Protein 7OS2 (pdb70)

Solvent-accessible surface area: 83498 Å² total; per-residue (Å²): 126,29,127,44,105,103,26,88,7,126,104,29,47,25,107,102,4,11,21,38,47,28,27,177,176,9,100,42,36,150,28,36,102,135,103,130,83,196,25,10,21,3,0,39,4,54,19,60,172,77,100,113,106,40,97,176,50,158,55,23,32,16,113,137,9,49,161,64,0,27,30,2,0,119,87,95,156,47,3,59,37,6,8,18,77,0,22,138,13,0,7,93,62,62,48,26,1,0,1,1,0,8,21,51,4,21,15,45,25,1,0,2,0,1,0,0,47,9,0,18,112,33,56,86,161,137,74,59,24,49,59,114,72,1,10,0,0,0,1,0,1,27,45,24,14,1,102,64,14,29,35,32,7,27,169,56,0,61,106,26,48,10,74,19,25,32,2,42,24,78,36,42,85,0,33,92,43,4,72,61,12,4,0,2,0,2,4,1,3,13,21,0,5,0,6,7,41,5,2,24,58,38,11,50,105,50,8,50,2,20,0,3,12,10,0,8,2,0,6,28,57,38,0,0,4,2,1,1,12,2,1,23,21,5,15,65,34,63,56,55,147,96,88,22,11,1,1,0,0,2,6,9,6,38,27,61,69,2,2,0,69,2,0,107,7,52,83,95,118,0,35,45,79,15,38,35,19,24,31,74,6,34,28,60,17,10,0,1,0,6,78,43,188,115,69,131,84,72,90,83,26,9,44,83,11,4,19,64,12,1,36,107,7,2,51,158,20,14,0,1,3,2,4,64,8,26,89,19,0,2,95,8,0,81,34,12,21,74,46,2,83,117,91,121,58,31,21,131,83,2,14,84,16,56,109,54,110,34,26,113,141,0,103,67,65,59,82,48,141,58,51,0,88,73,0,0,47,100,1,6,0,1,10,3,26,30,24,55,132,93,5,55,48,30,0,27,85,17,1,64,83,99,10,0,31,6,0,4,0,3,31,43,3,1,10,20,45,107,14,30,0,21,0,0,0,1,12,19,1,50,36,21,20,11,58,73,10,124,118,29,41,18,22,10,8,31,0,15,14,6,8,11,40,1,7,37,91,169,156,13,119,92,0,37,1,5,1,0,3,37,55,77,50,5,74,2,0,5,0,3,19,6,43,42,1,18,2,1,1,6,1,10,58,68,0,5,27,2,0,6,0,1,5,27,19,21,37,2,55,41,9,130,42,0,17,60,1,3,19,24,1,0,0,27,12,6,4,58,138,31,6,99,58,8,47,5,69,125,100,64,41,168,62,25,100,111,1,73,62,25,20,13,7,1,0,15,5,0,0,47,46,0,40,142,6,65,2,2,126,9,59,100,151,93,2,61,16,98,73,38,67,10,0,52,2,1,0,36,31,26,9,37,7,71,0,1,29,28,0,44,121,41,8,99,62,71,10,29,28,15,37,1,4,72,0,0,3,52,7,22,33,6,155,56,3,69,20,52,130,128,10,54,144,20,0,74,108,2,36,90,109,1,2,3,2,25,94,30,74,25,91,81,51,14,0,0,3,4,0,0,0,0,0,29,0,0,39,15,129,9,126,19,64,19,0,18,5,0,5,18,21,0,14,40,7,0,33,39,0,0,50,0,0,2,32,3,0,6,61,97,10,46,3,47,0,2,42,25,0,4,18,4,5,2,10,11,90,24,42,6,3,36,30,6,8,10,0,27,10,3,151,127,16,55,72,93,4,4,59,60,10,19,157,82,92,50,27,28,115,113,3,48,126,39,60,86,101,71,0,0,99,31,4,173,22,104,159,42,0,148,50,0,50,98,23,0,66,8,3,2,53,6,76,21,51,1,42,0,6,0,24,24,94,55,4,0,56,6,31,0,17,0,33,19,71,22,118,37,32,113,182,28,0,26,43,27,1,14,2,26,1,4,3,6,31,3,30,14,81,69,15,39,24,62,44,46,14,54,0,74,33,137,33,14,153,58,118,19,103,18,64,10,57,2,38,4,116,162,62,63,7,22,0,6,0,2,25,2,4,0,14,76,4,1,54,12,87,40,63,37,29,4,0,7,67,59,14,56,27,6,87,132,66,60,112,33,47,133,57,102,144,99,155,76,36,52,3,62,27,3,221,55,92,45,7,45,62,0,4,90,106,112,56,86,104,1,40,62,0,8,15,21,1,18,97,28,0,23,78,33,79,67,23,0,0,0,0,0,15,37,32,0,26,16,39,29,1,0,5,1,1,0,0,48,8,18,101,103,37,96,142,7,45,0,0,2,0,2,23,55,67,40,22,0,88,61,20,61,117,54,0,91,70,10,0,43,81,98,33,102,40,98,6,8,32,2,73,52,95,52,51,52,4,61,134,35,0,35,119,3,20,0,0,0,0,3,2,52,41,0,0,52,1,0,23,87,22,72,120,42,128,55,0,27,73,0,45,2,0,0,0,12,22,2,5,12,2,12,12,137,80,1,7,18,1,0,1,0,0,4,9,0,54,72,0,17,54,126,35,167,93,104,4,14,1,0,0,0,0,9,2,0,9,11,4,124,14,1,5,121,2,0,35,10,48,89,114,1,23,17,12,1,48,31,123,18,20,60,8,75,59,68,16,74,23,63,34,29,72,46,56,55,6,54,9,0,24,71,24,0,13,70,32,0,6,61,6,0,43,158,27,0,61,161,77,20,0,0,0,0,0,15,47,27,116,18,0,86,57,1,0,60,46,2,18,49,22,3,50,38,60,173,86,146,45,49,0,19,90,51,93,73,160,106,9,78,74,68,17,152,134,7,94,37,80,36,0,55,118,2,2,36,34,0,0,0,0,1,17,75,37,8,50,81,122,14,61,130,18,0,27,107,8,4,82,86,31,10,2,4,0,2,0,0,1,53,61,15,0,20,29,6,80,11,48,0,3,0,0,0,0,1,0,0,14,58,56,40,1,76,76,34,36,62,45,49,8,54,23,21,18,0,27,22,0,7,13,18,0,19,29,84,148,118,4,115,37,0,51,0,0,0,0,0,34,22,44,42,79,101,30,2,76,72,13,15,102,74,8,9,19,2,9,1,49,0,9,62,58,0,25,38,9,0,4,3,5,1,13,11,106,28,2,90,34,22,92,44,0,34,72,26,1,44,74,2,0,1,65,42,12,0,37,53,0,0,0,17,7,60,7,38,6,93,51,138,164,60,11,38,64,21,5,52,113,1,0,75,62,3,1,61,11,0,72,90,3,118,0,1,36,38,87,131,136,90,65,9,35,18,66,74,13,0,88,21,2,17,151,15,52,9,41,9,23,0,0,13,0,0,21,99,0,6,33,30,139,6,72,14,31,9,0,1,40,0,2,0,11,0,30,37,0,57,110,5,51,15,59,76,136,12,59,59,90,0,85,101,4,9,115,123,2,58,31,108,32,62,137,31,128,44,41,45,2,8,20,0,0,4,0,0,4,3,0,21,1,34,86,45,162,48,56,63,39,3,84,37,4,6,63,72,0,3,47,36,1,16,83,0,2,28,0,1,0,40,0,0,19,53,62,21,64,4,49,0,0,9,14,0,0,41,2,0,5,0,3,0,8,1,0,17,38,158,20,20,32,0,59,10,3,27,86,21,76,73,119,30,23,134,75,0,50,115,111,53,16,85,30,2,26,78,14,35,143,40,108,94,129,71,35,65,67,18,8,101,41,88,105,92,69,25,61,45,10,41,126,2,6,65,9,4,2,37,6,71,16,59,66,71,19,69,91,125,99,49,8,124,54,56,18,111,1,43,0,43,0,59,1,64,8,112,74,96,58,100,26,48,12,54,16,104,85,16,40,96,162,24,92,3,8,2,3,0,0,0,0,17,60,156,70,49,32,13,58,15,43,92,87,28,69,3,119,59,140,23,117,10,97,2,75,20,103,5,49,88,83,28,83,49,62,6,20,1,12,0,0,1,4,0,0,7,19,4,7,2,20,22,160,19,77,4,94,7,92,196,222,58,92,65,52,122,75,186,52,118,89,38,77,145,53,90,98,117,43,22,56,70,6,85,98,43,4,89,110,8,47,108,57,23,84,144,22,164,49,72,47,0,0,24,7,106,22,0,53,93,7,80,207,179,208,101,86,22,46,101,55,5,40,44,12,28,76,2,50,104,45,14,110,98,21,114,49,48,113,42,149,74,130,134,93,40,71,22,2,15,0,0,45,18,2,0,66,16,0,0,39,0,1,2,44,128,9,6,0,1,1,2,0,14,0,31,41,26,118,151,63,92,85,25,14,12,0,74,0,0,0,0,1,2,1,88,10,45,105,58,25,7,59,28,3,47,33,22,7,124,63,115,8,8,148,111,15,54,21,0,0,1,0,1,1,17,22,97,98,33,121,86,2,19,8,15,3,0,22,25,0,0,80,20,12,40,105,39,131,75,9,52,28,100,64,0,0,0,0,8,0,4,14,21,134,53,5,0,26,0,15,0,7,33,6,17,107,54,0,70,96,23,0,91,100,10,128,70,162,32,109,131,8,181,50,34,88,90,67,10,24,65,81,16,54,7,86,39,16,103,144,26,55,0,10,3,0,12,4,41,108,59,6,2,0,10,40,52,18,34,148,81,16,77,83,115,39,152,15,117,9,72,11,11,24,6,85,47,2,23,22,2,54,0,4,27,64,42,0,37,87,25,95,46,41,157,142,11,54,47,54,10,14,56,80,50,32,26,53,40

Sequence (2046 aa):
LAPRQVLDLEDLVFTQGSHFMANKRCQLPDGSFRRQRKGYEEVHVPALKPKPFGSEEQLLPVEKLPKYAQAGFEGFKTLNRIQSKLYRAALETDENLLLCAPTGAGKTNVALMCMLREIGKHINMDGTINVDDFKIIYIAPMRSLVQEMVGSFGKRLATYGITVAELTGDHQLCKEEISATQIIVCTPEKWDIITRKGGERTYTQLVRLIILDEIHLLHDDRGPVLEALVARAIRNIEMTQEDVRLIGLSATLPNYEDVATFLRVDPAKGLFYFDNSFRPVPLEQTYVGITEKKAIKRFQIMNEIVYEKIMEHAGKNQVLVFVHSRKETGKTARAIRDMCLEKDTLGLFLREGSASTEVLRTEAEQCKNLELKDLLPYGFAIHHAGMTRVDRTLVEDLFADKHIQVLVSTATLAWGVNLPAHTVIIKGTQVYSPEKGRWTELGALDILQMLGRAGRPQYDTKGEGILITSHGELQYYLSLLNQQLPIESQMVSKLPDMLNAEIVLGNVQNAKDAVNWLGYAYLYIRMLRSPTLYGISHDDLKGDPLLDQRRLDLVHTAALMLDKNNLVKYDKKTGNFQVTELGRIASHYYITNDTVQTYNQLLKPTLSEIELFRVFSLSSEFKNITVREEEKLELQKLLERVPIPVKESIEEPSAKINVLLQAFISQLKLEGFALMADMVYVTQSAGRLMRAIFEIVLNRGWAQLTDKTLNLCKMIDKRMWQSMCPLRQFRKLPEEVVKKIEKKNFPFERLYDLNHNEIGELIRMPKMGKTIHKYVHLFPKLELSVHLQPITRSTLKVELTITPDFQWDEKVHGSSEAFWILVEDVDSEVILHHEYFLLKAKYAQDEHLITFFVPVFEPLPPQYFIRVVSDRWLSCETQLPVSFRHLILPEKYPPPTELLDLQPLPVSALRNSAFESLYQDKFPFFNPIQTQVFNTVYNSDDNVFVGAPTGSGKTICAEFAILRMLLQSSEGRCVYITPMEALAEQVYMDWYEKFQDRLNKKVVLLTGETSTDLKLLGKGNIIISTPEKWDILSRRWKQRKNVQNINLFVVDEVHLIGGENGPVLEVICSRMRYISSQIERPIRIVALSSSLSNAKDVAHWLGCSATSTFNFHPNVRPVPLELHIQGFNISHTQTRLLSMAKPVYHAITKHSPKKPVIVFVPSRKQTRLTAIDILTTCAADIQRQRFLHCTEKDLIPYLEKLSDSTLKETLLNGVGYLHEGLSPMERRLVEQLFSSGAIQVVVASRSLCWGMNVAAHLVIIMDTQYYNGKIHAYVDYPIYDVLQMVGHANRPLQDDEGRCVIMCQGSKKDFFKKFLYEPLPVESHLDHCMHDHFNAEIVTKTIENKQDAVDYLTWTFLYRRMTQNPNYYNLQGISHRHLSDHLSELVEQTLSDLEQSKCISIEDEMDVAPLNLGMIAAYYYINYTTIELFSMSLNAKTKVRGLIEIISNAAEYENIPIRHHEDNLLRQLAQKVPHKLNNPKFNDPHVKTNLLLQAHLSRMQLSAELQSDTEEILSKAIRLIQACVDVLSSNGWLSPALAAMELAQMVTQAMWSKDSYLKQLPHFTSEHIKRCTDKGVESVFDIMEMEDEERNALLQLTDSQIADVARFCNRYPNIELSYEVVDKDSIRSGGPVVVLVQLEREEEVTGPVIAPLFPQKREEGWWVVIGDAKSNSLISIKRLTLQQKAKVKLDFVAPATGAHNYTLYFMSDAYMGCDQEYKFSVDVKERKIFRRRRGDSESEEDEQDSEEVRLKLEETREVQNLRKRPNGVSAVALLVGEKVKTEWRVRAISAANLHLRTNHIYVSSDDIKETGYTYILPKNVLKKFICISDLRAQIAGYLYGVSPPDNPQVKEIRCIVMVPQWGTHQTVHLPGQLPQHEYLKEMEPLGWIHTQPNESPQLSPQDVTTHAKIMADNPSWDGEKTIIITCSFTPGSCTLTAYKLTPSGYEWGRQNTDKGNNPKGYLPSHYERVQMLLSDRFLGFFMVPAQSSWNYNFMGVRHDPNMKYELQLANPKEFYHEVHRPSHFLNFALLQEGEVYSADREDLYA

Radius of gyration: 43.02 Å; Cα contacts (8 Å, |Δi|>4): 3752; chains: 3; bounding box: 87×126×130 Å

Nearest PDB structures (foldseek):
  7os2-assembly1_C  TM=1.019E+00  e=2.080E-07  Homo sapiens
  9fmd-assembly1_x  TM=9.236E-01  e=1.643E-06  Homo sapiens
  8h6e-assembly1_5D  TM=9.782E-01  e=0.000E+00  Homo sapiens
  4f93-assembly1_B  TM=9.718E-01  e=0.000E+00  Homo sapiens
  7a5p-assembly1_q  TM=9.731E-01  e=0.000E+00  Homo sapiens

GO terms:
  GO:0005515 protein binding (F, IPI)
  GO:0005682 U5 snRNP (C, IDA)
  GO:0004386 helicase activity (F, IDA)
  GO:0000354 cis assembly of pre-catalytic spliceosome (P, IC)
  GO:0005634 nucleus (C, IDA)
  GO:0003724 RNA helicase activity (F, IDA)
  GO:0071005 U2-type precatalytic spliceosome (C, IDA)
  GO:0071006 U2-type catalytic step 1 spliceosome (C, IDA)
  GO:0071013 catalytic step 2 spliceosome (C, IDA)
  GO:0000398 mRNA splicing, via spliceosome (P, IDA)
  GO:0005634 nucleus (C, EXP)
  GO:0016887 ATP hydrolysis activity (F, EXP)
  GO:0000398 mRNA splicing, via spliceosome (P, IC)
  GO:0003724 RNA helicase activity (F, TAS)
  GO:0005654 nucleoplasm (C, TAS)
  GO:0000398 mRNA splicing, via spliceosome (P, TAS)
  GO:0042802 identical protein binding (F, IPI)
  GO:0005654 nucleoplasm (C, IDA)
  GO:0046540 U4/U6 x U5 tri-snRNP complex (C, IDA)
  GO:0005681 spliceosomal complex (C, IDA)

Secondary structure (DSSP, 8-state):
--------HHHHS-TTGGG----SS----SS-EEEEETTEEEEE-PPPPPPPP-TT--PPBGGGS-HHHHTT-TT-SB--HHHHHHHHHHHT----EEEE--TTS-HHHHHHHHHHHHHHTT-TTTT---GGG-EEEEE-S-HHHHHHHHHHHHHHTGGGT--EEE--S-HHHHHHHHHH-SEEEE-HHHHHHHHHHTTTTTTTTTEEEEEETTGGGGGSTTHHHHHHHHHHHHHHHHHH----EEEEEE-S-SSHHHHHHHTT--TTTTEEE--GGG-SS----EEEEE---SHHHHHHHHHHHHHHHHHHTTTTS-EEEE-SSHHHHHHHHHHHHHHHHHTTTTHHHHHT-TTTTSHHHHHHTT--SSTHHHHGGGTEEEE-SSS-HHHHHHHHHHHHTT--SEEEE-THHHHHS---BSEEEE---EEEETTTTEEEEPPHHHHHHHHTTBS-TTT-S---EEEEEEGGGHHHHHHHHTT-------TTTTHHHHHHHHHHHTS--BHHHHHHHHTTSHHHHHHHH-GGGGT--HHHHHH-TT-HHHHHHHHHHHHHHHHHTTSEEE-TTT-BEEE-HHHHHHHHHT--HHHHHHHHHH--TT--HHHHHHHHHT-GGGTT----STTSHHHHHHHHH-SS---S-TTSHHHHHHHHHHHHHHT-----HHHHHHHHHHHHHHHHHHHHHHHHHHHHTBHHHHHHHHHHHHHHHHTS-TTS-GGGGSTTS-HHHHHHHHHS---GGGGGTS-HHHHHHHTT-STTHHHHHHHHHHS--EEEEEEEEEEETTEEEEEEEEEE-S---HHHH-SEEEEEEEEE-TTS-BEEEEEEEEEESTTTTS-EEEEEEEE--SS--SEEEEEEEESS-TT-EEEEEEE-TT--PPPPPPPPBP----PPEEGGGSS-HHHHHHHHTT-SEE-HHHHHHHIIIII--S-EEEE--TTS--HHHHHHHHHHHHHH-SS--EEEE-S-HHHHHHHHHHHIIIIITTT---EEE--S-HHHHHHHHHH-SEEEE-HHHHHHHHTTTTT-HHHH--SEEEEESGGGGGSTTHHHHHHHHHHHHHHHHHHSS--EEEEEES-BTTHHHHHHHHT--STTEEEB-GGG-SS-EEEEEEE---SSHHHHHHHTHHHHHHHHHHH-SSS-EEEEESSHHHHHHHHHHHHHHHHHSS--S-S--S-HHHHHHHHTT---HHHHHHHHTTEEEE-TTS-HHHHHHHHHHHHHTS--EEEEEGGGGTT-----SEEEE--SEEEETTTTEEEEPPHHHHHHHHGGG--TTT-SSEEEEEEE-STTHHHHHHHHSSPBP----TTTSHHHHHHHHHHTTS--BHHHHHHHHTTSHHHHHHHHSGGGGT----SHHHHHHHHHHHHHHHHHHHHHTTSEEEETTTEEEE-HHHHHHHHTT--HHHHHHHHHH--TT--HHHHHHHHHTSGGGTT----TTHHHHHHHHHTTSSS--SS--TT-HHHHHHHHHHHHHTT----HHHHHHHHHHHHHHHHHHHHHHHHHHHHTBSHHHHHHHHHHHHHHHT--TTS-GGGGSTT--HHHHHHHHHHT--SSHHHHSS-HHHHHHHS---HHHHHHHHHHHHHS--EEEEEEETTSSS-BTTSEEEEEEEEEESSPP-SS---TT-SS-----EEEEEEETTTTEEEEEEEE--SSEEEEEEEEE--SSSEEEEEEEEEESS-SS--EEEEEEEE-B-/---B-----HHHHH--HHHHHHHHHHHHHHHHHHHHTPPPPSEEHHHHHH----/--THHHHHHHHTTTTTGGG-EEEPP-----SS-EEEEEHHHHHHHHHT--SSS--EEEEEEEPPTT--SEEEEEEEE--SBEE-SS-EE--SSPP--GGGSSSEEEEEEEEESS--SS--HHHHHHHHHHHHH-TTS-TTT-EEEEEE--TTSEEEEEEEE-HHHHHHHHH----SSS-TT--GGGEEEE-EEEESSS--EEEEESSS-SB-SSSGGG--TT----EEE-PPPPTT-TTT-GGGTS--PPPSSGGGG------TT-

Organism: Homo sapiens (NCBI:txid9606)

InterPro domains:
  IPR001650 Helicase, C-terminal domain-like [PF00271] (767-859)
  IPR001650 Helicase, C-terminal domain-like [PS51194] (684-921)
  IPR001650 Helicase, C-terminal domain-like [PS51194] (1545-1753)
  IPR001650 Helicase, C-terminal domain-like [SM00490] (768-860)
  IPR001650 Helicase, C-terminal domain-like [SM00490] (1607-1695)
  IPR004179 Sec63 domain [PF02889] (982-1285)
  IPR004179 Sec63 domain [PF02889] (1812-2123)
  IPR004179 Sec63 domain [SM00973] (981-1286)
  IPR004179 Sec63 domain [SM00973] (1812-2124)
  IPR011545 DEAD/DEAH-box helicase domain [PF00270] (482-660)
  IPR011545 DEAD/DEAH-box helicase domain [PF00270] (1329-1499)
  IPR014001 Helicase superfamily 1/2, ATP-binding domain [PS51192] (490-673)
  IPR014001 Helicase superfamily 1/2, ATP-binding domain [PS51192] (1337-1512)
  IPR014001 Helicase superfamily 1/2, ATP-binding domain [SM00487] (477-690)
  IPR014001 Helicase superfamily 1/2, ATP-binding domain [SM00487] (1324-1528)
  IPR014756 Immunoglobulin E-set [SSF81296] (2016-2128)
  IPR027417 P-loop containing nucleoside triphosphate hydrolase [G3DSA:3.40.50.300] (468-681)
  IPR027417 P-loop containing nucleoside triphosphate hydrolase [G3DSA:3.40.50.300] (682-883)
  IPR027417 P-loop containing nucleoside triphosphate hydrolase [G3DSA:3.40.50.300] (1290-1519)
  IPR027417 P-loop containing nucleoside triphosphate hydrolase [G3DSA:3.40.50.300] (1520-1724)

B-factor: mean 101.73, std 19.53, range [74.04, 173.38]

Structure (mmCIF, N/CA/C/O backbone):
data_7OS2
#
_entry.id   7OS2
#
_cell.length_a   1.00
_cell.length_b   1.00
_cell.length_c   1.00
_cell.angle_alpha   90.00
_cell.angle_beta   90.00
_cell.angle_gamma   90.00
#
_symmetry.space_group_name_H-M   'P 1'
#
loop_
_entity.id
_entity.type
_entity.pdbx_description
1 polymer 'U5 small nuclear ribonucleoprotein 200 kDa helicase'
2 polymer 'Telomere length and silencing protein 1 homolog'
3 polymer 'Pre-mRNA-processing-splicing factor 8'
#
loop_
_atom_site.group_PDB
_atom_site.id
_atom_site.type_symbol
_atom_site.label_atom_id
_atom_site.label_alt_id
_atom_site.label_comp_id
_atom_site.label_asym_id
_atom_site.label_entity_id
_atom_site.label_seq_id
_atom_site.pdbx_PDB_ins_code
_atom_site.Cartn_x
_atom_site.Cartn_y
_atom_site.Cartn_z
_atom_site.occupancy
_atom_site.B_iso_or_equiv
_atom_site.auth_seq_id
_atom_site.auth_comp_id
_atom_site.auth_asym_id
_atom_site.auth_atom_id
_atom_site.pdbx_PDB_model_num
ATOM 1 N N . LEU A 1 13 ? 91.94700 131.84500 145.07100 1.000 122.86636 403 LEU B N 1
ATOM 2 C CA . LEU A 1 13 ? 91.70300 133.28200 145.09600 1.000 122.86636 403 LEU B CA 1
ATOM 3 C C . LEU A 1 13 ? 90.59900 133.62200 146.09000 1.000 122.86636 403 LEU B C 1
ATOM 4 O O . LEU A 1 13 ? 89.43900 133.79700 145.71800 1.000 122.86636 403 LEU B O 1
ATOM 9 N N . ALA A 1 14 ? 90.97200 133.70800 147.35600 1.000 121.40720 404 ALA B N 1
ATOM 10 C CA . ALA A 1 14 ? 90.07700 134.02100 148.45300 1.000 121.40720 404 ALA B CA 1
ATOM 11 C C . ALA A 1 14 ? 90.23200 135.47800 148.86100 1.000 121.40720 404 ALA B C 1
ATOM 12 O O . ALA A 1 14 ? 91.11800 136.18300 148.37300 1.000 121.40720 404 ALA B O 1
ATOM 14 N N . PRO A 1 15 ? 89.35800 135.98500 149.73900 1.000 120.82984 405 PRO B N 1
ATOM 15 C CA . PRO A 1 15 ? 89.58400 137.34800 150.27500 1.000 120.82984 405 PRO B CA 1
ATOM 16 C C . PRO A 1 15 ? 90.65300 137.37700 151.36500 1.000 120.82984 405 PRO B C 1
ATOM 17 O O . PRO A 1 15 ? 90.38700 137.33100 152.56900 1.000 120.82984 405 PRO B O 1
ATOM 21 N N . ARG A 1 16 ? 91.91000 137.45100 150.93200 1.000 112.76290 406 ARG B N 1
ATOM 22 C CA . ARG A 1 16 ? 93.02700 137.43700 151.86700 1.000 112.76290 406 ARG B CA 1
ATOM 23 C C . ARG A 1 16 ? 93.00400 138.66600 152.76600 1.000 112.76290 406 ARG B C 1
ATOM 24 O O . ARG A 1 16 ? 92.72300 139.78100 152.32000 1.000 112.76290 406 ARG B O 1
ATOM 32 N N . GLN A 1 17 ? 93.30600 138.45300 154.04100 1.000 109.67500 407 GLN B N 1
ATOM 33 C CA . GLN A 1 17 ? 93.53800 139.53100 154.98700 1.000 109.67500 407 GLN B CA 1
ATOM 34 C C . GLN A 1 17 ? 95.00800 139.53500 155.37500 1.000 109.67500 407 GLN B C 1
ATOM 35 O O . GLN A 1 17 ? 95.65600 138.48600 155.42100 1.000 109.67500 407 GLN B O 1
ATOM 41 N N . VAL A 1 18 ? 95.54400 140.72100 155.63000 1.000 106.85017 408 VAL B N 1
ATOM 42 C CA . VAL A 1 18 ? 96.96000 140.84500 155.94800 1.000 106.85017 408 VAL B CA 1
ATOM 43 C C . VAL A 1 18 ? 97.15200 140.60700 157.44000 1.000 106.85017 408 VAL B C 1
ATOM 44 O O . VAL A 1 18 ? 96.55900 141.29500 158.27700 1.000 106.85017 408 VAL B O 1
ATOM 48 N N . LEU A 1 19 ? 97.96200 139.60900 157.77500 1.000 106.32915 409 LEU B N 1
ATOM 49 C CA . LEU A 1 19 ? 98.30500 139.29500 159.15400 1.000 106.32915 409 LEU B CA 1
ATOM 50 C C . LEU A 1 19 ? 99.70100 139.82000 159.43800 1.000 106.32915 409 LEU B C 1
ATOM 51 O O . LEU A 1 19 ? 100.62200 139.58700 158.65300 1.000 106.32915 409 LEU B O 1
ATOM 56 N N . ASP A 1 20 ? 99.86500 140.52300 160.55200 1.000 111.51676 410 ASP B N 1
ATOM 57 C CA . ASP A 1 20 ? 101.19800 140.97100 160.92800 1.000 111.51676 410 ASP B CA 1
ATOM 58 C C . ASP A 1 20 ? 101.99500 139.78500 161.45400 1.000 111.51676 410 ASP B C 1
ATOM 59 O O . ASP A 1 20 ? 101.67200 139.22700 162.50700 1.000 111.51676 410 ASP B O 1
ATOM 64 N N . LEU A 1 21 ? 103.02900 139.38800 160.71300 1.000 106.36775 411 LEU B N 1
ATOM 65 C CA . LEU A 1 21 ? 103.82200 138.23600 161.11300 1.000 106.36775 411 LEU B CA 1
ATOM 66 C C . LEU A 1 21 ? 104.58200 138.48000 162.40700 1.000 106.36775 411 LEU B C 1
ATOM 67 O O . LEU A 1 21 ? 104.99000 137.51600 163.06000 1.000 106.36775 411 LEU B O 1
ATOM 72 N N . GLU A 1 22 ? 104.78700 139.74000 162.79000 1.000 111.97173 412 GLU B N 1
ATOM 73 C CA . GLU A 1 22 ? 105.48800 140.02900 164.03500 1.000 111.97173 412 GLU B CA 1
ATOM 74 C C . GLU A 1 22 ? 104.66300 139.61300 165.24400 1.000 111.97173 412 GLU B C 1
ATOM 75 O O . GLU A 1 22 ? 105.21800 139.25300 166.28600 1.000 111.97173 412 GLU B O 1
ATOM 81 N N . ASP A 1 23 ? 103.33700 139.68600 165.13700 1.000 109.65394 413 ASP B N 1
ATOM 82 C CA . ASP A 1 23 ? 102.49000 139.22600 166.23000 1.000 109.65394 413 ASP B CA 1
ATOM 83 C C . ASP A 1 23 ? 102.59700 137.71800 166.41100 1.000 109.65394 413 ASP B C 1
ATOM 84 O O . ASP A 1 23 ? 102.64900 137.22400 167.54200 1.000 109.65394 413 ASP B O 1
ATOM 89 N N . LEU A 1 24 ? 102.64100 136.97300 165.30700 1.000 103.96087 414 LEU B N 1
ATOM 90 C CA . LEU A 1 24 ? 102.56800 135.51900 165.38700 1.000 103.96087 414 LEU B CA 1
ATOM 91 C C . LEU A 1 24 ? 103.86700 134.89900 165.88200 1.000 103.96087 414 LEU B C 1
ATOM 92 O O . LEU A 1 24 ? 103.84200 133.82100 166.48300 1.000 103.96087 414 LEU B O 1
ATOM 97 N N . VAL A 1 25 ? 105.00500 135.54800 165.63300 1.000 100.56169 415 VAL B N 1
ATOM 98 C CA . VAL A 1 25 ? 106.28800 134.91000 165.89200 1.000 100.56169 415 VAL B CA 1
ATOM 99 C C . VAL A 1 25 ? 106.47900 134.68300 167.38400 1.000 100.56169 415 VAL B C 1
ATOM 100 O O . VAL A 1 25 ? 106.12200 135.52300 168.21700 1.000 100.56169 415 VAL B O 1
ATOM 104 N N . PHE A 1 26 ? 107.02200 133.51800 167.72800 1.000 98.94116 416 PHE B N 1
ATOM 105 C CA . PHE A 1 26 ? 107.44400 133.25500 169.09600 1.000 98.94116 416 PHE B CA 1
ATOM 106 C C . PHE A 1 26 ? 108.70900 134.04900 169.37100 1.000 98.94116 416 PHE B C 1
ATOM 107 O O . PHE A 1 26 ? 109.75800 133.77600 168.78200 1.000 98.94116 416 PHE B O 1
ATOM 115 N N . THR A 1 27 ? 108.62000 135.03300 170.25600 1.000 102.07539 417 THR B N 1
ATOM 116 C CA . THR A 1 27 ? 109.82100 135.73700 170.65800 1.000 102.07539 417 THR B CA 1
ATOM 117 C C . THR A 1 27 ? 110.70700 134.80800 171.48100 1.000 102.07539 417 THR B C 1
ATOM 118 O O . THR A 1 27 ? 110.28200 133.73800 171.92300 1.000 102.07539 417 THR B O 1
ATOM 122 N N . GLN A 1 28 ? 111.96500 135.21000 171.63800 1.000 102.46877 418 GLN B N 1
ATOM 123 C CA . GLN A 1 28 ? 112.99500 134.49300 172.39400 1.000 102.46877 418 GLN B CA 1
ATOM 124 C C . GLN A 1 28 ? 113.28000 133.10100 171.83300 1.000 102.46877 418 GLN B C 1
ATOM 125 O O . GLN A 1 28 ? 113.97400 132.30500 172.46900 1.000 102.46877 418 GLN B O 1
ATOM 131 N N . GLY A 1 29 ? 112.77800 132.80400 170.63800 1.000 99.23772 419 GLY B N 1
ATOM 132 C CA . GLY A 1 29 ? 113.26400 131.69500 169.83800 1.000 99.23772 419 GLY B CA 1
ATOM 133 C C . GLY A 1 29 ? 113.28300 130.32900 170.48900 1.000 99.23772 419 GLY B C 1
ATOM 134 O O . GLY A 1 29 ? 112.24900 129.82100 170.92700 1.000 99.23772 419 GLY B O 1
ATOM 135 N N . SER A 1 30 ? 114.46800 129.72300 170.54700 1.000 97.64287 420 SER B N 1
ATOM 136 C CA . SER A 1 30 ? 114.62300 128.37700 171.08000 1.000 97.64287 420 SER B CA 1
ATOM 137 C C . SER A 1 30 ? 114.26800 128.27600 172.55200 1.000 97.64287 420 SER B C 1
ATOM 138 O O . SER A 1 30 ? 114.09300 127.16300 173.05200 1.000 97.64287 420 SER B O 1
ATOM 141 N N . HIS A 1 31 ? 114.17400 129.39300 173.25700 1.000 102.11473 421 HIS B N 1
ATOM 142 C CA . HIS A 1 31 ? 113.85900 129.36500 174.67300 1.000 102.11473 421 HIS B CA 1
ATOM 143 C C . HIS A 1 31 ? 112.36900 129.44400 174.94700 1.000 102.11473 421 HIS B C 1
ATOM 144 O O . HIS A 1 31 ? 111.96600 129.42900 176.11200 1.000 102.11473 421 HIS B O 1
ATOM 151 N N . PHE A 1 32 ? 111.54600 129.53900 173.91200 1.000 100.91573 422 PHE B N 1
ATOM 152 C CA . PHE A 1 32 ? 110.10700 129.46400 174.10200 1.000 100.91573 422 PHE B CA 1
ATOM 153 C C . PHE A 1 32 ? 109.72600 128.05800 174.52300 1.000 100.91573 422 PHE B C 1
ATOM 154 O O . PHE A 1 32 ? 109.97600 127.09600 173.79400 1.000 100.91573 422 PHE B O 1
ATOM 162 N N . MET A 1 33 ? 109.13100 127.92800 175.70100 1.000 102.60898 423 MET B N 1
ATOM 163 C CA . MET A 1 33 ? 108.68100 126.63300 176.19300 1.000 102.60898 423 MET B CA 1
ATOM 164 C C . MET A 1 33 ? 107.15700 126.61800 176.19100 1.000 102.60898 423 MET B C 1
ATOM 165 O O . MET A 1 33 ? 106.51700 127.33800 176.96400 1.000 102.60898 423 MET B O 1
ATOM 170 N N . ALA A 1 34 ? 106.57900 125.81400 175.30100 1.000 103.96850 424 ALA B N 1
ATOM 171 C CA . ALA A 1 34 ? 105.13900 125.62000 175.29100 1.000 103.96850 424 ALA B CA 1
ATOM 172 C C . ALA A 1 34 ? 104.67700 124.71300 176.41800 1.000 103.96850 424 ALA B C 1
ATOM 173 O O . ALA A 1 34 ? 103.48300 124.69100 176.73000 1.000 103.96850 424 ALA B O 1
ATOM 175 N N . ASN A 1 35 ? 105.59400 123.96700 177.02400 1.000 109.45513 425 ASN B N 1
ATOM 176 C CA . ASN A 1 35 ? 105.26600 123.13800 178.17200 1.000 109.45513 425 ASN B CA 1
ATOM 177 C C . ASN A 1 35 ? 104.72200 123.99900 179.30100 1.000 109.45513 425 ASN B C 1
ATOM 178 O O . ASN A 1 35 ? 105.18400 125.11900 179.52800 1.000 109.45513 425 ASN B O 1
ATOM 183 N N . LYS A 1 36 ? 103.72800 123.47400 180.01000 1.000 116.48646 426 LYS B N 1
ATOM 184 C CA . LYS A 1 36 ? 103.01800 124.29500 180.98000 1.000 116.48646 426 LYS B CA 1
ATOM 185 C C . LYS A 1 36 ? 103.62600 124.22600 182.37700 1.000 116.48646 426 LYS B C 1
ATOM 186 O O . LYS A 1 36 ? 103.90600 125.26600 182.97700 1.000 116.48646 426 LYS B O 1
ATOM 192 N N . ARG A 1 37 ? 103.84000 123.02400 182.91400 1.000 120.87740 427 ARG B N 1
ATOM 193 C CA . ARG A 1 37 ? 104.21400 122.89400 184.31900 1.000 120.87740 427 ARG B CA 1
ATOM 194 C C . ARG A 1 37 ? 105.44300 122.03800 184.59200 1.000 120.87740 427 ARG B C 1
ATOM 195 O O . ARG A 1 37 ? 106.09200 122.26200 185.62100 1.000 120.87740 427 ARG B O 1
ATOM 203 N N . CYS A 1 38 ? 105.78700 121.07800 183.73300 1.000 116.69457 428 CYS B N 1
ATOM 204 C CA . CYS A 1 38 ? 107.01100 120.28500 183.87000 1.000 116.69457 428 CYS B CA 1
ATOM 205 C C . CYS A 1 38 ? 107.04700 119.52100 185.20100 1.000 116.69457 428 CYS B C 1
ATOM 206 O O . CYS A 1 38 ? 107.83300 119.81300 186.10100 1.000 116.69457 428 CYS B O 1
ATOM 209 N N . GLN A 1 39 ? 106.15300 118.54700 185.31300 1.000 117.48205 429 GLN B N 1
ATOM 210 C CA . GLN A 1 39 ? 106.24400 117.59700 186.41100 1.000 117.48205 429 GLN B CA 1
ATOM 211 C C . GLN A 1 39 ? 107.41800 116.65600 186.16400 1.000 117.48205 429 GLN B C 1
ATOM 212 O O . GLN A 1 39 ? 107.66100 116.22400 185.03400 1.000 117.48205 429 GLN B O 1
ATOM 218 N N . LEU A 1 40 ? 108.15600 116.35500 187.22300 1.000 117.52459 430 LEU B N 1
ATOM 219 C CA . LEU A 1 40 ? 109.45200 115.70400 187.13600 1.000 117.52459 430 LEU B CA 1
ATOM 220 C C . LEU A 1 40 ? 109.41900 114.33800 187.81300 1.000 117.52459 430 LEU B C 1
ATOM 221 O O . LEU A 1 40 ? 108.50200 114.04500 188.58800 1.000 117.52459 430 LEU B O 1
ATOM 226 N N . PRO A 1 41 ? 110.40400 113.45600 187.51800 1.000 118.82495 431 PRO B N 1
ATOM 227 C CA . PRO A 1 41 ? 110.35900 112.07300 188.01800 1.000 118.82495 431 PRO B CA 1
ATOM 228 C C . PRO A 1 41 ? 110.11400 111.91200 189.51000 1.000 118.82495 431 PRO B C 1
ATOM 229 O O . PRO A 1 41 ? 110.28300 112.84900 190.29600 1.000 118.82495 431 PRO B O 1
ATOM 233 N N . ASP A 1 42 ? 109.72200 110.69400 189.89300 1.000 124.16829 432 ASP B N 1
ATOM 234 C CA . ASP A 1 42 ? 109.27900 110.42400 191.25700 1.000 124.16829 432 ASP B CA 1
ATOM 235 C C . ASP A 1 42 ? 110.35700 110.77000 192.27500 1.000 124.16829 432 ASP B C 1
ATOM 236 O O . ASP A 1 42 ? 110.09900 111.48400 193.25000 1.000 124.16829 432 ASP B O 1
ATOM 241 N N . GLY A 1 43 ? 111.57000 110.27200 192.06900 1.000 121.46390 433 GLY B N 1
ATOM 242 C CA . GLY A 1 43 ? 112.66900 110.66700 192.92400 1.000 121.46390 433 GLY B CA 1
ATOM 243 C C . GLY A 1 43 ? 113.08500 112.09000 192.62600 1.000 121.46390 433 GLY B C 1
ATOM 244 O O . GLY A 1 43 ? 113.59500 112.37400 191.54000 1.000 121.46390 433 GLY B O 1
ATOM 245 N N . SER A 1 44 ? 112.84100 113.00000 193.56500 1.000 120.25389 434 SER B N 1
ATOM 246 C CA . SER A 1 44 ? 113.19100 114.40100 193.39000 1.000 120.25389 434 SER B CA 1
ATOM 247 C C . SER A 1 44 ? 112.95900 115.12500 194.70300 1.000 120.25389 434 SER B C 1
ATOM 248 O O . SER A 1 44 ? 112.09200 114.73700 195.49100 1.000 120.25389 434 SER B O 1
ATOM 251 N N . PHE A 1 45 ? 113.73600 116.18100 194.92700 1.000 121.41696 435 PHE B N 1
ATOM 252 C CA . PHE A 1 45 ? 113.57700 116.98500 196.12900 1.000 121.41696 435 PHE B CA 1
ATOM 253 C C . PHE A 1 45 ? 114.19800 118.35200 195.89500 1.000 121.41696 435 PHE B C 1
ATOM 254 O O . PHE A 1 45 ? 115.30000 118.44800 195.35100 1.000 121.41696 435 PHE B O 1
ATOM 262 N N . ARG A 1 46 ? 113.48600 119.39800 196.29700 1.000 123.84389 436 ARG B N 1
ATOM 263 C CA . ARG A 1 46 ? 113.97300 120.76800 196.20200 1.000 123.84389 436 ARG B CA 1
ATOM 264 C C . ARG A 1 46 ? 114.40700 121.20900 197.59400 1.000 123.84389 436 ARG B C 1
ATOM 265 O O . ARG A 1 46 ? 113.56800 121.41400 198.47600 1.000 123.84389 436 ARG B O 1
ATOM 273 N N . ARG A 1 47 ? 115.71200 121.35500 197.78900 1.000 128.50397 437 ARG B N 1
ATOM 274 C CA . ARG A 1 47 ? 116.26600 121.80700 199.05600 1.000 128.50397 437 ARG B CA 1
ATOM 275 C C . ARG A 1 47 ? 117.06000 123.08500 198.83100 1.000 128.50397 437 ARG B C 1
ATOM 276 O O . ARG A 1 47 ? 117.77200 123.21600 197.83200 1.000 128.50397 437 ARG B O 1
ATOM 284 N N . GLN A 1 48 ? 116.92700 124.02800 199.75800 1.000 129.88994 438 GLN B N 1
ATOM 285 C CA . GLN A 1 48 ? 117.51600 125.35300 199.62300 1.000 129.88994 438 GLN B CA 1
ATOM 286 C C . GLN A 1 48 ? 118.65800 125.52300 200.61300 1.000 129.88994 438 GLN B C 1
ATOM 287 O O . GLN A 1 48 ? 118.50100 125.23400 201.80300 1.000 129.88994 438 GLN B O 1
ATOM 293 N N . ARG A 1 49 ? 119.80100 125.99000 200.12100 1.000 133.14235 439 ARG B N 1
ATOM 294 C CA . ARG A 1 49 ? 120.87100 126.46300 200.98600 1.000 133.14235 439 ARG B CA 1
ATOM 295 C C . ARG A 1 49 ? 121.35100 127.81400 200.47900 1.000 133.14235 439 ARG B C 1
ATOM 296 O O . ARG A 1 49 ? 121.61600 127.97800 199.28400 1.000 133.14235 439 ARG B O 1
ATOM 304 N N . LYS A 1 50 ? 121.42400 128.78200 201.38800 1.000 133.04239 440 LYS B N 1
ATOM 305 C CA . LYS A 1 50 ? 121.93900 130.13400 201.13300 1.000 133.04239 440 LYS B CA 1
ATOM 306 C C . LYS A 1 50 ? 121.16900 130.75300 199.96600 1.000 133.04239 440 LYS B C 1
ATOM 307 O O . LYS A 1 50 ? 119.93200 130.67300 199.94400 1.000 133.04239 440 LYS B O 1
ATOM 313 N N . GLY A 1 51 ? 121.83900 131.35600 198.98700 1.000 130.87390 441 GLY B N 1
ATOM 314 C CA . GLY A 1 51 ? 121.16700 132.18400 198.00400 1.000 130.87390 441 GLY B CA 1
ATOM 315 C C . GLY A 1 51 ? 120.45700 131.44600 196.89600 1.000 130.87390 441 GLY B C 1
ATOM 316 O O . GLY A 1 51 ? 119.86800 132.08700 196.02100 1.000 130.87390 441 GLY B O 1
ATOM 317 N N . TYR A 1 52 ? 120.49700 130.11800 196.90700 1.000 128.98387 442 TYR B N 1
ATOM 318 C CA . TYR A 1 52 ? 119.91600 129.33700 195.82500 1.000 128.98387 442 TYR B CA 1
ATOM 319 C C . TYR A 1 52 ? 119.15600 128.12900 196.34900 1.000 128.98387 442 TYR B C 1
ATOM 320 O O . TYR A 1 52 ? 118.99700 127.96000 197.56100 1.000 128.98387 442 TYR B O 1
ATOM 329 N N . GLU A 1 53 ? 118.68900 127.28200 195.43600 1.000 128.14330 443 GLU B N 1
ATOM 330 C CA . GLU A 1 53 ? 118.08000 126.01200 195.79700 1.000 128.14330 443 GLU B CA 1
ATOM 331 C C . GLU A 1 53 ? 118.39800 124.99600 194.71500 1.000 128.14330 443 GLU B C 1
ATOM 332 O O . GLU A 1 53 ? 118.42400 125.33100 193.52800 1.000 128.14330 443 GLU B O 1
ATOM 338 N N . GLU A 1 54 ? 118.63700 123.75900 195.13300 1.000 125.75706 444 GLU B N 1
ATOM 339 C CA . GLU A 1 54 ? 119.03500 122.68800 194.23800 1.000 125.75706 444 GLU B CA 1
ATOM 340 C C . GLU A 1 54 ? 117.86000 121.76300 193.96200 1.000 125.75706 444 GLU B C 1
ATOM 341 O O . GLU A 1 54 ? 116.97700 121.58100 194.80400 1.000 125.75706 444 GLU B O 1
ATOM 347 N N . VAL A 1 55 ? 117.85900 121.17900 192.76800 1.000 115.89187 445 VAL B N 1
ATOM 348 C CA . VAL A 1 55 ? 116.89500 120.15900 192.38500 1.000 115.89187 445 VAL B CA 1
ATOM 349 C C . VAL A 1 55 ? 117.66800 118.93600 191.92400 1.000 115.89187 445 VAL B C 1
ATOM 350 O O . VAL A 1 55 ? 118.52600 119.03700 191.04000 1.000 115.89187 445 VAL B O 1
ATOM 354 N N . HIS A 1 56 ? 117.36800 117.78700 192.51900 1.000 116.78958 446 HIS B N 1
ATOM 355 C CA . HIS A 1 56 ? 118.02200 116.53100 192.18400 1.000 116.78958 446 HIS B CA 1
ATOM 356 C C . HIS A 1 56 ? 117.02400 115.59800 191.52000 1.000 116.78958 446 HIS B C 1
ATOM 357 O O . HIS A 1 56 ? 115.89800 115.44400 192.00100 1.000 116.78958 446 HIS B O 1
ATOM 364 N N . VAL A 1 57 ? 117.43400 114.98500 190.41900 1.000 110.99381 447 VAL B N 1
ATOM 365 C CA . VAL A 1 57 ? 116.63800 113.99700 189.71200 1.000 110.99381 447 VAL B CA 1
ATOM 366 C C . VAL A 1 57 ? 117.45900 112.71400 189.60400 1.000 110.99381 447 VAL B C 1
ATOM 367 O O . VAL A 1 57 ? 118.32200 112.60000 188.73700 1.000 110.99381 447 VAL B O 1
ATOM 371 N N . PRO A 1 58 ? 117.22800 111.74700 190.49100 1.000 110.43123 448 PRO B N 1
ATOM 372 C CA . PRO A 1 58 ? 118.00800 110.50300 190.45700 1.000 110.43123 448 PRO B CA 1
ATOM 373 C C . PRO A 1 58 ? 118.02300 109.85700 189.08200 1.000 110.43123 448 PRO B C 1
ATOM 374 O O . PRO A 1 58 ? 117.08600 109.99500 188.29400 1.000 110.43123 448 PRO B O 1
ATOM 378 N N . ALA A 1 59 ? 119.11800 109.16100 188.79800 1.000 112.05657 449 ALA B N 1
ATOM 379 C CA . ALA A 1 59 ? 119.27200 108.49100 187.51600 1.000 112.05657 449 ALA B CA 1
ATOM 380 C C . ALA A 1 59 ? 118.21600 107.41000 187.34900 1.000 112.05657 449 ALA B C 1
ATOM 381 O O . ALA A 1 59 ? 117.97000 106.61700 188.26100 1.000 112.05657 449 ALA B O 1
ATOM 383 N N . LEU A 1 60 ? 117.59000 107.38300 186.17700 1.000 114.36104 450 LEU B N 1
ATOM 384 C CA . LEU A 1 60 ? 116.54600 106.40600 185.91200 1.000 114.36104 450 LEU B CA 1
ATOM 385 C C . LEU A 1 60 ? 117.13100 105.00600 185.80600 1.000 114.36104 450 LEU B C 1
ATOM 386 O O . LEU A 1 60 ? 118.18400 104.79800 185.19900 1.000 114.36104 450 LEU B O 1
ATOM 391 N N . LYS A 1 61 ? 116.44200 104.04700 186.40300 1.000 117.30596 451 LYS B N 1
ATOM 392 C CA . LYS A 1 61 ? 116.84800 102.65500 186.28200 1.000 117.30596 451 LYS B CA 1
ATOM 393 C C . LYS A 1 61 ? 116.67200 102.19700 184.83900 1.000 117.30596 451 LYS B C 1
ATOM 394 O O . LYS A 1 61 ? 115.63800 102.48500 184.22700 1.000 117.30596 451 LYS B O 1
ATOM 400 N N . PRO A 1 62 ? 117.64900 101.50100 184.26100 1.000 116.17128 452 PRO B N 1
ATOM 401 C CA . PRO A 1 62 ? 117.49400 101.02800 182.88200 1.000 116.17128 452 PRO B CA 1
ATOM 402 C C . PRO A 1 62 ? 116.33500 100.05300 182.75900 1.000 116.17128 452 PRO B C 1
ATOM 403 O O . PRO A 1 62 ? 116.08400 99.24100 183.65200 1.000 116.17128 452 PRO B O 1
ATOM 407 N N . LYS A 1 63 ? 115.62900 100.14400 181.64400 1.000 117.45089 453 LYS B N 1
ATOM 408 C CA . LYS A 1 63 ? 114.48700 99.27100 181.41400 1.000 117.45089 453 LYS B CA 1
ATOM 409 C C . LYS A 1 63 ? 114.96700 97.83400 181.24600 1.000 117.45089 453 LYS B C 1
ATOM 410 O O . LYS A 1 63 ? 115.87400 97.58000 180.44500 1.000 117.45089 453 LYS B O 1
ATOM 416 N N . PRO A 1 64 ? 114.39900 96.87700 181.97700 1.000 118.74052 454 PRO B N 1
ATOM 417 C CA . PRO A 1 64 ? 114.88800 95.49800 181.89100 1.000 118.74052 454 PRO B CA 1
ATOM 418 C C . PRO A 1 64 ? 114.66300 94.91200 180.50800 1.000 118.74052 454 PRO B C 1
ATOM 419 O O . PRO A 1 64 ? 113.71400 95.26400 179.80600 1.000 118.74052 454 PRO B O 1
ATOM 423 N N . PHE A 1 65 ? 115.56200 94.01200 180.11800 1.000 120.30241 455 PHE B N 1
ATOM 424 C CA . PHE A 1 65 ? 115.45400 93.36700 178.81800 1.000 120.30241 455 PHE B CA 1
ATOM 425 C C . PHE A 1 65 ? 114.18800 92.52900 178.73900 1.000 120.30241 455 PHE B C 1
ATOM 426 O O . PHE A 1 65 ? 113.86500 91.78000 179.66400 1.000 120.30241 455 PHE B O 1
ATOM 434 N N . GLY A 1 66 ? 113.47400 92.65800 177.62800 1.000 128.65279 456 GLY B N 1
ATOM 435 C CA . GLY A 1 66 ? 112.26800 91.88900 177.43000 1.000 128.65279 456 GLY B CA 1
ATOM 436 C C . GLY A 1 66 ? 112.55400 90.45600 177.03400 1.000 128.65279 456 GLY B C 1
ATOM 437 O O . GLY A 1 66 ? 113.69700 90.04800 176.82900 1.000 128.65279 456 GLY B O 1
ATOM 438 N N . SER A 1 67 ? 111.48200 89.67800 176.93300 1.000 135.73012 457 SER B N 1
ATOM 439 C CA . SER A 1 67 ? 111.60800 88.29300 176.51100 1.000 135.73012 457 SER B CA 1
ATOM 440 C C . SER A 1 67 ? 112.05900 88.21900 175.05800 1.000 135.73012 457 SER B C 1
ATOM 441 O O . SER A 1 67 ? 111.78100 89.11200 174.25200 1.000 135.73012 457 SER B O 1
ATOM 444 N N . GLU A 1 68 ? 112.76800 87.13500 174.73600 1.000 136.83613 458 GLU B N 1
ATOM 445 C CA . GLU A 1 68 ? 113.41000 86.89900 173.44300 1.000 136.83613 458 GLU B CA 1
ATOM 446 C C . GLU A 1 68 ? 114.05800 88.16100 172.88200 1.000 136.83613 458 GLU B C 1
ATOM 447 O O . GLU A 1 68 ? 113.97800 88.43300 171.68000 1.000 136.83613 458 GLU B O 1
ATOM 453 N N . GLU A 1 69 ? 114.72100 88.92600 173.74500 1.000 126.08522 459 GLU B N 1
ATOM 454 C CA . GLU A 1 69 ? 115.43900 90.12900 173.34700 1.000 126.08522 459 GLU B CA 1
ATOM 455 C C . GLU A 1 69 ? 116.91200 89.95900 173.68100 1.000 126.08522 459 GLU B C 1
ATOM 456 O O . GLU A 1 69 ? 117.25600 89.56900 174.80200 1.000 126.08522 459 GLU B O 1
ATOM 462 N N . GLN A 1 70 ? 117.77500 90.25000 172.71300 1.000 119.26371 460 GLN B N 1
ATOM 463 C CA . GLN A 1 70 ? 119.20800 90.10800 172.91800 1.000 119.26371 460 GLN B CA 1
ATOM 464 C C . GLN A 1 70 ? 119.93400 90.98900 171.91500 1.000 119.26371 460 GLN B C 1
ATOM 465 O O . GLN A 1 70 ? 119.44600 91.21900 170.80700 1.000 119.26371 460 GLN B O 1
ATOM 471 N N . LEU A 1 71 ? 121.10000 91.48000 172.32200 1.000 110.25322 461 LEU B N 1
ATOM 472 C CA . LEU A 1 71 ? 121.90800 92.32100 171.45400 1.000 110.25322 461 LEU B CA 1
ATOM 473 C C . LEU A 1 71 ? 122.37700 91.53500 170.23800 1.000 110.25322 461 LEU B C 1
ATOM 474 O O . LEU A 1 71 ? 122.68100 90.34300 170.31800 1.000 110.25322 461 LEU B O 1
ATOM 479 N N . LEU A 1 72 ? 122.42900 92.21300 169.10300 1.000 109.25999 462 LEU B N 1
ATOM 480 C CA . LEU A 1 72 ? 122.77600 91.55200 167.85500 1.000 109.25999 462 LEU B CA 1
ATOM 481 C C . LEU A 1 72 ? 124.28400 91.36400 167.76100 1.000 109.25999 462 LEU B C 1
ATOM 482 O O . LEU A 1 72 ? 125.02600 92.34900 167.84800 1.000 109.25999 462 LEU B O 1
ATOM 487 N N . PRO A 1 73 ? 124.77700 90.13900 167.60300 1.000 111.83403 463 PRO B N 1
ATOM 488 C CA . PRO A 1 73 ? 126.19800 89.95800 167.29800 1.000 111.83403 463 PRO B CA 1
ATOM 489 C C . PRO A 1 73 ? 126.53100 90.55500 165.94200 1.000 111.83403 463 PRO B C 1
ATOM 490 O O . PRO A 1 73 ? 125.70200 90.58500 165.03100 1.000 111.83403 463 PRO B O 1
ATOM 494 N N . VAL A 1 74 ? 127.76500 91.04100 165.81500 1.000 111.29441 464 VAL B N 1
ATOM 495 C CA . VAL A 1 74 ? 128.17100 91.70500 164.58100 1.000 111.29441 464 VAL B CA 1
ATOM 496 C C . VAL A 1 74 ? 128.16100 90.72500 163.41600 1.000 111.29441 464 VAL B C 1
ATOM 497 O O . VAL A 1 74 ? 127.83700 91.09300 162.28200 1.000 111.29441 464 VAL B O 1
ATOM 501 N N . GLU A 1 75 ? 128.49800 89.46300 163.67300 1.000 113.99104 465 GLU B N 1
ATOM 502 C CA . GLU A 1 75 ? 128.50100 88.48000 162.59700 1.000 113.99104 465 GLU B CA 1
ATOM 503 C C . GLU A 1 75 ? 127.10100 88.11400 162.12500 1.000 113.99104 465 GLU B C 1
ATOM 504 O O . GLU A 1 75 ? 126.97400 87.38500 161.13700 1.000 113.99104 465 GLU B O 1
ATOM 510 N N . LYS A 1 76 ? 126.05600 88.59200 162.79500 1.000 111.99183 466 LYS B N 1
ATOM 511 C CA . LYS A 1 76 ? 124.68700 88.20600 162.48500 1.000 111.99183 466 LYS B CA 1
ATOM 512 C C . LYS A 1 76 ? 123.99800 89.12800 161.48600 1.000 111.99183 466 LYS B C 1
ATOM 513 O O . LYS A 1 76 ? 122.81700 88.91800 161.19500 1.000 111.99183 466 LYS B O 1
ATOM 519 N N . LEU A 1 77 ? 124.68200 90.13200 160.96100 1.000 109.32044 467 LEU B N 1
ATOM 520 C CA . LEU A 1 77 ? 124.11800 91.05000 159.98600 1.000 109.32044 467 LEU B CA 1
ATOM 521 C C . LEU A 1 77 ? 124.69600 90.78200 158.59700 1.000 109.32044 467 LEU B C 1
ATOM 522 O O . LEU A 1 77 ? 125.62500 89.98300 158.44400 1.000 109.32044 467 LEU B O 1
ATOM 527 N N . PRO A 1 78 ? 124.14100 91.40700 157.55100 1.000 108.43039 468 PRO B N 1
ATOM 528 C CA . PRO A 1 78 ? 124.62600 91.14600 156.19000 1.000 108.43039 468 PRO B CA 1
ATOM 529 C C . PRO A 1 78 ? 126.13600 91.28500 156.05900 1.000 108.43039 468 PRO B C 1
ATOM 530 O O . PRO A 1 78 ? 126.77300 92.08400 156.74600 1.000 108.43039 468 PRO B O 1
ATOM 534 N N . LYS A 1 79 ? 126.70300 90.47800 155.15900 1.000 107.73950 469 LYS B N 1
ATOM 535 C CA . LYS A 1 79 ? 128.15300 90.36700 155.06400 1.000 107.73950 469 LYS B CA 1
ATOM 536 C C . LYS A 1 79 ? 128.79600 91.67000 154.61300 1.000 107.73950 469 LYS B C 1
ATOM 537 O O . LYS A 1 79 ? 129.87500 92.02900 155.09400 1.000 107.73950 469 LYS B O 1
ATOM 543 N N . TYR A 1 80 ? 128.17000 92.38300 153.67700 1.000 105.97967 470 TYR B N 1
ATOM 544 C CA . TYR A 1 80 ? 128.76600 93.63000 153.21600 1.000 105.97967 470 TYR B CA 1
ATOM 545 C C . TYR A 1 80 ? 128.79500 94.67300 154.32200 1.000 105.97967 470 TYR B C 1
ATOM 546 O O . TYR A 1 80 ? 129.69100 95.52200 154.34800 1.000 105.97967 470 TYR B O 1
ATOM 555 N N . ALA A 1 81 ? 127.83200 94.62700 155.23900 1.000 106.85849 471 ALA B N 1
ATOM 556 C CA . ALA A 1 81 ? 127.81000 95.55200 156.36000 1.000 106.85849 471 ALA B CA 1
ATOM 557 C C . ALA A 1 81 ? 128.75300 95.14800 157.48300 1.000 106.85849 471 ALA B C 1
ATOM 558 O O . ALA A 1 81 ? 128.95800 95.94200 158.40400 1.000 106.85849 471 ALA B O 1
ATOM 560 N N . GLN A 1 82 ? 129.31500 93.93900 157.44300 1.000 108.42857 472 GLN B N 1
ATOM 561 C CA . GLN A 1 82 ? 130.26900 93.53900 158.47100 1.000 108.42857 472 GLN B CA 1
ATOM 562 C C . GLN A 1 82 ? 131.46800 94.47400 158.48200 1.000 108.42857 472 GLN B C 1
ATOM 563 O O . GLN A 1 82 ? 131.91800 94.91700 159.54400 1.000 108.42857 472 GLN B O 1
ATOM 569 N N . ALA A 1 83 ? 132.00400 94.77900 157.30600 1.000 107.54323 473 ALA B N 1
ATOM 570 C CA . ALA A 1 83 ? 133.00900 95.82300 157.20200 1.000 107.54323 473 ALA B CA 1
ATOM 571 C C . ALA A 1 83 ? 132.38000 97.16000 157.55400 1.000 107.54323 473 ALA B C 1
ATOM 572 O O . ALA A 1 83 ? 131.25000 97.45600 157.16000 1.000 107.54323 473 ALA B O 1
ATOM 574 N N . GLY A 1 84 ? 133.11300 97.97300 158.29900 1.000 108.05353 474 GLY B N 1
ATOM 575 C CA . GLY A 1 84 ? 132.53700 99.17000 158.86100 1.000 108.05353 474 GLY B CA 1
ATOM 576 C C . GLY A 1 84 ? 131.95800 98.99000 160.24000 1.000 108.05353 474 GLY B C 1
ATOM 577 O O . GLY A 1 84 ? 131.32200 99.91500 160.75200 1.000 108.05353 474 GLY B O 1
ATOM 578 N N . PHE A 1 85 ? 132.14300 97.82200 160.85200 1.000 108.08132 475 PHE B N 1
ATOM 579 C CA . PHE A 1 85 ? 131.77500 97.62500 162.24600 1.000 108.08132 475 PHE B CA 1
ATOM 580 C C . PHE A 1 85 ? 132.86200 96.89700 163.02400 1.000 108.08132 475 PHE B C 1
ATOM 581 O O . PHE A 1 85 ? 132.58000 96.38200 164.11400 1.000 108.08132 475 PHE B O 1
ATOM 589 N N . GLU A 1 86 ? 134.08700 96.83800 162.50700 1.000 113.59784 476 GLU B N 1
ATOM 590 C CA . GLU A 1 86 ? 135.15800 96.13300 163.19000 1.000 113.59784 476 GLU B CA 1
ATOM 591 C C . GLU A 1 86 ? 135.48700 96.81100 164.51400 1.000 113.59784 476 GLU B C 1
ATOM 592 O O . GLU A 1 86 ? 135.27100 98.00900 164.70300 1.000 113.59784 476 GLU B O 1
ATOM 598 N N . GLY A 1 87 ? 136.02000 96.02100 165.43900 1.000 113.81255 477 GLY B N 1
ATOM 599 C CA . GLY A 1 87 ? 136.28900 96.50000 166.77400 1.000 113.81255 477 GLY B CA 1
ATOM 600 C C . GLY A 1 87 ? 135.09500 96.49100 167.69700 1.000 113.81255 477 GLY B C 1
ATOM 601 O O . GLY A 1 87 ? 135.23200 96.88100 168.86400 1.000 113.81255 477 GLY B O 1
ATOM 602 N N . PHE A 1 88 ? 133.93300 96.06200 167.21900 1.000 111.13319 478 PHE B N 1
ATOM 603 C CA . PHE A 1 88 ? 132.72700 95.96700 168.02700 1.000 111.13319 478 PHE B CA 1
ATOM 604 C C . PHE A 1 88 ? 132.32400 94.50800 168.15900 1.000 111.13319 478 PHE B C 1
ATOM 605 O O . PHE A 1 88 ? 132.25700 93.78700 167.16000 1.000 111.13319 478 PHE B O 1
ATOM 613 N N . LYS A 1 89 ? 132.07600 94.07200 169.39200 1.000 112.90942 479 LYS B N 1
ATOM 614 C CA . LYS A 1 89 ? 131.55800 92.72700 169.59600 1.000 112.90942 479 LYS B CA 1
ATOM 615 C C . LYS A 1 89 ? 130.09100 92.64100 169.19200 1.000 112.90942 479 LYS B C 1
ATOM 616 O O . LYS A 1 89 ? 129.68900 91.72300 168.46900 1.000 112.90942 479 LYS B O 1
ATOM 622 N N . THR A 1 90 ? 129.28200 93.60200 169.63500 1.000 110.90158 480 THR B N 1
ATOM 623 C CA . THR A 1 90 ? 127.84800 93.59000 169.38600 1.000 110.90158 480 THR B CA 1
ATOM 624 C C . THR A 1 90 ? 127.34200 95.01900 169.26900 1.000 110.90158 480 THR B C 1
ATOM 625 O O . THR A 1 90 ? 127.95200 95.95800 169.78400 1.000 110.90158 480 THR B O 1
ATOM 629 N N . LEU A 1 91 ? 126.21100 95.17100 168.58700 1.000 105.05137 481 LEU B N 1
ATOM 630 C CA . LEU A 1 91 ? 125.47700 96.42500 168.62400 1.000 105.05137 481 LEU B CA 1
ATOM 631 C C . LEU A 1 91 ? 124.79400 96.57800 169.97700 1.000 105.05137 481 LEU B C 1
ATOM 632 O O . LEU A 1 91 ? 124.41200 95.59500 170.61100 1.000 105.05137 481 LEU B O 1
ATOM 637 N N . ASN A 1 92 ? 124.63700 97.82100 170.42400 1.000 103.60242 482 ASN B N 1
ATOM 638 C CA . ASN A 1 92 ? 123.96400 98.04200 171.69400 1.000 103.60242 482 ASN B CA 1
ATOM 639 C C . ASN A 1 92 ? 122.45700 97.86100 171.52400 1.000 103.60242 482 ASN B C 1
ATOM 640 O O . ASN A 1 92 ? 121.96300 97.50900 170.45200 1.000 103.60242 482 ASN B O 1
ATOM 645 N N . ARG A 1 93 ? 121.71400 98.11100 172.60200 1.000 105.01912 483 ARG B N 1
ATOM 646 C CA . ARG A 1 93 ? 120.29400 97.77900 172.61300 1.000 105.01912 483 ARG B CA 1
ATOM 647 C C . ARG A 1 93 ? 119.52200 98.58200 171.57300 1.000 105.01912 483 ARG B C 1
ATOM 648 O O . ARG A 1 93 ? 118.69200 98.03300 170.84000 1.000 105.01912 483 ARG B O 1
ATOM 656 N N . ILE A 1 94 ? 119.77800 99.88700 171.49700 1.000 98.64411 484 ILE B N 1
ATOM 657 C CA . ILE A 1 94 ? 119.04200 100.73400 170.56200 1.000 98.64411 484 ILE B CA 1
ATOM 658 C C . ILE A 1 94 ? 119.34800 100.34300 169.12400 1.000 98.64411 484 ILE B C 1
ATOM 659 O O . ILE A 1 94 ? 118.44200 100.22500 168.28600 1.000 98.64411 484 ILE B O 1
ATOM 664 N N . GLN A 1 95 ? 120.62500 100.12500 168.81400 1.000 100.43443 485 GLN B N 1
ATOM 665 C CA . GLN A 1 95 ? 120.98700 99.66600 167.48000 1.000 100.43443 485 GLN B CA 1
ATOM 666 C C . GLN A 1 95 ? 120.38900 98.29800 167.19400 1.000 100.43443 485 GLN B C 1
ATOM 667 O O . GLN A 1 95 ? 120.00300 98.01000 166.05800 1.000 100.43443 485 GLN B O 1
ATOM 673 N N . SER A 1 96 ? 120.31700 97.43600 168.20800 1.000 100.50662 486 SER B N 1
ATOM 674 C CA . SER A 1 96 ? 119.69500 96.13200 168.01900 1.000 100.50662 486 SER B CA 1
ATOM 675 C C . SER A 1 96 ? 118.22800 96.27600 167.65300 1.000 100.50662 486 SER B C 1
ATOM 676 O O . SER A 1 96 ? 117.71700 95.54100 166.80300 1.000 100.50662 486 SER B O 1
ATOM 679 N N . LYS A 1 97 ? 117.52900 97.21200 168.29600 1.000 98.33641 487 LYS B N 1
ATOM 680 C CA . LYS A 1 97 ? 116.14100 97.46800 167.93800 1.000 98.33641 487 LYS B CA 1
ATOM 681 C C . LYS A 1 97 ? 116.02400 97.97800 166.51000 1.000 98.33641 487 LYS B C 1
ATOM 682 O O . LYS A 1 97 ? 115.12400 97.57000 165.77000 1.000 98.33641 487 LYS B O 1
ATOM 688 N N . LEU A 1 98 ? 116.91800 98.87600 166.10600 1.000 97.12796 488 LEU B N 1
ATOM 689 C CA . LEU A 1 98 ? 116.73400 99.58800 164.84800 1.000 97.12796 488 LEU B CA 1
ATOM 690 C C . LEU A 1 98 ? 117.41800 98.94900 163.64700 1.000 97.12796 488 LEU B C 1
ATOM 691 O O . LEU A 1 98 ? 117.27100 99.47200 162.53700 1.000 97.12796 488 LEU B O 1
ATOM 696 N N . TYR A 1 99 ? 118.17100 97.86400 163.82700 1.000 99.22307 489 TYR B N 1
ATOM 697 C CA . TYR A 1 99 ? 118.95600 97.34500 162.71000 1.000 99.22307 489 TYR B CA 1
ATOM 698 C C . TYR A 1 99 ? 118.06600 96.83200 161.58700 1.000 99.22307 489 TYR B C 1
ATOM 699 O O . TYR A 1 99 ? 118.39000 97.00800 160.40800 1.000 99.22307 489 TYR B O 1
ATOM 708 N N . ARG A 1 100 ? 116.93900 96.20500 161.92500 1.000 99.55375 490 ARG B N 1
ATOM 709 C CA . ARG A 1 100 ? 116.04000 95.70600 160.89000 1.000 99.55375 490 ARG B CA 1
ATOM 710 C C . ARG A 1 100 ? 115.53400 96.84100 160.01400 1.000 99.55375 490 ARG B C 1
ATOM 711 O O . ARG A 1 100 ? 115.64400 96.78900 158.78600 1.000 99.55375 490 ARG B O 1
ATOM 719 N N . ALA A 1 101 ? 114.98700 97.88500 160.63300 1.000 94.40326 491 ALA B N 1
ATOM 720 C CA . ALA A 1 101 ? 114.44300 98.99300 159.86100 1.000 94.40326 491 ALA B CA 1
ATOM 721 C C . ALA A 1 101 ? 115.53700 99.73200 159.10900 1.000 94.40326 491 ALA B C 1
ATOM 722 O O . ALA A 1 101 ? 115.29800 100.25600 158.01700 1.000 94.40326 491 ALA B O 1
ATOM 724 N N . ALA A 1 102 ? 116.74300 99.79500 159.67500 1.000 95.11076 492 ALA B N 1
ATOM 725 C CA . ALA A 1 102 ? 117.80400 100.55900 159.03400 1.000 95.11076 492 ALA B CA 1
ATOM 726 C C . ALA A 1 102 ? 118.37400 99.83000 157.82700 1.000 95.11076 492 ALA B C 1
ATOM 727 O O . ALA A 1 102 ? 118.64000 100.45100 156.79300 1.000 95.11076 492 ALA B O 1
ATOM 729 N N . LEU A 1 103 ? 118.56900 98.51600 157.93000 1.000 97.68586 493 LEU B N 1
ATOM 730 C CA . LEU A 1 103 ? 119.30000 97.77200 156.91500 1.000 97.68586 493 LEU B CA 1
ATOM 731 C C . LEU A 1 103 ? 118.41700 96.98500 155.96100 1.000 97.68586 493 LEU B C 1
ATOM 732 O O . LEU A 1 103 ? 118.84200 96.70500 154.83800 1.000 97.68586 493 LEU B O 1
ATOM 737 N N . GLU A 1 104 ? 117.21300 96.59700 156.36700 1.000 101.22502 494 GLU B N 1
ATOM 738 C CA . GLU A 1 104 ? 116.43800 95.70100 155.52600 1.000 101.22502 494 GLU B CA 1
ATOM 739 C C . GLU A 1 104 ? 115.33100 96.41400 154.76300 1.000 101.22502 494 GLU B C 1
ATOM 740 O O . GLU A 1 104 ? 115.01500 96.02500 153.63400 1.000 101.22502 494 GLU B O 1
ATOM 746 N N . THR A 1 105 ? 114.73900 97.45100 155.34100 1.000 98.13227 495 THR B N 1
ATOM 747 C CA . THR A 1 105 ? 113.65100 98.17300 154.70300 1.000 98.13227 495 THR B CA 1
ATOM 748 C C . THR A 1 105 ? 114.11500 99.55600 154.27300 1.000 98.13227 495 THR B C 1
ATOM 749 O O . THR A 1 105 ? 114.92300 100.19600 154.94700 1.000 98.13227 495 THR B O 1
ATOM 753 N N . ASP A 1 106 ? 113.59300 100.00900 153.14200 1.000 98.64751 496 ASP B N 1
ATOM 754 C CA . ASP A 1 106 ? 113.89200 101.33900 152.61700 1.000 98.64751 496 ASP B CA 1
ATOM 755 C C . ASP A 1 106 ? 112.79300 102.31900 153.01600 1.000 98.64751 496 ASP B C 1
ATOM 756 O O . ASP A 1 106 ? 112.07800 102.87600 152.18800 1.000 98.64751 496 ASP B O 1
ATOM 761 N N . GLU A 1 107 ? 112.66800 102.52300 154.32000 1.000 94.69160 497 GLU B N 1
ATOM 762 C CA . GLU A 1 107 ? 111.58200 103.29900 154.89400 1.000 94.69160 497 GLU B CA 1
ATOM 763 C C . GLU A 1 107 ? 112.14500 104.50100 155.63700 1.000 94.69160 497 GLU B C 1
ATOM 764 O O . GLU A 1 107 ? 113.22800 104.43500 156.22100 1.000 94.69160 497 GLU B O 1
ATOM 770 N N . ASN A 1 108 ? 111.40800 105.60900 155.59300 1.000 86.74787 498 ASN B N 1
ATOM 771 C CA . ASN A 1 108 ? 111.79600 106.78800 156.35200 1.000 86.74787 498 ASN B CA 1
ATOM 772 C C . ASN A 1 108 ? 111.78300 106.48000 157.84000 1.000 86.74787 498 ASN B C 1
ATOM 773 O O . ASN A 1 108 ? 110.86700 105.82800 158.34600 1.000 86.74787 498 ASN B O 1
ATOM 778 N N . LEU A 1 109 ? 112.80300 106.95600 158.54300 1.000 84.91381 499 LEU B N 1
ATOM 779 C CA . LEU A 1 109 ? 112.97600 106.66800 159.95600 1.000 84.91381 499 LEU B CA 1
ATOM 780 C C . LEU A 1 109 ? 113.05500 107.95600 160.75700 1.000 84.91381 499 LEU B C 1
ATOM 781 O O . LEU A 1 109 ? 113.51300 108.98800 160.26400 1.000 84.91381 499 LEU B O 1
ATOM 786 N N . LEU A 1 110 ? 112.60000 107.88300 162.00200 1.000 84.52496 500 LEU B N 1
ATOM 787 C CA . LEU A 1 110 ? 112.79000 108.95400 162.97300 1.000 84.52496 500 LEU B CA 1
ATOM 788 C C . LEU A 1 110 ? 113.18200 108.30400 164.28800 1.000 84.52496 500 LEU B C 1
ATOM 789 O O . LEU A 1 110 ? 112.37000 107.61000 164.90400 1.000 84.52496 500 LEU B O 1
ATOM 794 N N . LEU A 1 111 ? 114.41900 108.51800 164.71300 1.000 86.71062 501 LEU B N 1
ATOM 795 C CA . LEU A 1 111 ? 114.93700 107.93900 165.94200 1.000 86.71062 501 LEU B CA 1
ATOM 796 C C . LEU A 1 111 ? 115.00000 109.02300 167.00600 1.000 86.71062 501 LEU B C 1
ATOM 797 O O . LEU A 1 111 ? 115.73400 110.00300 166.85500 1.000 86.71062 501 LEU B O 1
ATOM 802 N N . CYS A 1 112 ? 114.23300 108.85000 168.07200 1.000 90.93393 502 CYS B N 1
ATOM 803 C CA . CYS A 1 112 ? 114.22200 109.77200 169.20000 1.000 90.93393 502 CYS B CA 1
ATOM 804 C C . CYS A 1 112 ? 114.82900 109.04400 170.39100 1.000 90.93393 502 CYS B C 1
ATOM 805 O O . CYS A 1 112 ? 114.13800 108.31200 171.10300 1.000 90.93393 502 CYS B O 1
ATOM 808 N N . ALA A 1 113 ? 116.12200 109.24600 170.60300 1.000 91.38284 503 ALA B N 1
ATOM 809 C CA . ALA A 1 113 ? 116.85000 108.59800 171.67700 1.000 91.38284 503 ALA B CA 1
ATOM 810 C C . ALA A 1 113 ? 117.64600 109.63300 172.45200 1.000 91.38284 503 ALA B C 1
ATOM 811 O O . ALA A 1 113 ? 118.02000 110.66900 171.90000 1.000 91.38284 503 ALA B O 1
ATOM 813 N N . PRO A 1 114 ? 117.91400 109.38400 173.73200 1.000 95.44203 504 PRO B N 1
ATOM 814 C CA . PRO A 1 114 ? 118.73000 110.32400 174.50200 1.000 95.44203 504 PRO B CA 1
ATOM 815 C C . PRO A 1 114 ? 120.12700 110.43600 173.91800 1.000 95.44203 504 PRO B C 1
ATOM 816 O O . PRO A 1 114 ? 120.65600 109.49200 173.33100 1.000 95.44203 504 PRO B O 1
ATOM 820 N N . THR A 1 115 ? 120.71700 111.61700 174.07200 1.000 99.45157 505 THR B N 1
ATOM 821 C CA . THR A 1 115 ? 122.00800 111.88700 173.46000 1.000 99.45157 505 THR B CA 1
ATOM 822 C C . THR A 1 115 ? 123.07900 110.96400 174.02600 1.000 99.45157 505 THR B C 1
ATOM 823 O O . THR A 1 115 ? 123.06900 110.60800 175.20600 1.000 99.45157 505 THR B O 1
ATOM 827 N N . GLY A 1 116 ? 124.00700 110.56900 173.16200 1.000 99.61151 506 GLY B N 1
ATOM 828 C CA . GLY A 1 116 ? 125.04500 109.63800 173.53700 1.000 99.61151 506 GLY B CA 1
ATOM 829 C C . GLY A 1 116 ? 124.66600 108.18100 173.43300 1.000 99.61151 506 GLY B C 1
ATOM 830 O O . GLY A 1 116 ? 125.43800 107.32400 173.87500 1.000 99.61151 506 GLY B O 1
ATOM 831 N N . ALA A 1 117 ? 123.50900 107.86900 172.85800 1.000 98.28174 507 ALA B N 1
ATOM 832 C CA . ALA A 1 117 ? 123.03700 106.49800 172.74800 1.000 98.28174 507 ALA B CA 1
ATOM 833 C C . ALA A 1 117 ? 123.42600 105.84100 171.43100 1.000 98.28174 507 ALA B C 1
ATOM 834 O O . ALA A 1 117 ? 122.96200 104.73500 171.14500 1.000 98.28174 507 ALA B O 1
ATOM 836 N N . GLY A 1 118 ? 124.25500 106.49400 170.62500 1.000 99.08221 508 GLY B N 1
ATOM 837 C CA . GLY A 1 118 ? 124.75000 105.89100 169.40600 1.000 99.08221 508 GLY B CA 1
ATOM 838 C C . GLY A 1 118 ? 123.80500 106.00000 168.23000 1.000 99.08221 508 GLY B C 1
ATOM 839 O O . GLY A 1 118 ? 123.50900 105.00200 167.57100 1.000 99.08221 508 GLY B O 1
ATOM 840 N N . LYS A 1 119 ? 123.31800 107.20900 167.96000 1.000 97.09733 509 LYS B N 1
ATOM 841 C CA . LYS A 1 119 ? 122.49300 107.42400 166.77900 1.000 97.09733 509 LYS B CA 1
ATOM 842 C C . LYS A 1 119 ? 123.33500 107.52500 165.51600 1.000 97.09733 509 LYS B C 1
ATOM 843 O O . LYS A 1 119 ? 122.84200 107.23500 164.41700 1.000 97.09733 509 LYS B O 1
ATOM 849 N N . THR A 1 120 ? 124.59900 107.92300 165.65200 1.000 98.50243 510 THR B N 1
ATOM 850 C CA . THR A 1 120 ? 125.47700 107.98300 164.49300 1.000 98.50243 510 THR B CA 1
ATOM 851 C C . THR A 1 120 ? 125.67300 106.60900 163.87800 1.000 98.50243 510 THR B C 1
ATOM 852 O O . THR A 1 120 ? 125.79600 106.48900 162.65700 1.000 98.50243 510 THR B O 1
ATOM 856 N N . ASN A 1 121 ? 125.69100 105.55800 164.69700 1.000 97.73664 511 ASN B N 1
ATOM 857 C CA . ASN A 1 121 ? 125.80400 104.21400 164.14500 1.000 97.73664 511 ASN B CA 1
ATOM 858 C C . ASN A 1 121 ? 124.54200 103.80000 163.40200 1.000 97.73664 511 ASN B C 1
ATOM 859 O O . ASN A 1 121 ? 124.62300 103.05500 162.42500 1.000 97.73664 511 ASN B O 1
ATOM 864 N N . VAL A 1 122 ? 123.37200 104.25900 163.84300 1.000 94.16289 512 VAL B N 1
ATOM 865 C CA . VAL A 1 122 ? 122.15200 104.00200 163.08600 1.000 94.16289 512 VAL B CA 1
ATOM 866 C C . VAL A 1 122 ? 122.20200 104.70900 161.73900 1.000 94.16289 512 VAL B C 1
ATOM 867 O O . VAL A 1 122 ? 121.81700 104.14500 160.70400 1.000 94.16289 512 VAL B O 1
ATOM 871 N N . ALA A 1 123 ? 122.66800 105.95800 161.73000 1.000 95.58010 513 ALA B N 1
ATOM 872 C CA . ALA A 1 123 ? 122.87000 106.64400 160.46000 1.000 95.58010 513 ALA B CA 1
ATOM 873 C C . ALA A 1 123 ? 123.85500 105.88100 159.58900 1.000 95.58010 513 ALA B C 1
ATOM 874 O O . ALA A 1 123 ? 123.68500 105.79400 158.36700 1.000 95.58010 513 ALA B O 1
ATOM 876 N N . LEU A 1 124 ? 124.89200 105.31800 160.20500 1.000 97.14947 514 LEU B N 1
ATOM 877 C CA . LEU A 1 124 ? 125.85800 104.51900 159.46300 1.000 97.14947 514 LEU B CA 1
ATOM 878 C C . LEU A 1 124 ? 125.21100 103.27500 158.87500 1.000 97.14947 514 LEU B C 1
ATOM 879 O O . LEU A 1 124 ? 125.55000 102.86200 157.76600 1.000 97.14947 514 LEU B O 1
ATOM 884 N N . MET A 1 125 ? 124.29800 102.64800 159.61500 1.000 95.86519 515 MET B N 1
ATOM 885 C CA . MET A 1 125 ? 123.58800 101.48900 159.08500 1.000 95.86519 515 MET B CA 1
ATOM 886 C C . MET A 1 125 ? 122.74800 101.86600 157.87300 1.000 95.86519 515 MET B C 1
ATOM 887 O O . MET A 1 125 ? 122.69900 101.12400 156.88700 1.000 95.86519 515 MET B O 1
ATOM 892 N N . CYS A 1 126 ? 122.07600 103.01600 157.92800 1.000 95.58845 516 CYS B N 1
ATOM 893 C CA . CYS A 1 126 ? 121.32900 103.47000 156.75700 1.000 95.58845 516 CYS B CA 1
ATOM 894 C C . CYS A 1 126 ? 122.25900 103.73400 155.57700 1.000 95.58845 516 CYS B C 1
ATOM 895 O O . CYS A 1 126 ? 121.93800 103.40000 154.42500 1.000 95.58845 516 CYS B O 1
ATOM 898 N N . MET A 1 127 ? 123.41600 104.33900 155.84300 1.000 97.91354 517 MET B N 1
ATOM 899 C CA . MET A 1 127 ? 124.38300 104.57300 154.77700 1.000 97.91354 517 MET B CA 1
ATOM 900 C C . MET A 1 127 ? 124.88400 103.25800 154.19600 1.000 97.91354 517 MET B C 1
ATOM 901 O O . MET A 1 127 ? 125.08500 103.14400 152.98400 1.000 97.91354 517 MET B O 1
ATOM 906 N N . LEU A 1 128 ? 125.09400 102.25600 155.04700 1.000 97.76008 518 LEU B N 1
ATOM 907 C CA . LEU A 1 128 ? 125.51300 100.94500 154.56700 1.000 97.76008 518 LEU B CA 1
ATOM 908 C C . LEU A 1 128 ? 124.42900 100.30200 153.71800 1.000 97.76008 518 LEU B C 1
ATOM 909 O O . LEU A 1 128 ? 124.73100 99.59100 152.76100 1.000 97.76008 518 LEU B O 1
ATOM 914 N N . ARG A 1 129 ? 123.16400 100.52300 154.06600 1.000 96.39494 519 ARG B N 1
ATOM 915 C CA . ARG A 1 129 ? 122.06900 100.06800 153.21300 1.000 96.39494 519 ARG B CA 1
ATOM 916 C C . ARG A 1 129 ? 122.17600 100.67800 151.82300 1.000 96.39494 519 ARG B C 1
ATOM 917 O O . ARG A 1 129 ? 122.10900 99.97500 150.80100 1.000 96.39494 519 ARG B O 1
ATOM 925 N N . GLU A 1 130 ? 122.34100 101.99800 151.77000 1.000 101.29229 520 GLU B N 1
ATOM 926 C CA . GLU A 1 130 ? 122.42800 102.66900 150.47800 1.000 101.29229 520 GLU B CA 1
ATOM 927 C C . GLU A 1 130 ? 123.64100 102.19200 149.69200 1.000 101.29229 520 GLU B C 1
ATOM 928 O O . GLU A 1 130 ? 123.58600 102.06400 148.46400 1.000 101.29229 520 GLU B O 1
ATOM 934 N N . ILE A 1 131 ? 124.75000 101.92900 150.38200 1.000 99.99106 521 ILE B N 1
ATOM 935 C CA . ILE A 1 131 ? 125.93300 101.38700 149.72100 1.000 99.99106 521 ILE B CA 1
ATOM 936 C C . ILE A 1 131 ? 125.65600 99.98900 149.19000 1.000 99.99106 521 ILE B C 1
ATOM 937 O O . ILE A 1 131 ? 126.01300 99.65700 148.05400 1.000 99.99106 521 ILE B O 1
ATOM 942 N N . GLY A 1 132 ? 125.01100 99.15100 150.00000 1.000 103.13722 522 GLY B N 1
ATOM 943 C CA . GLY A 1 132 ? 124.72200 97.79300 149.58800 1.000 103.13722 522 GLY B CA 1
ATOM 944 C C . GLY A 1 132 ? 123.80700 97.72700 148.38900 1.000 103.13722 522 GLY B C 1
ATOM 945 O O . GLY A 1 132 ? 123.78300 96.72400 147.67500 1.000 103.13722 522 GLY B O 1
ATOM 946 N N . LYS A 1 133 ? 123.03900 98.78300 148.15300 1.000 103.90740 523 LYS B N 1
ATOM 947 C CA . LYS A 1 133 ? 122.28500 98.83400 146.90700 1.000 103.90740 523 LYS B CA 1
ATOM 948 C C . LYS A 1 133 ? 123.20500 98.93600 145.69000 1.000 103.90740 523 LYS B C 1
ATOM 949 O O . LYS A 1 133 ? 122.72300 98.93600 144.55400 1.000 103.90740 523 LYS B O 1
ATOM 955 N N . HIS A 1 134 ? 124.51900 99.02800 145.89800 1.000 107.74077 524 HIS B N 1
ATOM 956 C CA . HIS A 1 134 ? 125.48100 99.15900 144.80000 1.000 107.74077 524 HIS B CA 1
ATOM 957 C C . HIS A 1 134 ? 126.71300 98.28200 145.02500 1.000 107.74077 524 HIS B C 1
ATOM 958 O O . HIS A 1 134 ? 127.85100 98.72700 144.87400 1.000 107.74077 524 HIS B O 1
ATOM 965 N N . ILE A 1 135 ? 126.50900 97.01100 145.38500 1.000 115.41782 525 ILE B N 1
ATOM 966 C CA . ILE A 1 135 ? 127.64400 96.11800 145.63300 1.000 115.41782 525 ILE B CA 1
ATOM 967 C C . ILE A 1 135 ? 128.29400 95.62400 144.34800 1.000 115.41782 525 ILE B C 1
ATOM 968 O O . ILE A 1 135 ? 129.37400 95.02200 144.40200 1.000 115.41782 525 ILE B O 1
ATOM 973 N N . ASN A 1 136 ? 127.68100 95.86500 143.19300 1.000 122.94368 526 ASN B N 1
ATOM 974 C CA . ASN A 1 136 ? 128.32900 95.66000 141.88700 1.000 122.94368 526 ASN B CA 1
ATOM 975 C C . ASN A 1 136 ? 128.76300 94.19600 141.78900 1.000 122.94368 526 ASN B C 1
ATOM 976 O O . ASN A 1 136 ? 127.93400 93.30100 142.00600 1.000 122.94368 526 ASN B O 1
ATOM 981 N N . MET A 1 137 ? 130.02500 93.90800 141.47400 1.000 130.81682 527 MET B N 1
ATOM 982 C CA . MET A 1 137 ? 130.51600 92.54200 141.39700 1.000 130.81682 527 MET B CA 1
ATOM 983 C C . MET A 1 137 ? 131.97400 92.52500 141.82800 1.000 130.81682 527 MET B C 1
ATOM 984 O O . MET A 1 137 ? 132.69000 93.51800 141.67300 1.000 130.81682 527 MET B O 1
ATOM 989 N N . ASP A 1 138 ? 132.40700 91.38400 142.36500 1.000 134.96631 528 ASP B N 1
ATOM 990 C CA . ASP A 1 138 ? 133.77600 91.21000 142.85300 1.000 134.96631 528 ASP B CA 1
ATOM 991 C C . ASP A 1 138 ? 134.11000 92.22100 143.95000 1.000 134.96631 528 ASP B C 1
ATOM 992 O O . ASP A 1 138 ? 135.19800 92.79700 143.98400 1.000 134.96631 528 ASP B O 1
ATOM 997 N N . GLY A 1 139 ? 133.15700 92.44800 144.84900 1.000 129.53512 529 GLY B N 1
ATOM 998 C CA . GLY A 1 139 ? 133.40800 93.27900 146.01700 1.000 129.53512 529 GLY B CA 1
ATOM 999 C C . GLY A 1 139 ? 133.83200 94.69800 145.71000 1.000 129.53512 529 GLY B C 1
ATOM 1000 O O . GLY A 1 139 ? 134.71800 95.23800 146.38200 1.000 129.53512 529 GLY B O 1
ATOM 1001 N N . THR A 1 140 ? 133.22100 95.31500 144.70500 1.000 124.82816 530 THR B N 1
ATOM 1002 C CA . THR A 1 140 ? 133.46900 96.70700 144.37300 1.000 124.82816 530 THR B CA 1
ATOM 1003 C C . THR A 1 140 ? 132.17700 97.49200 144.53400 1.000 124.82816 530 THR B C 1
ATOM 1004 O O . THR A 1 140 ? 131.08700 96.92300 144.58000 1.000 124.82816 530 THR B O 1
ATOM 1008 N N . ILE A 1 141 ? 132.30000 98.81100 144.62200 1.000 116.03182 531 ILE B N 1
ATOM 1009 C CA . ILE A 1 141 ? 131.15500 99.68200 144.83900 1.000 116.03182 531 ILE B CA 1
ATOM 1010 C C . ILE A 1 141 ? 131.06600 100.66900 143.68700 1.000 116.03182 531 ILE B C 1
ATOM 1011 O O . ILE A 1 141 ? 132.07500 101.25800 143.28600 1.000 116.03182 531 ILE B O 1
ATOM 1016 N N . ASN A 1 142 ? 129.86100 100.84800 143.15500 1.000 114.93807 532 ASN B N 1
ATOM 1017 C CA . ASN A 1 142 ? 129.64000 101.83800 142.10500 1.000 114.93807 532 ASN B CA 1
ATOM 1018 C C . ASN A 1 142 ? 129.77200 103.22000 142.72500 1.000 114.93807 532 ASN B C 1
ATOM 1019 O O . ASN A 1 142 ? 128.83700 103.73800 143.33700 1.000 114.93807 532 ASN B O 1
ATOM 1024 N N . VAL A 1 143 ? 130.94600 103.82300 142.55600 1.000 111.19973 533 VAL B N 1
ATOM 1025 C CA . VAL A 1 143 ? 131.26400 105.06300 143.25100 1.000 111.19973 533 VAL B CA 1
ATOM 1026 C C . VAL A 1 143 ? 130.41400 106.21400 142.73200 1.000 111.19973 533 VAL B C 1
ATOM 1027 O O . VAL A 1 143 ? 129.97000 107.07000 143.50400 1.000 111.19973 533 VAL B O 1
ATOM 1031 N N . ASP A 1 144 ? 130.15800 106.24900 141.42900 1.000 113.92521 534 ASP B N 1
ATOM 1032 C CA . ASP A 1 144 ? 129.49200 107.37900 140.79900 1.000 113.92521 534 ASP B CA 1
ATOM 1033 C C . ASP A 1 144 ? 127.98900 107.19000 140.66800 1.000 113.92521 534 ASP B C 1
ATOM 1034 O O . ASP A 1 144 ? 127.34100 107.96400 139.95900 1.000 113.92521 534 ASP B O 1
ATOM 1039 N N . ASP A 1 145 ? 127.41800 106.18600 141.32500 1.000 111.83062 535 ASP B N 1
ATOM 1040 C CA . ASP A 1 145 ? 125.99800 105.90600 141.17100 1.000 111.83062 535 ASP B CA 1
ATOM 1041 C C . ASP A 1 145 ? 125.12200 106.56700 142.22600 1.000 111.83062 535 ASP B C 1
ATOM 1042 O O . ASP A 1 145 ? 123.90600 106.65300 142.02700 1.000 111.83062 535 ASP B O 1
ATOM 1047 N N . PHE A 1 146 ? 125.69400 107.03800 143.33100 1.000 103.44180 536 PHE B N 1
ATOM 1048 C CA . PHE A 1 146 ? 124.88100 107.52800 144.43300 1.000 103.44180 536 PHE B CA 1
ATOM 1049 C C . PHE A 1 146 ? 125.63300 108.60700 145.19300 1.000 103.44180 536 PHE B C 1
ATOM 1050 O O . PHE A 1 146 ? 126.85200 108.74400 145.07700 1.000 103.44180 536 PHE B O 1
ATOM 1058 N N . LYS A 1 147 ? 124.88000 109.37600 145.97700 1.000 97.33279 537 LYS B N 1
ATOM 1059 C CA . LYS A 1 147 ? 125.44300 110.31200 146.93600 1.000 97.33279 537 LYS B CA 1
ATOM 1060 C C . LYS A 1 147 ? 124.58900 110.30100 148.19300 1.000 97.33279 537 LYS B C 1
ATOM 1061 O O . LYS A 1 147 ? 123.38600 110.04400 148.14200 1.000 97.33279 537 LYS B O 1
ATOM 1067 N N . ILE A 1 148 ? 125.22700 110.57600 149.32400 1.000 91.12923 538 ILE B N 1
ATOM 1068 C CA . ILE A 1 148 ? 124.56400 110.61700 150.61900 1.000 91.12923 538 ILE B CA 1
ATOM 1069 C C . ILE A 1 148 ? 124.84700 111.96700 151.25200 1.000 91.12923 538 ILE B C 1
ATOM 1070 O O . ILE A 1 148 ? 126.00400 112.39300 151.32000 1.000 91.12923 538 ILE B O 1
ATOM 1075 N N . ILE A 1 149 ? 123.79900 112.64000 151.71000 1.000 86.00349 539 ILE B N 1
ATOM 1076 C CA . ILE A 1 149 ? 123.91500 113.94100 152.35300 1.000 86.00349 539 ILE B CA 1
ATOM 1077 C C . ILE A 1 149 ? 123.70200 113.74100 153.84300 1.000 86.00349 539 ILE B C 1
ATOM 1078 O O . ILE A 1 149 ? 122.65300 113.24300 154.26400 1.000 86.00349 539 ILE B O 1
ATOM 1083 N N . TYR A 1 150 ? 124.69100 114.12000 154.64000 1.000 85.39171 540 TYR B N 1
ATOM 1084 C CA . TYR A 1 150 ? 124.59800 114.04700 156.09000 1.000 85.39171 540 TYR B CA 1
ATOM 1085 C C . TYR A 1 150 ? 124.56100 115.46400 156.63800 1.000 85.39171 540 TYR B C 1
ATOM 1086 O O . TYR A 1 150 ? 125.52800 116.21400 156.49100 1.000 85.39171 540 TYR B O 1
ATOM 1095 N N . ILE A 1 151 ? 123.45000 115.82700 157.26600 1.000 85.72049 541 ILE B N 1
ATOM 1096 C CA . ILE A 1 151 ? 123.23800 117.17400 157.77400 1.000 85.72049 541 ILE B CA 1
ATOM 1097 C C . ILE A 1 151 ? 123.54200 117.17200 159.26200 1.000 85.72049 541 ILE B C 1
ATOM 1098 O O . ILE A 1 151 ? 122.94900 116.40100 160.02300 1.000 85.72049 541 ILE B O 1
ATOM 1103 N N . ALA A 1 152 ? 124.45900 118.03400 159.68100 1.000 89.42157 542 ALA B N 1
ATOM 1104 C CA . ALA A 1 152 ? 124.86300 118.12800 161.07200 1.000 89.42157 542 ALA B CA 1
ATOM 1105 C C . ALA A 1 152 ? 124.76200 119.57100 161.53800 1.000 89.42157 542 ALA B C 1
ATOM 1106 O O . ALA A 1 152 ? 124.98900 120.49400 160.75500 1.000 89.42157 542 ALA B O 1
ATOM 1108 N N . PRO A 1 153 ? 124.43500 119.79500 162.80100 1.000 91.66037 543 PRO B N 1
ATOM 1109 C CA . PRO A 1 153 ? 124.12900 121.16000 163.24500 1.000 91.66037 543 PRO B CA 1
ATOM 1110 C C . PRO A 1 153 ? 125.34100 122.05800 163.45100 1.000 91.66037 543 PRO B C 1
ATOM 1111 O O . PRO A 1 153 ? 125.22900 123.27600 163.29400 1.000 91.66037 543 PRO B O 1
ATOM 1115 N N . MET A 1 154 ? 126.49300 121.49500 163.80200 1.000 94.75816 544 MET B N 1
ATOM 1116 C CA . MET A 1 154 ? 127.66900 122.28900 164.12600 1.000 94.75816 544 MET B CA 1
ATOM 1117 C C . MET A 1 154 ? 128.83600 121.87500 163.24700 1.000 94.75816 544 MET B C 1
ATOM 1118 O O . MET A 1 154 ? 129.02100 120.68800 162.97000 1.000 94.75816 544 MET B O 1
ATOM 1123 N N . ARG A 1 155 ? 129.62400 122.86100 162.81200 1.000 93.92367 545 ARG B N 1
ATOM 1124 C CA . ARG A 1 155 ? 130.76800 122.57400 161.95200 1.000 93.92367 545 ARG B CA 1
ATOM 1125 C C . ARG A 1 155 ? 131.83000 121.76800 162.68600 1.000 93.92367 545 ARG B C 1
ATOM 1126 O O . ARG A 1 155 ? 132.46200 120.88300 162.09800 1.000 93.92367 545 ARG B O 1
ATOM 1134 N N . SER A 1 156 ? 132.06200 122.07800 163.96100 1.000 95.20189 546 SER B N 1
ATOM 1135 C CA . SER A 1 156 ? 133.01400 121.29700 164.73400 1.000 95.20189 546 SER B CA 1
ATOM 1136 C C . SER A 1 156 ? 132.58300 119.84500 164.82700 1.000 95.20189 546 SER B C 1
ATOM 1137 O O . SER A 1 156 ? 133.42800 118.95200 164.92000 1.000 95.20189 546 SER B O 1
ATOM 1140 N N . LEU A 1 157 ? 131.27700 119.59100 164.81300 1.000 94.40846 547 LEU B N 1
ATOM 1141 C CA . LEU A 1 157 ? 130.78600 118.22400 164.71300 1.000 94.40846 547 LEU B CA 1
ATOM 1142 C C . LEU A 1 157 ? 130.88300 117.69700 163.29100 1.000 94.40846 547 LEU B C 1
ATOM 1143 O O . LEU A 1 157 ? 131.06700 116.49400 163.09600 1.000 94.40846 547 LEU B O 1
ATOM 1148 N N . VAL A 1 158 ? 130.76500 118.57300 162.29300 1.000 92.73903 548 VAL B N 1
ATOM 1149 C CA . VAL A 1 158 ? 130.86800 118.13900 160.90300 1.000 92.73903 548 VAL B CA 1
ATOM 1150 C C . VAL A 1 158 ? 132.24800 117.57000 160.62200 1.000 92.73903 548 VAL B C 1
ATOM 1151 O O . VAL A 1 158 ? 132.38700 116.53900 159.95500 1.000 92.73903 548 VAL B O 1
ATOM 1155 N N . GLN A 1 159 ? 133.29000 118.23100 161.12200 1.000 95.51714 549 GLN B N 1
ATOM 1156 C CA . GLN A 1 159 ? 134.64700 117.75300 160.88000 1.000 95.51714 549 GLN B CA 1
ATOM 1157 C C . GLN A 1 159 ? 134.88700 116.40100 161.53900 1.000 95.51714 549 GLN B C 1
ATOM 1158 O O . GLN A 1 159 ? 135.51200 115.51200 160.94500 1.000 95.51714 549 GLN B O 1
ATOM 1164 N N . GLU A 1 160 ? 134.39200 116.22100 162.76300 1.000 95.83220 550 GLU B N 1
ATOM 1165 C CA . GLU A 1 160 ? 134.54300 114.93300 163.42700 1.000 95.83220 550 GLU B CA 1
ATOM 1166 C C . GLU A 1 160 ? 133.75200 113.84900 162.71100 1.000 95.83220 550 GLU B C 1
ATOM 1167 O O . GLU A 1 160 ? 134.20600 112.70500 162.61900 1.000 95.83220 550 GLU B O 1
ATOM 1173 N N . MET A 1 161 ? 132.56400 114.18600 162.20500 1.000 96.05577 551 MET B N 1
ATOM 1174 C CA . MET A 1 161 ? 131.80900 113.22500 161.41100 1.000 96.05577 551 MET B CA 1
ATOM 1175 C C . MET A 1 161 ? 132.59200 112.81500 160.17900 1.000 96.05577 551 MET B C 1
ATOM 1176 O O . MET A 1 161 ? 132.63700 111.63200 159.83000 1.000 96.05577 551 MET B O 1
ATOM 1181 N N . VAL A 1 162 ? 133.21400 113.78000 159.50400 1.000 94.09563 552 VAL B N 1
ATOM 1182 C CA . VAL A 1 162 ? 133.99000 113.46700 158.30800 1.000 94.09563 552 VAL B CA 1
ATOM 1183 C C . VAL A 1 162 ? 135.13100 112.52400 158.65300 1.000 94.09563 552 VAL B C 1
ATOM 1184 O O . VAL A 1 162 ? 135.34300 111.50700 157.98500 1.000 94.09563 552 VAL B O 1
ATOM 1188 N N . GLY A 1 163 ? 135.86800 112.83500 159.71800 1.000 94.46797 553 GLY B N 1
ATOM 1189 C CA . GLY A 1 163 ? 136.97500 111.97300 160.10200 1.000 94.46797 553 GLY B CA 1
ATOM 1190 C C . GLY A 1 163 ? 136.52800 110.56800 160.45600 1.000 94.46797 553 GLY B C 1
ATOM 1191 O O . GLY A 1 163 ? 137.08400 109.58000 159.96300 1.000 94.46797 553 GLY B O 1
ATOM 1192 N N . SER A 1 164 ? 135.49900 110.45800 161.29900 1.000 95.31626 554 SER B N 1
ATOM 1193 C CA . SER A 1 164 ? 135.05100 109.14400 161.74400 1.000 95.31626 554 SER B CA 1
ATOM 1194 C C . SER A 1 164 ? 134.48700 108.32800 160.59000 1.000 95.31626 554 SER B C 1
ATOM 1195 O O . SER A 1 164 ? 134.77300 107.13400 160.47800 1.000 95.31626 554 SER B O 1
ATOM 1198 N N . PHE A 1 165 ? 133.68400 108.94300 159.72200 1.000 94.60929 555 PHE B N 1
ATOM 1199 C CA . PHE A 1 165 ? 133.11900 108.19600 158.60800 1.000 94.60929 555 PHE B CA 1
ATOM 1200 C C . PHE A 1 165 ? 134.17800 107.81900 157.58700 1.000 94.60929 555 PHE B C 1
ATOM 1201 O O . PHE A 1 165 ? 134.06300 106.77300 156.94400 1.000 94.60929 555 PHE B O 1
ATOM 1209 N N . GLY A 1 166 ? 135.20500 108.64900 157.40800 1.000 96.23938 556 GLY B N 1
ATOM 1210 C CA . GLY A 1 166 ? 136.31300 108.24200 156.56600 1.000 96.23938 556 GLY B CA 1
ATOM 1211 C C . GLY A 1 166 ? 137.04600 107.04400 157.13000 1.000 96.23938 556 GLY B C 1
ATOM 1212 O O . GLY A 1 166 ? 137.44000 106.14100 156.39100 1.000 96.23938 556 GLY B O 1
ATOM 1213 N N . LYS A 1 167 ? 137.24100 107.01900 158.44900 1.000 97.66273 557 LYS B N 1
ATOM 1214 C CA . LYS A 1 167 ? 137.88900 105.86400 159.06000 1.000 97.66273 557 LYS B CA 1
ATOM 1215 C C . LYS A 1 167 ? 137.02100 104.61500 158.95400 1.000 97.66273 557 LYS B C 1
ATOM 1216 O O . LYS A 1 167 ? 137.53200 103.52300 158.68500 1.000 97.66273 557 LYS B O 1
ATOM 1222 N N . ARG A 1 168 ? 135.71000 104.74900 159.16100 1.000 98.09772 558 ARG B N 1
ATOM 1223 C CA . ARG A 1 168 ? 134.83400 103.58200 159.18100 1.000 98.09772 558 ARG B CA 1
ATOM 1224 C C . ARG A 1 168 ? 134.58900 103.02500 157.78600 1.000 98.09772 558 ARG B C 1
ATOM 1225 O O . ARG A 1 168 ? 134.61200 101.80700 157.59200 1.000 98.09772 558 ARG B O 1
ATOM 1233 N N . LEU A 1 169 ? 134.34300 103.89100 156.80800 1.000 97.82051 559 LEU B N 1
ATOM 1234 C CA . LEU A 1 169 ? 133.98600 103.46600 155.46300 1.000 97.82051 559 LEU B CA 1
ATOM 1235 C C . LEU A 1 169 ? 135.18400 103.43500 154.52500 1.000 97.82051 559 LEU B C 1
ATOM 1236 O O . LEU A 1 169 ? 135.00800 103.49700 153.30600 1.000 97.82051 559 LEU B O 1
ATOM 1241 N N . ALA A 1 170 ? 136.39800 103.35100 155.06800 1.000 100.22140 560 ALA B N 1
ATOM 1242 C CA . ALA A 1 170 ? 137.58600 103.35800 154.22200 1.000 100.22140 560 ALA B CA 1
ATOM 1243 C C . ALA A 1 170 ? 137.64700 102.12200 153.33700 1.000 100.22140 560 ALA B C 1
ATOM 1244 O O . ALA A 1 170 ? 137.99900 102.21300 152.15600 1.000 100.22140 560 ALA B O 1
ATOM 1246 N N . THR A 1 171 ? 137.30500 100.95600 153.88700 1.000 101.47935 561 THR B N 1
ATOM 1247 C CA . THR A 1 171 ? 137.45100 99.71000 153.14800 1.000 101.47935 561 THR B CA 1
ATOM 1248 C C . THR A 1 171 ? 136.53600 99.63200 151.93700 1.000 101.47935 561 THR B C 1
ATOM 1249 O O . THR A 1 171 ? 136.78000 98.81600 151.04600 1.000 101.47935 561 THR B O 1
ATOM 1253 N N . TYR A 1 172 ? 135.49200 100.44800 151.88400 1.000 101.38907 562 TYR B N 1
ATOM 1254 C CA . TYR A 1 172 ? 134.56600 100.43700 150.76300 1.000 101.38907 562 TYR B CA 1
ATOM 1255 C C . TYR A 1 172 ? 135.02800 101.30600 149.60600 1.000 101.38907 562 TYR B C 1
ATOM 1256 O O . TYR A 1 172 ? 134.35800 101.33700 148.57100 1.000 101.38907 562 TYR B O 1
ATOM 1265 N N . GLY A 1 173 ? 136.15000 102.00200 149.75000 1.000 102.19977 563 GLY B N 1
ATOM 1266 C CA . GLY A 1 173 ? 136.58400 102.92200 148.71200 1.000 102.19977 563 GLY B CA 1
ATOM 1267 C C . GLY A 1 173 ? 135.63600 104.08400 148.52700 1.000 102.19977 563 GLY B C 1
ATOM 1268 O O . GLY A 1 173 ? 135.35300 104.48100 147.39000 1.000 102.19977 563 GLY B O 1
ATOM 1269 N N . ILE A 1 174 ? 135.13700 104.64000 149.62600 1.000 99.45816 564 ILE B N 1
ATOM 1270 C CA . ILE A 1 174 ? 134.14100 105.70100 149.60600 1.000 99.45816 564 ILE B CA 1
ATOM 1271 C C . ILE A 1 174 ? 134.71900 106.91100 150.31800 1.000 99.45816 564 ILE B C 1
ATOM 1272 O O . ILE A 1 174 ? 135.24600 106.79000 151.43000 1.000 99.45816 564 ILE B O 1
ATOM 1277 N N . THR A 1 175 ? 134.61800 108.07300 149.68300 1.000 96.58505 565 THR B N 1
ATOM 1278 C CA . THR A 1 175 ? 135.20800 109.30300 150.19100 1.000 96.58505 565 THR B CA 1
ATOM 1279 C C . THR A 1 175 ? 134.13100 110.17700 150.81300 1.000 96.58505 565 THR B C 1
ATOM 1280 O O . THR A 1 175 ? 133.08200 110.40400 150.20400 1.000 96.58505 565 THR B O 1
ATOM 1284 N N . VAL A 1 176 ? 134.39800 110.66600 152.01900 1.000 93.84361 566 VAL B N 1
ATOM 1285 C CA . VAL A 1 176 ? 133.51600 111.58300 152.72500 1.000 93.84361 566 VAL B CA 1
ATOM 1286 C C . VAL A 1 176 ? 134.26200 112.89300 152.91900 1.000 93.84361 566 VAL B C 1
ATOM 1287 O O . VAL A 1 176 ? 135.47300 112.89600 153.16400 1.000 93.84361 566 VAL B O 1
ATOM 1291 N N . ALA A 1 177 ? 133.55500 114.00900 152.76100 1.000 94.60750 567 ALA B N 1
ATOM 1292 C CA . ALA A 1 177 ? 134.21100 115.30300 152.83900 1.000 94.60750 567 ALA B CA 1
ATOM 1293 C C . ALA A 1 177 ? 133.22500 116.37000 153.28500 1.000 94.60750 567 ALA B C 1
ATOM 1294 O O . ALA A 1 177 ? 132.01900 116.25600 153.06300 1.000 94.60750 567 ALA B O 1
ATOM 1296 N N . GLU A 1 178 ? 133.76100 117.41200 153.91300 1.000 98.19687 568 GLU B N 1
ATOM 1297 C CA . GLU A 1 178 ? 132.96200 118.55900 154.30900 1.000 98.19687 568 GLU B CA 1
ATOM 1298 C C . GLU A 1 178 ? 132.64700 119.43000 153.09900 1.000 98.19687 568 GLU B C 1
ATOM 1299 O O . GLU A 1 178 ? 133.44400 119.55300 152.16900 1.000 98.19687 568 GLU B O 1
ATOM 1305 N N . LEU A 1 179 ? 131.46900 120.04100 153.11900 1.000 95.12299 569 LEU B N 1
ATOM 1306 C CA . LEU A 1 179 ? 130.98500 120.84800 152.00900 1.000 95.12299 569 LEU B CA 1
ATOM 1307 C C . LEU A 1 179 ? 131.46100 122.29600 152.07000 1.000 95.12299 569 LEU B C 1
ATOM 1308 O O . LEU A 1 179 ? 131.11700 123.08300 151.18600 1.000 95.12299 569 LEU B O 1
ATOM 1313 N N . THR A 1 180 ? 132.25800 122.66600 153.06600 1.000 99.38628 570 THR B N 1
ATOM 1314 C CA . THR A 1 180 ? 132.66700 124.05600 153.20600 1.000 99.38628 570 THR B CA 1
ATOM 1315 C C . THR A 1 180 ? 133.50900 124.50500 152.01600 1.000 99.38628 570 THR B C 1
ATOM 1316 O O . THR A 1 180 ? 134.19100 123.70700 151.36900 1.000 99.38628 570 THR B O 1
ATOM 1320 N N . GLY A 1 181 ? 133.43500 125.79700 151.71700 1.000 101.98862 571 GLY B N 1
ATOM 1321 C CA . GLY A 1 181 ? 134.23700 126.41000 150.68300 1.000 101.98862 571 GLY B CA 1
ATOM 1322 C C . GLY A 1 181 ? 133.40100 127.25000 149.74300 1.000 101.98862 571 GLY B C 1
ATOM 1323 O O . GLY A 1 181 ? 132.19000 127.39000 149.89400 1.000 101.98862 571 GLY B O 1
ATOM 1324 N N . ASP A 1 182 ? 134.08200 127.81900 148.75400 1.000 108.70668 572 ASP B N 1
ATOM 1325 C CA . ASP A 1 182 ? 133.42300 128.60000 147.72000 1.000 108.70668 572 ASP B CA 1
ATOM 1326 C C . ASP A 1 182 ? 132.53600 127.69800 146.87000 1.000 108.70668 572 ASP B C 1
ATOM 1327 O O . ASP A 1 182 ? 132.75000 126.49000 146.77000 1.000 108.70668 572 ASP B O 1
ATOM 1332 N N . HIS A 1 183 ? 131.52800 128.30700 146.24600 1.000 106.76004 573 HIS B N 1
ATOM 1333 C CA . HIS A 1 183 ? 130.54900 127.52800 145.49700 1.000 106.76004 573 HIS B CA 1
ATOM 1334 C C . HIS A 1 183 ? 131.20300 126.74800 144.36500 1.000 106.76004 573 HIS B C 1
ATOM 1335 O O . HIS A 1 183 ? 130.92600 125.55700 144.18600 1.000 106.76004 573 HIS B O 1
ATOM 1342 N N . GLN A 1 184 ? 132.07600 127.39100 143.59400 1.000 107.28468 574 GLN B N 1
ATOM 1343 C CA . GLN A 1 184 ? 132.79100 126.67000 142.55100 1.000 107.28468 574 GLN B CA 1
ATOM 1344 C C . GLN A 1 184 ? 133.87300 125.76000 143.10800 1.000 107.28468 574 GLN B C 1
ATOM 1345 O O . GLN A 1 184 ? 134.37700 124.90300 142.37600 1.000 107.28468 574 GLN B O 1
ATOM 1351 N N . LEU A 1 185 ? 134.26100 125.94200 144.37000 1.000 108.99601 575 LEU B N 1
ATOM 1352 C CA . LEU A 1 185 ? 135.02800 124.91300 145.06100 1.000 108.99601 575 LEU B CA 1
ATOM 1353 C C . LEU A 1 185 ? 134.12900 123.75000 145.46000 1.000 108.99601 575 LEU B C 1
ATOM 1354 O O . LEU A 1 185 ? 134.49800 122.58600 145.27800 1.000 108.99601 575 LEU B O 1
ATOM 1359 N N . CYS A 1 186 ? 132.93500 124.05100 145.97700 1.000 110.20966 576 CYS B N 1
ATOM 1360 C CA . CYS A 1 186 ? 131.96800 123.00600 146.29300 1.000 110.20966 576 CYS B CA 1
ATOM 1361 C C . CYS A 1 186 ? 131.48600 122.28800 145.04100 1.000 110.20966 576 CYS B C 1
ATOM 1362 O O . CYS A 1 186 ? 131.12500 121.10900 145.10800 1.000 110.20966 576 CYS B O 1
ATOM 1365 N N . LYS A 1 187 ? 131.47700 122.97600 143.89700 1.000 110.59344 577 LYS B N 1
ATOM 1366 C CA . LYS A 1 187 ? 131.04000 122.34900 142.65600 1.000 110.59344 577 LYS B CA 1
ATOM 1367 C C . LYS A 1 187 ? 131.91100 121.14900 142.30900 1.000 110.59344 577 LYS B C 1
ATOM 1368 O O . LYS A 1 187 ? 131.40200 120.10500 141.88800 1.000 110.59344 577 LYS B O 1
ATOM 1374 N N . GLU A 1 188 ? 133.22400 121.27700 142.47900 1.000 111.39653 578 GLU B N 1
ATOM 1375 C CA . GLU A 1 188 ? 134.11900 120.15500 142.25000 1.000 111.39653 578 GLU B CA 1
ATOM 1376 C C . GLU A 1 188 ? 134.29800 119.28200 143.48500 1.000 111.39653 578 GLU B C 1
ATOM 1377 O O . GLU A 1 188 ? 134.72400 118.12800 143.35700 1.000 111.39653 578 GLU B O 1
ATOM 1383 N N . GLU A 1 189 ? 133.98300 119.79800 144.67400 1.000 109.80174 579 GLU B N 1
ATOM 1384 C CA . GLU A 1 189 ? 133.98000 118.95900 145.86700 1.000 109.80174 579 GLU B CA 1
ATOM 1385 C C . GLU A 1 189 ? 132.91400 117.88000 145.77400 1.000 109.80174 579 GLU B C 1
ATOM 1386 O O . GLU A 1 189 ? 133.19300 116.69100 145.95700 1.000 109.80174 579 GLU B O 1
ATOM 1392 N N . ILE A 1 190 ? 131.67800 118.28500 145.48700 1.000 105.12517 580 ILE B N 1
ATOM 1393 C CA . ILE A 1 190 ? 130.55600 117.35800 145.53900 1.000 105.12517 580 ILE B CA 1
ATOM 1394 C C . ILE A 1 190 ? 130.72100 116.25300 144.51000 1.000 105.12517 580 ILE B C 1
ATOM 1395 O O . ILE A 1 190 ? 130.46800 115.07800 144.79600 1.000 105.12517 580 ILE B O 1
ATOM 1400 N N . SER A 1 191 ? 131.14300 116.61000 143.29800 1.000 103.10695 581 SER B N 1
ATOM 1401 C CA . SER A 1 191 ? 131.30000 115.60600 142.25300 1.000 103.10695 581 SER B CA 1
ATOM 1402 C C . SER A 1 191 ? 132.29900 114.53600 142.66600 1.000 103.10695 581 SER B C 1
ATOM 1403 O O . SER A 1 191 ? 132.17200 113.37100 142.27700 1.000 103.10695 581 SER B O 1
ATOM 1406 N N . ALA A 1 192 ? 133.29500 114.91300 143.46500 1.000 101.96536 582 ALA B N 1
ATOM 1407 C CA . ALA A 1 192 ? 134.33500 113.96900 143.85200 1.000 101.96536 582 ALA B CA 1
ATOM 1408 C C . ALA A 1 192 ? 133.82500 112.95500 144.86800 1.000 101.96536 582 ALA B C 1
ATOM 1409 O O . ALA A 1 192 ? 134.08600 111.75300 144.74200 1.000 101.96536 582 ALA B O 1
ATOM 1411 N N . THR A 1 193 ? 133.09300 113.41400 145.87600 1.000 97.43898 583 THR B N 1
ATOM 1412 C CA . THR A 1 193 ? 132.79500 112.60700 147.04800 1.000 97.43898 583 THR B CA 1
ATOM 1413 C C . THR A 1 193 ? 131.40900 111.98000 146.96200 1.000 97.43898 583 THR B C 1
ATOM 1414 O O . THR A 1 193 ? 130.56400 112.37300 146.15700 1.000 97.43898 583 THR B O 1
ATOM 1418 N N . GLN A 1 194 ? 131.18700 110.98800 147.81900 1.000 96.09061 584 GLN B N 1
ATOM 1419 C CA . GLN A 1 194 ? 129.93000 110.25300 147.87800 1.000 96.09061 584 GLN B CA 1
ATOM 1420 C C . GLN A 1 194 ? 129.09500 110.58500 149.10100 1.000 96.09061 584 GLN B C 1
ATOM 1421 O O . GLN A 1 194 ? 127.87100 110.64500 149.00200 1.000 96.09061 584 GLN B O 1
ATOM 1427 N N . ILE A 1 195 ? 129.72000 110.79400 150.25400 1.000 90.96661 585 ILE B N 1
ATOM 1428 C CA . ILE A 1 195 ? 129.02800 111.23100 151.45900 1.000 90.96661 585 ILE B CA 1
ATOM 1429 C C . ILE A 1 195 ? 129.42700 112.67300 151.71700 1.000 90.96661 585 ILE B C 1
ATOM 1430 O O . ILE A 1 195 ? 130.61900 112.98800 151.81400 1.000 90.96661 585 ILE B O 1
ATOM 1435 N N . ILE A 1 196 ? 128.43600 113.54800 151.82400 1.000 89.10381 586 ILE B N 1
ATOM 1436 C CA . ILE A 1 196 ? 128.65600 114.96800 152.05100 1.000 89.10381 586 ILE B CA 1
ATOM 1437 C C . ILE A 1 196 ? 128.13000 115.30700 153.43300 1.000 89.10381 586 ILE B C 1
ATOM 1438 O O . ILE A 1 196 ? 126.96100 115.04600 153.74000 1.000 89.10381 586 ILE B O 1
ATOM 1443 N N . VAL A 1 197 ? 128.98600 115.88600 154.26600 1.000 86.95215 587 VAL B N 1
ATOM 1444 C CA . VAL A 1 197 ? 128.62200 116.28900 155.61700 1.000 86.95215 587 VAL B CA 1
ATOM 1445 C C . VAL A 1 197 ? 128.66000 117.80800 155.66800 1.000 86.95215 587 VAL B C 1
ATOM 1446 O O . VAL A 1 197 ? 129.69300 118.41800 155.37100 1.000 86.95215 587 VAL B O 1
ATOM 1450 N N . CYS A 1 198 ? 127.53900 118.42000 156.04000 1.000 85.70686 588 CYS B N 1
ATOM 1451 C CA . CYS A 1 198 ? 127.43900 119.87000 156.01300 1.000 85.70686 588 CYS B CA 1
ATOM 1452 C C . CYS A 1 198 ? 126.39100 120.33300 157.01000 1.000 85.70686 588 CYS B C 1
ATOM 1453 O O . CYS A 1 198 ? 125.56300 119.55300 157.48000 1.000 85.70686 588 CYS B O 1
ATOM 1456 N N . THR A 1 199 ? 126.45000 121.61600 157.33500 1.000 83.97674 589 THR B N 1
ATOM 1457 C CA . THR A 1 199 ? 125.45200 122.24100 158.17900 1.000 83.97674 589 THR B CA 1
ATOM 1458 C C . THR A 1 199 ? 124.17200 122.47800 157.39000 1.000 83.97674 589 THR B C 1
ATOM 1459 O O . THR A 1 199 ? 124.19200 122.51000 156.16000 1.000 83.97674 589 THR B O 1
ATOM 1463 N N . PRO A 1 200 ? 123.03300 122.61800 158.07100 1.000 83.70399 590 PRO B N 1
ATOM 1464 C CA . PRO A 1 200 ? 121.80200 122.94600 157.34100 1.000 83.70399 590 PRO B CA 1
ATOM 1465 C C . PRO A 1 200 ? 121.90900 124.22800 156.54100 1.000 83.70399 590 PRO B C 1
ATOM 1466 O O . PRO A 1 200 ? 121.39500 124.29700 155.42000 1.000 83.70399 590 PRO B O 1
ATOM 1470 N N . GLU A 1 201 ? 122.57200 125.24600 157.08800 1.000 88.39357 591 GLU B N 1
ATOM 1471 C CA . GLU A 1 201 ? 122.71100 126.51000 156.37600 1.000 88.39357 591 GLU B CA 1
ATOM 1472 C C . GLU A 1 201 ? 123.53500 126.34600 155.10900 1.000 88.39357 591 GLU B C 1
ATOM 1473 O O . GLU A 1 201 ? 123.18700 126.90000 154.06300 1.000 88.39357 591 GLU B O 1
ATOM 1479 N N . LYS A 1 202 ? 124.63700 125.60200 155.18500 1.000 86.37144 592 LYS B N 1
ATOM 1480 C CA . LYS A 1 202 ? 125.48600 125.42200 154.01500 1.000 86.37144 592 LYS B CA 1
ATOM 1481 C C . LYS A 1 202 ? 124.74400 124.68700 152.91200 1.000 86.37144 592 LYS B C 1
ATOM 1482 O O . LYS A 1 202 ? 124.77800 125.09300 151.74700 1.000 86.37144 592 LYS B O 1
ATOM 1488 N N . TRP A 1 203 ? 124.06100 123.60100 153.26400 1.000 84.55308 593 TRP B N 1
ATOM 1489 C CA . TRP A 1 203 ? 123.30900 122.85300 152.26600 1.000 84.55308 593 TRP B CA 1
ATOM 1490 C C . TRP A 1 203 ? 122.19000 123.69500 151.68200 1.000 84.55308 593 TRP B C 1
ATOM 1491 O O . TRP A 1 203 ? 121.95000 123.66900 150.47100 1.000 84.55308 593 TRP B O 1
ATOM 1502 N N . ASP A 1 204 ? 121.50100 124.46200 152.52500 1.000 84.91961 594 ASP B N 1
ATOM 1503 C CA . ASP A 1 204 ? 120.41500 125.30100 152.03800 1.000 84.91961 594 ASP B CA 1
ATOM 1504 C C . ASP A 1 204 ? 120.92100 126.36100 151.07500 1.000 84.91961 594 ASP B C 1
ATOM 1505 O O . ASP A 1 204 ? 120.29900 126.61200 150.04100 1.000 84.91961 594 ASP B O 1
ATOM 1510 N N . ILE A 1 205 ? 122.04900 126.99900 151.39100 1.000 83.77447 595 ILE B N 1
ATOM 1511 C CA . ILE A 1 205 ? 122.53800 128.05400 150.51400 1.000 83.77447 595 ILE B CA 1
ATOM 1512 C C . ILE A 1 205 ? 123.09700 127.47000 149.22500 1.000 83.77447 595 ILE B C 1
ATOM 1513 O O . ILE A 1 205 ? 122.97900 128.08400 148.15900 1.000 83.77447 595 ILE B O 1
ATOM 1518 N N . ILE A 1 206 ? 123.69600 126.27900 149.28300 1.000 85.83617 596 ILE B N 1
ATOM 1519 C CA . ILE A 1 206 ? 124.13100 125.62100 148.05500 1.000 85.83617 596 ILE B CA 1
ATOM 1520 C C . ILE A 1 206 ? 122.93300 125.29300 147.18000 1.000 85.83617 596 ILE B C 1
ATOM 1521 O O . ILE A 1 206 ? 122.97100 125.47100 145.95800 1.000 85.83617 596 ILE B O 1
ATOM 1526 N N . THR A 1 207 ? 121.84900 124.81200 147.78800 1.000 85.55566 597 THR B N 1
ATOM 1527 C CA . THR A 1 207 ? 120.64200 124.52900 147.02400 1.000 85.55566 597 THR B CA 1
ATOM 1528 C C . THR A 1 207 ? 120.05900 125.79600 146.41800 1.000 85.55566 597 THR B C 1
ATOM 1529 O O . THR A 1 207 ? 119.61800 125.79300 145.26500 1.000 85.55566 597 THR B O 1
ATOM 1533 N N . ARG A 1 208 ? 120.04700 126.89000 147.17900 1.000 81.90150 598 ARG B N 1
ATOM 1534 C CA . ARG A 1 208 ? 119.53300 128.15000 146.65600 1.000 81.90150 598 ARG B CA 1
ATOM 1535 C C . ARG A 1 208 ? 120.35900 128.63000 145.47300 1.000 81.90150 598 ARG B C 1
ATOM 1536 O O . ARG A 1 208 ? 119.80700 129.10400 144.47600 1.000 81.90150 598 ARG B O 1
ATOM 1544 N N . LYS A 1 209 ? 121.68400 128.51900 145.56300 1.000 87.10058 599 LYS B N 1
ATOM 1545 C CA . LYS A 1 209 ? 122.53900 128.93600 144.46000 1.000 87.10058 599 LYS B CA 1
ATOM 1546 C C . LYS A 1 209 ? 122.40900 128.03900 143.24000 1.000 87.10058 599 LYS B C 1
ATOM 1547 O O . LYS A 1 209 ? 122.92400 128.39500 142.17900 1.000 87.10058 599 LYS B O 1
ATOM 1553 N N . GLY A 1 210 ? 121.74600 126.89600 143.36000 1.000 93.94435 600 GLY B N 1
ATOM 1554 C CA . GLY A 1 210 ? 121.64000 125.97000 142.25500 1.000 93.94435 600 GLY B CA 1
ATOM 1555 C C . GLY A 1 210 ? 122.80400 125.02100 142.10100 1.000 93.94435 600 GLY B C 1
ATOM 1556 O O . GLY A 1 210 ? 122.88900 124.33700 141.07700 1.000 93.94435 600 GLY B O 1
ATOM 1557 N N . GLY A 1 211 ? 123.70300 124.95300 143.08300 1.000 99.36832 601 GLY B N 1
ATOM 1558 C CA . GLY A 1 211 ? 124.84700 124.06600 142.98800 1.000 99.36832 601 GLY B CA 1
ATOM 1559 C C . GLY A 1 211 ? 124.51900 122.60200 143.17200 1.000 99.36832 601 GLY B C 1
ATOM 1560 O O . GLY A 1 211 ? 125.32200 121.74600 142.79100 1.000 99.36832 601 GLY B O 1
ATOM 1561 N N . GLU A 1 212 ? 123.36300 122.29300 143.74900 1.000 103.41360 602 GLU B N 1
ATOM 1562 C CA . GLU A 1 212 ? 122.94500 120.91200 143.92800 1.000 103.41360 602 GLU B CA 1
ATOM 1563 C C . GLU A 1 212 ? 122.24500 120.34500 142.70400 1.000 103.41360 602 GLU B C 1
ATOM 1564 O O . GLU A 1 212 ? 121.88400 119.16500 142.70900 1.000 103.41360 602 GLU B O 1
ATOM 1570 N N . ARG A 1 213 ? 122.05200 121.15400 141.66500 1.000 103.98813 603 ARG B N 1
ATOM 1571 C CA . ARG A 1 213 ? 121.20200 120.75400 140.55300 1.000 103.98813 603 ARG B CA 1
ATOM 1572 C C . ARG A 1 213 ? 121.78900 119.57400 139.78900 1.000 103.98813 603 ARG B C 1
ATOM 1573 O O . ARG A 1 213 ? 121.05200 118.68100 139.35900 1.000 103.98813 603 ARG B O 1
ATOM 1581 N N . THR A 1 214 ? 123.11000 119.55300 139.60300 1.000 104.37543 604 THR B N 1
ATOM 1582 C CA . THR A 1 214 ? 123.71100 118.55500 138.72400 1.000 104.37543 604 THR B CA 1
ATOM 1583 C C . THR A 1 214 ? 123.61200 117.15100 139.30500 1.000 104.37543 604 THR B C 1
ATOM 1584 O O . THR A 1 214 ? 123.33900 116.19100 138.57700 1.000 104.37543 604 THR B O 1
ATOM 1588 N N . TYR A 1 215 ? 123.83400 117.00700 140.60700 1.000 104.82405 605 TYR B N 1
ATOM 1589 C CA . TYR A 1 215 ? 123.87600 115.70600 141.25500 1.000 104.82405 605 TYR B CA 1
ATOM 1590 C C . TYR A 1 215 ? 122.62700 115.40800 142.06900 1.000 104.82405 605 TYR B C 1
ATOM 1591 O O . TYR A 1 215 ? 122.62400 114.45000 142.84400 1.000 104.82405 605 TYR B O 1
ATOM 1600 N N . THR A 1 216 ? 121.57200 116.20900 141.92400 1.000 104.58259 606 THR B N 1
ATOM 1601 C CA . THR A 1 216 ? 120.38200 116.00800 142.73900 1.000 104.58259 606 THR B CA 1
ATOM 1602 C C . THR A 1 216 ? 119.71400 114.66700 142.47100 1.000 104.58259 606 THR B C 1
ATOM 1603 O O . THR A 1 216 ? 118.98700 114.17000 143.33500 1.000 104.58259 606 THR B O 1
ATOM 1607 N N . GLN A 1 217 ? 119.93500 114.07100 141.30200 1.000 104.12538 607 GLN B N 1
ATOM 1608 C CA . GLN A 1 217 ? 119.37800 112.75700 141.02500 1.000 104.12538 607 GLN B CA 1
ATOM 1609 C C . GLN A 1 217 ? 120.20300 111.63200 141.63100 1.000 104.12538 607 GLN B C 1
ATOM 1610 O O . GLN A 1 217 ? 119.71300 110.50200 141.71100 1.000 104.12538 607 GLN B O 1
ATOM 1616 N N . LEU A 1 218 ? 121.43300 111.90800 142.05500 1.000 100.10054 608 LEU B N 1
ATOM 1617 C CA . LEU A 1 218 ? 122.26700 110.89600 142.68000 1.000 100.10054 608 LEU B CA 1
ATOM 1618 C C . LEU A 1 218 ? 122.11100 110.85100 144.19000 1.000 100.10054 608 LEU B C 1
ATOM 1619 O O . LEU A 1 218 ? 122.66300 109.94800 144.82600 1.000 100.10054 608 LEU B O 1
ATOM 1624 N N . VAL A 1 219 ? 121.38200 111.79300 144.77900 1.000 95.50585 609 VAL B N 1
ATOM 1625 C CA . VAL A 1 219 ? 121.19500 111.82800 146.22500 1.000 95.50585 609 VAL B CA 1
ATOM 1626 C C . VAL A 1 219 ? 120.05900 110.87800 146.57500 1.000 95.50585 609 VAL B C 1
ATOM 1627 O O . VAL A 1 219 ? 118.89400 111.15700 146.28600 1.000 95.50585 609 VAL B O 1
ATOM 1631 N N . ARG A 1 220 ? 120.39400 109.75400 147.20100 1.000 94.62667 610 ARG B N 1
ATOM 1632 C CA . ARG A 1 220 ? 119.40100 108.75700 147.56200 1.000 94.62667 610 ARG B CA 1
ATOM 1633 C C . ARG A 1 220 ? 119.07200 108.74500 149.04500 1.000 94.62667 610 ARG B C 1
ATOM 1634 O O . ARG A 1 220 ? 117.98600 108.29100 149.41600 1.000 94.62667 610 ARG B O 1
ATOM 1642 N N . LEU A 1 221 ? 119.97600 109.22100 149.89600 1.000 87.16196 611 LEU B N 1
ATOM 1643 C CA . LEU A 1 221 ? 119.77600 109.21600 151.33600 1.000 87.16196 611 LEU B CA 1
ATOM 1644 C C . LEU A 1 221 ? 120.15200 110.57400 151.90100 1.000 87.16196 611 LEU B C 1
ATOM 1645 O O . LEU A 1 221 ? 121.19500 111.12800 151.54500 1.000 87.16196 611 LEU B O 1
ATOM 1650 N N . ILE A 1 222 ? 119.30200 111.10600 152.77300 1.000 84.74963 612 ILE B N 1
ATOM 1651 C CA . ILE A 1 222 ? 119.56300 112.35000 153.48500 1.000 84.74963 612 ILE B CA 1
ATOM 1652 C C . ILE A 1 222 ? 119.33600 112.09800 154.96400 1.000 84.74963 612 ILE B C 1
ATOM 1653 O O . ILE A 1 222 ? 118.27700 111.59700 155.35600 1.000 84.74963 612 ILE B O 1
ATOM 1658 N N . ILE A 1 223 ? 120.32000 112.44200 155.78600 1.000 84.24378 613 ILE B N 1
ATOM 1659 C CA . ILE A 1 223 ? 120.27200 112.19000 157.21900 1.000 84.24378 613 ILE B CA 1
ATOM 1660 C C . ILE A 1 223 ? 120.20100 113.52600 157.93900 1.000 84.24378 613 ILE B C 1
ATOM 1661 O O . ILE A 1 223 ? 121.07700 114.38000 157.76600 1.000 84.24378 613 ILE B O 1
ATOM 1666 N N . LEU A 1 224 ? 119.16200 113.70500 158.74600 1.000 85.86441 614 LEU B N 1
ATOM 1667 C CA . LEU A 1 224 ? 118.94000 114.94000 159.49300 1.000 85.86441 614 LEU B CA 1
ATOM 1668 C C . LEU A 1 224 ? 119.34200 114.67900 160.93700 1.000 85.86441 614 LEU B C 1
ATOM 1669 O O . LEU A 1 224 ? 118.51800 114.31800 161.77400 1.000 85.86441 614 LEU B O 1
ATOM 1674 N N . ASP A 1 225 ? 120.62300 114.86000 161.22900 1.000 92.45750 615 ASP B N 1
ATOM 1675 C CA . ASP A 1 225 ? 121.12000 114.65200 162.57900 1.000 92.45750 615 ASP B CA 1
ATOM 1676 C C . ASP A 1 225 ? 120.71500 115.81200 163.47600 1.000 92.45750 615 ASP B C 1
ATOM 1677 O O . ASP A 1 225 ? 120.72900 116.97100 163.05700 1.000 92.45750 615 ASP B O 1
ATOM 1682 N N . GLU A 1 226 ? 120.35700 115.49000 164.71600 1.000 93.60246 616 GLU B N 1
ATOM 1683 C CA . GLU A 1 226 ? 119.90900 116.47100 165.70200 1.000 93.60246 616 GLU B CA 1
ATOM 1684 C C . GLU A 1 226 ? 118.77500 117.32200 165.13900 1.000 93.60246 616 GLU B C 1
ATOM 1685 O O . GLU A 1 226 ? 118.85300 118.54700 165.07300 1.000 93.60246 616 GLU B O 1
ATOM 1691 N N . ILE A 1 227 ? 117.70600 116.64300 164.72300 1.000 88.90102 617 ILE B N 1
ATOM 1692 C CA . ILE A 1 227 ? 116.59300 117.33200 164.07800 1.000 88.90102 617 ILE B CA 1
ATOM 1693 C C . ILE A 1 227 ? 115.72300 118.09500 165.06000 1.000 88.90102 617 ILE B C 1
ATOM 1694 O O . ILE A 1 227 ? 114.84700 118.85100 164.63600 1.000 88.90102 617 ILE B O 1
ATOM 1699 N N . HIS A 1 228 ? 115.94500 117.94200 166.36200 1.000 89.62887 618 HIS B N 1
ATOM 1700 C CA . HIS A 1 228 ? 115.23700 118.80000 167.30300 1.000 89.62887 618 HIS B CA 1
ATOM 1701 C C . HIS A 1 228 ? 115.71900 120.23800 167.24800 1.000 89.62887 618 HIS B C 1
ATOM 1702 O O . HIS A 1 228 ? 115.28800 121.05100 168.06800 1.000 89.62887 618 HIS B O 1
ATOM 1709 N N . LEU A 1 229 ? 116.60500 120.56200 166.30900 1.000 89.25949 619 LEU B N 1
ATOM 1710 C CA . LEU A 1 229 ? 116.98500 121.93300 166.01400 1.000 89.25949 619 LEU B CA 1
ATOM 1711 C C . LEU A 1 229 ? 115.82600 122.74100 165.45600 1.000 89.25949 619 LEU B C 1
ATOM 1712 O O . LEU A 1 229 ? 115.92200 123.96800 165.39200 1.000 89.25949 619 LEU B O 1
ATOM 1717 N N . LEU A 1 230 ? 114.73600 122.08400 165.05500 1.000 88.93936 620 LEU B N 1
ATOM 1718 C CA . LEU A 1 230 ? 113.56500 122.79600 164.56200 1.000 88.93936 620 LEU B CA 1
ATOM 1719 C C . LEU A 1 230 ? 113.06200 123.81100 165.57100 1.000 88.93936 620 LEU B C 1
ATOM 1720 O O . LEU A 1 230 ? 112.49400 124.83700 165.19000 1.000 88.93936 620 LEU B O 1
ATOM 1725 N N . HIS A 1 231 ? 113.25500 123.54400 166.86100 1.000 91.26293 621 HIS B N 1
ATOM 1726 C CA . HIS A 1 231 ? 112.83100 124.48400 167.88600 1.000 91.26293 621 HIS B CA 1
ATOM 1727 C C . HIS A 1 231 ? 113.71000 125.72200 167.93500 1.000 91.26293 621 HIS B C 1
ATOM 1728 O O . HIS A 1 231 ? 113.28600 126.74600 168.47300 1.000 91.26293 621 HIS B O 1
ATOM 1735 N N . ASP A 1 232 ? 114.91600 125.65600 167.38500 1.000 94.80548 622 ASP B N 1
ATOM 1736 C CA . ASP A 1 232 ? 115.85500 126.76200 167.43700 1.000 94.80548 622 ASP B CA 1
ATOM 1737 C C . ASP A 1 232 ? 115.54700 127.78100 166.34400 1.000 94.80548 622 ASP B C 1
ATOM 1738 O O . ASP A 1 232 ? 114.77700 127.52800 165.41700 1.000 94.80548 622 ASP B O 1
ATOM 1743 N N . ASP A 1 233 ? 116.16700 128.95700 166.46500 1.000 95.89509 623 ASP B N 1
ATOM 1744 C CA . ASP A 1 233 ? 116.02600 129.98800 165.44200 1.000 95.89509 623 ASP B CA 1
ATOM 1745 C C . ASP A 1 233 ? 116.54300 129.51500 164.09300 1.000 95.89509 623 ASP B C 1
ATOM 1746 O O . ASP A 1 233 ? 116.12600 130.03200 163.05400 1.000 95.89509 623 ASP B O 1
ATOM 1751 N N . ARG A 1 234 ? 117.46000 128.55400 164.09000 1.000 91.74561 624 ARG B N 1
ATOM 1752 C CA . ARG A 1 234 ? 117.93900 127.94100 162.86200 1.000 91.74561 624 ARG B CA 1
ATOM 1753 C C . ARG A 1 234 ? 116.97800 126.89600 162.32500 1.000 91.74561 624 ARG B C 1
ATOM 1754 O O . ARG A 1 234 ? 117.24100 126.32300 161.26400 1.000 91.74561 624 ARG B O 1
ATOM 1762 N N . GLY A 1 235 ? 115.88000 126.62800 163.04200 1.000 90.22462 625 GLY B N 1
ATOM 1763 C CA . GLY A 1 235 ? 114.89700 125.65600 162.62800 1.000 90.22462 625 GLY B CA 1
ATOM 1764 C C . GLY A 1 235 ? 114.27700 125.88100 161.26900 1.000 90.22462 625 GLY B C 1
ATOM 1765 O O . GLY A 1 235 ? 114.07200 124.91300 160.52700 1.000 90.22462 625 GLY B O 1
ATOM 1766 N N . PRO A 1 236 ? 113.94500 127.11800 160.89300 1.000 88.98593 626 PRO B N 1
ATOM 1767 C CA . PRO A 1 236 ? 113.39000 127.34300 159.55400 1.000 88.98593 626 PRO B CA 1
ATOM 1768 C C . PRO A 1 236 ? 114.25700 126.82100 158.42900 1.000 88.98593 626 PRO B C 1
ATOM 1769 O O . PRO A 1 236 ? 113.72800 126.47700 157.36800 1.000 88.98593 626 PRO B O 1
ATOM 1773 N N . VAL A 1 237 ? 115.57300 126.75500 158.61500 1.000 87.11968 627 VAL B N 1
ATOM 1774 C CA . VAL A 1 237 ? 116.43000 126.16900 157.59000 1.000 87.11968 627 VAL B CA 1
ATOM 1775 C C . VAL A 1 237 ? 116.09800 124.69600 157.40300 1.000 87.11968 627 VAL B C 1
ATOM 1776 O O . VAL A 1 237 ? 115.98100 124.20500 156.27400 1.000 87.11968 627 VAL B O 1
ATOM 1780 N N . LEU A 1 238 ? 115.93700 123.96900 158.51000 1.000 87.41543 628 LEU B N 1
ATOM 1781 C CA . LEU A 1 238 ? 115.56800 122.56100 158.42300 1.000 87.41543 628 LEU B CA 1
ATOM 1782 C C . LEU A 1 238 ? 114.19600 122.38900 157.79400 1.000 87.41543 628 LEU B C 1
ATOM 1783 O O . LEU A 1 238 ? 113.98800 121.48300 156.98100 1.000 87.41543 628 LEU B O 1
ATOM 1788 N N . GLU A 1 239 ? 113.23900 123.23500 158.17600 1.000 90.18634 629 GLU B N 1
ATOM 1789 C CA . GLU A 1 239 ? 111.91100 123.14700 157.58800 1.000 90.18634 629 GLU B CA 1
ATOM 1790 C C . GLU A 1 239 ? 111.96900 123.37500 156.09000 1.000 90.18634 629 GLU B C 1
ATOM 1791 O O . GLU A 1 239 ? 111.34400 122.64000 155.32100 1.000 90.18634 629 GLU B O 1
ATOM 1797 N N . ALA A 1 240 ? 112.72700 124.38000 155.65400 1.000 86.00352 630 ALA B N 1
ATOM 1798 C CA . ALA A 1 240 ? 112.85200 124.64700 154.22800 1.000 86.00352 630 ALA B CA 1
ATOM 1799 C C . ALA A 1 240 ? 113.46700 123.46100 153.50600 1.000 86.00352 630 ALA B C 1
ATOM 1800 O O . ALA A 1 240 ? 112.95900 123.02300 152.47100 1.000 86.00352 630 ALA B O 1
ATOM 1802 N N . LEU A 1 241 ? 114.54900 122.90700 154.05700 1.000 84.96204 631 LEU B N 1
ATOM 1803 C CA . LEU A 1 241 ? 115.21600 121.78400 153.40600 1.000 84.96204 631 LEU B CA 1
ATOM 1804 C C . LEU A 1 241 ? 114.28700 120.58800 153.27900 1.000 84.96204 631 LEU B C 1
ATOM 1805 O O . LEU A 1 241 ? 114.14000 120.01300 152.19600 1.000 84.96204 631 LEU B O 1
ATOM 1810 N N . VAL A 1 242 ? 113.64800 120.19900 154.38000 1.000 86.68290 632 VAL B N 1
ATOM 1811 C CA . VAL A 1 242 ? 112.83700 118.99100 154.36500 1.000 86.68290 632 VAL B CA 1
ATOM 1812 C C . VAL A 1 242 ? 111.59400 119.18400 153.51500 1.000 86.68290 632 VAL B C 1
ATOM 1813 O O . VAL A 1 242 ? 111.20100 118.28500 152.76300 1.000 86.68290 632 VAL B O 1
ATOM 1817 N N . ALA A 1 243 ? 110.94300 120.34300 153.62300 1.000 86.21783 633 ALA B N 1
ATOM 1818 C CA . ALA A 1 243 ? 109.76500 120.59700 152.80700 1.000 86.21783 633 ALA B CA 1
ATOM 1819 C C . ALA A 1 243 ? 110.11700 120.59500 151.33200 1.000 86.21783 633 ALA B C 1
ATOM 1820 O O . ALA A 1 243 ? 109.38600 120.02800 150.51500 1.000 86.21783 633 ALA B O 1
ATOM 1822 N N . ARG A 1 244 ? 111.23900 121.21500 150.97200 1.000 85.82991 634 ARG B N 1
ATOM 1823 C CA . ARG A 1 244 ? 111.67700 121.20500 149.58500 1.000 85.82991 634 ARG B CA 1
ATOM 1824 C C . ARG A 1 244 ? 111.94000 119.78800 149.10600 1.000 85.82991 634 ARG B C 1
ATOM 1825 O O . ARG A 1 244 ? 111.52400 119.41400 148.00700 1.000 85.82991 634 ARG B O 1
ATOM 1833 N N . ALA A 1 245 ? 112.60800 118.97600 149.92700 1.000 87.06802 635 ALA B N 1
ATOM 1834 C CA . ALA A 1 245 ? 112.92000 117.61000 149.52500 1.000 87.06802 635 ALA B CA 1
ATOM 1835 C C . ALA A 1 245 ? 111.65600 116.78400 149.32700 1.000 87.06802 635 ALA B C 1
ATOM 1836 O O . ALA A 1 245 ? 111.52100 116.06700 148.33100 1.000 87.06802 635 ALA B O 1
ATOM 1838 N N . ILE A 1 246 ? 110.71200 116.87600 150.26100 1.000 89.22264 636 ILE B N 1
ATOM 1839 C CA . ILE A 1 246 ? 109.49000 116.08200 150.15900 1.000 89.22264 636 ILE B CA 1
ATOM 1840 C C . ILE A 1 246 ? 108.65300 116.53800 148.97100 1.000 89.22264 636 ILE B C 1
ATOM 1841 O O . ILE A 1 246 ? 108.14800 115.72000 148.18600 1.000 89.22264 636 ILE B O 1
ATOM 1846 N N . ARG A 1 247 ? 108.48600 117.85200 148.82200 1.000 91.07548 637 ARG B N 1
ATOM 1847 C CA . ARG A 1 247 ? 107.71100 118.36800 147.70600 1.000 91.07548 637 ARG B CA 1
ATOM 1848 C C . ARG A 1 247 ? 108.34600 117.98000 146.38200 1.000 91.07548 637 ARG B C 1
ATOM 1849 O O . ARG A 1 247 ? 107.64200 117.66600 145.42300 1.000 91.07548 637 ARG B O 1
ATOM 1857 N N . ASN A 1 248 ? 109.67700 117.96600 146.31600 1.000 95.69757 638 ASN B N 1
ATOM 1858 C CA . ASN A 1 248 ? 110.34600 117.51200 145.10600 1.000 95.69757 638 ASN B CA 1
ATOM 1859 C C . ASN A 1 248 ? 110.14800 116.02200 144.88000 1.000 95.69757 638 ASN B C 1
ATOM 1860 O O . ASN A 1 248 ? 110.06500 115.57700 143.73100 1.000 95.69757 638 ASN B O 1
ATOM 1865 N N . ILE A 1 249 ? 110.09100 115.23500 145.95500 1.000 96.53021 639 ILE B N 1
ATOM 1866 C CA . ILE A 1 249 ? 109.76200 113.81900 145.82000 1.000 96.53021 639 ILE B CA 1
ATOM 1867 C C . ILE A 1 249 ? 108.42700 113.66300 145.11400 1.000 96.53021 639 ILE B C 1
ATOM 1868 O O . ILE A 1 249 ? 108.27900 112.85100 144.19400 1.000 96.53021 639 ILE B O 1
ATOM 1873 N N . GLU A 1 250 ? 107.43600 114.44900 145.52700 1.000 98.23864 640 GLU B N 1
ATOM 1874 C CA . GLU A 1 250 ? 106.14200 114.38300 144.85100 1.000 98.23864 640 GLU B CA 1
ATOM 1875 C C . GLU A 1 250 ? 106.22100 114.91500 143.42300 1.000 98.23864 640 GLU B C 1
ATOM 1876 O O . GLU A 1 250 ? 105.59900 114.35600 142.51400 1.000 98.23864 640 GLU B O 1
ATOM 1882 N N . MET A 1 251 ? 106.97200 115.99600 143.20600 1.000 103.24747 641 MET B N 1
ATOM 1883 C CA . MET A 1 251 ? 107.01400 116.62500 141.88800 1.000 103.24747 641 MET B CA 1
ATOM 1884 C C . MET A 1 251 ? 107.65100 115.71400 140.84600 1.000 103.24747 641 MET B C 1
ATOM 1885 O O . MET A 1 251 ? 107.15800 115.61900 139.71800 1.000 103.24747 641 MET B O 1
ATOM 1890 N N . THR A 1 252 ? 108.75000 115.05000 141.19100 1.000 103.15408 642 THR B N 1
ATOM 1891 C CA . THR A 1 252 ? 109.48100 114.23800 140.23200 1.000 103.15408 642 THR B CA 1
ATOM 1892 C C . THR A 1 252 ? 109.25800 112.74700 140.41100 1.000 103.15408 642 THR B C 1
ATOM 1893 O O . THR A 1 252 ? 109.84800 111.95800 139.66800 1.000 103.15408 642 THR B O 1
ATOM 1897 N N . GLN A 1 253 ? 108.45100 112.34100 141.38900 1.000 104.29875 643 GLN B N 1
ATOM 1898 C CA . GLN A 1 253 ? 108.12500 110.94000 141.63200 1.000 104.29875 643 GLN B CA 1
ATOM 1899 C C . GLN A 1 253 ? 109.35000 110.11400 142.00300 1.000 104.29875 643 GLN B C 1
ATOM 1900 O O . GLN A 1 253 ? 109.24700 108.89600 142.17700 1.000 104.29875 643 GLN B O 1
ATOM 1906 N N . GLU A 1 254 ? 110.50700 110.75500 142.12900 1.000 106.91366 644 GLU B N 1
ATOM 1907 C CA . GLU A 1 254 ? 111.70700 110.06200 142.56600 1.000 106.91366 644 GLU B CA 1
ATOM 1908 C C . GLU A 1 254 ? 111.66500 109.84200 144.07000 1.000 106.91366 644 GLU B C 1
ATOM 1909 O O . GLU A 1 254 ? 111.03400 110.59800 144.81100 1.000 106.91366 644 GLU B O 1
ATOM 1915 N N . ASP A 1 255 ? 112.34600 108.79500 144.51900 1.000 101.71258 645 ASP B N 1
ATOM 1916 C CA . ASP A 1 255 ? 112.32700 108.39200 145.91600 1.000 101.71258 645 ASP B CA 1
ATOM 1917 C C . ASP A 1 255 ? 113.64300 108.76300 146.58200 1.000 101.71258 645 ASP B C 1
ATOM 1918 O O . ASP A 1 255 ? 114.71700 108.38800 146.10000 1.000 101.71258 645 ASP B O 1
ATOM 1923 N N . VAL A 1 256 ? 113.55300 109.50000 147.68500 1.000 94.01197 646 VAL B N 1
ATOM 1924 C CA . VAL A 1 256 ? 114.69800 109.84600 148.51600 1.000 94.01197 646 VAL B CA 1
ATOM 1925 C C . VAL A 1 256 ? 114.35300 109.49200 149.95100 1.000 94.01197 646 VAL B C 1
ATOM 1926 O O . VAL A 1 256 ? 113.28000 109.86100 150.44200 1.000 94.01197 646 VAL B O 1
ATOM 1930 N N . ARG A 1 257 ? 115.24900 108.77700 150.62000 1.000 87.88618 647 ARG B N 1
ATOM 1931 C CA . ARG A 1 257 ? 115.01700 108.33300 151.98600 1.000 87.88618 647 ARG B CA 1
ATOM 1932 C C . ARG A 1 257 ? 115.56400 109.36000 152.96500 1.000 87.88618 647 ARG B C 1
ATOM 1933 O O . ARG A 1 257 ? 116.71600 109.78500 152.84800 1.000 87.88618 647 ARG B O 1
ATOM 1941 N N . LEU A 1 258 ? 114.73800 109.75600 153.92500 1.000 84.24903 648 LEU B N 1
ATOM 1942 C CA . LEU A 1 258 ? 115.11300 110.72700 154.94200 1.000 84.24903 648 LEU B CA 1
ATOM 1943 C C . LEU A 1 258 ? 115.20400 110.03400 156.29200 1.000 84.24903 648 LEU B C 1
ATOM 1944 O O . LEU A 1 258 ? 114.26300 109.35500 156.70800 1.000 84.24903 648 LEU B O 1
ATOM 1949 N N . ILE A 1 259 ? 116.33000 110.20800 156.97200 1.000 82.94789 649 ILE B N 1
ATOM 1950 C CA . ILE A 1 259 ? 116.54600 109.64900 158.29800 1.000 82.94789 649 ILE B CA 1
ATOM 1951 C C . ILE A 1 259 ? 116.64200 110.80500 159.27700 1.000 82.94789 649 ILE B C 1
ATOM 1952 O O . ILE A 1 259 ? 117.49900 111.68200 159.13200 1.000 82.94789 649 ILE B O 1
ATOM 1957 N N . GLY A 1 260 ? 115.76800 110.81000 160.27200 1.000 84.33503 650 GLY B N 1
ATOM 1958 C CA . GLY A 1 260 ? 115.78000 111.86700 161.25700 1.000 84.33503 650 GLY B CA 1
ATOM 1959 C C . GLY A 1 260 ? 116.25000 111.38700 162.60900 1.000 84.33503 650 GLY B C 1
ATOM 1960 O O . GLY A 1 260 ? 115.69000 110.44200 163.16500 1.000 84.33503 650 GLY B O 1
ATOM 1961 N N . LEU A 1 261 ? 117.28000 112.02500 163.14600 1.000 86.38299 651 LEU B N 1
ATOM 1962 C CA . LEU A 1 261 ? 117.81700 111.69500 164.45700 1.000 86.38299 651 LEU B CA 1
ATOM 1963 C C . LEU A 1 261 ? 117.50200 112.84500 165.39900 1.000 86.38299 651 LEU B C 1
ATOM 1964 O O . LEU A 1 261 ? 117.84400 113.99500 165.11200 1.000 86.38299 651 LEU B O 1
ATOM 1969 N N . SER A 1 262 ? 116.84800 112.53900 166.51300 1.000 89.59266 652 SER B N 1
ATOM 1970 C CA . SER A 1 262 ? 116.37200 113.56600 167.42300 1.000 89.59266 652 SER B CA 1
ATOM 1971 C C . SER A 1 262 ? 116.55200 113.10300 168.85800 1.000 89.59266 652 SER B C 1
ATOM 1972 O O . SER A 1 262 ? 116.75400 111.91900 169.13100 1.000 89.59266 652 SER B O 1
ATOM 1975 N N . ALA A 1 263 ? 116.48500 114.05800 169.77400 1.000 90.13985 653 ALA B N 1
ATOM 1976 C CA . ALA A 1 263 ? 116.46900 113.75300 171.19300 1.000 90.13985 653 ALA B CA 1
ATOM 1977 C C . ALA A 1 263 ? 115.04200 113.47200 171.64300 1.000 90.13985 653 ALA B C 1
ATOM 1978 O O . ALA A 1 263 ? 114.07300 113.79700 170.95600 1.000 90.13985 653 ALA B O 1
ATOM 1980 N N . THR A 1 264 ? 114.91900 112.85500 172.81000 1.000 93.38656 654 THR B N 1
ATOM 1981 C CA . THR A 1 264 ? 113.60700 112.51000 173.34300 1.000 93.38656 654 THR B CA 1
ATOM 1982 C C . THR A 1 264 ? 112.92300 113.78200 173.82800 1.000 93.38656 654 THR B C 1
ATOM 1983 O O . THR A 1 264 ? 113.24400 114.31500 174.89000 1.000 93.38656 654 THR B O 1
ATOM 1987 N N . LEU A 1 265 ? 111.98600 114.28700 173.03400 1.000 92.18046 655 LEU B N 1
ATOM 1988 C CA . LEU A 1 265 ? 111.23200 115.48800 173.35200 1.000 92.18046 655 LEU B CA 1
ATOM 1989 C C . LEU A 1 265 ? 109.80200 115.31100 172.86900 1.000 92.18046 655 LEU B C 1
ATOM 1990 O O . LEU A 1 265 ? 109.55200 114.52200 171.95300 1.000 92.18046 655 LEU B O 1
ATOM 1995 N N . PRO A 1 266 ? 108.84700 116.02200 173.46500 1.000 91.81767 656 PRO B N 1
ATOM 1996 C CA . PRO A 1 266 ? 107.45700 115.91900 173.01200 1.000 91.81767 656 PRO B CA 1
ATOM 1997 C C . PRO A 1 266 ? 107.30000 116.39400 171.57800 1.000 91.81767 656 PRO B C 1
ATOM 1998 O O . PRO A 1 266 ? 108.21100 116.95200 170.96600 1.000 91.81767 656 PRO B O 1
ATOM 2002 N N . ASN A 1 267 ? 106.10400 116.15800 171.04100 1.000 91.05315 657 ASN B N 1
ATOM 2003 C CA . ASN A 1 267 ? 105.77800 116.46300 169.65000 1.000 91.05315 657 ASN B CA 1
ATOM 2004 C C . ASN A 1 267 ? 106.69300 115.72700 168.68300 1.000 91.05315 657 ASN B C 1
ATOM 2005 O O . ASN A 1 267 ? 106.99900 116.23000 167.60400 1.000 91.05315 657 ASN B O 1
ATOM 2010 N N . TYR A 1 268 ? 107.14600 114.53500 169.06200 1.000 90.43991 658 TYR B N 1
ATOM 2011 C CA . TYR A 1 268 ? 107.96400 113.74600 168.15300 1.000 90.43991 658 TYR B CA 1
ATOM 2012 C C . TYR A 1 268 ? 107.13100 113.11800 167.04700 1.000 90.43991 658 TYR B C 1
ATOM 2013 O O . TYR A 1 268 ? 107.62100 112.95900 165.92500 1.000 90.43991 658 TYR B O 1
ATOM 2022 N N . GLU A 1 269 ? 105.88100 112.75900 167.33600 1.000 92.02758 659 GLU B N 1
ATOM 2023 C CA . GLU A 1 269 ? 105.02200 112.22700 166.28900 1.000 92.02758 659 GLU B CA 1
ATOM 2024 C C . GLU A 1 269 ? 104.66700 113.29800 165.26900 1.000 92.02758 659 GLU B C 1
ATOM 2025 O O . GLU A 1 269 ? 104.47600 112.98900 164.08900 1.000 92.02758 659 GLU B O 1
ATOM 2031 N N . ASP A 1 270 ? 104.58700 114.55900 165.69400 1.000 90.66613 660 ASP B N 1
ATOM 2032 C CA . ASP A 1 270 ? 104.40300 115.64200 164.73600 1.000 90.66613 660 ASP B CA 1
ATOM 2033 C C . ASP A 1 270 ? 105.60900 115.76600 163.81900 1.000 90.66613 660 ASP B C 1
ATOM 2034 O O . ASP A 1 270 ? 105.46300 116.03600 162.62400 1.000 90.66613 660 ASP B O 1
ATOM 2039 N N . VAL A 1 271 ? 106.81100 115.57900 164.36100 1.000 87.76995 661 VAL B N 1
ATOM 2040 C CA . VAL A 1 271 ? 108.00300 115.57900 163.52400 1.000 87.76995 661 VAL B CA 1
ATOM 2041 C C . VAL A 1 271 ? 107.97600 114.40200 162.56300 1.000 87.76995 661 VAL B C 1
ATOM 2042 O O . VAL A 1 271 ? 108.37300 114.52500 161.40000 1.000 87.76995 661 VAL B O 1
ATOM 2046 N N . ALA A 1 272 ? 107.51400 113.24200 163.03200 1.000 86.87944 662 ALA B N 1
ATOM 2047 C CA . ALA A 1 272 ? 107.40800 112.08000 162.15700 1.000 86.87944 662 ALA B CA 1
ATOM 2048 C C . ALA A 1 272 ? 106.44900 112.34600 161.00900 1.000 86.87944 662 ALA B C 1
ATOM 2049 O O . ALA A 1 272 ? 106.73300 111.99700 159.86000 1.000 86.87944 662 ALA B O 1
ATOM 2051 N N . THR A 1 273 ? 105.30600 112.96000 161.30400 1.000 85.28136 663 THR B N 1
ATOM 2052 C CA . THR A 1 273 ? 104.38400 113.35000 160.24600 1.000 85.28136 663 THR B CA 1
ATOM 2053 C C . THR A 1 273 ? 105.03700 114.34400 159.29800 1.000 85.28136 663 THR B C 1
ATOM 2054 O O . THR A 1 273 ? 104.87800 114.25000 158.07700 1.000 85.28136 663 THR B O 1
ATOM 2058 N N . PHE A 1 274 ? 105.78500 115.29700 159.84600 1.000 85.32844 664 PHE B N 1
ATOM 2059 C CA . PHE A 1 274 ? 106.48400 116.27400 159.02300 1.000 85.32844 664 PHE B CA 1
ATOM 2060 C C . PHE A 1 274 ? 107.54900 115.62100 158.15900 1.000 85.32844 664 PHE B C 1
ATOM 2061 O O . PHE A 1 274 ? 107.79700 116.07000 157.03700 1.000 85.32844 664 PHE B O 1
ATOM 2069 N N . LEU A 1 275 ? 108.17600 114.56000 158.65100 1.000 86.19239 665 LEU B N 1
ATOM 2070 C CA . LEU A 1 275 ? 109.21500 113.85600 157.91500 1.000 86.19239 665 LEU B CA 1
ATOM 2071 C C . LEU A 1 275 ? 108.66800 112.76600 157.00800 1.000 86.19239 665 LEU B C 1
ATOM 2072 O O . LEU A 1 275 ? 109.46000 112.04500 156.39700 1.000 86.19239 665 LEU B O 1
ATOM 2077 N N . ARG A 1 276 ? 107.34800 112.62600 156.91100 1.000 88.70838 666 ARG B N 1
ATOM 2078 C CA . ARG A 1 276 ? 106.71900 111.57100 156.11800 1.000 88.70838 666 ARG B CA 1
ATOM 2079 C C . ARG A 1 276 ? 107.15700 110.19400 156.60600 1.000 88.70838 666 ARG B C 1
ATOM 2080 O O . ARG A 1 276 ? 107.56200 109.33200 155.82700 1.000 88.70838 666 ARG B O 1
ATOM 2088 N N . VAL A 1 277 ? 107.07100 109.99500 157.91600 1.000 86.95631 667 VAL B N 1
ATOM 2089 C CA . VAL A 1 277 ? 107.49300 108.76400 158.57000 1.000 86.95631 667 VAL B CA 1
ATOM 2090 C C . VAL A 1 277 ? 106.25500 108.02100 159.04100 1.000 86.95631 667 VAL B C 1
ATOM 2091 O O . VAL A 1 277 ? 105.39000 108.60100 159.70600 1.000 86.95631 667 VAL B O 1
ATOM 2095 N N . ASP A 1 278 ? 106.16700 106.74700 158.69800 1.000 92.26631 668 ASP B N 1
ATOM 2096 C CA . ASP A 1 278 ? 105.04300 105.93000 159.12900 1.000 92.26631 668 ASP B CA 1
ATOM 2097 C C . ASP A 1 278 ? 105.17800 105.62600 160.61400 1.000 92.26631 668 ASP B C 1
ATOM 2098 O O . ASP A 1 278 ? 106.17100 105.01200 161.02000 1.000 92.26631 668 ASP B O 1
ATOM 2103 N N . PRO A 1 279 ? 104.22700 106.03300 161.45400 1.000 90.48803 669 PRO B N 1
ATOM 2104 C CA . PRO A 1 279 ? 104.35500 105.75200 162.89100 1.000 90.48803 669 PRO B CA 1
ATOM 2105 C C . PRO A 1 279 ? 104.40500 104.27500 163.21600 1.000 90.48803 669 PRO B C 1
ATOM 2106 O O . PRO A 1 279 ? 105.05800 103.88400 164.18900 1.000 90.48803 669 PRO B O 1
ATOM 2110 N N . ALA A 1 280 ? 103.72300 103.44000 162.43500 1.000 93.80675 670 ALA B N 1
ATOM 2111 C CA . ALA A 1 280 ? 103.67500 102.01700 162.74400 1.000 93.80675 670 ALA B CA 1
ATOM 2112 C C . ALA A 1 280 ? 105.01600 101.33900 162.50900 1.000 93.80675 670 ALA B C 1
ATOM 2113 O O . ALA A 1 280 ? 105.36900 100.40600 163.23700 1.000 93.80675 670 ALA B O 1
ATOM 2115 N N . LYS A 1 281 ? 105.77000 101.78000 161.50600 1.000 94.63243 671 LYS B N 1
ATOM 2116 C CA . LYS A 1 281 ? 106.99700 101.10600 161.11000 1.000 94.63243 671 LYS B CA 1
ATOM 2117 C C . LYS A 1 281 ? 108.24800 101.93300 161.35400 1.000 94.63243 671 LYS B C 1
ATOM 2118 O O . LYS A 1 281 ? 109.18800 101.45300 161.98900 1.000 94.63243 671 LYS B O 1
ATOM 2124 N N . GLY A 1 282 ? 108.28900 103.16400 160.86500 1.000 88.74273 672 GLY B N 1
ATOM 2125 C CA . GLY A 1 282 ? 109.49900 103.95400 160.88100 1.000 88.74273 672 GLY B CA 1
ATOM 2126 C C . GLY A 1 282 ? 109.71800 104.85000 162.07800 1.000 88.74273 672 GLY B C 1
ATOM 2127 O O . GLY A 1 282 ? 110.67300 105.63000 162.06900 1.000 88.74273 672 GLY B O 1
ATOM 2128 N N . LEU A 1 283 ? 108.88400 104.77800 163.10700 1.000 85.48376 673 LEU B N 1
ATOM 2129 C CA . LEU A 1 283 ? 109.00300 105.65400 164.26500 1.000 85.48376 673 LEU B CA 1
ATOM 2130 C C . LEU A 1 283 ? 109.53800 104.85600 165.44300 1.000 85.48376 673 LEU B C 1
ATOM 2131 O O . LEU A 1 283 ? 108.92500 103.86800 165.85700 1.000 85.48376 673 LEU B O 1
ATOM 2136 N N . PHE A 1 284 ? 110.67600 105.28700 165.97800 1.000 85.93077 674 PHE B N 1
ATOM 2137 C CA . PHE A 1 284 ? 111.28000 104.67300 167.15100 1.000 85.93077 674 PHE B CA 1
ATOM 2138 C C . PHE A 1 284 ? 111.57000 105.75900 168.16900 1.000 85.93077 674 PHE B C 1
ATOM 2139 O O . PHE A 1 284 ? 112.24800 106.73900 167.85400 1.000 85.93077 674 PHE B O 1
ATOM 2147 N N . TYR A 1 285 ? 111.06100 105.58500 169.38400 1.000 90.31998 675 TYR B N 1
ATOM 2148 C CA . TYR A 1 285 ? 111.21000 106.57000 170.44400 1.000 90.31998 675 TYR B CA 1
ATOM 2149 C C . TYR A 1 285 ? 111.63600 105.87300 171.72300 1.000 90.31998 675 TYR B C 1
ATOM 2150 O O . TYR A 1 285 ? 110.98000 104.92600 172.16400 1.000 90.31998 675 TYR B O 1
ATOM 2159 N N . PHE A 1 286 ? 112.72400 106.34800 172.32200 1.000 90.65519 676 PHE B N 1
ATOM 2160 C CA . PHE A 1 286 ? 113.24200 105.79300 173.56100 1.000 90.65519 676 PHE B CA 1
ATOM 2161 C C . PHE A 1 286 ? 113.40900 106.90600 174.58000 1.000 90.65519 676 PHE B C 1
ATOM 2162 O O . PHE A 1 286 ? 113.89300 107.98900 174.25000 1.000 90.65519 676 PHE B O 1
ATOM 2170 N N . ASP A 1 287 ? 113.01300 106.63700 175.81900 1.000 98.87716 677 ASP B N 1
ATOM 2171 C CA . ASP A 1 287 ? 113.06000 107.64400 176.86900 1.000 98.87716 677 ASP B CA 1
ATOM 2172 C C . ASP A 1 287 ? 114.45100 107.67600 177.49700 1.000 98.87716 677 ASP B C 1
ATOM 2173 O O . ASP A 1 287 ? 115.39800 107.06200 177.00100 1.000 98.87716 677 ASP B O 1
ATOM 2178 N N . ASN A 1 288 ? 114.59000 108.40300 178.60600 1.000 101.27172 678 ASN B N 1
ATOM 2179 C CA . ASN A 1 288 ? 115.88500 108.51600 179.26300 1.000 101.27172 678 ASN B CA 1
ATOM 2180 C C . ASN A 1 288 ? 116.32800 107.20900 179.90100 1.000 101.27172 678 ASN B C 1
ATOM 2181 O O . ASN A 1 288 ? 117.51100 107.06500 180.22100 1.000 101.27172 678 ASN B O 1
ATOM 2186 N N . SER A 1 289 ? 115.41600 106.25900 180.09600 1.000 104.19753 679 SER B N 1
ATOM 2187 C CA . SER A 1 289 ? 115.80000 104.97500 180.66200 1.000 104.19753 679 SER B CA 1
ATOM 2188 C C . SER A 1 289 ? 116.69200 104.17700 179.72500 1.000 104.19753 679 SER B C 1
ATOM 2189 O O . SER A 1 289 ? 117.32700 103.21700 180.16600 1.000 104.19753 679 SER B O 1
ATOM 2192 N N . PHE A 1 290 ? 116.75100 104.54600 178.45100 1.000 100.44227 680 PHE B N 1
ATOM 2193 C CA . PHE A 1 290 ? 117.56500 103.84700 177.47100 1.000 100.44227 680 PHE B CA 1
ATOM 2194 C C . PHE A 1 290 ? 118.93700 104.47000 177.29700 1.000 100.44227 680 PHE B C 1
ATOM 2195 O O . PHE A 1 290 ? 119.68200 104.05400 176.40700 1.000 100.44227 680 PHE B O 1
ATOM 2203 N N . ARG A 1 291 ? 119.27700 105.46300 178.10600 1.000 101.56741 681 ARG B N 1
ATOM 2204 C CA . ARG A 1 291 ? 120.60700 106.04400 178.04300 1.000 101.56741 681 ARG B CA 1
ATOM 2205 C C . ARG A 1 291 ? 121.64100 104.98900 178.42700 1.000 101.56741 681 ARG B C 1
ATOM 2206 O O . ARG A 1 291 ? 121.43200 104.23900 179.38700 1.000 101.56741 681 ARG B O 1
ATOM 2214 N N . PRO A 1 292 ? 122.75100 104.88400 177.69100 1.000 101.20975 682 PRO B N 1
ATOM 2215 C CA . PRO A 1 292 ? 123.72900 103.82700 177.99300 1.000 101.20975 682 PRO B CA 1
ATOM 2216 C C . PRO A 1 292 ? 124.28100 103.88900 179.40200 1.000 101.20975 682 PRO B C 1
ATOM 2217 O O . PRO A 1 292 ? 124.55800 102.83900 179.99300 1.000 101.20975 682 PRO B O 1
ATOM 2221 N N . VAL A 1 293 ? 124.45000 105.08000 179.96100 1.000 103.58776 683 VAL B N 1
ATOM 2222 C CA . VAL A 1 293 ? 124.93600 105.25700 181.32000 1.000 103.58776 683 VAL B CA 1
ATOM 2223 C C . VAL A 1 293 ? 123.89200 106.05300 182.09300 1.000 103.58776 683 VAL B C 1
ATOM 2224 O O . VAL A 1 293 ? 123.50600 107.14000 181.65900 1.000 103.58776 683 VAL B O 1
ATOM 2228 N N . PRO A 1 294 ? 123.40100 105.55800 183.22600 1.000 105.13325 684 PRO B N 1
ATOM 2229 C CA . PRO A 1 294 ? 122.46200 106.35100 184.02500 1.000 105.13325 684 PRO B CA 1
ATOM 2230 C C . PRO A 1 294 ? 123.08400 107.67500 184.43600 1.000 105.13325 684 PRO B C 1
ATOM 2231 O O . PRO A 1 294 ? 124.27000 107.75200 184.75600 1.000 105.13325 684 PRO B O 1
ATOM 2235 N N . LEU A 1 295 ? 122.27000 108.72700 184.41800 1.000 105.52654 685 LEU B N 1
ATOM 2236 C CA . LEU A 1 295 ? 122.74700 110.08600 184.63700 1.000 105.52654 685 LEU B CA 1
ATOM 2237 C C . LEU A 1 295 ? 121.97500 110.70500 185.78900 1.000 105.52654 685 LEU B C 1
ATOM 2238 O O . LEU A 1 295 ? 120.74900 110.82500 185.72200 1.000 105.52654 685 LEU B O 1
ATOM 2243 N N . GLU A 1 296 ? 122.69000 111.10400 186.83800 1.000 110.18028 686 GLU B N 1
ATOM 2244 C CA . GLU A 1 296 ? 122.07100 111.68000 188.02900 1.000 110.18028 686 GLU B CA 1
ATOM 2245 C C . GLU A 1 296 ? 122.16100 113.20400 187.97500 1.000 110.18028 686 GLU B C 1
ATOM 2246 O O . GLU A 1 296 ? 122.89200 113.84800 188.72100 1.000 110.18028 686 GLU B O 1
ATOM 2252 N N . GLN A 1 297 ? 121.37400 113.78000 187.07200 1.000 107.90871 687 GLN B N 1
ATOM 2253 C CA . GLN A 1 297 ? 121.43200 115.21600 186.84100 1.000 107.90871 687 GLN B CA 1
ATOM 2254 C C . GLN A 1 297 ? 121.02600 115.99000 188.08700 1.000 107.90871 687 GLN B C 1
ATOM 2255 O O . GLN A 1 297 ? 120.11300 115.59800 188.81600 1.000 107.90871 687 GLN B O 1
ATOM 2261 N N . THR A 1 298 ? 121.72600 117.09300 188.33100 1.000 108.34074 688 THR B N 1
ATOM 2262 C CA . THR A 1 298 ? 121.46600 117.97100 189.46200 1.000 108.34074 688 THR B CA 1
ATOM 2263 C C . THR A 1 298 ? 121.40500 119.40500 188.96600 1.000 108.34074 688 THR B C 1
ATOM 2264 O O . THR A 1 298 ? 122.25800 119.83100 188.18400 1.000 108.34074 688 THR B O 1
ATOM 2268 N N . TYR A 1 299 ? 120.40100 120.14400 189.41900 1.000 108.56027 689 TYR B N 1
ATOM 2269 C CA . TYR A 1 299 ? 120.19600 121.52600 189.02100 1.000 108.56027 689 TYR B CA 1
ATOM 2270 C C . TYR A 1 299 ? 120.39600 122.43900 190.21900 1.000 108.56027 689 TYR B C 1
ATOM 2271 O O . TYR A 1 299 ? 120.15200 122.05000 191.36300 1.000 108.56027 689 TYR B O 1
ATOM 2280 N N . VAL A 1 300 ? 120.85400 123.65500 189.95100 1.000 113.08117 690 VAL B N 1
ATOM 2281 C CA . VAL A 1 300 ? 120.97000 124.68200 190.97800 1.000 113.08117 690 VAL B CA 1
ATOM 2282 C C . VAL A 1 300 ? 120.51100 126.00300 190.38300 1.000 113.08117 690 VAL B C 1
ATOM 2283 O O . VAL A 1 300 ? 120.91800 126.36800 189.27600 1.000 113.08117 690 VAL B O 1
ATOM 2287 N N . GLY A 1 301 ? 119.64900 126.71200 191.10600 1.000 121.76157 691 GLY B N 1
ATOM 2288 C CA . GLY A 1 301 ? 119.11200 127.96400 190.61700 1.000 121.76157 691 GLY B CA 1
ATOM 2289 C C . GLY A 1 301 ? 119.33200 129.11100 191.57700 1.000 121.76157 691 GLY B C 1
ATOM 2290 O O . GLY A 1 301 ? 118.80000 129.10800 192.69000 1.000 121.76157 691 GLY B O 1
ATOM 2291 N N . ILE A 1 302 ? 120.09300 130.10800 191.14800 1.000 123.99468 692 ILE B N 1
ATOM 2292 C CA . ILE A 1 302 ? 120.50300 131.20700 192.01200 1.000 123.99468 692 ILE B CA 1
ATOM 2293 C C . ILE A 1 302 ? 119.43000 132.28400 192.00500 1.000 123.99468 692 ILE B C 1
ATOM 2294 O O . ILE A 1 302 ? 119.01500 132.75500 190.94000 1.000 123.99468 692 ILE B O 1
ATOM 2299 N N . THR A 1 303 ? 118.98400 132.68000 193.19300 1.000 132.02487 693 THR B N 1
ATOM 2300 C CA . THR A 1 303 ? 117.98000 133.72300 193.34700 1.000 132.02487 693 THR B CA 1
ATOM 2301 C C . THR A 1 303 ? 118.59300 135.10600 193.52900 1.000 132.02487 693 THR B C 1
ATOM 2302 O O . THR A 1 303 ? 117.85400 136.09500 193.59400 1.000 132.02487 693 THR B O 1
ATOM 2306 N N . GLU A 1 304 ? 119.91700 135.20400 193.59900 1.000 141.97081 694 GLU B N 1
ATOM 2307 C CA . GLU A 1 304 ? 120.55900 136.49300 193.81500 1.000 141.97081 694 GLU B CA 1
ATOM 2308 C C . GLU A 1 304 ? 120.27600 137.43600 192.65200 1.000 141.97081 694 GLU B C 1
ATOM 2309 O O . GLU A 1 304 ? 120.30700 137.03900 191.48500 1.000 141.97081 694 GLU B O 1
ATOM 2315 N N . LYS A 1 305 ? 120.00000 138.69700 192.97900 1.000 144.79672 695 LYS B N 1
ATOM 2316 C CA . LYS A 1 305 ? 119.62000 139.68000 191.97100 1.000 144.79672 695 LYS B CA 1
ATOM 2317 C C . LYS A 1 305 ? 120.82500 140.45200 191.44200 1.000 144.79672 695 LYS B C 1
ATOM 2318 O O . LYS A 1 305 ? 121.07200 140.47100 190.23200 1.000 144.79672 695 LYS B O 1
ATOM 2324 N N . LYS A 1 306 ? 121.57800 141.09700 192.33100 1.000 145.58888 696 LYS B N 1
ATOM 2325 C CA . LYS A 1 306 ? 122.70600 141.90600 191.89100 1.000 145.58888 696 LYS B CA 1
ATOM 2326 C C . LYS A 1 306 ? 123.78800 141.02400 191.28100 1.000 145.58888 696 LYS B C 1
ATOM 2327 O O . LYS A 1 306 ? 124.06500 139.92400 191.76400 1.000 145.58888 696 LYS B O 1
ATOM 2333 N N . ALA A 1 307 ? 124.39400 141.52100 190.20000 1.000 142.74663 697 ALA B N 1
ATOM 2334 C CA . ALA A 1 307 ? 125.26400 140.68600 189.37900 1.000 142.74663 697 ALA B CA 1
ATOM 2335 C C . ALA A 1 307 ? 126.53200 140.28000 190.11800 1.000 142.74663 697 ALA B C 1
ATOM 2336 O O . ALA A 1 307 ? 126.99600 139.14300 189.97700 1.000 142.74663 697 ALA B O 1
ATOM 2338 N N . ILE A 1 308 ? 127.11800 141.19300 190.89300 1.000 142.44614 698 ILE B N 1
ATOM 2339 C CA . ILE A 1 308 ? 128.41900 140.91000 191.49000 1.000 142.44614 698 ILE B CA 1
ATOM 2340 C C . ILE A 1 308 ? 128.31700 139.76900 192.49500 1.000 142.44614 698 ILE B C 1
ATOM 2341 O O . ILE A 1 308 ? 129.14900 138.85400 192.50000 1.000 142.44614 698 ILE B O 1
ATOM 2346 N N . LYS A 1 309 ? 127.29100 139.78600 193.34700 1.000 141.99371 699 LYS B N 1
ATOM 2347 C CA . LYS A 1 309 ? 127.12300 138.70300 194.30700 1.000 141.99371 699 LYS B CA 1
ATOM 2348 C C . LYS A 1 309 ? 126.76000 137.40100 193.60800 1.000 141.99371 699 LYS B C 1
ATOM 2349 O O . LYS A 1 309 ? 127.27500 136.33500 193.96300 1.000 141.99371 699 LYS B O 1
ATOM 2355 N N . ARG A 1 310 ? 125.88400 137.47100 192.60200 1.000 142.70271 700 ARG B N 1
ATOM 2356 C CA . ARG A 1 310 ? 125.47600 136.26400 191.89300 1.000 142.70271 700 ARG B CA 1
ATOM 2357 C C . ARG A 1 310 ? 126.66800 135.58900 191.23400 1.000 142.70271 700 ARG B C 1
ATOM 2358 O O . ARG A 1 310 ? 126.79300 134.36000 191.26800 1.000 142.70271 700 ARG B O 1
ATOM 2366 N N . PHE A 1 311 ? 127.55800 136.37500 190.63200 1.000 141.35673 701 PHE B N 1
ATOM 2367 C CA . PHE A 1 311 ? 128.77800 135.80300 190.07900 1.000 141.35673 701 PHE B CA 1
ATOM 2368 C C . PHE A 1 311 ? 129.71700 135.32400 191.17700 1.000 141.35673 701 PHE B C 1
ATOM 2369 O O . PHE A 1 311 ? 130.43800 134.34000 190.98600 1.000 141.35673 701 PHE B O 1
ATOM 2377 N N . GLN A 1 312 ? 129.73000 136.00600 192.32300 1.000 140.58412 702 GLN B N 1
ATOM 2378 C CA . GLN A 1 312 ? 130.57700 135.56900 193.42700 1.000 140.58412 702 GLN B CA 1
ATOM 2379 C C . GLN A 1 312 ? 130.10800 134.23100 193.98300 1.000 140.58412 702 GLN B C 1
ATOM 2380 O O . GLN A 1 312 ? 130.92800 133.40200 194.39200 1.000 140.58412 702 GLN B O 1
ATOM 2386 N N . ILE A 1 313 ? 128.79400 134.00900 194.01400 1.000 136.43583 703 ILE B N 1
ATOM 2387 C CA . ILE A 1 313 ? 128.25700 132.76100 194.54600 1.000 136.43583 703 ILE B CA 1
ATOM 2388 C C . ILE A 1 313 ? 128.73400 131.57600 193.71800 1.000 136.43583 703 ILE B C 1
ATOM 2389 O O . ILE A 1 313 ? 129.12800 130.53900 194.26400 1.000 136.43583 703 ILE B O 1
ATOM 2394 N N . MET A 1 314 ? 128.73000 131.72100 192.39100 1.000 133.67379 704 MET B N 1
ATOM 2395 C CA . MET A 1 314 ? 128.99100 130.59000 191.50700 1.000 133.67379 704 MET B CA 1
ATOM 2396 C C . MET A 1 314 ? 130.37000 129.98600 191.72600 1.000 133.67379 704 MET B C 1
ATOM 2397 O O . MET A 1 314 ? 130.54700 128.77700 191.54000 1.000 133.67379 704 MET B O 1
ATOM 2402 N N . ASN A 1 315 ? 131.36000 130.79900 192.09900 1.000 135.86086 705 ASN B N 1
ATOM 2403 C CA . ASN A 1 315 ? 132.70400 130.26800 192.29400 1.000 135.86086 705 ASN B CA 1
ATOM 2404 C C . ASN A 1 315 ? 132.71300 129.19200 193.36900 1.000 135.86086 705 ASN B C 1
ATOM 2405 O O . ASN A 1 315 ? 133.18100 128.07000 193.14100 1.000 135.86086 705 ASN B O 1
ATOM 2410 N N . GLU A 1 316 ? 132.17400 129.50800 194.54500 1.000 136.34267 706 GLU B N 1
ATOM 2411 C CA . GLU A 1 316 ? 132.14400 128.51500 195.60500 1.000 136.34267 706 GLU B CA 1
ATOM 2412 C C . GLU A 1 316 ? 131.14100 127.41000 195.32400 1.000 136.34267 706 GLU B C 1
ATOM 2413 O O . GLU A 1 316 ? 131.29000 126.31500 195.86300 1.000 136.34267 706 GLU B O 1
ATOM 2419 N N . ILE A 1 317 ? 130.15000 127.65100 194.46700 1.000 132.78452 707 ILE B N 1
ATOM 2420 C CA . ILE A 1 317 ? 129.25300 126.57100 194.06600 1.000 132.78452 707 ILE B CA 1
ATOM 2421 C C . ILE A 1 317 ? 130.01500 125.52200 193.27100 1.000 132.78452 707 ILE B C 1
ATOM 2422 O O . ILE A 1 317 ? 129.95000 124.32200 193.56600 1.000 132.78452 707 ILE B O 1
ATOM 2427 N N . VAL A 1 318 ? 130.76200 125.96500 192.25900 1.000 129.50416 708 VAL B N 1
ATOM 2428 C CA . VAL A 1 318 ? 131.57800 125.04000 191.48300 1.000 129.50416 708 VAL B CA 1
ATOM 2429 C C . VAL A 1 318 ? 132.60700 124.37300 192.37900 1.000 129.50416 708 VAL B C 1
ATOM 2430 O O . VAL A 1 318 ? 132.86400 123.17100 192.26200 1.000 129.50416 708 VAL B O 1
ATOM 2434 N N . TYR A 1 319 ? 133.20200 125.13600 193.29500 1.000 133.46150 709 TYR B N 1
ATOM 2435 C CA . TYR A 1 319 ? 134.19900 124.56200 194.19200 1.000 133.46150 709 TYR B CA 1
ATOM 2436 C C . TYR A 1 319 ? 133.60000 123.46300 195.05900 1.000 133.46150 709 TYR B C 1
ATOM 2437 O O . TYR A 1 319 ? 134.16300 122.36900 195.17100 1.000 133.46150 709 TYR B O 1
ATOM 2446 N N . GLU A 1 320 ? 132.45600 123.73800 195.68500 1.000 131.69790 710 GLU B N 1
ATOM 2447 C CA . GLU A 1 320 ? 131.81300 122.75200 196.54200 1.000 131.69790 710 GLU B CA 1
ATOM 2448 C C . GLU A 1 320 ? 131.42200 121.51500 195.75300 1.000 131.69790 710 GLU B C 1
ATOM 2449 O O . GLU A 1 320 ? 131.60600 120.38700 196.22200 1.000 131.69790 710 GLU B O 1
ATOM 2455 N N . LYS A 1 321 ? 130.87800 121.70600 194.55100 1.000 128.30832 711 LYS B N 1
ATOM 2456 C CA . LYS A 1 321 ? 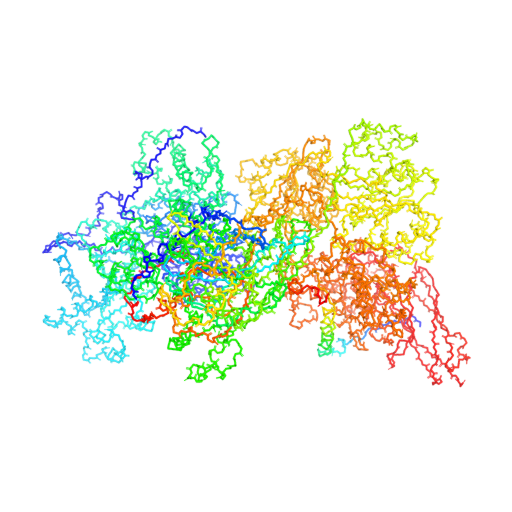130.55100 120.56000 193.71200 1.000 128.30832 711 LYS B CA 1
ATOM 2457 C C . LYS A 1 321 ? 131.80800 119.81300 193.28800 1.000 128.30832 711 LYS B C 1
ATOM 2458 O O . LYS A 1 321 ? 131.80300 118.58200 193.19400 1.000 128.30832 711 LYS B O 1
ATOM 2464 N N . ILE A 1 322 ? 132.89400 120.54100 193.02900 1.000 129.35765 712 ILE B N 1
ATOM 2465 C CA . ILE A 1 322 ? 134.14900 119.90100 192.64600 1.000 129.35765 712 ILE B CA 1
ATOM 2466 C C . ILE A 1 322 ? 134.66700 119.02000 193.77300 1.000 129.35765 712 ILE B C 1
ATOM 2467 O O . ILE A 1 322 ? 135.12800 117.89700 193.54100 1.000 129.35765 712 ILE B O 1
ATOM 2472 N N . MET A 1 323 ? 134.59000 119.51000 195.01200 1.000 134.34613 713 MET B N 1
ATOM 2473 C CA . MET A 1 323 ? 135.20300 118.80500 196.13300 1.000 134.34613 713 MET B CA 1
ATOM 2474 C C . MET A 1 323 ? 134.58500 117.43300 196.36500 1.000 134.34613 713 MET B C 1
ATOM 2475 O O . MET A 1 323 ? 135.24800 116.55000 196.91800 1.000 134.34613 713 MET B O 1
ATOM 2480 N N . GLU A 1 324 ? 133.32700 117.23500 195.97000 1.000 129.94938 714 GLU B N 1
ATOM 2481 C CA . GLU A 1 324 ? 132.70800 115.92300 196.12900 1.000 129.94938 714 GLU B CA 1
ATOM 2482 C C . GLU A 1 324 ? 133.45400 114.86900 195.32400 1.000 129.94938 714 GLU B C 1
ATOM 2483 O O . GLU A 1 324 ? 133.72400 113.76800 195.81700 1.000 129.94938 714 GLU B O 1
ATOM 2489 N N . HIS A 1 325 ? 133.80200 115.19300 194.08200 1.000 125.01590 715 HIS B N 1
ATOM 2490 C CA . HIS A 1 325 ? 134.47000 114.26900 193.17800 1.000 125.01590 715 HIS B CA 1
ATOM 2491 C C . HIS A 1 325 ? 135.96600 114.52700 193.10100 1.000 125.01590 715 HIS B C 1
ATOM 2492 O O . HIS A 1 325 ? 136.59400 114.19900 192.09000 1.000 125.01590 715 HIS B O 1
ATOM 2499 N N . ALA A 1 326 ? 136.54400 115.11400 194.15000 1.000 130.57911 716 ALA B N 1
ATOM 2500 C CA . ALA A 1 326 ? 137.90900 115.61800 194.06700 1.000 130.57911 716 ALA B CA 1
ATOM 2501 C C . ALA A 1 326 ? 138.90800 114.49900 193.80800 1.000 130.57911 716 ALA B C 1
ATOM 2502 O O . ALA A 1 326 ? 139.79600 114.62900 192.96000 1.000 130.57911 716 ALA B O 1
ATOM 2504 N N . GLY A 1 327 ? 138.77700 113.38800 194.52200 1.000 126.74236 717 GLY B N 1
ATOM 2505 C CA . GLY A 1 327 ? 139.78500 112.35300 194.43500 1.000 126.74236 717 GLY B CA 1
ATOM 2506 C C . GLY A 1 327 ? 139.39400 111.12700 193.63800 1.000 126.74236 717 GLY B C 1
ATOM 2507 O O . GLY A 1 327 ? 140.22900 110.24500 193.41900 1.000 126.74236 717 GLY B O 1
ATOM 2508 N N . LYS A 1 328 ? 138.14100 111.04700 193.19200 1.000 125.32976 718 LYS B N 1
ATOM 2509 C CA . LYS A 1 328 ? 137.64100 109.81400 192.60500 1.000 125.32976 718 LYS B CA 1
ATOM 2510 C C . LYS A 1 328 ? 137.04800 109.95100 191.21000 1.000 125.32976 718 LYS B C 1
ATOM 2511 O O . LYS A 1 328 ? 136.85900 108.92500 190.55000 1.000 125.32976 718 LYS B O 1
ATOM 2517 N N . ASN A 1 329 ? 136.75100 111.15700 190.73500 1.000 120.42297 719 ASN B N 1
ATOM 2518 C CA . ASN A 1 329 ? 136.06800 111.30100 189.45700 1.000 120.42297 719 ASN B CA 1
ATOM 2519 C C . ASN A 1 329 ? 136.64900 112.45800 188.66100 1.000 120.42297 719 ASN B C 1
ATOM 2520 O O . ASN A 1 329 ? 136.84300 113.55000 189.20000 1.000 120.42297 719 ASN B O 1
ATOM 2525 N N . GLN A 1 330 ? 136.91100 112.21400 187.38000 1.000 117.77803 720 GLN B N 1
ATOM 2526 C CA . GLN A 1 330 ? 137.33800 113.26600 186.46400 1.000 117.77803 720 GLN B CA 1
ATOM 2527 C C . GLN A 1 330 ? 136.17900 114.21900 186.21600 1.000 117.77803 720 GLN B C 1
ATOM 2528 O O . GLN A 1 330 ? 135.18500 113.84400 185.58900 1.000 117.77803 720 GLN B O 1
ATOM 2534 N N . VAL A 1 331 ? 136.30200 115.44600 186.68300 1.000 111.55776 721 VAL B N 1
ATOM 2535 C CA . VAL A 1 331 ? 135.26400 116.45000 186.48700 1.000 111.55776 721 VAL B CA 1
ATOM 2536 C C . VAL A 1 331 ? 135.60900 117.29800 185.27600 1.000 111.55776 721 VAL B C 1
ATOM 2537 O O . VAL A 1 331 ? 136.76400 117.68600 185.08000 1.000 111.55776 721 VAL B O 1
ATOM 2541 N N . LEU A 1 332 ? 134.60500 117.58600 184.45500 1.000 103.80524 722 LEU B N 1
ATOM 2542 C CA . LEU A 1 332 ? 134.75100 118.44800 183.29300 1.000 103.80524 722 LEU B CA 1
ATOM 2543 C C . LEU A 1 332 ? 133.82000 119.63800 183.45700 1.000 103.80524 722 LEU B C 1
ATOM 2544 O O . LEU A 1 332 ? 132.62100 119.46200 183.67800 1.000 103.80524 722 LEU B O 1
ATOM 2549 N N . VAL A 1 333 ? 134.36300 120.84400 183.34500 1.000 101.70249 723 VAL B N 1
ATOM 2550 C CA . VAL A 1 333 ? 133.60600 122.06900 183.55600 1.000 101.70249 723 VAL B CA 1
ATOM 2551 C C . VAL A 1 333 ? 133.53000 122.83300 182.24500 1.000 101.70249 723 VAL B C 1
ATOM 2552 O O . VAL A 1 333 ? 134.51400 122.91200 181.50300 1.000 101.70249 723 VAL B O 1
ATOM 2556 N N . PHE A 1 334 ? 132.35900 123.38200 181.95000 1.000 100.53287 724 PHE B N 1
ATOM 2557 C CA . PHE A 1 334 ? 132.14200 124.16500 180.74500 1.000 100.53287 724 PHE B CA 1
ATOM 2558 C C . PHE A 1 334 ? 131.93100 125.62700 181.10600 1.000 100.53287 724 PHE B C 1
ATOM 2559 O O . PHE A 1 334 ? 131.26400 125.93900 182.09500 1.000 100.53287 724 PHE B O 1
ATOM 2567 N N . VAL A 1 335 ? 132.50100 126.52200 180.30100 1.000 103.74096 725 VAL B N 1
ATOM 2568 C CA . VAL A 1 335 ? 132.33600 127.95500 180.48300 1.000 103.74096 725 VAL B CA 1
ATOM 2569 C C . VAL A 1 335 ? 131.90400 128.56500 179.16100 1.000 103.74096 725 VAL B C 1
ATOM 2570 O O . VAL A 1 335 ? 132.08900 127.98500 178.09100 1.000 103.74096 725 VAL B O 1
ATOM 2574 N N . HIS A 1 336 ? 131.31900 129.75700 179.24900 1.000 107.31663 726 HIS B N 1
ATOM 2575 C CA . HIS A 1 336 ? 130.65900 130.33200 178.08400 1.000 107.31663 726 HIS B CA 1
ATOM 2576 C C . HIS A 1 336 ? 131.66000 130.86300 177.06800 1.000 107.31663 726 HIS B C 1
ATOM 2577 O O . HIS A 1 336 ? 131.45300 130.71900 175.85900 1.000 107.31663 726 HIS B O 1
ATOM 2584 N N . SER A 1 337 ? 132.74500 131.47700 177.52700 1.000 107.80663 727 SER B N 1
ATOM 2585 C CA . SER A 1 337 ? 133.64800 132.19100 176.64100 1.000 107.80663 727 SER B CA 1
ATOM 2586 C C . SER A 1 337 ? 135.04800 131.59900 176.69300 1.000 107.80663 727 SER B C 1
ATOM 2587 O O . SER A 1 337 ? 135.42500 130.90000 177.63500 1.000 107.80663 727 SER B O 1
ATOM 2590 N N . ARG A 1 338 ? 135.81500 131.90800 175.64900 1.000 107.76791 728 ARG B N 1
ATOM 2591 C CA . ARG A 1 338 ? 137.15500 131.35500 175.49700 1.000 107.76791 728 ARG B CA 1
ATOM 2592 C C . ARG A 1 338 ? 138.09700 131.86100 176.58100 1.000 107.76791 728 ARG B C 1
ATOM 2593 O O . ARG A 1 338 ? 138.93000 131.10400 177.08800 1.000 107.76791 728 ARG B O 1
ATOM 2601 N N . LYS A 1 339 ? 137.99000 133.13800 176.94300 1.000 113.44906 729 LYS B N 1
ATOM 2602 C CA . LYS A 1 339 ? 138.86200 133.68300 177.97600 1.000 113.44906 729 LYS B CA 1
ATOM 2603 C C . LYS A 1 339 ? 138.45600 133.20900 179.36200 1.000 113.44906 729 LYS B C 1
ATOM 2604 O O . LYS A 1 339 ? 139.30800 133.08000 180.24600 1.000 113.44906 729 LYS B O 1
ATOM 2610 N N . GLU A 1 340 ? 137.16700 132.93900 179.56900 1.000 114.50847 730 GLU B N 1
ATOM 2611 C CA . GLU A 1 340 ? 136.68600 132.53800 180.88500 1.000 114.50847 730 GLU B CA 1
ATOM 2612 C C . GLU A 1 340 ? 137.27100 131.20900 181.33500 1.000 114.50847 730 GLU B C 1
ATOM 2613 O O . GLU A 1 340 ? 137.28100 130.92800 182.53400 1.000 114.50847 730 GLU B O 1
ATOM 2619 N N . THR A 1 341 ? 137.76600 130.39100 180.40700 1.000 112.17792 731 THR B N 1
ATOM 2620 C CA . THR A 1 341 ? 138.28700 129.07900 180.77200 1.000 112.17792 731 THR B CA 1
ATOM 2621 C C . THR A 1 341 ? 139.46000 129.19700 181.73700 1.000 112.17792 731 THR B C 1
ATOM 2622 O O . THR A 1 341 ? 139.44700 128.62500 182.83500 1.000 112.17792 731 THR B O 1
ATOM 2626 N N . GLY A 1 342 ? 140.48200 129.95600 181.34500 1.000 118.37364 732 GLY B N 1
ATOM 2627 C CA . GLY A 1 342 ? 141.63900 130.11400 182.20400 1.000 118.37364 732 GLY B CA 1
ATOM 2628 C C . GLY A 1 342 ? 141.31000 130.85300 183.48400 1.000 118.37364 732 GLY B C 1
ATOM 2629 O O . GLY A 1 342 ? 141.85100 130.54300 184.54500 1.000 118.37364 732 GLY B O 1
ATOM 2630 N N . LYS A 1 343 ? 140.42300 131.84400 183.40000 1.000 118.46024 733 LYS B N 1
ATOM 2631 C CA . LYS A 1 343 ? 140.03800 132.58400 184.59400 1.000 118.46024 733 LYS B CA 1
ATOM 2632 C C . LYS A 1 343 ? 139.36000 131.67100 185.60300 1.000 118.46024 733 LYS B C 1
ATOM 2633 O O . LYS A 1 343 ? 139.66300 131.72100 186.79900 1.000 118.46024 733 LYS B O 1
ATOM 2639 N N . THR A 1 344 ? 138.44900 130.81700 185.13600 1.000 118.42835 734 THR B N 1
ATOM 2640 C CA . THR A 1 344 ? 137.77800 129.88100 186.02700 1.000 118.42835 734 THR B CA 1
ATOM 2641 C C . THR A 1 344 ? 138.75900 128.87600 186.60800 1.000 118.42835 734 THR B C 1
ATOM 2642 O O . THR A 1 344 ? 138.68600 128.54400 187.79500 1.000 118.42835 734 THR B O 1
ATOM 2646 N N . ALA A 1 345 ? 139.68300 128.37500 185.78500 1.000 121.45948 735 ALA B N 1
ATOM 2647 C CA . ALA A 1 345 ? 140.66400 127.42000 186.28900 1.000 121.45948 735 ALA B CA 1
ATOM 2648 C C . ALA A 1 345 ? 141.53500 128.04700 187.36900 1.000 121.45948 735 ALA B C 1
ATOM 2649 O O . ALA A 1 345 ? 141.77400 127.44400 188.42000 1.000 121.45948 735 ALA B O 1
ATOM 2651 N N . ARG A 1 346 ? 142.01700 129.26500 187.13000 1.000 125.31382 736 ARG B N 1
ATOM 2652 C CA . ARG A 1 346 ? 142.84200 129.93000 188.12900 1.000 125.31382 736 ARG B CA 1
ATOM 2653 C C . ARG A 1 346 ? 142.04000 130.22800 189.38700 1.000 125.31382 736 ARG B C 1
ATOM 2654 O O . ARG A 1 346 ? 142.55100 130.08000 190.50100 1.000 125.31382 736 ARG B O 1
ATOM 2662 N N . ALA A 1 347 ? 140.78000 130.63700 189.23300 1.000 128.33758 737 ALA B N 1
ATOM 2663 C CA . ALA A 1 347 ? 139.95500 130.92600 190.39800 1.000 128.33758 737 ALA B CA 1
ATOM 2664 C C . ALA A 1 347 ? 139.73100 129.68000 191.24100 1.000 128.33758 737 ALA B C 1
ATOM 2665 O O . ALA A 1 347 ? 139.84600 129.72700 192.46900 1.000 128.33758 737 ALA B O 1
ATOM 2667 N N . ILE A 1 348 ? 139.42100 128.55100 190.60200 1.000 130.71680 738 ILE B N 1
ATOM 2668 C CA . ILE A 1 348 ? 139.16100 127.33500 191.36500 1.000 130.71680 738 ILE B CA 1
ATOM 2669 C C . ILE A 1 348 ? 140.44400 126.81700 192.00100 1.000 130.71680 738 ILE B C 1
ATOM 2670 O O . ILE A 1 348 ? 140.43700 126.34700 193.14600 1.000 130.71680 738 ILE B O 1
ATOM 2675 N N . ARG A 1 349 ? 141.57000 126.91500 191.28800 1.000 132.34531 739 ARG B N 1
ATOM 2676 C CA . ARG A 1 349 ? 142.84300 126.49600 191.86300 1.000 132.34531 739 ARG B CA 1
ATOM 2677 C C . ARG A 1 349 ? 143.19400 127.34300 193.07800 1.000 132.34531 739 ARG B C 1
ATOM 2678 O O . ARG A 1 349 ? 143.60300 126.81700 194.11800 1.000 132.34531 739 ARG B O 1
ATOM 2686 N N . ASP A 1 350 ? 143.03200 128.66200 192.96800 1.000 137.19100 740 ASP B N 1
ATOM 2687 C CA . ASP A 1 350 ? 143.32600 129.53200 194.09700 1.000 137.19100 740 ASP B CA 1
ATOM 2688 C C . ASP A 1 350 ? 142.38800 129.25700 195.26100 1.000 137.19100 740 ASP B C 1
ATOM 2689 O O . ASP A 1 350 ? 142.81900 129.22600 196.41800 1.000 137.19100 740 ASP B O 1
ATOM 2694 N N . MET A 1 351 ? 141.10100 129.04600 194.97600 1.000 141.60190 741 MET B N 1
ATOM 2695 C CA . MET A 1 351 ? 140.14000 128.78900 196.04200 1.000 141.60190 741 MET B CA 1
ATOM 2696 C C . MET A 1 351 ? 140.46800 127.50100 196.78200 1.000 141.60190 741 MET B C 1
ATOM 2697 O O . MET A 1 351 ? 140.39100 127.44900 198.01400 1.000 141.60190 741 MET B O 1
ATOM 2702 N N . CYS A 1 352 ? 140.83900 126.44900 196.05000 1.000 145.58131 742 CYS B N 1
ATOM 2703 C CA . CYS A 1 352 ? 141.15800 125.19300 196.71500 1.000 145.58131 742 CYS B CA 1
ATOM 2704 C C . CYS A 1 352 ? 142.49700 125.26400 197.43700 1.000 145.58131 742 CYS B C 1
ATOM 2705 O O . CYS A 1 352 ? 142.66700 124.62800 198.48300 1.000 145.58131 742 CYS B O 1
ATOM 2708 N N . LEU A 1 353 ? 143.45400 126.02500 196.90500 1.000 146.25380 743 LEU B N 1
ATOM 2709 C CA . LEU A 1 353 ? 144.77400 126.09400 197.52000 1.000 146.25380 743 LEU B CA 1
ATOM 2710 C C . LEU A 1 353 ? 144.77500 126.94900 198.78200 1.000 146.25380 743 LEU B C 1
ATOM 2711 O O . LEU A 1 353 ? 145.38500 126.56800 199.78700 1.000 146.25380 743 LEU B O 1
ATOM 2716 N N . GLU A 1 354 ? 144.10600 128.10400 198.75000 1.000 149.36179 744 GLU B N 1
ATOM 2717 C CA . GLU A 1 354 ? 144.25600 129.07000 199.83400 1.000 149.36179 744 GLU B CA 1
ATOM 2718 C C . GLU A 1 354 ? 143.64500 128.55700 201.13100 1.000 149.36179 744 GLU B C 1
ATOM 2719 O O . GLU A 1 354 ? 144.18800 128.79900 202.21600 1.000 149.36179 744 GLU B O 1
ATOM 2725 N N . LYS A 1 355 ? 142.52600 127.84900 201.04600 1.000 152.22878 745 LYS B N 1
ATOM 2726 C CA . LYS A 1 355 ? 141.82200 127.36000 202.22100 1.000 152.22878 745 LYS B CA 1
ATOM 2727 C C . LYS A 1 355 ? 142.15700 125.89000 202.41900 1.000 152.22878 745 LYS B C 1
ATOM 2728 O O . LYS A 1 355 ? 141.84500 125.06200 201.56100 1.000 152.22878 745 LYS B O 1
ATOM 2734 N N . ASP A 1 356 ? 142.84700 125.58300 203.51800 1.000 159.23801 746 ASP B N 1
ATOM 2735 C CA . ASP A 1 356 ? 143.06700 124.21700 203.98600 1.000 159.23801 746 ASP B CA 1
ATOM 2736 C C . ASP A 1 356 ? 143.84200 123.36100 202.98800 1.000 159.23801 746 ASP B C 1
ATOM 2737 O O . ASP A 1 356 ? 144.10100 122.18300 203.25400 1.000 159.23801 746 ASP B O 1
ATOM 2742 N N . THR A 1 357 ? 144.23400 123.94300 201.85600 1.000 155.25180 747 THR B N 1
ATOM 2743 C CA . THR A 1 357 ? 145.00200 123.25400 200.82000 1.000 155.25180 747 THR B CA 1
ATOM 2744 C C . THR A 1 357 ? 144.33800 121.92900 200.42900 1.000 155.25180 747 THR B C 1
ATOM 2745 O O . THR A 1 357 ? 144.86800 120.83900 200.63800 1.000 155.25180 747 THR B O 1
ATOM 2749 N N . LEU A 1 358 ? 143.13500 122.05700 199.86900 1.000 151.45750 748 LEU B N 1
ATOM 2750 C CA . LEU A 1 358 ? 142.42400 120.88400 199.37400 1.000 151.45750 748 LEU B CA 1
ATOM 2751 C C . LEU A 1 358 ? 143.09800 120.28600 198.14500 1.000 151.45750 748 LEU B C 1
ATOM 2752 O O . LEU A 1 358 ? 142.81800 119.13200 197.79200 1.000 151.45750 748 LEU B O 1
ATOM 2757 N N . GLY A 1 359 ? 143.98300 121.04100 197.49100 1.000 150.60448 749 GLY B N 1
ATOM 2758 C CA . GLY A 1 359 ? 144.66200 120.55000 196.30700 1.000 150.60448 749 GLY B CA 1
ATOM 2759 C C . GLY A 1 359 ? 145.50700 119.32100 196.55000 1.000 150.60448 749 GLY B C 1
ATOM 2760 O O . GLY A 1 359 ? 145.79600 118.58400 195.60100 1.000 150.60448 749 GLY B O 1
ATOM 2761 N N . LEU A 1 360 ? 145.89700 119.07800 197.80400 1.000 154.55767 750 LEU B N 1
ATOM 2762 C CA . LEU A 1 360 ? 146.69300 117.90400 198.14700 1.000 154.55767 750 LEU B CA 1
ATOM 2763 C C . LEU A 1 360 ? 146.06100 116.63200 197.59400 1.000 154.55767 750 LEU B C 1
ATOM 2764 O O . LEU A 1 360 ? 146.67400 115.90600 196.80500 1.000 154.55767 750 LEU B O 1
ATOM 2769 N N . PHE A 1 361 ? 144.82500 116.35300 197.99800 1.000 151.73814 751 PHE B N 1
ATOM 2770 C CA . PHE A 1 361 ? 144.11200 115.20000 197.47200 1.000 151.73814 751 PHE B CA 1
ATOM 2771 C C . PHE A 1 361 ? 143.33000 115.52300 196.21000 1.000 151.73814 751 PHE B C 1
ATOM 2772 O O . PHE A 1 361 ? 143.02300 114.60900 195.43600 1.000 151.73814 751 PHE B O 1
ATOM 2780 N N . LEU A 1 362 ? 142.98900 116.79600 195.98700 1.000 146.20502 752 LEU B N 1
ATOM 2781 C CA . LEU A 1 362 ? 142.34800 117.16100 194.72700 1.000 146.20502 752 LEU B CA 1
ATOM 2782 C C . LEU A 1 362 ? 143.21200 116.76500 193.54000 1.000 146.20502 752 LEU B C 1
ATOM 2783 O O . LEU A 1 362 ? 142.68900 116.46200 192.46300 1.000 146.20502 752 LEU B O 1
ATOM 2788 N N . ARG A 1 363 ? 144.53000 116.75800 193.72100 1.000 150.22877 753 ARG B N 1
ATOM 2789 C CA . ARG A 1 363 ? 145.43300 116.18900 192.73000 1.000 150.22877 753 ARG B CA 1
ATOM 2790 C C . ARG A 1 363 ? 145.76100 114.73600 193.03700 1.000 150.22877 753 ARG B C 1
ATOM 2791 O O . ARG A 1 363 ? 145.75900 113.89700 192.13000 1.000 150.22877 753 ARG B O 1
ATOM 2799 N N . GLU A 1 364 ? 146.03200 114.42900 194.30400 1.000 160.38291 754 GLU B N 1
ATOM 2800 C CA . GLU A 1 364 ? 146.37900 113.08300 194.75500 1.000 160.38291 754 GLU B CA 1
ATOM 2801 C C . GLU A 1 364 ? 147.56700 112.53500 193.96100 1.000 160.38291 754 GLU B C 1
ATOM 2802 O O . GLU A 1 364 ? 147.46700 111.58700 193.18300 1.000 160.38291 754 GLU B O 1
ATOM 2808 N N . GLY A 1 365 ? 148.70500 113.20000 194.16200 1.000 166.31606 755 GLY B N 1
ATOM 2809 C CA . GLY A 1 365 ? 149.94700 112.68400 193.61900 1.000 166.31606 755 GLY B CA 1
ATOM 2810 C C . GLY A 1 365 ? 150.30200 111.32400 194.18000 1.000 166.31606 755 GLY B C 1
ATOM 2811 O O . GLY A 1 365 ? 150.86400 110.48400 193.47000 1.000 166.31606 755 GLY B O 1
ATOM 2812 N N . SER A 1 366 ? 149.95400 111.08000 195.44300 1.000 169.24553 756 SER B N 1
ATOM 2813 C CA . SER A 1 366 ? 150.26100 109.83500 196.14400 1.000 169.24553 756 SER B CA 1
ATOM 2814 C C . SER A 1 366 ? 151.73100 109.46300 195.95800 1.000 169.24553 756 SER B C 1
ATOM 2815 O O . SER A 1 366 ? 152.08000 108.39100 195.46100 1.000 169.24553 756 SER B O 1
ATOM 2818 N N . ALA A 1 367 ? 152.59300 110.39600 196.36900 1.000 171.85421 757 ALA B N 1
ATOM 2819 C CA . ALA A 1 367 ? 154.04000 110.28200 196.19200 1.000 171.85421 757 ALA B CA 1
ATOM 2820 C C . ALA A 1 367 ? 154.39700 110.08700 194.71900 1.000 171.85421 757 ALA B C 1
ATOM 2821 O O . ALA A 1 367 ? 155.19400 109.22000 194.35700 1.000 171.85421 757 ALA B O 1
ATOM 2823 N N . SER A 1 368 ? 153.78700 110.91300 193.86700 1.000 168.96237 758 SER B N 1
ATOM 2824 C CA . SER A 1 368 ? 154.05300 110.92000 192.42700 1.000 168.96237 758 SER B CA 1
ATOM 2825 C C . SER A 1 368 ? 153.77300 109.56000 191.79100 1.000 168.96237 758 SER B C 1
ATOM 2826 O O . SER A 1 368 ? 154.52100 109.09100 190.93100 1.000 168.96237 758 SER B O 1
ATOM 2829 N N . THR A 1 369 ? 152.69000 108.91500 192.22500 1.000 166.32955 759 THR B N 1
ATOM 2830 C CA . THR A 1 369 ? 152.23700 107.70800 191.54200 1.000 166.32955 759 THR B CA 1
ATOM 2831 C C . THR A 1 369 ? 151.81000 108.02500 190.11500 1.000 166.32955 759 THR B C 1
ATOM 2832 O O . THR A 1 369 ? 152.09300 107.26100 189.18500 1.000 166.32955 759 THR B O 1
ATOM 2836 N N . GLU A 1 370 ? 151.13900 109.15300 189.92600 1.000 155.52303 760 GLU B N 1
ATOM 2837 C CA . GLU A 1 370 ? 150.62600 109.57100 188.63200 1.000 155.52303 760 GLU B CA 1
ATOM 2838 C C . GLU A 1 370 ? 151.16700 110.91700 188.17200 1.000 155.52303 760 GLU B C 1
ATOM 2839 O O . GLU A 1 370 ? 151.25900 111.15000 186.96400 1.000 155.52303 760 GLU B O 1
ATOM 2845 N N . VAL A 1 371 ? 151.55300 111.79400 189.10200 1.000 154.58768 761 VAL B N 1
ATOM 2846 C CA . VAL A 1 371 ? 151.94700 113.15600 188.76600 1.000 154.58768 761 VAL B CA 1
ATOM 2847 C C . VAL A 1 371 ? 153.18800 113.20100 187.88100 1.000 154.58768 761 VAL B C 1
ATOM 2848 O O . VAL A 1 371 ? 153.38900 114.18600 187.16300 1.000 154.58768 761 VAL B O 1
ATOM 2852 N N . LEU A 1 372 ? 153.99900 112.14000 187.87400 1.000 155.63747 762 LEU B N 1
ATOM 2853 C CA . LEU A 1 372 ? 155.24400 112.15500 187.11100 1.000 155.63747 762 LEU B CA 1
ATOM 2854 C C . LEU A 1 372 ? 155.00600 112.50900 185.64800 1.000 155.63747 762 LEU B C 1
ATOM 2855 O O . LEU A 1 372 ? 155.79800 113.24300 185.04400 1.000 155.63747 762 LEU B O 1
ATOM 2860 N N . ARG A 1 373 ? 153.91700 112.01000 185.05900 1.000 151.27580 763 ARG B N 1
ATOM 2861 C CA . ARG A 1 373 ? 153.65300 112.30100 183.65400 1.000 151.27580 763 ARG B CA 1
ATOM 2862 C C . ARG A 1 373 ? 153.38900 113.78500 183.43300 1.000 151.27580 763 ARG B C 1
ATOM 2863 O O . ARG A 1 373 ? 153.88900 114.37300 182.46900 1.000 151.27580 763 ARG B O 1
ATOM 2871 N N . THR A 1 374 ? 152.62200 114.41800 184.32100 1.000 150.54297 764 THR B N 1
ATOM 2872 C CA . THR A 1 374 ? 152.36600 115.84700 184.16300 1.000 150.54297 764 THR B CA 1
ATOM 2873 C C . THR A 1 374 ? 153.61200 116.67200 184.46200 1.000 150.54297 764 THR B C 1
ATOM 2874 O O . THR A 1 374 ? 153.84800 117.70400 183.82200 1.000 150.54297 764 THR B O 1
ATOM 2878 N N . GLU A 1 375 ? 154.41700 116.24000 185.43400 1.000 151.08043 765 GLU B N 1
ATOM 2879 C CA . GLU A 1 375 ? 155.68400 116.91100 185.69400 1.000 151.08043 765 GLU B CA 1
ATOM 2880 C C . GLU A 1 375 ? 156.61400 116.80900 184.49400 1.000 151.08043 765 GLU B C 1
ATOM 2881 O O . GLU A 1 375 ? 157.43500 117.70200 184.26400 1.000 151.08043 765 GLU B O 1
ATOM 2887 N N . ALA A 1 376 ? 156.50900 115.72800 183.72500 1.000 149.35751 766 ALA B N 1
ATOM 2888 C CA . ALA A 1 376 ? 157.26500 115.63300 182.48300 1.000 149.35751 766 ALA B CA 1
ATOM 2889 C C . ALA A 1 376 ? 156.65700 116.50600 181.39400 1.000 149.35751 766 ALA B C 1
ATOM 2890 O O . ALA A 1 376 ? 157.38500 117.08000 180.57700 1.000 149.35751 766 ALA B O 1
ATOM 2892 N N . GLU A 1 377 ? 155.33200 116.61800 181.36700 1.000 148.11015 767 GLU B N 1
ATOM 2893 C CA . GLU A 1 377 ? 154.62800 117.36000 180.33000 1.000 148.11015 767 GLU B CA 1
ATOM 2894 C C . GLU A 1 377 ? 154.46400 118.83600 180.65700 1.000 148.11015 767 GLU B C 1
ATOM 2895 O O . GLU A 1 377 ? 153.77100 119.54500 179.92200 1.000 148.11015 767 GLU B O 1
ATOM 2901 N N . GLN A 1 378 ? 155.07100 119.31500 181.74400 1.000 147.40027 768 GLN B N 1
ATOM 2902 C CA . GLN A 1 378 ? 155.01500 120.73900 182.05100 1.000 147.40027 768 GLN B CA 1
ATOM 2903 C C . GLN A 1 378 ? 155.70700 121.58800 180.99300 1.000 147.40027 768 GLN B C 1
ATOM 2904 O O . GLN A 1 378 ? 155.50900 122.80600 180.96800 1.000 147.40027 768 GLN B O 1
ATOM 2910 N N . CYS A 1 379 ? 156.51100 120.98000 180.12100 1.000 145.87241 769 CYS B N 1
ATOM 2911 C CA . CYS A 1 379 ? 157.33400 121.72400 179.16900 1.000 145.87241 769 CYS B CA 1
ATOM 2912 C C . CYS A 1 379 ? 156.48400 122.28600 178.02500 1.000 145.87241 769 CYS B C 1
ATOM 2913 O O . CYS A 1 379 ? 156.66700 121.96900 176.85000 1.000 145.87241 769 CYS B O 1
ATOM 2916 N N . LYS A 1 380 ? 155.54300 123.14800 178.39600 1.000 144.00521 770 LYS B N 1
ATOM 2917 C CA . LYS A 1 380 ? 154.71400 123.89400 177.46100 1.000 144.00521 770 LYS B CA 1
ATOM 2918 C C . LYS A 1 380 ? 155.07500 125.37400 177.53200 1.000 144.00521 770 LYS B C 1
ATOM 2919 O O . LYS A 1 380 ? 155.94900 125.78800 178.29800 1.000 144.00521 770 LYS B O 1
ATOM 2925 N N . ASN A 1 381 ? 154.38600 126.18000 176.72800 1.000 143.41057 771 ASN B N 1
ATOM 2926 C CA . ASN A 1 381 ? 154.63600 127.61500 176.68500 1.000 143.41057 771 ASN B CA 1
ATOM 2927 C C . ASN A 1 381 ? 153.33000 128.39500 176.74200 1.000 143.41057 771 ASN B C 1
ATOM 2928 O O . ASN A 1 381 ? 153.15400 129.40400 176.05400 1.000 143.41057 771 ASN B O 1
ATOM 2933 N N . LEU A 1 382 ? 152.39000 127.94000 177.56700 1.000 133.04336 772 LEU B N 1
ATOM 2934 C CA . LEU A 1 382 ? 151.13100 128.64900 177.74500 1.000 133.04336 772 LEU B CA 1
ATOM 2935 C C . LEU A 1 382 ? 150.79700 128.77300 179.22400 1.000 133.04336 772 LEU B C 1
ATOM 2936 O O . LEU A 1 382 ? 151.61800 128.43100 180.08000 1.000 133.04336 772 LEU B O 1
ATOM 2941 N N . GLU A 1 383 ? 149.59900 129.27000 179.53600 1.000 129.44701 773 GLU B N 1
ATOM 2942 C CA . GLU A 1 383 ? 149.11500 129.23700 180.91000 1.000 129.44701 773 GLU B CA 1
ATOM 2943 C C . GLU A 1 383 ? 148.80100 127.82400 181.37400 1.000 129.44701 773 GLU B C 1
ATOM 2944 O O . GLU A 1 383 ? 148.63600 127.60800 182.57800 1.000 129.44701 773 GLU B O 1
ATOM 2950 N N . LEU A 1 384 ? 148.71000 126.86800 180.44900 1.000 129.98430 774 LEU B N 1
ATOM 2951 C CA . LEU A 1 384 ? 148.58300 125.46600 180.81900 1.000 129.98430 774 LEU B CA 1
ATOM 2952 C C . LEU A 1 384 ? 149.80100 124.97200 181.58400 1.000 129.98430 774 LEU B C 1
ATOM 2953 O O . LEU A 1 384 ? 149.71100 123.96700 182.29600 1.000 129.98430 774 LEU B O 1
ATOM 2958 N N . LYS A 1 385 ? 150.93600 125.66000 181.45000 1.000 135.11216 775 LYS B N 1
ATOM 2959 C CA . LYS A 1 385 ? 152.13300 125.28800 182.19400 1.000 135.11216 775 LYS B CA 1
ATOM 2960 C C . LYS A 1 385 ? 151.91000 125.42000 183.69400 1.000 135.11216 775 LYS B C 1
ATOM 2961 O O . LYS A 1 385 ? 152.43200 124.62300 184.48100 1.000 135.11216 775 LYS B O 1
ATOM 2967 N N . ASP A 1 386 ? 151.14600 126.42900 184.11000 1.000 133.91363 776 ASP B N 1
ATOM 2968 C CA . ASP A 1 386 ? 150.88500 126.62900 185.53100 1.000 133.91363 776 ASP B CA 1
ATOM 2969 C C . ASP A 1 386 ? 149.92900 125.57400 186.07200 1.000 133.91363 776 ASP B C 1
ATOM 2970 O O . ASP A 1 386 ? 150.15900 125.00100 187.14300 1.000 133.91363 776 ASP B O 1
ATOM 2975 N N . LEU A 1 387 ? 148.84900 125.30300 185.34100 1.000 130.04878 777 LEU B N 1
ATOM 2976 C CA . LEU A 1 387 ? 147.76900 124.48000 185.87400 1.000 130.04878 777 LEU B CA 1
ATOM 2977 C C . LEU A 1 387 ? 148.10600 122.99300 185.85700 1.000 130.04878 777 LEU B C 1
ATOM 2978 O O . LEU A 1 387 ? 147.70500 122.26100 186.76600 1.000 130.04878 777 LEU B O 1
ATOM 2983 N N . LEU A 1 388 ? 148.82900 122.53200 184.83800 1.000 129.85531 778 LEU B N 1
ATOM 2984 C CA . LEU A 1 388 ? 149.02800 121.09500 184.66400 1.000 129.85531 778 LEU B CA 1
ATOM 2985 C C . LEU A 1 388 ? 149.66000 120.39400 185.86100 1.000 129.85531 778 LEU B C 1
ATOM 2986 O O . LEU A 1 388 ? 149.19100 119.29700 186.20500 1.000 129.85531 778 LEU B O 1
ATOM 2991 N N . PRO A 1 389 ? 150.70000 120.92200 186.51700 1.000 133.16799 779 PRO B N 1
ATOM 2992 C CA . PRO A 1 389 ? 151.24700 120.20500 187.68000 1.000 133.16799 779 PRO B CA 1
ATOM 2993 C C . PRO A 1 389 ? 150.23400 119.97500 188.78200 1.000 133.16799 779 PRO B C 1
ATOM 2994 O O . PRO A 1 389 ? 150.30600 118.95200 189.47300 1.000 133.16799 779 PRO B O 1
ATOM 2998 N N . TYR A 1 390 ? 149.28800 120.88900 188.96800 1.000 134.12973 780 TYR B N 1
ATOM 2999 C CA . TYR A 1 390 ? 148.27200 120.72600 189.99800 1.000 134.12973 780 TYR B CA 1
ATOM 3000 C C . TYR A 1 390 ? 147.12700 119.82300 189.56200 1.000 134.12973 780 TYR B C 1
ATOM 3001 O O . TYR A 1 390 ? 146.24700 119.53300 190.37600 1.000 134.12973 780 TYR B O 1
ATOM 3010 N N . GLY A 1 391 ? 147.11400 119.37600 188.30900 1.000 129.47652 781 GLY B N 1
ATOM 3011 C CA . GLY A 1 391 ? 146.06400 118.53700 187.78600 1.000 129.47652 781 GLY B CA 1
ATOM 3012 C C . GLY A 1 391 ? 145.00200 119.27200 186.99700 1.000 129.47652 781 GLY B C 1
ATOM 3013 O O . GLY A 1 391 ? 144.26900 118.63700 186.23500 1.000 129.47652 781 GLY B O 1
ATOM 3014 N N . PHE A 1 392 ? 144.90400 120.58500 187.15700 1.000 126.56822 782 PHE B N 1
ATOM 3015 C CA . PHE A 1 392 ? 143.96100 121.36800 186.38100 1.000 126.56822 782 PHE B CA 1
ATOM 3016 C C . PHE A 1 392 ? 144.44000 121.49600 184.93900 1.000 126.56822 782 PHE B C 1
ATOM 3017 O O . PHE A 1 392 ? 145.62300 121.34100 184.63300 1.000 126.56822 782 PHE B O 1
ATOM 3025 N N . ALA A 1 393 ? 143.49700 121.77600 184.04600 1.000 116.72491 783 ALA B N 1
ATOM 3026 C CA . ALA A 1 393 ? 143.82400 122.02100 182.65100 1.000 116.72491 783 ALA B CA 1
ATOM 3027 C C . ALA A 1 393 ? 142.72600 122.86600 182.02900 1.000 116.72491 783 ALA B C 1
ATOM 3028 O O . ALA A 1 393 ? 141.61600 122.96000 182.55500 1.000 116.72491 783 ALA B O 1
ATOM 3030 N N . ILE A 1 394 ? 143.05200 123.49100 180.90200 1.000 114.48399 784 ILE B N 1
ATOM 3031 C CA . ILE A 1 394 ? 142.09200 124.26800 180.13100 1.000 114.48399 784 ILE B CA 1
ATOM 3032 C C . ILE A 1 394 ? 142.16100 123.81400 178.68300 1.000 114.48399 784 ILE B C 1
ATOM 3033 O O . ILE A 1 394 ? 143.25100 123.64700 178.12800 1.000 114.48399 784 ILE B O 1
ATOM 3038 N N . HIS A 1 395 ? 141.00100 123.59000 178.08300 1.000 107.69994 785 HIS B N 1
ATOM 3039 C CA . HIS A 1 395 ? 140.89700 123.25000 176.67300 1.000 107.69994 785 HIS B CA 1
ATOM 3040 C C . HIS A 1 395 ? 139.93200 124.22900 176.03300 1.000 107.69994 785 HIS B C 1
ATOM 3041 O O . HIS A 1 395 ? 138.75800 124.28000 176.40900 1.000 107.69994 785 HIS B O 1
ATOM 3048 N N . HIS A 1 396 ? 140.41600 125.00100 175.06800 1.000 107.34308 786 HIS B N 1
ATOM 3049 C CA . HIS A 1 396 ? 139.53700 125.90400 174.34800 1.000 107.34308 786 HIS B CA 1
ATOM 3050 C C . HIS A 1 396 ? 140.05700 126.07300 172.93500 1.000 107.34308 786 HIS B C 1
ATOM 3051 O O . HIS A 1 396 ? 141.22400 125.80400 172.64700 1.000 107.34308 786 HIS B O 1
ATOM 3058 N N . ALA A 1 397 ? 139.16900 126.51000 172.05000 1.000 107.74388 787 ALA B N 1
ATOM 3059 C CA . ALA A 1 397 ? 139.58200 126.81800 170.69200 1.000 107.74388 787 ALA B CA 1
ATOM 3060 C C . ALA A 1 397 ? 140.65600 127.89100 170.72500 1.000 107.74388 787 ALA B C 1
ATOM 3061 O O . ALA A 1 397 ? 140.66700 128.76700 171.59200 1.000 107.74388 787 ALA B O 1
ATOM 3063 N N . GLY A 1 398 ? 141.58100 127.80600 169.79100 1.000 111.23744 788 GLY B N 1
ATOM 3064 C CA . GLY A 1 398 ? 142.81300 128.56500 169.87600 1.000 111.23744 788 GLY B CA 1
ATOM 3065 C C . GLY A 1 398 ? 143.91500 127.71500 170.49000 1.000 111.23744 788 GLY B C 1
ATOM 3066 O O . GLY A 1 398 ? 144.18700 126.61000 170.02000 1.000 111.23744 788 GLY B O 1
ATOM 3067 N N . MET A 1 399 ? 144.52300 128.21900 171.56200 1.000 113.58865 789 MET B N 1
ATOM 3068 C CA . MET A 1 399 ? 145.65200 127.55000 172.21500 1.000 113.58865 789 MET B CA 1
ATOM 3069 C C . MET A 1 399 ? 146.65300 127.20200 171.11200 1.000 113.58865 789 MET B C 1
ATOM 3070 O O . MET A 1 399 ? 147.04000 128.09000 170.34200 1.000 113.58865 789 MET B O 1
ATOM 3075 N N . THR A 1 400 ? 147.08500 125.95100 171.00300 1.000 116.77045 790 THR B N 1
ATOM 3076 C CA . THR A 1 400 ? 147.74300 125.43700 169.81600 1.000 116.77045 790 THR B CA 1
ATOM 3077 C C . THR A 1 400 ? 147.04900 124.14100 169.44000 1.000 116.77045 790 THR B C 1
ATOM 3078 O O . THR A 1 400 ? 146.34200 123.54100 170.25100 1.000 116.77045 790 THR B O 1
ATOM 3082 N N . ARG A 1 401 ? 147.24000 123.71500 168.19400 1.000 118.48884 791 ARG B N 1
ATOM 3083 C CA . ARG A 1 401 ? 146.70300 122.42200 167.79200 1.000 118.48884 791 ARG B CA 1
ATOM 3084 C C . ARG A 1 401 ? 147.32500 121.30000 168.60900 1.000 118.48884 791 ARG B C 1
ATOM 3085 O O . ARG A 1 401 ? 146.63600 120.35300 169.00300 1.000 118.48884 791 ARG B O 1
ATOM 3093 N N . VAL A 1 402 ? 148.62600 121.39200 168.87800 1.000 119.12352 792 VAL B N 1
ATOM 3094 C CA . VAL A 1 402 ? 149.30500 120.36500 169.65800 1.000 119.12352 792 VAL B CA 1
ATOM 3095 C C . VAL A 1 402 ? 148.84400 120.39100 171.10800 1.000 119.12352 792 VAL B C 1
ATOM 3096 O O . VAL A 1 402 ? 148.72300 119.34300 171.75100 1.000 119.12352 792 VAL B O 1
ATOM 3100 N N . ASP A 1 403 ? 148.59200 121.58100 171.65500 1.000 120.32090 793 ASP B N 1
ATOM 3101 C CA . ASP A 1 403 ? 148.15100 121.66800 173.04400 1.000 120.32090 793 ASP B CA 1
ATOM 3102 C C . ASP A 1 403 ? 146.80700 120.98600 173.24300 1.000 120.32090 793 ASP B C 1
ATOM 3103 O O . ASP A 1 403 ? 146.59600 120.29600 174.24600 1.000 120.32090 793 ASP B O 1
ATOM 3108 N N . ARG A 1 404 ? 145.87900 121.17800 172.30700 1.000 116.14410 794 ARG B N 1
ATOM 3109 C CA . ARG A 1 404 ? 144.55700 120.58800 172.46200 1.000 116.14410 794 ARG B CA 1
ATOM 3110 C C . ARG A 1 404 ? 144.61800 119.06800 172.41500 1.000 116.14410 794 ARG B C 1
ATOM 3111 O O . ARG A 1 404 ? 144.00400 118.39700 173.24800 1.000 116.14410 794 ARG B O 1
ATOM 3119 N N . THR A 1 405 ? 145.36400 118.49800 171.46800 1.000 117.84608 795 THR B N 1
ATOM 3120 C CA . THR A 1 405 ? 145.46100 117.04300 171.42800 1.000 117.84608 795 THR B CA 1
ATOM 3121 C C . THR A 1 405 ? 146.24000 116.51100 172.62300 1.000 117.84608 795 THR B C 1
ATOM 3122 O O . THR A 1 405 ? 145.93300 115.42900 173.13500 1.000 117.84608 795 THR B O 1
ATOM 3126 N N . LEU A 1 406 ? 147.23900 117.26000 173.09200 1.000 119.47824 796 LEU B N 1
ATOM 3127 C CA . LEU A 1 406 ? 147.96000 116.85500 174.29300 1.000 119.47824 796 LEU B CA 1
ATOM 3128 C C . LEU A 1 406 ? 147.02200 116.76900 175.48500 1.000 119.47824 796 LEU B C 1
ATOM 3129 O O . LEU A 1 406 ? 147.03000 115.78100 176.22700 1.000 119.47824 796 LEU B O 1
ATOM 3134 N N . VAL A 1 407 ? 146.20500 117.80300 175.69000 1.000 117.89877 797 VAL B N 1
ATOM 3135 C CA . VAL A 1 407 ? 145.31700 117.81400 176.84600 1.000 117.89877 797 VAL B CA 1
ATOM 3136 C C . VAL A 1 407 ? 144.22900 116.75600 176.69500 1.000 117.89877 797 VAL B C 1
ATOM 3137 O O . VAL A 1 407 ? 143.84400 116.10700 177.67300 1.000 117.89877 797 VAL B O 1
ATOM 3141 N N . GLU A 1 408 ? 143.74700 116.53300 175.46800 1.000 119.11733 798 GLU B N 1
ATOM 3142 C CA . GLU A 1 408 ? 142.78400 115.46100 175.23400 1.000 119.11733 798 GLU B CA 1
ATOM 3143 C C . GLU A 1 408 ? 143.36200 114.11000 175.62700 1.000 119.11733 798 GLU B C 1
ATOM 3144 O O . GLU A 1 408 ? 142.74300 113.35100 176.38000 1.000 119.11733 798 GLU B O 1
ATOM 3150 N N . ASP A 1 409 ? 144.55400 113.79200 175.11800 1.000 122.00732 799 ASP B N 1
ATOM 3151 C CA . ASP A 1 409 ? 145.14900 112.49000 175.38900 1.000 122.00732 799 ASP B CA 1
ATOM 3152 C C . ASP A 1 409 ? 145.49100 112.33600 176.86300 1.000 122.00732 799 ASP B C 1
ATOM 3153 O O . ASP A 1 409 ? 145.33400 111.25100 177.43200 1.000 122.00732 799 ASP B O 1
ATOM 3158 N N . LEU A 1 410 ? 145.96400 113.40700 177.49800 1.000 122.06940 800 LEU B N 1
ATOM 3159 C CA . LEU A 1 410 ? 146.28400 113.33100 178.91600 1.000 122.06940 800 LEU B CA 1
ATOM 3160 C C . LEU A 1 410 ? 145.03100 113.16100 179.76300 1.000 122.06940 800 LEU B C 1
ATOM 3161 O O . LEU A 1 410 ? 145.08300 112.53000 180.82300 1.000 122.06940 800 LEU B O 1
ATOM 3166 N N . PHE A 1 411 ? 143.90100 113.71300 179.32000 1.000 119.47853 801 PHE B N 1
ATOM 3167 C CA . PHE A 1 411 ? 142.64800 113.52100 180.03900 1.000 119.47853 801 PHE B CA 1
ATOM 3168 C C . PHE A 1 411 ? 142.07300 112.13100 179.81600 1.000 119.47853 801 PHE B C 1
ATOM 3169 O O . PHE A 1 411 ? 141.45800 111.56700 180.72600 1.000 119.47853 801 PHE B O 1
ATOM 3177 N N . ALA A 1 412 ? 142.25600 111.56800 178.62000 1.000 122.92128 802 ALA B N 1
ATOM 3178 C CA . ALA A 1 412 ? 141.73600 110.23900 178.33100 1.000 122.92128 802 ALA B CA 1
ATOM 3179 C C . ALA A 1 412 ? 142.41100 109.15900 179.16200 1.000 122.92128 802 ALA B C 1
ATOM 3180 O O . ALA A 1 412 ? 141.84200 108.07500 179.32300 1.000 122.92128 802 ALA B O 1
ATOM 3182 N N . ASP A 1 413 ? 143.60500 109.42200 179.68700 1.000 127.89336 803 ASP B N 1
ATOM 3183 C CA . ASP A 1 413 ? 144.32400 108.46500 180.51300 1.000 127.89336 803 ASP B CA 1
ATOM 3184 C C . ASP A 1 413 ? 144.12600 108.72300 182.00000 1.000 127.89336 803 ASP B C 1
ATOM 3185 O O . ASP A 1 413 ? 144.91100 108.23400 182.81700 1.000 127.89336 803 ASP B O 1
ATOM 3190 N N . LYS A 1 414 ? 143.09600 109.48700 182.36000 1.000 127.21552 804 LYS B N 1
ATOM 3191 C CA . LYS A 1 414 ? 142.74000 109.74500 183.75400 1.000 127.21552 804 LYS B CA 1
ATOM 3192 C C . LYS A 1 414 ? 143.88800 110.41300 184.50700 1.000 127.21552 804 LYS B C 1
ATOM 3193 O O . LYS A 1 414 ? 144.30800 109.96600 185.57400 1.000 127.21552 804 LYS B O 1
ATOM 3199 N N . HIS A 1 415 ? 144.39500 111.50400 183.93800 1.000 133.29531 805 HIS B N 1
ATOM 3200 C CA . HIS A 1 415 ? 145.43400 112.30300 184.57300 1.000 133.29531 805 HIS B CA 1
ATOM 3201 C C . HIS A 1 415 ? 144.90800 113.65300 185.03200 1.000 133.29531 805 HIS B C 1
ATOM 3202 O O . HIS A 1 415 ? 145.04600 114.01300 186.20300 1.000 133.29531 805 HIS B O 1
ATOM 3209 N N . ILE A 1 416 ? 144.29800 114.41500 184.12900 1.000 124.00238 806 ILE B N 1
ATOM 3210 C CA . ILE A 1 416 ? 143.75000 115.72400 184.46600 1.000 124.00238 806 ILE B CA 1
ATOM 3211 C C . ILE A 1 416 ? 142.50200 115.51100 185.31400 1.000 124.00238 806 ILE B C 1
ATOM 3212 O O . ILE A 1 416 ? 141.46400 115.08100 184.80700 1.000 124.00238 806 ILE B O 1
ATOM 3217 N N . GLN A 1 417 ? 142.60200 115.79900 186.61100 1.000 122.94143 807 GLN B N 1
ATOM 3218 C CA . GLN A 1 417 ? 141.46000 115.59600 187.49400 1.000 122.94143 807 GLN B CA 1
ATOM 3219 C C . GLN A 1 417 ? 140.31500 116.53800 187.14900 1.000 122.94143 807 GLN B C 1
ATOM 3220 O O . GLN A 1 417 ? 139.15100 116.12600 187.11800 1.000 122.94143 807 GLN B O 1
ATOM 3226 N N . VAL A 1 418 ? 140.62100 117.80500 186.89200 1.000 116.63439 808 VAL B N 1
ATOM 3227 C CA . VAL A 1 418 ? 139.61600 118.81700 186.59800 1.000 116.63439 808 VAL B CA 1
ATOM 3228 C C . VAL A 1 418 ? 139.99300 119.50600 185.29900 1.000 116.63439 808 VAL B C 1
ATOM 3229 O O . VAL A 1 418 ? 141.10100 120.03600 185.17500 1.000 116.63439 808 VAL B O 1
ATOM 3233 N N . LEU A 1 419 ? 139.07200 119.51800 184.34100 1.000 108.14783 809 LEU B N 1
ATOM 3234 C CA . LEU A 1 419 ? 139.31200 120.13500 183.04000 1.000 108.14783 809 LEU B CA 1
ATOM 3235 C C . LEU A 1 419 ? 138.17200 121.09400 182.73900 1.000 108.14783 809 LEU B C 1
ATOM 3236 O O . LEU A 1 419 ? 137.05400 120.66100 182.44800 1.000 108.14783 809 LEU B O 1
ATOM 3241 N N . VAL A 1 420 ? 138.45100 122.38000 182.80300 1.000 105.67241 810 VAL B N 1
ATOM 3242 C CA . VAL A 1 420 ? 137.48700 123.40200 182.41800 1.000 105.67241 810 VAL B CA 1
ATOM 3243 C C . VAL A 1 420 ? 137.68400 123.70900 180.94200 1.000 105.67241 810 VAL B C 1
ATOM 3244 O O . VAL A 1 420 ? 138.81400 123.75300 180.45200 1.000 105.67241 810 VAL B O 1
ATOM 3248 N N . SER A 1 421 ? 136.58400 123.88900 180.21700 1.000 102.80175 811 SER B N 1
ATOM 3249 C CA . SER A 1 421 ? 136.65100 124.02000 178.77100 1.000 102.80175 811 SER B CA 1
ATOM 3250 C C . SER A 1 421 ? 135.47800 124.85100 178.27600 1.000 102.80175 811 SER B C 1
ATOM 3251 O O . SER A 1 421 ? 134.64900 125.32300 179.05500 1.000 102.80175 811 SER B O 1
ATOM 3254 N N . THR A 1 422 ? 135.41700 125.02800 176.96200 1.000 100.43436 812 THR B N 1
ATOM 3255 C CA . THR A 1 422 ? 134.33400 125.75000 176.32000 1.000 100.43436 812 THR B CA 1
ATOM 3256 C C . THR A 1 422 ? 133.37400 124.76400 175.66600 1.000 100.43436 812 THR B C 1
ATOM 3257 O O . THR A 1 422 ? 133.54100 123.54800 175.74200 1.000 100.43436 812 THR B O 1
ATOM 3261 N N . ALA A 1 423 ? 132.35500 125.30400 175.00000 1.000 99.61541 813 ALA B N 1
ATOM 3262 C CA . ALA A 1 423 ? 131.32100 124.46000 174.42200 1.000 99.61541 813 ALA B CA 1
ATOM 3263 C C . ALA A 1 423 ? 131.80800 123.67700 173.21500 1.000 99.61541 813 ALA B C 1
ATOM 3264 O O . ALA A 1 423 ? 131.15500 122.70800 172.82200 1.000 99.61541 813 ALA B O 1
ATOM 3266 N N . THR A 1 424 ? 132.92900 124.06800 172.61200 1.000 99.34119 814 THR B N 1
ATOM 3267 C CA . THR A 1 424 ? 133.40600 123.36400 171.43000 1.000 99.34119 814 THR B CA 1
ATOM 3268 C C . THR A 1 424 ? 133.97600 121.99600 171.76100 1.000 99.34119 814 THR B C 1
ATOM 3269 O O . THR A 1 424 ? 134.09900 121.16200 170.86300 1.000 99.34119 814 THR B O 1
ATOM 3273 N N . LEU A 1 425 ? 134.33800 121.75000 173.02000 1.000 98.99213 815 LEU B N 1
ATOM 3274 C CA . LEU A 1 425 ? 134.85600 120.43900 173.39000 1.000 98.99213 815 LEU B CA 1
ATOM 3275 C C . LEU A 1 425 ? 133.79700 119.36200 173.22100 1.000 98.99213 815 LEU B C 1
ATOM 3276 O O . LEU A 1 425 ? 134.09300 118.25700 172.75500 1.000 98.99213 815 LEU B O 1
ATOM 3281 N N . ALA A 1 426 ? 132.55600 119.65900 173.60700 1.000 97.24757 816 ALA B N 1
ATOM 3282 C CA . ALA A 1 426 ? 131.49100 118.67100 173.49500 1.000 97.24757 816 ALA B CA 1
ATOM 3283 C C . ALA A 1 426 ? 131.18100 118.35200 172.04200 1.000 97.24757 816 ALA B C 1
ATOM 3284 O O . ALA A 1 426 ? 130.94600 117.19200 171.69100 1.000 97.24757 816 ALA B O 1
ATOM 3286 N N . TRP A 1 427 ? 131.16700 119.36500 171.18300 1.000 95.67918 817 TRP B N 1
ATOM 3287 C CA . TRP A 1 427 ? 130.82800 119.13400 169.78700 1.000 95.67918 817 TRP B CA 1
ATOM 3288 C C . TRP A 1 427 ? 131.98000 118.50500 169.01900 1.000 95.67918 817 TRP B C 1
ATOM 3289 O O . TRP A 1 427 ? 131.75600 117.67000 168.13800 1.000 95.67918 817 TRP B O 1
ATOM 3300 N N . GLY A 1 428 ? 133.21100 118.88300 169.33600 1.000 98.82376 818 GLY B N 1
ATOM 3301 C CA . GLY A 1 428 ? 134.35000 118.49800 168.53000 1.000 98.82376 818 GLY B CA 1
ATOM 3302 C C . GLY A 1 428 ? 134.82100 117.07300 168.71000 1.000 98.82376 818 GLY B C 1
ATOM 3303 O O . GLY A 1 428 ? 134.79100 116.28900 167.76200 1.000 98.82376 818 GLY B O 1
ATOM 3304 N N . VAL A 1 429 ? 135.26000 116.72200 169.91100 1.000 102.75963 819 VAL B N 1
ATOM 3305 C CA . VAL A 1 429 ? 135.89200 115.43500 170.16500 1.000 102.75963 819 VAL B CA 1
ATOM 3306 C C . VAL A 1 429 ? 135.08200 114.67600 171.20500 1.000 102.75963 819 VAL B C 1
ATOM 3307 O O . VAL A 1 429 ? 134.55800 115.26700 172.15400 1.000 102.75963 819 VAL B O 1
ATOM 3311 N N . ASN A 1 430 ? 134.96300 113.36600 171.00700 1.000 105.94163 820 ASN B N 1
ATOM 3312 C CA . ASN A 1 430 ? 134.27200 112.48600 171.94700 1.000 105.94163 820 ASN B CA 1
ATOM 3313 C C . ASN A 1 430 ? 135.18700 112.26600 173.14300 1.000 105.94163 820 ASN B C 1
ATOM 3314 O O . ASN A 1 430 ? 136.02900 111.37000 173.15300 1.000 105.94163 820 ASN B O 1
ATOM 3319 N N . LEU A 1 431 ? 135.01500 113.09300 174.17000 1.000 108.07502 821 LEU B N 1
ATOM 3320 C CA . LEU A 1 431 ? 135.81400 113.02200 175.39200 1.000 108.07502 821 LEU B CA 1
ATOM 3321 C C . LEU A 1 431 ? 134.87100 112.99600 176.58600 1.000 108.07502 821 LEU B C 1
ATOM 3322 O O . LEU A 1 431 ? 134.63300 114.02600 177.22800 1.000 108.07502 821 LEU B O 1
ATOM 3327 N N . PRO A 1 432 ? 134.30800 111.83700 176.90500 1.000 105.41477 822 PRO B N 1
ATOM 3328 C CA . PRO A 1 432 ? 133.38700 111.75400 178.04000 1.000 105.41477 822 PRO B CA 1
ATOM 3329 C C . PRO A 1 432 ? 134.11200 111.89900 179.36500 1.000 105.41477 822 PRO B C 1
ATOM 3330 O O . PRO A 1 432 ? 135.30100 111.60400 179.48900 1.000 105.41477 822 PRO B O 1
ATOM 3334 N N . ALA A 1 433 ? 133.37200 112.36700 180.36500 1.000 106.84356 823 ALA B N 1
ATOM 3335 C CA . ALA A 1 433 ? 133.88300 112.48700 181.72000 1.000 106.84356 823 ALA B CA 1
ATOM 3336 C C . ALA A 1 433 ? 132.82700 111.97800 182.68700 1.000 106.84356 823 ALA B C 1
ATOM 3337 O O . ALA A 1 433 ? 131.63800 111.94000 182.36900 1.000 106.84356 823 ALA B O 1
ATOM 3339 N N . HIS A 1 434 ? 133.27300 111.57900 183.87800 1.000 109.13018 824 HIS B N 1
ATOM 3340 C CA . HIS A 1 434 ? 132.33800 111.04300 184.86000 1.000 109.13018 824 HIS B CA 1
ATOM 3341 C C . HIS A 1 434 ? 131.31100 112.08600 185.27300 1.000 109.13018 824 HIS B C 1
ATOM 3342 O O . HIS A 1 434 ? 130.11800 111.78500 185.36200 1.000 109.13018 824 HIS B O 1
ATOM 3349 N N . THR A 1 435 ? 131.75000 113.31400 185.52900 1.000 108.82032 825 THR B N 1
ATOM 3350 C CA . THR A 1 435 ? 130.85100 114.40300 185.87900 1.000 108.82032 825 THR B CA 1
ATOM 3351 C C . THR A 1 435 ? 131.14800 115.60700 185.00600 1.000 108.82032 825 THR B C 1
ATOM 3352 O O . THR A 1 435 ? 132.30900 115.90700 184.72200 1.000 108.82032 825 THR B O 1
ATOM 3356 N N . VAL A 1 436 ? 130.09500 116.29600 184.58500 1.000 103.96136 826 VAL B N 1
ATOM 3357 C CA . VAL A 1 436 ? 130.21800 117.55300 183.86500 1.000 103.96136 826 VAL B CA 1
ATOM 3358 C C . VAL A 1 436 ? 129.45200 118.61800 184.63000 1.000 103.96136 826 VAL B C 1
ATOM 3359 O O . VAL A 1 436 ? 128.35900 118.36300 185.14600 1.000 103.96136 826 VAL B O 1
ATOM 3363 N N . ILE A 1 437 ? 130.04400 119.80100 184.73400 1.000 103.10331 827 ILE B N 1
ATOM 3364 C CA . ILE A 1 437 ? 129.42600 120.93400 185.40400 1.000 103.10331 827 ILE B CA 1
ATOM 3365 C C . ILE A 1 437 ? 129.27000 122.04700 184.38400 1.000 103.10331 827 ILE B C 1
ATOM 3366 O O . ILE A 1 437 ? 130.26400 122.54600 183.84600 1.000 103.10331 827 ILE B O 1
ATOM 3371 N N . ILE A 1 438 ? 128.03000 122.43200 184.11500 1.000 104.54728 828 ILE B N 1
ATOM 3372 C CA . ILE A 1 438 ? 127.74200 123.54500 183.22200 1.000 104.54728 828 ILE B CA 1
ATOM 3373 C C . ILE A 1 438 ? 127.70300 124.81100 184.06000 1.000 104.54728 828 ILE B C 1
ATOM 3374 O O . ILE A 1 438 ? 126.84200 124.96300 184.93200 1.000 104.54728 828 ILE B O 1
ATOM 3379 N N . LYS A 1 439 ? 128.63300 125.71900 183.80400 1.000 110.39542 829 LYS B N 1
ATOM 3380 C CA . LYS A 1 439 ? 128.76000 126.93900 184.58300 1.000 110.39542 829 LYS B CA 1
ATOM 3381 C C . LYS A 1 439 ? 128.20400 128.10900 183.78600 1.000 110.39542 829 LYS B C 1
ATOM 3382 O O . LYS A 1 439 ? 128.60400 128.33200 182.63900 1.000 110.39542 829 LYS B O 1
ATOM 3388 N N . GLY A 1 440 ? 127.27600 128.84100 184.38900 1.000 109.18857 830 GLY B N 1
ATOM 3389 C CA . GLY A 1 440 ? 126.74800 130.04200 183.78000 1.000 109.18857 830 GLY B CA 1
ATOM 3390 C C . GLY A 1 440 ? 125.46700 129.87100 182.99200 1.000 109.18857 830 GLY B C 1
ATOM 3391 O O . GLY A 1 440 ? 124.43800 130.44500 183.35400 1.000 109.18857 830 GLY B O 1
ATOM 3392 N N . THR A 1 441 ? 125.51600 129.09900 181.90900 1.000 106.28852 831 THR B N 1
ATOM 3393 C CA . THR A 1 441 ? 124.41400 128.96500 180.95600 1.000 106.28852 831 THR B CA 1
ATOM 3394 C C . THR A 1 441 ? 123.96400 130.30500 180.39100 1.000 106.28852 831 THR B C 1
ATOM 3395 O O . THR A 1 441 ? 122.84300 130.42600 179.89600 1.000 106.28852 831 THR B O 1
ATOM 3399 N N . GLN A 1 442 ? 124.81900 131.32000 180.45100 1.000 103.84836 832 GLN B N 1
ATOM 3400 C CA . GLN A 1 442 ? 124.50500 132.65700 179.96000 1.000 103.84836 832 GLN B CA 1
ATOM 3401 C C . GLN A 1 442 ? 125.58000 133.04200 178.95500 1.000 103.84836 832 GLN B C 1
ATOM 3402 O O . GLN A 1 442 ? 126.74300 133.22100 179.32900 1.000 103.84836 832 GLN B O 1
ATOM 3408 N N . VAL A 1 443 ? 125.20400 133.16800 177.68700 1.000 99.34261 833 VAL B N 1
ATOM 3409 C CA . VAL A 1 443 ? 126.15900 133.45700 176.62700 1.000 99.34261 833 VAL B CA 1
ATOM 3410 C C . VAL A 1 443 ? 125.77100 134.75800 175.94400 1.000 99.34261 833 VAL B C 1
ATOM 3411 O O . VAL A 1 443 ? 124.60300 135.15500 175.93700 1.000 99.34261 833 VAL B O 1
ATOM 3415 N N . TYR A 1 444 ? 126.76500 135.42800 175.37300 1.000 98.84108 834 TYR B N 1
ATOM 3416 C CA . TYR A 1 444 ? 126.51500 136.65300 174.63100 1.000 98.84108 834 TYR B CA 1
ATOM 3417 C C . TYR A 1 444 ? 126.17400 136.31900 173.18700 1.000 98.84108 834 TYR B C 1
ATOM 3418 O O . TYR A 1 444 ? 126.91100 135.59100 172.51700 1.000 98.84108 834 TYR B O 1
ATOM 3427 N N . SER A 1 445 ? 125.05500 136.84900 172.71000 1.000 98.18629 835 SER B N 1
ATOM 3428 C CA . SER A 1 445 ? 124.61200 136.60200 171.34600 1.000 98.18629 835 SER B CA 1
ATOM 3429 C C . SER A 1 445 ? 124.76800 137.87000 170.52700 1.000 98.18629 835 SER B C 1
ATOM 3430 O O . SER A 1 445 ? 123.98700 138.81600 170.71000 1.000 98.18629 835 SER B O 1
ATOM 3433 N N . PRO A 1 446 ? 125.75200 137.94800 169.63200 1.000 98.12404 836 PRO B N 1
ATOM 3434 C CA . PRO A 1 446 ? 125.88700 139.15100 168.80100 1.000 98.12404 836 PRO B CA 1
ATOM 3435 C C . PRO A 1 446 ? 124.67700 139.42500 167.93100 1.000 98.12404 836 PRO B C 1
ATOM 3436 O O . PRO A 1 446 ? 124.34700 140.59300 167.70300 1.000 98.12404 836 PRO B O 1
ATOM 3440 N N . GLU A 1 447 ? 124.00900 138.38600 167.42800 1.000 99.42684 837 GLU B N 1
ATOM 3441 C CA . GLU A 1 447 ? 122.81000 138.60200 166.62600 1.000 99.42684 837 GLU B CA 1
ATOM 3442 C C . GLU A 1 447 ? 121.72800 139.28300 167.44900 1.000 99.42684 837 GLU B C 1
ATOM 3443 O O . GLU A 1 447 ? 121.07600 140.22200 166.98400 1.000 99.42684 837 GLU B O 1
ATOM 3449 N N . LYS A 1 448 ? 121.51900 138.81400 168.67800 1.000 99.46148 838 LYS B N 1
ATOM 3450 C CA . LYS A 1 448 ? 120.55100 139.44400 169.56300 1.000 99.46148 838 LYS B CA 1
ATOM 3451 C C . LYS A 1 448 ? 121.06900 140.75100 170.13800 1.000 99.46148 838 LYS B C 1
ATOM 3452 O O . LYS A 1 448 ? 120.26600 141.59400 170.54600 1.000 99.46148 838 LYS B O 1
ATOM 3458 N N . GLY A 1 449 ? 122.38200 140.93700 170.18300 1.000 100.18842 839 GLY B N 1
ATOM 3459 C CA . GLY A 1 449 ? 122.95000 142.14200 170.74000 1.000 100.18842 839 GLY B CA 1
ATOM 3460 C C . GLY A 1 449 ? 122.94400 142.21600 172.24600 1.000 100.18842 839 GLY B C 1
ATOM 3461 O O . GLY A 1 449 ? 123.17300 143.29700 172.79600 1.000 100.18842 839 GLY B O 1
ATOM 3462 N N . ARG A 1 450 ? 122.69400 141.10600 172.93400 1.000 101.42882 840 ARG B N 1
ATOM 3463 C CA . ARG A 1 450 ? 122.60600 141.10400 174.38400 1.000 101.42882 840 ARG B CA 1
ATOM 3464 C C . ARG A 1 450 ? 123.04200 139.74100 174.89700 1.000 101.42882 840 ARG B C 1
ATOM 3465 O O . ARG A 1 450 ? 123.45000 138.86800 174.13000 1.000 101.42882 840 ARG B O 1
ATOM 3473 N N . TRP A 1 451 ? 122.95300 139.56200 176.21000 1.000 99.29139 841 TRP B N 1
ATOM 3474 C CA . TRP A 1 451 ? 123.24100 138.28100 176.83800 1.000 99.29139 841 TRP B CA 1
ATOM 3475 C C . TRP A 1 451 ? 121.97300 137.44000 176.84500 1.000 99.29139 841 TRP B C 1
ATOM 3476 O O . TRP A 1 451 ? 120.93800 137.87600 177.35600 1.000 99.29139 841 TRP B O 1
ATOM 3487 N N . THR A 1 452 ? 122.05500 136.24000 176.28100 1.000 101.03910 842 THR B N 1
ATOM 3488 C CA . THR A 1 452 ? 120.92100 135.33700 176.20000 1.000 101.03910 842 THR B CA 1
ATOM 3489 C C . THR A 1 452 ? 121.32200 133.97300 176.73500 1.000 101.03910 842 THR B C 1
ATOM 3490 O O . THR A 1 452 ? 122.50300 133.62700 176.78700 1.000 101.03910 842 THR B O 1
ATOM 3494 N N . GLU A 1 453 ? 120.32300 133.19900 177.14300 1.000 103.74654 843 GLU B N 1
ATOM 3495 C CA . GLU A 1 453 ? 120.57400 131.82800 177.55900 1.000 103.74654 843 GLU B CA 1
ATOM 3496 C C . GLU A 1 453 ? 120.97900 130.98800 176.35700 1.000 103.74654 843 GLU B C 1
ATOM 3497 O O . GLU A 1 453 ? 120.48300 131.18900 175.24700 1.000 103.74654 843 GLU B O 1
ATOM 3503 N N . LEU A 1 454 ? 121.88800 130.04400 176.57700 1.000 101.89402 844 LEU B N 1
ATOM 3504 C CA . LEU A 1 454 ? 122.41600 129.28600 175.45700 1.000 101.89402 844 LEU B CA 1
ATOM 3505 C C . LEU A 1 454 ? 121.41100 128.23700 174.99200 1.000 101.89402 844 LEU B C 1
ATOM 3506 O O . LEU A 1 454 ? 120.47500 127.87100 175.70400 1.000 101.89402 844 LEU B O 1
ATOM 3511 N N . GLY A 1 455 ? 121.62600 127.75300 173.77300 1.000 99.99687 845 GLY B N 1
ATOM 3512 C CA . GLY A 1 455 ? 120.62400 126.95400 173.10400 1.000 99.99687 845 GLY B CA 1
ATOM 3513 C C . GLY A 1 455 ? 120.39000 125.61200 173.76500 1.000 99.99687 845 GLY B C 1
ATOM 3514 O O . GLY A 1 455 ? 121.22400 125.08300 174.49400 1.000 99.99687 845 GLY B O 1
ATOM 3515 N N . ALA A 1 456 ? 119.20500 125.06200 173.49900 1.000 97.07789 846 ALA B N 1
ATOM 3516 C CA . ALA A 1 456 ? 118.86000 123.74600 174.02000 1.000 97.07789 846 ALA B CA 1
ATOM 3517 C C . ALA A 1 456 ? 119.75200 122.67000 173.42500 1.000 97.07789 846 ALA B C 1
ATOM 3518 O O . ALA A 1 456 ? 120.15000 121.72700 174.11800 1.000 97.07789 846 ALA B O 1
ATOM 3520 N N . LEU A 1 457 ? 120.06300 122.79000 172.13600 1.000 96.03630 847 LEU B N 1
ATOM 3521 C CA . LEU A 1 457 ? 120.90300 121.80100 171.47200 1.000 96.03630 847 LEU B CA 1
ATOM 3522 C C . LEU A 1 457 ? 122.28000 121.72900 172.11700 1.000 96.03630 847 LEU B C 1
ATOM 3523 O O . LEU A 1 457 ? 122.81400 120.63600 172.35000 1.000 96.03630 847 LEU B O 1
ATOM 3528 N N . ASP A 1 458 ? 122.86400 122.88600 172.42900 1.000 99.17785 848 ASP B N 1
ATOM 3529 C CA . ASP A 1 458 ? 124.16100 122.90600 173.09200 1.000 99.17785 848 ASP B CA 1
ATOM 3530 C C . ASP A 1 458 ? 124.08600 122.28200 174.47700 1.000 99.17785 848 ASP B C 1
ATOM 3531 O O . ASP A 1 458 ? 124.99100 121.54600 174.87500 1.000 99.17785 848 ASP B O 1
ATOM 3536 N N . ILE A 1 459 ? 123.02600 122.56900 175.23100 1.000 97.25201 849 ILE B N 1
ATOM 3537 C CA . ILE A 1 459 ? 122.88600 121.97900 176.56000 1.000 97.25201 849 ILE B CA 1
ATOM 3538 C C . ILE A 1 459 ? 122.82100 120.46300 176.46200 1.000 97.25201 849 ILE B C 1
ATOM 3539 O O . ILE A 1 459 ? 123.47500 119.74500 177.22700 1.000 97.25201 849 ILE B O 1
ATOM 3544 N N . LEU A 1 460 ? 122.02500 119.95400 175.52100 1.000 94.57175 850 LEU B N 1
ATOM 3545 C CA . LEU A 1 460 ? 121.89500 118.51000 175.37500 1.000 94.57175 850 LEU B CA 1
ATOM 3546 C C . LEU A 1 460 ? 123.22700 117.87800 175.00200 1.000 94.57175 850 LEU B C 1
ATOM 3547 O O . LEU A 1 460 ? 123.62400 116.85900 175.57700 1.000 94.57175 850 LEU B O 1
ATOM 3552 N N . GLN A 1 461 ? 123.94200 118.47800 174.05000 1.000 97.17085 851 GLN B N 1
ATOM 3553 C CA . GLN A 1 461 ? 125.22200 117.91000 173.64600 1.000 97.17085 851 GLN B CA 1
ATOM 3554 C C . GLN A 1 461 ? 126.23700 117.96100 174.78000 1.000 97.17085 851 GLN B C 1
ATOM 3555 O O . GLN A 1 461 ? 127.00900 117.01700 174.96900 1.000 97.17085 851 GLN B O 1
ATOM 3561 N N . MET A 1 462 ? 126.25200 119.05200 175.54700 1.000 100.38534 852 MET B N 1
ATOM 3562 C CA . MET A 1 462 ? 127.23100 119.19600 176.61600 1.000 100.38534 852 MET B CA 1
ATOM 3563 C C . MET A 1 462 ? 126.94100 118.26500 177.78100 1.000 100.38534 852 MET B C 1
ATOM 3564 O O . MET A 1 462 ? 127.87300 117.78500 178.42800 1.000 100.38534 852 MET B O 1
ATOM 3569 N N . LEU A 1 463 ? 125.67300 117.99900 178.07200 1.000 96.67709 853 LEU B N 1
ATOM 3570 C CA . LEU A 1 463 ? 125.34200 117.07900 179.15000 1.000 96.67709 853 LEU B CA 1
ATOM 3571 C C . LEU A 1 463 ? 125.26400 115.63300 178.69500 1.000 96.67709 853 LEU B C 1
ATOM 3572 O O . LEU A 1 463 ? 125.11200 114.74600 179.53700 1.000 96.67709 853 LEU B O 1
ATOM 3577 N N . GLY A 1 464 ? 125.35500 115.37000 177.39600 1.000 96.67726 854 GLY B N 1
ATOM 3578 C CA . GLY A 1 464 ? 125.45600 113.99600 176.95600 1.000 96.67726 854 GLY B CA 1
ATOM 3579 C C . GLY A 1 464 ? 126.81800 113.37800 177.13100 1.000 96.67726 854 GLY B C 1
ATOM 3580 O O . GLY A 1 464 ? 126.98500 112.18800 176.85600 1.000 96.67726 854 GLY B O 1
ATOM 3581 N N . ARG A 1 465 ? 127.79700 114.15600 177.57400 1.000 98.89904 855 ARG B N 1
ATOM 3582 C CA . ARG A 1 465 ? 129.14400 113.66300 177.81100 1.000 98.89904 855 ARG B CA 1
ATOM 3583 C C . ARG A 1 465 ? 129.37000 113.22900 179.25000 1.000 98.89904 855 ARG B C 1
ATOM 3584 O O . ARG A 1 465 ? 130.49800 112.88000 179.60400 1.000 98.89904 855 ARG B O 1
ATOM 3592 N N . ALA A 1 466 ? 128.33700 113.24000 180.08300 1.000 102.09379 856 ALA B N 1
ATOM 3593 C CA . ALA A 1 466 ? 128.48000 112.83700 181.47500 1.000 102.09379 856 ALA B CA 1
ATOM 3594 C C . ALA A 1 466 ? 128.44500 111.31900 181.57000 1.000 102.09379 856 ALA B C 1
ATOM 3595 O O . ALA A 1 466 ? 127.46600 110.68700 181.16400 1.000 102.09379 856 ALA B O 1
ATOM 3597 N N . GLY A 1 467 ? 129.50700 110.73400 182.10800 1.000 109.00324 857 GLY B N 1
ATOM 3598 C CA . GLY A 1 467 ? 129.58100 109.29700 182.25500 1.000 109.00324 857 GLY B CA 1
ATOM 3599 C C . GLY A 1 467 ? 130.26500 108.61300 181.09300 1.000 109.00324 857 GLY B C 1
ATOM 3600 O O . GLY A 1 467 ? 129.79800 108.69500 179.95500 1.000 109.00324 857 GLY B O 1
ATOM 3601 N N . ARG A 1 468 ? 131.37500 107.94600 181.36400 1.000 115.46174 858 ARG B N 1
ATOM 3602 C CA . ARG A 1 468 ? 132.05600 107.18500 180.32600 1.000 115.46174 858 ARG B CA 1
ATOM 3603 C C . ARG A 1 468 ? 131.32800 105.86400 180.10600 1.000 115.46174 858 ARG B C 1
ATOM 3604 O O . ARG A 1 468 ? 130.93300 105.21500 181.07800 1.000 115.46174 858 ARG B O 1
ATOM 3612 N N . PRO A 1 469 ? 131.13900 105.43800 178.85700 1.000 119.02794 859 PRO B N 1
ATOM 3613 C CA . PRO A 1 469 ? 130.23200 104.30900 178.58900 1.000 119.02794 859 PRO B CA 1
ATOM 3614 C C . PRO A 1 469 ? 130.56700 103.02200 179.32600 1.000 119.02794 859 PRO B C 1
ATOM 3615 O O . PRO A 1 469 ? 129.64600 102.30500 179.73200 1.000 119.02794 859 PRO B O 1
ATOM 3619 N N . GLN A 1 470 ? 131.84600 102.69900 179.51500 1.000 124.45831 860 GLN B N 1
ATOM 3620 C CA . GLN A 1 470 ? 132.21000 101.42400 180.11500 1.000 124.45831 860 GLN B CA 1
ATOM 3621 C C . GLN A 1 470 ? 132.93500 101.52800 181.44700 1.000 124.45831 860 GLN B C 1
ATOM 3622 O O . GLN A 1 470 ? 132.92200 100.55400 182.20600 1.000 124.45831 860 GLN B O 1
ATOM 3628 N N . TYR A 1 471 ? 133.56000 102.65700 181.75800 1.000 123.25293 861 TYR B N 1
ATOM 3629 C CA . TYR A 1 471 ? 134.23200 102.80000 183.04000 1.000 123.25293 861 TYR B CA 1
ATOM 3630 C C . TYR A 1 471 ? 133.33000 103.36100 184.12800 1.000 123.25293 861 TYR B C 1
ATOM 3631 O O . TYR A 1 471 ? 133.74300 103.39900 185.29200 1.000 123.25293 861 TYR B O 1
ATOM 3640 N N . ASP A 1 472 ? 132.12000 103.79300 183.79000 1.000 116.94527 862 ASP B N 1
ATOM 3641 C CA . ASP A 1 472 ? 131.24100 104.47700 184.72700 1.000 116.94527 862 ASP B CA 1
ATOM 3642 C C . ASP A 1 472 ? 129.97800 103.66400 184.95400 1.000 116.94527 862 ASP B C 1
ATOM 3643 O O . ASP A 1 472 ? 129.30100 103.28000 183.99700 1.000 116.94527 862 ASP B O 1
ATOM 3648 N N . THR A 1 473 ? 129.66800 103.40400 186.22400 1.000 114.92459 863 THR B N 1
ATOM 3649 C CA . THR A 1 473 ? 128.36100 102.85600 186.56300 1.000 114.92459 863 THR B CA 1
ATOM 3650 C C . THR A 1 473 ? 127.26400 103.87700 186.29800 1.000 114.92459 863 THR B C 1
ATOM 3651 O O . THR A 1 473 ? 126.25200 103.56700 185.65900 1.000 114.92459 863 THR B O 1
ATOM 3655 N N . LYS A 1 474 ? 127.45500 105.10500 186.77300 1.000 112.61469 864 LYS B N 1
ATOM 3656 C CA . LYS A 1 474 ? 126.50100 106.18200 186.54400 1.000 112.61469 864 LYS B CA 1
ATOM 3657 C C . LYS A 1 474 ? 127.21700 107.50700 186.73200 1.000 112.61469 864 LYS B C 1
ATOM 3658 O O . LYS A 1 474 ? 127.90600 107.70100 187.73600 1.000 112.61469 864 LYS B O 1
ATOM 3664 N N . GLY A 1 475 ? 127.06000 108.40800 185.77000 1.000 109.04716 865 GLY B N 1
ATOM 3665 C CA . GLY A 1 475 ? 127.72500 109.69100 185.84700 1.000 109.04716 865 GLY B CA 1
ATOM 3666 C C . GLY A 1 475 ? 126.76400 110.85100 185.95800 1.000 109.04716 865 GLY B C 1
ATOM 3667 O O . GLY A 1 475 ? 125.87100 110.99700 185.12200 1.000 109.04716 865 GLY B O 1
ATOM 3668 N N . GLU A 1 476 ? 126.93300 111.68500 186.97700 1.000 109.04692 866 GLU B N 1
ATOM 3669 C CA . GLU A 1 476 ? 126.01700 112.79000 187.19900 1.000 109.04692 866 GLU B CA 1
ATOM 3670 C C . GLU A 1 476 ? 126.49200 114.04900 186.48400 1.000 109.04692 866 GLU B C 1
ATOM 3671 O O . GLU A 1 476 ? 127.63900 114.16200 186.05600 1.000 109.04692 866 GLU B O 1
ATOM 3677 N N . GLY A 1 477 ? 125.57900 115.00400 186.35200 1.000 105.58187 867 GLY B N 1
ATOM 3678 C CA . GLY A 1 477 ? 125.87900 116.27100 185.72100 1.000 105.58187 867 GLY B CA 1
ATOM 3679 C C . GLY A 1 477 ? 125.20400 117.42500 186.42800 1.000 105.58187 867 GLY B C 1
ATOM 3680 O O . GLY A 1 477 ? 124.00900 117.36200 186.72100 1.000 105.58187 867 GLY B O 1
ATOM 3681 N N . ILE A 1 478 ? 125.95400 118.48500 186.70700 1.000 105.81818 868 ILE B N 1
ATOM 3682 C CA . ILE A 1 478 ? 125.46000 119.62900 187.46200 1.000 105.81818 868 ILE B CA 1
ATOM 3683 C C . ILE A 1 478 ? 125.30900 120.80300 186.51000 1.000 105.81818 868 ILE B C 1
ATOM 3684 O O . ILE A 1 478 ? 126.25600 121.15900 185.80000 1.000 105.81818 868 ILE B O 1
ATOM 3689 N N . LEU A 1 479 ? 124.12400 121.40000 186.49000 1.000 105.74169 869 LEU B N 1
ATOM 3690 C CA . LEU A 1 479 ? 123.84200 122.56100 185.66200 1.000 105.74169 869 LEU B CA 1
ATOM 3691 C C . LEU A 1 479 ? 123.59200 123.75800 186.56400 1.000 105.74169 869 LEU B C 1
ATOM 3692 O O . LEU A 1 479 ? 122.74400 123.69800 187.45900 1.000 105.74169 869 LEU B O 1
ATOM 3697 N N . ILE A 1 480 ? 124.32300 124.84100 186.32600 1.000 108.35527 870 ILE B N 1
ATOM 3698 C CA . ILE A 1 480 ? 124.25400 126.04000 187.15000 1.000 108.35527 870 ILE B CA 1
ATOM 3699 C C . ILE A 1 480 ? 123.60900 127.14100 186.32600 1.000 108.35527 870 ILE B C 1
ATOM 3700 O O . ILE A 1 480 ? 124.11100 127.49800 185.25400 1.000 108.35527 870 ILE B O 1
ATOM 3705 N N . THR A 1 481 ? 122.50500 127.68400 186.82600 1.000 110.75296 871 THR B N 1
ATOM 3706 C CA . THR A 1 481 ? 121.75200 128.69000 186.09400 1.000 110.75296 871 THR B CA 1
ATOM 3707 C C . THR A 1 481 ? 120.96800 129.53800 187.08100 1.000 110.75296 871 THR B C 1
ATOM 3708 O O . THR A 1 481 ? 120.83000 129.19300 188.25500 1.000 110.75296 871 THR B O 1
ATOM 3712 N N . SER A 1 482 ? 120.46300 130.66500 186.59100 1.000 114.07449 872 SER B N 1
ATOM 3713 C CA . SER A 1 482 ? 119.63400 131.52900 187.41700 1.000 114.07449 872 SER B CA 1
ATOM 3714 C C . SER A 1 482 ? 118.33100 130.82700 187.76900 1.000 114.07449 872 SER B C 1
ATOM 3715 O O . SER A 1 482 ? 117.78300 130.06500 186.97100 1.000 114.07449 872 SER B O 1
ATOM 3718 N N . HIS A 1 483 ? 117.83200 131.09300 188.97700 1.000 118.01294 873 HIS B N 1
ATOM 3719 C CA . HIS A 1 483 ? 116.64400 130.39400 189.45300 1.000 118.01294 873 HIS B CA 1
ATOM 3720 C C . HIS A 1 483 ? 115.42100 130.71200 188.61000 1.000 118.01294 873 HIS B C 1
ATOM 3721 O O . HIS A 1 483 ? 114.47900 129.91500 188.56200 1.000 118.01294 873 HIS B O 1
ATOM 3728 N N . GLY A 1 484 ? 115.40900 131.86300 187.94100 1.000 113.35621 874 GLY B N 1
ATOM 3729 C CA . GLY A 1 484 ? 114.26000 132.22200 187.13300 1.000 113.35621 874 GLY B CA 1
ATOM 3730 C C . GLY A 1 484 ? 114.12200 131.40700 185.86800 1.000 113.35621 874 GLY B C 1
ATOM 3731 O O . GLY A 1 484 ? 113.07400 131.46400 185.22000 1.000 113.35621 874 GLY B O 1
ATOM 3732 N N . GLU A 1 485 ? 115.15100 130.65000 185.50400 1.000 109.23307 875 GLU B N 1
ATOM 3733 C CA . GLU A 1 485 ? 115.16200 129.87800 184.27000 1.000 109.23307 875 GLU B CA 1
ATOM 3734 C C . GLU A 1 485 ? 115.34800 128.39200 184.55200 1.000 109.23307 875 GLU B C 1
ATOM 3735 O O . GLU A 1 485 ? 115.82700 127.64300 183.70200 1.000 109.23307 875 GLU B O 1
ATOM 3741 N N . LEU A 1 486 ? 114.97000 127.95200 185.75000 1.000 107.82995 876 LEU B N 1
ATOM 3742 C CA . LEU A 1 486 ? 115.19800 126.56800 186.14500 1.000 107.82995 876 LEU B CA 1
ATOM 3743 C C . LEU A 1 486 ? 114.19900 125.62200 185.49500 1.000 107.82995 876 LEU B C 1
ATOM 3744 O O . LEU A 1 486 ? 114.55200 124.49200 185.13200 1.000 107.82995 876 LEU B O 1
ATOM 3749 N N . GLN A 1 487 ? 112.95000 126.06300 185.34600 1.000 106.34401 877 GLN B N 1
ATOM 3750 C CA . GLN A 1 487 ? 111.91400 125.18900 184.81100 1.000 106.34401 877 GLN B CA 1
ATOM 3751 C C . GLN A 1 487 ? 112.17700 124.84500 183.35200 1.000 106.34401 877 GLN B C 1
ATOM 3752 O O . GLN A 1 487 ? 111.86900 123.73500 182.90900 1.000 106.34401 877 GLN B O 1
ATOM 3758 N N . TYR A 1 488 ? 112.74700 125.77900 182.59000 1.000 100.26171 878 TYR B N 1
ATOM 3759 C CA . TYR A 1 488 ? 113.05100 125.49000 181.19500 1.000 100.26171 878 TYR B CA 1
ATOM 3760 C C . TYR A 1 488 ? 114.02400 124.33300 181.07500 1.000 100.26171 878 TYR B C 1
ATOM 3761 O O . TYR A 1 488 ? 113.83500 123.43700 180.24900 1.000 100.26171 878 TYR B O 1
ATOM 3770 N N . TYR A 1 489 ? 115.07000 124.32700 181.89500 1.000 101.86477 879 TYR B N 1
ATOM 3771 C CA . TYR A 1 489 ? 116.04100 123.24800 181.81000 1.000 101.86477 879 TYR B CA 1
ATOM 3772 C C . TYR A 1 489 ? 115.51600 121.96200 182.42200 1.000 101.86477 879 TYR B C 1
ATOM 3773 O O . TYR A 1 489 ? 115.85200 120.87500 181.93700 1.000 101.86477 879 TYR B O 1
ATOM 3782 N N . LEU A 1 490 ? 114.67900 122.05600 183.45700 1.000 101.96880 880 LEU B N 1
ATOM 3783 C CA . LEU A 1 490 ? 114.00000 120.86100 183.94200 1.000 101.96880 880 LEU B CA 1
ATOM 3784 C C . LEU A 1 490 ? 113.19300 120.21500 182.82600 1.000 101.96880 880 LEU B C 1
ATOM 3785 O O . LEU A 1 490 ? 113.21500 118.99300 182.65500 1.000 101.96880 880 LEU B O 1
ATOM 3790 N N . SER A 1 491 ? 112.47500 121.02600 182.05100 1.000 101.31429 881 SER B N 1
ATOM 3791 C CA . SER A 1 491 ? 111.69100 120.49400 180.94400 1.000 101.31429 881 SER B CA 1
ATOM 3792 C C . SER A 1 491 ? 112.58900 119.92900 179.85600 1.000 101.31429 881 SER B C 1
ATOM 3793 O O . SER A 1 491 ? 112.31900 118.85400 179.31300 1.000 101.31429 881 SER B O 1
ATOM 3796 N N . LEU A 1 492 ? 113.65300 120.65100 179.51200 1.000 98.33526 882 LEU B N 1
ATOM 3797 C CA . LEU A 1 492 ? 114.49800 120.23700 178.40000 1.000 98.33526 882 LEU B CA 1
ATOM 3798 C C . LEU A 1 492 ? 115.19100 118.91700 178.68900 1.000 98.33526 882 LEU B C 1
ATOM 3799 O O . LEU A 1 492 ? 115.26500 118.04600 177.81700 1.000 98.33526 882 LEU B O 1
ATOM 3804 N N . LEU A 1 493 ? 115.70200 118.74400 179.90000 1.000 100.24097 883 LEU B N 1
ATOM 3805 C CA . LEU A 1 493 ? 116.48400 117.56100 180.21600 1.000 100.24097 883 LEU B CA 1
ATOM 3806 C C . LEU A 1 493 ? 115.64000 116.39800 180.70900 1.000 100.24097 883 LEU B C 1
ATOM 3807 O O . LEU A 1 493 ? 116.19500 115.34500 181.03200 1.000 100.24097 883 LEU B O 1
ATOM 3812 N N . ASN A 1 494 ? 114.32600 116.55400 180.78000 1.000 100.08786 884 ASN B N 1
ATOM 3813 C CA . ASN A 1 494 ? 113.44300 115.47900 181.20200 1.000 100.08786 884 ASN B CA 1
ATOM 3814 C C . ASN A 1 494 ? 112.33600 115.26800 180.18800 1.000 100.08786 884 ASN B C 1
ATOM 3815 O O . ASN A 1 494 ? 111.18300 115.03000 180.54600 1.000 100.08786 884 ASN B O 1
ATOM 3820 N N . GLN A 1 495 ? 112.68400 115.37200 178.90500 1.000 98.20963 885 GLN B N 1
ATOM 3821 C CA . GLN A 1 495 ? 111.82200 115.01500 177.77500 1.000 98.20963 885 GLN B CA 1
ATOM 3822 C C . GLN A 1 495 ? 110.41500 115.59600 177.90800 1.000 98.20963 885 GLN B C 1
ATOM 3823 O O . GLN A 1 495 ? 109.41100 114.92400 177.66300 1.000 98.20963 885 GLN B O 1
ATOM 3829 N N . GLN A 1 496 ? 110.34100 116.87700 178.27400 1.000 100.53760 886 GLN B N 1
ATOM 3830 C CA . GLN A 1 496 ? 109.05300 117.54400 178.42200 1.000 100.53760 886 GLN B CA 1
ATOM 3831 C C . GLN A 1 496 ? 109.02500 118.92000 177.76900 1.000 100.53760 886 GLN B C 1
ATOM 3832 O O . GLN A 1 496 ? 108.14700 119.72400 178.08600 1.000 100.53760 886 GLN B O 1
ATOM 3838 N N . LEU A 1 497 ? 109.95000 119.20900 176.85700 1.000 96.10137 887 LEU B N 1
ATOM 3839 C CA . LEU A 1 497 ? 109.97200 120.49400 176.16500 1.000 96.10137 887 LEU B CA 1
ATOM 3840 C C . LEU A 1 497 ? 109.52700 120.30500 174.72300 1.000 96.10137 887 LEU B C 1
ATOM 3841 O O . LEU A 1 497 ? 110.28400 119.75900 173.90800 1.000 96.10137 887 LEU B O 1
ATOM 3846 N N . PRO A 1 498 ? 108.32600 120.74400 174.35400 1.000 92.72390 888 PRO B N 1
ATOM 3847 C CA . PRO A 1 498 ? 107.83000 120.48800 173.00000 1.000 92.72390 888 PRO B CA 1
ATOM 3848 C C . PRO A 1 498 ? 108.67600 121.16600 171.93600 1.000 92.72390 888 PRO B C 1
ATOM 3849 O O . PRO A 1 498 ? 109.26400 122.22500 172.15800 1.000 92.72390 888 PRO B O 1
ATOM 3853 N N . ILE A 1 499 ? 108.73200 120.53500 170.76700 1.000 91.14880 889 ILE B N 1
ATOM 3854 C CA . ILE A 1 499 ? 109.46000 121.06400 169.62100 1.000 91.14880 889 ILE B CA 1
ATOM 3855 C C . ILE A 1 499 ? 108.46500 121.86400 168.78900 1.000 91.14880 889 ILE B C 1
ATOM 3856 O O . ILE A 1 499 ? 107.62300 121.29900 168.09500 1.000 91.14880 889 ILE B O 1
ATOM 3861 N N . GLU A 1 500 ? 108.56600 123.18600 168.85100 1.000 92.83196 890 GLU B N 1
ATOM 3862 C CA . GLU A 1 500 ? 107.67300 124.06400 168.11300 1.000 92.83196 890 GLU B CA 1
ATOM 3863 C C . GLU A 1 500 ? 108.37100 124.63200 166.88500 1.000 92.83196 890 GLU B C 1
ATOM 3864 O O . GLU A 1 500 ? 109.59500 124.58800 166.75900 1.000 92.83196 890 GLU B O 1
ATOM 3870 N N . SER A 1 501 ? 107.57200 125.17000 165.97600 1.000 91.82304 891 SER B N 1
ATOM 3871 C CA . SER A 1 501 ? 108.08600 125.70500 164.72600 1.000 91.82304 891 SER B CA 1
ATOM 3872 C C . SER A 1 501 ? 108.36700 127.19500 164.84700 1.000 91.82304 891 SER B C 1
ATOM 3873 O O . SER A 1 501 ? 107.64500 127.93200 165.52000 1.000 91.82304 891 SER B O 1
ATOM 3876 N N . GLN A 1 502 ? 109.43200 127.63600 164.17900 1.000 93.50363 892 GLN B N 1
ATOM 3877 C CA . GLN A 1 502 ? 109.82300 129.04000 164.15600 1.000 93.50363 892 GLN B CA 1
ATOM 3878 C C . GLN A 1 502 ? 109.71500 129.63200 162.75600 1.000 93.50363 892 GLN B C 1
ATOM 3879 O O . GLN A 1 502 ? 110.30300 130.67900 162.48200 1.000 93.50363 892 GLN B O 1
ATOM 3885 N N . MET A 1 503 ? 108.96900 128.97700 161.86700 1.000 93.58817 893 MET B N 1
ATOM 3886 C CA . MET A 1 503 ? 108.95500 129.34200 160.45700 1.000 93.58817 893 MET B CA 1
ATOM 3887 C C . MET A 1 503 ? 108.34700 130.71400 160.20700 1.000 93.58817 893 MET B C 1
ATOM 3888 O O . MET A 1 503 ? 108.65200 131.33300 159.18300 1.000 93.58817 893 MET B O 1
ATOM 3893 N N . VAL A 1 504 ? 107.50300 131.20600 161.11300 1.000 95.36710 894 VAL B N 1
ATOM 3894 C CA . VAL A 1 504 ? 106.78400 132.45200 160.85800 1.000 95.36710 894 VAL B CA 1
ATOM 3895 C C . VAL A 1 504 ? 107.75300 133.61400 160.70200 1.000 95.36710 894 VAL B C 1
ATOM 3896 O O . VAL A 1 504 ? 107.57400 134.47600 159.83500 1.000 95.36710 894 VAL B O 1
ATOM 3900 N N . SER A 1 505 ? 108.79300 133.65600 161.53300 1.000 95.76845 895 SER B N 1
ATOM 3901 C CA . SER A 1 505 ? 109.73000 134.77300 161.49600 1.000 95.76845 895 SER B CA 1
ATOM 3902 C C . SER A 1 505 ? 110.44800 134.85600 160.15500 1.000 95.76845 895 SER B C 1
ATOM 3903 O O . SER A 1 505 ? 110.58600 135.93900 159.57800 1.000 95.76845 895 SER B O 1
ATOM 3906 N N . LYS A 1 506 ? 110.90800 133.71800 159.63800 1.000 92.52284 896 LYS B N 1
ATOM 3907 C CA . LYS A 1 506 ? 111.69400 133.68300 158.41500 1.000 92.52284 896 LYS B CA 1
ATOM 3908 C C . LYS A 1 506 ? 110.85900 133.31000 157.20000 1.000 92.52284 896 LYS B C 1
ATOM 3909 O O . LYS A 1 506 ? 111.41900 132.94400 156.16300 1.000 92.52284 896 LYS B O 1
ATOM 3915 N N . LEU A 1 507 ? 109.53500 133.37600 157.31200 1.000 89.03990 897 LEU B N 1
ATOM 3916 C CA . LEU A 1 507 ? 108.67500 132.97200 156.20300 1.000 89.03990 897 LEU B CA 1
ATOM 3917 C C . LEU A 1 507 ? 108.90900 133.76600 154.92600 1.000 89.03990 897 LEU B C 1
ATOM 3918 O O . LEU A 1 507 ? 109.01100 133.14200 153.85700 1.000 89.03990 897 LEU B O 1
ATOM 3923 N N . PRO A 1 508 ? 108.97400 135.10500 154.93600 1.000 86.59052 898 PRO B N 1
ATOM 3924 C CA . PRO A 1 508 ? 109.17900 135.81400 153.66400 1.000 86.59052 898 PRO B CA 1
ATOM 3925 C C . PRO A 1 508 ? 110.45800 135.42900 152.94900 1.000 86.59052 898 PRO B C 1
ATOM 3926 O O . PRO A 1 508 ? 110.45900 135.30100 151.72100 1.000 86.59052 898 PRO B O 1
ATOM 3930 N N . ASP A 1 509 ? 111.54800 135.21900 153.68300 1.000 89.24962 899 ASP B N 1
ATOM 3931 C CA . ASP A 1 509 ? 112.81800 134.90400 153.03900 1.000 89.24962 899 ASP B CA 1
ATOM 3932 C C . ASP A 1 509 ? 112.79100 133.52400 152.40100 1.000 89.24962 899 ASP B C 1
ATOM 3933 O O . ASP A 1 509 ? 113.26500 133.34600 151.27300 1.000 89.24962 899 ASP B O 1
ATOM 3938 N N . MET A 1 510 ? 112.23600 132.53500 153.10000 1.000 88.99774 900 MET B N 1
ATOM 3939 C CA . MET A 1 510 ? 112.13300 131.19900 152.52700 1.000 88.99774 900 MET B CA 1
ATOM 3940 C C . MET A 1 510 ? 111.17000 131.17700 151.35000 1.000 88.99774 900 MET B C 1
ATOM 3941 O O . MET A 1 510 ? 111.40200 130.46800 150.36500 1.000 88.99774 900 MET B O 1
ATOM 3946 N N . LEU A 1 511 ? 110.08200 131.94100 151.43500 1.000 85.42576 901 LEU B N 1
ATOM 3947 C CA . LEU A 1 511 ? 109.16300 132.03300 150.30800 1.000 85.42576 901 LEU B CA 1
ATOM 3948 C C . LEU A 1 511 ? 109.84900 132.65000 149.10000 1.000 85.42576 901 LEU B C 1
ATOM 3949 O O . LEU A 1 511 ? 109.66600 132.19000 147.96800 1.000 85.42576 901 LEU B O 1
ATOM 3954 N N . ASN A 1 512 ? 110.65100 133.69000 149.32200 1.000 83.36601 902 ASN B N 1
ATOM 3955 C CA . ASN A 1 512 ? 111.41800 134.28100 148.23400 1.000 83.36601 902 ASN B CA 1
ATOM 3956 C C . ASN A 1 512 ? 112.38800 133.27700 147.63900 1.000 83.36601 902 ASN B C 1
ATOM 3957 O O . ASN A 1 512 ? 112.57300 133.23200 146.42000 1.000 83.36601 902 ASN B O 1
ATOM 3962 N N . ALA A 1 513 ? 113.03400 132.47800 148.48600 1.000 82.36792 903 ALA B N 1
ATOM 3963 C CA . ALA A 1 513 ? 113.94800 131.46100 147.98100 1.000 82.36792 903 ALA B CA 1
ATOM 3964 C C . ALA A 1 513 ? 113.21700 130.44700 147.11900 1.000 82.36792 903 ALA B C 1
ATOM 3965 O O . ALA A 1 513 ? 113.72900 130.02100 146.07900 1.000 82.36792 903 ALA B O 1
ATOM 3967 N N . GLU A 1 514 ? 112.02000 130.04100 147.54100 1.000 85.86628 904 GLU B N 1
ATOM 3968 C CA . GLU A 1 514 ? 111.23700 129.10500 146.74300 1.000 85.86628 904 GLU B CA 1
ATOM 3969 C C . GLU A 1 514 ? 110.83300 129.71900 145.41300 1.000 85.86628 904 GLU B C 1
ATOM 3970 O O . GLU A 1 514 ? 110.85600 129.04400 144.38000 1.000 85.86628 904 GLU B O 1
ATOM 3976 N N . ILE A 1 515 ? 110.45100 130.99500 145.41800 1.000 81.32775 905 ILE B N 1
ATOM 3977 C CA . ILE A 1 515 ? 110.09300 131.66000 144.16900 1.000 81.32775 905 ILE B CA 1
ATOM 3978 C C . ILE A 1 515 ? 111.28900 131.70700 143.23300 1.000 81.32775 905 ILE B C 1
ATOM 3979 O O . ILE A 1 515 ? 111.17600 131.42400 142.03600 1.000 81.32775 905 ILE B O 1
ATOM 3984 N N . VAL A 1 516 ? 112.45600 132.06500 143.76700 1.000 80.67828 906 VAL B N 1
ATOM 3985 C CA . VAL A 1 516 ? 113.65400 132.16900 142.94200 1.000 80.67828 906 VAL B CA 1
ATOM 3986 C C . VAL A 1 516 ? 114.02900 130.81300 142.37000 1.000 80.67828 906 VAL B C 1
ATOM 3987 O O . VAL A 1 516 ? 114.41700 130.70100 141.20200 1.000 80.67828 906 VAL B O 1
ATOM 3991 N N . LEU A 1 517 ? 113.91700 129.75900 143.17800 1.000 84.11391 907 LEU B N 1
ATOM 3992 C CA . LEU A 1 517 ? 114.19600 128.42000 142.67700 1.000 84.11391 907 LEU B CA 1
ATOM 3993 C C . LEU A 1 517 ? 113.20300 127.98700 141.61300 1.000 84.11391 907 LEU B C 1
ATOM 3994 O O . LEU A 1 517 ? 113.46300 127.01600 140.90000 1.000 84.11391 907 LEU B O 1
ATOM 3999 N N . GLY A 1 518 ? 112.07800 128.68000 141.48500 1.000 85.67885 908 GLY B N 1
ATOM 4000 C CA . GLY A 1 518 ? 111.05400 128.29500 140.54400 1.000 85.67885 908 GLY B CA 1
ATOM 4001 C C . GLY A 1 518 ? 110.09200 127.24900 141.04700 1.000 85.67885 908 GLY B C 1
ATOM 4002 O O . GLY A 1 518 ? 109.22300 126.81700 140.28500 1.000 85.67885 908 GLY B O 1
ATOM 4003 N N . ASN A 1 519 ? 110.21800 126.82400 142.30400 1.000 87.58515 909 ASN B N 1
ATOM 4004 C CA . ASN A 1 519 ? 109.32400 125.80200 142.83100 1.000 87.58515 909 ASN B CA 1
ATOM 4005 C C . ASN A 1 519 ? 107.89600 126.31300 142.94100 1.000 87.58515 909 ASN B C 1
ATOM 4006 O O . ASN A 1 519 ? 106.94800 125.56900 142.67500 1.000 87.58515 909 ASN B O 1
ATOM 4011 N N . VAL A 1 520 ? 107.71600 127.56800 143.33400 1.000 87.75540 910 VAL B N 1
ATOM 4012 C CA . VAL A 1 520 ? 106.39300 128.15800 143.48100 1.000 87.75540 910 VAL B CA 1
ATOM 4013 C C . VAL A 1 520 ? 106.25100 129.29200 142.48000 1.000 87.75540 910 VAL B C 1
ATOM 4014 O O . VAL A 1 520 ? 107.13700 130.14600 142.36800 1.000 87.75540 910 VAL B O 1
ATOM 4018 N N . GLN A 1 521 ? 105.14600 129.28300 141.73300 1.000 91.40972 911 GLN B N 1
ATOM 4019 C CA . GLN A 1 521 ? 104.88600 130.29100 140.72000 1.000 91.40972 911 GLN B CA 1
ATOM 4020 C C . GLN A 1 521 ? 103.80000 131.27800 141.10900 1.000 91.40972 911 GLN B C 1
ATOM 4021 O O . GLN A 1 521 ? 103.80600 132.40100 140.60100 1.000 91.40972 911 GLN B O 1
ATOM 4027 N N . ASN A 1 522 ? 102.87300 130.89600 141.98100 1.000 90.88475 912 ASN B N 1
ATOM 4028 C CA . ASN A 1 522 ? 101.78300 131.77600 142.36700 1.000 90.88475 912 ASN B CA 1
ATOM 4029 C C . ASN A 1 522 ? 101.37600 131.44400 143.79600 1.000 90.88475 912 ASN B C 1
ATOM 4030 O O . ASN A 1 522 ? 102.04100 130.66700 144.48300 1.000 90.88475 912 ASN B O 1
ATOM 4035 N N . ALA A 1 523 ? 100.27200 132.04200 144.24500 1.000 90.59852 913 ALA B N 1
ATOM 4036 C CA . ALA A 1 523 ? 99.84600 131.86700 145.62900 1.000 90.59852 913 ALA B CA 1
ATOM 4037 C C . ALA A 1 523 ? 99.41300 130.43400 145.90500 1.000 90.59852 913 ALA B C 1
ATOM 4038 O O . ALA A 1 523 ? 99.64100 129.91400 147.00200 1.000 90.59852 913 ALA B O 1
ATOM 4040 N N . LYS A 1 524 ? 98.76900 129.78600 144.93500 1.000 92.75809 914 LYS B N 1
ATOM 4041 C CA . LYS A 1 524 ? 98.35500 128.39900 145.12100 1.000 92.75809 914 LYS B CA 1
ATOM 4042 C C . LYS A 1 524 ? 99.56100 127.49400 145.33500 1.000 92.75809 914 LYS B C 1
ATOM 4043 O O . LYS A 1 524 ? 99.55700 126.62700 146.21800 1.000 92.75809 914 LYS B O 1
ATOM 4049 N N . ASP A 1 525 ? 100.60800 127.68500 144.53300 1.000 90.86023 915 ASP B N 1
ATOM 4050 C CA . ASP A 1 525 ? 101.82400 126.90400 144.70700 1.000 90.86023 915 ASP B CA 1
ATOM 4051 C C . ASP A 1 525 ? 102.45500 127.17100 146.06300 1.000 90.86023 915 ASP B C 1
ATOM 4052 O O . ASP A 1 525 ? 103.00000 126.26000 146.68800 1.000 90.86023 915 ASP B O 1
ATOM 4057 N N . ALA A 1 526 ? 102.40000 128.41600 146.53000 1.000 89.37311 916 ALA B N 1
ATOM 4058 C CA . ALA A 1 526 ? 102.97600 128.73400 147.83000 1.000 89.37311 916 ALA B CA 1
ATOM 4059 C C . ALA A 1 526 ? 102.19300 128.08000 148.95800 1.000 89.37311 916 ALA B C 1
ATOM 4060 O O . ALA A 1 526 ? 102.78000 127.62700 149.94500 1.000 89.37311 916 ALA B O 1
ATOM 4062 N N . VAL A 1 527 ? 100.86700 128.02800 148.83900 1.000 88.04498 917 VAL B N 1
ATOM 4063 C CA . VAL A 1 527 ? 100.06400 127.32100 149.83200 1.000 88.04498 917 VAL B CA 1
ATOM 4064 C C . VAL A 1 527 ? 100.40300 125.83800 149.82900 1.000 88.04498 917 VAL B C 1
ATOM 4065 O O . VAL A 1 527 ? 100.54500 125.21000 150.88700 1.000 88.04498 917 VAL B O 1
ATOM 4069 N N . ASN A 1 528 ? 100.55200 125.25600 148.64100 1.000 87.34698 918 ASN B N 1
ATOM 4070 C CA . ASN A 1 528 ? 100.94700 123.85500 148.56200 1.000 87.34698 918 ASN B CA 1
ATOM 4071 C C . ASN A 1 528 ? 102.31100 123.63300 149.20100 1.000 87.34698 918 ASN B C 1
ATOM 4072 O O . ASN A 1 528 ? 102.52500 122.63100 149.88900 1.000 87.34698 918 ASN B O 1
ATOM 4077 N N . TRP A 1 529 ? 103.24700 124.55700 148.98200 1.000 86.20740 919 TRP B N 1
ATOM 4078 C CA . TRP A 1 529 ? 104.56700 124.44600 149.59200 1.000 86.20740 919 TRP B CA 1
ATOM 4079 C C . TRP A 1 529 ? 104.48800 124.53000 151.10700 1.000 86.20740 919 TRP B C 1
ATOM 4080 O O . TRP A 1 529 ? 105.15500 123.76700 151.81100 1.000 86.20740 919 TRP B O 1
ATOM 4091 N N . LEU A 1 530 ? 103.68600 125.45600 151.63000 1.000 86.25310 920 LEU B N 1
ATOM 4092 C CA . LEU A 1 530 ? 103.48900 125.52500 153.07200 1.000 86.25310 920 LEU B CA 1
ATOM 4093 C C . LEU A 1 530 ? 102.83000 124.27200 153.61500 1.000 86.25310 920 LEU B C 1
ATOM 4094 O O . LEU A 1 530 ? 102.96400 123.98200 154.80500 1.000 86.25310 920 LEU B O 1
ATOM 4099 N N . GLY A 1 531 ? 102.09900 123.54200 152.77800 1.000 89.69085 921 GLY B N 1
ATOM 4100 C CA . GLY A 1 531 ? 101.49300 122.30700 153.24000 1.000 89.69085 921 GLY B CA 1
ATOM 4101 C C . GLY A 1 531 ? 102.49600 121.29800 153.75800 1.000 89.69085 921 GLY B C 1
ATOM 4102 O O . GLY A 1 531 ? 102.15800 120.45600 154.59000 1.000 89.69085 921 GLY B O 1
ATOM 4103 N N . TYR A 1 532 ? 103.73400 121.35900 153.27700 1.000 90.03823 922 TYR B N 1
ATOM 4104 C CA . TYR A 1 532 ? 104.76300 120.42300 153.70400 1.000 90.03823 922 TYR B CA 1
ATOM 4105 C C . TYR A 1 532 ? 105.59800 120.93100 154.87000 1.000 90.03823 922 TYR B C 1
ATOM 4106 O O . TYR A 1 532 ? 106.43500 120.18200 155.37800 1.000 90.03823 922 TYR B O 1
ATOM 4115 N N . ALA A 1 533 ? 105.39800 122.16900 155.30500 1.000 89.64940 923 ALA B N 1
ATOM 4116 C CA . ALA A 1 533 ? 106.20600 122.73900 156.37100 1.000 89.64940 923 ALA B CA 1
ATOM 4117 C C . ALA A 1 533 ? 105.76500 122.22200 157.73300 1.000 89.64940 923 ALA B C 1
ATOM 4118 O O . ALA A 1 533 ? 104.58700 121.94100 157.96300 1.000 89.64940 923 ALA B O 1
ATOM 4120 N N . TYR A 1 534 ? 106.73200 122.10800 158.64400 1.000 89.10405 924 TYR B N 1
ATOM 4121 C CA . TYR A 1 534 ? 106.43600 121.69100 160.01200 1.000 89.10405 924 TYR B CA 1
ATOM 4122 C C . TYR A 1 534 ? 105.50400 122.67400 160.70400 1.000 89.10405 924 TYR B C 1
ATOM 4123 O O . TYR A 1 534 ? 104.75400 122.29300 161.61300 1.000 89.10405 924 TYR B O 1
ATOM 4132 N N . LEU A 1 535 ? 105.52800 123.93500 160.27600 1.000 90.77045 925 LEU B N 1
ATOM 4133 C CA . LEU A 1 535 ? 104.61700 124.92800 160.82700 1.000 90.77045 925 LEU B CA 1
ATOM 4134 C C . LEU A 1 535 ? 103.16700 124.54400 160.57600 1.000 90.77045 925 LEU B C 1
ATOM 4135 O O . LEU A 1 535 ? 102.31000 124.74400 161.44000 1.000 90.77045 925 LEU B O 1
ATOM 4140 N N . TYR A 1 536 ? 102.87000 123.99900 159.39600 1.000 91.19325 926 TYR B N 1
ATOM 4141 C CA . TYR A 1 536 ? 101.49800 123.60800 159.09600 1.000 91.19325 926 TYR B CA 1
ATOM 4142 C C . TYR A 1 536 ? 101.02300 122.50000 160.02200 1.000 91.19325 926 TYR B C 1
ATOM 4143 O O . TYR A 1 536 ? 99.90500 122.55500 160.54700 1.000 91.19325 926 TYR B O 1
ATOM 4152 N N . ILE A 1 537 ? 101.86300 121.48900 160.24300 1.000 88.91455 927 ILE B N 1
ATOM 4153 C CA . ILE A 1 537 ? 101.49100 120.41000 161.14900 1.000 88.91455 927 ILE B CA 1
ATOM 4154 C C . ILE A 1 537 ? 101.27400 120.94900 162.55000 1.000 88.91455 927 ILE B C 1
ATOM 4155 O O . ILE A 1 537 ? 100.29900 120.59600 163.22400 1.000 88.91455 927 ILE B O 1
ATOM 4160 N N . ARG A 1 538 ? 102.17200 121.82100 163.01200 1.000 91.10533 928 ARG B N 1
ATOM 4161 C CA . ARG A 1 538 ? 102.02500 122.36800 164.35400 1.000 91.10533 928 ARG B CA 1
ATOM 4162 C C . ARG A 1 538 ? 100.75300 123.19400 164.48400 1.000 91.10533 928 ARG B C 1
ATOM 4163 O O . ARG A 1 538 ? 100.06800 123.12900 165.51000 1.000 91.10533 928 ARG B O 1
ATOM 4171 N N . MET A 1 539 ? 100.42000 123.98100 163.46000 1.000 93.95768 929 MET B N 1
ATOM 4172 C CA . MET A 1 539 ? 99.18400 124.75500 163.49900 1.000 93.95768 929 MET B CA 1
ATOM 4173 C C . MET A 1 539 ? 97.97000 123.84200 163.52600 1.000 93.95768 929 MET B C 1
ATOM 4174 O O . MET A 1 539 ? 96.97600 124.14000 164.19600 1.000 93.95768 929 MET B O 1
ATOM 4179 N N . LEU A 1 540 ? 98.02300 122.73100 162.79200 1.000 93.42288 930 LEU B N 1
ATOM 4180 C CA . LEU A 1 540 ? 96.92900 121.76900 162.84200 1.000 93.42288 930 LEU B CA 1
ATOM 4181 C C . LEU A 1 540 ? 96.76800 121.19600 164.24200 1.000 93.42288 930 LEU B C 1
ATOM 4182 O O . LEU A 1 540 ? 95.65000 121.08300 164.75400 1.000 93.42288 930 LEU B O 1
ATOM 4187 N N . ARG A 1 541 ? 97.87900 120.82200 164.87900 1.000 95.15871 931 ARG B N 1
ATOM 4188 C CA . ARG A 1 541 ? 97.78300 120.15400 166.17200 1.000 95.15871 931 ARG B CA 1
ATOM 4189 C C . ARG A 1 541 ? 97.43500 121.12200 167.29600 1.000 95.15871 931 ARG B C 1
ATOM 4190 O O . ARG A 1 541 ? 96.60200 120.80400 168.14900 1.000 95.15871 931 ARG B O 1
ATOM 4198 N N . SER A 1 542 ? 98.05800 122.29700 167.32200 1.000 97.43039 932 SER B N 1
ATOM 4199 C CA . SER A 1 542 ? 97.88200 123.26700 168.40300 1.000 97.43039 932 SER B CA 1
ATOM 4200 C C . SER A 1 542 ? 97.53400 124.62200 167.81000 1.000 97.43039 932 SER B C 1
ATOM 4201 O O . SER A 1 542 ? 98.37100 125.53000 167.76300 1.000 97.43039 932 SER B O 1
ATOM 4204 N N . PRO A 1 543 ? 96.29900 124.79100 167.33900 1.000 98.23440 933 PRO B N 1
ATOM 4205 C CA . PRO A 1 543 ? 95.93200 126.07000 166.71900 1.000 98.23440 933 PRO B CA 1
ATOM 4206 C C . PRO A 1 543 ? 96.00800 127.24600 167.67100 1.000 98.23440 933 PRO B C 1
ATOM 4207 O O . PRO A 1 543 ? 96.37200 128.35100 167.25400 1.000 98.23440 933 PRO B O 1
ATOM 4211 N N . THR A 1 544 ? 95.68200 127.04300 168.94500 1.000 97.90702 934 THR B N 1
ATOM 4212 C CA . THR A 1 544 ? 95.63700 128.16400 169.87200 1.000 97.90702 934 THR B CA 1
ATOM 4213 C C . THR A 1 544 ? 97.02100 128.70500 170.19700 1.000 97.90702 934 THR B C 1
ATOM 4214 O O . THR A 1 544 ? 97.14300 129.87500 170.56700 1.000 97.90702 934 THR B O 1
ATOM 4218 N N . LEU A 1 545 ? 98.06200 127.88600 170.06700 1.000 96.30556 935 LEU B N 1
ATOM 4219 C CA . LEU A 1 545 ? 99.41400 128.35800 170.33600 1.000 96.30556 935 LEU B CA 1
ATOM 4220 C C . LEU A 1 545 ? 99.93400 129.24500 169.21600 1.000 96.30556 935 LEU B C 1
ATOM 4221 O O . LEU A 1 545 ? 100.81300 130.07900 169.45000 1.000 96.30556 935 LEU B O 1
ATOM 4226 N N . TYR A 1 546 ? 99.40800 129.08300 168.00500 1.000 95.98613 936 TYR B N 1
ATOM 4227 C CA . TYR A 1 546 ? 99.87100 129.81300 166.83500 1.000 95.98613 936 TYR B CA 1
ATOM 4228 C C . TYR A 1 546 ? 98.88000 130.88800 166.41000 1.000 95.98613 936 TYR B C 1
ATOM 4229 O O . TYR A 1 546 ? 98.83300 131.27100 165.24100 1.000 95.98613 936 TYR B O 1
ATOM 4238 N N . GLY A 1 547 ? 98.08800 131.38600 167.35200 1.000 101.49136 937 GLY B N 1
ATOM 4239 C CA . GLY A 1 547 ? 97.14700 132.45200 167.06600 1.000 101.49136 937 GLY B CA 1
ATOM 4240 C C . GLY A 1 547 ? 96.01700 132.06900 166.13900 1.000 101.49136 937 GLY B C 1
ATOM 4241 O O . GLY A 1 547 ? 95.65100 132.85600 165.25900 1.000 101.49136 937 GLY B O 1
ATOM 4242 N N . ILE A 1 548 ? 95.45400 130.87800 166.31000 1.000 103.59317 938 ILE B N 1
ATOM 4243 C CA . ILE A 1 548 ? 94.30800 130.42700 165.53200 1.000 103.59317 938 ILE B CA 1
ATOM 4244 C C . ILE A 1 548 ? 93.21600 130.02100 166.50700 1.000 103.59317 938 ILE B C 1
ATOM 4245 O O . ILE A 1 548 ? 93.43100 129.15400 167.36100 1.000 103.59317 938 ILE B O 1
ATOM 4250 N N . SER A 1 549 ? 92.04900 130.64300 166.38100 1.000 114.58523 939 SER B N 1
ATOM 4251 C CA . SER A 1 549 ? 90.94300 130.33100 167.27100 1.000 114.58523 939 SER B CA 1
ATOM 4252 C C . SER A 1 549 ? 90.36800 128.95800 166.95000 1.000 114.58523 939 SER B C 1
ATOM 4253 O O . SER A 1 549 ? 90.50200 128.44900 165.83500 1.000 114.58523 939 SER B O 1
ATOM 4256 N N . HIS A 1 550 ? 89.72700 128.35100 167.95000 1.000 121.99313 940 HIS B N 1
ATOM 4257 C CA . HIS A 1 550 ? 89.12400 127.03900 167.74100 1.000 121.99313 940 HIS B CA 1
ATOM 4258 C C . HIS A 1 550 ? 87.98100 127.10400 166.73700 1.000 121.99313 940 HIS B C 1
ATOM 4259 O O . HIS A 1 550 ? 87.82900 126.20500 165.90100 1.000 121.99313 940 HIS B O 1
ATOM 4266 N N . ASP A 1 551 ? 87.15900 128.15400 166.80200 1.000 123.40802 941 ASP B N 1
ATOM 4267 C CA . ASP A 1 551 ? 86.11200 128.31100 165.79800 1.000 123.40802 941 ASP B CA 1
ATOM 4268 C C . ASP A 1 551 ? 86.71400 128.55300 164.42000 1.000 123.40802 941 ASP B C 1
ATOM 4269 O O . ASP A 1 551 ? 86.18400 128.07600 163.41100 1.000 123.40802 941 ASP B O 1
ATOM 4274 N N . ASP A 1 552 ? 87.82100 129.29400 164.36200 1.000 120.16524 942 ASP B N 1
ATOM 4275 C CA . ASP A 1 552 ? 88.53500 129.46300 163.10300 1.000 120.16524 942 ASP B CA 1
ATOM 4276 C C . ASP A 1 552 ? 89.05200 128.12700 162.58900 1.000 120.16524 942 ASP B C 1
ATOM 4277 O O . ASP A 1 552 ? 89.00700 127.85600 161.38500 1.000 120.16524 942 ASP B O 1
ATOM 4282 N N . LEU A 1 553 ? 89.54600 127.27700 163.49100 1.000 117.79596 943 LEU B N 1
ATOM 4283 C CA . LEU A 1 553 ? 89.96700 125.93900 163.09200 1.000 117.79596 943 LEU B CA 1
ATOM 4284 C C . LEU A 1 553 ? 88.79600 125.14200 162.53400 1.000 117.79596 943 LEU B C 1
ATOM 4285 O O . LEU A 1 553 ? 88.94200 124.42000 161.54100 1.000 117.79596 943 LEU B O 1
ATOM 4290 N N . LYS A 1 554 ? 87.62600 125.25900 163.16400 1.000 121.34165 944 LYS B N 1
ATOM 4291 C CA . LYS A 1 554 ? 86.44300 124.56800 162.66400 1.000 121.34165 944 LYS B CA 1
ATOM 4292 C C . LYS A 1 554 ? 85.99900 125.11900 161.31600 1.000 121.34165 944 LYS B C 1
ATOM 4293 O O . LYS A 1 554 ? 85.41100 124.38800 160.51200 1.000 121.34165 944 LYS B O 1
ATOM 4299 N N . GLY A 1 555 ? 86.27100 126.39900 161.05100 1.000 118.57898 945 GLY B N 1
ATOM 4300 C CA . GLY A 1 555 ? 85.87100 126.98500 159.78300 1.000 118.57898 945 GLY B CA 1
ATOM 4301 C C . GLY A 1 555 ? 86.52200 126.31200 158.59000 1.000 118.57898 945 GLY B C 1
ATOM 4302 O O . GLY A 1 555 ? 85.86700 126.05200 157.57900 1.000 118.57898 945 GLY B O 1
ATOM 4303 N N . ASP A 1 556 ? 87.81500 126.02200 158.68800 1.000 114.12011 946 ASP B N 1
ATOM 4304 C CA . ASP A 1 556 ? 88.51400 125.31200 157.62700 1.000 114.12011 946 ASP B CA 1
ATOM 4305 C C . ASP A 1 556 ? 89.41600 124.24300 158.23000 1.000 114.12011 946 ASP B C 1
ATOM 4306 O O . ASP A 1 556 ? 90.46200 124.56100 158.80700 1.000 114.12011 946 ASP B O 1
ATOM 4311 N N . PRO A 1 557 ? 89.03400 122.97000 158.13400 1.000 110.89523 947 PRO B N 1
ATOM 4312 C CA . PRO A 1 557 ? 89.85600 121.91300 158.73900 1.000 110.89523 947 PRO B CA 1
ATOM 4313 C C . PRO A 1 557 ? 91.25700 121.82100 158.16400 1.000 110.89523 947 PRO B C 1
ATOM 4314 O O . PRO A 1 557 ? 92.18900 121.46400 158.89300 1.000 110.89523 947 PRO B O 1
ATOM 4318 N N . LEU A 1 558 ? 91.44000 122.12400 156.88500 1.000 103.88943 948 LEU B N 1
ATOM 4319 C CA . LEU A 1 558 ? 92.74200 121.99900 156.24800 1.000 103.88943 948 LEU B CA 1
ATOM 4320 C C . LEU A 1 558 ? 93.56800 123.27300 156.32200 1.000 103.88943 948 LEU B C 1
ATOM 4321 O O . LEU A 1 558 ? 94.68500 123.29700 155.79700 1.000 103.88943 948 LEU B O 1
ATOM 4326 N N . LEU A 1 559 ? 93.04600 124.32600 156.94900 1.000 101.77225 949 LEU B N 1
ATOM 4327 C CA . LEU A 1 559 ? 93.75000 125.60000 157.08500 1.000 101.77225 949 LEU B CA 1
ATOM 4328 C C . LEU A 1 559 ? 94.17600 126.15700 155.73200 1.000 101.77225 949 LEU B C 1
ATOM 4329 O O . LEU A 1 559 ? 95.25300 126.73200 155.59400 1.000 101.77225 949 LEU B O 1
ATOM 4334 N N . ASP A 1 560 ? 93.32900 125.98000 154.71800 1.000 104.45572 950 ASP B N 1
ATOM 4335 C CA . ASP A 1 560 ? 93.59900 126.60500 153.42900 1.000 104.45572 950 ASP B CA 1
ATOM 4336 C C . ASP A 1 560 ? 93.59400 128.12000 153.55000 1.000 104.45572 950 ASP B C 1
ATOM 4337 O O . ASP A 1 560 ? 94.46600 128.80100 152.99800 1.000 104.45572 950 ASP B O 1
ATOM 4342 N N . GLN A 1 561 ? 92.62300 128.66500 154.28300 1.000 103.52610 951 GLN B N 1
ATOM 4343 C CA . GLN A 1 561 ? 92.50700 130.11200 154.39500 1.000 103.52610 951 GLN B CA 1
ATOM 4344 C C . GLN A 1 561 ? 93.67400 130.70800 155.16800 1.000 103.52610 951 GLN B C 1
ATOM 4345 O O . GLN A 1 561 ? 94.21400 131.74500 154.77500 1.000 103.52610 951 GLN B O 1
ATOM 4351 N N . ARG A 1 562 ? 94.07400 130.07800 156.27100 1.000 99.13347 952 ARG B N 1
ATOM 4352 C CA . ARG A 1 562 ? 95.18600 130.61200 157.04900 1.000 99.13347 952 ARG B CA 1
ATOM 4353 C C . ARG A 1 562 ? 96.49600 130.52600 156.27500 1.000 99.13347 952 ARG B C 1
ATOM 4354 O O . ARG A 1 562 ? 97.30100 131.46400 156.30600 1.000 99.13347 952 ARG B O 1
ATOM 4362 N N . ARG A 1 563 ? 96.73300 129.41600 155.57700 1.000 95.43640 953 ARG B N 1
ATOM 4363 C CA . ARG A 1 563 ? 97.93700 129.32700 154.76100 1.000 95.43640 953 ARG B CA 1
ATOM 4364 C C . ARG A 1 563 ? 97.93000 130.38700 153.67300 1.000 95.43640 953 ARG B C 1
ATOM 4365 O O . ARG A 1 563 ? 98.96500 130.99900 153.38500 1.000 95.43640 953 ARG B O 1
ATOM 4373 N N . LEU A 1 564 ? 96.77100 130.62300 153.06000 1.000 98.73240 954 LEU B N 1
ATOM 4374 C CA . LEU A 1 564 ? 96.68800 131.64700 152.02800 1.000 98.73240 954 LEU B CA 1
ATOM 4375 C C . LEU A 1 564 ? 96.93400 133.03500 152.60300 1.000 98.73240 954 LEU B C 1
ATOM 4376 O O . LEU A 1 564 ? 97.57600 133.86600 151.96100 1.000 98.73240 954 LEU B O 1
ATOM 4381 N N . ASP A 1 565 ? 96.43000 133.30600 153.80600 1.000 99.67093 955 ASP B N 1
ATOM 4382 C CA . ASP A 1 565 ? 96.68200 134.59800 154.43600 1.000 99.67093 955 ASP B CA 1
ATOM 4383 C C . ASP A 1 565 ? 98.16200 134.78700 154.74200 1.000 99.67093 955 ASP B C 1
ATOM 4384 O O . ASP A 1 565 ? 98.71500 135.87200 154.52500 1.000 99.67093 955 ASP B O 1
ATOM 4389 N N . LEU A 1 566 ? 98.81900 133.74500 155.25500 1.000 94.71251 956 LEU B N 1
ATOM 4390 C CA . LEU A 1 566 ? 100.24900 133.83500 155.53000 1.000 94.71251 956 LEU B CA 1
ATOM 4391 C C . LEU A 1 566 ? 101.03200 134.08600 154.25100 1.000 94.71251 956 LEU B C 1
ATOM 4392 O O . LEU A 1 566 ? 101.93900 134.92800 154.21400 1.000 94.71251 956 LEU B O 1
ATOM 4397 N N . VAL A 1 567 ? 100.69000 133.36300 153.18600 1.000 91.09737 957 VAL B N 1
ATOM 4398 C CA . VAL A 1 567 ? 101.38000 133.54500 151.91600 1.000 91.09737 957 VAL B CA 1
ATOM 4399 C C . VAL A 1 567 ? 101.13200 134.94000 151.36900 1.000 91.09737 957 VAL B C 1
ATOM 4400 O O . VAL A 1 567 ? 102.03300 135.57000 150.81000 1.000 91.09737 957 VAL B O 1
ATOM 4404 N N . HIS A 1 568 ? 99.91000 135.44500 151.52000 1.000 93.66976 958 HIS B N 1
ATOM 4405 C CA . HIS A 1 568 ? 99.59900 136.78500 151.04500 1.000 93.66976 958 HIS B CA 1
ATOM 4406 C C . HIS A 1 568 ? 100.41600 137.83000 151.78000 1.000 93.66976 958 HIS B C 1
ATOM 4407 O O . HIS A 1 568 ? 100.95200 138.75400 151.16300 1.000 93.66976 958 HIS B O 1
ATOM 4414 N N . THR A 1 569 ? 100.52200 137.70200 153.10000 1.000 92.52323 959 THR B N 1
ATOM 4415 C CA . THR A 1 569 ? 101.32400 138.65500 153.85500 1.000 92.52323 959 THR B CA 1
ATOM 4416 C C . THR A 1 569 ? 102.78700 138.59100 153.44600 1.000 92.52323 959 THR B C 1
ATOM 4417 O O . THR A 1 569 ? 103.43700 139.62900 153.27200 1.000 92.52323 959 THR B O 1
ATOM 4421 N N . ALA A 1 570 ? 103.32600 137.38200 153.29100 1.000 89.62951 960 ALA B N 1
ATOM 4422 C CA . ALA A 1 570 ? 104.72100 137.25600 152.88800 1.000 89.62951 960 ALA B CA 1
ATOM 4423 C C . ALA A 1 570 ? 104.94900 137.85900 151.51100 1.000 89.62951 960 ALA B C 1
ATOM 4424 O O . ALA A 1 570 ? 105.96200 138.52600 151.27600 1.000 89.62951 960 ALA B O 1
ATOM 4426 N N . ALA A 1 571 ? 104.01500 137.63500 150.58800 1.000 88.37191 961 ALA B N 1
ATOM 4427 C CA . ALA A 1 571 ? 104.14000 138.19300 149.24900 1.000 88.37191 961 ALA B CA 1
ATOM 4428 C C . ALA A 1 571 ? 104.07100 139.71100 149.27500 1.000 88.37191 961 ALA B C 1
ATOM 4429 O O . ALA A 1 571 ? 104.80300 140.37800 148.54300 1.000 88.37191 961 ALA B O 1
ATOM 4431 N N . LEU A 1 572 ? 103.18900 140.27500 150.10100 1.000 88.36431 962 LEU B N 1
ATOM 4432 C CA . LEU A 1 572 ? 103.13500 141.72700 150.22900 1.000 88.36431 962 LEU B CA 1
ATOM 4433 C C . LEU A 1 572 ? 104.44100 142.27600 150.77700 1.000 88.36431 962 LEU B C 1
ATOM 4434 O O . LEU A 1 572 ? 104.94300 143.29800 150.29500 1.000 88.36431 962 LEU B O 1
ATOM 4439 N N . MET A 1 573 ? 105.00500 141.61500 151.78900 1.000 90.83802 963 MET B N 1
ATOM 4440 C CA . MET A 1 573 ? 106.27000 142.07600 152.34900 1.000 90.83802 963 MET B CA 1
ATOM 4441 C C . MET A 1 573 ? 107.38300 142.01400 151.31500 1.000 90.83802 963 MET B C 1
ATOM 4442 O O . MET A 1 573 ? 108.21100 142.92500 151.23200 1.000 90.83802 963 MET B O 1
ATOM 4447 N N . LEU A 1 574 ? 107.42400 140.94600 150.52200 1.000 86.90471 964 LEU B N 1
ATOM 4448 C CA . LEU A 1 574 ? 108.44600 140.84500 149.48800 1.000 86.90471 964 LEU B CA 1
ATOM 4449 C C . LEU A 1 574 ? 108.24600 141.89400 148.40400 1.000 86.90471 964 LEU B C 1
ATOM 4450 O O . LEU A 1 574 ? 109.21700 142.47400 147.91000 1.000 86.90471 964 LEU B O 1
ATOM 4455 N N . ASP A 1 575 ? 106.99800 142.14300 148.01200 1.000 89.15672 965 ASP B N 1
ATOM 4456 C CA . ASP A 1 575 ? 106.72700 143.11700 146.96000 1.000 89.15672 965 ASP B CA 1
ATOM 4457 C C . ASP A 1 575 ? 107.08000 144.52800 147.40700 1.000 89.15672 965 ASP B C 1
ATOM 4458 O O . ASP A 1 575 ? 107.60500 145.31900 146.61800 1.000 89.15672 965 ASP B O 1
ATOM 4463 N N . LYS A 1 576 ? 106.79400 144.86400 148.66500 1.000 88.80127 966 LYS B N 1
ATOM 4464 C CA . LYS A 1 576 ? 107.13500 146.19000 149.16600 1.000 88.80127 966 LYS B CA 1
ATOM 4465 C C . LYS A 1 576 ? 108.63300 146.44400 149.07900 1.000 88.80127 966 LYS B C 1
ATOM 4466 O O . LYS A 1 576 ? 109.06300 147.56100 148.77800 1.000 88.80127 966 LYS B O 1
ATOM 4472 N N . ASN A 1 577 ? 109.44100 145.42000 149.32600 1.000 87.09841 967 ASN B N 1
ATOM 4473 C CA . ASN A 1 577 ? 110.88900 145.54000 149.26700 1.000 87.09841 967 ASN B CA 1
ATOM 4474 C C . ASN A 1 577 ? 111.45000 145.21000 147.89300 1.000 87.09841 967 ASN B C 1
ATOM 4475 O O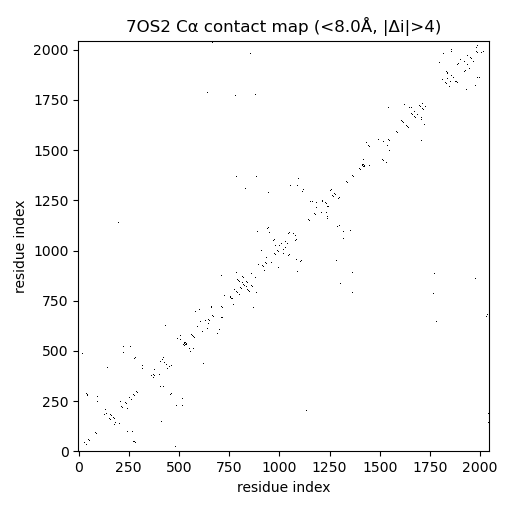 . ASN A 1 577 ? 112.66500 145.05600 147.75700 1.000 87.09841 967 ASN B O 1
ATOM 4480 N N . ASN A 1 578 ? 110.59400 145.08700 146.88100 1.000 87.81224 968 ASN B N 1
ATOM 4481 C CA . ASN A 1 578 ? 110.98900 144.86800 145.49100 1.000 87.81224 968 ASN B CA 1
ATOM 4482 C C . ASN A 1 578 ? 111.68800 143.53300 145.28200 1.000 87.81224 968 ASN B C 1
ATOM 4483 O O . ASN A 1 578 ? 112.43500 143.36800 144.31700 1.000 87.81224 968 ASN B O 1
ATOM 4488 N N . LEU A 1 579 ? 111.46500 142.57100 146.17200 1.000 85.88518 969 LEU B N 1
ATOM 4489 C CA . LEU A 1 579 ? 112.03800 141.24500 145.97600 1.000 85.88518 969 LEU B CA 1
ATOM 4490 C C . LEU A 1 579 ? 111.30200 140.48800 144.88000 1.000 85.88518 969 LEU B C 1
ATOM 4491 O O . LEU A 1 579 ? 111.91900 139.75300 144.10400 1.000 85.88518 969 LEU B O 1
ATOM 4496 N N . VAL A 1 580 ? 109.98300 140.64900 144.80600 1.000 88.26311 970 VAL B N 1
ATOM 4497 C CA . VAL A 1 580 ? 109.15700 139.92400 143.85300 1.000 88.26311 970 VAL B CA 1
ATOM 4498 C C . VAL A 1 580 ? 108.08000 140.86200 143.33100 1.000 88.26311 970 VAL B C 1
ATOM 4499 O O . VAL A 1 580 ? 107.64400 141.78500 144.02500 1.000 88.26311 970 VAL B O 1
ATOM 4503 N N . LYS A 1 581 ? 107.66800 140.63900 142.08700 1.000 90.85875 971 LYS B N 1
ATOM 4504 C CA . LYS A 1 581 ? 106.52400 141.33600 141.51000 1.000 90.85875 971 LYS B CA 1
ATOM 4505 C C . LYS A 1 581 ? 105.29800 140.44800 141.67400 1.000 90.85875 971 LYS B C 1
ATOM 4506 O O . LYS A 1 581 ? 105.15900 139.43600 140.98200 1.000 90.85875 971 LYS B O 1
ATOM 4512 N N . TYR A 1 582 ? 104.40800 140.82700 142.58500 1.000 91.38787 972 TYR B N 1
ATOM 4513 C CA . TYR A 1 582 ? 103.24500 140.02000 142.92800 1.000 91.38787 972 TYR B CA 1
ATOM 4514 C C . TYR A 1 582 ? 101.99400 140.86400 142.77700 1.000 91.38787 972 TYR B C 1
ATOM 4515 O O . TYR A 1 582 ? 101.86300 141.90200 143.43300 1.000 91.38787 972 TYR B O 1
ATOM 4524 N N . ASP A 1 583 ? 101.07600 140.42100 141.92600 1.000 98.41824 973 ASP B N 1
ATOM 4525 C CA . ASP A 1 583 ? 99.81400 141.11400 141.71600 1.000 98.41824 973 ASP B CA 1
ATOM 4526 C C . ASP A 1 583 ? 98.70500 140.38500 142.45600 1.000 98.41824 973 ASP B C 1
ATOM 4527 O O . ASP A 1 583 ? 98.58800 139.16100 142.36000 1.000 98.41824 973 ASP B O 1
ATOM 4532 N N . LYS A 1 584 ? 97.89500 141.14300 143.19300 1.000 100.54151 974 LYS B N 1
ATOM 4533 C CA . LYS A 1 584 ? 96.87000 140.53700 144.03200 1.000 100.54151 974 LYS B CA 1
ATOM 4534 C C . LYS A 1 584 ? 95.81600 139.81400 143.20900 1.000 100.54151 974 LYS B C 1
ATOM 4535 O O . LYS A 1 584 ? 95.17600 138.88300 143.70600 1.000 100.54151 974 LYS B O 1
ATOM 4541 N N . LYS A 1 585 ? 95.61100 140.23300 141.96000 1.000 104.20574 975 LYS B N 1
ATOM 4542 C CA . LYS A 1 585 ? 94.52200 139.68200 141.16000 1.000 104.20574 975 LYS B CA 1
ATOM 4543 C C . LYS A 1 585 ? 94.72900 138.20000 140.87700 1.000 104.20574 975 LYS B C 1
ATOM 4544 O O . LYS A 1 585 ? 93.93200 137.35800 141.30200 1.000 104.20574 975 LYS B O 1
ATOM 4550 N N . THR A 1 586 ? 95.78800 137.86100 140.15000 1.000 99.99365 976 THR B N 1
ATOM 4551 C CA . THR A 1 586 ? 96.03800 136.47100 139.80500 1.000 99.99365 976 THR B CA 1
ATOM 4552 C C . THR A 1 586 ? 96.94200 135.75900 140.79900 1.000 99.99365 976 THR B C 1
ATOM 4553 O O . THR A 1 586 ? 97.06000 134.53300 140.73400 1.000 99.99365 976 THR B O 1
ATOM 4557 N N . GLY A 1 587 ? 97.57700 136.48700 141.71200 1.000 96.68136 977 GLY B N 1
ATOM 4558 C CA . GLY A 1 587 ? 98.46300 135.86400 142.67100 1.000 96.68136 977 GLY B CA 1
ATOM 4559 C C . GLY A 1 587 ? 99.78500 135.39600 142.11500 1.000 96.68136 977 GLY B C 1
ATOM 4560 O O . GLY A 1 587 ? 100.50100 134.66600 142.80000 1.000 96.68136 977 GLY B O 1
ATOM 4561 N N . ASN A 1 588 ? 100.13700 135.79500 140.89800 1.000 93.73673 978 ASN B N 1
ATOM 4562 C CA . ASN A 1 588 ? 101.36800 135.33400 140.28200 1.000 93.73673 978 ASN B CA 1
ATOM 4563 C C . ASN A 1 588 ? 102.58600 135.99900 140.91500 1.000 93.73673 978 ASN B C 1
ATOM 4564 O O . ASN A 1 588 ? 102.50600 137.07400 141.51200 1.000 93.73673 978 ASN B O 1
ATOM 4569 N N . PHE A 1 589 ? 103.72900 135.33600 140.77100 1.000 88.36119 979 PHE B N 1
ATOM 4570 C CA . PHE A 1 589 ? 105.00400 135.81200 141.28300 1.000 88.36119 979 PHE B CA 1
ATOM 4571 C C . PHE A 1 589 ? 105.98800 135.95600 140.13300 1.000 88.36119 979 PHE B C 1
ATOM 4572 O O . PHE A 1 589 ? 106.05800 135.09200 139.25600 1.000 88.36119 979 PHE B O 1
ATOM 4580 N N . GLN A 1 590 ? 106.74600 137.05000 140.13600 1.000 89.32325 980 GLN B N 1
ATOM 4581 C CA . GLN A 1 590 ? 107.78000 137.28200 139.13800 1.000 89.32325 980 GLN B CA 1
ATOM 4582 C C . GLN A 1 590 ? 109.08900 137.60400 139.83700 1.000 89.32325 980 GLN B C 1
ATOM 4583 O O . GLN A 1 590 ? 109.15300 138.53500 140.64200 1.000 89.32325 980 GLN B O 1
ATOM 4589 N N . VAL A 1 591 ? 110.13100 136.85100 139.51100 1.000 86.34538 981 VAL B N 1
ATOM 4590 C CA . VAL A 1 591 ? 111.41700 136.99000 140.17900 1.000 86.34538 981 VAL B CA 1
ATOM 4591 C C . VAL A 1 591 ? 112.12500 138.23300 139.66500 1.000 86.34538 981 VAL B C 1
ATOM 4592 O O . VAL A 1 591 ? 112.25500 138.43600 138.45300 1.000 86.34538 981 VAL B O 1
ATOM 4596 N N . THR A 1 592 ? 112.58700 139.06600 140.58700 1.000 87.66744 982 THR B N 1
ATOM 4597 C CA . THR A 1 592 ? 113.40700 140.22600 140.28200 1.000 87.66744 982 THR B CA 1
ATOM 4598 C C . THR A 1 592 ? 114.87000 139.90400 140.56600 1.000 87.66744 982 THR B C 1
ATOM 4599 O O . THR A 1 592 ? 115.18700 138.95900 141.28900 1.000 87.66744 982 THR B O 1
ATOM 4603 N N . GLU A 1 593 ? 115.76700 140.69400 139.97400 1.000 89.25457 983 GLU B N 1
ATOM 4604 C CA . GLU A 1 593 ? 117.19200 140.49100 140.20800 1.000 89.25457 983 GLU B CA 1
ATOM 4605 C C . GLU A 1 593 ? 117.52900 140.61000 141.68500 1.000 89.25457 983 GLU B C 1
ATOM 4606 O O . GLU A 1 593 ? 118.34800 139.84400 142.20500 1.000 89.25457 983 GLU B O 1
ATOM 4612 N N . LEU A 1 594 ? 116.91000 141.56600 142.37800 1.000 83.37926 984 LEU B N 1
ATOM 4613 C CA . LEU A 1 594 ? 117.12900 141.68700 143.81300 1.000 83.37926 984 LEU B CA 1
ATOM 4614 C C . LEU A 1 594 ? 116.68900 140.42800 144.54000 1.000 83.37926 984 LEU B C 1
ATOM 4615 O O . LEU A 1 594 ? 117.36600 139.97100 145.46400 1.000 83.37926 984 LEU B O 1
ATOM 4620 N N . GLY A 1 595 ? 115.55500 139.85400 144.13900 1.000 83.11255 985 GLY B N 1
ATOM 4621 C CA . GLY A 1 595 ? 115.11000 138.61900 144.75800 1.000 83.11255 985 GLY B CA 1
ATOM 4622 C C . GLY A 1 595 ? 116.07500 137.47600 144.52900 1.000 83.11255 985 GLY B C 1
ATOM 4623 O O . GLY A 1 595 ? 116.37500 136.71000 145.44600 1.000 83.11255 985 GLY B O 1
ATOM 4624 N N . ARG A 1 596 ? 116.58000 137.35200 143.30400 1.000 83.97948 986 ARG B N 1
ATOM 4625 C CA . ARG A 1 596 ? 117.53900 136.30000 143.00200 1.000 83.97948 986 ARG B CA 1
ATOM 4626 C C . ARG A 1 596 ? 118.80600 136.45900 143.82600 1.000 83.97948 986 ARG B C 1
ATOM 4627 O O . ARG A 1 596 ? 119.32300 135.48300 144.38100 1.000 83.97948 986 ARG B O 1
ATOM 4635 N N . ILE A 1 597 ? 119.31400 137.68400 143.93000 1.000 80.88068 987 ILE B N 1
ATOM 4636 C CA . ILE A 1 597 ? 120.55100 137.90900 144.66400 1.000 80.88068 987 ILE B CA 1
ATOM 4637 C C . ILE A 1 597 ? 120.34300 137.69400 146.15500 1.000 80.88068 987 ILE B C 1
ATOM 4638 O O . ILE A 1 597 ? 121.22400 137.17100 146.84400 1.000 80.88068 987 ILE B O 1
ATOM 4643 N N . ALA A 1 598 ? 119.18300 138.08800 146.68100 1.000 79.45309 988 ALA B N 1
ATOM 4644 C CA . ALA A 1 598 ? 118.89400 137.83800 148.08700 1.000 79.45309 988 ALA B CA 1
ATOM 4645 C C . ALA A 1 598 ? 118.79800 136.35100 148.37200 1.000 79.45309 988 ALA B C 1
ATOM 4646 O O . ALA A 1 598 ? 119.29200 135.87500 149.39800 1.000 79.45309 988 ALA B O 1
ATOM 4648 N N . SER A 1 599 ? 118.14900 135.60100 147.48300 1.000 81.04002 989 SER B N 1
ATOM 4649 C CA . SER A 1 599 ? 118.06200 134.16000 147.66700 1.000 81.04002 989 SER B CA 1
ATOM 4650 C C . SER A 1 599 ? 119.43900 133.51900 147.62700 1.000 81.04002 989 SER B C 1
ATOM 4651 O O . SER A 1 599 ? 119.76100 132.67300 148.46400 1.000 81.04002 989 SER B O 1
ATOM 4654 N N . HIS A 1 600 ? 120.27500 133.92200 146.67100 1.000 81.23535 990 HIS B N 1
ATOM 4655 C CA . HIS A 1 600 ? 121.56900 133.27200 146.51500 1.000 81.23535 990 HIS B CA 1
ATOM 4656 C C . HIS A 1 600 ? 122.46600 133.51000 147.71800 1.000 81.23535 990 HIS B C 1
ATOM 4657 O O . HIS A 1 600 ? 123.20700 132.61400 148.13100 1.000 81.23535 990 HIS B O 1
ATOM 4664 N N . TYR A 1 601 ? 122.42800 134.70800 148.29100 1.000 77.97878 991 TYR B N 1
ATOM 4665 C CA . TYR A 1 601 ? 123.35400 135.06900 149.35400 1.000 77.97878 991 TYR B CA 1
ATOM 4666 C C . TYR A 1 601 ? 122.70100 135.13800 150.72300 1.000 77.97878 991 TYR B C 1
ATOM 4667 O O . TYR A 1 601 ? 123.34800 135.56500 151.67800 1.000 77.97878 991 TYR B O 1
ATOM 4676 N N . TYR A 1 602 ? 121.44000 134.73200 150.84300 1.000 82.64945 992 TYR B N 1
ATOM 4677 C CA . TYR A 1 602 ? 120.80700 134.49600 152.13500 1.000 82.64945 992 TYR B CA 1
ATOM 4678 C C . TYR A 1 602 ? 120.77500 135.76600 152.98600 1.000 82.64945 992 TYR B C 1
ATOM 4679 O O . TYR A 1 602 ? 121.23400 135.79200 154.12600 1.000 82.64945 992 TYR B O 1
ATOM 4688 N N . ILE A 1 603 ? 120.21600 136.82800 152.41400 1.000 82.92820 993 ILE B N 1
ATOM 4689 C CA . ILE A 1 603 ? 120.09400 138.10900 153.09700 1.000 82.92820 993 ILE B CA 1
ATOM 4690 C C . ILE A 1 603 ? 118.62400 138.48700 153.17500 1.000 82.92820 993 ILE B C 1
ATOM 4691 O O . ILE A 1 603 ? 117.84400 138.18200 152.26800 1.000 82.92820 993 ILE B O 1
ATOM 4696 N N . THR A 1 604 ? 118.24500 139.13800 154.27000 1.000 86.83048 994 THR B N 1
ATOM 4697 C CA . THR A 1 604 ? 116.84900 139.46500 154.50200 1.000 86.83048 994 THR B CA 1
ATOM 4698 C C . THR A 1 604 ? 116.38300 140.56700 153.55700 1.000 86.83048 994 THR B C 1
ATOM 4699 O O . THR A 1 604 ? 117.17900 141.31300 152.98600 1.000 86.83048 994 THR B O 1
ATOM 4703 N N . ASN A 1 605 ? 115.06300 140.65900 153.39100 1.000 86.81894 995 ASN B N 1
ATOM 4704 C CA . ASN A 1 605 ? 114.50400 141.57300 152.40200 1.000 86.81894 995 ASN B CA 1
ATOM 4705 C C . ASN A 1 605 ? 114.70700 143.03200 152.78600 1.000 86.81894 995 ASN B C 1
ATOM 4706 O O . ASN A 1 605 ? 114.83500 143.88800 151.90400 1.000 86.81894 995 ASN B O 1
ATOM 4711 N N . ASP A 1 606 ? 114.73100 143.34000 154.08200 1.000 87.77256 996 ASP B N 1
ATOM 4712 C CA . ASP A 1 606 ? 114.97000 144.71600 154.50300 1.000 87.77256 996 ASP B CA 1
ATOM 4713 C C . ASP A 1 606 ? 116.35200 145.18800 154.07700 1.000 87.77256 996 ASP B C 1
ATOM 4714 O O . ASP A 1 606 ? 116.52300 146.33600 153.64800 1.000 87.77256 996 ASP B O 1
ATOM 4719 N N . THR A 1 607 ? 117.35200 144.31500 154.18700 1.000 86.24986 997 THR B N 1
ATOM 4720 C CA . THR A 1 607 ? 118.68600 144.65700 153.71500 1.000 86.24986 997 THR B CA 1
ATOM 4721 C C . THR A 1 607 ? 118.68400 144.91000 152.21600 1.000 86.24986 997 THR B C 1
ATOM 4722 O O . THR A 1 607 ? 119.36800 145.81600 151.73000 1.000 86.24986 997 THR B O 1
ATOM 4726 N N . VAL A 1 608 ? 117.92000 144.11900 151.46800 1.000 84.81464 998 VAL B N 1
ATOM 4727 C CA . VAL A 1 608 ? 117.83300 144.31700 150.02700 1.000 84.81464 998 VAL B CA 1
ATOM 4728 C C . VAL A 1 608 ? 117.21600 145.66800 149.70800 1.000 84.81464 998 VAL B C 1
ATOM 4729 O O . VAL A 1 608 ? 117.67800 146.37600 148.80900 1.000 84.81464 998 VAL B O 1
ATOM 4733 N N . GLN A 1 609 ? 116.16000 146.04500 150.42600 1.000 86.06998 999 GLN B N 1
ATOM 4734 C CA . GLN A 1 609 ? 115.55900 147.35300 150.19200 1.000 86.06998 999 GLN B CA 1
ATOM 4735 C C . GLN A 1 609 ? 116.53600 148.47100 150.52200 1.000 86.06998 999 GLN B C 1
ATOM 4736 O O . GLN A 1 609 ? 116.62500 149.46500 149.79200 1.000 86.06998 999 GLN B O 1
ATOM 4742 N N . THR A 1 610 ? 117.27800 148.32700 151.61900 1.000 84.36680 1000 THR B N 1
ATOM 4743 C CA . THR A 1 610 ? 118.26200 149.34200 151.97600 1.000 84.36680 1000 THR B CA 1
ATOM 4744 C C . THR A 1 610 ? 119.32800 149.47900 150.90000 1.000 84.36680 1000 THR B C 1
ATOM 4745 O O . THR A 1 610 ? 119.69400 150.59600 150.51600 1.000 84.36680 1000 THR B O 1
ATOM 4749 N N . TYR A 1 611 ? 119.83500 148.35500 150.39700 1.000 83.20456 1001 TYR B N 1
ATOM 4750 C CA . TYR A 1 611 ? 120.83600 148.40600 149.33800 1.000 83.20456 1001 TYR B CA 1
ATOM 4751 C C . TYR A 1 611 ? 120.26500 149.02400 148.07300 1.000 83.20456 1001 TYR B C 1
ATOM 4752 O O . TYR A 1 611 ? 120.93700 149.81200 147.40200 1.000 83.20456 1001 TYR B O 1
ATOM 4761 N N . ASN A 1 612 ? 119.02600 148.68000 147.72800 1.000 84.89442 1002 ASN B N 1
ATOM 4762 C CA . ASN A 1 612 ? 118.41100 149.23700 146.53000 1.000 84.89442 1002 ASN B CA 1
ATOM 4763 C C . ASN A 1 612 ? 118.25300 150.74500 146.64400 1.000 84.89442 1002 ASN B C 1
ATOM 4764 O O . ASN A 1 612 ? 118.44600 151.47100 145.66400 1.000 84.89442 1002 ASN B O 1
ATOM 4769 N N . GLN A 1 613 ? 117.89600 151.23500 147.83000 1.000 86.11815 1003 GLN B N 1
ATOM 4770 C CA . GLN A 1 613 ? 117.74400 152.67300 148.01300 1.000 86.11815 1003 GLN B CA 1
ATOM 4771 C C . GLN A 1 613 ? 119.08900 153.38500 147.97800 1.000 86.11815 1003 GLN B C 1
ATOM 4772 O O . GLN A 1 613 ? 119.23800 154.41300 147.31100 1.000 86.11815 1003 GLN B O 1
ATOM 4778 N N . LEU A 1 614 ? 120.08100 152.85700 148.69200 1.000 83.96724 1004 LEU B N 1
ATOM 4779 C CA . LEU A 1 614 ? 121.30200 153.61100 148.93700 1.000 83.96724 1004 LEU B CA 1
ATOM 4780 C C . LEU A 1 614 ? 122.33900 153.49100 147.83000 1.000 83.96724 1004 LEU B C 1
ATOM 4781 O O . LEU A 1 614 ? 123.07600 154.45000 147.58900 1.000 83.96724 1004 LEU B O 1
ATOM 4786 N N . LEU A 1 615 ? 122.43400 152.34700 147.16000 1.000 81.58487 1005 LEU B N 1
ATOM 4787 C CA . LEU A 1 615 ? 123.48300 152.15800 146.16800 1.000 81.58487 1005 LEU B CA 1
ATOM 4788 C C . LEU A 1 615 ? 123.25800 153.07000 144.97100 1.000 81.58487 1005 LEU B C 1
ATOM 4789 O O . LEU A 1 615 ? 122.15300 153.14100 144.42700 1.000 81.58487 1005 LEU B O 1
ATOM 4794 N N . LYS A 1 616 ? 124.31300 153.76700 144.56300 1.000 82.79589 1006 LYS B N 1
ATOM 4795 C CA . LYS A 1 616 ? 124.30000 154.67700 143.43000 1.000 82.79589 1006 LYS B CA 1
ATOM 4796 C C . LYS A 1 616 ? 125.60500 154.52300 142.66800 1.000 82.79589 1006 LYS B C 1
ATOM 4797 O O . LYS A 1 616 ? 126.61400 154.11200 143.24800 1.000 82.79589 1006 LYS B O 1
ATOM 4803 N N . PRO A 1 617 ? 125.61600 154.83000 141.36800 1.000 81.03739 1007 PRO B N 1
ATOM 4804 C CA . PRO A 1 617 ? 126.85300 154.64200 140.59300 1.000 81.03739 1007 PRO B CA 1
ATOM 4805 C C . PRO A 1 617 ? 128.02600 155.44500 141.11900 1.000 81.03739 1007 PRO B C 1
ATOM 4806 O O . PRO A 1 617 ? 129.16700 154.97700 141.06200 1.000 81.03739 1007 PRO B O 1
ATOM 4810 N N . THR A 1 618 ? 127.77600 156.64600 141.63300 1.000 82.77989 1008 THR B N 1
ATOM 4811 C CA . THR A 1 618 ? 128.83000 157.53600 142.08800 1.000 82.77989 1008 THR B CA 1
ATOM 4812 C C . THR A 1 618 ? 129.26100 157.25300 143.51600 1.000 82.77989 1008 THR B C 1
ATOM 4813 O O . THR A 1 618 ? 129.88900 158.11100 144.14300 1.000 82.77989 1008 THR B O 1
ATOM 4817 N N . LEU A 1 619 ? 128.93300 156.08200 144.04600 1.000 84.67284 1009 LEU B N 1
ATOM 4818 C CA . LEU A 1 619 ? 129.28300 155.75900 145.42100 1.000 84.67284 1009 LEU B CA 1
ATOM 4819 C C . LEU A 1 619 ? 130.78900 155.60600 145.57000 1.000 84.67284 1009 LEU B C 1
ATOM 4820 O O . LEU A 1 619 ? 131.46300 155.06100 144.69400 1.000 84.67284 1009 LEU B O 1
ATOM 4825 N N . SER A 1 620 ? 131.31300 156.08600 146.68600 1.000 88.90969 1010 SER B N 1
ATOM 4826 C CA . SER A 1 620 ? 132.72300 155.96400 147.01900 1.000 88.90969 1010 SER B CA 1
ATOM 4827 C C . SER A 1 620 ? 132.90000 154.92100 148.11500 1.000 88.90969 1010 SER B C 1
ATOM 4828 O O . SER A 1 620 ? 131.94100 154.29900 148.57500 1.000 88.90969 1010 SER B O 1
ATOM 4831 N N . GLU A 1 621 ? 134.15100 154.73000 148.53500 1.000 90.79006 1011 GLU B N 1
ATOM 4832 C CA . GLU A 1 621 ? 134.43700 153.73500 149.56200 1.000 90.79006 1011 GLU B CA 1
ATOM 4833 C C . GLU A 1 621 ? 133.83500 154.13000 150.90300 1.000 90.79006 1011 GLU B C 1
ATOM 4834 O O . GLU A 1 621 ? 133.34200 153.27200 151.64200 1.000 90.79006 1011 GLU B O 1
ATOM 4840 N N . ILE A 1 622 ? 133.87000 155.41800 151.23500 1.000 87.33660 1012 ILE B N 1
ATOM 4841 C CA . ILE A 1 622 ? 133.28100 155.87700 152.48900 1.000 87.33660 1012 ILE B CA 1
ATOM 4842 C C . ILE A 1 622 ? 131.79900 155.54400 152.52800 1.000 87.33660 1012 ILE B C 1
ATOM 4843 O O . ILE A 1 622 ? 131.29800 154.93000 153.48000 1.000 87.33660 1012 ILE B O 1
ATOM 4848 N N . GLU A 1 623 ? 131.07600 155.91700 151.47600 1.000 90.17010 1013 GLU B N 1
ATOM 4849 C CA . GLU A 1 623 ? 129.65200 155.63400 151.45100 1.000 90.17010 1013 GLU B CA 1
ATOM 4850 C C . GLU A 1 623 ? 129.38700 154.15000 151.25500 1.000 90.17010 1013 GLU B C 1
ATOM 4851 O O . GLU A 1 623 ? 128.33800 153.65900 151.66700 1.000 90.17010 1013 GLU B O 1
ATOM 4857 N N . LEU A 1 624 ? 130.32100 153.41400 150.65400 1.000 85.66050 1014 LEU B N 1
ATOM 4858 C CA . LEU A 1 624 ? 130.15300 151.96700 150.56100 1.000 85.66050 1014 LEU B CA 1
ATOM 4859 C C . LEU A 1 624 ? 130.18400 151.32300 151.94100 1.000 85.66050 1014 LEU B C 1
ATOM 4860 O O . LEU A 1 624 ? 129.35200 150.46400 152.25900 1.000 85.66050 1014 LEU B O 1
ATOM 4865 N N . PHE A 1 625 ? 131.13700 151.73000 152.77900 1.000 86.08016 1015 PHE B N 1
ATOM 4866 C CA . PHE A 1 625 ? 131.16300 151.23500 154.14900 1.000 86.08016 1015 PHE B CA 1
ATOM 4867 C C . PHE A 1 625 ? 129.92400 151.67900 154.91200 1.000 86.08016 1015 PHE B C 1
ATOM 4868 O O . PHE A 1 625 ? 129.38600 150.92400 155.72700 1.000 86.08016 1015 PHE B O 1
ATOM 4876 N N . ARG A 1 626 ? 129.45700 152.90300 154.66400 1.000 89.14801 1016 ARG B N 1
ATOM 4877 C CA . ARG A 1 626 ? 128.21900 153.35900 155.29100 1.000 89.14801 1016 ARG B CA 1
ATOM 4878 C C . ARG A 1 626 ? 127.04100 152.47000 154.90100 1.000 89.14801 1016 ARG B C 1
ATOM 4879 O O . ARG A 1 626 ? 126.25400 152.04300 155.75700 1.000 89.14801 1016 ARG B O 1
ATOM 4887 N N . VAL A 1 627 ? 126.92300 152.15700 153.61100 1.000 85.02898 1017 VAL B N 1
ATOM 4888 C CA . VAL A 1 627 ? 125.82600 151.32800 153.12500 1.000 85.02898 1017 VAL B CA 1
ATOM 4889 C C . VAL A 1 627 ? 125.89400 149.94200 153.73800 1.000 85.02898 1017 VAL B C 1
ATOM 4890 O O . VAL A 1 627 ? 124.87300 149.37900 154.14600 1.000 85.02898 1017 VAL B O 1
ATOM 4894 N N . PHE A 1 628 ? 127.09200 149.36600 153.81100 1.000 85.48980 1018 PHE B N 1
ATOM 4895 C CA . PHE A 1 628 ? 127.23000 148.07000 154.46500 1.000 85.48980 1018 PHE B CA 1
ATOM 4896 C C . PHE A 1 628 ? 126.81900 148.14500 155.92700 1.000 85.48980 1018 PHE B C 1
ATOM 4897 O O . PHE A 1 628 ? 126.12900 147.25400 156.42900 1.000 85.48980 1018 PHE B O 1
ATOM 4905 N N . SER A 1 629 ? 127.23300 149.20000 156.62800 1.000 86.76212 1019 SER B N 1
ATOM 4906 C CA . SER A 1 629 ? 126.91000 149.31200 158.04300 1.000 86.76212 1019 SER B CA 1
ATOM 4907 C C . SER A 1 629 ? 125.41600 149.47600 158.26900 1.000 86.76212 1019 SER B C 1
ATOM 4908 O O . SER A 1 629 ? 124.91100 149.10600 159.33200 1.000 86.76212 1019 SER B O 1
ATOM 4911 N N . LEU A 1 630 ? 124.69200 150.02400 157.29700 1.000 87.14742 1020 LEU B N 1
ATOM 4912 C CA . LEU A 1 630 ? 123.25600 150.20700 157.44200 1.000 87.14742 1020 LEU B CA 1
ATOM 4913 C C . LEU A 1 630 ? 122.45700 148.96500 157.06600 1.000 87.14742 1020 LEU B C 1
ATOM 4914 O O . LEU A 1 630 ? 121.26200 149.07600 156.77800 1.000 87.14742 1020 LEU B O 1
ATOM 4919 N N . SER A 1 631 ? 123.08000 147.79000 157.06400 1.000 88.13980 1021 SER B N 1
ATOM 4920 C CA . SER A 1 631 ? 122.35900 146.56800 156.74700 1.000 88.13980 1021 SER B CA 1
ATOM 4921 C C . SER A 1 631 ? 121.44000 146.17500 157.89600 1.000 88.13980 1021 SER B C 1
ATOM 4922 O O . SER A 1 631 ? 121.65300 146.54200 159.05200 1.000 88.13980 1021 SER B O 1
ATOM 4925 N N . SER A 1 632 ? 120.40200 145.41300 157.56400 1.000 90.75049 1022 SER B N 1
ATOM 4926 C CA . SER A 1 632 ? 119.41000 145.02500 158.55500 1.000 90.75049 1022 SER B CA 1
ATOM 4927 C C . SER A 1 632 ? 119.82500 143.82000 159.38100 1.000 90.75049 1022 SER B C 1
ATOM 4928 O O . SER A 1 632 ? 119.18100 143.53800 160.39300 1.000 90.75049 1022 SER B O 1
ATOM 4931 N N . GLU A 1 633 ? 120.87000 143.09900 158.97800 1.000 92.18643 1023 GLU B N 1
ATOM 4932 C CA . GLU A 1 633 ? 121.37900 142.02100 159.81200 1.000 92.18643 1023 GLU B CA 1
ATOM 4933 C C . GLU A 1 633 ? 121.98900 142.54400 161.09900 1.000 92.18643 1023 GLU B C 1
ATOM 4934 O O . GLU A 1 633 ? 122.18900 141.77000 162.03700 1.000 92.18643 1023 GLU B O 1
ATOM 4940 N N . PHE A 1 634 ? 122.28800 143.83800 161.16100 1.000 89.59828 1024 PHE B N 1
ATOM 4941 C CA . PHE A 1 634 ? 122.90400 144.45400 162.32300 1.000 89.59828 1024 PHE B CA 1
ATOM 4942 C C . PHE A 1 634 ? 121.92800 145.33600 163.08900 1.000 89.59828 1024 PHE B C 1
ATOM 4943 O O . PHE A 1 634 ? 122.35400 146.22400 163.82800 1.000 89.59828 1024 PHE B O 1
ATOM 4951 N N . LYS A 1 635 ? 120.62400 145.11400 162.92000 1.000 92.10076 1025 LYS B N 1
ATOM 4952 C CA . LYS A 1 635 ? 119.64400 146.00000 163.53300 1.000 92.10076 1025 LYS B CA 1
ATOM 4953 C C . LYS A 1 635 ? 119.67800 145.92100 165.04900 1.000 92.10076 1025 LYS B C 1
ATOM 4954 O O . LYS A 1 635 ? 119.28600 146.87800 165.72300 1.000 92.10076 1025 LYS B O 1
ATOM 4960 N N . ASN A 1 636 ? 120.13600 144.80600 165.60400 1.000 93.81927 1026 ASN B N 1
ATOM 4961 C CA . ASN A 1 636 ? 120.23100 144.66400 167.04800 1.000 93.81927 1026 ASN B CA 1
ATOM 4962 C C . ASN A 1 636 ? 121.57600 145.10400 167.60200 1.000 93.81927 1026 ASN B C 1
ATOM 4963 O O . ASN A 1 636 ? 121.74400 145.12600 168.82300 1.000 93.81927 1026 ASN B O 1
ATOM 4968 N N . ILE A 1 637 ? 122.53100 145.45200 166.74300 1.000 95.38023 1027 ILE B N 1
ATOM 4969 C CA . ILE A 1 637 ? 123.83000 145.91000 167.21500 1.000 95.38023 1027 ILE B CA 1
ATOM 4970 C C . ILE A 1 637 ? 123.69500 147.31800 167.77000 1.000 95.38023 1027 ILE B C 1
ATOM 4971 O O . ILE A 1 637 ? 123.15600 148.21500 167.11000 1.000 95.38023 1027 ILE B O 1
ATOM 4976 N N . THR A 1 638 ? 124.18000 147.52100 168.99000 1.000 100.35728 1028 THR B N 1
ATOM 4977 C CA . THR A 1 638 ? 124.16200 148.82300 169.63300 1.000 100.35728 1028 THR B CA 1
ATOM 4978 C C . THR A 1 638 ? 125.51500 149.08600 170.27100 1.000 100.35728 1028 THR B C 1
ATOM 4979 O O . THR A 1 638 ? 126.24900 148.15600 170.60800 1.000 100.35728 1028 THR B O 1
ATOM 4983 N N . VAL A 1 639 ? 125.84100 150.35900 170.43300 1.000 102.41180 1029 VAL B N 1
ATOM 4984 C CA . VAL A 1 639 ? 127.09700 150.75800 171.05200 1.000 102.41180 1029 VAL B CA 1
ATOM 4985 C C . VAL A 1 639 ? 126.87700 150.91300 172.55000 1.000 102.41180 1029 VAL B C 1
ATOM 4986 O O . VAL A 1 639 ? 125.95100 151.60600 172.98700 1.000 102.41180 1029 VAL B O 1
ATOM 4990 N N . ARG A 1 640 ? 127.71100 150.24900 173.33800 1.000 107.58552 1030 ARG B N 1
ATOM 4991 C CA . ARG A 1 640 ? 127.59500 150.26600 174.78600 1.000 107.58552 1030 ARG B CA 1
ATOM 4992 C C . ARG A 1 640 ? 128.54900 151.28800 175.38900 1.000 107.58552 1030 ARG B C 1
ATOM 4993 O O . ARG A 1 640 ? 129.54600 151.67800 174.78100 1.000 107.58552 1030 ARG B O 1
ATOM 5001 N N . GLU A 1 641 ? 128.22200 151.72000 176.60700 1.000 113.77490 1031 GLU B N 1
ATOM 5002 C CA . GLU A 1 641 ? 128.98600 152.78700 177.24400 1.000 113.77490 1031 GLU B CA 1
ATOM 5003 C C . GLU A 1 641 ? 130.41900 152.36200 177.52700 1.000 113.77490 1031 GLU B C 1
ATOM 5004 O O . GLU A 1 641 ? 131.34900 153.16100 177.37900 1.000 113.77490 1031 GLU B O 1
ATOM 5010 N N . GLU A 1 642 ? 130.62100 151.11400 177.95200 1.000 114.26959 1032 GLU B N 1
ATOM 5011 C CA . GLU A 1 642 ? 131.96800 150.68100 178.30300 1.000 114.26959 1032 GLU B CA 1
ATOM 5012 C C . GLU A 1 642 ? 132.86500 150.60700 177.07400 1.000 114.26959 1032 GLU B C 1
ATOM 5013 O O . GLU A 1 642 ? 134.06400 150.89300 177.15800 1.000 114.26959 1032 GLU B O 1
ATOM 5019 N N . GLU A 1 643 ? 132.31000 150.22700 175.92800 1.000 111.32533 1033 GLU B N 1
ATOM 5020 C CA . GLU A 1 643 ? 133.09100 150.12900 174.69800 1.000 111.32533 1033 GLU B CA 1
ATOM 5021 C C . GLU A 1 643 ? 133.01200 151.41000 173.87700 1.000 111.32533 1033 GLU B C 1
ATOM 5022 O O . GLU A 1 643 ? 132.72200 151.39300 172.68400 1.000 111.32533 1033 GLU B O 1
ATOM 5028 N N . LYS A 1 644 ? 133.28400 152.54200 174.51600 1.000 109.99717 1034 LYS B N 1
ATOM 5029 C CA . LYS A 1 644 ? 133.34900 153.82500 173.82900 1.000 109.99717 1034 LYS B CA 1
ATOM 5030 C C . LYS A 1 644 ? 134.76300 154.35500 173.69100 1.000 109.99717 1034 LYS B C 1
ATOM 5031 O O . LYS A 1 644 ? 135.12000 154.85600 172.62800 1.000 109.99717 1034 LYS B O 1
ATOM 5037 N N . LEU A 1 645 ? 135.58200 154.25300 174.73700 1.000 108.06230 1035 LEU B N 1
ATOM 5038 C CA . LEU A 1 645 ? 136.97300 154.67200 174.61700 1.000 108.06230 1035 LEU B CA 1
ATOM 5039 C C . LEU A 1 645 ? 137.71300 153.82300 173.59600 1.000 108.06230 1035 LEU B C 1
ATOM 5040 O O . LEU A 1 645 ? 138.49300 154.34400 172.79200 1.000 108.06230 1035 LEU B O 1
ATOM 5045 N N . GLU A 1 646 ? 137.48500 152.51000 173.61300 1.000 108.43588 1036 GLU B N 1
ATOM 5046 C CA . GLU A 1 646 ? 138.14900 151.63800 172.65300 1.000 108.43588 1036 GLU B CA 1
ATOM 5047 C C . GLU A 1 646 ? 137.69500 151.93600 171.23100 1.000 108.43588 1036 GLU B C 1
ATOM 5048 O O . GLU A 1 646 ? 138.51300 151.95500 170.30500 1.000 108.43588 1036 GLU B O 1
ATOM 5054 N N . LEU A 1 647 ? 136.39600 152.17000 171.03600 1.000 103.16568 1037 LEU B N 1
ATOM 5055 C CA . LEU A 1 647 ? 135.90900 152.52900 169.70900 1.000 103.16568 1037 LEU B CA 1
ATOM 5056 C C . LEU A 1 647 ? 136.49400 153.85400 169.24800 1.000 103.16568 1037 LEU B C 1
ATOM 5057 O O . LEU A 1 647 ? 136.86300 154.00500 168.08000 1.000 103.16568 1037 LEU B O 1
ATOM 5062 N N . GLN A 1 648 ? 136.58800 154.83000 170.15100 1.000 104.34972 1038 GLN B N 1
ATOM 5063 C CA . GLN A 1 648 ? 137.17800 156.11000 169.78500 1.000 104.34972 1038 GLN B CA 1
ATOM 5064 C C . GLN A 1 648 ? 138.63700 155.94500 169.39000 1.000 104.34972 1038 GLN B C 1
ATOM 5065 O O . GLN A 1 648 ? 139.08900 156.53800 168.40600 1.000 104.34972 1038 GLN B O 1
ATOM 5071 N N . LYS A 1 649 ? 139.38900 155.13800 170.14000 1.000 104.06729 1039 LYS B N 1
ATOM 5072 C CA . LYS A 1 649 ? 140.78600 154.90400 169.79000 1.000 104.06729 1039 LYS B CA 1
ATOM 5073 C C . LYS A 1 649 ? 140.90800 154.20600 168.44400 1.000 104.06729 1039 LYS B C 1
ATOM 5074 O O . LYS A 1 649 ? 141.78700 154.53900 167.64400 1.000 104.06729 1039 LYS B O 1
ATOM 5080 N N . LEU A 1 650 ? 140.04000 153.23000 168.17500 1.000 100.72088 1040 LEU B N 1
ATOM 5081 C CA . LEU A 1 650 ? 140.06000 152.57200 166.87500 1.000 100.72088 1040 LEU B CA 1
ATOM 5082 C C . LEU A 1 650 ? 139.62700 153.49900 165.75300 1.000 100.72088 1040 LEU B C 1
ATOM 5083 O O . LEU A 1 650 ? 139.97000 153.25000 164.59600 1.000 100.72088 1040 LEU B O 1
ATOM 5088 N N . LEU A 1 651 ? 138.86900 154.54900 166.06700 1.000 99.35238 1041 LEU B N 1
ATOM 5089 C CA . LEU A 1 651 ? 138.35200 155.42700 165.02300 1.000 99.35238 1041 LEU B CA 1
ATOM 5090 C C . LEU A 1 651 ? 139.47300 156.14100 164.28000 1.000 99.35238 1041 LEU B C 1
ATOM 5091 O O . LEU A 1 651 ? 139.39800 156.32100 163.06100 1.000 99.35238 1041 LEU B O 1
ATOM 5096 N N . GLU A 1 652 ? 140.51600 156.57000 164.99200 1.000 101.07319 1042 GLU B N 1
ATOM 5097 C CA . GLU A 1 652 ? 141.58300 157.30700 164.32900 1.000 101.07319 1042 GLU B CA 1
ATOM 5098 C C . GLU A 1 652 ? 142.48100 156.39800 163.50300 1.000 101.07319 1042 GLU B C 1
ATOM 5099 O O . GLU A 1 652 ? 143.06300 156.84600 162.51100 1.000 101.07319 1042 GLU B O 1
ATOM 5105 N N . ARG A 1 653 ? 142.62000 155.13500 163.88900 1.000 99.50106 1043 ARG B N 1
ATOM 5106 C CA . ARG A 1 653 ? 143.57600 154.27400 163.21200 1.000 99.50106 1043 ARG B CA 1
ATOM 5107 C C . ARG A 1 653 ? 143.02100 153.61200 161.96100 1.000 99.50106 1043 ARG B C 1
ATOM 5108 O O . ARG A 1 653 ? 143.80200 153.05300 161.18800 1.000 99.50106 1043 ARG B O 1
ATOM 5116 N N . VAL A 1 654 ? 141.71300 153.65300 161.73200 1.000 90.99373 1044 VAL B N 1
ATOM 5117 C CA . VAL A 1 654 ? 141.15000 153.02300 160.54100 1.000 90.99373 1044 VAL B CA 1
ATOM 5118 C C . VAL A 1 654 ? 141.40100 153.91700 159.33500 1.000 90.99373 1044 VAL B C 1
ATOM 5119 O O . VAL A 1 654 ? 141.34300 155.14900 159.45000 1.000 90.99373 1044 VAL B O 1
ATOM 5123 N N . PRO A 1 655 ? 141.70000 153.35200 158.17600 1.000 86.60374 1045 PRO B N 1
ATOM 5124 C CA . PRO A 1 655 ? 142.03900 154.17900 157.01500 1.000 86.60374 1045 PRO B CA 1
ATOM 5125 C C . PRO A 1 655 ? 140.87100 154.96300 156.44700 1.000 86.60374 1045 PRO B C 1
ATOM 5126 O O . PRO A 1 655 ? 140.97100 156.17500 156.25900 1.000 86.60374 1045 PRO B O 1
ATOM 5130 N N . ILE A 1 656 ? 139.76800 154.28800 156.15900 1.000 86.31098 1046 ILE B N 1
ATOM 5131 C CA . ILE A 1 656 ? 138.63600 154.95300 155.50300 1.000 86.31098 1046 ILE B CA 1
ATOM 5132 C C . ILE A 1 656 ? 137.94300 155.86800 156.50500 1.000 86.31098 1046 ILE B C 1
ATOM 5133 O O . ILE A 1 656 ? 137.60100 155.41900 157.61100 1.000 86.31098 1046 ILE B O 1
ATOM 5138 N N . PRO A 1 657 ? 137.72000 157.13800 156.18100 1.000 87.70056 1047 PRO B N 1
ATOM 5139 C CA . PRO A 1 657 ? 137.04100 158.02700 157.12400 1.000 87.70056 1047 PRO B CA 1
ATOM 5140 C C . PRO A 1 657 ? 135.60400 157.60100 157.36200 1.000 87.70056 1047 PRO B C 1
ATOM 5141 O O . PRO A 1 657 ? 134.94800 157.02500 156.49300 1.000 87.70056 1047 PRO B O 1
ATOM 5145 N N . VAL A 1 658 ? 135.11800 157.89000 158.56400 1.000 91.97387 1048 VAL B N 1
ATOM 5146 C CA . VAL A 1 658 ? 133.73900 157.62300 158.94700 1.000 91.97387 1048 VAL B CA 1
ATOM 5147 C C . VAL A 1 658 ? 133.07700 158.95900 159.23900 1.000 91.97387 1048 VAL B C 1
ATOM 5148 O O . VAL A 1 658 ? 133.52500 159.69700 160.12400 1.000 91.97387 1048 VAL B O 1
ATOM 5152 N N . LYS A 1 659 ? 132.01000 159.27200 158.50500 1.000 98.51090 1049 LYS B N 1
ATOM 5153 C CA . LYS A 1 659 ? 131.34000 160.55900 158.62900 1.000 98.51090 1049 LYS B CA 1
ATOM 5154 C C . LYS A 1 659 ? 130.16900 160.52400 159.59800 1.000 98.51090 1049 LYS B C 1
ATOM 5155 O O . LYS A 1 659 ? 129.22200 161.30400 159.44700 1.000 98.51090 1049 LYS B O 1
ATOM 5161 N N . GLU A 1 660 ? 130.20800 159.64500 160.59400 1.000 102.18108 1050 GLU B N 1
ATOM 5162 C CA . GLU A 1 660 ? 129.13700 159.52200 161.56800 1.000 102.18108 1050 GLU B CA 1
ATOM 5163 C C . GLU A 1 660 ? 129.71200 159.57800 162.97300 1.000 102.18108 1050 GLU B C 1
ATOM 5164 O O . GLU A 1 660 ? 130.86500 159.20700 163.20500 1.000 102.18108 1050 GLU B O 1
ATOM 5170 N N . SER A 1 661 ? 128.89600 160.04900 163.90700 1.000 106.42519 1051 SER B N 1
ATOM 5171 C CA . SER A 1 661 ? 129.30500 160.08600 165.30100 1.000 106.42519 1051 SER B CA 1
ATOM 5172 C C . SER A 1 661 ? 129.44900 158.67100 165.84500 1.000 106.42519 1051 SER B C 1
ATOM 5173 O O . SER A 1 661 ? 128.78200 157.73800 165.39500 1.000 106.42519 1051 SER B O 1
ATOM 5176 N N . ILE A 1 662 ? 130.33900 158.51800 166.82600 1.000 106.62363 1052 ILE B N 1
ATOM 5177 C CA . ILE A 1 662 ? 130.61100 157.20200 167.38700 1.000 106.62363 1052 ILE B CA 1
ATOM 5178 C C . ILE A 1 662 ? 129.39000 156.62300 168.08700 1.000 106.62363 1052 ILE B C 1
ATOM 5179 O O . ILE A 1 662 ? 129.27200 155.40100 168.21100 1.000 106.62363 1052 ILE B O 1
ATOM 5184 N N . GLU A 1 663 ? 128.46600 157.47000 168.54100 1.000 110.85359 1053 GLU B N 1
ATOM 5185 C CA . GLU A 1 663 ? 127.26900 156.99300 169.22000 1.000 110.85359 1053 GLU B CA 1
ATOM 5186 C C . GLU A 1 663 ? 126.31300 156.26300 168.28600 1.000 110.85359 1053 GLU B C 1
ATOM 5187 O O . GLU A 1 663 ? 125.41000 155.57100 168.76600 1.000 110.85359 1053 GLU B O 1
ATOM 5193 N N . GLU A 1 664 ? 126.48600 156.38600 166.97800 1.000 104.35198 1054 GLU B N 1
ATOM 5194 C CA . GLU A 1 664 ? 125.53800 155.60300 166.19900 1.000 104.35198 1054 GLU B CA 1
ATOM 5195 C C . GLU A 1 664 ? 126.05300 154.18000 166.00500 1.000 104.35198 1054 GLU B C 1
ATOM 5196 O O . GLU A 1 664 ? 127.26300 153.97100 165.88800 1.000 104.35198 1054 GLU B O 1
ATOM 5202 N N . PRO A 1 665 ? 125.15800 153.19200 165.98400 1.000 97.98305 1055 PRO B N 1
ATOM 5203 C CA . PRO A 1 665 ? 125.59900 151.81200 165.73600 1.000 97.98305 1055 PRO B CA 1
ATOM 5204 C C . PRO A 1 665 ? 126.25900 151.61900 164.38700 1.000 97.98305 1055 PRO B C 1
ATOM 5205 O O . PRO A 1 665 ? 127.15800 150.77700 164.26000 1.000 97.98305 1055 PRO B O 1
ATOM 5209 N N . SER A 1 666 ? 125.83200 152.36400 163.36900 1.000 92.42721 1056 SER B N 1
ATOM 5210 C CA . SER A 1 666 ? 126.41700 152.20600 162.04400 1.000 92.42721 1056 SER B CA 1
ATOM 5211 C C . SER A 1 666 ? 127.89700 152.55000 162.04900 1.000 92.42721 1056 SER B C 1
ATOM 5212 O O . SER A 1 666 ? 128.70400 151.86600 161.41100 1.000 92.42721 1056 SER B O 1
ATOM 5215 N N . ALA A 1 667 ? 128.27200 153.61300 162.75900 1.000 94.21697 1057 ALA B N 1
ATOM 5216 C CA . ALA A 1 667 ? 129.68300 153.95600 162.87200 1.000 94.21697 1057 ALA B CA 1
ATOM 5217 C C . ALA A 1 667 ? 130.45400 152.85000 163.57000 1.000 94.21697 1057 ALA B C 1
ATOM 5218 O O . ALA A 1 667 ? 131.59100 152.54600 163.19500 1.000 94.21697 1057 ALA B O 1
ATOM 5220 N N . LYS A 1 668 ? 129.85200 152.24000 164.59100 1.000 93.03668 1058 LYS B N 1
ATOM 5221 C CA . LYS A 1 668 ? 130.50100 151.13000 165.27900 1.000 93.03668 1058 LYS B CA 1
ATOM 5222 C C . LYS A 1 668 ? 130.75500 149.97400 164.32800 1.000 93.03668 1058 LYS B C 1
ATOM 5223 O O . LYS A 1 668 ? 131.85500 149.41700 164.29400 1.000 93.03668 1058 LYS B O 1
ATOM 5229 N N . ILE A 1 669 ? 129.75300 149.61100 163.53000 1.000 89.52206 1059 ILE B N 1
ATOM 5230 C CA . ILE A 1 669 ? 129.91500 148.50400 162.59200 1.000 89.52206 1059 ILE B CA 1
ATOM 5231 C C . ILE A 1 669 ? 130.98600 148.82600 161.56200 1.000 89.52206 1059 ILE B C 1
ATOM 5232 O O . ILE A 1 669 ? 131.82000 147.97800 161.22100 1.000 89.52206 1059 ILE B O 1
ATOM 5237 N N . ASN A 1 670 ? 130.97900 150.05600 161.04900 1.000 88.30905 1060 ASN B N 1
ATOM 5238 C CA . ASN A 1 670 ? 131.95500 150.45200 160.04300 1.000 88.30905 1060 ASN B CA 1
ATOM 5239 C C . ASN A 1 670 ? 133.37300 150.38300 160.59600 1.000 88.30905 1060 ASN B C 1
ATOM 5240 O O . ASN A 1 670 ? 134.25300 149.74000 160.00800 1.000 88.30905 1060 ASN B O 1
ATOM 5245 N N . VAL A 1 671 ? 133.60900 151.02700 161.74000 1.000 87.56935 1061 VAL B N 1
ATOM 5246 C CA . VAL A 1 671 ? 134.94800 151.03500 162.30800 1.000 87.56935 1061 VAL B CA 1
ATOM 5247 C C . VAL A 1 671 ? 135.35600 149.63400 162.73500 1.000 87.56935 1061 VAL B C 1
ATOM 5248 O O . VAL A 1 671 ? 136.54000 149.29400 162.71000 1.000 87.56935 1061 VAL B O 1
ATOM 5252 N N . LEU A 1 672 ? 134.39200 148.78500 163.09100 1.000 87.30197 1062 LEU B N 1
ATOM 5253 C CA . LEU A 1 672 ? 134.70900 147.41800 163.48500 1.000 87.30197 1062 LEU B CA 1
ATOM 5254 C C . LEU A 1 672 ? 135.17300 146.59200 162.29400 1.000 87.30197 1062 LEU B C 1
ATOM 5255 O O . LEU A 1 672 ? 136.15800 145.85000 162.39000 1.000 87.30197 1062 LEU B O 1
ATOM 5260 N N . LEU A 1 673 ? 134.47800 146.70900 161.16300 1.000 84.48068 1063 LEU B N 1
ATOM 5261 C CA . LEU A 1 673 ? 134.93200 146.02200 159.95800 1.000 84.48068 1063 LEU B CA 1
ATOM 5262 C C . LEU A 1 673 ? 136.30500 146.51600 159.53300 1.000 84.48068 1063 LEU B C 1
ATOM 5263 O O . LEU A 1 673 ? 137.16600 145.72100 159.13800 1.000 84.48068 1063 LEU B O 1
ATOM 5268 N N . GLN A 1 674 ? 136.53100 147.82800 159.60800 1.000 85.15884 1064 GLN B N 1
ATOM 5269 C CA . GLN A 1 674 ? 137.84200 148.35300 159.24600 1.000 85.15884 1064 GLN B CA 1
ATOM 5270 C C . GLN A 1 674 ? 138.92300 147.82700 160.17700 1.000 85.15884 1064 GLN B C 1
ATOM 5271 O O . GLN A 1 674 ? 140.02400 147.49400 159.73100 1.000 85.15884 1064 GLN B O 1
ATOM 5277 N N . ALA A 1 675 ? 138.63100 147.75200 161.47700 1.000 85.19849 1065 ALA B N 1
ATOM 5278 C CA . ALA A 1 675 ? 139.60200 147.22000 162.42300 1.000 85.19849 1065 ALA B CA 1
ATOM 5279 C C . ALA A 1 675 ? 139.90600 145.76200 162.13200 1.000 85.19849 1065 ALA B C 1
ATOM 5280 O O . ALA A 1 675 ? 141.04100 145.31100 162.30500 1.000 85.19849 1065 ALA B O 1
ATOM 5282 N N . PHE A 1 676 ? 138.90000 145.00000 161.71000 1.000 83.19174 1066 PHE B N 1
ATOM 5283 C CA . PHE A 1 676 ? 139.15100 143.61500 161.32800 1.000 83.19174 1066 PHE B CA 1
ATOM 5284 C C . PHE A 1 676 ? 140.07700 143.53800 160.12700 1.000 83.19174 1066 PHE B C 1
ATOM 5285 O O . PHE A 1 676 ? 141.06900 142.80300 160.14100 1.000 83.19174 1066 PHE B O 1
ATOM 5293 N N . ILE A 1 677 ? 139.76100 144.28300 159.06700 1.000 82.67007 1067 ILE B N 1
ATOM 5294 C CA . ILE A 1 677 ? 140.59000 144.23100 157.86700 1.000 82.67007 1067 ILE B CA 1
ATOM 5295 C C . ILE A 1 677 ? 141.99400 144.72800 158.16900 1.000 82.67007 1067 ILE B C 1
ATOM 5296 O O . ILE A 1 677 ? 142.98400 144.15500 157.70500 1.000 82.67007 1067 ILE B O 1
ATOM 5301 N N . SER A 1 678 ? 142.10600 145.79500 158.95600 1.000 87.53829 1068 SER B N 1
ATOM 5302 C CA . SER A 1 678 ? 143.40700 146.31600 159.34100 1.000 87.53829 1068 SER B CA 1
ATOM 5303 C C . SER A 1 678 ? 144.13200 145.42300 160.33200 1.000 87.53829 1068 SER B C 1
ATOM 5304 O O . SER A 1 678 ? 145.30600 145.67600 160.61300 1.000 87.53829 1068 SER B O 1
ATOM 5307 N N . GLN A 1 679 ? 143.46500 144.40700 160.87200 1.000 90.97536 1069 GLN B N 1
ATOM 5308 C CA . GLN A 1 679 ? 144.05300 143.49200 161.84800 1.000 90.97536 1069 GLN B CA 1
ATOM 5309 C C . GLN A 1 679 ? 144.53700 144.23700 163.08900 1.000 90.97536 1069 GLN B C 1
ATOM 5310 O O . GLN A 1 679 ? 145.67700 144.09200 163.52400 1.000 90.97536 1069 GLN B O 1
ATOM 5316 N N . LEU A 1 680 ? 143.65300 145.04400 163.65700 1.000 95.35432 1070 LEU B N 1
ATOM 5317 C CA . LEU A 1 680 ? 143.93800 145.73000 164.90500 1.000 95.35432 1070 LEU B CA 1
ATOM 5318 C C . LEU A 1 680 ? 143.53400 144.85800 166.08600 1.000 95.35432 1070 LEU B C 1
ATOM 5319 O O . LEU A 1 680 ? 142.69100 143.96600 165.97300 1.000 95.35432 1070 LEU B O 1
ATOM 5324 N N . LYS A 1 681 ? 144.15100 145.12600 167.23100 1.000 106.37434 1071 LYS B N 1
ATOM 5325 C CA . LYS A 1 681 ? 143.91500 144.34700 168.43700 1.000 106.37434 1071 LYS B CA 1
ATOM 5326 C C . LYS A 1 681 ? 142.79000 144.96600 169.25400 1.000 106.37434 1071 LYS B C 1
ATOM 5327 O O . LYS A 1 681 ? 142.78700 146.17400 169.50500 1.000 106.37434 1071 LYS B O 1
ATOM 5333 N N . LEU A 1 682 ? 141.83900 144.13300 169.66900 1.000 107.20842 1072 LEU B N 1
ATOM 5334 C CA . LEU A 1 682 ? 140.70900 144.56100 170.47900 1.000 107.20842 1072 LEU B CA 1
ATOM 5335 C C . LEU A 1 682 ? 140.77200 143.88400 171.84000 1.000 107.20842 1072 LEU B C 1
ATOM 5336 O O . LEU A 1 682 ? 141.23400 142.74700 171.96200 1.000 107.20842 1072 LEU B O 1
ATOM 5341 N N . GLU A 1 683 ? 140.30400 144.59200 172.86800 1.000 114.73121 1073 GLU B N 1
ATOM 5342 C CA . GLU A 1 683 ? 140.40200 144.11300 174.24200 1.000 114.73121 1073 GLU B CA 1
ATOM 5343 C C . GLU A 1 683 ? 139.04200 143.97700 174.91400 1.000 114.73121 1073 GLU B C 1
ATOM 5344 O O . GLU A 1 683 ? 138.97200 143.86000 176.14000 1.000 114.73121 1073 GLU B O 1
ATOM 5350 N N . GLY A 1 684 ? 137.95800 143.99100 174.14700 1.000 109.17431 1074 GLY B N 1
ATOM 5351 C CA . GLY A 1 684 ? 136.63900 143.81700 174.71900 1.000 109.17431 1074 GLY B CA 1
ATOM 5352 C C . GLY A 1 684 ? 135.96800 142.55200 174.23300 1.000 109.17431 1074 GLY B C 1
ATOM 5353 O O . GLY A 1 684 ? 135.94200 142.28900 173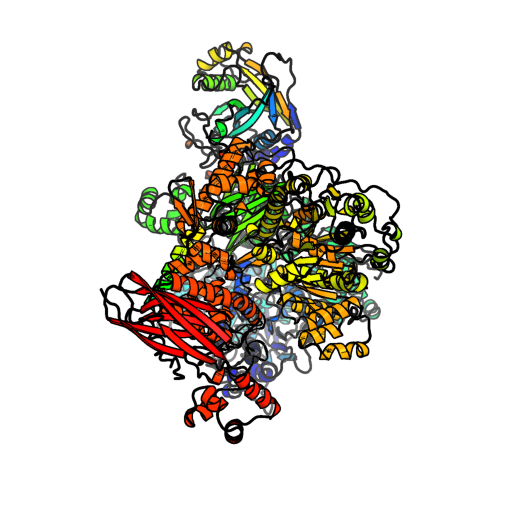.02800 1.000 109.17431 1074 GLY B O 1
ATOM 5354 N N . PHE A 1 685 ? 135.42600 141.75400 175.15400 1.000 105.18873 1075 PHE B N 1
ATOM 5355 C CA . PHE A 1 685 ? 134.80800 140.49400 174.75900 1.000 105.18873 1075 PHE B CA 1
ATOM 5356 C C . PHE A 1 685 ? 133.58300 140.72900 173.88800 1.000 105.18873 1075 PHE B C 1
ATOM 5357 O O . PHE A 1 685 ? 133.43600 140.11400 172.82600 1.000 105.18873 1075 PHE B O 1
ATOM 5365 N N . ALA A 1 686 ? 132.68800 141.61500 174.32400 1.000 102.93325 1076 ALA B N 1
ATOM 5366 C CA . ALA A 1 686 ? 131.51700 141.92900 173.51500 1.000 102.93325 1076 ALA B CA 1
ATOM 5367 C C . ALA A 1 686 ? 131.92400 142.56400 172.19600 1.000 102.93325 1076 ALA B C 1
ATOM 5368 O O . ALA A 1 686 ? 131.33100 142.27900 171.14900 1.000 102.93325 1076 ALA B O 1
ATOM 5370 N N . LEU A 1 687 ? 132.93900 143.42600 172.22700 1.000 102.36804 1077 LEU B N 1
ATOM 5371 C CA . LEU A 1 687 ? 133.41900 144.04700 171.00100 1.000 102.36804 1077 LEU B CA 1
ATOM 5372 C C . LEU A 1 687 ? 133.97500 143.00700 170.03800 1.000 102.36804 1077 LEU B C 1
ATOM 5373 O O . LEU A 1 687 ? 133.71000 143.06400 168.83300 1.000 102.36804 1077 LEU B O 1
ATOM 5378 N N . MET A 1 688 ? 134.74100 142.04200 170.54900 1.000 103.02025 1078 MET B N 1
ATOM 5379 C CA . MET A 1 688 ? 135.28500 141.00500 169.68000 1.000 103.02025 1078 MET B CA 1
ATOM 5380 C C . MET A 1 688 ? 134.18600 140.10900 169.12800 1.000 103.02025 1078 MET B C 1
ATOM 5381 O O . MET A 1 688 ? 134.25200 139.68200 167.97100 1.000 103.02025 1078 MET B O 1
ATOM 5386 N N . ALA A 1 689 ? 133.17100 139.80500 169.93900 1.000 98.60657 1079 ALA B N 1
ATOM 5387 C CA . ALA A 1 689 ? 132.04800 139.02200 169.43800 1.000 98.60657 1079 ALA B CA 1
ATOM 5388 C C . ALA A 1 689 ? 131.32200 139.76100 168.32600 1.000 98.60657 1079 ALA B C 1
ATOM 5389 O O . ALA A 1 689 ? 130.97000 139.16600 167.29800 1.000 98.60657 1079 ALA B O 1
ATOM 5391 N N . ASP A 1 690 ? 131.09700 141.06200 168.51000 1.000 97.54620 1080 ASP B N 1
ATOM 5392 C CA . ASP A 1 690 ? 130.47200 141.85900 167.46300 1.000 97.54620 1080 ASP B CA 1
ATOM 5393 C C . ASP A 1 690 ? 131.32300 141.87000 166.20500 1.000 97.54620 1080 ASP B C 1
ATOM 5394 O O . ASP A 1 690 ? 130.79600 141.78000 165.09200 1.000 97.54620 1080 ASP B O 1
ATOM 5399 N N . MET A 1 691 ? 132.64200 141.99200 166.36000 1.000 93.73638 1081 MET B N 1
ATOM 5400 C CA . MET A 1 691 ? 133.52100 141.99300 165.19800 1.000 93.73638 1081 MET B CA 1
ATOM 5401 C C . MET A 1 691 ? 133.42300 140.67800 164.44600 1.000 93.73638 1081 MET B C 1
ATOM 5402 O O . MET A 1 691 ? 133.31200 140.66100 163.21700 1.000 93.73638 1081 MET B O 1
ATOM 5407 N N . VAL A 1 692 ? 133.45200 139.56200 165.17100 1.000 91.22360 1082 VAL B N 1
ATOM 5408 C CA . VAL A 1 692 ? 133.36800 138.26400 164.51300 1.000 91.22360 1082 VAL B CA 1
ATOM 5409 C C . VAL A 1 692 ? 132.04900 138.12900 163.77100 1.000 91.22360 1082 VAL B C 1
ATOM 5410 O O . VAL A 1 692 ? 132.01200 137.68000 162.62100 1.000 91.22360 1082 VAL B O 1
ATOM 5414 N N . TYR A 1 693 ? 130.94900 138.53700 164.40400 1.000 90.41635 1083 TYR B N 1
ATOM 5415 C CA . TYR A 1 693 ? 129.64800 138.43200 163.75300 1.000 90.41635 1083 TYR B CA 1
ATOM 5416 C C . TYR A 1 693 ? 129.59000 139.27400 162.48500 1.000 90.41635 1083 TYR B C 1
ATOM 5417 O O . TYR A 1 693 ? 129.19800 138.78400 161.41600 1.000 90.41635 1083 TYR B O 1
ATOM 5426 N N . VAL A 1 694 ? 129.97900 140.54700 162.58100 1.000 87.90382 1084 VAL B N 1
ATOM 5427 C CA . VAL A 1 694 ? 129.84300 141.42900 161.43000 1.000 87.90382 1084 VAL B CA 1
ATOM 5428 C C . VAL A 1 694 ? 130.77000 140.98900 160.31000 1.000 87.90382 1084 VAL B C 1
ATOM 5429 O O . VAL A 1 694 ? 130.41100 141.07000 159.13500 1.000 87.90382 1084 VAL B O 1
ATOM 5433 N N . THR A 1 695 ? 131.95500 140.48200 160.64200 1.000 87.07141 1085 THR B N 1
ATOM 5434 C CA . THR A 1 695 ? 132.87400 140.07900 159.59000 1.000 87.07141 1085 THR B CA 1
ATOM 5435 C C . THR A 1 695 ? 132.48600 138.75600 158.95500 1.000 87.07141 1085 THR B C 1
ATOM 5436 O O . THR A 1 695 ? 132.76500 138.54400 157.77300 1.000 87.07141 1085 THR B O 1
ATOM 5440 N N . GLN A 1 696 ? 131.86000 137.85300 159.70600 1.000 89.12773 1086 GLN B N 1
ATOM 5441 C CA . GLN A 1 696 ? 131.37000 136.63300 159.08500 1.000 89.12773 1086 GLN B CA 1
ATOM 5442 C C . GLN A 1 696 ? 130.16400 136.90500 158.20200 1.000 89.12773 1086 GLN B C 1
ATOM 5443 O O . GLN A 1 696 ? 129.97800 136.22600 157.19000 1.000 89.12773 1086 GLN B O 1
ATOM 5449 N N . SER A 1 697 ? 129.33500 137.88400 158.56000 1.000 84.80845 1087 SER B N 1
ATOM 5450 C CA . SER A 1 697 ? 128.23900 138.25300 157.67200 1.000 84.80845 1087 SER B CA 1
ATOM 5451 C C . SER A 1 697 ? 128.71400 139.09000 156.48900 1.000 84.80845 1087 SER B C 1
ATOM 5452 O O . SER A 1 697 ? 128.07100 139.08100 155.43000 1.000 84.80845 1087 SER B O 1
ATOM 5455 N N . ALA A 1 698 ? 129.83200 139.80200 156.65000 1.000 84.13679 1088 ALA B N 1
ATOM 5456 C CA . ALA A 1 698 ? 130.29500 140.73100 155.63000 1.000 84.13679 1088 ALA B CA 1
ATOM 5457 C C . ALA A 1 698 ? 130.61700 140.03400 154.32300 1.000 84.13679 1088 ALA B C 1
ATOM 5458 O O . ALA A 1 698 ? 130.44800 140.62800 153.26000 1.000 84.13679 1088 ALA B O 1
ATOM 5460 N N . GLY A 1 699 ? 131.08300 138.79600 154.37100 1.000 82.49031 1089 GLY B N 1
ATOM 5461 C CA . GLY A 1 699 ? 131.37200 138.08800 153.14400 1.000 82.49031 1089 GLY B CA 1
ATOM 5462 C C . GLY A 1 699 ? 130.15700 138.01000 152.24700 1.000 82.49031 1089 GLY B C 1
ATOM 5463 O O . GLY A 1 699 ? 130.18300 138.48700 151.10800 1.000 82.49031 1089 GLY B O 1
ATOM 5464 N N . ARG A 1 700 ? 129.06800 137.45200 152.77400 1.000 80.83766 1090 ARG B N 1
ATOM 5465 C CA . ARG A 1 700 ? 127.84800 137.33900 151.98700 1.000 80.83766 1090 ARG B CA 1
ATOM 5466 C C . ARG A 1 700 ? 127.27300 138.70500 151.64800 1.000 80.83766 1090 ARG B C 1
ATOM 5467 O O . ARG A 1 700 ? 126.79900 138.91700 150.52900 1.000 80.83766 1090 ARG B O 1
ATOM 5475 N N . LEU A 1 701 ? 127.29200 139.64300 152.59700 1.000 81.78188 1091 LEU B N 1
ATOM 5476 C CA . LEU A 1 701 ? 126.67100 140.93900 152.34300 1.000 81.78188 1091 LEU B CA 1
ATOM 5477 C C . LEU A 1 701 ? 127.39100 141.68700 151.22800 1.000 81.78188 1091 LEU B C 1
ATOM 5478 O O . LEU A 1 701 ? 126.75800 142.21900 150.30800 1.000 81.78188 1091 LEU B O 1
ATOM 5483 N N . MET A 1 702 ? 128.72000 141.72400 151.28100 1.000 81.33411 1092 MET B N 1
ATOM 5484 C CA . MET A 1 702 ? 129.47200 142.41800 150.25100 1.000 81.33411 1092 MET B CA 1
ATOM 5485 C C . MET A 1 702 ? 129.43400 141.66700 148.93400 1.000 81.33411 1092 MET B C 1
ATOM 5486 O O . MET A 1 702 ? 129.47400 142.29200 147.87300 1.000 81.33411 1092 MET B O 1
ATOM 5491 N N . ARG A 1 703 ? 129.34600 140.33700 148.96500 1.000 78.09419 1093 ARG B N 1
ATOM 5492 C CA . ARG A 1 703 ? 129.17900 139.60300 147.71900 1.000 78.09419 1093 ARG B CA 1
ATOM 5493 C C . ARG A 1 703 ? 127.84300 139.93400 147.07000 1.000 78.09419 1093 ARG B C 1
ATOM 5494 O O . ARG A 1 703 ? 127.75400 140.05700 145.84400 1.000 78.09419 1093 ARG B O 1
ATOM 5502 N N . ALA A 1 704 ? 126.79100 140.08200 147.87500 1.000 76.50226 1094 ALA B N 1
ATOM 5503 C CA . ALA A 1 704 ? 125.49600 140.47800 147.33500 1.000 76.50226 1094 ALA B CA 1
ATOM 5504 C C . ALA A 1 704 ? 125.54900 141.88100 146.75500 1.000 76.50226 1094 ALA B C 1
ATOM 5505 O O . ALA A 1 704 ? 124.98000 142.14200 145.69000 1.000 76.50226 1094 ALA B O 1
ATOM 5507 N N . ILE A 1 705 ? 126.22400 142.80000 147.44400 1.000 76.21654 1095 ILE B N 1
ATOM 5508 C CA . ILE A 1 705 ? 126.38300 144.14900 146.90700 1.000 76.21654 1095 ILE B CA 1
ATOM 5509 C C . ILE A 1 705 ? 127.13100 144.11200 145.58400 1.000 76.21654 1095 ILE B C 1
ATOM 5510 O O . ILE A 1 705 ? 126.76800 144.80600 144.62700 1.000 76.21654 1095 ILE B O 1
ATOM 5515 N N . PHE A 1 706 ? 128.19200 143.31100 145.51200 1.000 76.28993 1096 PHE B N 1
ATOM 5516 C CA . PHE A 1 706 ? 128.95500 143.19500 144.27800 1.000 76.28993 1096 PHE B CA 1
ATOM 5517 C C . PHE A 1 706 ? 128.10000 142.64800 143.15100 1.000 76.28993 1096 PHE B C 1
ATOM 5518 O O . PHE A 1 706 ? 128.17000 143.13900 142.02300 1.000 76.28993 1096 PHE B O 1
ATOM 5526 N N . GLU A 1 707 ? 127.29200 141.62700 143.43100 1.000 79.55513 1097 GLU B N 1
ATOM 5527 C CA . GLU A 1 707 ? 126.42700 141.07600 142.39500 1.000 79.55513 1097 GLU B CA 1
ATOM 5528 C C . GLU A 1 707 ? 125.41100 142.10400 141.92700 1.000 79.55513 1097 GLU B C 1
ATOM 5529 O O . GLU A 1 707 ? 125.14200 142.21800 140.72800 1.000 79.55513 1097 GLU B O 1
ATOM 5535 N N . ILE A 1 708 ? 124.84200 142.86700 142.85900 1.000 74.03518 1098 ILE B N 1
ATOM 5536 C CA . ILE A 1 708 ? 123.87900 143.90100 142.49400 1.000 74.03518 1098 ILE B CA 1
ATOM 5537 C C . ILE A 1 708 ? 124.51900 144.92100 141.56600 1.000 74.03518 1098 ILE B C 1
ATOM 5538 O O . ILE A 1 708 ? 123.99200 145.23400 140.49100 1.000 74.03518 1098 ILE B O 1
ATOM 5543 N N . VAL A 1 709 ? 125.68200 145.43700 141.96100 1.000 75.56983 1099 VAL B N 1
ATOM 5544 C CA . VAL A 1 709 ? 126.33400 146.48600 141.19000 1.000 75.56983 1099 VAL B CA 1
ATOM 5545 C C . VAL A 1 709 ? 126.78700 145.96100 139.83600 1.000 75.56983 1099 VAL B C 1
ATOM 5546 O O . VAL A 1 709 ? 126.67400 146.65300 138.82000 1.000 75.56983 1099 VAL B O 1
ATOM 5550 N N . LEU A 1 710 ? 127.30600 144.73400 139.79600 1.000 75.59461 1100 LEU B N 1
ATOM 5551 C CA . LEU A 1 710 ? 127.71400 144.14000 138.53100 1.000 75.59461 1100 LEU B CA 1
ATOM 5552 C C . LEU A 1 710 ? 126.52500 143.95200 137.60300 1.000 75.59461 1100 LEU B C 1
ATOM 5553 O O . LEU A 1 710 ? 126.62800 144.19100 136.39700 1.000 75.59461 1100 LEU B O 1
ATOM 5558 N N . ASN A 1 711 ? 125.38900 143.51500 138.14600 1.000 79.24208 1101 ASN B N 1
ATOM 5559 C CA . ASN A 1 711 ? 124.19600 143.35800 137.32800 1.000 79.24208 1101 ASN B CA 1
ATOM 5560 C C . ASN A 1 711 ? 123.73800 144.69300 136.76600 1.000 79.24208 1101 ASN B C 1
ATOM 5561 O O . ASN A 1 711 ? 123.32900 144.77700 135.60500 1.000 79.24208 1101 ASN B O 1
ATOM 5566 N N . ARG A 1 712 ? 123.80200 145.75200 137.56900 1.000 77.55669 1102 ARG B N 1
ATOM 5567 C CA . ARG A 1 712 ? 123.43000 147.06300 137.05900 1.000 77.55669 1102 ARG B CA 1
ATOM 5568 C C . ARG A 1 712 ? 124.50800 147.68900 136.18600 1.000 77.55669 1102 ARG B C 1
ATOM 5569 O O . ARG A 1 712 ? 124.26000 148.73800 135.58600 1.000 77.55669 1102 ARG B O 1
ATOM 5577 N N . GLY A 1 713 ? 125.68700 147.08000 136.09500 1.000 77.03383 1103 GLY B N 1
ATOM 5578 C CA . GLY A 1 713 ? 126.71200 147.54900 135.18400 1.000 77.03383 1103 GLY B CA 1
ATOM 5579 C C . GLY A 1 713 ? 127.45300 148.79600 135.60100 1.000 77.03383 1103 GLY B C 1
ATOM 5580 O O . GLY A 1 713 ? 127.85500 149.58000 134.74100 1.000 77.03383 1103 GLY B O 1
ATOM 5581 N N . TRP A 1 714 ? 127.65300 149.00400 136.89800 1.000 78.59939 1104 TRP B N 1
ATOM 5582 C CA . TRP A 1 714 ? 128.38100 150.16600 137.40200 1.000 78.59939 1104 TRP B CA 1
ATOM 5583 C C . TRP A 1 714 ? 129.83000 149.75700 137.62100 1.000 78.59939 1104 TRP B C 1
ATOM 5584 O O . TRP A 1 714 ? 130.17100 149.18000 138.65200 1.000 78.59939 1104 TRP B O 1
ATOM 5595 N N . ALA A 1 715 ? 130.69100 150.06000 136.64700 1.000 79.11925 1105 ALA B N 1
ATOM 5596 C CA . ALA A 1 715 ? 132.06000 149.55200 136.68100 1.000 79.11925 1105 ALA B CA 1
ATOM 5597 C C . ALA A 1 715 ? 132.83700 150.09800 137.86800 1.000 79.11925 1105 ALA B C 1
ATOM 5598 O O . ALA A 1 715 ? 133.54900 149.35200 138.55300 1.000 79.11925 1105 ALA B O 1
ATOM 5600 N N . GLN A 1 716 ? 132.72100 151.39900 138.12000 1.000 80.58789 1106 GLN B N 1
ATOM 5601 C CA . GLN A 1 716 ? 133.53100 152.02100 139.15700 1.000 80.58789 1106 GLN B CA 1
ATOM 5602 C C . GLN A 1 716 ? 133.20200 151.45000 140.52600 1.000 80.58789 1106 GLN B C 1
ATOM 5603 O O . GLN A 1 716 ? 134.10100 151.18200 141.32800 1.000 80.58789 1106 GLN B O 1
ATOM 5609 N N . LEU A 1 717 ? 131.91900 151.25100 140.81100 1.000 78.61756 1107 LEU B N 1
ATOM 5610 C CA . LEU A 1 717 ? 131.53000 150.64800 142.07600 1.000 78.61756 1107 LEU B CA 1
ATOM 5611 C C . LEU A 1 717 ? 131.74800 149.14300 142.07600 1.000 78.61756 1107 LEU B C 1
ATOM 5612 O O . LEU A 1 717 ? 131.99400 148.56100 143.13500 1.000 78.61756 1107 LEU B O 1
ATOM 5617 N N . THR A 1 718 ? 131.66200 148.49900 140.91200 1.000 77.72938 1108 THR B N 1
ATOM 5618 C CA . THR A 1 718 ? 131.93400 147.06800 140.83800 1.000 77.72938 1108 THR B CA 1
ATOM 5619 C C . THR A 1 718 ? 133.35900 146.75800 141.26100 1.000 77.72938 1108 THR B C 1
ATOM 5620 O O . THR A 1 718 ? 133.59900 145.80900 142.01700 1.000 77.72938 1108 THR B O 1
ATOM 5624 N N . ASP A 1 719 ? 134.31800 147.55000 140.78400 1.000 80.12136 1109 ASP B N 1
ATOM 5625 C CA . ASP A 1 719 ? 135.70900 147.32600 141.16000 1.000 80.12136 1109 ASP B CA 1
ATOM 5626 C C . ASP A 1 719 ? 135.89700 147.46200 142.66300 1.000 80.12136 1109 ASP B C 1
ATOM 5627 O O . ASP A 1 719 ? 136.53900 146.61900 143.29800 1.000 80.12136 1109 ASP B O 1
ATOM 5632 N N . LYS A 1 720 ? 135.32700 148.51500 143.25100 1.000 78.84339 1110 LYS B N 1
ATOM 5633 C CA . LYS A 1 720 ? 135.46900 148.73400 144.68400 1.000 78.84339 1110 LYS B CA 1
ATOM 5634 C C . LYS A 1 720 ? 134.83800 147.60500 145.48300 1.000 78.84339 1110 LYS B C 1
ATOM 5635 O O . LYS A 1 720 ? 135.42200 147.13000 146.46000 1.000 78.84339 1110 LYS B O 1
ATOM 5641 N N . THR A 1 721 ? 133.64400 147.16500 145.08900 1.000 77.98992 1111 THR B N 1
ATOM 5642 C CA . THR A 1 721 ? 132.97500 146.10600 145.83400 1.000 77.98992 1111 THR B CA 1
ATOM 5643 C C . THR A 1 721 ? 133.73300 144.79200 145.73800 1.000 77.98992 1111 THR B C 1
ATOM 5644 O O . THR A 1 721 ? 133.86000 144.07600 146.73600 1.000 77.98992 1111 THR B O 1
ATOM 5648 N N . LEU A 1 722 ? 134.23500 144.44600 144.55100 1.000 76.23487 1112 LEU B N 1
ATOM 5649 C CA . LEU A 1 722 ? 134.99900 143.21000 144.42300 1.000 76.23487 1112 LEU B CA 1
ATOM 5650 C C . LEU A 1 722 ? 136.28300 143.27000 145.23700 1.000 76.23487 1112 LEU B C 1
ATOM 5651 O O . LEU A 1 722 ? 136.64900 142.29600 145.90800 1.000 76.23487 1112 LEU B O 1
ATOM 5656 N N . ASN A 1 723 ? 136.97900 144.40700 145.20000 1.000 78.32427 1113 ASN B N 1
ATOM 5657 C CA . ASN A 1 723 ? 138.18600 144.54100 146.00200 1.000 78.32427 1113 ASN B CA 1
ATOM 5658 C C . ASN A 1 723 ? 137.87000 144.43900 147.48400 1.000 78.32427 1113 ASN B C 1
ATOM 5659 O O . ASN A 1 723 ? 138.64100 143.85300 148.24600 1.000 78.32427 1113 ASN B O 1
ATOM 5664 N N . LEU A 1 724 ? 136.74600 145.00700 147.91700 1.000 78.70442 1114 LEU B N 1
ATOM 5665 C CA . LEU A 1 724 ? 136.38300 144.91700 149.32600 1.000 78.70442 1114 LEU B CA 1
ATOM 5666 C C . LEU A 1 724 ? 136.04200 143.48800 149.71800 1.000 78.70442 1114 LEU B C 1
ATOM 5667 O O . LEU A 1 724 ? 136.37500 143.04800 150.82300 1.000 78.70442 1114 LEU B O 1
ATOM 5672 N N . CYS A 1 725 ? 135.37000 142.75000 148.83400 1.000 78.80751 1115 CYS B N 1
ATOM 5673 C CA . CYS A 1 725 ? 135.11300 141.33900 149.10100 1.000 78.80751 1115 CYS B CA 1
ATOM 5674 C C . CYS A 1 725 ? 136.41700 140.58200 149.28400 1.000 78.80751 1115 CYS B C 1
ATOM 5675 O O . CYS A 1 725 ? 136.56500 139.78900 150.22100 1.000 78.80751 1115 CYS B O 1
ATOM 5678 N N . LYS A 1 726 ? 137.38100 140.82100 148.39500 1.000 76.10806 1116 LYS B N 1
ATOM 5679 C CA . LYS A 1 726 ? 138.67000 140.15400 148.52400 1.000 76.10806 1116 LYS B CA 1
ATOM 5680 C C . LYS A 1 726 ? 139.37500 140.55900 149.81000 1.000 76.10806 1116 LYS B C 1
ATOM 5681 O O . LYS A 1 726 ? 140.02400 139.73100 150.45200 1.000 76.10806 1116 LYS B O 1
ATOM 5687 N N . MET A 1 727 ? 139.28700 141.83500 150.18800 1.000 78.66986 1117 MET B N 1
ATOM 5688 C CA . MET A 1 727 ? 139.94800 142.29000 151.40500 1.000 78.66986 1117 MET B CA 1
ATOM 5689 C C . MET A 1 727 ? 139.34700 141.63200 152.63400 1.000 78.66986 1117 MET B C 1
ATOM 5690 O O . MET A 1 727 ? 140.07000 141.25200 153.55800 1.000 78.66986 1117 MET B O 1
ATOM 5695 N N . ILE A 1 728 ? 138.02300 141.50600 152.67100 1.000 80.17359 1118 ILE B N 1
ATOM 5696 C CA . ILE A 1 728 ? 137.38200 140.83300 153.79500 1.000 80.17359 1118 ILE B CA 1
ATOM 5697 C C . ILE A 1 728 ? 137.77700 139.36600 153.82800 1.000 80.17359 1118 ILE B C 1
ATOM 5698 O O . ILE A 1 728 ? 138.02900 138.79900 154.89600 1.000 80.17359 1118 ILE B O 1
ATOM 5703 N N . ASP A 1 729 ? 137.83800 138.72500 152.66000 1.000 82.64771 1119 ASP B N 1
ATOM 5704 C CA . ASP A 1 729 ? 138.20900 137.31600 152.60800 1.000 82.64771 1119 ASP B CA 1
ATOM 5705 C C . ASP A 1 729 ? 139.63400 137.09900 153.10100 1.000 82.64771 1119 ASP B C 1
ATOM 5706 O O . ASP A 1 729 ? 139.88100 136.25000 153.96200 1.000 82.64771 1119 ASP B O 1
ATOM 5711 N N . LYS A 1 730 ? 140.58300 137.86100 152.56800 1.000 81.63744 1120 LYS B N 1
ATOM 5712 C CA . LYS A 1 730 ? 141.99500 137.67600 152.86600 1.000 81.63744 1120 LYS B CA 1
ATOM 5713 C C . LYS A 1 730 ? 142.45800 138.43800 154.09700 1.000 81.63744 1120 LYS B C 1
ATOM 5714 O O . LYS A 1 730 ? 143.57900 138.21100 154.55200 1.000 81.63744 1120 LYS B O 1
ATOM 5720 N N . ARG A 1 731 ? 141.63200 139.33000 154.63700 1.000 84.34332 1121 ARG B N 1
ATOM 5721 C CA . ARG A 1 731 ? 141.95800 140.11700 155.82400 1.000 84.34332 1121 ARG B CA 1
ATOM 5722 C C . ARG A 1 731 ? 143.24800 140.91200 155.62100 1.000 84.34332 1121 ARG B C 1
ATOM 5723 O O . ARG A 1 731 ? 144.23000 140.75500 156.34300 1.000 84.34332 1121 ARG B O 1
ATOM 5731 N N . MET A 1 732 ? 143.22400 141.77900 154.61400 1.000 84.02867 1122 MET B N 1
ATOM 5732 C CA . MET A 1 732 ? 144.34500 142.65300 154.30500 1.000 84.02867 1122 MET B CA 1
ATOM 5733 C C . MET A 1 732 ? 143.88000 143.70100 153.31000 1.000 84.02867 1122 MET B C 1
ATOM 5734 O O . MET A 1 732 ? 143.00000 143.44100 152.49000 1.000 84.02867 1122 MET B O 1
ATOM 5739 N N . TRP A 1 733 ? 144.47100 144.88600 153.39500 1.000 83.55213 1123 TRP B N 1
ATOM 5740 C CA . TRP A 1 733 ? 144.18000 145.93800 152.43600 1.000 83.55213 1123 TRP B CA 1
ATOM 5741 C C . TRP A 1 733 ? 144.90600 145.67300 151.12600 1.000 83.55213 1123 TRP B C 1
ATOM 5742 O O . TRP A 1 733 ? 145.96700 145.04800 151.09900 1.000 83.55213 1123 TRP B O 1
ATOM 5753 N N . GLN A 1 734 ? 144.32500 146.15600 150.02800 1.000 85.90547 1124 GLN B N 1
ATOM 5754 C CA . GLN A 1 734 ? 144.92000 145.91700 148.71900 1.000 85.90547 1124 GLN B CA 1
ATOM 5755 C C . GLN A 1 734 ? 146.24800 146.63400 148.54300 1.000 85.90547 1124 GLN B C 1
ATOM 5756 O O . GLN A 1 734 ? 147.03700 146.24400 147.68000 1.000 85.90547 1124 GLN B O 1
ATOM 5762 N N . SER A 1 735 ? 146.51300 147.67100 149.33200 1.000 88.91709 1125 SER B N 1
ATOM 5763 C CA . SER A 1 735 ? 147.79100 148.36000 149.24400 1.000 88.91709 1125 SER B CA 1
ATOM 5764 C C . SER A 1 735 ? 148.94200 147.50600 149.75200 1.000 88.91709 1125 SER B C 1
ATOM 5765 O O . SER A 1 735 ? 150.09400 147.77100 149.39900 1.000 88.91709 1125 SER B O 1
ATOM 5768 N N . MET A 1 736 ? 148.66200 146.49200 150.56500 1.000 90.67599 1126 MET B N 1
ATOM 5769 C CA . MET A 1 736 ? 149.71200 145.64600 151.10300 1.000 90.67599 1126 MET B CA 1
ATOM 5770 C C . MET A 1 736 ? 150.29400 144.75600 150.00800 1.000 90.67599 1126 MET B C 1
ATOM 5771 O O . MET A 1 736 ? 149.74300 144.62800 148.91200 1.000 90.67599 1126 MET B O 1
ATOM 5776 N N . CYS A 1 737 ? 151.42800 144.14200 150.31700 1.000 95.48798 1127 CYS B N 1
ATOM 5777 C CA . CYS A 1 737 ? 152.11900 143.31700 149.33700 1.000 95.48798 1127 CYS B CA 1
ATOM 5778 C C . CYS A 1 737 ? 151.25400 142.12000 148.95600 1.000 95.48798 1127 CYS B C 1
ATOM 5779 O O . CYS A 1 737 ? 150.69700 141.46100 149.84200 1.000 95.48798 1127 CYS B O 1
ATOM 5782 N N . PRO A 1 738 ? 151.11100 141.81200 147.66800 1.000 90.30104 1128 PRO B N 1
ATOM 5783 C CA . PRO A 1 738 ? 150.28500 140.66200 147.27600 1.000 90.30104 1128 PRO B CA 1
ATOM 5784 C C . PRO A 1 738 ? 150.80700 139.33900 147.78800 1.000 90.30104 1128 PRO B C 1
ATOM 5785 O O . PRO A 1 738 ? 150.05000 138.36500 147.81800 1.000 90.30104 1128 PRO B O 1
ATOM 5789 N N . LEU A 1 739 ? 152.07700 139.26200 148.18100 1.000 92.40912 1129 LEU B N 1
ATOM 5790 C CA . LEU A 1 739 ? 152.62700 138.01300 148.68800 1.000 92.40912 1129 LEU B CA 1
ATOM 5791 C C . LEU A 1 739 ? 152.10000 137.65100 150.06700 1.000 92.40912 1129 LEU B C 1
ATOM 5792 O O . LEU A 1 739 ? 152.36500 136.54100 150.53300 1.000 92.40912 1129 LEU B O 1
ATOM 5797 N N . ARG A 1 740 ? 151.37700 138.55200 150.73600 1.000 94.30316 1130 ARG B N 1
ATOM 5798 C CA . ARG A 1 740 ? 150.75100 138.18900 152.00000 1.000 94.30316 1130 ARG B CA 1
ATOM 5799 C C . ARG A 1 740 ? 149.75000 137.06200 151.82000 1.000 94.30316 1130 ARG B C 1
ATOM 5800 O O . ARG A 1 740 ? 149.52200 136.28300 152.74800 1.000 94.30316 1130 ARG B O 1
ATOM 5808 N N . GLN A 1 741 ? 149.13500 136.96600 150.64300 1.000 87.07424 1131 GLN B N 1
ATOM 5809 C CA . GLN A 1 741 ? 148.10900 135.96000 150.42000 1.000 87.07424 1131 GLN B CA 1
ATOM 5810 C C . GLN A 1 741 ? 148.66800 134.54900 150.48600 1.000 87.07424 1131 GLN B C 1
ATOM 5811 O O . GLN A 1 741 ? 147.91600 133.60900 150.75300 1.000 87.07424 1131 GLN B O 1
ATOM 5817 N N . PHE A 1 742 ? 149.96300 134.37700 150.24800 1.000 91.63158 1132 PHE B N 1
ATOM 5818 C CA . PHE A 1 742 ? 150.63900 133.12700 150.57000 1.000 91.63158 1132 PHE B CA 1
ATOM 5819 C C . PHE A 1 742 ? 151.05500 133.19900 152.03000 1.000 91.63158 1132 PHE B C 1
ATOM 5820 O O . PHE A 1 742 ? 151.99100 133.92500 152.38000 1.000 91.63158 1132 PHE B O 1
ATOM 5828 N N . ARG A 1 743 ? 150.37100 132.45000 152.88800 1.000 97.91139 1133 ARG B N 1
ATOM 5829 C CA . ARG A 1 743 ? 150.62300 132.57100 154.31600 1.000 97.91139 1133 ARG B CA 1
ATOM 5830 C C . ARG A 1 743 ? 151.96300 131.98900 154.74000 1.000 97.91139 1133 ARG B C 1
ATOM 5831 O O . ARG A 1 743 ? 152.32100 132.11200 155.91600 1.000 97.91139 1133 ARG B O 1
ATOM 5839 N N . LYS A 1 744 ? 152.70600 131.36000 153.83000 1.000 101.44055 1134 LYS B N 1
ATOM 5840 C CA . LYS A 1 744 ? 153.97400 130.74300 154.19200 1.000 101.44055 1134 LYS B CA 1
ATOM 5841 C C . LYS A 1 744 ? 155.11900 131.73900 154.30600 1.000 101.44055 1134 LYS B C 1
ATOM 5842 O O . LYS A 1 744 ? 156.14300 131.41100 154.91400 1.000 101.44055 1134 LYS B O 1
ATOM 5848 N N . LEU A 1 745 ? 154.98300 132.93200 153.74400 1.000 101.76559 1135 LEU B N 1
ATOM 5849 C CA . LEU A 1 745 ? 156.05300 133.91300 153.84300 1.000 101.76559 1135 LEU B CA 1
ATOM 5850 C C . LEU A 1 745 ? 156.19100 134.39800 155.28300 1.000 101.76559 1135 LEU B C 1
ATOM 5851 O O . LEU A 1 745 ? 155.18700 134.57300 155.97800 1.000 101.76559 1135 LEU B O 1
ATOM 5856 N N . PRO A 1 746 ? 157.41400 134.61600 155.75900 1.000 107.26369 1136 PRO B N 1
ATOM 5857 C CA . PRO A 1 746 ? 157.58600 135.23800 157.07400 1.000 107.26369 1136 PRO B CA 1
ATOM 5858 C C . PRO A 1 746 ? 157.01600 136.64500 157.08200 1.000 107.26369 1136 PRO B C 1
ATOM 5859 O O . PRO A 1 746 ? 157.05200 137.35800 156.07900 1.000 107.26369 1136 PRO B O 1
ATOM 5863 N N . GLU A 1 747 ? 156.47800 137.04200 158.23500 1.000 112.11250 1137 GLU B N 1
ATOM 5864 C CA . GLU A 1 747 ? 155.94100 138.39200 158.35600 1.000 112.11250 1137 GLU B CA 1
ATOM 5865 C C . GLU A 1 747 ? 157.03000 139.43400 158.15400 1.000 112.11250 1137 GLU B C 1
ATOM 5866 O O . GLU A 1 747 ? 156.80600 140.45700 157.49600 1.000 112.11250 1137 GLU B O 1
ATOM 5872 N N . GLU A 1 748 ? 158.21700 139.18900 158.70600 1.000 113.04360 1138 GLU B N 1
ATOM 5873 C CA . GLU A 1 748 ? 159.30700 140.14700 158.56900 1.000 113.04360 1138 GLU B CA 1
ATOM 5874 C C . GLU A 1 748 ? 159.67200 140.35200 157.10600 1.000 113.04360 1138 GLU B C 1
ATOM 5875 O O . GLU A 1 748 ? 159.91400 141.48400 156.67000 1.000 113.04360 1138 GLU B O 1
ATOM 5881 N N . VAL A 1 749 ? 159.71100 139.26900 156.33200 1.000 110.12909 1139 VAL B N 1
ATOM 5882 C CA . VAL A 1 749 ? 160.11100 139.36200 154.93300 1.000 110.12909 1139 VAL B CA 1
ATOM 5883 C C . VAL A 1 749 ? 159.12900 140.22100 154.14800 1.000 110.12909 1139 VAL B C 1
ATOM 5884 O O . VAL A 1 749 ? 159.52600 141.10800 153.38800 1.000 110.12909 1139 VAL B O 1
ATOM 5888 N N . VAL A 1 750 ? 157.83100 139.97600 154.32800 1.000 106.59666 1140 VAL B N 1
ATOM 5889 C CA . VAL A 1 750 ? 156.83100 140.74200 153.59100 1.000 106.59666 1140 VAL B CA 1
ATOM 5890 C C . VAL A 1 750 ? 156.82300 142.19200 154.04800 1.000 106.59666 1140 VAL B C 1
ATOM 5891 O O . VAL A 1 750 ? 156.65900 143.11500 153.23700 1.000 106.59666 1140 VAL B O 1
ATOM 5895 N N . LYS A 1 751 ? 156.98600 142.41800 155.35100 1.000 108.14280 1141 LYS B N 1
ATOM 5896 C CA . LYS A 1 751 ? 157.03700 143.78300 155.85500 1.000 108.14280 1141 LYS B CA 1
ATOM 5897 C C . LYS A 1 751 ? 158.20800 144.54000 155.24900 1.000 108.14280 1141 LYS B C 1
ATOM 5898 O O . LYS A 1 751 ? 158.07900 145.71300 154.88900 1.000 108.14280 1141 LYS B O 1
ATOM 5904 N N . LYS A 1 752 ? 159.35800 143.88000 155.12300 1.000 110.89099 1142 LYS B N 1
ATOM 5905 C CA . LYS A 1 752 ? 160.50700 144.51900 154.49200 1.000 110.89099 1142 LYS B CA 1
ATOM 5906 C C . LYS A 1 752 ? 160.26900 144.73800 153.00400 1.000 110.89099 1142 LYS B C 1
ATOM 5907 O O . LYS A 1 752 ? 160.70500 145.75000 152.44400 1.000 110.89099 1142 LYS B O 1
ATOM 5913 N N . ILE A 1 753 ? 159.59100 143.79700 152.34500 1.000 109.48879 1143 ILE B N 1
ATOM 5914 C CA . ILE A 1 753 ? 159.32400 143.93300 150.91600 1.000 109.48879 1143 ILE B CA 1
ATOM 5915 C C . ILE A 1 753 ? 158.46900 145.16200 150.65000 1.000 109.48879 1143 ILE B C 1
ATOM 5916 O O . ILE A 1 753 ? 15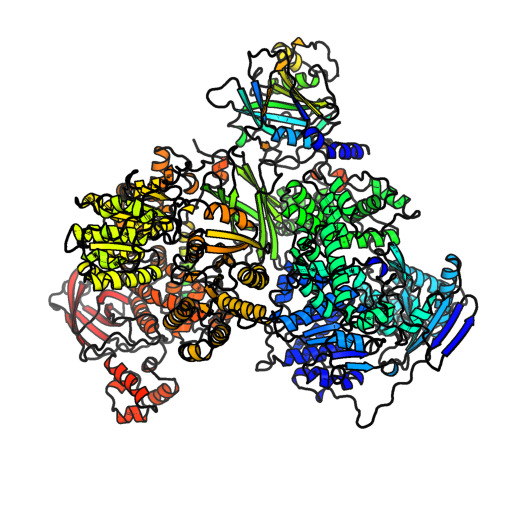8.76200 145.96100 149.75500 1.000 109.48879 1143 ILE B O 1
ATOM 5921 N N . GLU A 1 754 ? 157.40300 145.33500 151.42500 1.000 108.64223 1144 GLU B N 1
ATOM 5922 C CA . GLU A 1 754 ? 156.53800 146.48500 151.19600 1.000 108.64223 1144 GLU B CA 1
ATOM 5923 C C . GLU A 1 754 ? 157.02300 147.74400 151.90000 1.000 108.64223 1144 GLU B C 1
ATOM 5924 O O . GLU A 1 754 ? 156.46300 148.81700 151.66400 1.000 108.64223 1144 GLU B O 1
ATOM 5930 N N . LYS A 1 755 ? 158.04200 147.64200 152.75400 1.000 114.64213 1145 LYS B N 1
ATOM 5931 C CA . LYS A 1 755 ? 158.64300 148.83900 153.33200 1.000 114.64213 1145 LYS B CA 1
ATOM 5932 C C . LYS A 1 755 ? 159.28000 149.69700 152.25100 1.000 114.64213 1145 LYS B C 1
ATOM 5933 O O . LYS A 1 755 ? 159.09200 150.91800 152.21700 1.000 114.64213 1145 LYS B O 1
ATOM 5939 N N . LYS A 1 756 ? 160.04000 149.07300 151.35700 1.000 115.12390 1146 LYS B N 1
ATOM 5940 C CA . LYS A 1 756 ? 160.57300 149.79000 150.21200 1.000 115.12390 1146 LYS B CA 1
ATOM 5941 C C . LYS A 1 756 ? 159.43400 150.21300 149.29800 1.000 115.12390 1146 LYS B C 1
ATOM 5942 O O . LYS A 1 756 ? 158.50500 149.44200 149.04200 1.000 115.12390 1146 LYS B O 1
ATOM 5948 N N . ASN A 1 757 ? 159.50600 151.44300 148.80200 1.000 115.72598 1147 ASN B N 1
ATOM 5949 C CA . ASN A 1 757 ? 158.46200 151.93900 147.91900 1.000 115.72598 1147 ASN B CA 1
ATOM 5950 C C . ASN A 1 757 ? 158.58100 151.20600 146.59500 1.000 115.72598 1147 ASN B C 1
ATOM 5951 O O . ASN A 1 757 ? 159.31900 151.63300 145.70200 1.000 115.72598 1147 ASN B O 1
ATOM 5956 N N . PHE A 1 758 ? 157.85900 150.10100 146.45900 1.000 115.15218 1148 PHE B N 1
ATOM 5957 C CA . PHE A 1 758 ? 158.17100 149.17100 145.39600 1.000 115.15218 1148 PHE B CA 1
ATOM 5958 C C . PHE A 1 758 ? 156.92300 148.74600 144.63800 1.000 115.15218 1148 PHE B C 1
ATOM 5959 O O . PHE A 1 758 ? 155.89200 148.44200 145.24800 1.000 115.15218 1148 PHE B O 1
ATOM 5967 N N . PRO A 1 759 ? 156.98900 148.71400 143.31100 1.000 109.59553 1149 PRO B N 1
ATOM 5968 C CA . PRO A 1 759 ? 155.89700 148.13000 142.53200 1.000 109.59553 1149 PRO B CA 1
ATOM 5969 C C . PRO A 1 759 ? 156.06700 146.62500 142.43100 1.000 109.59553 1149 PRO B C 1
ATOM 5970 O O . PRO A 1 759 ? 157.15800 146.12100 142.16500 1.000 109.59553 1149 PRO B O 1
ATOM 5974 N N . PHE A 1 760 ? 154.96900 145.90600 142.65100 1.000 102.81095 1150 PHE B N 1
ATOM 5975 C CA . PHE A 1 760 ? 155.04100 144.45000 142.66400 1.000 102.81095 1150 PHE B CA 1
ATOM 5976 C C . PHE A 1 760 ? 155.42000 143.88800 141.30400 1.000 102.81095 1150 PHE B C 1
ATOM 5977 O O . PHE A 1 760 ? 156.04900 142.82900 141.23000 1.000 102.81095 1150 PHE B O 1
ATOM 5985 N N . GLU A 1 761 ? 155.05600 144.57600 140.22300 1.000 108.52872 1151 GLU B N 1
ATOM 5986 C CA . GLU A 1 761 ? 155.32300 144.06000 138.88800 1.000 108.52872 1151 GLU B CA 1
ATOM 5987 C C . GLU A 1 761 ? 156.80900 144.00700 138.56700 1.000 108.52872 1151 GLU B C 1
ATOM 5988 O O . GLU A 1 761 ? 157.20800 143.25200 137.67700 1.000 108.52872 1151 GLU B O 1
ATOM 5994 N N . ARG A 1 762 ? 157.63400 144.79300 139.25800 1.000 111.89917 1152 ARG B N 1
ATOM 5995 C CA . ARG A 1 762 ? 159.06500 144.76200 138.98800 1.000 111.89917 1152 ARG B CA 1
ATOM 5996 C C . ARG A 1 762 ? 159.69300 143.45300 139.43900 1.000 111.89917 1152 ARG B C 1
ATOM 5997 O O . ARG A 1 762 ? 160.74600 143.06200 138.92400 1.000 111.89917 1152 ARG B O 1
ATOM 6005 N N . LEU A 1 763 ? 159.06700 142.75900 140.39000 1.000 107.70078 1153 LEU B N 1
ATOM 6006 C CA . LEU A 1 763 ? 159.65500 141.53400 140.91400 1.000 107.70078 1153 LEU B CA 1
ATOM 6007 C C . LEU A 1 763 ? 159.72900 140.44100 139.85900 1.000 107.70078 1153 LEU B C 1
ATOM 6008 O O . LEU A 1 763 ? 160.55000 139.52600 139.97700 1.000 107.70078 1153 LEU B O 1
ATOM 6013 N N . TYR A 1 764 ? 158.88300 140.50600 138.83100 1.000 105.31059 1154 TYR B N 1
ATOM 6014 C CA . TYR A 1 764 ? 158.89900 139.46900 137.80500 1.000 105.31059 1154 TYR B CA 1
ATOM 6015 C C . TYR A 1 764 ? 160.20700 139.47800 137.02400 1.000 105.31059 1154 TYR B C 1
ATOM 6016 O O . TYR A 1 764 ? 160.73400 138.41800 136.67300 1.000 105.31059 1154 TYR B O 1
ATOM 6025 N N . ASP A 1 765 ? 160.74000 140.66600 136.73400 1.000 113.87216 1155 ASP B N 1
ATOM 6026 C CA . ASP A 1 765 ? 161.95600 140.75400 135.93200 1.000 113.87216 1155 ASP B CA 1
ATOM 6027 C C . ASP A 1 765 ? 163.15400 140.14700 136.65100 1.000 113.87216 1155 ASP B C 1
ATOM 6028 O O . ASP A 1 765 ? 163.95500 139.43300 136.04000 1.000 113.87216 1155 ASP B O 1
ATOM 6033 N N . LEU A 1 766 ? 163.29400 140.41900 137.94400 1.000 114.57930 1156 LEU B N 1
ATOM 6034 C CA . LEU A 1 766 ? 164.48800 140.01800 138.67200 1.000 114.57930 1156 LEU B CA 1
ATOM 6035 C C . LEU A 1 766 ? 164.58300 138.50100 138.79600 1.000 114.57930 1156 LEU B C 1
ATOM 6036 O O . LEU A 1 766 ? 163.57500 137.79400 138.85500 1.000 114.57930 1156 LEU B O 1
ATOM 6041 N N . ASN A 1 767 ? 165.81700 138.00000 138.82800 1.000 118.34816 1157 ASN B N 1
ATOM 6042 C CA . ASN A 1 767 ? 166.04800 136.59800 139.13600 1.000 118.34816 1157 ASN B CA 1
ATOM 6043 C C . ASN A 1 767 ? 166.08800 136.40700 140.64900 1.000 118.34816 1157 ASN B C 1
ATOM 6044 O O . ASN A 1 767 ? 165.83800 137.33100 141.42400 1.000 118.34816 1157 ASN B O 1
ATOM 6049 N N . HIS A 1 768 ? 166.42100 135.19300 141.08300 1.000 119.44250 1158 HIS B N 1
ATOM 6050 C CA . HIS A 1 768 ? 166.37700 134.90100 142.51100 1.000 119.44250 1158 HIS B CA 1
ATOM 6051 C C . HIS A 1 768 ? 167.47800 135.62200 143.27800 1.000 119.44250 1158 HIS B C 1
ATOM 6052 O O . HIS A 1 768 ? 167.30800 135.90900 144.46700 1.000 119.44250 1158 HIS B O 1
ATOM 6059 N N . ASN A 1 769 ? 168.60900 135.91000 142.63400 1.000 121.22549 1159 ASN B N 1
ATOM 6060 C CA . ASN A 1 769 ? 169.68200 136.62000 143.32300 1.000 121.22549 1159 ASN B CA 1
ATOM 6061 C C . ASN A 1 769 ? 169.31400 138.07600 143.57300 1.000 121.22549 1159 ASN B C 1
ATOM 6062 O O . ASN A 1 769 ? 169.47800 138.58800 144.68800 1.000 121.22549 1159 ASN B O 1
ATOM 6067 N N . GLU A 1 770 ? 168.81600 138.76200 142.54200 1.000 120.60915 1160 GLU B N 1
ATOM 6068 C CA . GLU A 1 770 ? 168.49300 140.17600 142.68400 1.000 120.60915 1160 GLU B CA 1
ATOM 6069 C C . GLU A 1 770 ? 167.34300 140.39300 143.65000 1.000 120.60915 1160 GLU B C 1
ATOM 6070 O O . GLU A 1 770 ? 167.32200 141.39800 144.36300 1.000 120.60915 1160 GLU B O 1
ATOM 6076 N N . ILE A 1 771 ? 166.37500 139.47900 143.68100 1.000 119.09754 1161 ILE B N 1
ATOM 6077 C CA . ILE A 1 771 ? 165.28600 139.60300 144.64200 1.000 119.09754 1161 ILE B CA 1
ATOM 6078 C C . ILE A 1 771 ? 165.82400 139.51400 146.06100 1.000 119.09754 1161 ILE B C 1
ATOM 6079 O O . ILE A 1 771 ? 165.43200 140.29100 146.93800 1.000 119.09754 1161 ILE B O 1
ATOM 6084 N N . GLY A 1 772 ? 166.73300 138.57200 146.31000 1.000 123.82626 1162 GLY B N 1
ATOM 6085 C CA . GLY A 1 772 ? 167.30500 138.45100 147.64100 1.000 123.82626 1162 GLY B CA 1
ATOM 6086 C C . GLY A 1 772 ? 168.11900 139.66600 148.03900 1.000 123.82626 1162 GLY B C 1
ATOM 6087 O O . GLY A 1 772 ? 167.96900 140.19600 149.14100 1.000 123.82626 1162 GLY B O 1
ATOM 6088 N N . GLU A 1 773 ? 168.98800 140.13000 147.13900 1.000 127.28351 1163 GLU B N 1
ATOM 6089 C CA . GLU A 1 773 ? 169.80200 141.30100 147.44900 1.000 127.28351 1163 GLU B CA 1
ATOM 6090 C C . GLU A 1 773 ? 168.93300 142.53200 147.66300 1.000 127.28351 1163 GLU B C 1
ATOM 6091 O O . GLU A 1 773 ? 169.19100 143.34000 148.56300 1.000 127.28351 1163 GLU B O 1
ATOM 6097 N N . LEU A 1 774 ? 167.89500 142.68400 146.84300 1.000 123.27846 1164 LEU B N 1
ATOM 6098 C CA . LEU A 1 774 ? 167.02100 143.84700 146.88900 1.000 123.27846 1164 LEU B CA 1
ATOM 6099 C C . LEU A 1 774 ? 166.32800 144.00400 148.23400 1.000 123.27846 1164 LEU B C 1
ATOM 6100 O O . LEU A 1 774 ? 166.01300 145.13100 148.63000 1.000 123.27846 1164 LEU B O 1
ATOM 6105 N N . ILE A 1 775 ? 166.08000 142.90400 148.94100 1.000 124.51732 1165 ILE B N 1
ATOM 6106 C CA . ILE A 1 775 ? 165.52700 142.94900 150.28600 1.000 124.51732 1165 ILE B CA 1
ATOM 6107 C C . ILE A 1 775 ? 166.63100 142.94900 151.33900 1.000 124.51732 1165 ILE B C 1
ATOM 6108 O O . ILE A 1 775 ? 166.35500 142.77500 152.52900 1.000 124.51732 1165 ILE B O 1
ATOM 6113 N N . ARG A 1 776 ? 167.88200 143.14200 150.92300 1.000 128.85692 1166 ARG B N 1
ATOM 6114 C CA . ARG A 1 776 ? 169.03800 143.13900 151.82100 1.000 128.85692 1166 ARG B CA 1
ATOM 6115 C C . ARG A 1 776 ? 169.18000 141.81500 152.56600 1.000 128.85692 1166 ARG B C 1
ATOM 6116 O O . ARG A 1 776 ? 169.75500 141.76300 153.65400 1.000 128.85692 1166 ARG B O 1
ATOM 6124 N N . MET A 1 777 ? 168.65300 140.73800 151.99000 1.000 127.23790 1167 MET B N 1
ATOM 6125 C CA . MET A 1 777 ? 168.83100 139.40100 152.54200 1.000 127.23790 1167 MET B CA 1
ATOM 6126 C C . MET A 1 777 ? 168.70100 138.36500 151.43200 1.000 127.23790 1167 MET B C 1
ATOM 6127 O O . MET A 1 777 ? 167.60200 138.15100 150.90500 1.000 127.23790 1167 MET B O 1
ATOM 6132 N N . PRO A 1 778 ? 169.78700 137.69900 151.05400 1.000 126.25563 1168 PRO B N 1
ATOM 6133 C CA . PRO A 1 778 ? 169.74800 136.84500 149.86100 1.000 126.25563 1168 PRO B CA 1
ATOM 6134 C C . PRO A 1 778 ? 169.20600 135.44700 150.11100 1.000 126.25563 1168 PRO B C 1
ATOM 6135 O O . PRO A 1 778 ? 168.77400 134.77600 149.17000 1.000 126.25563 1168 PRO B O 1
ATOM 6139 N N . LYS A 1 779 ? 169.22400 134.99400 151.36600 1.000 124.30254 1169 LYS B N 1
ATOM 6140 C CA . LYS A 1 779 ? 168.84000 133.61400 151.64700 1.000 124.30254 1169 LYS B CA 1
ATOM 6141 C C . LYS A 1 779 ? 167.37100 133.35500 151.34100 1.000 124.30254 1169 LYS B C 1
ATOM 6142 O O . LYS A 1 779 ? 167.01200 132.24200 150.94200 1.000 124.30254 1169 LYS B O 1
ATOM 6148 N N . MET A 1 780 ? 166.51100 134.35300 151.51900 1.000 117.62865 1170 MET B N 1
ATOM 6149 C CA . MET A 1 780 ? 165.08700 134.21700 151.25200 1.000 117.62865 1170 MET B CA 1
ATOM 6150 C C . MET A 1 780 ? 164.73000 134.52600 149.80200 1.000 117.62865 1170 MET B C 1
ATOM 6151 O O . MET A 1 780 ? 163.56800 134.35600 149.41200 1.000 117.62865 1170 MET B O 1
ATOM 6156 N N . GLY A 1 781 ? 165.70400 134.95700 149.00000 1.000 113.47568 1171 GLY B N 1
ATOM 6157 C CA . GLY A 1 781 ? 165.40500 135.39500 147.64800 1.000 113.47568 1171 GLY B CA 1
ATOM 6158 C C . GLY A 1 781 ? 164.84500 134.29400 146.77200 1.000 113.47568 1171 GLY B C 1
ATOM 6159 O O . GLY A 1 781 ? 163.95000 134.53100 145.96100 1.000 113.47568 1171 GLY B O 1
ATOM 6160 N N . LYS A 1 782 ? 165.36500 133.07600 146.91600 1.000 110.09611 1172 LYS B N 1
ATOM 6161 C CA . LYS A 1 782 ? 164.88600 131.96900 146.09700 1.000 110.09611 1172 LYS B CA 1
ATOM 6162 C C . LYS A 1 782 ? 163.42700 131.65100 146.40000 1.000 110.09611 1172 LYS B C 1
ATOM 6163 O O . LYS A 1 782 ? 162.61400 131.46300 145.48500 1.000 110.09611 1172 LYS B O 1
ATOM 6169 N N . THR A 1 783 ? 163.07100 131.59900 147.68500 1.000 106.88040 1173 THR B N 1
ATOM 6170 C CA . THR A 1 783 ? 161.68500 131.33300 148.05400 1.000 106.88040 1173 THR B CA 1
ATOM 6171 C C . THR A 1 783 ? 160.77100 132.46400 147.61000 1.000 106.88040 1173 THR B C 1
ATOM 6172 O O . THR A 1 783 ? 159.64900 132.21900 147.14900 1.000 106.88040 1173 THR B O 1
ATOM 6176 N N . ILE A 1 784 ? 161.22900 133.71000 147.74200 1.000 104.49093 1174 ILE B N 1
ATOM 6177 C CA . ILE A 1 784 ? 160.41700 134.83200 147.28700 1.000 104.49093 1174 ILE B CA 1
ATOM 6178 C C . ILE A 1 784 ? 160.19700 134.75100 145.78600 1.000 104.49093 1174 ILE B C 1
ATOM 6179 O O . ILE A 1 784 ? 159.09900 135.01800 145.29400 1.000 104.49093 1174 ILE B O 1
ATOM 6184 N N . HIS A 1 785 ? 161.23500 134.38700 145.03400 1.000 100.70319 1175 HIS B N 1
ATOM 6185 C CA . HIS A 1 785 ? 161.09600 134.22700 143.59200 1.000 100.70319 1175 HIS B CA 1
ATOM 6186 C C . HIS A 1 785 ? 160.07900 133.14700 143.25900 1.000 100.70319 1175 HIS B C 1
ATOM 6187 O O . HIS A 1 785 ? 159.22800 133.32800 142.37600 1.000 100.70319 1175 HIS B O 1
ATOM 6194 N N . LYS A 1 786 ? 160.14900 132.01700 143.96200 1.000 95.86745 1176 LYS B N 1
ATOM 6195 C CA . LYS A 1 786 ? 159.20500 130.93600 143.70600 1.000 95.86745 1176 LYS B CA 1
ATOM 6196 C C . LYS A 1 786 ? 157.77600 131.37900 143.98100 1.000 95.86745 1176 LYS B C 1
ATOM 6197 O O . LYS A 1 786 ? 156.86800 131.10600 143.18700 1.000 95.86745 1176 LYS B O 1
ATOM 6203 N N . TYR A 1 787 ? 157.55700 132.08000 145.09200 1.000 94.68017 1177 TYR B N 1
ATOM 6204 C CA . TYR A 1 787 ? 156.20100 132.50500 145.41600 1.000 94.68017 1177 TYR B CA 1
ATOM 6205 C C . TYR A 1 787 ? 155.71700 133.60900 144.48800 1.000 94.68017 1177 TYR B C 1
ATOM 6206 O O . TYR A 1 787 ? 154.52200 133.68000 144.19200 1.000 94.68017 1177 TYR B O 1
ATOM 6215 N N . VAL A 1 788 ? 156.61700 134.47300 144.02100 1.000 92.21560 1178 VAL B N 1
ATOM 6216 C CA . VAL A 1 788 ? 156.23200 135.48500 143.04600 1.000 92.21560 1178 VAL B CA 1
ATOM 6217 C C . VAL A 1 788 ? 155.76200 134.82300 141.76700 1.000 92.21560 1178 VAL B C 1
ATOM 6218 O O . VAL A 1 788 ? 154.74200 135.21000 141.18800 1.000 92.21560 1178 VAL B O 1
ATOM 6222 N N . HIS A 1 789 ? 156.48600 133.81100 141.30700 1.000 91.84859 1179 HIS B N 1
ATOM 6223 C CA . HIS A 1 789 ? 156.04700 133.12200 140.10400 1.000 91.84859 1179 HIS B CA 1
ATOM 6224 C C . HIS A 1 789 ? 154.87700 132.18300 140.35200 1.000 91.84859 1179 HIS B C 1
ATOM 6225 O O . HIS A 1 789 ? 154.28700 131.69700 139.38600 1.000 91.84859 1179 HIS B O 1
ATOM 6232 N N . LEU A 1 790 ? 154.52500 131.91800 141.60800 1.000 87.21252 1180 LEU B N 1
ATOM 6233 C CA . LEU A 1 790 ? 153.28100 131.21500 141.89300 1.000 87.21252 1180 LEU B CA 1
ATOM 6234 C C . LEU A 1 790 ? 152.06500 132.12700 141.86400 1.000 87.21252 1180 LEU B C 1
ATOM 6235 O O . LEU A 1 790 ? 150.94100 131.62400 141.83300 1.000 87.21252 1180 LEU B O 1
ATOM 6240 N N . PHE A 1 791 ? 152.25600 133.43600 141.88500 1.000 85.32546 1181 PHE B N 1
ATOM 6241 C CA . PHE A 1 791 ? 151.12900 134.35900 141.92500 1.000 85.32546 1181 PHE B CA 1
ATOM 6242 C C . PHE A 1 791 ? 150.39800 134.34800 140.58900 1.000 85.32546 1181 PHE B C 1
ATOM 6243 O O . PHE A 1 791 ? 151.04300 134.42200 139.54000 1.000 85.32546 1181 PHE B O 1
ATOM 6251 N N . PRO A 1 792 ? 149.06900 134.25300 140.58300 1.000 81.87029 1182 PRO B N 1
ATOM 6252 C CA . PRO A 1 792 ? 148.34000 134.17600 139.31400 1.000 81.87029 1182 PRO B CA 1
ATOM 6253 C C . PRO A 1 792 ? 148.58400 135.39800 138.44800 1.000 81.87029 1182 PRO B C 1
ATOM 6254 O O . PRO A 1 792 ? 148.67800 136.52400 138.93700 1.000 81.87029 1182 PRO B O 1
ATOM 6258 N N . LYS A 1 793 ? 148.67900 135.16300 137.14400 1.000 83.36317 1183 LYS B N 1
ATOM 6259 C CA . LYS A 1 793 ? 149.00300 136.21700 136.19400 1.000 83.36317 1183 LYS B CA 1
ATOM 6260 C C . LYS A 1 793 ? 148.57900 135.75600 134.81300 1.000 83.36317 1183 LYS B C 1
ATOM 6261 O O . LYS A 1 793 ? 148.84000 134.61300 134.43700 1.000 83.36317 1183 LYS B O 1
ATOM 6267 N N . LEU A 1 794 ? 147.92800 136.63700 134.06500 1.000 82.04426 1184 LEU B N 1
ATOM 6268 C CA . LEU A 1 794 ? 147.41900 136.30600 132.74600 1.000 82.04426 1184 LEU B CA 1
ATOM 6269 C C . LEU A 1 794 ? 147.88400 137.34700 131.74100 1.000 82.04426 1184 LEU B C 1
ATOM 6270 O O . LEU A 1 794 ? 148.08100 138.51500 132.08100 1.000 82.04426 1184 LEU B O 1
ATOM 6275 N N . GLU A 1 795 ? 148.06000 136.90900 130.50000 1.000 87.85699 1185 GLU B N 1
ATOM 6276 C CA . GLU A 1 795 ? 148.42400 137.78400 129.39600 1.000 87.85699 1185 GLU B CA 1
ATOM 6277 C C . GLU A 1 795 ? 147.24600 137.88900 128.44200 1.000 87.85699 1185 GLU B C 1
ATOM 6278 O O . GLU A 1 795 ? 146.66300 136.87200 128.05800 1.000 87.85699 1185 GLU B O 1
ATOM 6284 N N . LEU A 1 796 ? 146.89900 139.11100 128.06200 1.000 83.38179 1186 LEU B N 1
ATOM 6285 C CA . LEU A 1 796 ? 145.73100 139.36800 127.23600 1.000 83.38179 1186 LEU B CA 1
ATOM 6286 C C . LEU A 1 796 ? 146.15600 139.84700 125.85700 1.000 83.38179 1186 LEU B C 1
ATOM 6287 O O . LEU A 1 796 ? 147.14000 140.57800 125.71700 1.000 83.38179 1186 LEU B O 1
ATOM 6292 N N . SER A 1 797 ? 145.40800 139.42900 124.84300 1.000 82.37919 1187 SER B N 1
ATOM 6293 C CA . SER A 1 797 ? 145.60600 139.90100 123.48100 1.000 82.37919 1187 SER B CA 1
ATOM 6294 C C . SER A 1 797 ? 144.28500 139.75900 122.74800 1.000 82.37919 1187 SER B C 1
ATOM 6295 O O . SER A 1 797 ? 143.67400 138.69000 122.78700 1.000 82.37919 1187 SER B O 1
ATOM 6298 N N . VAL A 1 798 ? 143.84500 140.82400 122.08600 1.000 82.86515 1188 VAL B N 1
ATOM 6299 C CA . VAL A 1 798 ? 142.54200 140.85400 121.43800 1.000 82.86515 1188 VAL B CA 1
ATOM 6300 C C . VAL A 1 798 ? 142.72300 141.03400 119.94000 1.000 82.86515 1188 VAL B C 1
ATOM 6301 O O . VAL A 1 798 ? 143.61900 141.75600 119.49200 1.000 82.86515 1188 VAL B O 1
ATOM 6305 N N . HIS A 1 799 ? 141.88000 140.35200 119.16900 1.000 84.95797 1189 HIS B N 1
ATOM 6306 C CA . HIS A 1 799 ? 141.79300 140.51100 117.72000 1.000 84.95797 1189 HIS B CA 1
ATOM 6307 C C . HIS A 1 799 ? 140.33500 140.82300 117.41400 1.000 84.95797 1189 HIS B C 1
ATOM 6308 O O . HIS A 1 799 ? 139.53600 139.91200 117.19400 1.000 84.95797 1189 HIS B O 1
ATOM 6315 N N . LEU A 1 800 ? 139.98900 142.10200 117.39600 1.000 79.12097 1190 LEU B N 1
ATOM 6316 C CA . LEU A 1 800 ? 138.61500 142.52100 117.17500 1.000 79.12097 1190 LEU B CA 1
ATOM 6317 C C . LEU A 1 800 ? 138.38600 142.82600 115.70400 1.000 79.12097 1190 LEU B C 1
ATOM 6318 O O . LEU A 1 800 ? 139.25800 143.37900 115.03100 1.000 79.12097 1190 LEU B O 1
ATOM 6323 N N . GLN A 1 801 ? 137.20800 142.45100 115.20500 1.000 77.46059 1191 GLN B N 1
ATOM 6324 C CA . GLN A 1 801 ? 136.83800 142.70100 113.82800 1.000 77.46059 1191 GLN B CA 1
ATOM 6325 C C . GLN A 1 801 ? 135.41200 143.23400 113.78200 1.000 77.46059 1191 GLN B C 1
ATOM 6326 O O . GLN A 1 801 ? 134.50900 142.62700 114.37800 1.000 77.46059 1191 GLN B O 1
ATOM 6332 N N . PRO A 1 802 ? 135.17700 144.35500 113.10300 1.000 75.17771 1192 PRO B N 1
ATOM 6333 C CA . PRO A 1 802 ? 133.84000 144.95700 113.10600 1.000 75.17771 1192 PRO B CA 1
ATOM 6334 C C . PRO A 1 802 ? 132.84800 144.11200 112.32700 1.000 75.17771 1192 PRO B C 1
ATOM 6335 O O . PRO A 1 802 ? 133.12700 143.67300 111.21000 1.000 75.17771 1192 PRO B O 1
ATOM 6339 N N . ILE A 1 803 ? 131.67700 143.90100 112.91600 1.000 78.18005 1193 ILE B N 1
ATOM 6340 C CA . ILE A 1 803 ? 130.60400 143.18800 112.23800 1.000 78.18005 1193 ILE B CA 1
ATOM 6341 C C . ILE A 1 803 ? 129.69300 144.15000 111.49500 1.000 78.18005 1193 ILE B C 1
ATOM 6342 O O . ILE A 1 803 ? 129.41000 143.96800 110.31000 1.000 78.18005 1193 ILE B O 1
ATOM 6347 N N . THR A 1 804 ? 129.21900 145.18500 112.17800 1.000 83.80011 1194 THR B N 1
ATOM 6348 C CA . THR A 1 804 ? 128.50100 146.27600 111.54200 1.000 83.80011 1194 THR B CA 1
ATOM 6349 C C . THR A 1 804 ? 128.92700 147.57400 112.21200 1.000 83.80011 1194 THR B C 1
ATOM 6350 O O . THR A 1 804 ? 129.80200 147.58700 113.08000 1.000 83.80011 1194 THR B O 1
ATOM 6354 N N . ARG A 1 805 ? 128.31100 148.68100 111.80200 1.000 84.98747 1195 ARG B N 1
ATOM 6355 C CA . ARG A 1 805 ? 128.70000 149.98100 112.32900 1.000 84.98747 1195 ARG B CA 1
ATOM 6356 C C . ARG A 1 805 ? 128.36100 150.15600 113.80000 1.000 84.98747 1195 ARG B C 1
ATOM 6357 O O . ARG A 1 805 ? 128.80300 151.13700 114.40200 1.000 84.98747 1195 ARG B O 1
ATOM 6365 N N . SER A 1 806 ? 127.58400 149.25200 114.38700 1.000 86.57224 1196 SER B N 1
ATOM 6366 C CA . SER A 1 806 ? 127.15400 149.39600 115.76500 1.000 86.57224 1196 SER B CA 1
ATOM 6367 C C . SER A 1 806 ? 127.62200 148.27200 116.67300 1.000 86.57224 1196 SER B C 1
ATOM 6368 O O . SER A 1 806 ? 127.38500 148.34500 117.88100 1.000 86.57224 1196 SER B O 1
ATOM 6371 N N . THR A 1 807 ? 128.26700 147.23700 116.14600 1.000 83.13874 1197 THR B N 1
ATOM 6372 C CA . THR A 1 807 ? 128.73500 146.14500 116.98200 1.000 83.13874 1197 THR B CA 1
ATOM 6373 C C . THR A 1 807 ? 130.14000 145.74200 116.56300 1.000 83.13874 1197 THR B C 1
ATOM 6374 O O . THR A 1 807 ? 130.53100 145.89900 115.40700 1.000 83.13874 1197 THR B O 1
ATOM 6378 N N . LEU A 1 808 ? 130.90200 145.24300 117.52900 1.000 81.52219 1198 LEU B N 1
ATOM 6379 C CA . LEU A 1 808 ? 132.24200 144.72800 117.30500 1.000 81.52219 1198 LEU B CA 1
ATOM 6380 C C . LEU A 1 808 ? 132.32200 143.31100 117.83900 1.000 81.52219 1198 LEU B C 1
ATOM 6381 O O . LEU A 1 808 ? 131.79700 143.01600 118.91500 1.000 81.52219 1198 LEU B O 1
ATOM 6386 N N . LYS A 1 809 ? 132.98100 142.43800 117.09600 1.000 80.17560 1199 LYS B N 1
ATOM 6387 C CA . LYS A 1 809 ? 133.26200 141.08800 117.55600 1.000 80.17560 1199 LYS B CA 1
ATOM 6388 C C . LYS A 1 809 ? 134.68800 141.05300 118.07500 1.000 80.17560 1199 LYS B C 1
ATOM 6389 O O . LYS A 1 809 ? 135.63100 141.31200 117.32400 1.000 80.17560 1199 LYS B O 1
ATOM 6395 N N . VAL A 1 810 ? 134.84500 140.74000 119.35500 1.000 79.68495 1200 VAL B N 1
ATOM 6396 C CA . VAL A 1 810 ? 136.14200 140.74500 120.01400 1.000 79.68495 1200 VAL B CA 1
ATOM 6397 C C . VAL A 1 810 ? 136.44500 139.32900 120.46300 1.000 79.68495 1200 VAL B C 1
ATOM 6398 O O . VAL A 1 810 ? 135.64300 138.71800 121.17800 1.000 79.68495 1200 VAL B O 1
ATOM 6402 N N . GLU A 1 811 ? 137.59100 138.80200 120.05000 1.000 85.99168 1201 GLU B N 1
ATOM 6403 C CA . GLU A 1 811 ? 138.09000 137.54200 120.57700 1.000 85.99168 1201 GLU B CA 1
ATOM 6404 C C . GLU A 1 811 ? 139.27900 137.83000 121.47900 1.000 85.99168 1201 GLU B C 1
ATOM 6405 O O . GLU A 1 811 ? 140.23100 138.50100 121.07000 1.000 85.99168 1201 GLU B O 1
ATOM 6411 N N . LEU A 1 812 ? 139.20600 137.34700 122.71000 1.000 82.78199 1202 LEU B N 1
ATOM 6412 C CA . LEU A 1 812 ? 140.20700 137.61600 123.72800 1.000 82.78199 1202 LEU B CA 1
ATOM 6413 C C . LEU A 1 812 ? 140.96400 136.32900 124.00500 1.000 82.78199 1202 LEU B C 1
ATOM 6414 O O . LEU A 1 812 ? 140.35600 135.30500 124.32500 1.000 82.78199 1202 LEU B O 1
ATOM 6419 N N . THR A 1 813 ? 142.28200 136.38100 123.87900 1.000 82.58685 1203 THR B N 1
ATOM 6420 C CA . THR A 1 813 ? 143.13700 135.22700 124.10900 1.000 82.58685 1203 THR B CA 1
ATOM 6421 C C . THR A 1 813 ? 143.78700 135.38000 125.47400 1.000 82.58685 1203 THR B C 1
ATOM 6422 O O . THR A 1 813 ? 144.59200 136.28900 125.68800 1.000 82.58685 1203 THR B O 1
ATOM 6426 N N . ILE A 1 814 ? 143.43800 134.49200 126.39500 1.000 82.91460 1204 ILE B N 1
ATOM 6427 C CA . ILE A 1 814 ? 143.97500 134.51000 127.74700 1.000 82.91460 1204 ILE B CA 1
ATOM 6428 C C . ILE A 1 814 ? 144.98900 133.38500 127.86300 1.000 82.91460 1204 ILE B C 1
ATOM 6429 O O . ILE A 1 814 ? 144.64400 132.21000 127.69700 1.000 82.91460 1204 ILE B O 1
ATOM 6434 N N . THR A 1 815 ? 146.23500 133.73600 128.13800 1.000 84.46886 1205 THR B N 1
ATOM 6435 C CA . THR A 1 815 ? 147.30100 132.74800 128.28200 1.000 84.46886 1205 THR B CA 1
ATOM 6436 C C . THR A 1 815 ? 147.84600 132.80200 129.69700 1.000 84.46886 1205 THR B C 1
ATOM 6437 O O . THR A 1 815 ? 148.42200 133.83200 130.09300 1.000 84.46886 1205 THR B O 1
ATOM 6441 N N . PRO A 1 816 ? 147.68900 131.75100 130.49500 1.000 82.54157 1206 PRO B N 1
ATOM 6442 C CA . PRO A 1 816 ? 148.24800 131.76800 131.84800 1.000 82.54157 1206 PRO B CA 1
ATOM 6443 C C . PRO A 1 816 ? 149.75500 131.96000 131.81700 1.000 82.54157 1206 PRO B C 1
ATOM 6444 O O . PRO A 1 816 ? 150.45400 131.39700 130.97400 1.000 82.54157 1206 PRO B O 1
ATOM 6448 N N . ASP A 1 817 ? 150.25200 132.75900 132.75000 1.000 84.64893 1207 ASP B N 1
ATOM 6449 C CA . ASP A 1 817 ? 151.66300 133.10900 132.82200 1.000 84.64893 1207 ASP B CA 1
ATOM 6450 C C . ASP A 1 817 ? 152.18000 132.91900 134.23900 1.000 84.64893 1207 ASP B C 1
ATOM 6451 O O . ASP A 1 817 ? 152.88700 133.76000 134.79500 1.000 84.64893 1207 ASP B O 1
ATOM 6456 N N . PHE A 1 818 ? 151.82600 131.79400 134.85100 1.000 80.48485 1208 PHE B N 1
ATOM 6457 C CA . PHE A 1 818 ? 152.27000 131.50400 136.20300 1.000 80.48485 1208 PHE B CA 1
ATOM 6458 C C . PHE A 1 818 ? 152.32900 129.99900 136.39600 1.000 80.48485 1208 PHE B C 1
ATOM 6459 O O . PHE A 1 818 ? 151.54900 129.25200 135.80500 1.000 80.48485 1208 PHE B O 1
ATOM 6467 N N . GLN A 1 819 ? 153.27100 129.56400 137.22400 1.000 83.81472 1209 GLN B N 1
ATOM 6468 C CA . GLN A 1 819 ? 153.37100 128.15400 137.55700 1.000 83.81472 1209 GLN B CA 1
ATOM 6469 C C . GLN A 1 819 ? 152.21000 127.75600 138.45500 1.000 83.81472 1209 GLN B C 1
ATOM 6470 O O . GLN A 1 819 ? 151.94300 128.41000 139.46600 1.000 83.81472 1209 GLN B O 1
ATOM 6476 N N . TRP A 1 820 ? 151.51700 126.68400 138.08900 1.000 81.71970 1210 TRP B N 1
ATOM 6477 C CA . TRP A 1 820 ? 150.34500 126.23800 138.82600 1.000 81.71970 1210 TRP B CA 1
ATOM 6478 C C . TRP A 1 820 ? 150.75600 125.25900 139.91500 1.000 81.71970 1210 TRP B C 1
ATOM 6479 O O . TRP A 1 820 ? 151.50000 124.30900 139.65900 1.000 81.71970 1210 TRP B O 1
ATOM 6490 N N . ASP A 1 821 ? 150.26900 125.49500 141.12800 1.000 87.01144 1211 ASP B N 1
ATOM 6491 C CA . ASP A 1 821 ? 150.50100 124.61400 142.26100 1.000 87.01144 1211 ASP B CA 1
ATOM 6492 C C . ASP A 1 821 ? 149.15600 124.18500 142.82000 1.000 87.01144 1211 ASP B C 1
ATOM 6493 O O . ASP A 1 821 ? 148.29800 125.02700 143.09700 1.000 87.01144 1211 ASP B O 1
ATOM 6498 N N . GLU A 1 822 ? 148.97600 122.87500 142.98600 1.000 90.18726 1212 GLU B N 1
ATOM 6499 C CA . GLU A 1 822 ? 147.69600 122.35500 143.45000 1.000 90.18726 1212 GLU B CA 1
ATOM 6500 C C . GLU A 1 822 ? 147.37700 122.83600 144.85800 1.000 90.18726 1212 GLU B C 1
ATOM 6501 O O . GLU A 1 822 ? 146.22800 123.17000 145.16200 1.000 90.18726 1212 GLU B O 1
ATOM 6507 N N . LYS A 1 823 ? 148.38000 122.87000 145.73500 1.000 90.00756 1213 LYS B N 1
ATOM 6508 C CA . LYS A 1 823 ? 148.13500 123.24800 147.12200 1.000 90.00756 1213 LYS B CA 1
ATOM 6509 C C . LYS A 1 823 ? 147.74100 124.71300 147.23800 1.000 90.00756 1213 LYS B C 1
ATOM 6510 O O . LYS A 1 823 ? 146.93600 125.07600 148.10100 1.000 90.00756 1213 LYS B O 1
ATOM 6516 N N . VAL A 1 824 ? 148.29600 125.56600 146.38600 1.000 84.04272 1214 VAL B N 1
ATOM 6517 C CA . VAL A 1 824 ? 148.03800 126.99800 146.46600 1.000 84.04272 1214 VAL B CA 1
ATOM 6518 C C . VAL A 1 824 ? 146.80900 127.38800 145.66300 1.000 84.04272 1214 VAL B C 1
ATOM 6519 O O . VAL A 1 824 ? 145.91500 128.07000 146.16800 1.000 84.04272 1214 VAL B O 1
ATOM 6523 N N . HIS A 1 825 ? 146.74000 126.97100 144.40500 1.000 81.21467 1215 HIS B N 1
ATOM 6524 C CA . HIS A 1 825 ? 145.66400 127.39200 143.52200 1.000 81.21467 1215 HIS B CA 1
ATOM 6525 C C . HIS A 1 825 ? 144.45300 126.47900 143.56700 1.000 81.21467 1215 HIS B C 1
ATOM 6526 O O . HIS A 1 825 ? 143.39100 126.86800 143.07800 1.000 81.21467 1215 HIS B O 1
ATOM 6533 N N . GLY A 1 826 ? 144.57400 125.29000 144.13400 1.000 82.95319 1216 GLY B N 1
ATOM 6534 C CA . GLY A 1 826 ? 143.41900 124.42900 144.19000 1.000 82.95319 1216 GLY B CA 1
ATOM 6535 C C . GLY A 1 826 ? 143.10300 123.79800 142.84500 1.000 82.95319 1216 GLY B C 1
ATOM 6536 O O . GLY A 1 826 ? 143.94300 123.68900 141.95300 1.000 82.95319 1216 GLY B O 1
ATOM 6537 N N . SER A 1 827 ? 141.84800 123.37200 142.71400 1.000 84.64218 1217 SER B N 1
ATOM 6538 C CA . SER A 1 827 ? 141.43000 122.67900 141.50400 1.000 84.64218 1217 SER B CA 1
ATOM 6539 C C . SER A 1 827 ? 141.24500 123.63200 140.33300 1.000 84.64218 1217 SER B C 1
ATOM 6540 O O . SER A 1 827 ? 141.45500 123.23900 139.18300 1.000 84.64218 1217 SER B O 1
ATOM 6543 N N . SER A 1 828 ? 140.84000 124.87100 140.59200 1.000 81.20798 1218 SER B N 1
ATOM 6544 C CA . SER A 1 828 ? 140.61300 125.81600 139.51000 1.000 81.20798 1218 SER B CA 1
ATOM 6545 C C . SER A 1 828 ? 140.71300 127.23100 140.05200 1.000 81.20798 1218 SER B C 1
ATOM 6546 O O . SER A 1 828 ? 140.61300 127.46200 141.25800 1.000 81.20798 1218 SER B O 1
ATOM 6549 N N . GLU A 1 829 ? 140.90900 128.17400 139.13700 1.000 82.40441 1219 GLU B N 1
ATOM 6550 C CA . GLU A 1 829 ? 140.96900 129.59200 139.45200 1.000 82.40441 1219 GLU B CA 1
ATOM 6551 C C . GLU A 1 829 ? 139.92500 130.33300 138.63500 1.000 82.40441 1219 GLU B C 1
ATOM 6552 O O . GLU A 1 829 ? 139.72600 130.03900 137.45400 1.000 82.40441 1219 GLU B O 1
ATOM 6558 N N . ALA A 1 830 ? 139.26500 131.29700 139.26400 1.000 78.23104 1220 ALA B N 1
ATOM 6559 C CA . ALA A 1 830 ? 138.15500 132.01800 138.66200 1.000 78.23104 1220 ALA B CA 1
ATOM 6560 C C . ALA A 1 830 ? 138.53400 133.47000 138.41800 1.000 78.23104 1220 ALA B C 1
ATOM 6561 O O . ALA A 1 830 ? 139.19000 134.09900 139.25100 1.000 78.23104 1220 ALA B O 1
ATOM 6563 N N . PHE A 1 831 ? 138.10900 133.99700 137.27500 1.000 76.67055 1221 PHE B N 1
ATOM 6564 C CA . PHE A 1 831 ? 138.40900 135.36100 136.87900 1.000 76.67055 1221 PHE B CA 1
ATOM 6565 C C . PHE A 1 831 ? 137.15200 136.01600 136.33200 1.000 76.67055 1221 PHE B C 1
ATOM 6566 O O . PHE A 1 831 ? 136.23700 135.34600 135.85500 1.000 76.67055 1221 PHE B O 1
ATOM 6574 N N . TRP A 1 832 ? 137.11500 137.34000 136.40900 1.000 75.20686 1222 TRP B N 1
ATOM 6575 C CA . TRP A 1 832 ? 136.03100 138.13700 135.85100 1.000 75.20686 1222 TRP B CA 1
ATOM 6576 C C . TRP A 1 832 ? 136.56700 138.92000 134.66500 1.000 75.20686 1222 TRP B C 1
ATOM 6577 O O . TRP A 1 832 ? 137.54500 139.65900 134.80000 1.000 75.20686 1222 TRP B O 1
ATOM 6588 N N . ILE A 1 833 ? 135.92700 138.76700 133.51500 1.000 75.80893 1223 ILE B N 1
ATOM 6589 C CA . ILE A 1 833 ? 136.29000 139.49900 132.31100 1.000 75.80893 1223 ILE B CA 1
ATOM 6590 C C . ILE A 1 833 ? 135.33200 140.66900 132.17200 1.000 75.80893 1223 ILE B C 1
ATOM 6591 O O . ILE A 1 833 ? 134.12000 140.47400 132.05100 1.000 75.80893 1223 ILE B O 1
ATOM 6596 N N . LEU A 1 834 ? 135.86700 141.88400 132.19400 1.000 74.59266 1224 LEU B N 1
ATOM 6597 C CA . LEU A 1 834 ? 135.05900 143.09300 132.13600 1.000 74.59266 1224 LEU B CA 1
ATOM 6598 C C . LEU A 1 834 ? 135.56600 143.97500 131.01000 1.000 74.59266 1224 LEU B C 1
ATOM 6599 O O . LEU A 1 834 ? 136.77100 144.21400 130.90600 1.000 74.59266 1224 LEU B O 1
ATOM 6604 N N . VAL A 1 835 ? 134.65700 144.46200 130.17400 1.000 75.44490 1225 VAL B N 1
ATOM 6605 C CA . VAL A 1 835 ? 134.98300 145.45700 129.16200 1.000 75.44490 1225 VAL B CA 1
ATOM 6606 C C . VAL A 1 835 ? 134.19000 146.71800 129.46900 1.000 75.44490 1225 VAL B C 1
ATOM 6607 O O . VAL A 1 835 ? 132.98500 146.65100 129.73200 1.000 75.44490 1225 VAL B O 1
ATOM 6611 N N . GLU A 1 836 ? 134.87400 147.85700 129.47600 1.000 81.37361 1226 GLU B N 1
ATOM 6612 C CA . GLU A 1 836 ? 134.31000 149.12000 129.91900 1.000 81.37361 1226 GLU B CA 1
ATOM 6613 C C . GLU A 1 836 ? 134.49300 150.17300 128.83800 1.000 81.37361 1226 GLU B C 1
ATOM 6614 O O . GLU A 1 836 ? 135.21100 149.97100 127.85900 1.000 81.37361 1226 GLU B O 1
ATOM 6620 N N . ASP A 1 837 ? 133.83600 151.31000 129.02300 1.000 83.94740 1227 ASP B N 1
ATOM 6621 C CA . ASP A 1 837 ? 133.91900 152.40300 128.06600 1.000 83.94740 1227 ASP B CA 1
ATOM 6622 C C . ASP A 1 837 ? 135.14900 153.25300 128.36900 1.000 83.94740 1227 ASP B C 1
ATOM 6623 O O . ASP A 1 837 ? 136.04100 152.85000 129.11700 1.000 83.94740 1227 ASP B O 1
ATOM 6628 N N . VAL A 1 838 ? 135.21600 154.44100 127.77000 1.000 83.73411 1228 VAL B N 1
ATOM 6629 C CA . VAL A 1 838 ? 136.37900 155.30500 127.95400 1.000 83.73411 1228 VAL B CA 1
ATOM 6630 C C . VAL A 1 838 ? 136.51400 155.71900 129.41000 1.000 83.73411 1228 VAL B C 1
ATOM 6631 O O . VAL A 1 838 ? 137.60700 155.69600 129.98200 1.000 83.73411 1228 VAL B O 1
ATOM 6635 N N . ASP A 1 839 ? 135.40700 156.10900 130.02800 1.000 87.11235 1229 ASP B N 1
ATOM 6636 C CA . ASP A 1 839 ? 135.44000 156.63400 131.38200 1.000 87.11235 1229 ASP B CA 1
ATOM 6637 C C . ASP A 1 839 ? 135.44000 155.54800 132.44200 1.000 87.11235 1229 ASP B C 1
ATOM 6638 O O . ASP A 1 839 ? 135.51700 155.87400 133.62800 1.000 87.11235 1229 ASP B O 1
ATOM 6643 N N . SER A 1 840 ? 135.35800 154.28100 132.04700 1.000 83.93771 1230 SER B N 1
ATOM 6644 C CA . SER A 1 840 ? 135.28600 153.16800 132.98800 1.000 83.93771 1230 SER B CA 1
ATOM 6645 C C . SER A 1 840 ? 134.13600 153.35800 133.96800 1.000 83.93771 1230 SER B C 1
ATOM 6646 O O . SER A 1 840 ? 134.26200 153.09400 135.16300 1.000 83.93771 1230 SER B O 1
ATOM 6649 N N . GLU A 1 841 ? 133.00200 153.83300 133.45400 1.000 86.11539 1231 GLU B N 1
ATOM 6650 C CA . GLU A 1 841 ? 131.82400 154.05700 134.27300 1.000 86.11539 1231 GLU B CA 1
ATOM 6651 C C . GLU A 1 841 ? 130.71200 153.05200 134.03500 1.000 86.11539 1231 GLU B C 1
ATOM 6652 O O . GLU A 1 841 ? 129.89500 152.84200 134.93500 1.000 86.11539 1231 GLU B O 1
ATOM 6658 N N . VAL A 1 842 ? 130.65400 152.43400 132.86200 1.000 77.44526 1232 VAL B N 1
ATOM 6659 C CA . VAL A 1 842 ? 129.63100 151.44800 132.54700 1.000 77.44526 1232 VAL B CA 1
ATOM 6660 C C . VAL A 1 842 ? 130.31400 150.20700 131.99900 1.000 77.44526 1232 VAL B C 1
ATOM 6661 O O . VAL A 1 842 ? 131.29800 150.30300 131.26000 1.000 77.44526 1232 VAL B O 1
ATOM 6665 N N . ILE A 1 843 ? 129.81600 149.04000 132.39200 1.000 75.18503 1233 ILE B N 1
ATOM 6666 C CA . ILE A 1 843 ? 130.34400 147.76900 131.91600 1.000 75.18503 1233 ILE B CA 1
ATOM 6667 C C . ILE A 1 843 ? 129.59600 147.40500 130.64300 1.000 75.18503 1233 ILE B C 1
ATOM 6668 O O . ILE A 1 843 ? 128.40500 147.09500 130.67800 1.000 75.18503 1233 ILE B O 1
ATOM 6673 N N . LEU A 1 844 ? 130.29700 147.45100 129.51100 1.000 75.18144 1234 LEU B N 1
ATOM 6674 C CA . LEU A 1 844 ? 129.67700 147.09000 128.24400 1.000 75.18144 1234 LEU B CA 1
ATOM 6675 C C . LEU A 1 844 ? 129.30000 145.61700 128.22000 1.000 75.18144 1234 LEU B C 1
ATOM 6676 O O . LEU A 1 844 ? 128.24700 145.24600 127.69200 1.000 75.18144 1234 LEU B O 1
ATOM 6681 N N . HIS A 1 845 ? 130.14700 144.76300 128.78500 1.000 76.55439 1235 HIS B N 1
ATOM 6682 C CA . HIS A 1 845 ? 129.92000 143.32800 128.77800 1.000 76.55439 1235 HIS B CA 1
ATOM 6683 C C . HIS A 1 845 ? 130.79900 142.70000 129.84500 1.000 76.55439 1235 HIS B C 1
ATOM 6684 O O . HIS A 1 845 ? 131.92600 143.14300 130.05900 1.000 76.55439 1235 HIS B O 1
ATOM 6691 N N . HIS A 1 846 ? 130.27600 141.68400 130.52100 1.000 76.70402 1236 HIS B N 1
ATOM 6692 C CA . HIS A 1 846 ? 131.04300 140.96500 131.52500 1.000 76.70402 1236 HIS B CA 1
ATOM 6693 C C . HIS A 1 846 ? 130.71900 139.48500 131.43900 1.000 76.70402 1236 HIS B C 1
ATOM 6694 O O . HIS A 1 846 ? 129.62500 139.10200 131.02200 1.000 76.70402 1236 HIS B O 1
ATOM 6701 N N . GLU A 1 847 ? 131.67400 138.65300 131.84200 1.000 80.90375 1237 GLU B N 1
ATOM 6702 C CA . GLU A 1 847 ? 131.41400 137.22500 131.88500 1.000 80.90375 1237 GLU B CA 1
ATOM 6703 C C . GLU A 1 847 ? 132.39300 136.54800 132.82900 1.000 80.90375 1237 GLU B C 1
ATOM 6704 O O . GLU A 1 847 ? 133.53200 136.98600 132.98900 1.000 80.90375 1237 GLU B O 1
ATOM 6710 N N . TYR A 1 848 ? 131.91700 135.48200 133.45900 1.000 81.94548 1238 TYR B N 1
ATOM 6711 C CA . TYR A 1 848 ? 132.72600 134.68700 134.36800 1.000 81.94548 1238 TYR B CA 1
ATOM 6712 C C . TYR A 1 848 ? 133.65800 133.78200 133.57800 1.000 81.94548 1238 TYR B C 1
ATOM 6713 O O . TYR A 1 848 ? 133.25100 133.15000 132.60200 1.000 81.94548 1238 TYR B O 1
ATOM 6722 N N . PHE A 1 849 ? 134.91900 133.72500 133.99200 1.000 79.58703 1239 PHE B N 1
ATOM 6723 C CA . PHE A 1 849 ? 135.91000 132.87800 133.34100 1.000 79.58703 1239 PHE B CA 1
ATOM 6724 C C . PHE A 1 849 ? 136.52400 131.95900 134.38000 1.000 79.58703 1239 PHE B C 1
ATOM 6725 O O . PHE A 1 849 ? 137.03400 132.42900 135.40100 1.000 79.58703 1239 PHE B O 1
ATOM 6733 N N . LEU A 1 850 ? 136.47900 130.65900 134.12400 1.000 79.68240 1240 LEU B N 1
ATOM 6734 C CA . LEU A 1 850 ? 136.99800 129.65500 135.04100 1.000 79.68240 1240 LEU B CA 1
ATOM 6735 C C . LEU A 1 850 ? 138.16800 128.94400 134.38000 1.000 79.68240 1240 LEU B C 1
ATOM 6736 O O . LEU A 1 850 ? 138.02800 128.40200 133.28000 1.000 79.68240 1240 LEU B O 1
ATOM 6741 N N . LEU A 1 851 ? 139.31300 128.94200 135.05200 1.000 81.31902 1241 LEU B N 1
ATOM 6742 C CA . LEU A 1 851 ? 140.53100 128.33100 134.54000 1.000 81.31902 1241 LEU B CA 1
ATOM 6743 C C . LEU A 1 851 ? 140.77900 127.03900 135.30400 1.000 81.31902 1241 LEU B C 1
ATOM 6744 O O . LEU A 1 851 ? 140.92100 127.05700 136.52900 1.000 81.31902 1241 LEU B O 1
ATOM 6749 N N . LYS A 1 852 ? 140.83500 125.92600 134.58400 1.000 82.25869 1242 LYS B N 1
ATOM 6750 C CA . LYS A 1 852 ? 140.99700 124.61800 135.19500 1.000 82.25869 1242 LYS B CA 1
ATOM 6751 C C . LYS A 1 852 ? 142.47000 124.29600 135.39300 1.000 82.25869 1242 LYS B C 1
ATOM 6752 O O . LYS A 1 852 ? 143.33600 124.79200 134.67200 1.000 82.25869 1242 LYS B O 1
ATOM 6758 N N . ALA A 1 853 ? 142.74600 123.45200 136.38600 1.000 82.45830 1243 ALA B N 1
ATOM 6759 C CA . ALA A 1 853 ? 144.12400 123.05100 136.64500 1.000 82.45830 1243 ALA B CA 1
ATOM 6760 C C . ALA A 1 853 ? 144.69500 122.25500 135.48300 1.000 82.45830 1243 ALA B C 1
ATOM 6761 O O . ALA A 1 853 ? 145.85000 122.45400 135.09300 1.000 82.45830 1243 ALA B O 1
ATOM 6763 N N . LYS A 1 854 ? 143.90700 121.33900 134.92000 1.000 83.72963 1244 LYS B N 1
ATOM 6764 C CA . LYS A 1 854 ? 144.40100 120.51700 133.82700 1.000 83.72963 1244 LYS B CA 1
ATOM 6765 C C . LYS A 1 854 ? 144.56800 121.30700 132.54200 1.000 83.72963 1244 LYS B C 1
ATOM 6766 O O . LYS A 1 854 ? 145.32600 120.88600 131.66600 1.000 83.72963 1244 LYS B O 1
ATOM 6772 N N . TYR A 1 855 ? 143.88200 122.43500 132.41000 1.000 86.23694 1245 TYR B N 1
ATOM 6773 C CA . TYR A 1 855 ? 143.98400 123.27300 131.22900 1.000 86.23694 1245 TYR B CA 1
ATOM 6774 C C . TYR A 1 855 ? 144.84200 124.50200 131.46500 1.000 86.23694 1245 TYR B C 1
ATOM 6775 O O . TYR A 1 855 ? 144.78900 125.44100 130.66900 1.000 86.23694 1245 TYR B O 1
ATOM 6784 N N . ALA A 1 856 ? 145.62000 124.52300 132.54100 1.000 86.34494 1246 ALA B N 1
ATOM 6785 C CA . ALA A 1 856 ? 146.56100 125.60900 132.74500 1.000 86.34494 1246 ALA B CA 1
ATOM 6786 C C . ALA A 1 856 ? 147.61600 125.59100 131.64600 1.000 86.34494 1246 ALA B C 1
ATOM 6787 O O . ALA A 1 856 ? 147.78700 124.60400 130.93200 1.000 86.34494 1246 ALA B O 1
ATOM 6789 N N . GLN A 1 857 ? 148.32400 126.71100 131.52000 1.000 91.27316 1247 GLN B N 1
ATOM 6790 C CA . GLN A 1 857 ? 149.24900 126.98900 130.42300 1.000 91.27316 1247 GLN B CA 1
ATOM 6791 C C . GLN A 1 857 ? 148.70400 126.50800 129.08300 1.000 91.27316 1247 GLN B C 1
ATOM 6792 O O . GLN A 1 857 ? 149.43900 125.95300 128.26300 1.000 91.27316 1247 GLN B O 1
ATOM 6798 N N . ASP A 1 858 ? 147.41100 126.72600 128.86200 1.000 90.26105 1248 ASP B N 1
ATOM 6799 C CA . ASP A 1 858 ? 146.77000 126.58300 127.56300 1.000 90.26105 1248 ASP B CA 1
ATOM 6800 C C . ASP A 1 858 ? 146.12000 127.90700 127.20200 1.000 90.26105 1248 ASP B C 1
ATOM 6801 O O . ASP A 1 858 ? 145.53600 128.57300 128.06100 1.000 90.26105 1248 ASP B O 1
ATOM 6806 N N . GLU A 1 859 ? 146.21800 128.29400 125.93700 1.000 90.84208 1249 GLU B N 1
ATOM 6807 C CA . GLU A 1 859 ? 145.57100 129.52200 125.50300 1.000 90.84208 1249 GLU B CA 1
ATOM 6808 C C . GLU A 1 859 ? 144.06400 129.32700 125.46000 1.000 90.84208 1249 GLU B C 1
ATOM 6809 O O . GLU A 1 859 ? 143.56400 128.40000 124.81800 1.000 90.84208 1249 GLU B O 1
ATOM 6815 N N . HIS A 1 860 ? 143.34000 130.20000 126.14800 1.000 84.81107 1250 HIS B N 1
ATOM 6816 C CA . HIS A 1 860 ? 141.88700 130.19900 126.14100 1.000 84.81107 1250 HIS B CA 1
ATOM 6817 C C . HIS A 1 860 ? 141.38900 131.37800 125.32200 1.000 84.81107 1250 HIS B C 1
ATOM 6818 O O . HIS A 1 860 ? 141.87100 132.50100 125.48300 1.000 84.81107 1250 HIS B O 1
ATOM 6825 N N . LEU A 1 861 ? 140.42600 131.12200 124.44500 1.000 83.49576 1251 LEU B N 1
ATOM 6826 C CA . LEU A 1 861 ? 139.86400 132.15100 123.58300 1.000 83.49576 1251 LEU B CA 1
ATOM 6827 C C . LEU A 1 861 ? 138.42100 132.41700 123.97800 1.000 83.49576 1251 LEU B C 1
ATOM 6828 O O . LEU A 1 861 ? 137.61100 131.48900 124.05500 1.000 83.49576 1251 LEU B O 1
ATOM 6833 N N . ILE A 1 862 ? 138.10600 133.68400 124.22000 1.000 81.77223 1252 ILE B N 1
ATOM 6834 C CA . ILE A 1 862 ? 136.76700 134.11800 124.58900 1.000 81.77223 1252 ILE B CA 1
ATOM 6835 C C . ILE A 1 862 ? 136.29000 135.10900 123.54100 1.000 81.77223 1252 ILE B C 1
ATOM 6836 O O . ILE A 1 862 ? 136.97100 136.10300 123.26700 1.000 81.77223 1252 ILE B O 1
ATOM 6841 N N . THR A 1 863 ? 135.12800 134.84200 122.95800 1.000 81.66419 1253 THR B N 1
ATOM 6842 C CA . THR A 1 863 ? 134.56100 135.68000 121.91100 1.000 81.66419 1253 THR B CA 1
ATOM 6843 C C . THR A 1 863 ? 133.27200 136.30800 122.41100 1.000 81.66419 1253 THR B C 1
ATOM 6844 O O . THR A 1 863 ? 132.41500 135.61600 122.96700 1.000 81.66419 1253 THR B O 1
ATOM 6848 N N . PHE A 1 864 ? 133.13500 137.61500 122.21100 1.000 79.51268 1254 PHE B N 1
ATOM 6849 C CA . PHE A 1 864 ? 131.93300 138.32300 122.61800 1.000 79.51268 1254 PHE B CA 1
ATOM 6850 C C . PHE A 1 864 ? 131.73900 139.53200 121.71900 1.000 79.51268 1254 PHE B C 1
ATOM 6851 O O . PHE A 1 864 ? 132.65500 139.96200 121.01800 1.000 79.51268 1254 PHE B O 1
ATOM 6859 N N . PHE A 1 865 ? 130.52600 140.06900 121.74200 1.000 81.56492 1255 PHE B N 1
ATOM 6860 C CA . PHE A 1 865 ? 130.15400 141.21900 120.93200 1.000 81.56492 1255 PHE B CA 1
ATOM 6861 C C . PHE A 1 865 ? 129.92900 142.42100 121.83500 1.000 81.56492 1255 PHE B C 1
ATOM 6862 O O . PHE A 1 865 ? 129.19700 142.32600 122.82400 1.000 81.56492 1255 PHE B O 1
ATOM 6870 N N . VAL A 1 866 ? 130.55400 143.54300 121.49900 1.000 79.87179 1256 VAL B N 1
ATOM 6871 C CA . VAL A 1 866 ? 130.34600 144.77900 122.24500 1.000 79.87179 1256 VAL B CA 1
ATOM 6872 C C . VAL A 1 866 ? 129.80400 145.83200 121.28800 1.000 79.87179 1256 VAL B C 1
ATOM 6873 O O . VAL A 1 866 ? 130.12500 145.80500 120.09400 1.000 79.87179 1256 VAL B O 1
ATOM 6877 N N . PRO A 1 867 ? 128.96800 146.75200 121.75000 1.000 81.58819 1257 PRO B N 1
ATOM 6878 C CA . PRO A 1 867 ? 128.41700 147.77300 120.86000 1.000 81.58819 1257 PRO B CA 1
ATOM 6879 C C . PRO A 1 867 ? 129.24500 149.05100 120.84900 1.000 81.58819 1257 PRO B C 1
ATOM 6880 O O . PRO A 1 867 ? 129.96100 149.37400 121.79500 1.000 81.58819 1257 PRO B O 1
ATOM 6884 N N . VAL A 1 868 ? 129.12700 149.78000 119.74100 1.000 86.90258 1258 VAL B N 1
ATOM 6885 C CA . VAL A 1 868 ? 129.74600 151.08700 119.58700 1.000 86.90258 1258 VAL B CA 1
ATOM 6886 C C . VAL A 1 868 ? 128.67300 152.07900 119.16200 1.000 86.90258 1258 VAL B C 1
ATOM 6887 O O . VAL A 1 868 ? 127.55600 151.70700 118.80600 1.000 86.90258 1258 VAL B O 1
ATOM 6891 N N . PHE A 1 869 ? 129.02700 153.35900 119.20300 1.000 94.55050 1259 PHE B N 1
ATOM 6892 C CA . PHE A 1 869 ? 128.07300 154.42800 118.95900 1.000 94.55050 1259 PHE B CA 1
ATOM 6893 C C . PHE A 1 869 ? 128.66900 155.45100 118.00300 1.000 94.55050 1259 PHE B C 1
ATOM 6894 O O . PHE A 1 869 ? 129.85100 155.39900 117.65700 1.000 94.55050 1259 PHE B O 1
ATOM 6902 N N . GLU A 1 870 ? 127.82000 156.38100 117.56300 1.000 104.59769 1260 GLU B N 1
ATOM 6903 C CA . GLU A 1 870 ? 128.25000 157.38900 116.59600 1.000 104.59769 1260 GLU B CA 1
ATOM 6904 C C . GLU A 1 870 ? 129.38900 158.25600 117.11300 1.000 104.59769 1260 GLU B C 1
ATOM 6905 O O . GLU A 1 870 ? 130.35700 158.47200 116.36300 1.000 104.59769 1260 GLU B O 1
ATOM 6911 N N . PRO A 1 871 ? 129.35900 158.78700 118.34800 1.000 100.48057 1261 PRO B N 1
ATOM 6912 C CA . PRO A 1 871 ? 130.58600 159.44200 118.85100 1.000 100.48057 1261 PRO B CA 1
ATOM 6913 C C . PRO A 1 871 ? 131.62100 158.38800 119.23100 1.000 100.48057 1261 PRO B C 1
ATOM 6914 O O . PRO A 1 871 ? 131.75000 157.96600 120.37700 1.000 100.48057 1261 PRO B O 1
ATOM 6918 N N . LEU A 1 872 ? 132.36300 157.93700 118.21700 1.000 90.57655 1262 LEU B N 1
ATOM 6919 C CA . LEU A 1 872 ? 133.28900 156.81800 118.32400 1.000 90.57655 1262 LEU B CA 1
ATOM 6920 C C . LEU A 1 872 ? 134.22900 156.99800 119.50800 1.000 90.57655 1262 LEU B C 1
ATOM 6921 O O . LEU A 1 872 ? 135.05700 157.91600 119.51600 1.000 90.57655 1262 LEU B O 1
ATOM 6926 N N . PRO A 1 873 ? 134.11500 156.15300 120.52600 1.000 83.82459 1263 PRO B N 1
ATOM 6927 C CA . PRO A 1 873 ? 134.94300 156.29700 121.71800 1.000 83.82459 1263 PRO B CA 1
ATOM 6928 C C . PRO A 1 873 ? 136.41200 156.11900 121.38800 1.000 83.82459 1263 PRO B C 1
ATOM 6929 O O . PRO A 1 873 ? 136.76600 155.31100 120.51800 1.000 83.82459 1263 PRO B O 1
ATOM 6933 N N . PRO A 1 874 ? 137.29600 156.86700 122.04700 1.000 79.51557 1264 PRO B N 1
ATOM 6934 C CA . PRO A 1 874 ? 138.73000 156.68800 121.78600 1.000 79.51557 1264 PRO B CA 1
ATOM 6935 C C . PRO A 1 874 ? 139.23200 155.28000 122.05100 1.000 79.51557 1264 PRO B C 1
ATOM 6936 O O . PRO A 1 874 ? 140.08000 154.79100 121.29900 1.000 79.51557 1264 PRO B O 1
ATOM 6940 N N . GLN A 1 875 ? 138.73800 154.60900 123.09000 1.000 80.49294 1265 GLN B N 1
ATOM 6941 C CA . GLN A 1 875 ? 139.16600 153.24500 123.36200 1.000 80.49294 1265 GLN B CA 1
ATOM 6942 C C . GLN A 1 875 ? 138.21100 152.59400 124.34700 1.000 80.49294 1265 GLN B C 1
ATOM 6943 O O . GLN A 1 875 ? 137.41300 153.26200 125.00400 1.000 80.49294 1265 GLN B O 1
ATOM 6949 N N . TYR A 1 876 ? 138.30400 151.27300 124.42900 1.000 77.29479 1266 TYR B N 1
ATOM 6950 C CA . TYR A 1 876 ? 137.64600 150.47900 125.45200 1.000 77.29479 1266 TYR B CA 1
ATOM 6951 C C . TYR A 1 876 ? 138.70500 149.80800 126.31000 1.000 77.29479 1266 TYR B C 1
ATOM 6952 O O . TYR A 1 876 ? 139.83200 149.58700 125.86500 1.000 77.29479 1266 TYR B O 1
ATOM 6961 N N . PHE A 1 877 ? 138.34600 149.49100 127.54500 1.000 77.30755 1267 PHE B N 1
ATOM 6962 C CA . PHE A 1 877 ? 139.25000 148.82600 128.46900 1.000 77.30755 1267 PHE B CA 1
ATOM 6963 C C . PHE A 1 877 ? 138.72800 147.43300 128.77200 1.000 77.30755 1267 PHE B C 1
ATOM 6964 O O . PHE A 1 877 ? 137.57000 147.27600 129.16200 1.000 77.30755 1267 PHE B O 1
ATOM 6972 N N . ILE A 1 878 ? 139.58000 146.43200 128.60000 1.000 76.27464 1268 ILE B N 1
ATOM 6973 C CA . ILE A 1 878 ? 139.24100 145.04900 128.90100 1.000 76.27464 1268 ILE B CA 1
ATOM 6974 C C . ILE A 1 878 ? 140.02300 144.65200 130.14200 1.000 76.27464 1268 ILE B C 1
ATOM 6975 O O . ILE A 1 878 ? 141.25600 144.59400 130.11600 1.000 76.27464 1268 ILE B O 1
ATOM 6980 N N . ARG A 1 879 ? 139.31300 144.37900 131.23000 1.000 78.54182 1269 ARG B N 1
ATOM 6981 C CA . ARG A 1 879 ? 139.92600 144.01700 132.50000 1.000 78.54182 1269 ARG B CA 1
ATOM 6982 C C . ARG A 1 879 ? 139.60000 142.57000 132.82500 1.000 78.54182 1269 ARG B C 1
ATOM 6983 O O . ARG A 1 879 ? 138.43000 142.17800 132.82100 1.000 78.54182 1269 ARG B O 1
ATOM 6991 N N . VAL A 1 880 ? 140.62900 141.78200 133.10000 1.000 76.94561 1270 VAL B N 1
ATOM 6992 C CA . VAL A 1 880 ? 140.47100 140.42700 133.60600 1.000 76.94561 1270 VAL B CA 1
ATOM 6993 C C . VAL A 1 880 ? 140.93400 140.44200 135.05100 1.000 76.94561 1270 VAL B C 1
ATOM 6994 O O . VAL A 1 880 ? 142.12700 140.60300 135.32900 1.000 76.94561 1270 VAL B O 1
ATOM 6998 N N . VAL A 1 881 ? 139.99400 140.27000 135.97300 1.000 75.31614 1271 VAL B N 1
ATOM 6999 C CA . VAL A 1 881 ? 140.23800 140.43200 137.39900 1.000 75.31614 1271 VAL B CA 1
ATOM 7000 C C . VAL A 1 881 ? 140.00600 139.09800 138.08300 1.000 75.31614 1271 VAL B C 1
ATOM 7001 O O . VAL A 1 881 ? 139.00500 138.42600 137.81600 1.000 75.31614 1271 VAL B O 1
ATOM 7005 N N . SER A 1 882 ? 140.92900 138.71500 138.95800 1.000 75.91449 1272 SER B N 1
ATOM 7006 C CA . SER A 1 882 ? 140.76800 137.48000 139.70700 1.000 75.91449 1272 SER B CA 1
ATOM 7007 C C . SER A 1 882 ? 139.55100 137.56600 140.61400 1.000 75.91449 1272 SER B C 1
ATOM 7008 O O . SER A 1 882 ? 139.15800 138.64100 141.06200 1.000 75.91449 1272 SER B O 1
ATOM 7011 N N . ASP A 1 883 ? 138.93900 136.41700 140.86700 1.000 78.27762 1273 ASP B N 1
ATOM 7012 C CA . ASP A 1 883 ? 137.76300 136.39300 141.72100 1.000 78.27762 1273 ASP B CA 1
ATOM 7013 C C . ASP A 1 883 ? 138.12100 136.49900 143.19400 1.000 78.27762 1273 ASP B C 1
ATOM 7014 O O . ASP A 1 883 ? 137.34100 137.05400 143.97200 1.000 78.27762 1273 ASP B O 1
ATOM 7019 N N . ARG A 1 884 ? 139.28200 135.98400 143.60300 1.000 82.08101 1274 ARG B N 1
ATOM 7020 C CA . ARG A 1 884 ? 139.60100 135.96500 145.02500 1.000 82.08101 1274 ARG B CA 1
ATOM 7021 C C . ARG A 1 884 ? 141.05100 136.31800 145.33300 1.000 82.08101 1274 ARG B C 1
ATOM 7022 O O . ARG A 1 884 ? 141.51100 136.05300 146.44500 1.000 82.08101 1274 ARG B O 1
ATOM 7030 N N . TRP A 1 885 ? 141.78600 136.91100 144.40100 1.000 79.12049 1275 TRP B N 1
ATOM 7031 C CA . TRP A 1 885 ? 143.16400 137.31300 144.64200 1.000 79.12049 1275 TRP B CA 1
ATOM 7032 C C . TRP A 1 885 ? 143.27700 138.82400 144.53100 1.000 79.12049 1275 TRP B C 1
ATOM 7033 O O . TRP A 1 885 ? 142.80200 139.41400 143.55700 1.000 79.12049 1275 TRP B O 1
ATOM 7044 N N . LEU A 1 886 ? 143.90100 139.44400 145.52400 1.000 79.73295 1276 LEU B N 1
ATOM 7045 C CA . LEU A 1 886 ? 144.13600 140.87700 145.49000 1.000 79.73295 1276 LEU B CA 1
ATOM 7046 C C . LEU A 1 886 ? 145.30100 141.20700 144.56700 1.000 79.73295 1276 LEU B C 1
ATOM 7047 O O . LEU A 1 886 ? 146.26500 140.44900 144.45700 1.000 79.73295 1276 LEU B O 1
ATOM 7052 N N . SER A 1 887 ? 145.20400 142.36100 143.90800 1.000 81.54436 1277 SER B N 1
ATOM 7053 C CA . SER A 1 887 ? 146.23600 142.83700 142.98900 1.000 81.54436 1277 SER B CA 1
ATOM 7054 C C . SER A 1 887 ? 146.52500 141.81200 141.89800 1.000 81.54436 1277 SER B C 1
ATOM 7055 O O . SER A 1 887 ? 147.67500 141.59000 141.51800 1.000 81.54436 1277 SER B O 1
ATOM 7058 N N . CYS A 1 888 ? 145.47500 141.18800 141.38400 1.000 83.21586 1278 CYS B N 1
ATOM 7059 C CA . CYS A 1 888 ? 145.58400 140.16100 140.35800 1.000 83.21586 1278 CYS B CA 1
ATOM 7060 C C . CYS A 1 888 ? 144.70500 140.51500 139.17100 1.000 83.21586 1278 CYS B C 1
ATOM 7061 O O . CYS A 1 888 ? 143.91800 139.70700 138.67900 1.000 83.21586 1278 CYS B O 1
ATOM 7064 N N . GLU A 1 889 ? 144.82100 141.75000 138.69800 1.000 84.91498 1279 GLU B N 1
ATOM 7065 C CA . GLU A 1 889 ? 144.04500 142.22500 137.56600 1.000 84.91498 1279 GLU B CA 1
ATOM 7066 C C . GLU A 1 889 ? 144.97300 142.59400 136.42100 1.000 84.91498 1279 GLU B C 1
ATOM 7067 O O . GLU A 1 889 ? 146.09900 143.04700 136.63300 1.000 84.91498 1279 GLU B O 1
ATOM 7073 N N . THR A 1 890 ? 144.49000 142.38200 135.20200 1.000 81.65103 1280 THR B N 1
ATOM 7074 C CA . THR A 1 890 ? 145.20500 142.75700 133.99100 1.000 81.65103 1280 THR B CA 1
ATOM 7075 C C . THR A 1 890 ? 144.27600 143.59000 133.12600 1.000 81.65103 1280 THR B C 1
ATOM 7076 O O . THR A 1 890 ? 143.13000 143.20000 132.89200 1.000 81.65103 1280 THR B O 1
ATOM 7080 N N . GLN A 1 891 ? 144.76300 144.73100 132.65400 1.000 79.00882 1281 GLN B N 1
ATOM 7081 C CA . GLN A 1 891 ? 143.96900 145.64400 131.84700 1.000 79.00882 1281 GLN B CA 1
ATOM 7082 C C . GLN A 1 891 ? 144.62000 145.80800 130.48400 1.000 79.00882 1281 GLN B C 1
ATOM 7083 O O . GLN A 1 891 ? 145.83600 145.99500 130.39300 1.000 79.00882 1281 GLN B O 1
ATOM 7089 N N . LEU A 1 892 ? 143.81300 145.73300 129.43000 1.000 76.50917 1282 LEU B N 1
ATOM 7090 C CA . LEU A 1 892 ? 144.29700 145.85500 128.05800 1.000 76.50917 1282 LEU B CA 1
ATOM 7091 C C . LEU A 1 892 ? 143.49300 146.92200 127.33000 1.000 76.50917 1282 LEU B C 1
ATOM 7092 O O . LEU A 1 892 ? 142.33500 146.67700 126.95300 1.000 76.50917 1282 LEU B O 1
ATOM 7097 N N . PRO A 1 893 ? 144.05300 148.11100 127.12500 1.000 77.06358 1283 PRO B N 1
ATOM 7098 C CA . PRO A 1 893 ? 143.35400 149.12300 126.32900 1.000 77.06358 1283 PRO B CA 1
ATOM 7099 C C . PRO A 1 893 ? 143.16000 148.65400 124.89900 1.000 77.06358 1283 PRO B C 1
ATOM 7100 O O . PRO A 1 893 ? 144.03000 148.00500 124.31600 1.000 77.06358 1283 PRO B O 1
ATOM 7104 N N . VAL A 1 894 ? 142.01600 148.99700 124.33000 1.000 77.83037 1284 VAL B N 1
ATOM 7105 C CA . VAL A 1 894 ? 141.68600 148.64900 122.95200 1.000 77.83037 1284 VAL B CA 1
ATOM 7106 C C . VAL A 1 894 ? 141.39900 149.96000 122.23300 1.000 77.83037 1284 VAL B C 1
ATOM 7107 O O . VAL A 1 894 ? 140.27200 150.45600 122.23500 1.000 77.83037 1284 VAL B O 1
ATOM 7111 N N . SER A 1 895 ? 142.42100 150.52700 121.60300 1.000 81.64601 1285 SER B N 1
ATOM 7112 C CA . SER A 1 895 ? 142.27100 151.82500 120.96500 1.000 81.64601 1285 SER B CA 1
ATOM 7113 C C . SER A 1 895 ? 141.41700 151.72000 119.71000 1.000 81.64601 1285 SER B C 1
ATOM 7114 O O . SER A 1 895 ? 141.51400 150.75600 118.95000 1.000 81.64601 1285 SER B O 1
ATOM 7117 N N . PHE A 1 896 ? 140.56800 152.72300 119.49700 1.000 80.20206 1286 PHE B N 1
ATOM 7118 C CA . PHE A 1 896 ? 139.75900 152.82500 118.29200 1.000 80.20206 1286 PHE B CA 1
ATOM 7119 C C . PHE A 1 896 ? 140.23100 153.95300 117.38800 1.000 80.20206 1286 PHE B C 1
ATOM 7120 O O . PHE A 1 896 ? 139.45800 154.44600 116.56400 1.000 80.20206 1286 PHE B O 1
ATOM 7128 N N . ARG A 1 897 ? 141.48200 154.38200 117.54200 1.000 86.85158 1287 ARG B N 1
ATOM 7129 C CA . ARG A 1 897 ? 141.98000 155.50700 116.76200 1.000 86.85158 1287 ARG B CA 1
ATOM 7130 C C . ARG A 1 897 ? 142.02100 155.17700 115.27800 1.000 86.85158 1287 ARG B C 1
ATOM 7131 O O . ARG A 1 897 ? 141.63800 156.00100 114.44200 1.000 86.85158 1287 ARG B O 1
ATOM 7139 N N . HIS A 1 898 ? 142.47600 153.97600 114.93000 1.000 85.96085 1288 HIS B N 1
ATOM 7140 C CA . HIS A 1 898 ? 142.61600 153.57200 113.53900 1.000 85.96085 1288 HIS B CA 1
ATOM 7141 C C . HIS A 1 898 ? 141.57400 152.54400 113.12200 1.000 85.96085 1288 HIS B C 1
ATOM 7142 O O . HIS A 1 898 ? 141.74600 151.87600 112.10100 1.000 85.96085 1288 HIS B O 1
ATOM 7149 N N . LEU A 1 899 ? 140.50400 152.39600 113.89100 1.000 80.94740 1289 LEU B N 1
ATOM 7150 C CA . LEU A 1 899 ? 139.44700 151.46800 113.52200 1.000 80.94740 1289 LEU B CA 1
ATOM 7151 C C . LEU A 1 899 ? 138.63400 152.03700 112.37000 1.000 80.94740 1289 LEU B C 1
ATOM 7152 O O . LEU A 1 899 ? 138.23000 153.20200 112.39700 1.000 80.94740 1289 LEU B O 1
ATOM 7157 N N . ILE A 1 900 ? 138.39400 151.21300 111.35700 1.000 78.53842 1290 ILE B N 1
ATOM 7158 C CA . ILE A 1 900 ? 137.59500 151.59100 110.20100 1.000 78.53842 1290 ILE B CA 1
ATOM 7159 C C . ILE A 1 900 ? 136.28100 150.83300 110.28800 1.000 78.53842 1290 ILE B C 1
ATOM 7160 O O . ILE A 1 900 ? 136.23700 149.62100 110.05000 1.000 78.53842 1290 ILE B O 1
ATOM 7165 N N . LEU A 1 901 ? 135.20900 151.53900 110.62500 1.000 81.36822 1291 LEU B N 1
ATOM 7166 C CA . LEU A 1 901 ? 133.90900 150.90500 110.70000 1.000 81.36822 1291 LEU B CA 1
ATOM 7167 C C . LEU A 1 901 ? 133.42400 150.53500 109.30100 1.000 81.36822 1291 LEU B C 1
ATOM 7168 O O . LEU A 1 901 ? 133.75600 151.20900 108.32400 1.000 81.36822 1291 LEU B O 1
ATOM 7173 N N . PRO A 1 902 ? 132.64300 149.46500 109.17600 1.000 82.25858 1292 PRO B N 1
ATOM 7174 C CA . PRO A 1 902 ? 132.19500 149.02600 107.85300 1.000 82.25858 1292 PRO B CA 1
ATOM 7175 C C . PRO A 1 902 ? 131.27700 150.04700 107.20500 1.000 82.25858 1292 PRO B C 1
ATOM 7176 O O . PRO A 1 902 ? 130.76700 150.97200 107.83800 1.000 82.25858 1292 PRO B O 1
ATOM 7180 N N . GLU A 1 903 ? 131.08100 149.86900 105.90300 1.000 92.02595 1293 GLU B N 1
ATOM 7181 C CA . GLU A 1 903 ? 130.27900 150.80600 105.13000 1.000 92.02595 1293 GLU B CA 1
ATOM 7182 C C . GLU A 1 903 ? 128.84700 150.84200 105.64200 1.000 92.02595 1293 GLU B C 1
ATOM 7183 O O . GLU A 1 903 ? 128.29600 149.82600 106.07000 1.000 92.02595 1293 GLU B O 1
ATOM 7189 N N . LYS A 1 904 ? 128.25000 152.02700 105.60800 1.000 96.44296 1294 LYS B N 1
ATOM 7190 C CA . LYS A 1 904 ? 126.84600 152.15600 105.96700 1.000 96.44296 1294 LYS B CA 1
ATOM 7191 C C . LYS A 1 904 ? 125.98600 151.48100 104.90700 1.000 96.44296 1294 LYS B C 1
ATOM 7192 O O . LYS A 1 904 ? 126.19300 151.68000 103.70700 1.000 96.44296 1294 LYS B O 1
ATOM 7198 N N . TYR A 1 905 ? 125.01200 150.68400 105.35200 1.000 99.13965 1295 TYR B N 1
ATOM 7199 C CA . TYR A 1 905 ? 124.39600 149.89600 104.29900 1.000 99.13965 1295 TYR B CA 1
ATOM 7200 C C . TYR A 1 905 ? 123.08900 150.52200 103.82400 1.000 99.13965 1295 TYR B C 1
ATOM 7201 O O . TYR A 1 905 ? 122.38100 151.16800 104.60000 1.000 99.13965 1295 TYR B O 1
ATOM 7210 N N . PRO A 1 906 ? 122.75700 150.33100 102.55100 1.000 97.13074 1296 PRO B N 1
ATOM 7211 C CA . PRO A 1 906 ? 121.53900 150.92600 101.99300 1.000 97.13074 1296 PRO B CA 1
ATOM 7212 C C . PRO A 1 906 ? 120.29500 150.25200 102.54100 1.000 97.13074 1296 PRO B C 1
ATOM 7213 O O . PRO A 1 906 ? 120.37200 149.14600 103.09600 1.000 97.13074 1296 PRO B O 1
ATOM 7217 N N . PRO A 1 907 ? 119.13300 150.88700 102.41600 1.000 94.58724 1297 PRO B N 1
ATOM 7218 C CA . PRO A 1 907 ? 117.91000 150.33100 103.00000 1.000 94.58724 1297 PRO B CA 1
ATOM 7219 C C . PRO A 1 907 ? 117.40800 149.14300 102.20200 1.000 94.58724 1297 PRO B C 1
ATOM 7220 O O . PRO A 1 907 ? 117.75300 148.98200 101.02200 1.000 94.58724 1297 PRO B O 1
ATOM 7224 N N . PRO A 1 908 ? 116.59000 148.28800 102.80800 1.000 89.19745 1298 PRO B N 1
ATOM 7225 C CA . PRO A 1 908 ? 116.05300 147.13700 102.08200 1.000 89.19745 1298 PRO B CA 1
ATOM 7226 C C . PRO A 1 908 ? 115.05900 147.55900 101.01500 1.000 89.19745 1298 PRO B C 1
ATOM 7227 O O . PRO A 1 908 ? 114.47600 148.64300 101.05500 1.000 89.19745 1298 PRO B O 1
ATOM 7231 N N . THR A 1 909 ? 114.88300 146.67500 100.03600 1.000 87.98363 1299 THR B N 1
ATOM 7232 C CA . THR A 1 909 ? 113.92000 146.91900 98.97200 1.000 87.98363 1299 THR B CA 1
ATOM 7233 C C . THR A 1 909 ? 112.51600 147.03000 99.54700 1.000 87.98363 1299 THR B C 1
ATOM 7234 O O . THR A 1 909 ? 112.10800 146.23300 100.39400 1.000 87.98363 1299 THR B O 1
ATOM 7238 N N . GLU A 1 910 ? 111.77800 148.03300 99.08800 1.000 96.17199 1300 GLU B N 1
ATOM 7239 C CA . GLU A 1 910 ? 110.44200 148.27900 99.60200 1.000 96.17199 1300 GLU B CA 1
ATOM 7240 C C . GLU A 1 910 ? 109.44900 147.32700 98.95400 1.000 96.17199 1300 GLU B C 1
ATOM 7241 O O . GLU A 1 910 ? 109.45200 147.14900 97.73300 1.000 96.17199 1300 GLU B O 1
ATOM 7247 N N . LEU A 1 911 ? 108.60100 146.71500 99.77400 1.000 96.04813 1301 LEU B N 1
ATOM 7248 C CA . LEU A 1 911 ? 107.59600 145.78400 99.27800 1.000 96.04813 1301 LEU B CA 1
ATOM 7249 C C . LEU A 1 911 ? 106.48800 146.56100 98.58300 1.000 96.04813 1301 LEU B C 1
ATOM 7250 O O . LEU A 1 911 ? 105.67600 147.22000 99.23800 1.000 96.04813 1301 LEU B O 1
ATOM 7255 N N . LEU A 1 912 ? 106.45100 146.49200 97.25600 1.000 102.17628 1302 LEU B N 1
ATOM 7256 C CA . LEU A 1 912 ? 105.42200 147.19700 96.50600 1.000 102.17628 1302 LEU B CA 1
ATOM 7257 C C . LEU A 1 912 ? 104.06300 146.56600 96.76500 1.000 102.17628 1302 LEU B C 1
ATOM 7258 O O . LEU A 1 912 ? 103.90700 145.34500 96.68400 1.000 102.17628 1302 LEU B O 1
ATOM 7263 N N . ASP A 1 913 ? 103.07700 147.40200 97.07500 1.000 109.26025 1303 ASP B N 1
ATOM 7264 C CA . ASP A 1 913 ? 101.71600 146.93700 97.33700 1.000 109.26025 1303 ASP B CA 1
ATOM 7265 C C . ASP A 1 913 ? 101.03700 146.68100 96.00000 1.000 109.26025 1303 ASP B C 1
ATOM 7266 O O . ASP A 1 913 ? 100.36000 147.54400 95.44200 1.000 109.26025 1303 ASP B O 1
ATOM 7271 N N . LEU A 1 914 ? 101.23100 145.47500 95.48000 1.000 108.25253 1304 LEU B N 1
ATOM 7272 C CA . LEU A 1 914 ? 100.65400 145.05400 94.21400 1.000 108.25253 1304 LEU B CA 1
ATOM 7273 C C . LEU A 1 914 ? 99.56000 144.02700 94.46400 1.000 108.25253 1304 LEU B C 1
ATOM 7274 O O . LEU A 1 914 ? 99.59100 143.29300 95.45400 1.000 108.25253 1304 LEU B O 1
ATOM 7279 N N . GLN A 1 915 ? 98.58700 143.99000 93.56300 1.000 110.67960 1305 GLN B N 1
ATOM 7280 C CA . GLN A 1 915 ? 97.52900 143.00200 93.68000 1.000 110.67960 1305 GLN B CA 1
ATOM 7281 C C . GLN A 1 915 ? 98.11800 141.60500 93.50400 1.000 110.67960 1305 GLN B C 1
ATOM 7282 O O . GLN A 1 915 ? 99.01700 141.41200 92.67800 1.000 110.67960 1305 GLN B O 1
ATOM 7288 N N . PRO A 1 916 ? 97.65600 140.62100 94.27300 1.000 106.50293 1306 PRO B N 1
ATOM 7289 C CA . PRO A 1 916 ? 98.25200 139.28400 94.19100 1.000 106.50293 1306 PRO B CA 1
ATOM 7290 C C . PRO A 1 916 ? 98.14900 138.71100 92.78800 1.000 106.50293 1306 PRO B C 1
ATOM 7291 O O . PRO A 1 916 ? 97.15700 138.90700 92.08500 1.000 106.50293 1306 PRO B O 1
ATOM 7295 N N . LEU A 1 917 ? 99.19200 138.00600 92.38800 1.000 103.51039 1307 LEU B N 1
ATOM 7296 C CA . LEU A 1 917 ? 99.28600 137.48800 91.03100 1.000 103.51039 1307 LEU B CA 1
ATOM 7297 C C . LEU A 1 917 ? 98.56300 136.15200 90.92600 1.000 103.51039 1307 LEU B C 1
ATOM 7298 O O . LEU A 1 917 ? 98.85900 135.23300 91.69500 1.000 103.51039 1307 LEU B O 1
ATOM 7303 N N . PRO A 1 918 ? 97.61500 136.00900 90.00700 1.000 105.95087 1308 PRO B N 1
ATOM 7304 C CA . PRO A 1 918 ? 96.96000 134.71400 89.82300 1.000 105.95087 1308 PRO B CA 1
ATOM 7305 C C . PRO A 1 918 ? 97.91300 133.69200 89.22900 1.000 105.95087 1308 PRO B C 1
ATOM 7306 O O . PRO A 1 918 ? 98.86400 134.03000 88.52200 1.000 105.95087 1308 PRO B O 1
ATOM 7310 N N . VAL A 1 919 ? 97.64400 132.42100 89.53100 1.000 107.75719 1309 VAL B N 1
ATOM 7311 C CA . VAL A 1 919 ? 98.45800 131.34100 88.98300 1.000 107.75719 1309 VAL B CA 1
ATOM 7312 C C . VAL A 1 919 ? 98.36900 131.32300 87.46600 1.000 107.75719 1309 VAL B C 1
ATOM 7313 O O . VAL A 1 919 ? 99.31500 130.91400 86.78300 1.000 107.75719 1309 VAL B O 1
ATOM 7317 N N . SER A 1 920 ? 97.25300 131.78500 86.91100 1.000 108.70324 1310 SER B N 1
ATOM 7318 C CA . SER A 1 920 ? 97.08800 131.84500 85.46500 1.000 108.70324 1310 SER B CA 1
ATOM 7319 C C . SER A 1 920 ? 98.00900 132.85600 84.80200 1.000 108.70324 1310 SER B C 1
ATOM 7320 O O . SER A 1 920 ? 97.94900 132.99800 83.57600 1.000 108.70324 1310 SER B O 1
ATOM 7323 N N . ALA A 1 921 ? 98.84000 133.56800 85.56700 1.000 107.11525 1311 ALA B N 1
ATOM 7324 C CA . ALA A 1 921 ? 99.77600 134.50700 84.96100 1.000 107.11525 1311 ALA B CA 1
ATOM 7325 C C . ALA A 1 921 ? 100.75700 133.78800 84.05000 1.000 107.11525 1311 ALA B C 1
ATOM 7326 O O . ALA A 1 921 ? 101.09600 134.28700 82.97100 1.000 107.11525 1311 ALA B O 1
ATOM 7328 N N . LEU A 1 922 ? 101.23300 132.62200 84.47200 1.000 106.72494 1312 LEU B N 1
ATOM 7329 C CA . LEU A 1 922 ? 102.04700 131.78700 83.60300 1.000 106.72494 1312 LEU B CA 1
ATOM 7330 C C . LEU A 1 922 ? 101.22300 131.36200 82.39800 1.000 106.72494 1312 LEU B C 1
ATOM 7331 O O . LEU A 1 922 ? 100.20600 130.67900 82.54200 1.000 106.72494 1312 LEU B O 1
ATOM 7336 N N . ARG A 1 923 ? 101.65400 131.78100 81.20800 1.000 112.97057 1313 ARG B N 1
ATOM 7337 C CA . ARG A 1 923 ? 100.87200 131.50800 80.00700 1.000 112.97057 1313 ARG B CA 1
ATOM 7338 C C . ARG A 1 923 ? 100.75500 130.01400 79.74700 1.000 112.97057 1313 ARG B C 1
ATOM 7339 O O . ARG A 1 923 ? 99.68200 129.52300 79.37800 1.000 112.97057 1313 ARG B O 1
ATOM 7347 N N . ASN A 1 924 ? 101.84600 129.27600 79.93000 1.000 112.99203 1314 ASN B N 1
ATOM 7348 C CA . ASN A 1 924 ? 101.84200 127.84600 79.65900 1.000 112.99203 1314 ASN B CA 1
ATOM 7349 C C . ASN A 1 924 ? 100.84200 127.12900 80.55700 1.000 112.99203 1314 ASN B C 1
ATOM 7350 O O . ASN A 1 924 ? 100.79400 127.36100 81.76800 1.000 112.99203 1314 ASN B O 1
ATOM 7355 N N . SER A 1 925 ? 100.03900 126.25200 79.95300 1.000 116.41645 1315 SER B N 1
ATOM 7356 C CA . SER A 1 925 ? 98.97800 125.58000 80.69400 1.000 116.41645 1315 SER B CA 1
ATOM 7357 C C . SER A 1 925 ? 99.52000 124.48100 81.59500 1.000 116.41645 1315 SER B C 1
ATOM 7358 O O . SER A 1 925 ? 98.96100 124.23200 82.66900 1.000 116.41645 1315 SER B O 1
ATOM 7361 N N . ALA A 1 926 ? 100.59100 123.80700 81.17500 1.000 113.43436 1316 ALA B N 1
ATOM 7362 C CA . ALA A 1 926 ? 101.10900 122.68500 81.95000 1.000 113.43436 1316 ALA B CA 1
ATOM 7363 C C . ALA A 1 926 ? 101.60800 123.13600 83.31400 1.000 113.43436 1316 ALA B C 1
ATOM 7364 O O . ALA A 1 926 ? 101.39900 122.44500 84.31700 1.000 113.43436 1316 ALA B O 1
ATOM 7366 N N . PHE A 1 927 ? 102.27300 124.29100 83.37400 1.000 110.56444 1317 PHE B N 1
ATOM 7367 C CA . PHE A 1 927 ? 102.84400 124.74700 84.63500 1.000 110.56444 1317 PHE B CA 1
ATOM 7368 C C . PHE A 1 927 ? 101.76000 125.09100 85.64400 1.000 110.56444 1317 PHE B C 1
ATOM 7369 O O . PHE A 1 927 ? 101.95100 124.91200 86.85100 1.000 110.56444 1317 PHE B O 1
ATOM 7377 N N . GLU A 1 928 ? 100.62300 125.59700 85.16800 1.000 116.57166 1318 GLU B N 1
ATOM 7378 C CA . GLU A 1 928 ? 99.59400 126.08500 86.07800 1.000 116.57166 1318 GLU B CA 1
ATOM 7379 C C . GLU A 1 928 ? 99.08700 124.97700 86.98900 1.000 116.57166 1318 GLU B C 1
ATOM 7380 O O . GLU A 1 928 ? 98.81500 125.21300 88.17200 1.000 116.57166 1318 GLU B O 1
ATOM 7386 N N . SER A 1 929 ? 98.96600 123.75700 86.46300 1.000 114.53052 1319 SER B N 1
ATOM 7387 C CA . SER A 1 929 ? 98.48000 122.64500 87.26900 1.000 114.53052 1319 SER B CA 1
ATOM 7388 C C . SER A 1 929 ? 99.38500 122.35400 88.45600 1.000 114.53052 1319 SER B C 1
ATOM 7389 O O . SER A 1 929 ? 98.93200 121.75000 89.43300 1.000 114.53052 1319 SER B O 1
ATOM 7392 N N . LEU A 1 930 ? 100.65400 122.75700 88.38800 1.000 112.23091 1320 LEU B N 1
ATOM 7393 C CA . LEU A 1 930 ? 101.56300 122.53100 89.50600 1.000 112.23091 1320 LEU B CA 1
ATOM 7394 C C . LEU A 1 930 ? 101.12800 123.31500 90.73500 1.000 112.23091 1320 LEU B C 1
ATOM 7395 O O . LEU A 1 930 ? 101.19200 122.80700 91.85900 1.000 112.23091 1320 LEU B O 1
ATOM 7400 N N . TYR A 1 931 ? 100.68400 124.55400 90.54300 1.000 112.70623 1321 TYR B N 1
ATOM 7401 C CA . TYR A 1 931 ? 100.32000 125.42200 91.64900 1.000 112.70623 1321 TYR B CA 1
ATOM 7402 C C . TYR A 1 931 ? 98.82400 125.67200 91.75400 1.000 112.70623 1321 TYR B C 1
ATOM 7403 O O . TYR A 1 931 ? 98.39300 126.35500 92.68700 1.000 112.70623 1321 TYR B O 1
ATOM 7412 N N . GLN A 1 932 ? 98.02300 125.14600 90.82600 1.000 117.98208 1322 GLN B N 1
ATOM 7413 C CA . GLN A 1 932 ? 96.59700 125.45400 90.82700 1.000 117.98208 1322 GLN B CA 1
ATOM 7414 C C . GLN A 1 932 ? 95.92200 124.96300 92.10000 1.000 117.98208 1322 GLN B C 1
ATOM 7415 O O . GLN A 1 932 ? 95.11100 125.68000 92.69700 1.000 117.98208 1322 GLN B O 1
ATOM 7421 N N . ASP A 1 933 ? 96.24400 123.74700 92.53600 1.000 119.43545 1323 ASP B N 1
ATOM 7422 C CA . ASP A 1 933 ? 95.63800 123.22000 93.75100 1.000 119.43545 1323 ASP B CA 1
ATOM 7423 C C . ASP A 1 933 ? 96.25500 123.81700 95.00800 1.000 119.43545 1323 ASP B C 1
ATOM 7424 O O . ASP A 1 933 ? 95.55900 123.97500 96.01600 1.000 119.43545 1323 ASP B O 1
ATOM 7429 N N . LYS A 1 934 ? 97.54800 124.14100 94.97400 1.000 117.85051 1324 LYS B N 1
ATOM 7430 C CA . LYS A 1 934 ? 98.22100 124.63700 96.17100 1.000 117.85051 1324 LYS B CA 1
ATOM 7431 C C . LYS A 1 934 ? 97.63300 125.96500 96.62600 1.000 117.85051 1324 LYS B C 1
ATOM 7432 O O . LYS A 1 934 ? 97.30900 126.14400 97.80500 1.000 117.85051 1324 LYS B O 1
ATOM 7438 N N . PHE A 1 935 ? 97.48700 126.91200 95.70100 1.000 113.19703 1325 PHE B N 1
ATOM 7439 C CA . PHE A 1 935 ? 97.01100 128.24600 96.03400 1.000 113.19703 1325 PHE B CA 1
ATOM 7440 C C . PHE A 1 935 ? 96.51200 128.91000 94.76400 1.000 113.19703 1325 PHE B C 1
ATOM 7441 O O . PHE A 1 935 ? 96.95300 128.54800 93.67000 1.000 113.19703 1325 PHE B O 1
ATOM 7449 N N . PRO A 1 936 ? 95.59900 129.86600 94.86800 1.000 110.76169 1326 PRO B N 1
ATOM 7450 C CA . PRO A 1 936 ? 95.13800 130.56600 93.66500 1.000 110.76169 1326 PRO B CA 1
ATOM 7451 C C . PRO A 1 936 ? 95.98800 131.77900 93.32200 1.000 110.76169 1326 PRO B C 1
ATOM 7452 O O . PRO A 1 936 ? 95.95900 132.25700 92.18500 1.000 110.76169 1326 PRO B O 1
ATOM 7456 N N . PHE A 1 937 ? 96.74600 132.28700 94.29100 1.000 107.37601 1327 PHE B N 1
ATOM 7457 C CA . PHE A 1 937 ? 97.52500 133.50100 94.10100 1.000 107.37601 1327 PHE B CA 1
ATOM 7458 C C . PHE A 1 937 ? 98.91000 133.33900 94.70400 1.000 107.37601 1327 PHE B C 1
ATOM 7459 O O . PHE A 1 937 ? 99.06200 132.76100 95.78200 1.000 107.37601 1327 PHE B O 1
ATOM 7467 N N . PHE A 1 938 ? 99.91400 133.85700 94.00500 1.000 99.85267 1328 PHE B N 1
ATOM 7468 C CA . PHE A 1 938 ? 101.24600 133.95500 94.58300 1.000 99.85267 1328 PHE B CA 1
ATOM 7469 C C . PHE A 1 938 ? 101.26900 135.04800 95.64300 1.000 99.85267 1328 PHE B C 1
ATOM 7470 O O . PHE A 1 938 ? 100.62300 136.08700 95.49800 1.000 99.85267 1328 PHE B O 1
ATOM 7478 N N . ASN A 1 939 ? 102.02400 134.81400 96.71300 1.000 93.45378 1329 ASN B N 1
ATOM 7479 C CA . ASN A 1 939 ? 102.07800 135.74700 97.82600 1.000 93.45378 1329 ASN B CA 1
ATOM 7480 C C . ASN A 1 939 ? 102.85700 136.99500 97.40500 1.000 93.45378 1329 ASN B C 1
ATOM 7481 O O . ASN A 1 939 ? 103.48100 137.00800 96.34400 1.000 93.45378 1329 ASN B O 1
ATOM 7486 N N . PRO A 1 940 ? 102.80500 138.08100 98.19200 1.000 90.72451 1330 PRO B N 1
ATOM 7487 C CA . PRO A 1 940 ? 103.32600 139.36800 97.68900 1.000 90.72451 1330 PRO B CA 1
ATOM 7488 C C . PRO A 1 940 ? 104.76700 139.34800 97.20200 1.000 90.72451 1330 PRO B C 1
ATOM 7489 O O . PRO A 1 940 ? 105.07100 139.96800 96.17400 1.000 90.72451 1330 PRO B O 1
ATOM 7493 N N . ILE A 1 941 ? 105.66300 138.65200 97.90100 1.000 89.81927 1331 ILE B N 1
ATOM 7494 C CA . ILE A 1 941 ? 107.06300 138.62600 97.48400 1.000 89.81927 1331 ILE B CA 1
ATOM 7495 C C . ILE A 1 941 ? 107.19500 137.98900 96.11000 1.000 89.81927 1331 ILE B C 1
ATOM 7496 O O . ILE A 1 941 ? 107.86500 138.52200 95.21900 1.000 89.81927 1331 ILE B O 1
ATOM 7501 N N . GLN A 1 942 ? 106.55100 136.83900 95.92300 1.000 91.65495 1332 GLN B N 1
ATOM 7502 C CA . GLN A 1 942 ? 106.62500 136.15100 94.64300 1.000 91.65495 1332 GLN B CA 1
ATOM 7503 C C . GLN A 1 942 ? 106.00800 136.98800 93.53700 1.000 91.65495 1332 GLN B C 1
ATOM 7504 O O . GLN A 1 942 ? 106.52500 137.01900 92.41800 1.000 91.65495 1332 GLN B O 1
ATOM 7510 N N . THR A 1 943 ? 104.91100 137.68500 93.83000 1.000 92.77918 1333 THR B N 1
ATOM 7511 C CA . THR A 1 943 ? 104.31400 138.55900 92.82800 1.000 92.77918 1333 THR B CA 1
ATOM 7512 C C . THR A 1 943 ? 105.27300 139.67000 92.42700 1.000 92.77918 1333 THR B C 1
ATOM 7513 O O . THR A 1 943 ? 105.40500 139.98700 91.24000 1.000 92.77918 1333 THR B O 1
ATOM 7517 N N . GLN A 1 944 ? 105.95100 140.27600 93.40200 1.000 89.62856 1334 GLN B N 1
ATOM 7518 C CA . GLN A 1 944 ? 106.87200 141.36200 93.08700 1.000 89.62856 1334 GLN B CA 1
ATOM 7519 C C . GLN A 1 944 ? 108.05300 140.86900 92.26400 1.000 89.62856 1334 GLN B C 1
ATOM 7520 O O . GLN A 1 944 ? 108.48800 141.54000 91.32300 1.000 89.62856 1334 GLN B O 1
ATOM 7526 N N . VAL A 1 945 ? 108.58300 139.69300 92.59900 1.000 88.06231 1335 VAL B N 1
ATOM 7527 C CA . VAL A 1 945 ? 109.77900 139.19900 91.92400 1.000 88.06231 1335 VAL B CA 1
ATOM 7528 C C . VAL A 1 945 ? 109.46100 138.49400 90.60900 1.000 88.06231 1335 VAL B C 1
ATOM 7529 O O . VAL A 1 945 ? 110.36900 138.29500 89.78400 1.000 88.06231 1335 VAL B O 1
ATOM 7533 N N . PHE A 1 946 ? 108.19000 138.15300 90.37600 1.000 91.17416 1336 PHE B N 1
ATOM 7534 C CA . PHE A 1 946 ? 107.82100 137.28400 89.26600 1.000 91.17416 1336 PHE B CA 1
ATOM 7535 C C . PHE A 1 946 ? 108.22500 137.86700 87.92600 1.000 91.17416 1336 PHE B C 1
ATOM 7536 O O . PHE A 1 946 ? 108.75900 137.15700 87.07400 1.000 91.17416 1336 PHE B O 1
ATOM 7544 N N . ASN A 1 947 ? 107.94300 139.14600 87.69800 1.000 91.18627 1337 ASN B N 1
ATOM 7545 C CA . ASN A 1 947 ? 108.22100 139.71600 86.38600 1.000 91.18627 1337 ASN B CA 1
ATOM 7546 C C . ASN A 1 947 ? 109.69200 139.56000 86.03300 1.000 91.18627 1337 ASN B C 1
ATOM 7547 O O . ASN A 1 947 ? 110.03600 139.03000 84.97000 1.000 91.18627 1337 ASN B O 1
ATOM 7552 N N . THR A 1 948 ? 110.57400 139.96200 86.94700 1.000 89.40019 1338 THR B N 1
ATOM 7553 C CA . THR A 1 948 ? 112.00400 139.87200 86.69100 1.000 89.40019 1338 THR B CA 1
ATOM 7554 C C . THR A 1 948 ? 112.44500 138.42800 86.50700 1.000 89.40019 1338 THR B C 1
ATOM 7555 O O . THR A 1 948 ? 113.16000 138.10600 85.55300 1.000 89.40019 1338 THR B O 1
ATOM 7559 N N . VAL A 1 949 ? 112.03000 137.53700 87.40900 1.000 88.25103 1339 VAL B N 1
ATOM 7560 C CA . VAL A 1 949 ? 112.55900 136.17700 87.36800 1.000 88.25103 1339 VAL B CA 1
ATOM 7561 C C . VAL A 1 949 ? 112.03500 135.42400 86.15300 1.000 88.25103 1339 VAL B C 1
ATOM 7562 O O . VAL A 1 949 ? 112.80300 134.80600 85.41000 1.000 88.25103 1339 VAL B O 1
ATOM 7566 N N . TYR A 1 950 ? 110.72500 135.46500 85.92700 1.000 92.22231 1340 TYR B N 1
ATOM 7567 C CA . TYR A 1 950 ? 110.11800 134.66500 84.87400 1.000 92.22231 1340 TYR B CA 1
ATOM 7568 C C . TYR A 1 950 ? 110.34200 135.26100 83.49200 1.000 92.22231 1340 TYR B C 1
ATOM 7569 O O . TYR A 1 950 ? 110.55000 134.51900 82.53000 1.000 92.22231 1340 TYR B O 1
ATOM 7578 N N . ASN A 1 951 ? 110.29000 136.58400 83.35500 1.000 94.35265 1341 ASN B N 1
ATOM 7579 C CA . ASN A 1 951 ? 110.30000 137.17900 82.02500 1.000 94.35265 1341 ASN B CA 1
ATOM 7580 C C . ASN A 1 951 ? 111.66500 137.69300 81.59400 1.000 94.35265 1341 ASN B C 1
ATOM 7581 O O . ASN A 1 951 ? 111.99000 137.63200 80.40700 1.000 94.35265 1341 ASN B O 1
ATOM 7586 N N . SER A 1 952 ? 112.47500 138.19800 82.51500 1.000 94.00672 1342 SER B N 1
ATOM 7587 C CA . SER A 1 952 ? 113.80800 138.63800 82.14400 1.000 94.00672 1342 SER B CA 1
ATOM 7588 C C . SER A 1 952 ? 114.78700 137.47100 82.19700 1.000 94.00672 1342 SER B C 1
ATOM 7589 O O . SER A 1 952 ? 114.56900 136.47100 82.88200 1.000 94.00672 1342 SER B O 1
ATOM 7592 N N . ASP A 1 953 ? 115.88200 137.61500 81.45600 1.000 94.75121 1343 ASP B N 1
ATOM 7593 C CA . ASP A 1 953 ? 116.91700 136.59500 81.37800 1.000 94.75121 1343 ASP B CA 1
ATOM 7594 C C . ASP A 1 953 ? 118.15700 136.96100 82.18500 1.000 94.75121 1343 ASP B C 1
ATOM 7595 O O . ASP A 1 953 ? 119.13200 136.20500 82.18800 1.000 94.75121 1343 ASP B O 1
ATOM 7600 N N . ASP A 1 954 ? 118.13600 138.08300 82.88900 1.000 90.94213 1344 ASP B N 1
ATOM 7601 C CA . ASP A 1 954 ? 119.30300 138.55900 83.61100 1.000 90.94213 1344 ASP B CA 1
ATOM 7602 C C . ASP A 1 954 ? 119.38600 137.92400 84.99200 1.000 90.94213 1344 ASP B C 1
ATOM 7603 O O . ASP A 1 954 ? 118.41200 137.37900 85.51100 1.000 90.94213 1344 ASP B O 1
ATOM 7608 N N . ASN A 1 955 ? 120.57700 137.99500 85.58200 1.000 81.86644 1345 ASN B N 1
ATOM 7609 C CA . ASN A 1 955 ? 120.78200 137.45600 86.91700 1.000 81.86644 1345 ASN B CA 1
ATOM 7610 C C . ASN A 1 955 ? 119.91900 138.20000 87.92300 1.000 81.86644 1345 ASN B C 1
ATOM 7611 O O . ASN A 1 955 ? 119.69300 139.40500 87.80000 1.000 81.86644 1345 ASN B O 1
ATOM 7616 N N . VAL A 1 956 ? 119.42800 137.47600 88.92100 1.000 77.91665 1346 VAL B N 1
ATOM 7617 C CA . VAL A 1 956 ? 118.53000 138.04300 89.91700 1.000 77.91665 1346 VAL B CA 1
ATOM 7618 C C . VAL A 1 956 ? 118.93600 137.54100 91.29300 1.000 77.91665 1346 VAL B C 1
ATOM 7619 O O . VAL A 1 956 ? 119.33100 136.38300 91.45400 1.000 77.91665 1346 VAL B O 1
ATOM 7623 N N . PHE A 1 957 ? 118.86800 138.42400 92.28200 1.000 76.43353 1347 PHE B N 1
ATOM 7624 C CA . PHE A 1 957 ? 119.13300 138.08900 93.67300 1.000 76.43353 1347 PHE B CA 1
ATOM 7625 C C . PHE A 1 957 ? 117.87500 138.35700 94.47900 1.000 76.43353 1347 PHE B C 1
ATOM 7626 O O . PHE A 1 957 ? 117.30600 139.44700 94.39500 1.000 76.43353 1347 PHE B O 1
ATOM 7634 N N . VAL A 1 958 ? 117.44100 137.37100 95.25400 1.000 76.35993 1348 VAL B N 1
ATOM 7635 C CA . VAL A 1 958 ? 116.24300 137.48500 96.07300 1.000 76.35993 1348 VAL B CA 1
ATOM 7636 C C . VAL A 1 958 ? 116.63800 137.28500 97.52400 1.000 76.35993 1348 VAL B C 1
ATOM 7637 O O . VAL A 1 958 ? 117.15400 136.22500 97.89100 1.000 76.35993 1348 VAL B O 1
ATOM 7641 N N . GLY A 1 959 ? 116.38900 138.29100 98.34700 1.000 81.39365 1349 GLY B N 1
ATOM 7642 C CA . GLY A 1 959 ? 116.67600 138.17400 99.75800 1.000 81.39365 1349 GLY B CA 1
ATOM 7643 C C . GLY A 1 959 ? 115.43800 138.38800 100.59300 1.000 81.39365 1349 GLY B C 1
ATOM 7644 O O . GLY A 1 959 ? 114.88900 139.49000 100.62600 1.000 81.39365 1349 GLY B O 1
ATOM 7645 N N . ALA A 1 960 ? 114.98100 137.34000 101.26500 1.000 81.76614 1350 ALA B N 1
ATOM 7646 C CA . ALA A 1 960 ? 113.77100 137.40700 102.06400 1.000 81.76614 1350 ALA B CA 1
ATOM 7647 C C . ALA A 1 960 ? 113.93000 136.46000 103.23700 1.000 81.76614 1350 ALA B C 1
ATOM 7648 O O . ALA A 1 960 ? 114.67000 135.47600 103.13200 1.000 81.76614 1350 ALA B O 1
ATOM 7650 N N . PRO A 1 961 ? 113.26700 136.72300 104.35900 1.000 86.02619 1351 PRO B N 1
ATOM 7651 C CA . PRO A 1 961 ? 113.38300 135.81900 105.50500 1.000 86.02619 1351 PRO B CA 1
ATOM 7652 C C . PRO A 1 961 ? 112.84500 134.43800 105.17200 1.000 86.02619 1351 PRO B C 1
ATOM 7653 O O . PRO A 1 961 ? 111.92700 134.28500 104.36400 1.000 86.02619 1351 PRO B O 1
ATOM 7657 N N . THR A 1 962 ? 113.44000 133.42700 105.79800 1.000 90.91658 1352 THR B N 1
ATOM 7658 C CA . THR A 1 962 ? 113.06500 132.05200 105.50600 1.000 90.91658 1352 THR B CA 1
ATOM 7659 C C . THR A 1 962 ? 111.60200 131.81500 105.85100 1.000 90.91658 1352 THR B C 1
ATOM 7660 O O . THR A 1 962 ? 111.08700 132.32700 106.84600 1.000 90.91658 1352 THR B O 1
ATOM 7664 N N . GLY A 1 963 ? 110.92900 131.04200 105.01100 1.000 90.71823 1353 GLY B N 1
ATOM 7665 C CA . GLY A 1 963 ? 109.50600 130.85000 105.13900 1.000 90.71823 1353 GLY B CA 1
ATOM 7666 C C . GLY A 1 963 ? 108.66300 131.79100 104.31400 1.000 90.71823 1353 GLY B C 1
ATOM 7667 O O . GLY A 1 963 ? 107.44900 131.85800 104.53000 1.000 90.71823 1353 GLY B O 1
ATOM 7668 N N . SER A 1 964 ? 109.26100 132.52200 103.37800 1.000 88.47983 1354 SER B N 1
ATOM 7669 C CA . SER A 1 964 ? 108.53400 133.44200 102.52000 1.000 88.47983 1354 SER B CA 1
ATOM 7670 C C . SER A 1 964 ? 108.35700 132.90100 101.10800 1.000 88.47983 1354 SER B C 1
ATOM 7671 O O . SER A 1 964 ? 108.07100 133.67100 100.18800 1.000 88.47983 1354 SER B O 1
ATOM 7674 N N . GLY A 1 965 ? 108.52100 131.59700 100.91900 1.000 90.96495 1355 GLY B N 1
ATOM 7675 C CA . GLY A 1 965 ? 108.35400 131.00300 99.60600 1.000 90.96495 1355 GLY B CA 1
ATOM 7676 C C . GLY A 1 965 ? 109.39300 131.41900 98.59000 1.000 90.96495 1355 GLY B C 1
ATOM 7677 O O . GLY A 1 965 ? 109.04200 131.73500 97.44800 1.000 90.96495 1355 GLY B O 1
ATOM 7678 N N . LYS A 1 966 ? 110.66700 131.43600 98.98000 1.000 88.15073 1356 LYS B N 1
ATOM 7679 C CA . LYS A 1 966 ? 111.71800 131.79400 98.03600 1.000 88.15073 1356 LYS B CA 1
ATOM 7680 C C . LYS A 1 966 ? 111.92400 130.71500 96.98400 1.000 88.15073 1356 LYS B C 1
ATOM 7681 O O . LYS A 1 966 ? 112.36500 131.01700 95.87200 1.000 88.15073 1356 LYS B O 1
ATOM 7687 N N . THR A 1 967 ? 111.61500 129.46000 97.31100 1.000 94.05136 1357 THR B N 1
ATOM 7688 C CA . THR A 1 967 ? 111.82600 128.37400 96.36300 1.000 94.05136 1357 THR B CA 1
ATOM 7689 C C . THR A 1 967 ? 110.99400 128.55700 95.10400 1.000 94.05136 1357 THR B C 1
ATOM 7690 O O . THR A 1 967 ? 111.42400 128.16900 94.01200 1.000 94.05136 1357 THR B O 1
ATOM 7694 N N . ILE A 1 968 ? 109.80900 129.15300 95.22900 1.000 94.30905 1358 ILE B N 1
ATOM 7695 C CA . ILE A 1 968 ? 108.96300 129.34700 94.06100 1.000 94.30905 1358 ILE B CA 1
ATOM 7696 C C . ILE A 1 968 ? 109.61800 130.30100 93.07100 1.000 94.30905 1358 ILE B C 1
ATOM 7697 O O . ILE A 1 968 ? 109.37900 130.20900 91.86400 1.000 94.30905 1358 ILE B O 1
ATOM 7702 N N . CYS A 1 969 ? 110.46800 131.21300 93.54200 1.000 96.50405 1359 CYS B N 1
ATOM 7703 C CA . CYS A 1 969 ? 111.22500 132.04700 92.61200 1.000 96.50405 1359 CYS B CA 1
ATOM 7704 C C . CYS A 1 969 ? 112.19600 131.21100 91.78700 1.000 96.50405 1359 CYS B C 1
ATOM 7705 O O . CYS A 1 969 ? 112.32000 131.40400 90.56800 1.000 96.50405 1359 CYS B O 1
ATOM 7708 N N . ALA A 1 970 ? 112.88900 130.27300 92.43200 1.000 95.24572 1360 ALA B N 1
ATOM 7709 C CA . ALA A 1 970 ? 113.75100 129.36300 91.69200 1.000 95.24572 1360 ALA B CA 1
ATOM 7710 C C . ALA A 1 970 ? 112.94200 128.53600 90.71000 1.000 95.24572 1360 ALA B C 1
ATOM 7711 O O . ALA A 1 970 ? 113.39500 128.26300 89.59400 1.000 95.24572 1360 ALA B O 1
ATOM 7713 N N . GLU A 1 971 ? 111.74000 128.12500 91.10900 1.000 97.91979 1361 GLU B N 1
ATOM 7714 C CA . GLU A 1 971 ? 110.88700 127.37500 90.19800 1.000 97.91979 1361 GLU B CA 1
ATOM 7715 C C . GLU A 1 971 ? 110.48000 128.22700 89.00400 1.000 97.91979 1361 GLU B C 1
ATOM 7716 O O . GLU A 1 971 ? 110.39300 127.72600 87.88100 1.000 97.91979 1361 GLU B O 1
ATOM 7722 N N . PHE A 1 972 ? 110.21800 129.51400 89.22900 1.000 93.97337 1362 PHE B N 1
ATOM 7723 C CA . PHE A 1 972 ? 109.92900 130.41400 88.11900 1.000 93.97337 1362 PHE B CA 1
ATOM 7724 C C . PHE A 1 972 ? 111.10200 130.47900 87.15600 1.000 93.97337 1362 PHE B C 1
ATOM 7725 O O . PHE A 1 972 ? 110.91800 130.43600 85.93400 1.000 93.97337 1362 PHE B O 1
ATOM 7733 N N . ALA A 1 973 ? 112.31700 130.58700 87.69400 1.000 91.03261 1363 ALA B N 1
ATOM 7734 C CA . ALA A 1 973 ? 113.50100 130.60900 86.84100 1.000 91.03261 1363 ALA B CA 1
ATOM 7735 C C . ALA A 1 973 ? 113.63100 129.31500 86.04900 1.000 91.03261 1363 ALA B C 1
ATOM 7736 O O . ALA A 1 973 ? 113.98700 129.33100 84.86500 1.000 91.03261 1363 ALA B O 1
ATOM 7738 N N . ILE A 1 974 ? 113.34400 128.18400 86.68800 1.000 93.09048 1364 ILE B N 1
ATOM 7739 C CA . ILE A 1 974 ? 113.43500 126.89900 86.00600 1.000 93.09048 1364 ILE B CA 1
ATOM 7740 C C . ILE A 1 974 ? 112.40800 126.80200 84.88700 1.000 93.09048 1364 ILE B C 1
ATOM 7741 O O . ILE A 1 974 ? 112.70900 126.31500 83.79300 1.000 93.09048 1364 ILE B O 1
ATOM 7746 N N . LEU A 1 975 ? 111.17600 127.24100 85.14300 1.000 96.80688 1365 LEU B N 1
ATOM 7747 C CA . LEU A 1 975 ? 110.15500 127.20800 84.10200 1.000 96.80688 1365 LEU B CA 1
ATOM 7748 C C . LEU A 1 975 ? 110.52500 128.13100 82.95000 1.000 96.80688 1365 LEU B C 1
ATOM 7749 O O . LEU A 1 975 ? 110.27900 127.81200 81.78100 1.000 96.80688 1365 LEU B O 1
ATOM 7754 N N . ARG A 1 976 ? 111.12600 129.27900 83.26200 1.000 95.44520 1366 ARG B N 1
ATOM 7755 C CA . ARG A 1 976 ? 111.64700 130.15200 82.21700 1.000 95.44520 1366 ARG B CA 1
ATOM 7756 C C . ARG A 1 976 ? 112.69800 129.43600 81.38100 1.000 95.44520 1366 ARG B C 1
ATOM 7757 O O . ARG A 1 976 ? 112.70100 129.53700 80.14800 1.000 95.44520 1366 ARG B O 1
ATOM 7765 N N . MET A 1 977 ? 113.59600 128.70100 82.03700 1.000 99.85718 1367 MET B N 1
ATOM 7766 C CA . MET A 1 977 ? 114.59700 127.93000 81.30700 1.000 99.85718 1367 MET B CA 1
ATOM 7767 C C . MET A 1 977 ? 113.94100 126.89800 80.40400 1.000 99.85718 1367 MET B C 1
ATOM 7768 O O . MET A 1 977 ? 114.36600 126.70100 79.26100 1.000 99.85718 1367 MET B O 1
ATOM 7773 N N . LEU A 1 978 ? 112.90800 126.22200 80.90800 1.000 100.36224 1368 LEU B N 1
ATOM 7774 C CA . LEU A 1 978 ? 112.17400 125.26100 80.09000 1.000 100.36224 1368 LEU B CA 1
ATOM 7775 C C . LEU A 1 978 ? 111.56700 125.93400 78.86800 1.000 100.36224 1368 LEU B C 1
ATOM 7776 O O . LEU A 1 978 ? 111.53600 125.35100 77.77900 1.000 100.36224 1368 LEU B O 1
ATOM 7781 N N . LEU A 1 979 ? 111.06400 127.15700 79.03400 1.000 102.19771 1369 LEU B N 1
ATOM 7782 C CA . LEU A 1 979 ? 110.58100 127.91300 77.88200 1.000 102.19771 1369 LEU B CA 1
ATOM 7783 C C . LEU A 1 979 ? 111.70400 128.18500 76.89100 1.000 102.19771 1369 LEU B C 1
ATOM 7784 O O . LEU A 1 979 ? 111.50600 128.08400 75.67500 1.000 102.19771 1369 LEU B O 1
ATOM 7789 N N . GLN A 1 980 ? 112.88800 128.54300 77.39300 1.000 105.80970 1370 GLN B N 1
ATOM 7790 C CA . GLN A 1 980 ? 113.99000 128.88800 76.50100 1.000 105.80970 1370 GLN B CA 1
ATOM 7791 C C . GLN A 1 980 ? 114.37800 127.71200 75.61400 1.000 105.80970 1370 GLN B C 1
ATOM 7792 O O . GLN A 1 980 ? 114.58800 127.87900 74.40700 1.000 105.80970 1370 GLN B O 1
ATOM 7798 N N . SER A 1 981 ? 114.47600 126.51800 76.18800 1.000 109.05089 1371 SER B N 1
ATOM 7799 C CA . SER A 1 981 ? 114.85900 125.33400 75.43700 1.000 109.05089 1371 SER B CA 1
ATOM 7800 C C . SER A 1 981 ? 114.07700 124.13800 75.94900 1.000 109.05089 1371 SER B C 1
ATOM 7801 O O . SER A 1 981 ? 113.87700 123.99100 77.15700 1.000 109.05089 1371 SER B O 1
ATOM 7804 N N . SER A 1 982 ? 113.64000 123.28200 75.02300 1.000 114.51993 1372 SER B N 1
ATOM 7805 C CA . SER A 1 982 ? 112.88000 122.10100 75.41700 1.000 114.51993 1372 SER B CA 1
ATOM 7806 C C . SER A 1 982 ? 113.70600 121.19800 76.32200 1.000 114.51993 1372 SER B C 1
ATOM 7807 O O . SER A 1 982 ? 113.20300 120.68800 77.32900 1.000 114.51993 1372 SER B O 1
ATOM 7810 N N . GLU A 1 983 ? 114.97400 120.99400 75.98200 1.000 113.29122 1373 GLU B N 1
ATOM 7811 C CA . GLU A 1 983 ? 115.91400 120.29800 76.84900 1.000 113.29122 1373 GLU B CA 1
ATOM 7812 C C . GLU A 1 983 ? 116.84500 121.32900 77.47300 1.000 113.29122 1373 GLU B C 1
ATOM 7813 O O . GLU A 1 983 ? 117.58600 122.01700 76.76400 1.000 113.29122 1373 GLU B O 1
ATOM 7819 N N . GLY A 1 984 ? 116.79000 121.44800 78.80000 1.000 102.07547 1374 GLY B N 1
ATOM 7820 C CA . GLY A 1 984 ? 117.60400 122.40400 79.51200 1.000 102.07547 1374 GLY B CA 1
ATOM 7821 C C . GLY A 1 984 ? 118.37800 121.71900 80.62200 1.000 102.07547 1374 GLY B C 1
ATOM 7822 O O . GLY A 1 984 ? 118.17300 120.54000 80.91700 1.000 102.07547 1374 GLY B O 1
ATOM 7823 N N . ARG A 1 985 ? 119.27600 122.48400 81.23400 1.000 91.64290 1375 ARG B N 1
ATOM 7824 C CA . ARG A 1 985 ? 120.13800 121.96200 82.28800 1.000 91.64290 1375 ARG B CA 1
ATOM 7825 C C . ARG A 1 985 ? 120.28600 123.03300 83.35700 1.000 91.64290 1375 ARG B C 1
ATOM 7826 O O . ARG A 1 985 ? 120.97500 124.03300 83.14500 1.000 91.64290 1375 ARG B O 1
ATOM 7834 N N . CYS A 1 986 ? 119.64100 122.82500 84.49700 1.000 87.80835 1376 CYS B N 1
ATOM 7835 C CA . CYS A 1 986 ? 119.69800 123.74100 85.62300 1.000 87.80835 1376 CYS B CA 1
ATOM 7836 C C . CYS A 1 986 ? 120.38200 123.06000 86.79500 1.000 87.80835 1376 CYS B C 1
ATOM 7837 O O . CYS A 1 986 ? 120.10800 121.89500 87.09000 1.000 87.80835 1376 CYS B O 1
ATOM 7840 N N . VAL A 1 987 ? 121.26900 123.78600 87.46400 1.000 79.53404 1377 VAL B N 1
ATOM 7841 C CA . VAL A 1 987 ? 121.99500 123.27200 88.61700 1.000 79.53404 1377 VAL B CA 1
ATOM 7842 C C . VAL A 1 987 ? 121.53000 124.03200 89.84500 1.000 79.53404 1377 VAL B C 1
ATOM 7843 O O . VAL A 1 987 ? 121.61000 125.26400 89.88900 1.000 79.53404 1377 VAL B O 1
ATOM 7847 N N . TYR A 1 988 ? 121.04600 123.30100 90.84100 1.000 79.67057 1378 TYR B N 1
ATOM 7848 C CA . TYR A 1 988 ? 120.54600 123.87700 92.08100 1.000 79.67057 1378 TYR B CA 1
ATOM 7849 C C . TYR A 1 988 ? 121.45400 123.43100 93.21300 1.000 79.67057 1378 TYR B C 1
ATOM 7850 O O . TYR A 1 988 ? 121.65900 122.23000 93.40800 1.000 79.67057 1378 TYR B O 1
ATOM 7859 N N . ILE A 1 989 ? 121.99200 124.39000 93.95800 1.000 77.29472 1379 ILE B N 1
ATOM 7860 C CA . ILE A 1 989 ? 122.99600 124.13100 94.98000 1.000 77.29472 1379 ILE B CA 1
ATOM 7861 C C . ILE A 1 989 ? 122.41500 124.48100 96.33900 1.000 77.29472 1379 ILE B C 1
ATOM 7862 O O . ILE A 1 989 ? 121.85500 125.56600 96.51900 1.000 77.29472 1379 ILE B O 1
ATOM 7867 N N . THR A 1 990 ? 122.54700 123.56400 97.29300 1.000 82.54620 1380 THR B N 1
ATOM 7868 C CA . THR A 1 990 ? 122.11500 123.80000 98.65900 1.000 82.54620 1380 THR B CA 1
ATOM 7869 C C . THR A 1 990 ? 123.23800 123.40700 99.60900 1.000 82.54620 1380 THR B C 1
ATOM 7870 O O . THR A 1 990 ? 123.78800 122.30300 99.48800 1.000 82.54620 1380 THR B O 1
ATOM 7874 N N . PRO A 1 991 ? 123.59800 124.26300 100.56200 1.000 84.22585 1381 PRO B N 1
ATOM 7875 C CA . PRO A 1 991 ? 124.73300 123.94400 101.43800 1.000 84.22585 1381 PRO B CA 1
ATOM 7876 C C . PRO A 1 991 ? 124.55000 122.68900 102.26800 1.000 84.22585 1381 PRO B C 1
ATOM 7877 O O . PRO A 1 991 ? 125.54700 122.06900 102.65300 1.000 84.22585 1381 PRO B O 1
ATOM 7881 N N . MET A 1 992 ? 123.31700 122.29300 102.56200 1.000 89.64483 1382 MET B N 1
ATOM 7882 C CA . MET A 1 992 ? 123.04600 121.16600 103.44300 1.000 89.64483 1382 MET B CA 1
ATOM 7883 C C . MET A 1 992 ? 122.53100 119.99000 102.63100 1.000 89.64483 1382 MET B C 1
ATOM 7884 O O . MET A 1 992 ? 121.67900 120.16000 101.75500 1.000 89.64483 1382 MET B O 1
ATOM 7889 N N . GLU A 1 993 ? 123.05600 118.79900 102.92000 1.000 91.95218 1383 GLU B N 1
ATOM 7890 C CA . GLU A 1 993 ? 122.63700 117.60800 102.19100 1.000 91.95218 1383 GLU B CA 1
ATOM 7891 C C . GLU A 1 993 ? 121.18900 117.25100 102.49300 1.000 91.95218 1383 GLU B C 1
ATOM 7892 O O . GLU A 1 993 ? 120.45200 116.80900 101.60500 1.000 91.95218 1383 GLU B O 1
ATOM 7898 N N . ALA A 1 994 ? 120.76800 117.41500 103.74500 1.000 91.20079 1384 ALA B N 1
ATOM 7899 C CA . ALA A 1 994 ? 119.39300 117.09200 104.10600 1.000 91.20079 1384 ALA B CA 1
ATOM 7900 C C . ALA A 1 994 ? 118.40600 118.01900 103.41100 1.000 91.20079 1384 ALA B C 1
ATOM 7901 O O . ALA A 1 994 ? 117.36200 117.57300 102.91700 1.000 91.20079 1384 ALA B O 1
ATOM 7903 N N . LEU A 1 995 ? 118.71900 119.31500 103.36500 1.000 89.48001 1385 LEU B N 1
ATOM 7904 C CA . LEU A 1 995 ? 117.92400 120.23200 102.56100 1.000 89.48001 1385 LEU B CA 1
ATOM 7905 C C . LEU A 1 995 ? 117.91200 119.80100 101.10600 1.000 89.48001 1385 LEU B C 1
ATOM 7906 O O . LEU A 1 995 ? 116.89900 119.94600 100.41600 1.000 89.48001 1385 LEU B O 1
ATOM 7911 N N . ALA A 1 996 ? 119.03900 119.28200 100.61800 1.000 89.03945 1386 ALA B N 1
ATOM 7912 C CA . ALA A 1 996 ? 119.09800 118.82900 99.23600 1.000 89.03945 1386 ALA B CA 1
ATOM 7913 C C . ALA A 1 996 ? 118.13800 117.67700 98.99700 1.000 89.03945 1386 ALA B C 1
ATOM 7914 O O . ALA A 1 996 ? 117.44800 117.64600 97.98000 1.000 89.03945 1386 ALA B O 1
ATOM 7916 N N . GLU A 1 997 ? 118.07100 116.72300 99.92600 1.000 94.10118 1387 GLU B N 1
ATOM 7917 C CA . GLU A 1 997 ? 117.14400 115.60500 99.76600 1.000 94.10118 1387 GLU B CA 1
ATOM 7918 C C . GLU A 1 997 ? 115.69400 116.06600 99.84700 1.000 94.10118 1387 GLU B C 1
ATOM 7919 O O . GLU A 1 997 ? 114.83600 115.58500 99.09500 1.000 94.10118 1387 GLU B O 1
ATOM 7925 N N . GLN A 1 998 ? 115.40400 116.98800 100.76300 1.000 93.04529 1388 GLN B N 1
ATOM 7926 C CA . GLN A 1 998 ? 114.05600 117.53800 100.87700 1.000 93.04529 1388 GLN B CA 1
ATOM 7927 C C . GLN A 1 998 ? 113.62700 118.20500 99.57500 1.000 93.04529 1388 GLN B C 1
ATOM 7928 O O . GLN A 1 998 ? 112.56700 117.89000 99.00700 1.000 93.04529 1388 GLN B O 1
ATOM 7934 N N . VAL A 1 999 ? 114.46300 119.11100 99.07100 1.000 90.38823 1389 VAL B N 1
ATOM 7935 C CA . VAL A 1 999 ? 114.18000 119.77600 97.80700 1.000 90.38823 1389 VAL B CA 1
ATOM 7936 C C . VAL A 1 999 ? 114.11000 118.76400 96.67800 1.000 90.38823 1389 VAL B C 1
ATOM 7937 O O . VAL A 1 999 ? 113.32300 118.91700 95.74100 1.000 90.38823 1389 VAL B O 1
ATOM 7941 N N . TYR A 1 1000 ? 114.92600 117.71400 96.74400 1.000 91.36487 1390 TYR B N 1
ATOM 7942 C CA . TYR A 1 1000 ? 114.93000 116.73200 95.67300 1.000 91.36487 1390 TYR B CA 1
ATOM 7943 C C . TYR A 1 1000 ? 113.60200 116.01300 95.58800 1.000 91.36487 1390 TYR B C 1
ATOM 7944 O O . TYR A 1 1000 ? 113.05100 115.84700 94.50100 1.000 91.36487 1390 TYR B O 1
ATOM 7953 N N . MET A 1 1001 ? 113.07500 115.56000 96.72100 1.000 97.01456 1391 MET B N 1
ATOM 7954 C CA . MET A 1 1001 ? 111.80300 114.84900 96.65200 1.000 97.01456 1391 MET B CA 1
ATOM 7955 C C . MET A 1 1001 ? 110.68300 115.78800 96.22400 1.000 97.01456 1391 MET B C 1
ATOM 7956 O O . MET A 1 1001 ? 109.83700 115.41600 95.39500 1.000 97.01456 1391 MET B O 1
ATOM 7961 N N . ASP A 1 1002 ? 110.69000 117.02600 96.73100 1.000 97.96009 1392 ASP B N 1
ATOM 7962 C CA . ASP A 1 1002 ? 109.66800 117.98300 96.31200 1.000 97.96009 1392 ASP B CA 1
ATOM 7963 C C . ASP A 1 1002 ? 109.71500 118.22100 94.80600 1.000 97.96009 1392 ASP B C 1
ATOM 7964 O O . ASP A 1 1002 ? 108.70600 118.06900 94.10700 1.000 97.96009 1392 ASP B O 1
ATOM 7969 N N . TRP A 1 1003 ? 110.88800 118.57100 94.28000 1.000 94.96951 1393 TRP B N 1
ATOM 7970 C CA . TRP A 1 1003 ? 110.98600 118.88400 92.86300 1.000 94.96951 1393 TRP B CA 1
ATOM 7971 C C . TRP A 1 1003 ? 110.83900 117.64500 92.00000 1.000 94.96951 1393 TRP B C 1
ATOM 7972 O O . TRP A 1 1003 ? 110.41300 117.75200 90.85100 1.000 94.96951 1393 TRP B O 1
ATOM 7983 N N . TYR A 1 1004 ? 111.17300 116.46700 92.52200 1.000 98.79696 1394 TYR B N 1
ATOM 7984 C CA . TYR A 1 1004 ? 110.93900 115.24700 91.76700 1.000 98.79696 1394 TYR B CA 1
ATOM 7985 C C . TYR A 1 1004 ? 109.45400 115.04100 91.54600 1.000 98.79696 1394 TYR B C 1
ATOM 7986 O O . TYR A 1 1004 ? 108.99600 114.95000 90.40200 1.000 98.79696 1394 TYR B O 1
ATOM 7995 N N . GLU A 1 1005 ? 108.67300 115.05200 92.63000 1.000 103.01759 1395 GLU B N 1
ATOM 7996 C CA . GLU A 1 1005 ? 107.23600 114.87600 92.46500 1.000 103.01759 1395 GLU B CA 1
ATOM 7997 C C . GLU A 1 1005 ? 106.59500 116.05200 91.74300 1.000 103.01759 1395 GLU B C 1
ATOM 7998 O O . GLU A 1 1005 ? 105.47000 115.92200 91.25400 1.000 103.01759 1395 GLU B O 1
ATOM 8004 N N . LYS A 1 1006 ? 107.28100 117.19200 91.66100 1.000 102.11804 1396 LYS B N 1
ATOM 8005 C CA . LYS A 1 1006 ? 106.71600 118.32900 90.94300 1.000 102.11804 1396 LYS B CA 1
ATOM 8006 C C . LYS A 1 1006 ? 106.99800 118.26900 89.44300 1.000 102.11804 1396 LYS B C 1
ATOM 8007 O O . LYS A 1 1006 ? 106.09900 118.51800 88.63700 1.000 102.11804 1396 LYS B O 1
ATOM 8013 N N . PHE A 1 1007 ? 108.22700 117.94300 89.04600 1.000 101.82528 1397 PHE B N 1
ATOM 8014 C CA . PHE A 1 1007 ? 108.64900 118.00200 87.65100 1.000 101.82528 1397 PHE B CA 1
ATOM 8015 C C . PHE A 1 1007 ? 108.66500 116.64100 86.96600 1.000 101.82528 1397 PHE B C 1
ATOM 8016 O O . PHE A 1 1007 ? 108.13400 116.50600 85.86200 1.000 101.82528 1397 PHE B O 1
ATOM 8024 N N . GLN A 1 1008 ? 109.28100 115.62800 87.58400 1.000 102.15107 1398 GLN B N 1
ATOM 8025 C CA . GLN A 1 1008 ? 109.42400 114.34000 86.92000 1.000 102.15107 1398 GLN B CA 1
ATOM 8026 C C . GLN A 1 1008 ? 108.07700 113.69100 86.63500 1.000 102.15107 1398 GLN B C 1
ATOM 8027 O O . GLN A 1 1008 ? 107.97400 112.87400 85.71600 1.000 102.15107 1398 GLN B O 1
ATOM 8033 N N . ASP A 1 1009 ? 107.04200 114.04300 87.39200 1.000 106.25774 1399 ASP B N 1
ATOM 8034 C CA . ASP A 1 1009 ? 105.71300 113.48900 87.17100 1.000 106.25774 1399 ASP B CA 1
ATOM 8035 C C . ASP A 1 1009 ? 104.88200 114.38100 86.25500 1.000 106.25774 1399 ASP B C 1
ATOM 8036 O O . ASP A 1 1009 ? 104.38700 113.92800 85.22000 1.000 106.25774 1399 ASP B O 1
ATOM 8041 N N . ARG A 1 1010 ? 104.72200 115.65200 86.62600 1.000 108.48179 1400 ARG B N 1
ATOM 8042 C CA . ARG A 1 1010 ? 103.86800 116.54600 85.85400 1.000 108.48179 1400 ARG B CA 1
ATOM 8043 C C . ARG A 1 1010 ? 104.47900 116.86300 84.49600 1.000 108.48179 1400 ARG B C 1
ATOM 8044 O O . ARG A 1 1010 ? 103.80300 116.77200 83.46600 1.000 108.48179 1400 ARG B O 1
ATOM 8052 N N . LEU A 1 1011 ? 105.75400 117.23600 84.47000 1.000 105.58551 1401 LEU B N 1
ATOM 8053 C CA . LEU A 1 1011 ? 106.40700 117.65000 83.23600 1.000 105.58551 1401 LEU B CA 1
ATOM 8054 C C . LEU A 1 1011 ? 107.32000 116.58200 82.65600 1.000 105.58551 1401 LEU B C 1
ATOM 8055 O O . LEU A 1 1011 ? 107.87100 116.78500 81.57000 1.000 105.58551 1401 LEU B O 1
ATOM 8060 N N . ASN A 1 1012 ? 107.49300 115.45800 83.34800 1.000 107.33876 1402 ASN B N 1
ATOM 8061 C CA . ASN A 1 1012 ? 108.32800 114.35600 82.87500 1.000 107.33876 1402 ASN B CA 1
ATOM 8062 C C . ASN A 1 1012 ? 109.74200 114.82500 82.54400 1.000 107.33876 1402 ASN B C 1
ATOM 8063 O O . ASN A 1 1012 ? 110.37000 114.35100 81.59800 1.000 107.33876 1402 ASN B O 1
ATOM 8068 N N . LYS A 1 1013 ? 110.24600 115.76300 83.33400 1.000 101.81608 1403 LYS B N 1
ATOM 8069 C CA . LYS A 1 1013 ? 111.61700 116.22300 83.19600 1.000 101.81608 1403 LYS B CA 1
ATOM 8070 C C . LYS A 1 1013 ? 112.52300 115.44900 84.14300 1.000 101.81608 1403 LYS B C 1
ATOM 8071 O O . LYS A 1 1013 ? 112.11600 115.05700 85.23800 1.000 101.81608 1403 LYS B O 1
ATOM 8077 N N . LYS A 1 1014 ? 113.75800 115.23000 83.71000 1.000 93.84340 1404 LYS B N 1
ATOM 8078 C CA . LYS A 1 1014 ? 114.70500 114.44700 84.49100 1.000 93.84340 1404 LYS B CA 1
ATOM 8079 C C . LYS A 1 1014 ? 115.22800 115.28100 85.65300 1.000 93.84340 1404 LYS B C 1
ATOM 8080 O O . LYS A 1 1014 ? 115.90700 116.28900 85.44600 1.000 93.84340 1404 LYS B O 1
ATOM 8086 N N . VAL A 1 1015 ? 114.91800 114.85500 86.87200 1.000 87.78257 1405 VAL B N 1
ATOM 8087 C CA . VAL A 1 1015 ? 115.42000 115.48000 88.08800 1.000 87.78257 1405 VAL B CA 1
ATOM 8088 C C . VAL A 1 1015 ? 116.32100 114.47200 88.77800 1.000 87.78257 1405 VAL B C 1
ATOM 8089 O O . VAL A 1 1015 ? 115.89200 113.35400 89.08400 1.000 87.78257 1405 VAL B O 1
ATOM 8093 N N . VAL A 1 1016 ? 117.56900 114.85700 89.02500 1.000 84.37581 1406 VAL B N 1
ATOM 8094 C CA . VAL A 1 1016 ? 118.55300 113.95200 89.59800 1.000 84.37581 1406 VAL B CA 1
ATOM 8095 C C . VAL A 1 1016 ? 119.20400 114.61100 90.80000 1.000 84.37581 1406 VAL B C 1
ATOM 8096 O O . VAL A 1 1016 ? 119.25500 115.84000 90.91100 1.000 84.37581 1406 VAL B O 1
ATOM 8100 N N . LEU A 1 1017 ? 119.70100 113.78200 91.71000 1.000 84.30784 1407 LEU B N 1
ATOM 8101 C CA . LEU A 1 1017 ? 120.41300 114.23100 92.89500 1.000 84.30784 1407 LEU B CA 1
ATOM 8102 C C . LEU A 1 1017 ? 121.78900 113.59000 92.89500 1.000 84.30784 1407 LEU B C 1
ATOM 8103 O O . LEU A 1 1017 ? 121.90800 112.37100 92.75100 1.000 84.30784 1407 LEU B O 1
ATOM 8108 N N . LEU A 1 1018 ? 122.82100 114.40800 93.05900 1.000 86.72816 1408 LEU B N 1
ATOM 8109 C CA . LEU A 1 1018 ? 124.18800 113.94000 92.90900 1.000 86.72816 1408 LEU B CA 1
ATOM 8110 C C . LEU A 1 1018 ? 124.68700 113.27700 94.18500 1.000 86.72816 1408 LEU B C 1
ATOM 8111 O O . LEU A 1 1018 ? 124.38200 113.72000 95.29400 1.000 86.72816 1408 LEU B O 1
ATOM 8116 N N . THR A 1 1019 ? 125.46000 112.21000 94.01700 1.000 94.19401 1409 THR B N 1
ATOM 8117 C CA . THR A 1 1019 ? 126.09300 111.48500 95.10700 1.000 94.19401 1409 THR B CA 1
ATOM 8118 C C . THR A 1 1019 ? 127.58500 111.79600 95.13300 1.000 94.19401 1409 THR B C 1
ATOM 8119 O O . THR A 1 1019 ? 128.08700 112.62100 94.36700 1.000 94.19401 1409 THR B O 1
ATOM 8123 N N . GLY A 1 1020 ? 128.30200 111.12800 96.03300 1.000 97.07425 1410 GLY B N 1
ATOM 8124 C CA . GLY A 1 1020 ? 129.73100 111.36800 96.14800 1.000 97.07425 1410 GLY B CA 1
ATOM 8125 C C . GLY A 1 1020 ? 130.52000 110.89400 94.94100 1.000 97.07425 1410 GLY B C 1
ATOM 8126 O O . GLY A 1 1020 ? 131.48100 111.54600 94.52500 1.000 97.07425 1410 GLY B O 1
ATOM 8127 N N . GLU A 1 1021 ? 130.13000 109.75900 94.36700 1.000 100.82452 1411 GLU B N 1
ATOM 8128 C CA . GLU A 1 1021 ? 130.90900 109.14700 93.29900 1.000 100.82452 1411 GLU B CA 1
ATOM 8129 C C . GLU A 1 1021 ? 130.95600 110.05800 92.07800 1.000 100.82452 1411 GLU B C 1
ATOM 8130 O O . GLU A 1 1021 ? 129.99200 110.75400 91.75800 1.000 100.82452 1411 GLU B O 1
ATOM 8136 N N . THR A 1 1022 ? 132.09600 110.04700 91.39100 1.000 99.31409 1412 THR B N 1
ATOM 8137 C CA . THR A 1 1022 ? 132.34200 110.97800 90.29800 1.000 99.31409 1412 THR B CA 1
ATOM 8138 C C . THR A 1 1022 ? 131.75200 110.51600 88.97200 1.000 99.31409 1412 THR B C 1
ATOM 8139 O O . THR A 1 1022 ? 131.15000 111.32000 88.25600 1.000 99.31409 1412 THR B O 1
ATOM 8143 N N . SER A 1 1023 ? 131.92400 109.24300 88.61400 1.000 99.53410 1413 SER B N 1
ATOM 8144 C CA . SER A 1 1023 ? 131.37800 108.76000 87.34900 1.000 99.53410 1413 SER B CA 1
ATOM 8145 C C . SER A 1 1023 ? 129.85700 108.80400 87.35200 1.000 99.53410 1413 SER B C 1
ATOM 8146 O O . SER A 1 1023 ? 129.23400 109.16900 86.34700 1.000 99.53410 1413 SER B O 1
ATOM 8149 N N . THR A 1 1024 ? 129.24100 108.42800 88.47300 1.000 98.06058 1414 THR B N 1
ATOM 8150 C CA . THR A 1 1024 ? 127.79100 108.52700 88.57800 1.000 98.06058 1414 THR B CA 1
ATOM 8151 C C . THR A 1 1024 ? 127.33700 109.97400 88.47200 1.000 98.06058 1414 THR B C 1
ATOM 8152 O O . THR A 1 1024 ? 126.30900 110.26300 87.85300 1.000 98.06058 1414 THR B O 1
ATOM 8156 N N . ASP A 1 1025 ? 128.09000 110.89600 89.07300 1.000 97.02352 1415 ASP B N 1
ATOM 8157 C CA . ASP A 1 1025 ? 127.76000 112.31000 88.94400 1.000 97.02352 1415 ASP B CA 1
ATOM 8158 C C . ASP A 1 1025 ? 127.85000 112.76600 87.49700 1.000 97.02352 1415 ASP B C 1
ATOM 8159 O O . ASP A 1 1025 ? 127.00600 113.53800 87.03300 1.000 97.02352 1415 ASP B O 1
ATOM 8164 N N . LEU A 1 1026 ? 128.87300 112.31600 86.77300 1.000 94.57551 1416 LEU B N 1
ATOM 8165 C CA . LEU A 1 1026 ? 128.98700 112.67700 85.36600 1.000 94.57551 1416 LEU B CA 1
ATOM 8166 C C . LEU A 1 1026 ? 127.80000 112.15700 84.57000 1.000 94.57551 1416 LEU B C 1
ATOM 8167 O O . LEU A 1 1026 ? 127.23300 112.88000 83.74200 1.000 94.57551 1416 LEU B O 1
ATOM 8172 N N . LYS A 1 1027 ? 127.40400 110.90700 84.81100 1.000 96.33112 1417 LYS B N 1
ATOM 8173 C CA . LYS A 1 1027 ? 126.25700 110.35800 84.09500 1.000 96.33112 1417 LYS B CA 1
ATOM 8174 C C . LYS A 1 1027 ? 124.98200 111.12000 84.42900 1.000 96.33112 1417 LYS B C 1
ATOM 8175 O O . LYS A 1 1027 ? 124.18400 111.42700 83.53600 1.000 96.33112 1417 LYS B O 1
ATOM 8181 N N . LEU A 1 1028 ? 124.77600 111.43600 85.70900 1.000 93.32970 1418 LEU B N 1
ATOM 8182 C CA . LEU A 1 1028 ? 123.58200 112.17000 86.11000 1.000 93.32970 1418 LEU B CA 1
ATOM 8183 C C . LEU A 1 1028 ? 123.55000 113.55500 85.48300 1.000 93.32970 1418 LEU B C 1
ATOM 8184 O O . LEU A 1 1028 ? 122.50200 114.00800 85.01300 1.000 93.32970 1418 LEU B O 1
ATOM 8189 N N . LEU A 1 1029 ? 124.69000 114.24500 85.46900 1.000 92.00528 1419 LEU B N 1
ATOM 8190 C CA . LEU A 1 1029 ? 124.74800 115.55500 84.83800 1.000 92.00528 1419 LEU B CA 1
ATOM 8191 C C . LEU A 1 1029 ? 124.46900 115.45200 83.34700 1.000 92.00528 1419 LEU B C 1
ATOM 8192 O O . LEU A 1 1029 ? 123.82900 116.33400 82.76500 1.000 92.00528 1419 LEU B O 1
ATOM 8197 N N . GLY A 1 1030 ? 124.94200 114.38300 82.71000 1.000 95.26946 1420 GLY B N 1
ATOM 8198 C CA . GLY A 1 1030 ? 124.65000 114.19500 81.30100 1.000 95.26946 1420 GLY B CA 1
ATOM 8199 C C . GLY A 1 1030 ? 123.17600 113.97100 81.03000 1.000 95.26946 1420 GLY B C 1
ATOM 8200 O O . GLY A 1 1030 ? 122.62000 114.52300 80.07800 1.000 95.26946 1420 GLY B O 1
ATOM 8201 N N . LYS A 1 1031 ? 122.52000 113.16400 81.86100 1.000 95.56635 1421 LYS B N 1
ATOM 8202 C CA . LYS A 1 1031 ? 121.13200 112.80300 81.60200 1.000 95.56635 1421 LYS B CA 1
ATOM 8203 C C . LYS A 1 1031 ? 120.13200 113.73300 82.27200 1.000 95.56635 1421 LYS B C 1
ATOM 8204 O O . LYS A 1 1031 ? 119.01000 113.87400 81.77900 1.000 95.56635 1421 LYS B O 1
ATOM 8210 N N . GLY A 1 1032 ? 120.50400 114.36900 83.37500 1.000 94.18971 1422 GLY B N 1
ATOM 8211 C CA . GLY A 1 1032 ? 119.55000 115.15300 84.12500 1.000 94.18971 1422 GLY B CA 1
ATOM 8212 C C . GLY A 1 1032 ? 119.24400 116.49700 83.49600 1.000 94.18971 1422 GLY B C 1
ATOM 8213 O O . GLY A 1 1032 ? 119.99500 117.02600 82.68200 1.000 94.18971 1422 GLY B O 1
ATOM 8214 N N . ASN A 1 1033 ? 118.10200 117.05100 83.89200 1.000 93.30966 1423 ASN B N 1
ATOM 8215 C CA . ASN A 1 1033 ? 117.69400 118.40000 83.52100 1.000 93.30966 1423 ASN B CA 1
ATOM 8216 C C . ASN A 1 1033 ? 117.69800 119.36500 84.69100 1.000 93.30966 1423 ASN B C 1
ATOM 8217 O O . ASN A 1 1033 ? 118.01600 120.53900 84.51300 1.000 93.30966 1423 ASN B O 1
ATOM 8222 N N . ILE A 1 1034 ? 117.34300 118.90000 85.88300 1.000 86.18817 1424 ILE B N 1
ATOM 8223 C CA . ILE A 1 1034 ? 117.37200 119.70500 87.09300 1.000 86.18817 1424 ILE B CA 1
ATOM 8224 C C . ILE A 1 1034 ? 118.38200 119.05700 88.02200 1.000 86.18817 1424 ILE B C 1
ATOM 8225 O O . ILE A 1 1034 ? 118.10600 118.00700 88.61400 1.000 86.18817 1424 ILE B O 1
ATOM 8230 N N . ILE A 1 1035 ? 119.54700 119.66900 88.15200 1.000 82.94631 1425 ILE B N 1
ATOM 8231 C CA . ILE A 1 1035 ? 120.63100 119.11800 88.95200 1.000 82.94631 1425 ILE B CA 1
ATOM 8232 C C . ILE A 1 1035 ? 120.49800 119.62300 90.37900 1.000 82.94631 1425 ILE B C 1
ATOM 8233 O O . ILE A 1 1035 ? 120.43500 120.83400 90.61400 1.000 82.94631 1425 ILE B O 1
ATOM 8238 N N . ILE A 1 1036 ? 120.45800 118.70100 91.33400 1.000 79.86736 1426 ILE B N 1
ATOM 8239 C CA . ILE A 1 1036 ? 120.41600 119.02700 92.75300 1.000 79.86736 1426 ILE B CA 1
ATOM 8240 C C . ILE A 1 1036 ? 121.71600 118.54900 93.37400 1.000 79.86736 1426 ILE B C 1
ATOM 8241 O O . ILE A 1 1036 ? 122.08900 117.38200 93.21500 1.000 79.86736 1426 ILE B O 1
ATOM 8246 N N . SER A 1 1037 ? 122.40900 119.43900 94.07500 1.000 80.02624 1427 SER B N 1
ATOM 8247 C CA . SER A 1 1037 ? 123.72200 119.08900 94.59000 1.000 80.02624 1427 SER B CA 1
ATOM 8248 C C . SER A 1 1037 ? 124.06400 119.96800 95.77900 1.000 80.02624 1427 SER B C 1
ATOM 8249 O O . SER A 1 1037 ? 123.43800 121.00000 96.01400 1.000 80.02624 1427 SER B O 1
ATOM 8252 N N . THR A 1 1038 ? 125.05800 119.53300 96.52400 1.000 79.64319 1428 THR B N 1
ATOM 8253 C CA . THR A 1 1038 ? 125.68200 120.27400 97.60200 1.000 79.64319 1428 THR B CA 1
ATOM 8254 C C . THR A 1 1038 ? 126.94800 120.94600 97.10100 1.000 79.64319 1428 THR B C 1
ATOM 8255 O O . THR A 1 1038 ? 127.48500 120.57000 96.05700 1.000 79.64319 1428 THR B O 1
ATOM 8259 N N . PRO A 1 1039 ? 127.44700 121.96600 97.80300 1.000 79.30202 1429 PRO B N 1
ATOM 8260 C CA . PRO A 1 1039 ? 128.63700 122.66500 97.30100 1.000 79.30202 1429 PRO B CA 1
ATOM 8261 C C . PRO A 1 1039 ? 129.84700 121.77000 97.12700 1.000 79.30202 1429 PRO B C 1
ATOM 8262 O O . PRO A 1 1039 ? 130.62000 121.97100 96.18800 1.000 79.30202 1429 PRO B O 1
ATOM 8266 N N . GLU A 1 1040 ? 130.03700 120.78400 98.00100 1.000 83.27145 1430 GLU B N 1
ATOM 8267 C CA . GLU A 1 1040 ? 131.22300 119.94300 97.90800 1.000 83.27145 1430 GLU B CA 1
ATOM 8268 C C . GLU A 1 1040 ? 131.16700 119.04200 96.68300 1.000 83.27145 1430 GLU B C 1
ATOM 8269 O O . GLU A 1 1040 ? 132.15400 118.91500 95.95000 1.000 83.27145 1430 GLU B O 1
ATOM 8275 N N . LYS A 1 1041 ? 130.02500 118.39600 96.45000 1.000 81.70694 1431 LYS B N 1
ATOM 8276 C CA . LYS A 1 1041 ? 129.90800 117.50400 95.30400 1.000 81.70694 1431 LYS B CA 1
ATOM 8277 C C . LYS A 1 1041 ? 130.04300 118.26800 93.99700 1.000 81.70694 1431 LYS B C 1
ATOM 8278 O O . LYS A 1 1041 ? 130.73400 117.82200 93.07500 1.000 81.70694 1431 LYS B O 1
ATOM 8284 N N . TRP A 1 1042 ? 129.40300 119.42900 93.90100 1.000 78.35617 1432 TRP B N 1
ATOM 8285 C CA . TRP A 1 1042 ? 129.53800 120.22500 92.69000 1.000 78.35617 1432 TRP B CA 1
ATOM 8286 C C . TRP A 1 1042 ? 130.94600 120.77200 92.53800 1.000 78.35617 1432 TRP B C 1
ATOM 8287 O O . TRP A 1 1042 ? 131.42500 120.92400 91.41500 1.000 78.35617 1432 TRP B O 1
ATOM 8298 N N . ASP A 1 1043 ? 131.62000 121.07700 93.64500 1.000 81.16392 1433 ASP B N 1
ATOM 8299 C CA . ASP A 1 1043 ? 133.01000 121.51300 93.56800 1.000 81.16392 1433 ASP B CA 1
ATOM 8300 C C . ASP A 1 1043 ? 133.88600 120.41600 92.98800 1.000 81.16392 1433 ASP B C 1
ATOM 8301 O O . ASP A 1 1043 ? 134.69500 120.65900 92.08600 1.000 81.16392 1433 ASP B O 1
ATOM 8306 N N . ILE A 1 1044 ? 133.71700 119.19000 93.48000 1.000 79.61515 1434 ILE B N 1
ATOM 8307 C CA . ILE A 1 1044 ? 134.45400 118.05900 92.92800 1.000 79.61515 1434 ILE B CA 1
ATOM 8308 C C . ILE A 1 1044 ? 134.15600 117.91000 91.44700 1.000 79.61515 1434 ILE B C 1
ATOM 8309 O O . ILE A 1 1044 ? 135.06200 117.70100 90.63300 1.000 79.61515 1434 ILE B O 1
ATOM 8314 N N . LEU A 1 1045 ? 132.88200 118.01800 91.07500 1.000 81.75367 1435 LEU B N 1
ATOM 8315 C CA . LEU A 1 1045 ? 132.49300 117.78700 89.69000 1.000 81.75367 1435 LEU B CA 1
ATOM 8316 C C . LEU A 1 1045 ? 133.04100 118.86400 88.76200 1.000 81.75367 1435 LEU B C 1
ATOM 8317 O O . LEU A 1 1045 ? 133.49400 118.56000 87.65400 1.000 81.75367 1435 LEU B O 1
ATOM 8322 N N . SER A 1 1046 ? 133.01100 120.12200 89.18800 1.000 79.49208 1436 SER B N 1
ATOM 8323 C CA . SER A 1 1046 ? 133.30600 121.24300 88.31300 1.000 79.49208 1436 SER B CA 1
ATOM 8324 C C . SER A 1 1046 ? 134.71200 121.79300 88.47500 1.000 79.49208 1436 SER B C 1
ATOM 8325 O O . SER A 1 1046 ? 135.04000 122.78600 87.82600 1.000 79.49208 1436 SER B O 1
ATOM 8328 N N . ARG A 1 1047 ? 135.54500 121.19700 89.32900 1.000 79.31566 1437 ARG B N 1
ATOM 8329 C CA . ARG A 1 1047 ? 136.93200 121.63800 89.39900 1.000 79.31566 1437 ARG B CA 1
ATOM 8330 C C . ARG A 1 1047 ? 137.61400 121.49100 88.05000 1.000 79.31566 1437 ARG B C 1
ATOM 8331 O O . ARG A 1 1047 ? 138.34400 122.38600 87.61500 1.000 79.31566 1437 ARG B O 1
ATOM 8339 N N . ARG A 1 1048 ? 137.38800 120.37300 87.37200 1.000 83.94748 1438 ARG B N 1
ATOM 8340 C CA . ARG A 1 1048 ? 137.94100 120.15600 86.04100 1.000 83.94748 1438 ARG B CA 1
ATOM 8341 C C . ARG A 1 1048 ? 136.95400 120.57400 84.96200 1.000 83.94748 1438 ARG B C 1
ATOM 8342 O O . ARG A 1 1048 ? 136.64700 119.81700 84.04800 1.000 83.94748 1438 ARG B O 1
ATOM 8350 N N . TRP A 1 1049 ? 136.45700 121.80500 85.05600 1.000 83.71909 1439 TRP B N 1
ATOM 8351 C CA . TRP A 1 1049 ? 135.40600 122.24400 84.14700 1.000 83.71909 1439 TRP B CA 1
ATOM 8352 C C . TRP A 1 1049 ? 135.89600 122.34000 82.71400 1.000 83.71909 1439 TRP B C 1
ATOM 8353 O O . TRP A 1 1049 ? 135.08700 122.27900 81.78400 1.000 83.71909 1439 TRP B O 1
ATOM 8364 N N . LYS A 1 1050 ? 137.19900 122.51200 82.50900 1.000 86.24712 1440 LYS B N 1
ATOM 8365 C CA . LYS A 1 1050 ? 137.71600 122.56200 81.14800 1.000 86.24712 1440 LYS B CA 1
ATOM 8366 C C . LYS A 1 1050 ? 137.58800 121.20900 80.46300 1.000 86.24712 1440 LYS B C 1
ATOM 8367 O O . LYS A 1 1050 ? 137.31300 121.14200 79.26100 1.000 86.24712 1440 LYS B O 1
ATOM 8373 N N . GLN A 1 1051 ? 137.78900 120.12100 81.20700 1.000 89.29999 1441 GLN B N 1
ATOM 8374 C CA . GLN A 1 1051 ? 137.61000 118.79100 80.63600 1.000 89.29999 1441 GLN B CA 1
ATOM 8375 C C . GLN A 1 1051 ? 136.13800 118.48700 80.38800 1.000 89.29999 1441 GLN B C 1
ATOM 8376 O O . GLN A 1 1051 ? 135.76500 118.02900 79.30400 1.000 89.29999 1441 GLN B O 1
ATOM 8382 N N . ARG A 1 1052 ? 135.28800 118.73700 81.38000 1.000 87.52380 1442 ARG B N 1
ATOM 8383 C CA . ARG A 1 1052 ? 133.88200 118.35700 81.30400 1.000 87.52380 1442 ARG B CA 1
ATOM 8384 C C . ARG A 1 1052 ? 133.09700 119.41500 80.54100 1.000 87.52380 1442 ARG B C 1
ATOM 8385 O O . ARG A 1 1052 ? 133.00000 120.56200 80.98500 1.000 87.52380 1442 ARG B O 1
ATOM 8393 N N . LYS A 1 1053 ? 132.52600 119.03200 79.39900 1.000 93.06035 1443 LYS B N 1
ATOM 8394 C CA . LYS A 1 1053 ? 131.71700 119.97500 78.63800 1.000 93.06035 1443 LYS B CA 1
ATOM 8395 C C . LYS A 1 1053 ? 130.34400 120.17000 79.25900 1.000 93.06035 1443 LYS B C 1
ATOM 8396 O O . LYS A 1 1053 ? 129.76700 121.25500 79.14700 1.000 93.06035 1443 LYS B O 1
ATOM 8402 N N . ASN A 1 1054 ? 129.80100 119.13800 79.90500 1.000 91.79954 1444 ASN B N 1
ATOM 8403 C CA . ASN A 1 1054 ? 128.47600 119.25800 80.50500 1.000 91.79954 1444 ASN B CA 1
ATOM 8404 C C . ASN A 1 1054 ? 128.45500 120.29100 81.61900 1.000 91.79954 1444 ASN B C 1
ATOM 8405 O O . ASN A 1 1054 ? 127.42600 120.93300 81.84600 1.000 91.79954 1444 ASN B O 1
ATOM 8410 N N . VAL A 1 1055 ? 129.56900 120.45900 82.33000 1.000 88.57428 1445 VAL B N 1
ATOM 8411 C CA . VAL A 1 1055 ? 129.64100 121.49800 83.34900 1.000 88.57428 1445 VAL B CA 1
ATOM 8412 C C . VAL A 1 1055 ? 129.55100 122.87500 82.71200 1.000 88.57428 1445 VAL B C 1
ATOM 8413 O O . VAL A 1 1055 ? 128.88200 123.77300 83.23300 1.000 88.57428 1445 VAL B O 1
ATOM 8417 N N . GLN A 1 1056 ? 130.22300 123.06500 81.57800 1.000 91.59701 1446 GLN B N 1
ATOM 8418 C CA . GLN A 1 1056 ? 130.23400 124.37300 80.93500 1.000 91.59701 1446 GLN B CA 1
ATOM 8419 C C . GLN A 1 1056 ? 128.84400 124.76800 80.46100 1.000 91.59701 1446 GLN B C 1
ATOM 8420 O O . GLN A 1 1056 ? 128.34900 125.85000 80.78800 1.000 91.59701 1446 GLN B O 1
ATOM 8426 N N . ASN A 1 1057 ? 128.18100 123.89300 79.71300 1.000 93.16808 1447 ASN B N 1
ATOM 8427 C CA . ASN A 1 1057 ? 126.91100 124.24300 79.08200 1.000 93.16808 1447 ASN B CA 1
ATOM 8428 C C . ASN A 1 1057 ? 125.74500 123.89500 80.00600 1.000 93.16808 1447 ASN B C 1
ATOM 8429 O O . ASN A 1 1057 ? 125.00600 122.93200 79.80200 1.000 93.16808 1447 ASN B O 1
ATOM 8434 N N . ILE A 1 1058 ? 125.58700 124.71500 81.04200 1.000 87.19620 1448 ILE B N 1
ATOM 8435 C CA . ILE A 1 1058 ? 124.40400 124.69500 81.89300 1.000 87.19620 1448 ILE B CA 1
ATOM 8436 C C . ILE A 1 1058 ? 123.68000 126.01900 81.71500 1.000 87.19620 1448 ILE B C 1
ATOM 8437 O O . ILE A 1 1058 ? 124.30600 127.08400 81.72300 1.000 87.19620 1448 ILE B O 1
ATOM 8442 N N . ASN A 1 1059 ? 122.36500 125.95300 81.52100 1.000 87.03616 1449 ASN B N 1
ATOM 8443 C CA . ASN A 1 1059 ? 121.61100 127.16400 81.22400 1.000 87.03616 1449 ASN B CA 1
ATOM 8444 C C . ASN A 1 1059 ? 121.41500 128.02200 82.46500 1.000 87.03616 1449 ASN B C 1
ATOM 8445 O O . ASN A 1 1059 ? 121.50500 129.25100 82.39300 1.000 87.03616 1449 ASN B O 1
ATOM 8450 N N . LEU A 1 1060 ? 121.14000 127.40200 83.60700 1.000 82.02211 1450 LEU B N 1
ATOM 8451 C CA . LEU A 1 1060 ? 120.78400 128.13300 84.81200 1.000 82.02211 1450 LEU B CA 1
ATOM 8452 C C . LEU A 1 1060 ? 121.53300 127.55800 85.99900 1.000 82.02211 1450 LEU B C 1
ATOM 8453 O O . LEU A 1 1060 ? 121.69600 126.34200 86.10800 1.000 82.02211 1450 LEU B O 1
ATOM 8458 N N . PHE A 1 1061 ? 121.98500 128.43500 86.88900 1.000 77.03729 1451 PHE B N 1
ATOM 8459 C CA . PHE A 1 1061 ? 122.70100 128.03900 88.09800 1.000 77.03729 1451 PHE B CA 1
ATOM 8460 C C . PHE A 1 1061 ? 122.03800 128.73600 89.27700 1.000 77.03729 1451 PHE B C 1
ATOM 8461 O O . PHE A 1 1061 ? 122.30400 129.91100 89.53800 1.000 77.03729 1451 PHE B O 1
ATOM 8469 N N . VAL A 1 1062 ? 121.18000 128.01700 89.98700 1.000 77.03946 1452 VAL B N 1
ATOM 8470 C CA . VAL A 1 1062 ? 120.45200 128.55700 91.12700 1.000 77.03946 1452 VAL B CA 1
ATOM 8471 C C . VAL A 1 1062 ? 121.17300 128.13500 92.39300 1.000 77.03946 1452 VAL B C 1
ATOM 8472 O O . VAL A 1 1062 ? 121.38100 126.94100 92.62900 1.000 77.03946 1452 VAL B O 1
ATOM 8476 N N . VAL A 1 1063 ? 121.55900 129.10300 93.21100 1.000 77.38751 1453 VAL B N 1
ATOM 8477 C CA . VAL A 1 1063 ? 122.19400 128.83700 94.49300 1.000 77.38751 1453 VAL B CA 1
ATOM 8478 C C . VAL A 1 1063 ? 121.24100 129.27700 95.59000 1.000 77.38751 1453 VAL B C 1
ATOM 8479 O O . VAL A 1 1063 ? 120.69000 130.38100 95.53900 1.000 77.38751 1453 VAL B O 1
ATOM 8483 N N . ASP A 1 1064 ? 121.02400 128.40700 96.56500 1.000 82.29045 1454 ASP B N 1
ATOM 8484 C CA . ASP A 1 1064 ? 120.07800 128.65800 97.63600 1.000 82.29045 1454 ASP B CA 1
ATOM 8485 C C . ASP A 1 1064 ? 120.82200 128.77600 98.95500 1.000 82.29045 1454 ASP B C 1
ATOM 8486 O O . ASP A 1 1064 ? 121.89600 128.19900 99.13000 1.000 82.29045 1454 ASP B O 1
ATOM 8491 N N . GLU A 1 1065 ? 120.23800 129.53100 99.88200 1.000 84.30397 1455 GLU B N 1
ATOM 8492 C CA . GLU A 1 1065 ? 120.84900 129.79300 101.18100 1.000 84.30397 1455 GLU B CA 1
ATOM 8493 C C . GLU A 1 1065 ? 122.24800 130.37100 101.01400 1.000 84.30397 1455 GLU B C 1
ATOM 8494 O O . GLU A 1 1065 ? 123.18100 130.01200 101.73100 1.000 84.30397 1455 GLU B O 1
ATOM 8500 N N . VAL A 1 1066 ? 122.39700 131.28100 100.05100 1.000 80.01335 1456 VAL B N 1
ATOM 8501 C CA . VAL A 1 1066 ? 123.71000 131.82500 99.73100 1.000 80.01335 1456 VAL B CA 1
ATOM 8502 C C . VAL A 1 1066 ? 124.24400 132.73500 100.82300 1.000 80.01335 1456 VAL B C 1
ATOM 8503 O O . VAL A 1 1066 ? 125.39700 133.16100 100.75400 1.000 80.01335 1456 VAL B O 1
ATOM 8507 N N . HIS A 1 1067 ? 123.44400 133.04100 101.83700 1.000 80.24306 1457 HIS B N 1
ATOM 8508 C CA . HIS A 1 1067 ? 123.96400 133.77800 102.97800 1.000 80.24306 1457 HIS B CA 1
ATOM 8509 C C . HIS A 1 1067 ? 124.85700 132.92200 103.85900 1.000 80.24306 1457 HIS B C 1
ATOM 8510 O O . HIS A 1 1067 ? 125.47700 133.45300 104.78300 1.000 80.24306 1457 HIS B O 1
ATOM 8517 N N . LEU A 1 1068 ? 124.92600 131.62000 103.60800 1.000 82.80966 1458 LEU B N 1
ATOM 8518 C CA . LEU A 1 1068 ? 125.77400 130.71700 104.36700 1.000 82.80966 1458 LEU B CA 1
ATOM 8519 C C . LEU A 1 1068 ? 127.23300 130.79800 103.95900 1.000 82.80966 1458 LEU B C 1
ATOM 8520 O O . LEU A 1 1068 ? 128.02800 129.96100 104.39100 1.000 82.80966 1458 LEU B O 1
ATOM 8525 N N . ILE A 1 1069 ? 127.60000 131.77700 103.13600 1.000 81.12902 1459 ILE B N 1
ATOM 8526 C CA . ILE A 1 1069 ? 129.00600 132.00000 102.82400 1.000 81.12902 1459 ILE B CA 1
ATOM 8527 C C . ILE A 1 1069 ? 129.76100 132.42600 104.07200 1.000 81.12902 1459 ILE B C 1
ATOM 8528 O O . ILE A 1 1069 ? 130.92700 132.06600 104.26800 1.000 81.12902 1459 ILE B O 1
ATOM 8533 N N . GLY A 1 1070 ? 129.10700 133.18900 104.94100 1.000 86.26582 1460 GLY B N 1
ATOM 8534 C CA . GLY A 1 1070 ? 129.74400 133.61200 106.16900 1.000 86.26582 1460 GLY B CA 1
ATOM 8535 C C . GLY A 1 1070 ? 129.85800 132.53400 107.21700 1.000 86.26582 1460 GLY B C 1
ATOM 8536 O O . GLY A 1 1070 ? 130.52100 132.75500 108.23400 1.000 86.26582 1460 GLY B O 1
ATOM 8537 N N . GLY A 1 1071 ? 129.22600 131.38300 107.00300 1.000 88.49090 1461 GLY B N 1
ATOM 8538 C CA . GLY A 1 1071 ? 129.30500 130.29000 107.94300 1.000 88.49090 1461 GLY B CA 1
ATOM 8539 C C . GLY A 1 1071 ? 130.39200 129.30100 107.58400 1.000 88.49090 1461 GLY B C 1
ATOM 8540 O O . GLY A 1 1071 ? 131.08800 129.43000 106.58100 1.000 88.49090 1461 GLY B O 1
ATOM 8541 N N . GLU A 1 1072 ? 130.53800 128.29600 108.44100 1.000 99.03357 1462 GLU B N 1
ATOM 8542 C CA . GLU A 1 1072 ? 131.46700 127.21200 108.16500 1.000 99.03357 1462 GLU B CA 1
ATOM 8543 C C . GLU A 1 1072 ? 130.99800 126.43500 106.94300 1.000 99.03357 1462 GLU B C 1
ATOM 8544 O O . GLU A 1 1072 ? 129.79600 126.26500 106.72500 1.000 99.03357 1462 GLU B O 1
ATOM 8550 N N . ASN A 1 1073 ? 131.95600 125.97700 106.14000 1.000 94.63730 1463 ASN B N 1
ATOM 8551 C CA . ASN A 1 1073 ? 131.74900 125.39900 104.81400 1.000 94.63730 1463 ASN B CA 1
ATOM 8552 C C . ASN A 1 1073 ? 131.27100 126.42700 103.80100 1.000 94.63730 1463 ASN B C 1
ATOM 8553 O O . ASN A 1 1073 ? 130.91000 126.05900 102.68000 1.000 94.63730 1463 ASN B O 1
ATOM 8558 N N . GLY A 1 1074 ? 131.24200 127.71100 104.17200 1.000 85.80034 1464 GLY B N 1
ATOM 8559 C CA . GLY A 1 1074 ? 130.95400 128.78000 103.24600 1.000 85.80034 1464 GLY B CA 1
ATOM 8560 C C . GLY A 1 1074 ? 131.96800 128.99600 102.14800 1.000 85.80034 1464 GLY B C 1
ATOM 8561 O O . GLY A 1 1074 ? 131.58300 129.32200 101.01900 1.000 85.80034 1464 GLY B O 1
ATOM 8562 N N . PRO A 1 1075 ? 133.27300 128.86400 102.42100 1.000 81.55431 1465 PRO B N 1
ATOM 8563 C CA . PRO A 1 1075 ? 134.25400 129.05600 101.34600 1.000 81.55431 1465 PRO B CA 1
ATOM 8564 C C . PRO A 1 1075 ? 134.04500 128.15600 100.14800 1.000 81.55431 1465 PRO B C 1
ATOM 8565 O O . PRO A 1 1075 ? 134.31900 128.58200 99.02500 1.000 81.55431 1465 PRO B O 1
ATOM 8569 N N . VAL A 1 1076 ? 133.57100 126.92800 100.34000 1.000 80.02860 1466 VAL B N 1
ATOM 8570 C CA . VAL A 1 1076 ? 133.30400 126.05900 99.19800 1.000 80.02860 1466 VAL B CA 1
ATOM 8571 C C . VAL A 1 1076 ? 132.20900 126.64600 98.32300 1.000 80.02860 1466 VAL B C 1
ATOM 8572 O O . VAL A 1 1076 ? 132.31300 126.65400 97.09000 1.000 80.02860 1466 VAL B O 1
ATOM 8576 N N . LEU A 1 1077 ? 131.13900 127.13900 98.94600 1.000 79.65909 1467 LEU B N 1
ATOM 8577 C CA . LEU A 1 1077 ? 130.05900 127.76000 98.19300 1.000 79.65909 1467 LEU B CA 1
ATOM 8578 C C . LEU A 1 1077 ? 130.54900 129.00000 97.46100 1.000 79.65909 1467 LEU B C 1
ATOM 8579 O O . LEU A 1 1077 ? 130.20300 129.22300 96.29500 1.000 79.65909 1467 LEU B O 1
ATOM 8584 N N . GLU A 1 1078 ? 131.36100 129.81500 98.13100 1.000 81.85080 1468 GLU B N 1
ATOM 8585 C CA . GLU A 1 1078 ? 131.90800 130.99900 97.48200 1.000 81.85080 1468 GLU B CA 1
ATOM 8586 C C . GLU A 1 1078 ? 132.76500 130.62000 96.28600 1.000 81.85080 1468 GLU B C 1
ATOM 8587 O O . GLU A 1 1078 ? 132.68400 131.25300 95.22800 1.000 81.85080 1468 GLU B O 1
ATOM 8593 N N . VAL A 1 1079 ? 133.58600 129.58400 96.43300 1.000 79.07822 1469 VAL B N 1
ATOM 8594 C CA . VAL A 1 1079 ? 134.46000 129.16900 95.34700 1.000 79.07822 1469 VAL B CA 1
ATOM 8595 C C . VAL A 1 1079 ? 133.65300 128.66300 94.16500 1.000 79.07822 1469 VAL B C 1
ATOM 8596 O O . VAL A 1 1079 ? 133.96300 128.98400 93.01600 1.000 79.07822 1469 VAL B O 1
ATOM 8600 N N . ILE A 1 1080 ? 132.61300 127.86700 94.41100 1.000 78.59762 1470 ILE B N 1
ATOM 8601 C CA . ILE A 1 1080 ? 131.85700 127.33700 93.28000 1.000 78.59762 1470 ILE B CA 1
ATOM 8602 C C . ILE A 1 1080 ? 131.07500 128.44500 92.58600 1.000 78.59762 1470 ILE B C 1
ATOM 8603 O O . ILE A 1 1080 ? 130.95900 128.45300 91.35700 1.000 78.59762 1470 ILE B O 1
ATOM 8608 N N . CYS A 1 1081 ? 130.53700 129.40400 93.34400 1.000 79.67317 1471 CYS B N 1
ATOM 8609 C CA . CYS A 1 1081 ? 129.83700 130.51500 92.70400 1.000 79.67317 1471 CYS B CA 1
ATOM 8610 C C . CYS A 1 1081 ? 130.78900 131.37200 91.87900 1.000 79.67317 1471 CYS B C 1
ATOM 8611 O O . CYS A 1 1081 ? 130.46500 131.76400 90.74900 1.000 79.67317 1471 CYS B O 1
ATOM 8614 N N . SER A 1 1082 ? 131.96900 131.67100 92.42300 1.000 77.53666 1472 SER B N 1
ATOM 8615 C CA . SER A 1 1082 ? 132.95200 132.44000 91.67300 1.000 77.53666 1472 SER B CA 1
ATOM 8616 C C . SER A 1 1082 ? 133.39800 131.68900 90.43300 1.000 77.53666 1472 SER B C 1
ATOM 8617 O O . SER A 1 1082 ? 133.60800 132.29100 89.37500 1.000 77.53666 1472 SER B O 1
ATOM 8620 N N . ARG A 1 1083 ? 133.56300 130.37300 90.54800 1.000 77.96929 1473 ARG B N 1
ATOM 8621 C CA . ARG A 1 1083 ? 133.93900 129.57300 89.39400 1.000 77.96929 1473 ARG B CA 1
ATOM 8622 C C . ARG A 1 1083 ? 132.85700 129.61000 88.33200 1.000 77.96929 1473 ARG B C 1
ATOM 8623 O O . ARG A 1 1083 ? 133.15900 129.68000 87.14200 1.000 77.96929 1473 ARG B O 1
ATOM 8631 N N . MET A 1 1084 ? 131.58800 129.56200 88.73700 1.000 79.45348 1474 MET B N 1
ATOM 8632 C CA . MET A 1 1084 ? 130.51400 129.64400 87.75400 1.000 79.45348 1474 MET B CA 1
ATOM 8633 C C . MET A 1 1084 ? 130.52100 130.98600 87.04100 1.000 79.45348 1474 MET B C 1
ATOM 8634 O O . MET A 1 1084 ? 130.32600 131.04900 85.82300 1.000 79.45348 1474 MET B O 1
ATOM 8639 N N . ARG A 1 1085 ? 130.74600 132.07200 87.78000 1.000 79.44736 1475 ARG B N 1
ATOM 8640 C CA . ARG A 1 1085 ? 130.83900 133.38600 87.14500 1.000 79.44736 1475 ARG B CA 1
ATOM 8641 C C . ARG A 1 1085 ? 131.99100 133.43500 86.14600 1.000 79.44736 1475 ARG B C 1
ATOM 8642 O O . ARG A 1 1085 ? 131.82700 133.87100 84.99700 1.000 79.44736 1475 ARG B O 1
ATOM 8650 N N . TYR A 1 1086 ? 133.16700 132.97700 86.56800 1.000 80.89411 1476 TYR B N 1
ATOM 8651 C CA . TYR A 1 1086 ? 134.33200 133.00600 85.69400 1.000 80.89411 1476 TYR B CA 1
ATOM 8652 C C . TYR A 1 1086 ? 134.12500 132.13100 84.46800 1.000 80.89411 1476 TYR B C 1
ATOM 8653 O O . TYR A 1 1086 ? 134.54700 132.48900 83.36400 1.000 80.89411 1476 TYR B O 1
ATOM 8662 N N . ILE A 1 1087 ? 133.49200 130.97300 84.64600 1.000 82.72596 1477 ILE B N 1
ATOM 8663 C CA . ILE A 1 1087 ? 133.20900 130.08400 83.52600 1.000 82.72596 1477 ILE B CA 1
ATOM 8664 C C . ILE A 1 1087 ? 132.25800 130.75300 82.54900 1.000 82.72596 1477 ILE B C 1
ATOM 8665 O O . ILE A 1 1087 ? 132.48000 130.74200 81.33500 1.000 82.72596 1477 ILE B O 1
ATOM 8670 N N . SER A 1 1088 ? 131.19100 131.36100 83.06900 1.000 85.77990 1478 SER B N 1
ATOM 8671 C CA . SER A 1 1088 ? 130.24700 132.06100 82.20900 1.000 85.77990 1478 SER B CA 1
ATOM 8672 C C . SER A 1 1088 ? 130.91900 133.17800 81.43400 1.000 85.77990 1478 SER B C 1
ATOM 8673 O O . SER A 1 1088 ? 130.46500 133.53400 80.34300 1.000 85.77990 1478 SER B O 1
ATOM 8676 N N . SER A 1 1089 ? 131.98700 133.75400 81.98500 1.000 88.91806 1479 SER B N 1
ATOM 8677 C CA . SER A 1 1089 ? 132.69300 134.80400 81.25500 1.000 88.91806 1479 SER B CA 1
ATOM 8678 C C . SER A 1 1089 ? 133.24700 134.29000 79.92900 1.000 88.91806 1479 SER B C 1
ATOM 8679 O O . SER A 1 1089 ? 133.17700 134.98700 78.91200 1.000 88.91806 1479 SER B O 1
ATOM 8682 N N . GLN A 1 1090 ? 133.80000 133.07800 79.91700 1.000 93.24771 1480 GLN B N 1
ATOM 8683 C CA . GLN A 1 1090 ? 134.52600 132.58000 78.75400 1.000 93.24771 1480 GLN B CA 1
ATOM 8684 C C . GLN A 1 1090 ? 133.70400 131.68600 77.83100 1.000 93.24771 1480 GLN B C 1
ATOM 8685 O O . GLN A 1 1090 ? 134.22300 131.25700 76.79700 1.000 93.24771 1480 GLN B O 1
ATOM 8691 N N . ILE A 1 1091 ? 132.44800 131.39200 78.16300 1.000 98.31805 1481 ILE B N 1
ATOM 8692 C CA . ILE A 1 1091 ? 131.65100 130.49400 77.33500 1.000 98.31805 1481 ILE B CA 1
ATOM 8693 C C . ILE A 1 1091 ? 130.94900 131.21700 76.19000 1.000 98.31805 1481 ILE B C 1
ATOM 8694 O O . ILE A 1 1091 ? 130.57900 130.57300 75.19500 1.000 98.31805 1481 ILE B O 1
ATOM 8699 N N . GLU A 1 1092 ? 130.79600 132.53800 76.27700 1.000 106.75471 1482 GLU B N 1
ATOM 8700 C CA . GLU A 1 1092 ? 130.10100 133.33200 75.26300 1.000 106.75471 1482 GLU B CA 1
ATOM 8701 C C . GLU A 1 1092 ? 128.63500 132.92700 75.13900 1.000 106.75471 1482 GLU B C 1
ATOM 8702 O O . GLU A 1 1092 ? 128.02800 133.05400 74.07500 1.000 106.75471 1482 GLU B O 1
ATOM 8708 N N . ARG A 1 1093 ? 128.07100 132.43300 76.22900 1.000 100.62864 1483 ARG B N 1
ATOM 8709 C CA . ARG A 1 1093 ? 126.62700 132.22700 76.34700 1.000 100.62864 1483 ARG B CA 1
ATOM 8710 C C . ARG A 1 1093 ? 126.33500 132.29200 77.83400 1.000 100.62864 1483 ARG B C 1
ATOM 8711 O O . ARG A 1 1093 ? 126.50400 131.30100 78.55600 1.000 100.62864 1483 ARG B O 1
ATOM 8719 N N . PRO A 1 1094 ? 125.90300 133.44800 78.33500 1.000 93.68656 1484 PRO B N 1
ATOM 8720 C CA . PRO A 1 1094 ? 125.91100 133.67600 79.78300 1.000 93.68656 1484 PRO B CA 1
ATOM 8721 C C . PRO A 1 1094 ? 125.06900 132.66200 80.53900 1.000 93.68656 1484 PRO B C 1
ATOM 8722 O O . PRO A 1 1094 ? 123.98400 132.27700 80.10700 1.000 93.68656 1484 PRO B O 1
ATOM 8726 N N . ILE A 1 1095 ? 125.59400 132.23300 81.68000 1.000 85.17050 1485 ILE B N 1
ATOM 8727 C CA . ILE A 1 1095 ? 124.90200 131.31200 82.56900 1.000 85.17050 1485 ILE B CA 1
ATOM 8728 C C . ILE A 1 1095 ? 124.12200 132.15100 83.57000 1.000 85.17050 1485 ILE B C 1
ATOM 8729 O O . ILE A 1 1095 ? 124.71200 132.85900 84.38900 1.000 85.17050 1485 ILE B O 1
ATOM 8734 N N . ARG A 1 1096 ? 122.79800 132.08300 83.50500 1.000 83.45403 1486 ARG B N 1
ATOM 8735 C CA . ARG A 1 1096 ? 121.97700 132.85000 84.42900 1.000 83.45403 1486 ARG B CA 1
ATOM 8736 C C . ARG A 1 1096 ? 122.16300 132.33100 85.84600 1.000 83.45403 1486 ARG B C 1
ATOM 8737 O O . ARG A 1 1096 ? 122.20800 131.12300 86.08000 1.000 83.45403 1486 ARG B O 1
ATOM 8745 N N . ILE A 1 1097 ? 122.27900 133.25000 86.79600 1.000 77.32444 1487 ILE B N 1
ATOM 8746 C CA . ILE A 1 1097 ? 122.47800 132.90800 88.19600 1.000 77.32444 1487 ILE B CA 1
ATOM 8747 C C . ILE A 1 1097 ? 121.35100 133.52200 89.00500 1.000 77.32444 1487 ILE B C 1
ATOM 8748 O O . ILE A 1 1097 ? 121.11800 134.73300 88.93400 1.000 77.32444 1487 ILE B O 1
ATOM 8753 N N . VAL A 1 1098 ? 120.65300 132.69300 89.77000 1.000 75.41704 1488 VAL B N 1
ATOM 8754 C CA . VAL A 1 1098 ? 119.57800 133.13300 90.64500 1.000 75.41704 1488 VAL B CA 1
ATOM 8755 C C . VAL A 1 1098 ? 120.00900 132.82100 92.06600 1.000 75.41704 1488 VAL B C 1
ATOM 8756 O O . VAL A 1 1098 ? 120.13700 131.64900 92.43700 1.000 75.41704 1488 VAL B O 1
ATOM 8760 N N . ALA A 1 1099 ? 120.23500 133.85500 92.86200 1.000 74.56736 1489 ALA B N 1
ATOM 8761 C CA . ALA A 1 1099 ? 120.71000 133.69200 94.22800 1.000 74.56736 1489 ALA B CA 1
ATOM 8762 C C . ALA A 1 1099 ? 119.55400 133.91000 95.19000 1.000 74.56736 1489 ALA B C 1
ATOM 8763 O O . ALA A 1 1099 ? 118.93200 134.97500 95.18700 1.000 74.56736 1489 ALA B O 1
ATOM 8765 N N . LEU A 1 1100 ? 119.26800 132.90500 96.00600 1.000 78.09358 1490 LEU B N 1
ATOM 8766 C CA . LEU A 1 1100 ? 118.23300 132.98500 97.02500 1.000 78.09358 1490 LEU B CA 1
ATOM 8767 C C . LEU A 1 1100 ? 118.89900 132.96000 98.39000 1.000 78.09358 1490 LEU B C 1
ATOM 8768 O O . LEU A 1 1100 ? 119.74700 132.10400 98.65200 1.000 78.09358 1490 LEU B O 1
ATOM 8773 N N . SER A 1 1101 ? 118.52200 133.89300 99.25500 1.000 80.42095 1491 SER B N 1
ATOM 8774 C CA . SER A 1 1101 ? 119.14900 133.98200 100.56100 1.000 80.42095 1491 SER B CA 1
ATOM 8775 C C . SER A 1 1101 ? 118.18800 134.61200 101.54900 1.000 80.42095 1491 SER B C 1
ATOM 8776 O O . SER A 1 1101 ? 117.10500 135.07400 101.19100 1.000 80.42095 1491 SER B O 1
ATOM 8779 N N . SER A 1 1102 ? 118.60700 134.62700 102.80600 1.000 80.95154 1492 SER B N 1
ATOM 8780 C CA . SER A 1 1102 ? 117.91400 135.39500 103.81900 1.000 80.95154 1492 SER B CA 1
ATOM 8781 C C . SER A 1 1102 ? 118.23300 136.87300 103.63700 1.000 80.95154 1492 SER B C 1
ATOM 8782 O O . SER A 1 1102 ? 119.05100 137.25800 102.80000 1.000 80.95154 1492 SER B O 1
ATOM 8785 N N . SER A 1 1103 ? 117.56800 137.71200 104.42200 1.000 84.75556 1493 SER B N 1
ATOM 8786 C CA . SER A 1 1103 ? 117.74500 139.15100 104.28700 1.000 84.75556 1493 SER B CA 1
ATOM 8787 C C . SER A 1 1103 ? 119.17500 139.54300 104.61400 1.000 84.75556 1493 SER B C 1
ATOM 8788 O O . SER A 1 1103 ? 119.65900 139.29600 105.72100 1.000 84.75556 1493 SER B O 1
ATOM 8791 N N . LEU A 1 1104 ? 119.84700 140.16200 103.65100 1.000 82.37368 1494 LEU B N 1
ATOM 8792 C CA . LEU A 1 1104 ? 121.22800 140.59000 103.80100 1.000 82.37368 1494 LEU B CA 1
ATOM 8793 C C . LEU A 1 1104 ? 121.27700 142.10400 103.90100 1.000 82.37368 1494 LEU B C 1
ATOM 8794 O O . LEU A 1 1104 ? 120.64800 142.80100 103.10100 1.000 82.37368 1494 LEU B O 1
ATOM 8799 N N . SER A 1 1105 ? 122.01300 142.61200 104.88700 1.000 84.31114 1495 SER B N 1
ATOM 8800 C CA . SER A 1 1105 ? 122.22300 144.05100 104.96100 1.000 84.31114 1495 SER B CA 1
ATOM 8801 C C . SER A 1 1105 ? 123.03100 144.53600 103.76800 1.000 84.31114 1495 SER B C 1
ATOM 8802 O O . SER A 1 1105 ? 122.68400 145.53500 103.13200 1.000 84.31114 1495 SER B O 1
ATOM 8805 N N . ASN A 1 1106 ? 124.11300 143.83800 103.45000 1.000 81.74249 1496 ASN B N 1
ATOM 8806 C CA . ASN A 1 1106 ? 124.94200 144.17200 102.29600 1.000 81.74249 1496 ASN B CA 1
ATOM 8807 C C . ASN A 1 1106 ? 124.58700 143.28900 101.10400 1.000 81.74249 1496 ASN B C 1
ATOM 8808 O O . ASN A 1 1106 ? 125.40000 142.53300 100.58700 1.000 81.74249 1496 ASN B O 1
ATOM 8813 N N . ALA A 1 1107 ? 123.33900 143.40000 100.65700 1.000 79.74985 1497 ALA B N 1
ATOM 8814 C CA . ALA A 1 1107 ? 122.93100 142.66700 99.46900 1.000 79.74985 1497 ALA B CA 1
ATOM 8815 C C . ALA A 1 1107 ? 123.50500 143.27600 98.20300 1.000 79.74985 1497 ALA B C 1
ATOM 8816 O O . ALA A 1 1107 ? 123.51700 142.61600 97.16200 1.000 79.74985 1497 ALA B O 1
ATOM 8818 N N . LYS A 1 1108 ? 123.96800 144.52300 98.26800 1.000 80.55979 1498 LYS B N 1
ATOM 8819 C CA . LYS A 1 1108 ? 124.58400 145.14400 97.10400 1.000 80.55979 1498 LYS B CA 1
ATOM 8820 C C . LYS A 1 1108 ? 125.89900 144.46600 96.75300 1.000 80.55979 1498 LYS B C 1
ATOM 8821 O O . LYS A 1 1108 ? 126.21800 144.29500 95.57400 1.000 80.55979 1498 LYS B O 1
ATOM 8827 N N . ASP A 1 1109 ? 126.67800 144.07800 97.76400 1.000 82.15085 1499 ASP B N 1
ATOM 8828 C CA . ASP A 1 1109 ? 127.93900 143.39500 97.50300 1.000 82.15085 1499 ASP B CA 1
ATOM 8829 C C . ASP A 1 1109 ? 127.71100 142.04000 96.85400 1.000 82.15085 1499 ASP B C 1
ATOM 8830 O O . ASP A 1 1109 ? 128.40600 141.67700 95.90100 1.000 82.15085 1499 ASP B O 1
ATOM 8835 N N . VAL A 1 1110 ? 126.74200 141.27800 97.35500 1.000 79.46350 1500 VAL B N 1
ATOM 8836 C CA . VAL A 1 1110 ? 126.46100 139.96800 96.78400 1.000 79.46350 1500 VAL B CA 1
ATOM 8837 C C . VAL A 1 1110 ? 125.94100 140.10400 95.36300 1.000 79.46350 1500 VAL B C 1
ATOM 8838 O O . VAL A 1 1110 ? 126.30900 139.32500 94.47800 1.000 79.46350 1500 VAL B O 1
ATOM 8842 N N . ALA A 1 1111 ? 125.07400 141.08400 95.11900 1.000 80.97016 1501 ALA B N 1
ATOM 8843 C CA . ALA A 1 1111 ? 124.56700 141.29500 93.77000 1.000 80.97016 1501 ALA B CA 1
ATOM 8844 C C . ALA A 1 1111 ? 125.68000 141.70700 92.82100 1.000 80.97016 1501 ALA B C 1
ATOM 8845 O O . ALA A 1 1111 ? 125.72600 141.25400 91.67400 1.000 80.97016 1501 ALA B O 1
ATOM 8847 N N . HIS A 1 1112 ? 126.58100 142.57700 93.27500 1.000 81.64743 1502 HIS B N 1
ATOM 8848 C CA . HIS A 1 1112 ? 127.69700 142.99200 92.43400 1.000 81.64743 1502 HIS B CA 1
ATOM 8849 C C . HIS A 1 1112 ? 128.61900 141.82300 92.13400 1.000 81.64743 1502 HIS B C 1
ATOM 8850 O O . HIS A 1 1112 ? 129.12100 141.69000 91.01400 1.000 81.64743 1502 HIS B O 1
ATOM 8857 N N . TRP A 1 1113 ? 128.86100 140.97100 93.12900 1.000 77.35033 1503 TRP B N 1
ATOM 8858 C CA . TRP A 1 1113 ? 129.73400 139.82200 92.93300 1.000 77.35033 1503 TRP B CA 1
ATOM 8859 C C . TRP A 1 1113 ? 129.14700 138.84500 91.92900 1.000 77.35033 1503 TRP B C 1
ATOM 8860 O O . TRP A 1 1113 ? 129.86400 138.32100 91.07200 1.000 77.35033 1503 TRP B O 1
ATOM 8871 N N . LEU A 1 1114 ? 127.84800 138.59000 92.01300 1.000 79.70399 1504 LEU B N 1
ATOM 8872 C CA . LEU A 1 1114 ? 127.19500 137.63100 91.13800 1.000 79.70399 1504 LEU B CA 1
ATOM 8873 C C . LEU A 1 1114 ? 126.63600 138.26200 89.87400 1.000 79.70399 1504 LEU B C 1
ATOM 8874 O O . LEU A 1 1114 ? 125.99100 137.56700 89.08800 1.000 79.70399 1504 LEU B O 1
ATOM 8879 N N . GLY A 1 1115 ? 126.85800 139.55200 89.65700 1.000 81.94619 1505 GLY B N 1
ATOM 8880 C CA . GLY A 1 1115 ? 126.43300 140.19500 88.43500 1.000 81.94619 1505 GLY B CA 1
ATOM 8881 C C . GLY A 1 1115 ? 124.99700 140.65500 88.40400 1.000 81.94619 1505 GLY B C 1
ATOM 8882 O O . GLY A 1 1115 ? 124.54400 141.13500 87.36000 1.000 81.94619 1505 GLY B O 1
ATOM 8883 N N . CYS A 1 1116 ? 124.26500 140.52900 89.50600 1.000 85.08197 1506 CYS B N 1
ATOM 8884 C CA . CYS A 1 1116 ? 122.88700 140.99300 89.54300 1.000 85.08197 1506 CYS B CA 1
ATOM 8885 C C . CYS A 1 1116 ? 122.84500 142.51300 89.47800 1.000 85.08197 1506 CYS B C 1
ATOM 8886 O O . CYS A 1 1116 ? 123.60700 143.19600 90.16700 1.000 85.08197 1506 CYS B O 1
ATOM 8889 N N . SER A 1 1117 ? 121.95200 143.04500 88.65100 1.000 86.42448 1507 SER B N 1
ATOM 8890 C CA . SER A 1 1117 ? 121.84100 144.48600 88.51500 1.000 86.42448 1507 SER B CA 1
ATOM 8891 C C . SER A 1 1117 ? 121.14800 145.08200 89.73600 1.000 86.42448 1507 SER B C 1
ATOM 8892 O O . SER A 1 1117 ? 120.60300 144.37600 90.58600 1.000 86.42448 1507 SER B O 1
ATOM 8895 N N . ALA A 1 1118 ? 121.18700 146.41000 89.82300 1.000 87.66893 1508 ALA B N 1
ATOM 8896 C CA . ALA A 1 1118 ? 120.53700 147.09000 90.93700 1.000 87.66893 1508 ALA B CA 1
ATOM 8897 C C . ALA A 1 1118 ? 119.02600 146.91700 90.88500 1.000 87.66893 1508 ALA B C 1
ATOM 8898 O O . ALA A 1 1118 ? 118.38000 146.75000 91.92400 1.000 87.66893 1508 ALA B O 1
ATOM 8900 N N . THR A 1 1119 ? 118.44500 146.96300 89.68900 1.000 87.35298 1509 THR B N 1
ATOM 8901 C CA . THR A 1 1119 ? 117.00200 146.83200 89.55200 1.000 87.35298 1509 THR B CA 1
ATOM 8902 C C . THR A 1 1119 ? 116.51800 145.40000 89.72400 1.000 87.35298 1509 THR B C 1
ATOM 8903 O O . THR A 1 1119 ? 115.32100 145.19100 89.93700 1.000 87.35298 1509 THR B O 1
ATOM 8907 N N . SER A 1 1120 ? 117.40900 144.41500 89.63400 1.000 82.69979 1510 SER B N 1
ATOM 8908 C CA . SER A 1 1120 ? 117.04700 143.01200 89.78400 1.000 82.69979 1510 SER B CA 1
ATOM 8909 C C . SER A 1 1120 ? 117.57200 142.42800 91.09000 1.000 82.69979 1510 SER B C 1
ATOM 8910 O O . SER A 1 1120 ? 117.82500 141.22800 91.18300 1.000 82.69979 1510 SER B O 1
ATOM 8913 N N . THR A 1 1121 ? 117.74500 143.26800 92.10400 1.000 81.40144 1511 THR B N 1
ATOM 8914 C CA . THR A 1 1121 ? 118.18000 142.84200 93.42900 1.000 81.40144 1511 THR B CA 1
ATOM 8915 C C . THR A 1 1121 ? 117.04900 143.12400 94.40400 1.000 81.40144 1511 THR B C 1
ATOM 8916 O O . THR A 1 1121 ? 116.76500 144.28500 94.71100 1.000 81.40144 1511 THR B O 1
ATOM 8920 N N . PHE A 1 1122 ? 116.40700 142.07300 94.89000 1.000 80.41579 1512 PHE B N 1
ATOM 8921 C CA . PHE A 1 1122 ? 115.26800 142.19700 95.79100 1.000 80.41579 1512 PHE B CA 1
ATOM 8922 C C . PHE A 1 1122 ? 115.71500 141.77700 97.18300 1.000 80.41579 1512 PHE B C 1
ATOM 8923 O O . PHE A 1 1122 ? 115.72500 140.58900 97.50800 1.000 80.41579 1512 PHE B O 1
ATOM 8931 N N . ASN A 1 1123 ? 116.08400 142.75000 98.00400 1.000 81.79177 1513 ASN B N 1
ATOM 8932 C CA . ASN A 1 1123 ? 116.48900 142.51000 99.38300 1.000 81.79177 1513 ASN B CA 1
ATOM 8933 C C . ASN A 1 1123 ? 115.40200 143.06000 100.29400 1.000 81.79177 1513 ASN B C 1
ATOM 8934 O O . ASN A 1 1123 ? 115.25800 144.27800 100.42800 1.000 81.79177 1513 ASN B O 1
ATOM 8939 N N . PHE A 1 1124 ? 114.64700 142.17200 100.92700 1.000 81.42748 1514 PHE B N 1
ATOM 8940 C CA . PHE A 1 1124 ? 113.48900 142.56300 101.71300 1.000 81.42748 1514 PHE B CA 1
ATOM 8941 C C . PHE A 1 1124 ? 113.80400 142.52300 103.20000 1.000 81.42748 1514 PHE B C 1
ATOM 8942 O O . PHE A 1 1124 ? 114.56400 141.66900 103.66200 1.000 81.42748 1514 PHE B O 1
ATOM 8950 N N . HIS A 1 1125 ? 113.21900 143.45600 103.94000 1.000 86.89698 1515 HIS B N 1
ATOM 8951 C CA . HIS A 1 1125 ? 113.39700 143.49500 105.37800 1.000 86.89698 1515 HIS B CA 1
ATOM 8952 C C . HIS A 1 1125 ? 112.76000 142.26200 106.01500 1.000 86.89698 1515 HIS B C 1
ATOM 8953 O O . HIS A 1 1125 ? 111.76400 141.74300 105.51200 1.000 86.89698 1515 HIS B O 1
ATOM 8960 N N . PRO A 1 1126 ? 113.32000 141.76700 107.12300 1.000 87.15367 1516 PRO B N 1
ATOM 8961 C CA . PRO A 1 1126 ? 112.77700 140.54900 107.74300 1.000 87.15367 1516 PRO B CA 1
ATOM 8962 C C . PRO A 1 1126 ? 111.32200 140.64600 108.16700 1.000 87.15367 1516 PRO B C 1
ATOM 8963 O O . PRO A 1 1126 ? 110.73100 139.61000 108.48800 1.000 87.15367 1516 PRO B O 1
ATOM 8967 N N . ASN A 1 1127 ? 110.72500 141.83300 108.18600 1.000 89.89267 1517 ASN B N 1
ATOM 8968 C CA . ASN A 1 1127 ? 109.32700 141.96700 108.56800 1.000 89.89267 1517 ASN B CA 1
ATOM 8969 C C . ASN A 1 1127 ? 108.37200 141.68800 107.41700 1.000 89.89267 1517 ASN B C 1
ATOM 8970 O O . ASN A 1 1127 ? 107.15600 141.74400 107.61300 1.000 89.89267 1517 ASN B O 1
ATOM 8975 N N . VAL A 1 1128 ? 108.89200 141.39100 106.22300 1.000 90.20569 1518 VAL B N 1
ATOM 8976 C CA . VAL A 1 1128 ? 108.04700 141.08700 105.07000 1.000 90.20569 1518 VAL B CA 1
ATOM 8977 C C . VAL A 1 1128 ? 107.50500 139.66900 105.10200 1.000 90.20569 1518 VAL B C 1
ATOM 8978 O O . VAL A 1 1128 ? 106.75600 139.27900 104.19700 1.000 90.20569 1518 VAL B O 1
ATOM 8982 N N . ARG A 1 1129 ? 107.85000 138.88900 106.11900 1.000 93.84425 1519 ARG B N 1
ATOM 8983 C CA . ARG A 1 1129 ? 107.45500 137.48900 106.17000 1.000 93.84425 1519 ARG B CA 1
ATOM 8984 C C . ARG A 1 1129 ? 105.93500 137.36900 106.20400 1.000 93.84425 1519 ARG B C 1
ATOM 8985 O O . ARG A 1 1129 ? 105.27900 138.11100 106.94600 1.000 93.84425 1519 ARG B O 1
ATOM 8993 N N . PRO A 1 1130 ? 105.34000 136.47200 105.41100 1.000 94.16593 1520 PRO B N 1
ATOM 8994 C CA . PRO A 1 1130 ? 103.86900 136.39700 105.36400 1.000 94.16593 1520 PRO B CA 1
ATOM 8995 C C . PRO A 1 1130 ? 103.22400 136.13100 106.71000 1.000 94.16593 1520 PRO B C 1
ATOM 8996 O O . PRO A 1 1130 ? 102.16300 136.69200 107.00400 1.000 94.16593 1520 PRO B O 1
ATOM 9000 N N . VAL A 1 1131 ? 103.82800 135.28800 107.53500 1.000 95.06261 1521 VAL B N 1
ATOM 9001 C CA . VAL A 1 1131 ? 103.34400 135.01700 108.88400 1.000 95.06261 1521 VAL B CA 1
ATOM 9002 C C . VAL A 1 1131 ? 104.15400 135.87500 109.84900 1.000 95.06261 1521 VAL B C 1
ATOM 9003 O O . VAL A 1 1131 ? 105.37000 135.67200 109.96300 1.000 95.06261 1521 VAL B O 1
ATOM 9007 N N . PRO A 1 1132 ? 103.54100 136.83100 110.54100 1.000 95.87594 1522 PRO B N 1
ATOM 9008 C CA . PRO A 1 1132 ? 104.30800 137.68200 111.45400 1.000 95.87594 1522 PRO B CA 1
ATOM 9009 C C . PRO A 1 1132 ? 104.96000 136.86400 112.55400 1.000 95.87594 1522 PRO B C 1
ATOM 9010 O O . PRO A 1 1132 ? 104.43100 135.84500 113.00100 1.000 95.87594 1522 PRO B O 1
ATOM 9014 N N . LEU A 1 1133 ? 106.13000 137.31500 112.98300 1.000 94.62170 1523 LEU B N 1
ATOM 9015 C CA . LEU A 1 1133 ? 106.93500 136.60400 113.96500 1.000 94.62170 1523 LEU B CA 1
ATOM 9016 C C . LEU A 1 1133 ? 106.89500 137.35200 115.28900 1.000 94.62170 1523 LEU B C 1
ATOM 9017 O O . LEU A 1 1133 ? 107.23800 138.53700 115.34700 1.000 94.62170 1523 LEU B O 1
ATOM 9022 N N . GLU A 1 1134 ? 106.48200 136.66100 116.34400 1.000 97.91913 1524 GLU B N 1
ATOM 9023 C CA . GLU A 1 1134 ? 106.51500 137.18900 117.70200 1.000 97.91913 1524 GLU B CA 1
ATOM 9024 C C . GLU A 1 1134 ? 107.66500 136.50500 118.42500 1.000 97.91913 1524 GLU B C 1
ATOM 9025 O O . GLU A 1 1134 ? 107.58000 135.31800 118.75200 1.000 97.91913 1524 GLU B O 1
ATOM 9031 N N . LEU A 1 1135 ? 108.73700 137.24600 118.67300 1.000 96.74771 1525 LEU B N 1
ATOM 9032 C CA . LEU A 1 1135 ? 109.96500 136.68400 119.21200 1.000 96.74771 1525 LEU B CA 1
ATOM 9033 C C . LEU A 1 1135 ? 110.22100 137.24700 120.60100 1.000 96.74771 1525 LEU B C 1
ATOM 9034 O O . LEU A 1 1135 ? 110.21500 138.46600 120.79200 1.000 96.74771 1525 LEU B O 1
ATOM 9039 N N . HIS A 1 1136 ? 110.44400 136.35800 121.56500 1.000 97.46530 1526 HIS B N 1
ATOM 9040 C CA . HIS A 1 1136 ? 110.74000 136.73600 122.93800 1.000 97.46530 1526 HIS B CA 1
ATOM 9041 C C . HIS A 1 1136 ? 112.04400 136.08000 123.35700 1.000 97.46530 1526 HIS B C 1
ATOM 9042 O O . HIS A 1 1136 ? 112.32400 134.94300 122.97300 1.000 97.46530 1526 HIS B O 1
ATOM 9049 N N . ILE A 1 1137 ? 112.84200 136.79400 124.14200 1.000 97.84341 1527 ILE B N 1
ATOM 9050 C CA . ILE A 1 1137 ? 114.15000 136.31800 124.57300 1.000 97.84341 1527 ILE B CA 1
ATOM 9051 C C . ILE A 1 1137 ? 114.19700 136.32300 126.09200 1.000 97.84341 1527 ILE B C 1
ATOM 9052 O O . ILE A 1 1137 ? 113.83900 137.32100 126.72600 1.000 97.84341 1527 ILE B O 1
ATOM 9057 N N . GLN A 1 1138 ? 114.63700 135.21200 126.67100 1.000 99.75375 1528 GLN B N 1
ATOM 9058 C CA . GLN A 1 1138 ? 114.79800 135.08300 128.11100 1.000 99.75375 1528 GLN B CA 1
ATOM 9059 C C . GLN A 1 1138 ? 116.26700 134.89700 128.45100 1.000 99.75375 1528 GLN B C 1
ATOM 9060 O O . GLN A 1 1138 ? 116.98000 134.15000 127.77600 1.000 99.75375 1528 GLN B O 1
ATOM 9066 N N . GLY A 1 1139 ? 116.71600 135.57100 129.50100 1.000 101.70463 1529 GLY B N 1
ATOM 9067 C CA . GLY A 1 1139 ? 118.09500 135.45100 129.92200 1.000 101.70463 1529 GLY B CA 1
ATOM 9068 C C . GLY A 1 1139 ? 118.25700 134.69300 131.21900 1.000 101.70463 1529 GLY B C 1
ATOM 9069 O O . GLY A 1 1139 ? 117.65000 135.04500 132.23100 1.000 101.70463 1529 GLY B O 1
ATOM 9070 N N . PHE A 1 1140 ? 119.07500 133.65100 131.20100 1.000 102.99876 1530 PHE B N 1
ATOM 9071 C CA . PHE A 1 1140 ? 119.35600 132.83700 132.37700 1.000 102.99876 1530 PHE B CA 1
ATOM 9072 C C . PHE A 1 1140 ? 120.79700 133.10100 132.79200 1.000 102.99876 1530 PHE B C 1
ATOM 9073 O O . PHE A 1 1140 ? 121.73200 132.68800 132.10100 1.000 102.99876 1530 PHE B O 1
ATOM 9081 N N . ASN A 1 1141 ? 120.97500 133.78600 133.91800 1.000 101.42652 1531 ASN B N 1
ATOM 9082 C CA . ASN A 1 1141 ? 122.29700 134.24700 134.33700 1.000 101.42652 1531 ASN B CA 1
ATOM 9083 C C . ASN A 1 1141 ? 123.02000 133.17900 135.15500 1.000 101.42652 1531 ASN B C 1
ATOM 9084 O O . ASN A 1 1141 ? 123.33900 133.35800 136.32700 1.000 101.42652 1531 ASN B O 1
ATOM 9089 N N . ILE A 1 1142 ? 123.29000 132.05100 134.50700 1.000 100.27225 1532 ILE B N 1
ATOM 9090 C CA . ILE A 1 1142 ? 124.05100 130.96400 135.11100 1.000 100.27225 1532 ILE B CA 1
ATOM 9091 C C . ILE A 1 1142 ? 125.27800 130.71800 134.24800 1.000 100.27225 1532 ILE B C 1
ATOM 9092 O O . ILE A 1 1142 ? 125.15300 130.37100 133.06800 1.000 100.27225 1532 ILE B O 1
ATOM 9097 N N . SER A 1 1143 ? 126.46000 130.89900 134.83300 1.000 101.96382 1533 SER B N 1
ATOM 9098 C CA . SER A 1 1143 ? 127.69400 130.69300 134.08500 1.000 101.96382 1533 SER B CA 1
ATOM 9099 C C . SER A 1 1143 ? 127.87400 129.22800 133.71400 1.000 101.96382 1533 SER B C 1
ATOM 9100 O O . SER A 1 1143 ? 128.27600 128.90700 132.59100 1.000 101.96382 1533 SER B O 1
ATOM 9103 N N . HIS A 1 1144 ? 127.58900 128.32600 134.64600 1.000 103.25717 1534 HIS B N 1
ATOM 9104 C CA . HIS A 1 1144 ? 127.72800 126.90300 134.37900 1.000 103.25717 1534 HIS B CA 1
ATOM 9105 C C . HIS A 1 1144 ? 126.66300 126.46300 133.38500 1.000 103.25717 1534 HIS B C 1
ATOM 9106 O O . HIS A 1 1144 ? 125.47200 126.70500 133.59100 1.000 103.25717 1534 HIS B O 1
ATOM 9113 N N . THR A 1 1145 ? 127.09000 125.81800 132.30000 1.000 102.37342 1535 THR B N 1
ATOM 9114 C CA . THR A 1 1145 ? 126.13700 125.47200 131.25100 1.000 102.37342 1535 THR B CA 1
ATOM 9115 C C . THR A 1 1145 ? 125.23900 124.31900 131.67200 1.000 102.37342 1535 THR B C 1
ATOM 9116 O O . THR A 1 1145 ? 124.03400 124.33700 131.39800 1.000 102.37342 1535 THR B O 1
ATOM 9120 N N . GLN A 1 1146 ? 125.80100 123.30600 132.33300 1.000 102.56572 1536 GLN B N 1
ATOM 9121 C CA . GLN A 1 1146 ? 124.97900 122.19600 132.79800 1.000 102.56572 1536 GLN B CA 1
ATOM 9122 C C . GLN A 1 1146 ? 123.92600 122.67600 133.78300 1.000 102.56572 1536 GLN B C 1
ATOM 9123 O O . GLN A 1 1146 ? 122.75900 122.27700 133.70200 1.000 102.56572 1536 GLN B O 1
ATOM 9129 N N . THR A 1 1147 ? 124.31900 123.54200 134.71700 1.000 102.38193 1537 THR B N 1
ATOM 9130 C CA . THR A 1 1147 ? 123.36300 124.09100 135.66800 1.000 102.38193 1537 THR B CA 1
ATOM 9131 C C . THR A 1 1147 ? 122.30200 124.92000 134.96000 1.000 102.38193 1537 THR B C 1
ATOM 9132 O O . THR A 1 1147 ? 121.11700 124.84500 135.30200 1.000 102.38193 1537 THR B O 1
ATOM 9136 N N . ARG A 1 1148 ? 122.70800 125.71600 133.97000 1.000 101.04681 1538 ARG B N 1
ATOM 9137 C CA . ARG A 1 1148 ? 121.74400 126.50900 133.21800 1.000 101.04681 1538 ARG B CA 1
ATOM 9138 C C . ARG A 1 1148 ? 120.71800 125.61500 132.53800 1.000 101.04681 1538 ARG B C 1
ATOM 9139 O O . ARG A 1 1148 ? 119.50700 125.85500 132.63600 1.000 101.04681 1538 ARG B O 1
ATOM 9147 N N . LEU A 1 1149 ? 121.18700 124.56200 131.86700 1.000 99.34285 1539 LEU B N 1
ATOM 9148 C CA . LEU A 1 1149 ? 120.28600 123.64800 131.17500 1.000 99.34285 1539 LEU B CA 1
ATOM 9149 C C . LEU A 1 1149 ? 119.33800 122.96500 132.14800 1.000 99.34285 1539 LEU B C 1
ATOM 9150 O O . LEU A 1 1149 ? 118.12900 122.89700 131.90600 1.000 99.34285 1539 LEU B O 1
ATOM 9155 N N . LEU A 1 1150 ? 119.87000 122.44800 133.25500 1.000 101.14999 1540 LEU B N 1
ATOM 9156 C CA . LEU A 1 1150 ? 119.02200 121.74900 134.21200 1.000 101.14999 1540 LEU B CA 1
ATOM 9157 C C . LEU A 1 1150 ? 117.98900 122.68700 134.81500 1.000 101.14999 1540 LEU B C 1
ATOM 9158 O O . LEU A 1 1150 ? 116.83000 122.30400 135.00700 1.000 101.14999 1540 LEU B O 1
ATOM 9163 N N . SER A 1 1151 ? 118.38600 123.92200 135.11800 1.000 102.42035 1541 SER B N 1
ATOM 9164 C CA . SER A 1 1151 ? 117.46900 124.85900 135.74400 1.000 102.42035 1541 SER B CA 1
ATOM 9165 C C . SER A 1 1151 ? 116.42500 125.39000 134.77800 1.000 102.42035 1541 SER B C 1
ATOM 9166 O O . SER A 1 1151 ? 115.34800 125.80300 135.22200 1.000 102.42035 1541 SER B O 1
ATOM 9169 N N . MET A 1 1152 ? 116.70400 125.39600 133.48000 1.000 101.82694 1542 MET B N 1
ATOM 9170 C CA . MET A 1 1152 ? 115.76500 125.97100 132.52900 1.000 101.82694 1542 MET B CA 1
ATOM 9171 C C . MET A 1 1152 ? 114.75500 124.96300 131.99000 1.000 101.82694 1542 MET B C 1
ATOM 9172 O O . MET A 1 1152 ? 114.06900 125.26300 131.00900 1.000 101.82694 1542 MET B O 1
ATOM 9177 N N . ALA A 1 1153 ? 114.64000 123.78400 132.60400 1.000 99.75602 1543 ALA B N 1
ATOM 9178 C CA . ALA A 1 1153 ? 113.69500 122.78500 132.11100 1.000 99.75602 1543 ALA B CA 1
ATOM 9179 C C . ALA A 1 1153 ? 112.25000 123.21800 132.33400 1.000 99.75602 1543 ALA B C 1
ATOM 9180 O O . ALA A 1 1153 ? 111.43900 123.20500 131.40300 1.000 99.75602 1543 ALA B O 1
ATOM 9182 N N . LYS A 1 1154 ? 111.90600 123.58700 133.56500 1.000 99.75362 1544 LYS B N 1
ATOM 9183 C CA . LYS A 1 1154 ? 110.54500 124.03300 133.84900 1.000 99.75362 1544 LYS B CA 1
ATOM 9184 C C . LYS A 1 1154 ? 110.14700 125.29100 133.08500 1.000 99.75362 1544 LYS B C 1
ATOM 9185 O O . LYS A 1 1154 ? 108.98600 125.36300 132.64200 1.000 99.75362 1544 LYS B O 1
ATOM 9191 N N . PRO A 1 1155 ? 111.00500 126.30400 132.91800 1.000 99.17138 1545 PRO B N 1
ATOM 9192 C CA . PRO A 1 1155 ? 110.61300 127.44900 132.08600 1.000 99.17138 1545 PRO B CA 1
ATOM 9193 C C . PRO A 1 1155 ? 110.17600 127.06300 130.69200 1.000 99.17138 1545 PRO B C 1
ATOM 9194 O O . PRO A 1 1155 ? 109.33400 127.75200 130.10900 1.000 99.17138 1545 PRO B O 1
ATOM 9198 N N . VAL A 1 1156 ? 110.71500 125.97700 130.13500 1.000 98.27563 1546 VAL B N 1
ATOM 9199 C CA . VAL A 1 1156 ? 110.25100 125.50300 128.83400 1.000 98.27563 1546 VAL B CA 1
ATOM 9200 C C . VAL A 1 1156 ? 108.77900 125.12100 128.90300 1.000 98.27563 1546 VAL B C 1
ATOM 9201 O O . VAL A 1 1156 ? 107.98000 125.49600 128.03700 1.000 98.27563 1546 VAL B O 1
ATOM 9205 N N . TYR A 1 1157 ? 108.39700 124.37300 129.93900 1.000 100.52866 1547 TYR B N 1
ATOM 9206 C CA . TYR A 1 1157 ? 107.00000 123.98400 130.08300 1.000 100.52866 1547 TYR B CA 1
ATOM 9207 C C . TYR A 1 1157 ? 106.11100 125.19500 130.32500 1.000 100.52866 1547 TYR B C 1
ATOM 9208 O O . TYR A 1 1157 ? 104.99400 125.26800 129.80000 1.000 100.52866 1547 TYR B O 1
ATOM 9217 N N . HIS A 1 1158 ? 106.58300 126.15100 131.12400 1.000 99.64112 1548 HIS B N 1
ATOM 9218 C CA . HIS A 1 1158 ? 105.78400 127.34700 131.36300 1.000 99.64112 1548 HIS B CA 1
ATOM 9219 C C . HIS A 1 1158 ? 105.59500 128.14200 130.08100 1.000 99.64112 1548 HIS B C 1
ATOM 9220 O O . HIS A 1 1158 ? 104.51200 128.68200 129.83000 1.000 99.64112 1548 HIS B O 1
ATOM 9227 N N . ALA A 1 1159 ? 106.63700 128.22000 129.25200 1.000 97.81698 1549 ALA B N 1
ATOM 9228 C CA . ALA A 1 1159 ? 106.51200 128.87900 127.95800 1.000 97.81698 1549 ALA B CA 1
ATOM 9229 C C . ALA A 1 1159 ? 105.52700 128.14700 127.06200 1.000 97.81698 1549 ALA B C 1
ATOM 9230 O O . ALA A 1 1159 ? 104.74100 128.77800 126.34800 1.000 97.81698 1549 ALA B O 1
ATOM 9232 N N . ILE A 1 1160 ? 105.56000 126.81500 127.08000 1.000 96.25707 1550 ILE B N 1
ATOM 9233 C CA . ILE A 1 1160 ? 104.61400 126.04100 126.28100 1.000 96.25707 1550 ILE B CA 1
ATOM 9234 C C . ILE A 1 1160 ? 103.18900 126.35500 126.70600 1.000 96.25707 1550 ILE B C 1
ATOM 9235 O O . ILE A 1 1160 ? 102.30800 126.58400 125.87200 1.000 96.25707 1550 ILE B O 1
ATOM 9240 N N . THR A 1 1161 ? 102.94400 126.37100 128.01700 1.000 98.92073 1551 THR B N 1
ATOM 9241 C CA . THR A 1 1161 ? 101.59900 126.65000 128.50700 1.000 98.92073 1551 THR B CA 1
ATOM 9242 C C . THR A 1 1161 ? 101.16600 128.06800 128.16400 1.000 98.92073 1551 THR B C 1
ATOM 9243 O O . THR A 1 1161 ? 100.01600 128.29700 127.77300 1.000 98.92073 1551 THR B O 1
ATOM 9247 N N . LYS A 1 1162 ? 102.07500 129.03400 128.29900 1.000 98.25711 1552 LYS B N 1
ATOM 9248 C CA . LYS A 1 1162 ? 101.69800 130.43300 128.13400 1.000 98.25711 1552 LYS B CA 1
ATOM 9249 C C . LYS A 1 1162 ? 101.48000 130.79500 126.67100 1.000 98.25711 1552 LYS B C 1
ATOM 9250 O O . LYS A 1 1162 ? 100.51600 131.49300 126.33900 1.000 98.25711 1552 LYS B O 1
ATOM 9256 N N . HIS A 1 1163 ? 102.35500 130.33400 125.78000 1.000 97.39025 1553 HIS B N 1
ATOM 9257 C CA . HIS A 1 1163 ? 102.33500 130.81100 124.40200 1.000 97.39025 1553 HIS B CA 1
ATOM 9258 C C . HIS A 1 1163 ? 101.54600 129.90100 123.46900 1.000 97.39025 1553 HIS B C 1
ATOM 9259 O O . HIS A 1 1163 ? 100.73500 130.38300 122.67400 1.000 97.39025 1553 HIS B O 1
ATOM 9266 N N . SER A 1 1164 ? 101.77400 128.59400 123.54000 1.000 98.36695 1554 SER B N 1
ATOM 9267 C CA . SER A 1 1164 ? 101.12500 127.62900 122.65500 1.000 98.36695 1554 SER B CA 1
ATOM 9268 C C . SER A 1 1164 ? 100.52000 126.51900 123.50000 1.000 98.36695 1554 SER B C 1
ATOM 9269 O O . SER A 1 1164 ? 101.06700 125.41200 123.57700 1.000 98.36695 1554 SER B O 1
ATOM 9272 N N . PRO A 1 1165 ? 99.38900 126.78200 124.15600 1.000 99.07051 1555 PRO B N 1
ATOM 9273 C CA . PRO A 1 1165 ? 98.78900 125.74400 125.00200 1.000 99.07051 1555 PRO B CA 1
ATOM 9274 C C . PRO A 1 1165 ? 98.21900 124.57600 124.21900 1.000 99.07051 1555 PRO B C 1
ATOM 9275 O O . PRO A 1 1165 ? 98.22700 123.45000 124.72800 1.000 99.07051 1555 PRO B O 1
ATOM 9279 N N . LYS A 1 1166 ? 97.72500 124.80000 123.00000 1.000 99.23873 1556 LYS B N 1
ATOM 9280 C CA . LYS A 1 1166 ? 97.07700 123.73400 122.24400 1.000 99.23873 1556 LYS B CA 1
ATOM 9281 C C . LYS A 1 1166 ? 97.49700 123.73300 120.77900 1.000 99.23873 1556 LYS B C 1
ATOM 9282 O O . LYS A 1 1166 ? 96.70100 123.37400 119.90600 1.000 99.23873 1556 LYS B O 1
ATOM 9288 N N . LYS A 1 1167 ? 98.72800 124.12500 120.48900 1.000 95.93768 1557 LYS B N 1
ATOM 9289 C CA . LYS A 1 1167 ? 99.23300 124.17100 119.12800 1.000 95.93768 1557 LYS B CA 1
ATOM 9290 C C . LYS A 1 1167 ? 100.62500 123.56300 119.10300 1.000 95.93768 1557 LYS B C 1
ATOM 9291 O O . LYS A 1 1167 ? 101.30200 123.51100 120.13400 1.000 95.93768 1557 LYS B O 1
ATOM 9297 N N . PRO A 1 1168 ? 101.07300 123.07800 117.94300 1.000 91.30228 1558 PRO B N 1
ATOM 9298 C CA . PRO A 1 1168 ? 102.34600 122.35100 117.88800 1.000 91.30228 1558 PRO B CA 1
ATOM 9299 C C . PRO A 1 1168 ? 103.52000 123.19000 118.36400 1.000 91.30228 1558 PRO B C 1
ATOM 9300 O O . PRO A 1 1168 ? 103.58700 124.39500 118.12500 1.000 91.30228 1558 PRO B O 1
ATOM 9304 N N . VAL A 1 1169 ? 104.45300 122.53100 119.04400 1.000 88.40445 1559 VAL B N 1
ATOM 9305 C CA . VAL A 1 1169 ? 105.61300 123.17200 119.64600 1.000 88.40445 1559 VAL B CA 1
ATOM 9306 C C . VAL A 1 1169 ? 106.85500 122.37300 119.28400 1.000 88.40445 1559 VAL B C 1
ATOM 9307 O O . VAL A 1 1169 ? 106.84200 121.13900 119.32500 1.000 88.40445 1559 VAL B O 1
ATOM 9311 N N . ILE A 1 1170 ? 107.92600 123.07400 118.92600 1.000 86.51776 1560 ILE B N 1
ATOM 9312 C CA . ILE A 1 1170 ? 109.22300 122.46400 118.66200 1.000 86.51776 1560 ILE B CA 1
ATOM 9313 C C . ILE A 1 1170 ? 110.23000 123.04400 119.64000 1.000 86.51776 1560 ILE B C 1
ATOM 9314 O O . ILE A 1 1170 ? 110.33400 124.26800 119.77700 1.000 86.51776 1560 ILE B O 1
ATOM 9319 N N . VAL A 1 1171 ? 110.96900 122.17300 120.31500 1.000 85.45675 1561 VAL B N 1
ATOM 9320 C CA . VAL A 1 1171 ? 111.99600 122.57500 121.26500 1.000 85.45675 1561 VAL B CA 1
ATOM 9321 C C . VAL A 1 1171 ? 113.33700 122.12400 120.71400 1.000 85.45675 1561 VAL B C 1
ATOM 9322 O O . VAL A 1 1171 ? 113.53300 120.93300 120.44700 1.000 85.45675 1561 VAL B O 1
ATOM 9326 N N . PHE A 1 1172 ? 114.25600 123.06400 120.54700 1.000 84.55841 1562 PHE B N 1
ATOM 9327 C CA . PHE A 1 1172 ? 115.58400 122.76900 120.03200 1.000 84.55841 1562 PHE B CA 1
ATOM 9328 C C . PHE A 1 1172 ? 116.57900 122.75200 121.17900 1.000 84.55841 1562 PHE B C 1
ATOM 9329 O O . PHE A 1 1172 ? 116.66300 123.71300 121.94400 1.000 84.55841 1562 PHE B O 1
ATOM 9337 N N . VAL A 1 1173 ? 117.33600 121.66700 121.29000 1.000 86.69522 1563 VAL B N 1
ATOM 9338 C CA . VAL A 1 1173 ? 118.27800 121.49600 122.39000 1.000 86.69522 1563 VAL B CA 1
ATOM 9339 C C . VAL A 1 1173 ? 119.67300 121.26900 121.81700 1.000 86.69522 1563 VAL B C 1
ATOM 9340 O O . VAL A 1 1173 ? 119.80100 120.82400 120.67000 1.000 86.69522 1563 VAL B O 1
ATOM 9344 N N . PRO A 1 1174 ? 120.73400 121.56800 122.56500 1.000 89.29658 1564 PRO B N 1
ATOM 9345 C CA . PRO A 1 1174 ? 122.07900 121.46400 121.97500 1.000 89.29658 1564 PRO B CA 1
ATOM 9346 C C . PRO A 1 1174 ? 122.50000 120.04700 121.62800 1.000 89.29658 1564 PRO B C 1
ATOM 9347 O O . PRO A 1 1174 ? 122.95400 119.80000 120.50500 1.000 89.29658 1564 PRO B O 1
ATOM 9351 N N . SER A 1 1175 ? 122.37400 119.10900 122.55600 1.000 91.44399 1565 SER B N 1
ATOM 9352 C CA . SER A 1 1175 ? 122.99700 117.80500 122.40900 1.000 91.44399 1565 SER B CA 1
ATOM 9353 C C . SER A 1 1175 ? 121.95800 116.72200 122.15700 1.000 91.44399 1565 SER B C 1
ATOM 9354 O O . SER A 1 1175 ? 120.74900 116.94200 122.23600 1.000 91.44399 1565 SER B O 1
ATOM 9357 N N . ARG A 1 1176 ? 122.46800 115.53500 121.83600 1.000 95.95849 1566 ARG B N 1
ATOM 9358 C CA . ARG A 1 1176 ? 121.61400 114.40400 121.49500 1.000 95.95849 1566 ARG B CA 1
ATOM 9359 C C . ARG A 1 1176 ? 120.92300 113.83800 122.72800 1.000 95.95849 1566 ARG B C 1
ATOM 9360 O O . ARG A 1 1176 ? 119.72300 113.54600 122.69700 1.000 95.95849 1566 ARG B O 1
ATOM 9368 N N . LYS A 1 1177 ? 121.66400 113.67000 123.82500 1.000 93.45468 1567 LYS B N 1
ATOM 9369 C CA . LYS A 1 1177 ? 121.06000 113.16400 125.05200 1.000 93.45468 1567 LYS B CA 1
ATOM 9370 C C . LYS A 1 1177 ? 120.08100 114.16400 125.64400 1.000 93.45468 1567 LYS B C 1
ATOM 9371 O O . LYS A 1 1177 ? 119.12400 113.77400 126.32700 1.000 93.45468 1567 LYS B O 1
ATOM 9377 N N . GLN A 1 1178 ? 120.30600 115.45200 125.39500 1.000 90.38171 1568 GLN B N 1
ATOM 9378 C CA . GLN A 1 1178 ? 119.41700 116.46900 125.93000 1.000 90.38171 1568 GLN B CA 1
ATOM 9379 C C . GLN A 1 1178 ? 118.01600 116.34500 125.35300 1.000 90.38171 1568 GLN B C 1
ATOM 9380 O O . GLN A 1 1178 ? 117.05300 116.74900 126.00200 1.000 90.38171 1568 GLN B O 1
ATOM 9386 N N . THR A 1 1179 ? 117.87200 115.77300 124.15700 1.000 90.58387 1569 THR B N 1
ATOM 9387 C CA . THR A 1 1179 ? 116.53500 115.54700 123.61500 1.000 90.58387 1569 THR B CA 1
ATOM 9388 C C . THR A 1 1179 ? 115.72500 114.64600 124.53300 1.000 90.58387 1569 THR B C 1
ATOM 9389 O O . THR A 1 1179 ? 114.61300 114.99400 124.95000 1.000 90.58387 1569 THR B O 1
ATOM 9393 N N . ARG A 1 1180 ? 116.28100 113.48500 124.87200 1.000 93.11416 1570 ARG B N 1
ATOM 9394 C CA . ARG A 1 1180 ? 115.58900 112.55300 125.75000 1.000 93.11416 1570 ARG B CA 1
ATOM 9395 C C . ARG A 1 1180 ? 115.41900 113.13500 127.14400 1.000 93.11416 1570 ARG B C 1
ATOM 9396 O O . ARG A 1 1180 ? 114.35600 112.98500 127.76000 1.000 93.11416 1570 ARG B O 1
ATOM 9404 N N . LEU A 1 1181 ? 116.45300 113.80700 127.65600 1.000 91.08974 1571 LEU B N 1
ATOM 9405 C CA . LEU A 1 1181 ? 116.35400 114.39000 128.98900 1.000 91.08974 1571 LEU B CA 1
ATOM 9406 C C . LEU A 1 1181 ? 115.23500 115.42000 129.05400 1.000 91.08974 1571 LEU B C 1
ATOM 9407 O O . LEU A 1 1181 ? 114.44200 115.42900 129.99800 1.000 91.08974 1571 LEU B O 1
ATOM 9412 N N . THR A 1 1182 ? 115.14500 116.28700 128.04800 1.000 91.67159 1572 THR B N 1
ATOM 9413 C CA . THR A 1 1182 ? 114.12500 117.32500 128.04600 1.000 91.67159 1572 THR B CA 1
ATOM 9414 C C . THR A 1 1182 ? 112.73900 116.73800 127.84000 1.000 91.67159 1572 THR B C 1
ATOM 9415 O O . THR A 1 1182 ? 111.76700 117.22600 128.42300 1.000 91.67159 1572 THR B O 1
ATOM 9419 N N . ALA A 1 1183 ? 112.61700 115.69900 127.01400 1.000 92.57228 1573 ALA B N 1
ATOM 9420 C CA . ALA A 1 1183 ? 111.31800 115.05700 126.85200 1.000 92.57228 1573 ALA B CA 1
ATOM 9421 C C . ALA A 1 1183 ? 110.83700 114.47000 128.17200 1.000 92.57228 1573 ALA B C 1
ATOM 9422 O O . ALA A 1 1183 ? 109.68200 114.66600 128.57500 1.000 92.57228 1573 ALA B O 1
ATOM 9424 N N . ILE A 1 1184 ? 111.72700 113.77300 128.88000 1.000 95.04538 1574 ILE B N 1
ATOM 9425 C CA . ILE A 1 1184 ? 111.35600 113.20100 130.16800 1.000 95.04538 1574 ILE B CA 1
ATOM 9426 C C . ILE A 1 1184 ? 111.03200 114.29900 131.17200 1.000 95.04538 1574 ILE B C 1
ATOM 9427 O O . ILE A 1 1184 ? 110.09000 114.17400 131.95900 1.000 95.04538 1574 ILE B O 1
ATOM 9432 N N . ASP A 1 1185 ? 111.80700 115.38600 131.17200 1.000 98.29243 1575 ASP B N 1
ATOM 9433 C CA . ASP A 1 1185 ? 111.55300 116.47000 132.11400 1.000 98.29243 1575 ASP B CA 1
ATOM 9434 C C . ASP A 1 1185 ? 110.21200 117.13500 131.84800 1.000 98.29243 1575 ASP B C 1
ATOM 9435 O O . ASP A 1 1185 ? 109.48500 117.47200 132.78500 1.000 98.29243 1575 ASP B O 1
ATOM 9440 N N . ILE A 1 1186 ? 109.86800 117.34000 130.57800 1.000 96.80442 1576 ILE B N 1
ATOM 9441 C CA . ILE A 1 1186 ? 108.56800 117.91400 130.24700 1.000 96.80442 1576 ILE B CA 1
ATOM 9442 C C . ILE A 1 1186 ? 107.45200 116.98200 130.68700 1.000 96.80442 1576 ILE B C 1
ATOM 9443 O O . ILE A 1 1186 ? 106.43000 117.42400 131.22800 1.000 96.80442 1576 ILE B O 1
ATOM 9448 N N . LEU A 1 1187 ? 107.62400 115.67700 130.46400 1.000 99.24528 1577 LEU B N 1
ATOM 9449 C CA . LEU A 1 1187 ? 106.61000 114.72700 130.90300 1.000 99.24528 1577 LEU B CA 1
ATOM 9450 C C . LEU A 1 1187 ? 106.43000 114.77400 132.41400 1.000 99.24528 1577 LEU B C 1
ATOM 9451 O O . LEU A 1 1187 ? 105.30300 114.80300 132.91500 1.000 99.24528 1577 LEU B O 1
ATOM 9456 N N . THR A 1 1188 ? 107.53400 114.79500 133.16100 1.000 100.21443 1578 THR B N 1
ATOM 9457 C CA . THR A 1 1188 ? 107.42300 114.81300 134.61300 1.000 100.21443 1578 THR B CA 1
ATOM 9458 C C . THR A 1 1188 ? 106.85700 116.12900 135.11700 1.000 100.21443 1578 THR B C 1
ATOM 9459 O O . THR A 1 1188 ? 106.15700 116.14800 136.13100 1.000 100.21443 1578 THR B O 1
ATOM 9463 N N . THR A 1 1189 ? 107.14600 117.23500 134.43400 1.000 100.24069 1579 THR B N 1
ATOM 9464 C CA . THR A 1 1189 ? 106.63200 118.52200 134.88100 1.000 100.24069 1579 THR B CA 1
ATOM 9465 C C . THR A 1 1189 ? 105.14200 118.64500 134.60500 1.000 100.24069 1579 THR B C 1
ATOM 9466 O O . THR A 1 1189 ? 104.40600 119.22500 135.40900 1.000 100.24069 1579 THR B O 1
ATOM 9470 N N . CYS A 1 1190 ? 104.67200 118.11400 133.47700 1.000 104.63966 1580 CYS B N 1
ATOM 9471 C CA . CYS A 1 1190 ? 103.23600 118.15000 133.22900 1.000 104.63966 1580 CYS B CA 1
ATOM 9472 C C . CYS A 1 1190 ? 102.50000 117.12100 134.07800 1.000 104.63966 1580 CYS B C 1
ATOM 9473 O O . CYS A 1 1190 ? 101.33500 117.33200 134.42500 1.000 104.63966 1580 CYS B O 1
ATOM 9476 N N . ALA A 1 1191 ? 103.15700 116.01400 134.43100 1.000 105.05118 1581 ALA B N 1
ATOM 9477 C CA . ALA A 1 1191 ? 102.54000 115.05300 135.33600 1.000 105.05118 1581 ALA B CA 1
ATOM 9478 C C . ALA A 1 1191 ? 102.47800 115.58400 136.75900 1.000 105.05118 1581 ALA B C 1
ATOM 9479 O O . ALA A 1 1191 ? 101.53100 115.28100 137.49000 1.000 105.05118 1581 ALA B O 1
ATOM 9481 N N . ALA A 1 1192 ? 103.48400 116.35600 137.17600 1.000 108.86183 1582 ALA B N 1
ATOM 9482 C CA . ALA A 1 1192 ? 103.42900 117.01200 138.47600 1.000 108.86183 1582 ALA B CA 1
ATOM 9483 C C . ALA A 1 1192 ? 102.28500 118.00900 138.53700 1.000 108.86183 1582 ALA B C 1
ATOM 9484 O O . ALA A 1 1192 ? 101.65200 118.16400 139.58600 1.000 108.86183 1582 ALA B O 1
ATOM 9486 N N . ASP A 1 1193 ? 102.01800 118.69900 137.43500 1.000 111.35493 1583 ASP B N 1
ATOM 9487 C CA . ASP A 1 1193 ? 100.79300 119.46300 137.32200 1.000 111.35493 1583 ASP B CA 1
ATOM 9488 C C . ASP A 1 1193 ? 99.61100 118.50800 137.20100 1.000 111.35493 1583 ASP B C 1
ATOM 9489 O O . ASP A 1 1193 ? 99.76800 117.31600 136.92700 1.000 111.35493 1583 ASP B O 1
ATOM 9494 N N . ILE A 1 1194 ? 98.41100 119.04300 137.42200 1.000 115.40438 1584 ILE B N 1
ATOM 9495 C CA . ILE A 1 1194 ? 97.22100 118.19700 137.44300 1.000 115.40438 1584 ILE B CA 1
ATOM 9496 C C . ILE A 1 1194 ? 97.00100 117.53800 136.08800 1.000 115.40438 1584 ILE B C 1
ATOM 9497 O O . ILE A 1 1194 ? 96.69600 116.34200 136.00400 1.000 115.40438 1584 ILE B O 1
ATOM 9502 N N . GLN A 1 1195 ? 97.17100 118.29600 135.00900 1.000 112.51390 1585 GLN B N 1
ATOM 9503 C CA . GLN A 1 1195 ? 96.85600 117.81600 133.66800 1.000 112.51390 1585 GLN B CA 1
ATOM 9504 C C . GLN A 1 1195 ? 97.98800 116.93600 133.15200 1.000 112.51390 1585 GLN B C 1
ATOM 9505 O O . GLN A 1 1195 ? 99.09300 117.41700 132.88900 1.000 112.51390 1585 GLN B O 1
ATOM 9511 N N . ARG A 1 1196 ? 97.70900 115.64700 133.00100 1.000 113.64628 1586 ARG B N 1
ATOM 9512 C CA . ARG A 1 1196 ? 98.63100 114.69400 132.40800 1.000 113.64628 1586 ARG B CA 1
ATOM 9513 C C . ARG A 1 1196 ? 98.10100 114.26800 131.04500 1.000 113.64628 1586 ARG B C 1
ATOM 9514 O O . ARG A 1 1196 ? 96.88800 114.20100 130.83000 1.000 113.64628 1586 ARG B O 1
ATOM 9522 N N . GLN A 1 1197 ? 99.02400 113.99100 130.12300 1.000 108.97567 1587 GLN B N 1
ATOM 9523 C CA . GLN A 1 1197 ? 98.69000 113.68500 128.73200 1.000 108.97567 1587 GLN B CA 1
ATOM 9524 C C . GLN A 1 1197 ? 97.90500 114.81700 128.08000 1.000 108.97567 1587 GLN B C 1
ATOM 9525 O O . GLN A 1 1197 ? 97.01700 114.57800 127.26100 1.000 108.97567 1587 GLN B O 1
ATOM 9531 N N . ARG A 1 1198 ? 98.21700 116.05800 128.44800 1.000 104.83977 1588 ARG B N 1
ATOM 9532 C CA . ARG A 1 1198 ? 97.59600 117.19600 127.78400 1.000 104.83977 1588 ARG B CA 1
ATOM 9533 C C . ARG A 1 1198 ? 98.08700 117.33600 126.35300 1.000 104.83977 1588 ARG B C 1
ATOM 9534 O O . ARG A 1 1198 ? 97.34200 117.80300 125.48500 1.000 104.83977 1588 ARG B O 1
ATOM 9542 N N . PHE A 1 1199 ? 99.33200 116.94200 126.09000 1.000 99.54589 1589 PHE B N 1
ATOM 9543 C CA . PHE A 1 1199 ? 99.90700 117.12800 124.76600 1.000 99.54589 1589 PHE B CA 1
ATOM 9544 C C . PHE A 1 1199 ? 99.36000 116.12300 123.76400 1.000 99.54589 1589 PHE B C 1
ATOM 9545 O O . PHE A 1 1199 ? 99.23000 116.44500 122.58100 1.000 99.54589 1589 PHE B O 1
ATOM 9553 N N . LEU A 1 1200 ? 99.04000 114.91300 124.20800 1.000 101.29347 1590 LEU B N 1
ATOM 9554 C CA . LEU A 1 1200 ? 98.46700 113.91400 123.31600 1.000 101.29347 1590 LEU B CA 1
ATOM 9555 C C . LEU A 1 1200 ? 97.06800 114.34300 122.89600 1.000 101.29347 1590 LEU B C 1
ATOM 9556 O O . LEU A 1 1200 ? 96.20600 114.58600 123.74500 1.000 101.29347 1590 LEU B O 1
ATOM 9561 N N . HIS A 1 1201 ? 96.83700 114.43100 121.58800 1.000 101.23603 1591 HIS B N 1
ATOM 9562 C CA . HIS A 1 1201 ? 95.58000 114.93400 121.05400 1.000 101.23603 1591 HIS B CA 1
ATOM 9563 C C . HIS A 1 1201 ? 94.76100 113.85400 120.36100 1.000 101.23603 1591 HIS B C 1
ATOM 9564 O O . HIS A 1 1201 ? 93.86000 114.17200 119.58000 1.000 101.23603 1591 HIS B O 1
ATOM 9571 N N . CYS A 1 1202 ? 95.04800 112.58400 120.63000 1.000 110.25054 1592 CYS B N 1
ATOM 9572 C CA . CYS A 1 1202 ? 94.28400 111.49700 120.04000 1.000 110.25054 1592 CYS B CA 1
ATOM 9573 C C . CYS A 1 1202 ? 94.32100 110.30100 120.97700 1.000 110.25054 1592 CYS B C 1
ATOM 9574 O O . CYS A 1 1202 ? 95.15400 110.22000 121.88100 1.000 110.25054 1592 CYS B O 1
ATOM 9577 N N . THR A 1 1203 ? 93.39800 109.37200 120.75300 1.000 118.69034 1593 THR B N 1
ATOM 9578 C CA . THR A 1 1203 ? 93.34100 108.16800 121.56700 1.000 118.69034 1593 THR B CA 1
ATOM 9579 C C . THR A 1 1203 ? 94.58300 107.31500 121.34900 1.000 118.69034 1593 THR B C 1
ATOM 9580 O O . THR A 1 1203 ? 95.18600 107.31600 120.27300 1.000 118.69034 1593 THR B O 1
ATOM 9584 N N . GLU A 1 1204 ? 94.96600 106.57900 122.39300 1.000 122.71193 1594 GLU B N 1
ATOM 9585 C CA . GLU A 1 1204 ? 96.13900 105.71900 122.29300 1.000 122.71193 1594 GLU B CA 1
ATOM 9586 C C . GLU A 1 1204 ? 95.91400 104.56600 121.32600 1.000 122.71193 1594 GLU B C 1
ATOM 9587 O O . GLU A 1 1204 ? 96.86600 104.10000 120.68900 1.000 122.71193 1594 GLU B O 1
ATOM 9593 N N . LYS A 1 1205 ? 94.66800 104.10400 121.20100 1.000 125.70533 1595 LYS B N 1
ATOM 9594 C CA . LYS A 1 1205 ? 94.38800 102.90700 120.41700 1.000 125.70533 1595 LYS B CA 1
ATOM 9595 C C . LYS A 1 1205 ? 94.80200 103.08400 118.96400 1.000 125.70533 1595 LYS B C 1
ATOM 9596 O O . LYS A 1 1205 ? 95.38800 102.17600 118.36300 1.000 125.70533 1595 LYS B O 1
ATOM 9602 N N . ASP A 1 1206 ? 94.51000 104.24600 118.38200 1.000 127.87488 1596 ASP B N 1
ATOM 9603 C CA . ASP A 1 1206 ? 94.82700 104.46400 116.97900 1.000 127.87488 1596 ASP B CA 1
ATOM 9604 C C . ASP A 1 1206 ? 96.31100 104.70000 116.74400 1.000 127.87488 1596 ASP B C 1
ATOM 9605 O O . ASP A 1 1206 ? 96.77900 104.52300 115.61500 1.000 127.87488 1596 ASP B O 1
ATOM 9610 N N . LEU A 1 1207 ? 97.06300 105.09400 117.76900 1.000 122.25002 1597 LEU B N 1
ATOM 9611 C CA . LEU A 1 1207 ? 98.50100 105.25700 117.62700 1.000 122.25002 1597 LEU B CA 1
ATOM 9612 C C . LEU A 1 1207 ? 99.28400 104.02900 118.06800 1.000 122.25002 1597 LEU B C 1
ATOM 9613 O O . LEU A 1 1207 ? 100.50800 104.01300 117.92500 1.000 122.25002 1597 LEU B O 1
ATOM 9618 N N . ILE A 1 1208 ? 98.61500 103.01000 118.60000 1.000 123.24828 1598 ILE B N 1
ATOM 9619 C CA . ILE A 1 1208 ? 99.26900 101.74600 118.94300 1.000 123.24828 1598 ILE B CA 1
ATOM 9620 C C . ILE A 1 1208 ? 100.03400 101.16700 117.75400 1.000 123.24828 1598 ILE B C 1
ATOM 9621 O O . ILE A 1 1208 ? 101.17900 100.73000 117.93500 1.000 123.24828 1598 ILE B O 1
ATOM 9626 N N . PRO A 1 1209 ? 99.47700 101.13100 116.53600 1.000 122.01282 1599 PRO B N 1
ATOM 9627 C CA . PRO A 1 1209 ? 100.24500 100.56600 115.41300 1.000 122.01282 1599 PRO B CA 1
ATOM 9628 C C . PRO A 1 1209 ? 101.54700 101.29100 115.13100 1.000 122.01282 1599 PRO B C 1
ATOM 9629 O O . PRO A 1 1209 ? 102.46100 100.68400 114.56200 1.000 122.01282 1599 PRO B O 1
ATOM 9633 N N . TYR A 1 1210 ? 101.66400 102.56400 115.50000 1.000 119.71411 1600 TYR B N 1
ATOM 9634 C CA . TYR A 1 1210 ? 102.89900 103.29700 115.26200 1.000 119.71411 1600 TYR B CA 1
ATOM 9635 C C . TYR A 1 1210 ? 104.01700 102.89800 116.21300 1.000 119.71411 1600 TYR B C 1
ATOM 9636 O O . TYR A 1 1210 ? 105.18900 103.11200 115.89000 1.000 119.71411 1600 TYR B O 1
ATOM 9645 N N . LEU A 1 1211 ? 103.68800 102.32600 117.37000 1.000 120.49480 1601 LEU B N 1
ATOM 9646 C CA . LEU A 1 1211 ? 104.71000 102.07200 118.37900 1.000 120.49480 1601 LEU B CA 1
ATOM 9647 C C . LEU A 1 1211 ? 105.62400 100.92200 117.98100 1.000 120.49480 1601 LEU B C 1
ATOM 9648 O O . LEU A 1 1211 ? 106.84400 101.00300 118.16500 1.000 120.49480 1601 LEU B O 1
ATOM 9653 N N . GLU A 1 1212 ? 105.05900 99.84000 117.44200 1.000 125.96983 1602 GLU B N 1
ATOM 9654 C CA . GLU A 1 1212 ? 105.86000 98.65800 117.15400 1.000 125.96983 1602 GLU B CA 1
ATOM 9655 C C . GLU A 1 1212 ? 106.90800 98.90700 116.07900 1.000 125.96983 1602 GLU B C 1
ATOM 9656 O O . GLU A 1 1212 ? 107.89400 98.16700 116.01100 1.000 125.96983 1602 GLU B O 1
ATOM 9662 N N . LYS A 1 1213 ? 106.72400 99.92700 115.24000 1.000 120.88200 1603 LYS B N 1
ATOM 9663 C CA . LYS A 1 1213 ? 107.77600 100.29300 114.30000 1.000 120.88200 1603 LYS B CA 1
ATOM 9664 C C . LYS A 1 1213 ? 108.99500 100.84300 115.02700 1.000 120.88200 1603 LYS B C 1
ATOM 9665 O O . LYS A 1 1213 ? 110.12900 100.63000 114.58500 1.000 120.88200 1603 LYS B O 1
ATOM 9671 N N . LEU A 1 1214 ? 108.78100 101.55200 116.13200 1.000 117.00459 1604 LEU B N 1
ATOM 9672 C CA . LEU A 1 1214 ? 109.87800 102.13800 116.88700 1.000 117.00459 1604 LEU B CA 1
ATOM 9673 C C . LEU A 1 1214 ? 110.70400 101.05900 117.57500 1.000 117.00459 1604 LEU B C 1
ATOM 9674 O O . LEU A 1 1214 ? 110.20600 99.98500 117.92000 1.000 117.00459 1604 LEU B O 1
ATOM 9679 N N . SER A 1 1215 ? 111.98500 101.36100 117.77800 1.000 117.27226 1605 SER B N 1
ATOM 9680 C CA . SER A 1 1215 ? 112.89200 100.46700 118.47900 1.000 117.27226 1605 SER B CA 1
ATOM 9681 C C . SER A 1 1215 ? 113.47500 101.07900 119.74300 1.000 117.27226 1605 SER B C 1
ATOM 9682 O O . SER A 1 1215 ? 114.27900 100.42400 120.41400 1.000 117.27226 1605 SER B O 1
ATOM 9685 N N . ASP A 1 1216 ? 113.09900 102.30600 120.08600 1.000 112.05328 1606 ASP B N 1
ATOM 9686 C CA . ASP A 1 1216 ? 113.59900 102.98000 121.27700 1.000 112.05328 1606 ASP B CA 1
ATOM 9687 C C . ASP A 1 1216 ? 112.56100 102.84600 122.38300 1.000 112.05328 1606 ASP B C 1
ATOM 9688 O O . ASP A 1 1216 ? 111.43600 103.33400 122.24400 1.000 112.05328 1606 ASP B O 1
ATOM 9693 N N . SER A 1 1217 ? 112.94200 102.18700 123.47700 1.000 109.89082 1607 SER B N 1
ATOM 9694 C CA . SER A 1 1217 ? 111.99800 101.97200 124.56700 1.000 109.89082 1607 SER B CA 1
ATOM 9695 C C . SER A 1 1217 ? 111.58600 103.28700 125.21200 1.000 109.89082 1607 SER B C 1
ATOM 9696 O O . SER A 1 1217 ? 110.40400 103.49900 125.50400 1.000 109.89082 1607 SER B O 1
ATOM 9699 N N . THR A 1 1218 ? 112.54700 104.18200 125.44600 1.000 106.42648 1608 THR B N 1
ATOM 9700 C CA . THR A 1 1218 ? 112.23100 105.45400 126.08600 1.000 106.42648 1608 THR B CA 1
ATOM 9701 C C . THR A 1 1218 ? 111.32900 106.30500 125.20600 1.000 106.42648 1608 THR B C 1
ATOM 9702 O O . THR A 1 1218 ? 110.40900 106.96200 125.70300 1.000 106.42648 1608 THR B O 1
ATOM 9706 N N . LEU A 1 1219 ? 111.58300 106.31200 123.89600 1.000 104.53068 1609 LEU B N 1
ATOM 9707 C CA . LEU A 1 1219 ? 110.75800 107.09900 122.98800 1.000 104.53068 1609 LEU B CA 1
ATOM 9708 C C . LEU A 1 1219 ? 109.32700 106.58900 122.95600 1.000 104.53068 1609 LEU B C 1
ATOM 9709 O O . LEU A 1 1219 ? 108.39600 107.37400 122.75600 1.000 104.53068 1609 LEU B O 1
ATOM 9714 N N . LYS A 1 1220 ? 109.13100 105.28400 123.14200 1.000 108.66815 1610 LYS B N 1
ATOM 9715 C CA . LYS A 1 1220 ? 107.77800 104.74600 123.18600 1.000 108.66815 1610 LYS B CA 1
ATOM 9716 C C . LYS A 1 1220 ? 106.99700 105.32200 124.35700 1.000 108.66815 1610 LYS B C 1
ATOM 9717 O O . LYS A 1 1220 ? 105.82300 105.67700 124.21300 1.000 108.66815 1610 LYS B O 1
ATOM 9723 N N . GLU A 1 1221 ? 107.63200 105.42400 125.52500 1.000 107.17728 1611 GLU B N 1
ATOM 9724 C CA . GLU A 1 1221 ? 106.93200 105.93200 126.69800 1.000 107.17728 1611 GLU B CA 1
ATOM 9725 C C . GLU A 1 1221 ? 106.53600 107.39000 126.51700 1.000 107.17728 1611 GLU B C 1
ATOM 9726 O O . GLU A 1 1221 ? 105.44300 107.79500 126.92500 1.000 107.17728 1611 GLU B O 1
ATOM 9732 N N . THR A 1 1222 ? 107.41200 108.19400 125.91600 1.000 101.78282 1612 THR B N 1
ATOM 9733 C CA . THR A 1 1222 ? 107.11200 109.61100 125.75100 1.000 101.78282 1612 THR B CA 1
ATOM 9734 C C . THR A 1 1222 ? 106.01700 109.83200 124.71800 1.000 101.78282 1612 THR B C 1
ATOM 9735 O O . THR A 1 1222 ? 105.19900 110.74500 124.86300 1.000 101.78282 1612 THR B O 1
ATOM 9739 N N . LEU A 1 1223 ? 105.98900 109.01500 123.66400 1.000 100.98038 1613 LEU B N 1
ATOM 9740 C CA . LEU A 1 1223 ? 104.97300 109.18600 122.63200 1.000 100.98038 1613 LEU B CA 1
ATOM 9741 C C . LEU A 1 1223 ? 103.57600 108.97200 123.19200 1.000 100.98038 1613 LEU B C 1
ATOM 9742 O O . LEU A 1 1223 ? 102.64200 109.69900 122.83800 1.000 100.98038 1613 LEU B O 1
ATOM 9747 N N . LEU A 1 1224 ? 103.40900 107.97500 124.06300 1.000 104.77109 1614 LEU B N 1
ATOM 9748 C CA . LEU A 1 1224 ? 102.10300 107.72700 124.65800 1.000 104.77109 1614 LEU B CA 1
ATOM 9749 C C . LEU A 1 1224 ? 101.61200 108.91200 125.47300 1.000 104.77109 1614 LEU B C 1
ATOM 9750 O O . LEU A 1 1224 ? 100.40300 109.05200 125.67400 1.000 104.77109 1614 LEU B O 1
ATOM 9755 N N . ASN A 1 1225 ? 102.51600 109.76300 125.94600 1.000 103.08741 1615 ASN B N 1
ATOM 9756 C CA . ASN A 1 1225 ? 102.14800 110.93800 126.71700 1.000 103.08741 1615 ASN B CA 1
ATOM 9757 C C . ASN A 1 1225 ? 102.08000 112.20300 125.87600 1.000 103.08741 1615 ASN B C 1
ATOM 9758 O O . ASN A 1 1225 ? 101.82900 113.27800 126.42300 1.000 103.08741 1615 ASN B O 1
ATOM 9763 N N . GLY A 1 1226 ? 102.29800 112.10600 124.56900 1.000 97.31816 1616 GLY B N 1
ATOM 9764 C CA . GLY A 1 1226 ? 102.13600 113.23900 123.68500 1.000 97.31816 1616 GLY B CA 1
ATOM 9765 C C . GLY A 1 1226 ? 103.38700 114.02800 123.37700 1.000 97.31816 1616 GLY B C 1
ATOM 9766 O O . GLY A 1 1226 ? 103.27900 115.12300 122.81700 1.000 97.31816 1616 GLY B O 1
ATOM 9767 N N . VAL A 1 1227 ? 104.56500 113.52100 123.72000 1.000 94.24020 1617 VAL B N 1
ATOM 9768 C CA . VAL A 1 1227 ? 105.82300 114.21200 123.47000 1.000 94.24020 1617 VAL B CA 1
ATOM 9769 C C . VAL A 1 1227 ? 106.75200 113.27300 122.72000 1.000 94.24020 1617 VAL B C 1
ATOM 9770 O O . VAL A 1 1227 ? 106.98400 112.14300 123.16000 1.000 94.24020 1617 VAL B O 1
ATOM 9774 N N . GLY A 1 1228 ? 107.28400 113.73700 121.59100 1.000 92.49826 1618 GLY B N 1
ATOM 9775 C CA . GLY A 1 1228 ? 108.29100 113.01100 120.85300 1.000 92.49826 1618 GLY B CA 1
ATOM 9776 C C . GLY A 1 1228 ? 109.63000 113.72300 120.92600 1.000 92.49826 1618 GLY B C 1
ATOM 9777 O O . GLY A 1 1228 ? 109.75000 114.82500 121.45000 1.000 92.49826 1618 GLY B O 1
ATOM 9778 N N . TYR A 1 1229 ? 110.65200 113.06200 120.39200 1.000 92.74716 1619 TYR B N 1
ATOM 9779 C CA . TYR A 1 1229 ? 111.96000 113.68500 120.29700 1.000 92.74716 1619 TYR B CA 1
ATOM 9780 C C . TYR A 1 1229 ? 112.72000 113.08800 119.12500 1.000 92.74716 1619 TYR B C 1
ATOM 9781 O O . TYR A 1 1229 ? 112.54800 111.91700 118.78800 1.000 92.74716 1619 TYR B O 1
ATOM 9790 N N . LEU A 1 1230 ? 113.56400 113.91000 118.51100 1.000 90.99650 1620 LEU B N 1
ATOM 9791 C CA . LEU A 1 1230 ? 114.32100 113.53300 117.32900 1.000 90.99650 1620 LEU B CA 1
ATOM 9792 C C . LEU A 1 1230 ? 115.79100 113.85400 117.53600 1.000 90.99650 1620 LEU B C 1
ATOM 9793 O O . LEU A 1 1230 ? 116.13300 114.91100 118.07100 1.000 90.99650 1620 LEU B O 1
ATOM 9798 N N . HIS A 1 1231 ? 116.65700 112.94400 117.10900 1.000 95.65471 1621 HIS B N 1
ATOM 9799 C CA . HIS A 1 1231 ? 118.09000 113.20000 117.11200 1.000 95.65471 1621 HIS B CA 1
ATOM 9800 C C . HIS A 1 1231 ? 118.73700 112.30200 116.06800 1.000 95.65471 1621 HIS B C 1
ATOM 9801 O O . HIS A 1 1231 ? 118.06600 111.51700 115.39400 1.000 95.65471 1621 HIS B O 1
ATOM 9808 N N . GLU A 1 1232 ? 120.05600 112.43200 115.93400 1.000 98.37255 1622 GLU B N 1
ATOM 9809 C CA . GLU A 1 1232 ? 120.76400 111.75400 114.85500 1.000 98.37255 1622 GLU B CA 1
ATOM 9810 C C . GLU A 1 1232 ? 120.71200 110.24100 115.01300 1.000 98.37255 1622 GLU B C 1
ATOM 9811 O O . GLU A 1 1232 ? 120.66700 109.50900 114.02000 1.000 98.37255 1622 GLU B O 1
ATOM 9817 N N . GLY A 1 1233 ? 120.72800 109.75200 116.25300 1.000 98.16731 1623 GLY B N 1
ATOM 9818 C CA . GLY A 1 1233 ? 120.75100 108.31700 116.47100 1.000 98.16731 1623 GLY B CA 1
ATOM 9819 C C . GLY A 1 1233 ? 119.51400 107.61100 115.96000 1.000 98.16731 1623 GLY B C 1
ATOM 9820 O O . GLY A 1 1233 ? 119.56400 106.42100 115.64000 1.000 98.16731 1623 GLY B O 1
ATOM 9821 N N . LEU A 1 1234 ? 118.39400 108.32000 115.88500 1.000 99.26464 1624 LEU B N 1
ATOM 9822 C CA . LEU A 1 1234 ? 117.17700 107.73000 115.35300 1.000 99.26464 1624 LEU B CA 1
ATOM 9823 C C . LEU A 1 1234 ? 117.35100 107.40100 113.87700 1.000 99.26464 1624 LEU B C 1
ATOM 9824 O O . LEU A 1 1234 ? 117.93400 108.17600 113.11600 1.000 99.26464 1624 LEU B O 1
ATOM 9829 N N . SER A 1 1235 ? 116.84700 106.23900 113.47600 1.000 105.96805 1625 SER B N 1
ATOM 9830 C CA . SER A 1 1235 ? 116.90100 105.85800 112.07700 1.000 105.96805 1625 SER B CA 1
ATOM 9831 C C . SER A 1 1235 ? 115.96000 106.73900 111.25900 1.000 105.96805 1625 SER B C 1
ATOM 9832 O O . SER A 1 1235 ? 114.99100 107.28300 111.79300 1.000 105.96805 1625 SER B O 1
ATOM 9835 N N . PRO A 1 1236 ? 116.22900 106.90600 109.96200 1.000 107.04409 1626 PRO B N 1
ATOM 9836 C CA . PRO A 1 1236 ? 115.35600 107.75900 109.14100 1.000 107.04409 1626 PRO B CA 1
ATOM 9837 C C . PRO A 1 1236 ? 113.90300 107.32900 109.15000 1.000 107.04409 1626 PRO B C 1
ATOM 9838 O O . PRO A 1 1236 ? 113.01500 108.18800 109.08900 1.000 107.04409 1626 PRO B O 1
ATOM 9842 N N . MET A 1 1237 ? 113.62700 106.02700 109.22200 1.000 110.97334 1627 MET B N 1
ATOM 9843 C CA . MET A 1 1237 ? 112.24200 105.58300 109.31900 1.000 110.97334 1627 MET B CA 1
ATOM 9844 C C . MET A 1 1237 ? 111.59600 106.07300 110.60700 1.000 110.97334 1627 MET B C 1
ATOM 9845 O O . MET A 1 1237 ? 110.46100 106.56100 110.59500 1.000 110.97334 1627 MET B O 1
ATOM 9850 N N . GLU A 1 1238 ? 112.30700 105.96000 111.73100 1.000 109.18099 1628 GLU B N 1
ATOM 9851 C CA . GLU A 1 1238 ? 111.75700 106.43700 112.99400 1.000 109.18099 1628 GLU B CA 1
ATOM 9852 C C . GLU A 1 1238 ? 111.54100 107.94300 112.96700 1.000 109.18099 1628 GLU B C 1
ATOM 9853 O O . GLU A 1 1238 ? 110.51200 108.43800 113.44200 1.000 109.18099 1628 GLU B O 1
ATOM 9859 N N . ARG A 1 1239 ? 112.50000 108.68900 112.41700 1.000 103.25504 1629 ARG B N 1
ATOM 9860 C CA . ARG A 1 1239 ? 112.35100 110.13600 112.34900 1.000 103.25504 1629 ARG B CA 1
ATOM 9861 C C . ARG A 1 1239 ? 111.16500 110.52900 111.48300 1.000 103.25504 1629 ARG B C 1
ATOM 9862 O O . ARG A 1 1239 ? 110.38400 111.40900 111.85800 1.000 103.25504 1629 ARG B O 1
ATOM 9870 N N . ARG A 1 1240 ? 111.00700 109.89100 110.32300 1.000 105.23477 1630 ARG B N 1
ATOM 9871 C CA . ARG A 1 1240 ? 109.88300 110.24500 109.46800 1.000 105.23477 1630 ARG B CA 1
ATOM 9872 C C . ARG A 1 1240 ? 108.56000 109.83400 110.09600 1.000 105.23477 1630 ARG B C 1
ATOM 9873 O O . ARG A 1 1240 ? 107.55700 110.53200 109.92500 1.000 105.23477 1630 ARG B O 1
ATOM 9881 N N . LEU A 1 1241 ? 108.53800 108.73700 110.85400 1.000 104.77849 1631 LEU B N 1
ATOM 9882 C CA . LEU A 1 1241 ? 107.31000 108.35200 111.54200 1.000 104.77849 1631 LEU B CA 1
ATOM 9883 C C . LEU A 1 1241 ? 106.94100 109.36000 112.62400 1.000 104.77849 1631 LEU B C 1
ATOM 9884 O O . LEU A 1 1241 ? 105.77000 109.73400 112.76200 1.000 104.77849 1631 LEU B O 1
ATOM 9889 N N . VAL A 1 1242 ? 107.92600 109.81300 113.40100 1.000 100.53306 1632 VAL B N 1
ATOM 9890 C CA . VAL A 1 1242 ? 107.64500 110.79700 114.44200 1.000 100.53306 1632 VAL B CA 1
ATOM 9891 C C . VAL A 1 1242 ? 107.21400 112.12000 113.82700 1.000 100.53306 1632 VAL B C 1
ATOM 9892 O O . VAL A 1 1242 ? 106.32100 112.79800 114.34600 1.000 100.53306 1632 VAL B O 1
ATOM 9896 N N . GLU A 1 1243 ? 107.83400 112.51000 112.71300 1.000 100.75434 1633 GLU B N 1
ATOM 9897 C CA . GLU A 1 1243 ? 107.41400 113.72700 112.03000 1.000 100.75434 1633 GLU B CA 1
ATOM 9898 C C . GLU A 1 1243 ? 106.00100 113.59100 111.48600 1.000 100.75434 1633 GLU B C 1
ATOM 9899 O O . GLU A 1 1243 ? 105.23300 114.55700 111.49200 1.000 100.75434 1633 GLU B O 1
ATOM 9905 N N . GLN A 1 1244 ? 105.64300 112.40500 110.99600 1.000 101.33281 1634 GLN B N 1
ATOM 9906 C CA . GLN A 1 1244 ? 104.27800 112.17800 110.53600 1.000 101.33281 1634 GLN B CA 1
ATOM 9907 C C . GLN A 1 1244 ? 103.28800 112.30200 111.68300 1.000 101.33281 1634 GLN B C 1
ATOM 9908 O O . GLN A 1 1244 ? 102.21200 112.88800 111.52400 1.000 101.33281 1634 GLN B O 1
ATOM 9914 N N . LEU A 1 1245 ? 103.63600 111.75200 112.84700 1.000 98.11295 1635 LEU B N 1
ATOM 9915 C CA . LEU A 1 1245 ? 102.77800 111.90300 114.01900 1.000 98.11295 1635 LEU B CA 1
ATOM 9916 C C . LEU A 1 1245 ? 102.63000 113.36600 114.40700 1.000 98.11295 1635 LEU B C 1
ATOM 9917 O O . LEU A 1 1245 ? 101.52800 113.82200 114.72700 1.000 98.11295 1635 LEU B O 1
ATOM 9922 N N . PHE A 1 1246 ? 103.73100 114.11400 114.39000 1.000 93.04806 1636 PHE B N 1
ATOM 9923 C CA . PHE A 1 1246 ? 103.68600 115.52500 114.75900 1.000 93.04806 1636 PHE B CA 1
ATOM 9924 C C . PHE A 1 1246 ? 102.84500 116.33200 113.78000 1.000 93.04806 1636 PHE B C 1
ATOM 9925 O O . PHE A 1 1246 ? 102.07100 117.20100 114.19100 1.000 93.04806 1636 PHE B O 1
ATOM 9933 N N . SER A 1 1247 ? 102.98800 116.06700 112.48100 1.000 95.80326 1637 SER B N 1
ATOM 9934 C CA . SER A 1 1247 ? 102.21300 116.80000 111.48700 1.000 95.80326 1637 SER B CA 1
ATOM 9935 C C . SER A 1 1247 ? 100.73700 116.44100 111.55700 1.000 95.80326 1637 SER B C 1
ATOM 9936 O O . SER A 1 1247 ? 99.87500 117.30900 111.39400 1.000 95.80326 1637 SER B O 1
ATOM 9939 N N . SER A 1 1248 ? 100.42400 115.16600 111.78800 1.000 97.69338 1638 SER B N 1
ATOM 9940 C CA . SER A 1 1248 ? 99.03000 114.75300 111.85000 1.000 97.69338 1638 SER B CA 1
ATOM 9941 C C . SER A 1 1248 ? 98.30000 115.37400 113.02900 1.000 97.69338 1638 SER B C 1
ATOM 9942 O O . SER A 1 1248 ? 97.06700 115.43200 113.01800 1.000 97.69338 1638 SER B O 1
ATOM 9945 N N . GLY A 1 1249 ? 99.02600 115.83600 114.04000 1.000 98.45457 1639 GLY B N 1
ATOM 9946 C CA . GLY A 1 1249 ? 98.42700 116.42800 115.21400 1.000 98.45457 1639 GLY B CA 1
ATOM 9947 C C . GLY A 1 1249 ? 98.30400 115.50400 116.40200 1.000 98.45457 1639 GLY B C 1
ATOM 9948 O O . GLY A 1 1249 ? 97.74700 115.91500 117.42400 1.000 98.45457 1639 GLY B O 1
ATOM 9949 N N . ALA A 1 1250 ? 98.80200 114.27000 116.30000 1.000 99.39545 1640 ALA B N 1
ATOM 9950 C CA . ALA A 1 1250 ? 98.71500 113.34400 117.42200 1.000 99.39545 1640 ALA B CA 1
ATOM 9951 C C . ALA A 1 1250 ? 99.49800 113.85400 118.62200 1.000 99.39545 1640 ALA B C 1
ATOM 9952 O O . ALA A 1 1250 ? 99.02000 113.78700 119.75900 1.000 99.39545 1640 ALA B O 1
ATOM 9954 N N . ILE A 1 1251 ? 100.69900 114.36900 118.39400 1.000 94.30647 1641 ILE B N 1
ATOM 9955 C CA . ILE A 1 1251 ? 101.52000 114.95600 119.44100 1.000 94.30647 1641 ILE B CA 1
ATOM 9956 C C . ILE A 1 1251 ? 101.82200 116.39000 119.04900 1.000 94.30647 1641 ILE B C 1
ATOM 9957 O O . ILE A 1 1251 ? 101.94300 116.70200 117.85900 1.000 94.30647 1641 ILE B O 1
ATOM 9962 N N . GLN A 1 1252 ? 101.91900 117.27300 120.03800 1.000 94.08693 1642 GLN B N 1
ATOM 9963 C CA . GLN A 1 1252 ? 102.15200 118.68100 119.76100 1.000 94.08693 1642 GLN B CA 1
ATOM 9964 C C . GLN A 1 1252 ? 103.48400 119.18100 120.29600 1.000 94.08693 1642 GLN B C 1
ATOM 9965 O O . GLN A 1 1252 ? 103.74200 120.38600 120.24700 1.000 94.08693 1642 GLN B O 1
ATOM 9971 N N . VAL A 1 1253 ? 104.33900 118.29900 120.79900 1.000 88.98657 1643 VAL B N 1
ATOM 9972 C CA . VAL A 1 1253 ? 105.66100 118.68200 121.27200 1.000 88.98657 1643 VAL B CA 1
ATOM 9973 C C . VAL A 1 1253 ? 106.68100 117.69900 120.72100 1.000 88.98657 1643 VAL B C 1
ATOM 9974 O O . VAL A 1 1253 ? 106.50100 116.48300 120.83500 1.000 88.98657 1643 VAL B O 1
ATOM 9978 N N . VAL A 1 1254 ? 107.74400 118.22200 120.11600 1.000 86.94134 1644 VAL B N 1
ATOM 9979 C CA . VAL A 1 1254 ? 108.90300 117.43200 119.72400 1.000 86.94134 1644 VAL B CA 1
ATOM 9980 C C . VAL A 1 1254 ? 110.15100 118.13800 120.22300 1.000 86.94134 1644 VAL B C 1
ATOM 9981 O O . VAL A 1 1254 ? 110.24100 119.36900 120.17600 1.000 86.94134 1644 VAL B O 1
ATOM 9985 N N . VAL A 1 1255 ? 111.10700 117.36500 120.71100 1.000 86.62693 1645 VAL B N 1
ATOM 9986 C CA . VAL A 1 1255 ? 112.36200 117.89000 121.22200 1.000 86.62693 1645 VAL B CA 1
ATOM 9987 C C . VAL A 1 1255 ? 113.45100 117.45400 120.25400 1.000 86.62693 1645 VAL B C 1
ATOM 9988 O O . VAL A 1 1255 ? 113.98000 116.34300 120.35500 1.000 86.62693 1645 VAL B O 1
ATOM 9992 N N . ALA A 1 1256 ? 113.79500 118.32700 119.31600 1.000 85.22997 1646 ALA B N 1
ATOM 9993 C CA . ALA A 1 1256 ? 114.79100 118.03400 118.29800 1.000 85.22997 1646 ALA B CA 1
ATOM 9994 C C . ALA A 1 1256 ? 116.13800 118.61000 118.70400 1.000 85.22997 1646 ALA B C 1
ATOM 9995 O O . ALA A 1 1256 ? 116.20900 119.69700 119.27800 1.000 85.22997 1646 ALA B O 1
ATOM 9997 N N . SER A 1 1257 ? 117.20400 117.87500 118.41000 1.000 88.54639 1647 SER B N 1
ATOM 9998 C CA . SER A 1 1257 ? 118.53500 118.38200 118.69200 1.000 88.54639 1647 SER B CA 1
ATOM 9999 C C . SER A 1 1257 ? 118.89100 119.49300 117.71300 1.000 88.54639 1647 SER B C 1
ATOM 10000 O O . SER A 1 1257 ? 118.23100 119.69500 116.69400 1.000 88.54639 1647 SER B O 1
ATOM 10003 N N . ARG A 1 1258 ? 119.95400 120.22500 118.04200 1.000 91.99259 1648 ARG B N 1
ATOM 10004 C CA . ARG A 1 1258 ? 120.32800 121.38800 117.24500 1.000 91.99259 1648 ARG B CA 1
ATOM 10005 C C . ARG A 1 1258 ? 120.66400 120.99900 115.81500 1.000 91.99259 1648 ARG B C 1
ATOM 10006 O O . ARG A 1 1258 ? 120.27500 121.69200 114.87000 1.000 91.99259 1648 ARG B O 1
ATOM 10014 N N . SER A 1 1259 ? 121.38600 119.89400 115.63400 1.000 90.42622 1649 SER B N 1
ATOM 10015 C CA . SER A 1 1259 ? 121.87000 119.53400 114.30900 1.000 90.42622 1649 SER B CA 1
ATOM 10016 C C . SER A 1 1259 ? 120.73200 119.23500 113.34600 1.000 90.42622 1649 SER B C 1
ATOM 10017 O O . SER A 1 1259 ? 120.90200 119.35700 112.13000 1.000 90.42622 1649 SER B O 1
ATOM 10020 N N . LEU A 1 1260 ? 119.57100 118.85100 113.85900 1.000 90.52510 1650 LEU B N 1
ATOM 10021 C CA . LEU A 1 1260 ? 118.47500 118.42300 113.00500 1.000 90.52510 1650 LEU B CA 1
ATOM 10022 C C . LEU A 1 1260 ? 117.65300 119.57600 112.45300 1.000 90.52510 1650 LEU B C 1
ATOM 10023 O O . LEU A 1 1260 ? 116.71100 119.32500 111.69900 1.000 90.52510 1650 LEU B O 1
ATOM 10028 N N . CYS A 1 1261 ? 117.97300 120.82100 112.80500 1.000 90.47368 1651 CYS B N 1
ATOM 10029 C CA . CYS A 1 1261 ? 117.15100 121.94300 112.36300 1.000 90.47368 1651 CYS B CA 1
ATOM 10030 C C . CYS A 1 1261 ? 117.14100 122.06000 110.84700 1.000 90.47368 1651 CYS B C 1
ATOM 10031 O O . CYS A 1 1261 ? 116.11400 122.39900 110.25100 1.000 90.47368 1651 CYS B O 1
ATOM 10034 N N . TRP A 1 1262 ? 118.27400 121.79100 110.20400 1.000 88.59972 1652 TRP B N 1
ATOM 10035 C CA . TRP A 1 1262 ? 118.32500 121.86300 108.74900 1.000 88.59972 1652 TRP B CA 1
ATOM 10036 C C . TRP A 1 1262 ? 117.55600 120.71500 108.11300 1.000 88.59972 1652 TRP B C 1
ATOM 10037 O O . TRP A 1 1262 ? 116.77300 120.92100 107.18000 1.000 88.59972 1652 TRP B O 1
ATOM 10048 N N . GLY A 1 1263 ? 117.75400 119.50200 108.60900 1.000 96.07947 1653 GLY B N 1
ATOM 10049 C CA . GLY A 1 1263 ? 117.12400 118.34300 108.01400 1.000 96.07947 1653 GLY B CA 1
ATOM 10050 C C . GLY A 1 1263 ? 115.83200 117.91000 108.66700 1.000 96.07947 1653 GLY B C 1
ATOM 10051 O O . GLY A 1 1263 ? 115.68900 116.74900 109.05900 1.000 96.07947 1653 GLY B O 1
ATOM 10052 N N . MET A 1 1264 ? 114.88100 118.82800 108.78400 1.000 97.19335 1654 MET B N 1
ATOM 10053 C CA . MET A 1 1264 ? 113.61600 118.54200 109.44100 1.000 97.19335 1654 MET B CA 1
ATOM 10054 C C . MET A 1 1264 ? 112.52700 119.35400 108.76600 1.000 97.19335 1654 MET B C 1
ATOM 10055 O O . MET A 1 1264 ? 112.65000 120.57600 108.65200 1.000 97.19335 1654 MET B O 1
ATOM 10060 N N . ASN A 1 1265 ? 111.46800 118.68500 108.32000 1.000 97.69427 1655 ASN B N 1
ATOM 10061 C CA . ASN A 1 1265 ? 110.36100 119.35700 107.64300 1.000 97.69427 1655 ASN B CA 1
ATOM 10062 C C . ASN A 1 1265 ? 109.10500 119.18600 108.48600 1.000 97.69427 1655 ASN B C 1
ATOM 10063 O O . ASN A 1 1265 ? 108.26800 118.32300 108.22000 1.000 97.69427 1655 ASN B O 1
ATOM 10068 N N . VAL A 1 1266 ? 108.96800 120.04400 109.49300 1.000 95.39622 1656 VAL B N 1
ATOM 10069 C CA . VAL A 1 1266 ? 107.75600 120.14400 110.29600 1.000 95.39622 1656 VAL B CA 1
ATOM 10070 C C . VAL A 1 1266 ? 107.56900 121.60500 110.66500 1.000 95.39622 1656 VAL B C 1
ATOM 10071 O O . VAL A 1 1266 ? 108.52300 122.28900 111.04300 1.000 95.39622 1656 VAL B O 1
ATOM 10075 N N . ALA A 1 1267 ? 106.34000 122.08400 110.54800 1.000 97.16976 1657 ALA B N 1
ATOM 10076 C CA . ALA A 1 1267 ? 106.00000 123.45400 110.89000 1.000 97.16976 1657 ALA B CA 1
ATOM 10077 C C . ALA A 1 1267 ? 105.23900 123.46900 112.20700 1.000 97.16976 1657 ALA B C 1
ATOM 10078 O O . ALA A 1 1267 ? 104.40100 122.59800 112.45900 1.000 97.16976 1657 ALA B O 1
ATOM 10080 N N . ALA A 1 1268 ? 105.53500 124.45400 113.04700 1.000 94.50946 1658 ALA B N 1
ATOM 10081 C CA . ALA A 1 1268 ? 104.94200 124.54400 114.36800 1.000 94.50946 1658 ALA B CA 1
ATOM 10082 C C . ALA A 1 1268 ? 104.43500 125.95700 114.60800 1.000 94.50946 1658 ALA B C 1
ATOM 10083 O O . ALA A 1 1268 ? 104.63200 126.86000 113.79400 1.000 94.50946 1658 ALA B O 1
ATOM 10085 N N . HIS A 1 1269 ? 103.76700 126.14100 115.74400 1.000 94.94035 1659 HIS B N 1
ATOM 10086 C CA . HIS A 1 1269 ? 103.29800 127.45400 116.15800 1.000 94.94035 1659 HIS B CA 1
ATOM 10087 C C . HIS A 1 1269 ? 104.29600 128.15300 117.06600 1.000 94.94035 1659 HIS B C 1
ATOM 10088 O O . HIS A 1 1269 ? 104.50200 129.36300 116.94300 1.000 94.94035 1659 HIS B O 1
ATOM 10095 N N . LEU A 1 1270 ? 104.92200 127.41600 117.97200 1.000 89.52593 1660 LEU B N 1
ATOM 10096 C CA . LEU A 1 1270 ? 105.90000 127.96200 118.89700 1.000 89.52593 1660 LEU B CA 1
ATOM 10097 C C . LEU A 1 1270 ? 107.19200 127.17600 118.76100 1.000 89.52593 1660 LEU B C 1
ATOM 10098 O O . LEU A 1 1270 ? 107.17500 125.94300 118.76900 1.000 89.52593 1660 LEU B O 1
ATOM 10103 N N . VAL A 1 1271 ? 108.30400 127.88700 118.62900 1.000 88.07515 1661 VAL B N 1
ATOM 10104 C CA . VAL A 1 1271 ? 109.62400 127.27900 118.55700 1.000 88.07515 1661 VAL B CA 1
ATOM 10105 C C . VAL A 1 1271 ? 110.41800 127.77300 119.75100 1.000 88.07515 1661 VAL B C 1
ATOM 10106 O O . VAL A 1 1271 ? 110.55600 128.98400 119.95300 1.000 88.07515 1661 VAL B O 1
ATOM 10110 N N . ILE A 1 1272 ? 110.92800 126.84400 120.54700 1.000 89.18158 1662 ILE B N 1
ATOM 10111 C CA . ILE A 1 1272 ? 111.69300 127.16700 121.74100 1.000 89.18158 1662 ILE B CA 1
ATOM 10112 C C . ILE A 1 1272 ? 113.13000 126.74100 121.50700 1.000 89.18158 1662 ILE B C 1
ATOM 10113 O O . ILE A 1 1272 ? 113.41300 125.54700 121.35700 1.000 89.18158 1662 ILE B O 1
ATOM 10118 N N . ILE A 1 1273 ? 114.03600 127.70600 121.47500 1.000 92.35623 1663 ILE B N 1
ATOM 10119 C CA . ILE A 1 1273 ? 115.46200 127.43500 121.38200 1.000 92.35623 1663 ILE B CA 1
ATOM 10120 C C . ILE A 1 1273 ? 116.01200 127.45000 122.79700 1.000 92.35623 1663 ILE B C 1
ATOM 10121 O O . ILE A 1 1273 ? 115.95700 128.47700 123.48200 1.000 92.35623 1663 ILE B O 1
ATOM 10126 N N . MET A 1 1274 ? 116.54100 126.31500 123.24300 1.000 98.39452 1664 MET B N 1
ATOM 10127 C CA . MET A 1 1274 ? 116.75600 126.12100 124.67100 1.000 98.39452 1664 MET B CA 1
ATOM 10128 C C . MET A 1 1274 ? 117.98700 126.86300 125.17800 1.000 98.39452 1664 MET B C 1
ATOM 10129 O O . MET A 1 1274 ? 117.89700 127.64400 126.12700 1.000 98.39452 1664 MET B O 1
ATOM 10134 N N . ASP A 1 1275 ? 119.14400 126.63300 124.57600 1.000 98.50008 1665 ASP B N 1
ATOM 10135 C CA . ASP A 1 1275 ? 120.38100 127.12900 125.16300 1.000 98.50008 1665 ASP B CA 1
ATOM 10136 C C . ASP A 1 1275 ? 121.19300 128.04500 124.26400 1.000 98.50008 1665 ASP B C 1
ATOM 10137 O O . ASP A 1 1275 ? 121.89600 128.91200 124.78200 1.000 98.50008 1665 ASP B O 1
ATOM 10142 N N . THR A 1 1276 ? 121.12100 127.88200 122.94500 1.000 95.65625 1666 THR B N 1
ATOM 10143 C CA . THR A 1 1276 ? 121.90400 128.68000 121.99900 1.000 95.65625 1666 THR B CA 1
ATOM 10144 C C . THR A 1 1276 ? 123.39600 128.60600 122.30500 1.000 95.65625 1666 THR B C 1
ATOM 10145 O O . THR A 1 1276 ? 124.11900 129.59700 122.20800 1.000 95.65625 1666 THR B O 1
ATOM 10149 N N . GLN A 1 1277 ? 123.86500 127.41700 122.67200 1.000 94.04100 1667 GLN B N 1
ATOM 10150 C CA . GLN A 1 1277 ? 125.26000 127.21700 123.03300 1.000 94.04100 1667 GLN B CA 1
ATOM 10151 C C . GLN A 1 1277 ? 125.52500 125.72300 123.11400 1.000 94.04100 1667 GLN B C 1
ATOM 10152 O O . GLN A 1 1277 ? 124.70200 124.98000 123.64600 1.000 94.04100 1667 GLN B O 1
ATOM 10158 N N . TYR A 1 1278 ? 126.66500 125.28500 122.58400 1.000 92.10505 1668 TYR B N 1
ATOM 10159 C CA . TYR A 1 1278 ? 126.99800 123.86900 122.58400 1.000 92.10505 1668 TYR B CA 1
ATOM 10160 C C . TYR A 1 1278 ? 128.45300 123.68000 122.97900 1.000 92.10505 1668 TYR B C 1
ATOM 10161 O O . TYR A 1 1278 ? 129.27200 124.59200 122.87000 1.000 92.10505 1668 TYR B O 1
ATOM 10170 N N . TYR A 1 1279 ? 128.76500 122.47500 123.44400 1.000 92.97852 1669 TYR B N 1
ATOM 10171 C CA . TYR A 1 1279 ? 130.07700 122.16600 123.99000 1.000 92.97852 1669 TYR B CA 1
ATOM 10172 C C . TYR A 1 1279 ? 131.01200 121.67900 122.89500 1.000 92.97852 1669 TYR B C 1
ATOM 10173 O O . TYR A 1 1279 ? 130.68300 120.74900 122.15500 1.000 92.97852 1669 TYR B O 1
ATOM 10182 N N . ASN A 1 1280 ? 132.17600 122.30200 122.80200 1.000 94.21333 1670 ASN B N 1
ATOM 10183 C CA . ASN A 1 1280 ? 133.22700 121.89700 121.87500 1.000 94.21333 1670 ASN B CA 1
ATOM 10184 C C . ASN A 1 1280 ? 134.34600 121.28800 122.70800 1.000 94.21333 1670 ASN B C 1
ATOM 10185 O O . ASN A 1 1280 ? 135.13700 122.00700 123.32100 1.000 94.21333 1670 ASN B O 1
ATOM 10190 N N . GLY A 1 1281 ? 134.41500 119.95800 122.72700 1.000 95.22393 1671 GLY B N 1
ATOM 10191 C CA . GLY A 1 1281 ? 135.41300 119.28900 123.53700 1.000 95.22393 1671 GLY B CA 1
ATOM 10192 C C . GLY A 1 1281 ? 136.82300 119.42400 123.01700 1.000 95.22393 1671 GLY B C 1
ATOM 10193 O O . GLY A 1 1281 ? 137.77300 119.20700 123.77400 1.000 95.22393 1671 GLY B O 1
ATOM 10194 N N . LYS A 1 1282 ? 136.98400 119.76400 121.73800 1.000 97.69141 1672 LYS B N 1
ATOM 10195 C CA . LYS A 1 1282 ? 138.32100 119.96600 121.19700 1.000 97.69141 1672 LYS B CA 1
ATOM 10196 C C . LYS A 1 1282 ? 139.01700 121.13000 121.88600 1.000 97.69141 1672 LYS B C 1
ATOM 10197 O O . LYS A 1 1282 ? 140.20900 121.05500 122.19800 1.000 97.69141 1672 LYS B O 1
ATOM 10203 N N . ILE A 1 1283 ? 138.28500 122.21500 122.13800 1.000 92.43739 1673 ILE B N 1
ATOM 10204 C CA . ILE A 1 1283 ? 138.81500 123.36400 122.85600 1.000 92.43739 1673 ILE B CA 1
ATOM 10205 C C . ILE A 1 1283 ? 138.35800 123.38300 124.30800 1.000 92.43739 1673 ILE B C 1
ATOM 10206 O O . ILE A 1 1283 ? 138.57200 124.37600 125.00400 1.000 92.43739 1673 ILE B O 1
ATOM 10211 N N . HIS A 1 1284 ? 137.71600 122.31000 124.77200 1.000 93.42859 1674 HIS B N 1
ATOM 10212 C CA . HIS A 1 1284 ? 137.22600 122.17200 126.14600 1.000 93.42859 1674 HIS B CA 1
ATOM 10213 C C . HIS A 1 1284 ? 136.48600 123.42100 126.61000 1.000 93.42859 1674 HIS B C 1
ATOM 10214 O O . HIS A 1 1284 ? 136.68600 123.91000 127.72100 1.000 93.42859 1674 HIS B O 1
ATOM 10221 N N . ALA A 1 1285 ? 135.61600 123.94000 125.74900 1.000 92.16091 1675 ALA B N 1
ATOM 10222 C CA . ALA A 1 1285 ? 134.87600 125.15300 126.05400 1.000 92.16091 1675 ALA B CA 1
ATOM 10223 C C . ALA A 1 1285 ? 133.53100 125.10000 125.34700 1.000 92.16091 1675 ALA B C 1
ATOM 10224 O O . ALA A 1 1285 ? 133.25000 124.18700 124.57000 1.000 92.16091 1675 ALA B O 1
ATOM 10226 N N . TYR A 1 1286 ? 132.69700 126.09400 125.62300 1.000 93.40310 1676 TYR B N 1
ATOM 10227 C CA . TYR A 1 1286 ? 131.37800 126.21400 125.02300 1.000 93.40310 1676 TYR B CA 1
ATOM 10228 C C . TYR A 1 1286 ? 131.37400 127.34200 124.00600 1.000 93.40310 1676 TYR B C 1
ATOM 10229 O O . TYR A 1 1286 ? 131.90700 128.42400 124.26300 1.000 93.40310 1676 TYR B O 1
ATOM 10238 N N . VAL A 1 1287 ? 130.77100 127.08500 122.85200 1.000 92.23631 1677 VAL B N 1
ATOM 10239 C CA . VAL A 1 1287 ? 130.66000 128.06600 121.78300 1.000 92.23631 1677 VAL B CA 1
ATOM 10240 C C . VAL A 1 1287 ? 129.19500 128.21200 121.41000 1.000 92.23631 1677 VAL B C 1
ATOM 10241 O O . VAL A 1 1287 ? 128.46000 127.22200 121.34600 1.000 92.23631 1677 VAL B O 1
ATOM 10245 N N . ASP A 1 1288 ? 128.76400 129.44700 121.18600 1.000 96.21274 1678 ASP B N 1
ATOM 10246 C CA . ASP A 1 1288 ? 127.36500 129.70300 120.90200 1.000 96.21274 1678 ASP B CA 1
ATOM 10247 C C . ASP A 1 1288 ? 127.01500 129.28200 119.47800 1.000 96.21274 1678 ASP B C 1
ATOM 10248 O O . ASP A 1 1288 ? 127.88400 129.03500 118.64100 1.000 96.21274 1678 ASP B O 1
ATOM 10253 N N . TYR A 1 1289 ? 125.71500 129.19000 119.21500 1.000 92.34180 1679 TYR B N 1
ATOM 10254 C CA . TYR A 1 1289 ? 125.25200 128.79000 117.90000 1.000 92.34180 1679 TYR B CA 1
ATOM 10255 C C . TYR A 1 1289 ? 125.65000 129.83800 116.86700 1.000 92.34180 1679 TYR B C 1
ATOM 10256 O O . TYR A 1 1289 ? 125.69700 131.03300 117.17000 1.000 92.34180 1679 TYR B O 1
ATOM 10265 N N . PRO A 1 1290 ? 125.94800 129.42200 115.64200 1.000 90.04794 1680 PRO B N 1
ATOM 10266 C CA . PRO A 1 1290 ? 126.02600 130.38800 114.54700 1.000 90.04794 1680 PRO B CA 1
ATOM 10267 C C . PRO A 1 1290 ? 124.66700 131.02200 114.31600 1.000 90.04794 1680 PRO B C 1
ATOM 10268 O O . PRO A 1 1290 ? 123.62700 130.38700 114.48600 1.000 90.04794 1680 PRO B O 1
ATOM 10272 N N . ILE A 1 1291 ? 124.68200 132.29700 113.93000 1.000 89.28750 1681 ILE B N 1
ATOM 10273 C CA . ILE A 1 1291 ? 123.43100 133.02700 113.76900 1.000 89.28750 1681 ILE B CA 1
ATOM 10274 C C . ILE A 1 1291 ? 122.57800 132.40300 112.67300 1.000 89.28750 1681 ILE B C 1
ATOM 10275 O O . ILE A 1 1291 ? 121.35000 132.53400 112.68100 1.000 89.28750 1681 ILE B O 1
ATOM 10280 N N . TYR A 1 1292 ? 123.20400 131.71000 111.72400 1.000 89.20096 1682 TYR B N 1
ATOM 10281 C CA . TYR A 1 1292 ? 122.45100 131.06200 110.65800 1.000 89.20096 1682 TYR B CA 1
ATOM 10282 C C . TYR A 1 1292 ? 121.60800 129.91300 111.19200 1.000 89.20096 1682 TYR B C 1
ATOM 10283 O O . TYR A 1 1292 ? 120.46700 129.72000 110.75800 1.000 89.20096 1682 TYR B O 1
ATOM 10292 N N . ASP A 1 1293 ? 122.15200 129.13400 112.12700 1.000 93.08018 1683 ASP B N 1
ATOM 10293 C CA . ASP A 1 1293 ? 121.36400 128.07900 112.75100 1.000 93.08018 1683 ASP B CA 1
ATOM 10294 C C . ASP A 1 1293 ? 120.19100 128.65900 113.52200 1.000 93.08018 1683 ASP B C 1
ATOM 10295 O O . ASP A 1 1293 ? 119.09000 128.10200 113.50100 1.000 93.08018 1683 ASP B O 1
ATOM 10300 N N . VAL A 1 1294 ? 120.40600 129.77800 114.21300 1.000 89.10848 1684 VAL B N 1
ATOM 10301 C CA . VAL A 1 1294 ? 119.31500 130.42800 114.92700 1.000 89.10848 1684 VAL B CA 1
ATOM 10302 C C . VAL A 1 1294 ? 118.24100 130.88700 113.95400 1.000 89.10848 1684 VAL B C 1
ATOM 10303 O O . VAL A 1 1294 ? 117.04400 130.73200 114.21600 1.000 89.10848 1684 VAL B O 1
ATOM 10307 N N . LEU A 1 1295 ? 118.64500 131.46200 112.82100 1.000 87.17044 1685 LEU B N 1
ATOM 10308 C CA . LEU A 1 1295 ? 117.66700 131.87900 111.82100 1.000 87.17044 1685 LEU B CA 1
ATOM 10309 C C . LEU A 1 1295 ? 116.87700 130.69300 111.29100 1.000 87.17044 1685 LEU B C 1
ATOM 10310 O O . LEU A 1 1295 ? 115.65800 130.77800 111.11100 1.000 87.17044 1685 LEU B O 1
ATOM 10315 N N . GLN A 1 1296 ? 117.55800 129.58000 111.01900 1.000 88.13306 1686 GLN B N 1
ATOM 10316 C CA . GLN A 1 1296 ? 116.86400 128.40300 110.51200 1.000 88.13306 1686 GLN B CA 1
ATOM 10317 C C . GLN A 1 1296 ? 115.89100 127.85000 111.54200 1.000 88.13306 1686 GLN B C 1
ATOM 10318 O O . GLN A 1 1296 ? 114.77700 127.44300 111.19800 1.000 88.13306 1686 GLN B O 1
ATOM 10324 N N . MET A 1 1297 ? 116.29500 127.82200 112.81200 1.000 88.53298 1687 MET B N 1
ATOM 10325 C CA . MET A 1 1297 ? 115.39600 127.36700 113.86500 1.000 88.53298 1687 MET B CA 1
ATOM 10326 C C . MET A 1 1297 ? 114.18200 128.27400 113.97900 1.000 88.53298 1687 MET B C 1
ATOM 10327 O O . MET A 1 1297 ? 113.05200 127.79800 114.11700 1.000 88.53298 1687 MET B O 1
ATOM 10332 N N . VAL A 1 1298 ? 114.39700 129.58700 113.91800 1.000 88.21249 1688 VAL B N 1
ATOM 10333 C CA . VAL A 1 1298 ? 113.29200 130.53100 114.02400 1.000 88.21249 1688 VAL B CA 1
ATOM 10334 C C . VAL A 1 1298 ? 112.34000 130.37200 112.85000 1.000 88.21249 1688 VAL B C 1
ATOM 10335 O O . VAL A 1 1298 ? 111.12000 130.48700 113.00200 1.000 88.21249 1688 VAL B O 1
ATOM 10339 N N . GLY A 1 1299 ? 112.87600 130.08900 111.66500 1.000 89.49073 1689 GLY B N 1
ATOM 10340 C CA . GLY A 1 1299 ? 112.03400 129.94700 110.49100 1.000 89.49073 1689 GLY B CA 1
ATOM 10341 C C . GLY A 1 1299 ? 111.08300 128.77300 110.54100 1.000 89.49073 1689 GLY B C 1
ATOM 10342 O O . GLY A 1 1299 ? 110.17900 128.69900 109.70300 1.000 89.49073 1689 GLY B O 1
ATOM 10343 N N . HIS A 1 1300 ? 111.26600 127.85400 111.48800 1.000 91.55990 1690 HIS B N 1
ATOM 10344 C CA . HIS A 1 1300 ? 110.36000 126.72300 111.62500 1.000 91.55990 1690 HIS B CA 1
ATOM 10345 C C . HIS A 1 1300 ? 109.01700 127.11400 112.21500 1.000 91.55990 1690 HIS B C 1
ATOM 10346 O O . HIS A 1 1300 ? 108.09600 126.29400 112.20500 1.000 91.55990 1690 HIS B O 1
ATOM 10353 N N . ALA A 1 1301 ? 108.88000 128.33200 112.72600 1.000 93.27825 1691 ALA B N 1
ATOM 10354 C CA . ALA A 1 1301 ? 107.64100 128.79300 113.33000 1.000 93.27825 1691 ALA B CA 1
ATOM 10355 C C . ALA A 1 1301 ? 106.63000 129.27800 112.30900 1.000 93.27825 1691 ALA B C 1
ATOM 10356 O O . ALA A 1 1301 ? 105.69000 129.98500 112.67400 1.000 93.27825 1691 ALA B O 1
ATOM 10358 N N . ASN A 1 1302 ? 106.78900 128.92300 111.04400 1.000 98.78503 1692 ASN B N 1
ATOM 10359 C CA . ASN A 1 1302 ? 105.91700 129.40200 109.98000 1.000 98.78503 1692 ASN B CA 1
ATOM 10360 C C . ASN A 1 1302 ? 104.88000 128.32900 109.67100 1.000 98.78503 1692 ASN B C 1
ATOM 10361 O O . ASN A 1 1302 ? 105.21700 127.25900 109.15900 1.000 98.78503 1692 ASN B O 1
ATOM 10366 N N . ARG A 1 1303 ? 103.61800 128.62000 109.97900 1.000 102.15559 1693 ARG B N 1
ATOM 10367 C CA . ARG A 1 1303 ? 102.48400 127.77100 109.61100 1.000 102.15559 1693 ARG B CA 1
ATOM 10368 C C . ARG A 1 1303 ? 101.49600 128.64600 108.85700 1.000 102.15559 1693 ARG B C 1
ATOM 10369 O O . ARG A 1 1303 ? 100.53200 129.15800 109.43800 1.000 102.15559 1693 ARG B O 1
ATOM 10377 N N . PRO A 1 1304 ? 101.71400 128.84600 107.55800 1.000 104.79074 1694 PRO B N 1
ATOM 10378 C CA . PRO A 1 1304 ? 100.90600 129.83100 106.82100 1.000 104.79074 1694 PRO B CA 1
ATOM 10379 C C . PRO A 1 1304 ? 99.42200 129.52300 106.79300 1.000 104.79074 1694 PRO B C 1
ATOM 10380 O O . PRO A 1 1304 ? 98.60900 130.45500 106.78500 1.000 104.79074 1694 PRO B O 1
ATOM 10384 N N . LEU A 1 1305 ? 99.03500 128.25000 106.77500 1.000 107.91946 1695 LEU B N 1
ATOM 10385 C CA . LEU A 1 1305 ? 97.62600 127.91700 106.60200 1.000 107.91946 1695 LEU B CA 1
ATOM 10386 C C . LEU A 1 1305 ? 96.85800 128.02400 107.91400 1.000 107.91946 1695 LEU B C 1
ATOM 10387 O O . LEU A 1 1305 ? 95.94200 128.84200 108.04400 1.000 107.91946 1695 LEU B O 1
ATOM 10392 N N . GLN A 1 1306 ? 97.21900 127.20500 108.90200 1.000 108.31882 1696 GLN B N 1
ATOM 10393 C CA . GLN A 1 1306 ? 96.44100 127.15700 110.13300 1.000 108.31882 1696 GLN B CA 1
ATOM 10394 C C . GLN A 1 1306 ? 96.69300 128.37000 111.02000 1.000 108.31882 1696 GLN B C 1
ATOM 10395 O O . GLN A 1 1306 ? 95.74700 128.94900 111.56500 1.000 108.31882 1696 GLN B O 1
ATOM 10401 N N . ASP A 1 1307 ? 97.94800 128.76900 111.17600 1.000 105.42306 1697 ASP B N 1
ATOM 10402 C CA . ASP A 1 1307 ? 98.28200 129.82600 112.11600 1.000 105.42306 1697 ASP B CA 1
ATOM 10403 C C . ASP A 1 1307 ? 98.03400 131.20300 111.51500 1.000 105.42306 1697 ASP B C 1
ATOM 10404 O O . ASP A 1 1307 ? 97.89100 131.37100 110.30100 1.000 105.42306 1697 ASP B O 1
ATOM 10409 N N . ASP A 1 1308 ? 97.98100 132.19700 112.39800 1.000 108.20557 1698 ASP B N 1
ATOM 10410 C CA . ASP A 1 1308 ? 97.96000 133.59600 112.00800 1.000 108.20557 1698 ASP B CA 1
ATOM 10411 C C . ASP A 1 1308 ? 99.20000 134.35400 112.45300 1.000 108.20557 1698 ASP B C 1
ATOM 10412 O O . ASP A 1 1308 ? 99.40900 135.48200 111.99700 1.000 108.20557 1698 ASP B O 1
ATOM 10417 N N . GLU A 1 1309 ? 100.01600 133.77600 113.33000 1.000 103.60975 1699 GLU B N 1
ATOM 10418 C CA . GLU A 1 1309 ? 101.27900 134.37200 113.72900 1.000 103.60975 1699 GLU B CA 1
ATOM 10419 C C . GLU A 1 1309 ? 102.21100 133.25800 114.17400 1.000 103.60975 1699 GLU B C 1
ATOM 10420 O O . GLU A 1 1309 ? 101.78600 132.12700 114.41400 1.000 103.60975 1699 GLU B O 1
ATOM 10426 N N . GLY A 1 1310 ? 103.49300 133.58400 114.27300 1.000 95.94527 1700 GLY B N 1
ATOM 10427 C CA . GLY A 1 1310 ? 104.46800 132.60100 114.69300 1.000 95.94527 1700 GLY B CA 1
ATOM 10428 C C . GLY A 1 1310 ? 105.23700 133.02000 115.92400 1.000 95.94527 1700 GLY B C 1
ATOM 10429 O O . GLY A 1 1310 ? 105.99400 133.99100 115.88700 1.000 95.94527 1700 GLY B O 1
ATOM 10430 N N . ARG A 1 1311 ? 105.05400 132.30200 117.02100 1.000 94.88668 1701 ARG B N 1
ATOM 10431 C CA . ARG A 1 1311 ? 105.75600 132.60800 118.25500 1.000 94.88668 1701 ARG B CA 1
ATOM 10432 C C . ARG A 1 1311 ? 107.10700 131.91100 118.27800 1.000 94.88668 1701 ARG B C 1
ATOM 10433 O O . ARG A 1 1311 ? 107.28100 130.83400 117.70600 1.000 94.88668 1701 ARG B O 1
ATOM 10441 N N . CYS A 1 1312 ? 108.06600 132.53700 118.94800 1.000 94.45063 1702 CYS B N 1
ATOM 10442 C CA . CYS A 1 1312 ? 109.38700 131.94500 119.11300 1.000 94.45063 1702 CYS B CA 1
ATOM 10443 C C . CYS A 1 1312 ? 109.98300 132.45300 120.41300 1.000 94.45063 1702 CYS B C 1
ATOM 10444 O O . CYS A 1 1312 ? 110.10600 133.66400 120.60600 1.000 94.45063 1702 CYS B O 1
ATOM 10447 N N . VAL A 1 1313 ? 110.34700 131.53500 121.29900 1.000 93.49693 1703 VAL B N 1
ATOM 10448 C CA . VAL A 1 1313 ? 110.94700 131.86700 122.58300 1.000 93.49693 1703 VAL B CA 1
ATOM 10449 C C . VAL A 1 1313 ? 112.39000 131.39800 122.55500 1.000 93.49693 1703 VAL B C 1
ATOM 10450 O O . VAL A 1 1313 ? 112.65800 130.20100 122.41000 1.000 93.49693 1703 VAL B O 1
ATOM 10454 N N . ILE A 1 1314 ? 113.31800 132.33300 122.69900 1.000 96.37788 1704 ILE B N 1
ATOM 10455 C CA . ILE A 1 1314 ? 114.74200 132.03400 122.67300 1.000 96.37788 1704 ILE B CA 1
ATOM 10456 C C . ILE A 1 1314 ? 115.28000 132.20100 124.08300 1.000 96.37788 1704 ILE B C 1
ATOM 10457 O O . ILE A 1 1314 ? 115.27700 133.30900 124.63000 1.000 96.37788 1704 ILE B O 1
ATOM 10462 N N . MET A 1 1315 ? 115.74500 131.10800 124.66800 1.000 98.23606 1705 MET B N 1
ATOM 10463 C CA . MET A 1 1315 ? 116.30100 131.10700 126.01100 1.000 98.23606 1705 MET B CA 1
ATOM 10464 C C . MET A 1 1315 ? 117.81000 130.96000 125.90900 1.000 98.23606 1705 MET B C 1
ATOM 10465 O O . MET A 1 1315 ? 118.30100 130.10900 125.16300 1.000 98.23606 1705 MET B O 1
ATOM 10470 N N . CYS A 1 1316 ? 118.54000 131.79700 126.63600 1.000 102.04172 1706 CYS B N 1
ATOM 10471 C CA . CYS A 1 1316 ? 119.98900 131.84600 126.50700 1.000 102.04172 1706 CYS B CA 1
ATOM 10472 C C . CYS A 1 1316 ? 120.57100 132.47200 127.76500 1.000 102.04172 1706 CYS B C 1
ATOM 10473 O O . CYS A 1 1316 ? 119.85100 132.79700 128.71000 1.000 102.04172 1706 CYS B O 1
ATOM 10476 N N . GLN A 1 1317 ? 121.89000 132.63900 127.76800 1.000 103.54831 1707 GLN B N 1
ATOM 10477 C CA . GLN A 1 1317 ? 122.52400 133.41900 128.81700 1.000 103.54831 1707 GLN B CA 1
ATOM 10478 C C . GLN A 1 1317 ? 122.07900 134.87100 128.72300 1.000 103.54831 1707 GLN B C 1
ATOM 10479 O O . GLN A 1 1317 ? 121.62200 135.34300 127.68000 1.000 103.54831 1707 GLN B O 1
ATOM 10485 N N . GLY A 1 1318 ? 122.20300 135.58200 129.83900 1.000 106.03421 1708 GLY B N 1
ATOM 10486 C CA . GLY A 1 1318 ? 121.82900 136.98300 129.84700 1.000 106.03421 1708 GLY B CA 1
ATOM 10487 C C . GLY A 1 1318 ? 122.68700 137.83100 128.93300 1.000 106.03421 1708 GLY B C 1
ATOM 10488 O O . GLY A 1 1318 ? 122.21900 138.83800 128.39600 1.000 106.03421 1708 GLY B O 1
ATOM 10489 N N . SER A 1 1319 ? 123.95000 137.44300 128.74700 1.000 106.02894 1709 SER B N 1
ATOM 10490 C CA . SER A 1 1319 ? 124.87400 138.26100 127.97100 1.000 106.02894 1709 SER B CA 1
ATOM 10491 C C . SER A 1 1319 ? 124.47900 138.32800 126.50000 1.000 106.02894 1709 SER B C 1
ATOM 10492 O O . SER A 1 1319 ? 124.55000 139.39700 125.88400 1.000 106.02894 1709 SER B O 1
ATOM 10495 N N . LYS A 1 1320 ? 124.05500 137.20500 125.91900 1.000 105.66923 1710 LYS B N 1
ATOM 10496 C CA . LYS A 1 1320 ? 123.75000 137.14500 124.49400 1.000 105.66923 1710 LYS B CA 1
ATOM 10497 C C . LYS A 1 1320 ? 122.41100 137.78100 124.14500 1.000 105.66923 1710 LYS B C 1
ATOM 10498 O O . LYS A 1 1320 ? 122.07000 137.87600 122.95400 1.000 105.66923 1710 LYS B O 1
ATOM 10504 N N . LYS A 1 1321 ? 121.64800 138.20100 125.15400 1.000 106.19011 1711 LYS B N 1
ATOM 10505 C CA . LYS A 1 1321 ? 120.30000 138.70400 124.92900 1.000 106.19011 1711 LYS B CA 1
ATOM 10506 C C . LYS A 1 1321 ? 120.31000 139.94400 124.04600 1.000 106.19011 1711 LYS B C 1
ATOM 10507 O O . LYS A 1 1321 ? 119.45400 140.09700 123.16900 1.000 106.19011 1711 LYS B O 1
ATOM 10513 N N . ASP A 1 1322 ? 121.26800 140.84500 124.26800 1.000 109.44032 1712 ASP B N 1
ATOM 10514 C CA . ASP A 1 1322 ? 121.33400 142.06400 123.46900 1.000 109.44032 1712 ASP B CA 1
ATOM 10515 C C . ASP A 1 1322 ? 121.69000 141.76200 122.01900 1.000 109.44032 1712 ASP B C 1
ATOM 10516 O O . ASP A 1 1322 ? 121.13000 142.36600 121.09800 1.000 109.44032 1712 ASP B O 1
ATOM 10521 N N . PHE A 1 1323 ? 122.62600 140.84100 121.80200 1.000 105.24060 1713 PHE B N 1
ATOM 10522 C CA . PHE A 1 1323 ? 123.05200 140.51000 120.44700 1.000 105.24060 1713 PHE B CA 1
ATOM 10523 C C . PHE A 1 1323 ? 121.92700 139.85900 119.65300 1.000 105.24060 1713 PHE B C 1
ATOM 10524 O O . PHE A 1 1323 ? 121.75600 140.13700 118.45500 1.000 105.24060 1713 PHE B O 1
ATOM 10532 N N . PHE A 1 1324 ? 121.14700 138.99400 120.30400 1.000 102.17503 1714 PHE B N 1
ATOM 10533 C CA . PHE A 1 1324 ? 120.14600 138.23100 119.56500 1.000 102.17503 1714 PHE B CA 1
ATOM 10534 C C . PHE A 1 1324 ? 119.08000 139.12900 118.95200 1.000 102.17503 1714 PHE B C 1
ATOM 10535 O O . PHE A 1 1324 ? 118.71900 138.94900 117.78700 1.000 102.17503 1714 PHE B O 1
ATOM 10543 N N . LYS A 1 1325 ? 118.55300 140.09100 119.70900 1.000 102.73326 1715 LYS B N 1
ATOM 10544 C CA . LYS A 1 1325 ? 117.51900 140.95600 119.15000 1.000 102.73326 1715 LYS B CA 1
ATOM 10545 C C . LYS A 1 1325 ? 118.06700 141.79300 118.00500 1.000 102.73326 1715 LYS B C 1
ATOM 10546 O O . LYS A 1 1325 ? 117.42500 141.92300 116.95200 1.000 102.73326 1715 LYS B O 1
ATOM 10552 N N . LYS A 1 1326 ? 119.27300 142.33500 118.18200 1.000 101.74440 1716 LYS B N 1
ATOM 10553 C CA . LYS A 1 1326 ? 119.86300 143.19900 117.17000 1.000 101.74440 1716 LYS B CA 1
ATOM 10554 C C . LYS A 1 1326 ? 120.05500 142.45700 115.85900 1.000 101.74440 1716 LYS B C 1
ATOM 10555 O O . LYS A 1 1326 ? 119.83100 143.02000 114.78300 1.000 101.74440 1716 LYS B O 1
ATOM 10561 N N . PHE A 1 1327 ? 120.46800 141.19300 115.91900 1.000 100.85330 1717 PHE B N 1
ATOM 10562 C CA . PHE A 1 1327 ? 120.72500 140.46000 114.68700 1.000 100.85330 1717 PHE B CA 1
ATOM 10563 C C . PHE A 1 1327 ? 119.58300 139.55400 114.25200 1.000 100.85330 1717 PHE B C 1
ATOM 10564 O O . PHE A 1 1327 ? 119.71200 138.87500 113.23200 1.000 100.85330 1717 PHE B O 1
ATOM 10572 N N . LEU A 1 1328 ? 118.47000 139.53000 114.97900 1.000 98.49439 1718 LEU B N 1
ATOM 10573 C CA . LEU A 1 1328 ? 117.30400 138.78900 114.52100 1.000 98.49439 1718 LEU B CA 1
ATOM 10574 C C . LEU A 1 1328 ? 116.18100 139.68100 114.02300 1.000 98.49439 1718 LEU B C 1
ATOM 10575 O O . LEU A 1 1328 ? 115.34500 139.21200 113.24600 1.000 98.49439 1718 LEU B O 1
ATOM 10580 N N . TYR A 1 1329 ? 116.12700 140.94100 114.44600 1.000 99.78054 1719 TYR B N 1
ATOM 10581 C CA . TYR A 1 1329 ? 115.10400 141.83600 113.92800 1.000 99.78054 1719 TYR B CA 1
ATOM 10582 C C . TYR A 1 1329 ? 115.56100 142.63800 112.72000 1.000 99.78054 1719 TYR B C 1
ATOM 10583 O O . TYR A 1 1329 ? 114.74900 143.36200 112.13700 1.000 99.78054 1719 TYR B O 1
ATOM 10592 N N . GLU A 1 1330 ? 116.82300 142.53000 112.32700 1.000 97.61204 1720 GLU B N 1
ATOM 10593 C CA . GLU A 1 1330 ? 117.35800 143.35100 111.25600 1.000 97.61204 1720 GLU B CA 1
ATOM 10594 C C . GLU A 1 1330 ? 118.06200 142.48600 110.22400 1.000 97.61204 1720 GLU B C 1
ATOM 10595 O O . GLU A 1 1330 ? 118.50800 141.38000 110.54000 1.000 97.61204 1720 GLU B O 1
ATOM 10601 N N . PRO A 1 1331 ? 118.16400 142.95600 108.98100 1.000 90.61091 1721 PRO B N 1
ATOM 10602 C CA . PRO A 1 1331 ? 118.89000 142.18800 107.96700 1.000 90.61091 1721 PRO B CA 1
ATOM 10603 C C . PRO A 1 1331 ? 120.33100 141.95400 108.38900 1.000 90.61091 1721 PRO B C 1
ATOM 10604 O O . PRO A 1 1331 ? 120.98900 142.83400 108.94300 1.000 90.61091 1721 PRO B O 1
ATOM 10608 N N . LEU A 1 1332 ? 120.81300 140.75200 108.12000 1.000 87.04332 1722 LEU B N 1
ATOM 10609 C CA . LEU A 1 1332 ? 122.05800 140.13500 108.55400 1.000 87.04332 1722 LEU B CA 1
ATOM 10610 C C . LEU A 1 1332 ? 123.20600 140.49100 107.61400 1.000 87.04332 1722 LEU B C 1
ATOM 10611 O O . LEU A 1 1332 ? 123.04400 140.44700 106.39300 1.000 87.04332 1722 LEU B O 1
ATOM 10616 N N . PRO A 1 1333 ? 124.36800 140.85300 108.15400 1.000 82.96586 1723 PRO B N 1
ATOM 10617 C CA . PRO A 1 1333 ? 125.55600 141.02500 107.31400 1.000 82.96586 1723 PRO B CA 1
ATOM 10618 C C . PRO A 1 1333 ? 126.36400 139.74000 107.21600 1.000 82.96586 1723 PRO B C 1
ATOM 10619 O O . PRO A 1 1333 ? 126.52700 139.00500 108.18600 1.000 82.96586 1723 PRO B O 1
ATOM 10623 N N . VAL A 1 1334 ? 126.88200 139.47000 106.02100 1.000 80.40515 1724 VAL B N 1
ATOM 10624 C CA . VAL A 1 1334 ? 127.66400 138.26700 105.77000 1.000 80.40515 1724 VAL B CA 1
ATOM 10625 C C . VAL A 1 1334 ? 129.03600 138.66800 105.25200 1.000 80.40515 1724 VAL B C 1
ATOM 10626 O O . VAL A 1 1334 ? 129.16600 139.61100 104.46700 1.000 80.40515 1724 VAL B O 1
ATOM 10630 N N . GLU A 1 1335 ? 130.05500 137.95600 105.71100 1.000 78.85802 1725 GLU B N 1
ATOM 10631 C CA . GLU A 1 1335 ? 131.43100 138.16200 105.29900 1.000 78.85802 1725 GLU B CA 1
ATOM 10632 C C . GLU A 1 1335 ? 131.94400 136.89800 104.62200 1.000 78.85802 1725 GLU B C 1
ATOM 10633 O O . GLU A 1 1335 ? 131.20900 135.93400 104.41500 1.000 78.85802 1725 GLU B O 1
ATOM 10639 N N . SER A 1 1336 ? 133.22300 136.90600 104.27900 1.000 82.40868 1726 SER B N 1
ATOM 10640 C CA . SER A 1 1336 ? 133.85200 135.79000 103.59700 1.000 82.40868 1726 SER B CA 1
ATOM 10641 C C . SER A 1 1336 ? 135.00400 135.26300 104.43300 1.000 82.40868 1726 SER B C 1
ATOM 10642 O O . SER A 1 1336 ? 135.76500 136.03700 105.01400 1.000 82.40868 1726 SER B O 1
ATOM 10645 N N . HIS A 1 1337 ? 135.12700 133.94100 104.49800 1.000 84.43385 1727 HIS B N 1
ATOM 10646 C CA . HIS A 1 1337 ? 136.23100 133.30300 105.19600 1.000 84.43385 1727 HIS B CA 1
ATOM 10647 C C . HIS A 1 1337 ? 137.13900 132.54200 104.24600 1.000 84.43385 1727 HIS B C 1
ATOM 10648 O O . HIS A 1 1337 ? 137.82800 131.61200 104.66400 1.000 84.43385 1727 HIS B O 1
ATOM 10655 N N . LEU A 1 1338 ? 137.14600 132.91900 102.96900 1.000 82.83029 1728 LEU B N 1
ATOM 10656 C CA . LEU A 1 1338 ? 137.97300 132.22100 101.99800 1.000 82.83029 1728 LEU B CA 1
ATOM 10657 C C . LEU A 1 1338 ? 139.45200 132.46300 102.24700 1.000 82.83029 1728 LEU B C 1
ATOM 10658 O O . LEU A 1 1338 ? 140.28300 131.64100 101.85600 1.000 82.83029 1728 LEU B O 1
ATOM 10663 N N . ASP A 1 1339 ? 139.80200 133.57400 102.89300 1.000 85.61328 1729 ASP B N 1
ATOM 10664 C CA . ASP A 1 1339 ? 141.20600 133.85800 103.15200 1.000 85.61328 1729 ASP B CA 1
ATOM 10665 C C . ASP A 1 1339 ? 141.82600 132.86200 104.11700 1.000 85.61328 1729 ASP B C 1
ATOM 10666 O O . ASP A 1 1339 ? 143.05300 132.76600 104.18500 1.000 85.61328 1729 ASP B O 1
ATOM 10671 N N . HIS A 1 1340 ? 141.01100 132.12100 104.85900 1.000 86.22124 1730 HIS B N 1
ATOM 10672 C CA . HIS A 1 1340 ? 141.50400 131.09800 105.76700 1.000 86.22124 1730 HIS B CA 1
ATOM 10673 C C . HIS A 1 1340 ? 141.51600 129.70800 105.15400 1.000 86.22124 1730 HIS B C 1
ATOM 10674 O O . HIS A 1 1340 ? 142.36000 128.88900 105.52400 1.000 86.22124 1730 HIS B O 1
ATOM 10681 N N . CYS A 1 1341 ? 140.60600 129.42200 104.23000 1.000 87.64583 1731 CYS B N 1
ATOM 10682 C CA . CYS A 1 1341 ? 140.52400 128.13100 103.55900 1.000 87.64583 1731 CYS B CA 1
ATOM 10683 C C . CYS A 1 1341 ? 141.03000 128.22100 102.12600 1.000 87.64583 1731 CYS B C 1
ATOM 10684 O O . CYS A 1 1341 ? 140.47000 127.61600 101.21400 1.000 87.64583 1731 CYS B O 1
ATOM 10687 N N . MET A 1 1342 ? 142.09800 128.98400 101.91200 1.000 84.59397 1732 MET B N 1
ATOM 10688 C CA . MET A 1 1342 ? 142.52400 129.31000 100.55900 1.000 84.59397 1732 MET B CA 1
ATOM 10689 C C . MET A 1 1342 ? 143.41500 128.23900 99.94500 1.000 84.59397 1732 MET B C 1
ATOM 10690 O O . MET A 1 1342 ? 143.48300 128.13500 98.71800 1.000 84.59397 1732 MET B O 1
ATOM 10695 N N . HIS A 1 1343 ? 144.10200 127.44300 100.76300 1.000 83.72147 1733 HIS B N 1
ATOM 10696 C CA . HIS A 1 1343 ? 145.14400 126.56500 100.23700 1.000 83.72147 1733 HIS B CA 1
ATOM 10697 C C . HIS A 1 1343 ? 144.57900 125.49200 99.31800 1.000 83.72147 1733 HIS B C 1
ATOM 10698 O O . HIS A 1 1343 ? 145.14100 125.22500 98.25200 1.000 83.72147 1733 HIS B O 1
ATOM 10705 N N . ASP A 1 1344 ? 143.48000 124.85600 99.72000 1.000 84.13245 1734 ASP B N 1
ATOM 10706 C CA . ASP A 1 1344 ? 142.95100 123.73700 98.95000 1.000 84.13245 1734 ASP B CA 1
ATOM 10707 C C . ASP A 1 1344 ? 142.51800 124.17500 97.56200 1.000 84.13245 1734 ASP B C 1
ATOM 10708 O O . ASP A 1 1344 ? 142.77200 123.48000 96.57300 1.000 84.13245 1734 ASP B O 1
ATOM 10713 N N . HIS A 1 1345 ? 141.86200 125.32600 97.46800 1.000 81.01456 1735 HIS B N 1
ATOM 10714 C CA . HIS A 1 1345 ? 141.35500 125.77500 96.18100 1.000 81.01456 1735 HIS B CA 1
ATOM 10715 C C . HIS A 1 1345 ? 142.48300 126.22200 95.26600 1.000 81.01456 1735 HIS B C 1
ATOM 10716 O O . HIS A 1 1345 ? 142.44600 125.96100 94.06000 1.000 81.01456 1735 HIS B O 1
ATOM 10723 N N . PHE A 1 1346 ? 143.50000 126.88600 95.81300 1.000 82.22391 1736 PHE B N 1
ATOM 10724 C CA . PHE A 1 1346 ? 144.65800 127.22400 94.99600 1.000 82.22391 1736 PHE B CA 1
ATOM 10725 C C . PHE A 1 1346 ? 145.35800 125.97000 94.50600 1.000 82.22391 1736 PHE B C 1
ATOM 10726 O O . PHE A 1 1346 ? 145.79500 125.90700 93.35400 1.000 82.22391 1736 PHE B O 1
ATOM 10734 N N . ASN A 1 1347 ? 145.47000 124.95700 95.36400 1.000 81.80156 1737 ASN B N 1
ATOM 10735 C CA . ASN A 1 1347 ? 146.07500 123.70000 94.94200 1.000 81.80156 1737 ASN B CA 1
ATOM 10736 C C . ASN A 1 1347 ? 145.28200 123.06100 93.81300 1.000 81.80156 1737 ASN B C 1
ATOM 10737 O O . ASN A 1 1347 ? 145.85600 122.59300 92.82400 1.000 81.80156 1737 ASN B O 1
ATOM 10742 N N . ALA A 1 1348 ? 143.95500 123.04400 93.94200 1.000 79.71110 1738 ALA B N 1
ATOM 10743 C CA . ALA A 1 1348 ? 143.11300 122.45800 92.90800 1.000 79.71110 1738 ALA B CA 1
ATOM 10744 C C . ALA A 1 1348 ? 143.23500 123.21600 91.59500 1.000 79.71110 1738 ALA B C 1
ATOM 10745 O O . ALA A 1 1348 ? 143.25500 122.60600 90.52200 1.000 79.71110 1738 ALA B O 1
ATOM 10747 N N . GLU A 1 1349 ? 143.29800 124.54700 91.65600 1.000 83.76192 1739 GLU B N 1
ATOM 10748 C CA . GLU A 1 1349 ? 143.42100 125.32300 90.42700 1.000 83.76192 1739 GLU B CA 1
ATOM 10749 C C . GLU A 1 1349 ? 144.79600 125.16400 89.80000 1.000 83.76192 1739 GLU B C 1
ATOM 10750 O O . GLU A 1 1349 ? 144.92700 125.24600 88.57600 1.000 83.76192 1739 GLU B O 1
ATOM 10756 N N . ILE A 1 1350 ? 145.83000 124.95400 90.61200 1.000 80.68010 1740 ILE B N 1
ATOM 10757 C CA . ILE A 1 1350 ? 147.15300 124.69800 90.05900 1.000 80.68010 1740 ILE B CA 1
ATOM 10758 C C . ILE A 1 1350 ? 147.19100 123.33700 89.38200 1.000 80.68010 1740 ILE B C 1
ATOM 10759 O O . ILE A 1 1350 ? 147.80100 123.17700 88.32000 1.000 80.68010 1740 ILE B O 1
ATOM 10764 N N . VAL A 1 1351 ? 146.53500 122.33900 89.97600 1.000 81.53076 1741 VAL B N 1
ATOM 10765 C CA . VAL A 1 1351 ? 146.51200 121.01000 89.37300 1.000 81.53076 1741 VAL B CA 1
ATOM 10766 C C . VAL A 1 1351 ? 145.80900 121.04400 88.02400 1.000 81.53076 1741 VAL B C 1
ATOM 10767 O O . VAL A 1 1351 ? 146.26700 120.43400 87.05400 1.000 81.53076 1741 VAL B O 1
ATOM 10771 N N . THR A 1 1352 ? 144.69200 121.75600 87.93900 1.000 82.22492 1742 THR B N 1
ATOM 10772 C CA . THR A 1 1352 ? 143.93000 121.85500 86.70300 1.000 82.22492 1742 THR B CA 1
ATOM 10773 C C . THR A 1 1352 ? 144.47000 122.91300 85.75600 1.000 82.22492 1742 THR B C 1
ATOM 10774 O O . THR A 1 1352 ? 143.78200 123.26200 84.79400 1.000 82.22492 1742 THR B O 1
ATOM 10778 N N . LYS A 1 1353 ? 145.66400 123.44100 86.01800 1.000 84.91795 1743 LYS B N 1
ATOM 10779 C CA . LYS A 1 1353 ? 146.34300 124.40700 85.15700 1.000 84.91795 1743 LYS B CA 1
ATOM 10780 C C . LYS A 1 1353 ? 145.57500 125.71500 85.01300 1.000 84.91795 1743 LYS B C 1
ATOM 10781 O O . LYS A 1 1353 ? 145.83900 126.49100 84.09400 1.000 84.91795 1743 LYS B O 1
ATOM 10787 N N . THR A 1 1354 ? 144.61600 125.98100 85.89900 1.000 85.29324 1744 THR B N 1
ATOM 10788 C CA . THR A 1 1354 ? 143.93700 127.27100 85.87300 1.000 85.29324 1744 THR B CA 1
ATOM 10789 C C . THR A 1 1354 ? 144.85300 128.37900 86.37000 1.000 85.29324 1744 THR B C 1
ATOM 10790 O O . THR A 1 1354 ? 144.87600 129.47600 85.80200 1.000 85.29324 1744 THR B O 1
ATOM 10794 N N . ILE A 1 1355 ? 145.61700 128.11000 87.42300 1.000 87.14282 1745 ILE B N 1
ATOM 10795 C CA . ILE A 1 1355 ? 146.60100 129.04200 87.95400 1.000 87.14282 1745 ILE B CA 1
ATOM 10796 C C . ILE A 1 1355 ? 147.97900 128.51500 87.58700 1.000 87.14282 1745 ILE B C 1
ATOM 10797 O O . ILE A 1 1355 ? 148.37000 127.42600 88.02100 1.000 87.14282 1745 ILE B O 1
ATOM 10802 N N . GLU A 1 1356 ? 148.71600 129.28400 86.79000 1.000 93.41527 1746 GLU B N 1
ATOM 10803 C CA . GLU A 1 1356 ? 150.04500 128.88700 86.36100 1.000 93.41527 1746 GLU B CA 1
ATOM 10804 C C . GLU A 1 1356 ? 151.14900 129.78100 86.90100 1.000 93.41527 1746 GLU B C 1
ATOM 10805 O O . GLU A 1 1356 ? 152.32200 129.40600 86.81000 1.000 93.41527 1746 GLU B O 1
ATOM 10811 N N . ASN A 1 1357 ? 150.81500 130.94200 87.45600 1.000 94.03077 1747 ASN B N 1
ATOM 10812 C CA . ASN A 1 1357 ? 151.80400 131.81300 88.06800 1.000 94.03077 1747 ASN B CA 1
ATOM 10813 C C . ASN A 1 1357 ? 151.12000 132.65300 89.13700 1.000 94.03077 1747 ASN B C 1
ATOM 10814 O O . ASN A 1 1357 ? 149.92100 132.51900 89.38700 1.000 94.03077 1747 ASN B O 1
ATOM 10819 N N . LYS A 1 1358 ? 151.90200 133.52200 89.77600 1.000 94.98407 1748 LYS B N 1
ATOM 10820 C CA . LYS A 1 1358 ? 151.38300 134.33700 90.87000 1.000 94.98407 1748 LYS B CA 1
ATOM 10821 C C . LYS A 1 1358 ? 150.33300 135.32700 90.37900 1.000 94.98407 1748 LYS B C 1
ATOM 10822 O O . LYS A 1 1358 ? 149.30900 135.54800 91.04300 1.000 94.98407 1748 LYS B O 1
ATOM 10828 N N . GLN A 1 1359 ? 150.57200 135.93600 89.21800 1.000 92.64695 1749 GLN B N 1
ATOM 10829 C CA . GLN A 1 1359 ? 149.60000 136.86800 88.66100 1.000 92.64695 1749 GLN B CA 1
ATOM 10830 C C . GLN A 1 1359 ? 148.27600 136.17500 88.38100 1.000 92.64695 1749 GLN B C 1
ATOM 10831 O O . GLN A 1 1359 ? 147.20600 136.77100 88.54700 1.000 92.64695 1749 GLN B O 1
ATOM 10837 N N . ASP A 1 1360 ? 148.32700 134.91300 87.95300 1.000 91.72935 1750 ASP B N 1
ATOM 10838 C CA . ASP A 1 1360 ? 147.09800 134.15100 87.79200 1.000 91.72935 1750 ASP B CA 1
ATOM 10839 C C . ASP A 1 1360 ? 146.36800 134.00900 89.11600 1.000 91.72935 1750 ASP B C 1
ATOM 10840 O O . ASP A 1 1360 ? 145.13900 134.07800 89.15800 1.000 91.72935 1750 ASP B O 1
ATOM 10845 N N . ALA A 1 1361 ? 147.10400 133.80500 90.20900 1.000 86.46779 1751 ALA B N 1
ATOM 10846 C CA . ALA A 1 1361 ? 146.46100 133.69000 91.51200 1.000 86.46779 1751 ALA B CA 1
ATOM 10847 C C . ALA A 1 1361 ? 145.77100 134.98600 91.90200 1.000 86.46779 1751 ALA B C 1
ATOM 10848 O O . ALA A 1 1361 ? 144.64400 134.97200 92.41500 1.000 86.46779 1751 ALA B O 1
ATOM 10850 N N . VAL A 1 1362 ? 146.42700 136.12200 91.66700 1.000 85.53209 1752 VAL B N 1
ATOM 10851 C CA . VAL A 1 1362 ? 145.81200 137.40300 92.00300 1.000 85.53209 1752 VAL B CA 1
ATOM 10852 C C . VAL A 1 1362 ? 144.55600 137.63000 91.16700 1.000 85.53209 1752 VAL B C 1
ATOM 10853 O O . VAL A 1 1362 ? 143.49500 138.00400 91.68600 1.000 85.53209 1752 VAL B O 1
ATOM 10857 N N . ASP A 1 1363 ? 144.65600 137.39100 89.85900 1.000 85.38525 1753 ASP B N 1
ATOM 10858 C CA . ASP A 1 1363 ? 143.49100 137.56300 89.00200 1.000 85.38525 1753 ASP B CA 1
ATOM 10859 C C . ASP A 1 1363 ? 142.37300 136.60700 89.38400 1.000 85.38525 1753 ASP B C 1
ATOM 10860 O O . ASP A 1 1363 ? 141.19500 136.95700 89.27300 1.000 85.38525 1753 ASP B O 1
ATOM 10865 N N . TYR A 1 1364 ? 142.71700 135.40100 89.82800 1.000 81.98194 1754 TYR B N 1
ATOM 10866 C CA . TYR A 1 1364 ? 141.70700 134.46500 90.29500 1.000 81.98194 1754 TYR B CA 1
ATOM 10867 C C . TYR A 1 1364 ? 141.00000 134.99600 91.52700 1.000 81.98194 1754 TYR B C 1
ATOM 10868 O O . TYR A 1 1364 ? 139.77600 134.89100 91.64300 1.000 81.98194 1754 TYR B O 1
ATOM 10877 N N . LEU A 1 1365 ? 141.75200 135.56600 92.46400 1.000 79.50251 1755 LEU B N 1
ATOM 10878 C CA . LEU A 1 1365 ? 141.11700 136.12400 93.64900 1.000 79.50251 1755 LEU B CA 1
ATOM 10879 C C . LEU A 1 1365 ? 140.29100 137.35600 93.33100 1.000 79.50251 1755 LEU B C 1
ATOM 10880 O O . LEU A 1 1365 ? 139.46300 137.75600 94.15200 1.000 79.50251 1755 LEU B O 1
ATOM 10885 N N . THR A 1 1366 ? 140.50200 137.97600 92.17100 1.000 78.52962 1756 THR B N 1
ATOM 10886 C CA . THR A 1 1366 ? 139.64500 139.10300 91.81100 1.000 78.52962 1756 THR B CA 1
ATOM 10887 C C . THR A 1 1366 ? 138.19000 138.71200 91.58300 1.000 78.52962 1756 THR B C 1
ATOM 10888 O O . THR A 1 1366 ? 137.34400 139.60200 91.49400 1.000 78.52962 1756 THR B O 1
ATOM 10892 N N . TRP A 1 1367 ? 137.87400 137.42600 91.46500 1.000 75.54326 1757 TRP B N 1
ATOM 10893 C CA . TRP A 1 1367 ? 136.52000 136.98600 91.15500 1.000 75.54326 1757 TRP B CA 1
ATOM 10894 C C . TRP A 1 1367 ? 135.69400 136.62300 92.37900 1.000 75.54326 1757 TRP B C 1
ATOM 10895 O O . TRP A 1 1367 ? 134.53200 136.24300 92.22400 1.000 75.54326 1757 TRP B O 1
ATOM 10906 N N . THR A 1 1368 ? 136.24600 136.72200 93.57900 1.000 74.94828 1758 THR B N 1
ATOM 10907 C CA . THR A 1 1368 ? 135.60000 136.18700 94.76700 1.000 74.94828 1758 THR B CA 1
ATOM 10908 C C . THR A 1 1368 ? 134.82100 137.25800 95.51900 1.000 74.94828 1758 THR B C 1
ATOM 10909 O O . THR A 1 1368 ? 134.97600 138.45600 95.28800 1.000 74.94828 1758 THR B O 1
ATOM 10913 N N . PHE A 1 1369 ? 133.95800 136.79600 96.42400 1.000 76.85249 1759 PHE B N 1
ATOM 10914 C CA . PHE A 1 1369 ? 133.25200 137.70000 97.32200 1.000 76.85249 1759 PHE B CA 1
ATOM 10915 C C . PHE A 1 1369 ? 134.20300 138.33900 98.31500 1.000 76.85249 1759 PHE B C 1
ATOM 10916 O O . PHE A 1 1369 ? 133.93100 139.43100 98.82700 1.000 76.85249 1759 PHE B O 1
ATOM 10924 N N . LEU A 1 1370 ? 135.32100 137.67300 98.59500 1.000 77.64447 1760 LEU B N 1
ATOM 10925 C CA . LEU A 1 1370 ? 136.34000 138.24500 99.46300 1.000 77.64447 1760 LEU B CA 1
ATOM 10926 C C . LEU A 1 1370 ? 136.88700 139.53700 98.88100 1.000 77.64447 1760 LEU B C 1
ATOM 10927 O O . LEU A 1 1370 ? 137.11800 140.50500 99.61000 1.000 77.64447 1760 LEU B O 1
ATOM 10932 N N . TYR A 1 1371 ? 137.10200 139.56900 97.56800 1.000 77.11468 1761 TYR B N 1
ATOM 10933 C CA . TYR A 1 1371 ? 137.60400 140.77700 96.92900 1.000 77.11468 1761 TYR B CA 1
ATOM 10934 C C . TYR A 1 1371 ? 136.62000 141.92500 97.07600 1.000 77.11468 1761 TYR B C 1
ATOM 10935 O O . TYR A 1 1371 ? 137.02300 143.07500 97.27400 1.000 77.11468 1761 TYR B O 1
ATOM 10944 N N . ARG A 1 1372 ? 135.32400 141.63700 96.96800 1.000 78.27752 1762 ARG B N 1
ATOM 10945 C CA . ARG A 1 1372 ? 134.32200 142.68000 97.14800 1.000 78.27752 1762 ARG B CA 1
ATOM 10946 C C . ARG A 1 1372 ? 134.28000 143.16400 98.58900 1.000 78.27752 1762 ARG B C 1
ATOM 10947 O O . ARG A 1 1372 ? 134.19000 144.36800 98.83900 1.000 78.27752 1762 ARG B O 1
ATOM 10955 N N . ARG A 1 1373 ? 134.34000 142.24500 99.55100 1.000 77.03461 1763 ARG B N 1
ATOM 10956 C CA . ARG A 1 1373 ? 134.16600 142.63300 100.94200 1.000 77.03461 1763 ARG B CA 1
ATOM 10957 C C . ARG A 1 1373 ? 135.41900 143.21900 101.57000 1.000 77.03461 1763 ARG B C 1
ATOM 10958 O O . ARG A 1 1373 ? 135.31900 143.84200 102.62700 1.000 77.03461 1763 ARG B O 1
ATOM 10966 N N . MET A 1 1374 ? 136.59200 143.02700 100.96800 1.000 80.91246 1764 MET B N 1
ATOM 10967 C CA . MET A 1 1374 ? 137.80800 143.55100 101.57800 1.000 80.91246 1764 MET B CA 1
ATOM 10968 C C . MET A 1 1374 ? 137.78600 145.07000 101.65100 1.000 80.91246 1764 MET B C 1
ATOM 10969 O O . MET A 1 1374 ? 138.22400 145.65300 102.64500 1.000 80.91246 1764 MET B O 1
ATOM 10974 N N . THR A 1 1375 ? 137.29400 145.73100 100.60800 1.000 80.26223 1765 THR B N 1
ATOM 10975 C CA . THR A 1 1375 ? 137.22700 147.18500 100.63700 1.000 80.26223 1765 THR B CA 1
ATOM 10976 C C . THR A 1 1375 ? 136.07700 147.69200 101.49300 1.000 80.26223 1765 THR B C 1
ATOM 10977 O O . THR A 1 1375 ? 136.17500 148.77900 102.06700 1.000 80.26223 1765 THR B O 1
ATOM 10981 N N . GLN A 1 1376 ? 134.98400 146.93800 101.58300 1.000 80.93176 1766 GLN B N 1
ATOM 10982 C CA . GLN A 1 1376 ? 133.83000 147.39600 102.34700 1.000 80.93176 1766 GLN B CA 1
ATOM 10983 C C . GLN A 1 1376 ? 134.11000 147.36600 103.84200 1.000 80.93176 1766 GLN B C 1
ATOM 10984 O O . GLN A 1 1376 ? 133.80600 148.32200 104.56000 1.000 80.93176 1766 GLN B O 1
ATOM 10990 N N . ASN A 1 1377 ? 134.67900 146.27100 104.33200 1.000 76.04309 1767 ASN B N 1
ATOM 10991 C CA . ASN A 1 1377 ? 134.96300 146.08700 105.75300 1.000 76.04309 1767 ASN B CA 1
ATOM 10992 C C . ASN A 1 1377 ? 136.40300 145.62100 105.88600 1.000 76.04309 1767 ASN B C 1
ATOM 10993 O O . ASN A 1 1377 ? 136.66800 144.42500 106.05000 1.000 76.04309 1767 ASN B O 1
ATOM 10998 N N . PRO A 1 1378 ? 137.36400 146.54200 105.81800 1.000 74.56286 1768 PRO B N 1
ATOM 10999 C CA . PRO A 1 1378 ? 138.76700 146.11000 105.78100 1.000 74.56286 1768 PRO B CA 1
ATOM 11000 C C . PRO A 1 1378 ? 139.25500 145.50500 107.08200 1.000 74.56286 1768 PRO B C 1
ATOM 11001 O O . PRO A 1 1378 ? 139.98500 144.51100 107.05000 1.000 74.56286 1768 PRO B O 1
ATOM 11005 N N . ASN A 1 1379 ? 138.88200 146.06700 108.22900 1.000 76.48836 1769 ASN B N 1
ATOM 11006 C CA . ASN A 1 1379 ? 139.41400 145.56300 109.48800 1.000 76.48836 1769 ASN B CA 1
ATOM 11007 C C . ASN A 1 1379 ? 138.93400 144.15800 109.80700 1.000 76.48836 1769 ASN B C 1
ATOM 11008 O O . ASN A 1 1379 ? 139.56200 143.47800 110.61900 1.000 76.48836 1769 ASN B O 1
ATOM 11013 N N . TYR A 1 1380 ? 137.83800 143.70800 109.20100 1.000 74.72036 1770 TYR B N 1
ATOM 11014 C CA . TYR A 1 1380 ? 137.41000 142.33200 109.40700 1.000 74.72036 1770 TYR B CA 1
ATOM 11015 C C . TYR A 1 1380 ? 138.41700 141.35300 108.83100 1.000 74.72036 1770 TYR B C 1
ATOM 11016 O O . TYR A 1 1380 ? 138.55200 140.23300 109.33200 1.000 74.72036 1770 TYR B O 1
ATOM 11025 N N . TYR A 1 1381 ? 139.13500 141.75600 107.78700 1.000 75.38672 1771 TYR B N 1
ATOM 11026 C CA . TYR A 1 1381 ? 140.08000 140.89000 107.10100 1.000 75.38672 1771 TYR B CA 1
ATOM 11027 C C . TYR A 1 1381 ? 141.52300 141.26600 107.39400 1.000 75.38672 1771 TYR B C 1
ATOM 11028 O O . TYR A 1 1381 ? 142.41100 140.95300 106.60000 1.000 75.38672 1771 TYR B O 1
ATOM 11037 N N . ASN A 1 1382 ? 141.77100 141.92500 108.52200 1.000 80.08481 1772 ASN B N 1
ATOM 11038 C CA . ASN A 1 1382 ? 143.10800 142.37600 108.90500 1.000 80.08481 1772 ASN B CA 1
ATOM 11039 C C . ASN A 1 1382 ? 143.72100 143.25800 107.82400 1.000 80.08481 1772 ASN B C 1
ATOM 11040 O O . ASN A 1 1382 ? 144.91200 143.17800 107.52500 1.000 80.08481 1772 ASN B O 1
ATOM 11045 N N . LEU A 1 1383 ? 142.89400 144.10200 107.22500 1.000 81.73302 1773 LEU B N 1
ATOM 11046 C CA . LEU A 1 1383 ? 143.33200 145.06700 106.22900 1.000 81.73302 1773 LEU B CA 1
ATOM 11047 C C . LEU A 1 1383 ? 143.28000 146.44500 106.86700 1.000 81.73302 1773 LEU B C 1
ATOM 11048 O O . LEU A 1 1383 ? 142.23400 146.85800 107.37400 1.000 81.73302 1773 LEU B O 1
ATOM 11053 N N . GLN A 1 1384 ? 144.40300 147.14900 106.84800 1.000 93.20306 1774 GLN B N 1
ATOM 11054 C CA . GLN A 1 1384 ? 144.55200 148.38200 107.60300 1.000 93.20306 1774 GLN B CA 1
ATOM 11055 C C . GLN A 1 1384 ? 144.18500 149.62500 106.80500 1.000 93.20306 1774 GLN B C 1
ATOM 11056 O O . GLN A 1 1384 ? 144.26100 150.73100 107.34400 1.000 93.20306 1774 GLN B O 1
ATOM 11062 N N . GLY A 1 1385 ? 143.78700 149.48100 105.54800 1.000 91.67222 1775 GLY B N 1
ATOM 11063 C CA . GLY A 1 1385 ? 143.43900 150.63800 104.74600 1.000 91.67222 1775 GLY B CA 1
ATOM 11064 C C . GLY A 1 1385 ? 142.47300 150.27000 103.64300 1.000 91.67222 1775 GLY B C 1
ATOM 11065 O O . GLY A 1 1385 ? 142.28200 149.09600 103.31700 1.000 91.67222 1775 GLY B O 1
ATOM 11066 N N . ILE A 1 1386 ? 141.86100 151.30300 103.06400 1.000 92.21670 1776 ILE B N 1
ATOM 11067 C CA . ILE A 1 1386 ? 140.87900 151.11800 102.00200 1.000 92.21670 1776 ILE B CA 1
ATOM 11068 C C . ILE A 1 1386 ? 141.44300 151.44700 100.62800 1.000 92.21670 1776 ILE B C 1
ATOM 11069 O O . ILE A 1 1386 ? 140.77800 151.17600 99.61600 1.000 92.21670 1776 ILE B O 1
ATOM 11074 N N . SER A 1 1387 ? 142.65000 152.00100 100.55600 1.000 96.35609 1777 SER B N 1
ATOM 11075 C CA . SER A 1 1387 ? 143.22200 152.41400 99.28400 1.000 96.35609 1777 SER B CA 1
ATOM 11076 C C . SER A 1 1387 ? 143.43100 151.21600 98.36900 1.000 96.35609 1777 SER B C 1
ATOM 11077 O O . SER A 1 1387 ? 143.52500 150.07000 98.81000 1.000 96.35609 1777 SER B O 1
ATOM 11080 N N . HIS A 1 1388 ? 143.49700 151.49800 97.06900 1.000 98.84529 1778 HIS B N 1
ATOM 11081 C CA . HIS A 1 1388 ? 143.74500 150.43900 96.09900 1.000 98.84529 1778 HIS B CA 1
ATOM 11082 C C . HIS A 1 1388 ? 145.11300 149.81000 96.31100 1.000 98.84529 1778 HIS B C 1
ATOM 11083 O O . HIS A 1 1388 ? 145.27500 148.59400 96.16000 1.000 98.84529 1778 HIS B O 1
ATOM 11090 N N . ARG A 1 1389 ? 146.11300 150.62400 96.64700 1.000 97.38883 1779 ARG B N 1
ATOM 11091 C CA . ARG A 1 1389 ? 147.44400 150.09000 96.90500 1.000 97.38883 1779 ARG B CA 1
ATOM 11092 C C . ARG A 1 1389 ? 147.43700 149.14500 98.09700 1.000 97.38883 1779 ARG B C 1
ATOM 11093 O O . ARG A 1 1389 ? 148.09600 148.10200 98.07300 1.000 97.38883 1779 ARG B O 1
ATOM 11101 N N . HIS A 1 1390 ? 146.70200 149.49500 99.15400 1.000 95.66389 1780 HIS B N 1
ATOM 11102 C CA . HIS A 1 1390 ? 146.61300 148.61300 100.31300 1.000 95.66389 1780 HIS B CA 1
ATOM 11103 C C . HIS A 1 1390 ? 145.96500 147.29000 99.94400 1.000 95.66389 1780 HIS B C 1
ATOM 11104 O O . HIS A 1 1390 ? 146.42600 146.22500 100.36800 1.000 95.66389 1780 HIS B O 1
ATOM 11111 N N . LEU A 1 1391 ? 144.89000 147.33800 99.15700 1.000 89.91885 1781 LEU B N 1
ATOM 11112 C CA . LEU A 1 1391 ? 144.22500 146.11100 98.73800 1.000 89.91885 1781 LEU B CA 1
ATOM 11113 C C . LEU A 1 1391 ? 145.14800 145.24900 97.89300 1.000 89.91885 1781 LEU B C 1
ATOM 11114 O O . LEU A 1 1391 ? 145.21300 144.03100 98.08100 1.000 89.91885 1781 LEU B O 1
ATOM 11119 N N . SER A 1 1392 ? 145.87200 145.86300 96.95700 1.000 91.70540 1782 SER B N 1
ATOM 11120 C CA . SER A 1 1392 ? 146.78800 145.10000 96.11900 1.000 91.70540 1782 SER B CA 1
ATOM 11121 C C . SER A 1 1392 ? 147.89600 144.47200 96.94500 1.000 91.70540 1782 SER B C 1
ATOM 11122 O O . SER A 1 1392 ? 148.24600 143.30600 96.73800 1.000 91.70540 1782 SER B O 1
ATOM 11125 N N . ASP A 1 1393 ? 148.46300 145.22700 97.88700 1.000 92.61943 1783 ASP B N 1
ATOM 11126 C CA . ASP A 1 1393 ? 149.52800 144.68300 98.71900 1.000 92.61943 1783 ASP B CA 1
ATOM 11127 C C . ASP A 1 1393 ? 149.02500 143.53200 99.57500 1.000 92.61943 1783 ASP B C 1
ATOM 11128 O O . ASP A 1 1393 ? 149.70400 142.51000 99.70700 1.000 92.61943 1783 ASP B O 1
ATOM 11133 N N . HIS A 1 1394 ? 147.84000 143.67700 100.16600 1.000 87.22397 1784 HIS B N 1
ATOM 11134 C CA . HIS A 1 1394 ? 147.30400 142.60900 101.00000 1.000 87.22397 1784 HIS B CA 1
ATOM 11135 C C . HIS A 1 1394 ? 146.99900 141.36800 100.17700 1.000 87.22397 1784 HIS B C 1
ATOM 11136 O O . HIS A 1 1394 ? 147.27000 140.24500 100.61200 1.000 87.22397 1784 HIS B O 1
ATOM 11143 N N . LEU A 1 1395 ? 146.43100 141.55200 98.98600 1.000 86.88631 1785 LEU B N 1
ATOM 11144 C CA . LEU A 1 1395 ? 146.13500 140.42100 98.11900 1.000 86.88631 1785 LEU B CA 1
ATOM 11145 C C . LEU A 1 1395 ? 147.41000 139.70800 97.69300 1.000 86.88631 1785 LEU B C 1
ATOM 11146 O O . LEU A 1 1395 ? 147.46900 138.47200 97.67900 1.000 86.88631 1785 LEU B O 1
ATOM 11151 N N . SER A 1 1396 ? 148.44300 140.47300 97.33800 1.000 87.64955 1786 SER B N 1
ATOM 11152 C CA . SER A 1 1396 ? 149.71600 139.87100 96.96600 1.000 87.64955 1786 SER B CA 1
ATOM 11153 C C . SER A 1 1396 ? 150.33300 139.12600 98.13800 1.000 87.64955 1786 SER B C 1
ATOM 11154 O O . SER A 1 1396 ? 150.88000 138.03500 97.96700 1.000 87.64955 1786 SER B O 1
ATOM 11157 N N . GLU A 1 1397 ? 150.25100 139.69400 99.34000 1.000 90.53810 1787 GLU B N 1
ATOM 11158 C CA . GLU A 1 1397 ? 150.78500 139.01500 100.51500 1.000 90.53810 1787 GLU B CA 1
ATOM 11159 C C . GLU A 1 1397 ? 150.04000 137.71600 100.78800 1.000 90.53810 1787 GLU B C 1
ATOM 11160 O O . GLU A 1 1397 ? 150.65100 136.70700 101.15700 1.000 90.53810 1787 GLU B O 1
ATOM 11166 N N . LEU A 1 1398 ? 148.71900 137.72300 100.61300 1.000 87.38819 1788 LEU B N 1
ATOM 11167 C CA . LEU A 1 1398 ? 147.93200 136.51400 100.83200 1.000 87.38819 1788 LEU B CA 1
ATOM 11168 C C . LEU A 1 1398 ? 148.28800 135.43100 99.82200 1.000 87.38819 1788 LEU B C 1
ATOM 11169 O O . LEU A 1 1398 ? 148.52000 134.27300 100.19200 1.000 87.38819 1788 LEU B O 1
ATOM 11174 N N . VAL A 1 1399 ? 148.33100 135.78400 98.53400 1.000 86.17468 1789 VAL B N 1
ATOM 11175 C CA . VAL A 1 1399 ? 148.67800 134.79100 97.52200 1.000 86.17468 1789 VAL B CA 1
ATOM 11176 C C . VAL A 1 1399 ? 150.14700 134.42600 97.55400 1.000 86.17468 1789 VAL B C 1
ATOM 11177 O O . VAL A 1 1399 ? 150.54800 133.46300 96.89900 1.000 86.17468 1789 VAL B O 1
ATOM 11181 N N . GLU A 1 1400 ? 150.96600 135.18000 98.28000 1.000 89.46739 1790 GLU B N 1
ATOM 11182 C CA . GLU A 1 1400 ? 152.34900 134.78100 98.49200 1.000 89.46739 1790 GLU B CA 1
ATOM 11183 C C . GLU A 1 1400 ? 152.44900 133.77600 99.62500 1.000 89.46739 1790 GLU B C 1
ATOM 11184 O O . GLU A 1 1400 ? 153.13000 132.75600 99.50200 1.000 89.46739 1790 GLU B O 1
ATOM 11190 N N . GLN A 1 1401 ? 151.77400 134.05600 100.73800 1.000 90.59591 1791 GLN B N 1
ATOM 11191 C CA . GLN A 1 1401 ? 151.80900 133.15000 101.87800 1.000 90.59591 1791 GLN B CA 1
ATOM 11192 C C . GLN A 1 1401 ? 151.18600 131.80500 101.53600 1.000 90.59591 1791 GLN B C 1
ATOM 11193 O O . GLN A 1 1401 ? 151.71800 130.75600 101.91200 1.000 90.59591 1791 GLN B O 1
ATOM 11199 N N . THR A 1 1402 ? 150.06000 131.81100 100.82100 1.000 86.85739 1792 THR B N 1
ATOM 11200 C CA . THR A 1 1402 ? 149.42100 130.54700 100.47000 1.000 86.85739 1792 THR B CA 1
ATOM 11201 C C . THR A 1 1402 ? 150.30200 129.71800 99.54500 1.000 86.85739 1792 THR B C 1
ATOM 11202 O O . THR A 1 1402 ? 150.44400 128.50200 99.73000 1.000 86.85739 1792 THR B O 1
ATOM 11206 N N . LEU A 1 1403 ? 150.90700 130.35500 98.54500 1.000 86.30264 1793 LEU B N 1
ATOM 11207 C CA . LEU A 1 1403 ? 151.77800 129.61900 97.64000 1.000 86.30264 1793 LEU B CA 1
ATOM 11208 C C . LEU A 1 1403 ? 153.02500 129.12800 98.35600 1.000 86.30264 1793 LEU B C 1
ATOM 11209 O O . LEU A 1 1403 ? 153.53300 128.04900 98.04700 1.000 86.30264 1793 LEU B O 1
ATOM 11214 N N . SER A 1 1404 ? 153.53400 129.90100 99.31500 1.000 89.21293 1794 SER B N 1
ATOM 11215 C CA . SER A 1 1404 ? 154.67100 129.43800 100.09800 1.000 89.21293 1794 SER B CA 1
ATOM 11216 C C . SER A 1 1404 ? 154.30200 128.22100 100.93000 1.000 89.21293 1794 SER B C 1
ATOM 11217 O O . SER A 1 1404 ? 155.09600 127.28500 101.05800 1.000 89.21293 1794 SER B O 1
ATOM 11220 N N . ASP A 1 1405 ? 153.10200 128.21800 101.51000 1.000 90.41426 1795 ASP B N 1
ATOM 11221 C CA . ASP A 1 1405 ? 152.64800 127.05600 102.26500 1.000 90.41426 1795 ASP B CA 1
ATOM 11222 C C . ASP A 1 1405 ? 152.54000 125.83200 101.37100 1.000 90.41426 1795 ASP B C 1
ATOM 11223 O O . ASP A 1 1405 ? 152.96100 124.73500 101.74900 1.000 90.41426 1795 ASP B O 1
ATOM 11228 N N . LEU A 1 1406 ? 151.96800 125.99800 100.18000 1.000 86.90014 1796 LEU B N 1
ATOM 11229 C CA . LEU A 1 1406 ? 151.83700 124.86300 99.27200 1.000 86.90014 1796 LEU B CA 1
ATOM 11230 C C . LEU A 1 1406 ? 153.19800 124.36800 98.79800 1.000 86.90014 1796 LEU B C 1
ATOM 11231 O O . LEU A 1 1406 ? 153.40900 123.16000 98.66400 1.000 86.90014 1796 LEU B O 1
ATOM 11236 N N . GLU A 1 1407 ? 154.12800 125.28300 98.52700 1.000 91.26458 1797 GLU B N 1
ATOM 11237 C CA . GLU A 1 1407 ? 155.45800 124.88600 98.08100 1.000 91.26458 1797 GLU B CA 1
ATOM 11238 C C . GLU A 1 1407 ? 156.22100 124.17800 99.19000 1.000 91.26458 1797 GLU B C 1
ATOM 11239 O O . GLU A 1 1407 ? 156.97700 123.23700 98.92900 1.000 91.26458 1797 GLU B O 1
ATOM 11245 N N . GLN A 1 1408 ? 156.04400 124.62800 100.43200 1.000 93.07488 1798 GLN B N 1
ATOM 11246 C CA . GLN A 1 1408 ? 156.72900 124.01200 101.56000 1.000 93.07488 1798 GLN B CA 1
ATOM 11247 C C . GLN A 1 1408 ? 156.27100 122.58100 101.78500 1.000 93.07488 1798 GLN B C 1
ATOM 11248 O O . GLN A 1 1408 ? 157.07800 121.72600 102.16000 1.000 93.07488 1798 GLN B O 1
ATOM 11254 N N . SER A 1 1409 ? 154.99200 122.29900 101.56300 1.000 90.13379 1799 SER B N 1
ATOM 11255 C CA . SER A 1 1409 ? 154.44400 120.96200 101.72800 1.000 90.13379 1799 SER B CA 1
ATOM 11256 C C . SER A 1 1409 ? 154.65900 120.08600 100.50700 1.000 90.13379 1799 SER B C 1
ATOM 11257 O O . SER A 1 1409 ? 154.08400 118.99900 100.43600 1.000 90.13379 1799 SER B O 1
ATOM 11260 N N . LYS A 1 1410 ? 155.45200 120.54100 99.54300 1.000 89.78405 1800 LYS B N 1
ATOM 11261 C CA . LYS A 1 1410 ? 155.74800 119.81500 98.31300 1.000 89.78405 1800 LYS B CA 1
ATOM 11262 C C . LYS A 1 1410 ? 154.50600 119.56100 97.47200 1.000 89.78405 1800 LYS B C 1
ATOM 11263 O O . LYS A 1 1410 ? 154.53100 118.73000 96.56400 1.000 89.78405 1800 LYS B O 1
ATOM 11269 N N . CYS A 1 1411 ? 153.41100 120.26400 97.75700 1.000 88.80551 1801 CYS B N 1
ATOM 11270 C CA . CYS A 1 1411 ? 152.22400 120.14300 96.92000 1.000 88.80551 1801 CYS B CA 1
ATOM 11271 C C . CYS A 1 1411 ? 152.45500 120.75100 95.54300 1.000 88.80551 1801 CYS B C 1
ATOM 11272 O O . CYS A 1 1411 ? 151.99900 120.20300 94.53500 1.000 88.80551 1801 CYS B O 1
ATOM 11275 N N . ILE A 1 1412 ? 153.15500 121.88000 95.47900 1.000 88.52911 1802 ILE B N 1
ATOM 11276 C CA . ILE A 1 1412 ? 153.48000 122.54800 94.23100 1.000 88.52911 1802 ILE B CA 1
ATOM 11277 C C . ILE A 1 1412 ? 154.97100 122.85800 94.21900 1.000 88.52911 1802 ILE B C 1
ATOM 11278 O O . ILE A 1 1412 ? 155.67800 122.64300 95.20000 1.000 88.52911 1802 ILE B O 1
ATOM 11283 N N . SER A 1 1413 ? 155.44500 123.37300 93.08800 1.000 92.53094 1803 SER B N 1
ATOM 11284 C CA . SER A 1 1413 ? 156.83200 123.78300 92.93800 1.000 92.53094 1803 SER B CA 1
ATOM 11285 C C . SER A 1 1413 ? 156.87100 125.16200 92.30700 1.000 92.53094 1803 SER B C 1
ATOM 11286 O O . SER A 1 1413 ? 156.25800 125.38400 91.26000 1.000 92.53094 1803 SER B O 1
ATOM 11289 N N . ILE A 1 1414 ? 157.59800 126.07800 92.93400 1.000 99.25590 1804 ILE B N 1
ATOM 11290 C CA . ILE A 1 1414 ? 157.72600 127.44900 92.45600 1.000 99.25590 1804 ILE B CA 1
ATOM 11291 C C . ILE A 1 1414 ? 159.09900 127.57600 91.80800 1.000 99.25590 1804 ILE B C 1
ATOM 11292 O O . ILE A 1 1414 ? 160.10900 127.73900 92.49500 1.000 99.25590 1804 ILE B O 1
ATOM 11297 N N . GLU A 1 1415 ? 159.14600 127.49900 90.48500 1.000 107.86426 1805 GLU B N 1
ATOM 11298 C CA . GLU A 1 1415 ? 160.38500 127.76900 89.77300 1.000 107.86426 1805 GLU B CA 1
ATOM 11299 C C . GLU A 1 1415 ? 160.55900 129.27200 89.61200 1.000 107.86426 1805 GLU B C 1
ATOM 11300 O O . GLU A 1 1415 ? 159.59300 129.99900 89.36900 1.000 107.86426 1805 GLU B O 1
ATOM 11306 N N . ASP A 1 1416 ? 161.79800 129.73300 89.75900 1.000 113.64089 1806 ASP B N 1
ATOM 11307 C CA . ASP A 1 1416 ? 162.12300 131.16500 89.81000 1.000 113.64089 1806 ASP B CA 1
ATOM 11308 C C . ASP A 1 1416 ? 161.29800 131.75900 90.95100 1.000 113.64089 1806 ASP B C 1
ATOM 11309 O O . ASP A 1 1416 ? 161.33000 131.21900 92.06600 1.000 113.64089 1806 ASP B O 1
ATOM 11314 N N . GLU A 1 1417 ? 160.55900 132.84200 90.73100 1.000 110.52974 1807 GLU B N 1
ATOM 11315 C CA . GLU A 1 1417 ? 159.67400 133.37700 91.75100 1.000 110.52974 1807 GLU B CA 1
ATOM 11316 C C . GLU A 1 1417 ? 158.26600 133.62800 91.23900 1.000 110.52974 1807 GLU B C 1
ATOM 11317 O O . GLU A 1 1417 ? 157.44600 134.17500 91.98200 1.000 110.52974 1807 GLU B O 1
ATOM 11323 N N . MET A 1 1418 ? 157.96300 133.25000 90.00000 1.000 105.57733 1808 MET B N 1
ATOM 11324 C CA . MET A 1 1418 ? 156.68300 133.55700 89.38300 1.000 105.57733 1808 MET B CA 1
ATOM 11325 C C . MET A 1 1418 ? 155.86800 132.30500 89.08500 1.000 105.57733 1808 MET B C 1
ATOM 11326 O O . MET A 1 1418 ? 154.72900 132.18700 89.54000 1.000 105.57733 1808 MET B O 1
ATOM 11331 N N . ASP A 1 1419 ? 156.42700 131.35900 88.33800 1.000 102.21494 1809 ASP B N 1
ATOM 11332 C CA . ASP A 1 1419 ? 155.65800 130.21400 87.87700 1.000 102.21494 1809 ASP B CA 1
ATOM 11333 C C . ASP A 1 1419 ? 155.41300 129.21800 89.00400 1.000 102.21494 1809 ASP B C 1
ATOM 11334 O O . ASP A 1 1419 ? 156.21800 129.07600 89.92600 1.000 102.21494 1809 ASP B O 1
ATOM 11339 N N . VAL A 1 1420 ? 154.28000 128.52600 88.91800 1.000 94.68950 1810 VAL B N 1
ATOM 11340 C CA . VAL A 1 1420 ? 153.92700 127.45800 89.84200 1.000 94.68950 1810 VAL B CA 1
ATOM 11341 C C . VAL A 1 1420 ? 153.47500 126.25200 89.03400 1.000 94.68950 1810 VAL B C 1
ATOM 11342 O O . VAL A 1 1420 ? 152.78500 126.39500 88.01900 1.000 94.68950 1810 VAL B O 1
ATOM 11346 N N . ALA A 1 1421 ? 153.88400 125.06800 89.46800 1.000 90.99916 1811 ALA B N 1
ATOM 11347 C CA . ALA A 1 1421 ? 153.50100 123.82800 88.82000 1.000 90.99916 1811 ALA B CA 1
ATOM 11348 C C . ALA A 1 1421 ? 153.11600 122.80100 89.87000 1.000 90.99916 1811 ALA B C 1
ATOM 11349 O O . ALA A 1 1421 ? 153.65800 122.81000 90.97800 1.000 90.99916 1811 ALA B O 1
ATOM 11351 N N . PRO A 1 1422 ? 152.18400 121.91000 89.55600 1.000 85.63542 1812 PRO B N 1
ATOM 11352 C CA . PRO A 1 1422 ? 151.77600 120.89900 90.53100 1.000 85.63542 1812 PRO B CA 1
ATOM 11353 C C . PRO A 1 1422 ? 152.79300 119.77900 90.65700 1.000 85.63542 1812 PRO B C 1
ATOM 11354 O O . PRO A 1 1422 ? 153.52700 119.45800 89.72100 1.000 85.63542 1812 PRO B O 1
ATOM 11358 N N . LEU A 1 1423 ? 152.83000 119.18900 91.84400 1.000 87.01272 1813 LEU B N 1
ATOM 11359 C CA . LEU A 1 1423 ? 153.63200 118.01000 92.12500 1.000 87.01272 1813 LEU B CA 1
ATOM 11360 C C . LEU A 1 1423 ? 152.70600 116.84700 92.46000 1.000 87.01272 1813 LEU B C 1
ATOM 11361 O O . LEU A 1 1423 ? 151.48600 116.99500 92.51800 1.000 87.01272 1813 LEU B O 1
ATOM 11366 N N . ASN A 1 1424 ? 153.29900 115.67300 92.68300 1.000 88.70557 1814 ASN B N 1
ATOM 11367 C CA . ASN A 1 1424 ? 152.48800 114.47600 92.87500 1.000 88.70557 1814 ASN B CA 1
ATOM 11368 C C . ASN A 1 1424 ? 151.64900 114.56400 94.14300 1.000 88.70557 1814 ASN B C 1
ATOM 11369 O O . ASN A 1 1424 ? 150.50000 114.11100 94.15900 1.000 88.70557 1814 ASN B O 1
ATOM 11374 N N . LEU A 1 1425 ? 152.20000 115.13400 95.21600 1.000 84.70460 1815 LEU B N 1
ATOM 11375 C CA . LEU A 1 1425 ? 151.42900 115.27000 96.44700 1.000 84.70460 1815 LEU B CA 1
ATOM 11376 C C . LEU A 1 1425 ? 150.21100 116.15600 96.23500 1.000 84.70460 1815 LEU B C 1
ATOM 11377 O O . LEU A 1 1425 ? 149.10900 115.83700 96.69300 1.000 84.70460 1815 LEU B O 1
ATOM 11382 N N . GLY A 1 1426 ? 150.38900 117.27600 95.54100 1.000 83.95001 1816 GLY B N 1
ATOM 11383 C CA . GLY A 1 1426 ? 149.25500 118.13600 95.26000 1.000 83.95001 1816 GLY B CA 1
ATOM 11384 C C . GLY A 1 1426 ? 148.24100 117.47100 94.35500 1.000 83.95001 1816 GLY B C 1
ATOM 11385 O O . GLY A 1 1426 ? 147.03300 117.64900 94.52300 1.000 83.95001 1816 GLY B O 1
ATOM 11386 N N . MET A 1 1427 ? 148.71800 116.69000 93.38700 1.000 85.35301 1817 MET B N 1
ATOM 11387 C CA . MET A 1 1427 ? 147.80800 115.99000 92.49100 1.000 85.35301 1817 MET B CA 1
ATOM 11388 C C . MET A 1 1427 ? 146.96600 114.97100 93.24200 1.000 85.35301 1817 MET B C 1
ATOM 11389 O O . MET A 1 1427 ? 145.76000 114.86500 93.00100 1.000 85.35301 1817 MET B O 1
ATOM 11394 N N . ILE A 1 1428 ? 147.57200 114.21400 94.15900 1.000 82.84719 1818 ILE B N 1
ATOM 11395 C CA . ILE A 1 1428 ? 146.78900 113.23700 94.90100 1.000 82.84719 1818 ILE B CA 1
ATOM 11396 C C . ILE A 1 1428 ? 145.95100 113.89300 95.98100 1.000 82.84719 1818 ILE B C 1
ATOM 11397 O O . ILE A 1 1428 ? 144.97800 113.29700 96.44500 1.000 82.84719 1818 ILE B O 1
ATOM 11402 N N . ALA A 1 1429 ? 146.30000 115.10400 96.40900 1.000 82.55733 1819 ALA B N 1
ATOM 11403 C CA . ALA A 1 1429 ? 145.41900 115.82900 97.31700 1.000 82.55733 1819 ALA B CA 1
ATOM 11404 C C . ALA A 1 1429 ? 144.18200 116.32800 96.58900 1.000 82.55733 1819 ALA B C 1
ATOM 11405 O O . ALA A 1 1429 ? 143.07100 116.25600 97.12000 1.000 82.55733 1819 ALA B O 1
ATOM 11407 N N . ALA A 1 1430 ? 144.36000 116.85100 95.37700 1.000 82.41760 1820 ALA B N 1
ATOM 11408 C CA . ALA A 1 1430 ? 143.22200 117.33100 94.60600 1.000 82.41760 1820 ALA B CA 1
ATOM 11409 C C . ALA A 1 1430 ? 142.37000 116.18400 94.08800 1.000 82.41760 1820 ALA B C 1
ATOM 11410 O O . ALA A 1 1430 ? 141.15800 116.34400 93.92200 1.000 82.41760 1820 ALA B O 1
ATOM 11412 N N . TYR A 1 1431 ? 142.98100 115.03100 93.81600 1.000 82.34756 1821 TYR B N 1
ATOM 11413 C CA . TYR A 1 1431 ? 142.23600 113.90900 93.25900 1.000 82.34756 1821 TYR B CA 1
ATOM 11414 C C . TYR A 1 1431 ? 141.19500 113.38700 94.23700 1.000 82.34756 1821 TYR B C 1
ATOM 11415 O O . TYR A 1 1431 ? 140.05300 113.12700 93.85000 1.000 82.34756 1821 TYR B O 1
ATOM 11424 N N . TYR A 1 1432 ? 141.56500 113.22400 95.50100 1.000 82.63178 1822 TYR B N 1
ATOM 11425 C CA . TYR A 1 1432 ? 140.68100 112.63000 96.49000 1.000 82.63178 1822 TYR B CA 1
ATOM 11426 C C . TYR A 1 1432 ? 139.90900 113.65700 97.29900 1.000 82.63178 1822 TYR B C 1
ATOM 11427 O O . TYR A 1 1432 ? 139.19800 113.27500 98.22600 1.000 82.63178 1822 TYR B O 1
ATOM 11436 N N . TYR A 1 1433 ? 140.02500 114.93800 96.97100 1.000 81.21490 1823 TYR B N 1
ATOM 11437 C CA . TYR A 1 1433 ? 139.37500 116.01100 97.71500 1.000 81.21490 1823 TYR B CA 1
ATOM 11438 C C . TYR A 1 1433 ? 139.72300 115.91900 99.19700 1.000 81.21490 1823 TYR B C 1
ATOM 11439 O O . TYR A 1 1433 ? 138.86600 115.77700 100.06600 1.000 81.21490 1823 TYR B O 1
ATOM 11448 N N . ILE A 1 1434 ? 141.02000 115.99300 99.46800 1.000 84.78115 1824 ILE B N 1
ATOM 11449 C CA . ILE A 1 1434 ? 141.56700 115.85900 100.80900 1.000 84.78115 1824 ILE B CA 1
ATOM 11450 C C . ILE A 1 1434 ? 142.36900 117.10800 101.13100 1.000 84.78115 1824 ILE B C 1
ATOM 11451 O O . ILE A 1 1434 ? 143.10400 117.61800 100.28100 1.000 84.78115 1824 ILE B O 1
ATOM 11456 N N . ASN A 1 1435 ? 142.21200 117.60700 102.35200 1.000 87.22329 1825 ASN B N 1
ATOM 11457 C CA . ASN A 1 1435 ? 142.94200 118.79300 102.77300 1.000 87.22329 1825 ASN B CA 1
ATOM 11458 C C . ASN A 1 1435 ? 144.44200 118.56500 102.63500 1.000 87.22329 1825 ASN B C 1
ATOM 11459 O O . ASN A 1 1435 ? 144.95400 117.49400 102.96200 1.000 87.22329 1825 ASN B O 1
ATOM 11464 N N . TYR A 1 1436 ? 145.14800 119.57600 102.12500 1.000 85.66327 1826 TYR B N 1
ATOM 11465 C CA . TYR A 1 1436 ? 146.57100 119.41600 101.84800 1.000 85.66327 1826 TYR B CA 1
ATOM 11466 C C . TYR A 1 1436 ? 147.36600 119.14300 103.11600 1.000 85.66327 1826 TYR B C 1
ATOM 11467 O O . TYR A 1 1436 ? 148.43900 118.53400 103.05300 1.000 85.66327 1826 TYR B O 1
ATOM 11476 N N . THR A 1 1437 ? 146.86500 119.58300 104.27100 1.000 87.03568 1827 THR B N 1
ATOM 11477 C CA . THR A 1 1437 ? 147.54800 119.28700 105.52300 1.000 87.03568 1827 THR B CA 1
ATOM 11478 C C . THR A 1 1437 ? 147.58900 117.79100 105.77500 1.000 87.03568 1827 THR B C 1
ATOM 11479 O O . THR A 1 1437 ? 148.58900 117.26300 106.26800 1.000 87.03568 1827 THR B O 1
ATOM 11483 N N . THR A 1 1438 ? 146.50500 117.09100 105.44800 1.000 88.13357 1828 THR B N 1
ATOM 11484 C CA . THR A 1 1438 ? 146.47500 115.64500 105.61500 1.000 88.13357 1828 THR B CA 1
ATOM 11485 C C . THR A 1 1438 ? 147.51400 114.96400 104.73800 1.000 88.13357 1828 THR B C 1
ATOM 11486 O O . THR A 1 1438 ? 148.20900 114.04500 105.18500 1.000 88.13357 1828 THR B O 1
ATOM 11490 N N . ILE A 1 1439 ? 147.63900 115.39900 103.48800 1.000 87.99094 1829 ILE B N 1
ATOM 11491 C CA . ILE A 1 1439 ? 148.61500 114.78900 102.59700 1.000 87.99094 1829 ILE B CA 1
ATOM 11492 C C . ILE A 1 1439 ? 150.02700 115.09000 103.07000 1.000 87.99094 1829 ILE B C 1
ATOM 11493 O O . ILE A 1 1439 ? 150.92100 114.24000 102.97800 1.000 87.99094 1829 ILE B O 1
ATOM 11498 N N . GLU A 1 1440 ? 150.25600 116.29700 103.58500 1.000 91.90919 1830 GLU B N 1
ATOM 11499 C CA . GLU A 1 1440 ? 151.56700 116.61100 104.14000 1.000 91.90919 1830 GLU B CA 1
ATOM 11500 C C . GLU A 1 1440 ? 151.87600 115.73700 105.34600 1.000 91.90919 1830 GLU B C 1
ATOM 11501 O O . GLU A 1 1440 ? 153.00300 115.25600 105.49800 1.000 91.90919 1830 GLU B O 1
ATOM 11507 N N . LEU A 1 1441 ? 150.88700 115.52400 106.21600 1.000 89.68694 1831 LEU B N 1
ATOM 11508 C CA . LEU A 1 1441 ? 151.06500 114.62300 107.35100 1.000 89.68694 1831 LEU B CA 1
ATOM 11509 C C . LEU A 1 1441 ? 151.43100 113.22500 106.88100 1.000 89.68694 1831 LEU B C 1
ATOM 11510 O O . LEU A 1 1441 ? 152.35100 112.59700 107.41600 1.000 89.68694 1831 LEU B O 1
ATOM 11515 N N . PHE A 1 1442 ? 150.71400 112.72000 105.87900 1.000 89.58806 1832 PHE B N 1
ATOM 11516 C CA . PHE A 1 1442 ? 151.00100 111.38500 105.37200 1.000 89.58806 1832 PHE B CA 1
ATOM 11517 C C . PHE A 1 1442 ? 152.41200 111.30500 104.81300 1.000 89.58806 1832 PHE B C 1
ATOM 11518 O O . PHE A 1 1442 ? 153.13600 110.34100 105.07700 1.000 89.58806 1832 PHE B O 1
ATOM 11526 N N . SER A 1 1443 ? 152.82500 112.30700 104.04000 1.000 90.45833 1833 SER B N 1
ATOM 11527 C CA . SER A 1 1443 ? 154.16100 112.27400 103.45600 1.000 90.45833 1833 SER B CA 1
ATOM 11528 C C . SER A 1 1443 ? 155.23800 112.35400 104.52600 1.000 90.45833 1833 SER B C 1
ATOM 11529 O O . SER A 1 1443 ? 156.27500 111.69300 104.41900 1.000 90.45833 1833 SER B O 1
ATOM 11532 N N . MET A 1 1444 ? 155.01700 113.16500 105.56200 1.000 94.47458 1834 MET B N 1
ATOM 11533 C CA . MET A 1 1444 ? 156.03900 113.34000 106.58600 1.000 94.47458 1834 MET B CA 1
ATOM 11534 C C . MET A 1 1444 ? 156.12900 112.14000 107.51600 1.000 94.47458 1834 MET B C 1
ATOM 11535 O O . MET A 1 1444 ? 157.20700 111.85700 108.04500 1.000 94.47458 1834 MET B O 1
ATOM 11540 N N . SER A 1 1445 ? 155.02600 111.42700 107.73200 1.000 95.10129 1835 SER B N 1
ATOM 11541 C CA . SER A 1 1445 ? 155.03000 110.35000 108.71400 1.000 95.10129 1835 SER B CA 1
ATOM 11542 C C . SER A 1 1445 ? 155.31300 108.98500 108.10500 1.000 95.10129 1835 SER B C 1
ATOM 11543 O O . SER A 1 1445 ? 156.01400 108.17500 108.71500 1.000 95.10129 1835 SER B O 1
ATOM 11546 N N . LEU A 1 1446 ? 154.77500 108.70300 106.92300 1.000 96.53087 1836 LEU B N 1
ATOM 11547 C CA . LEU A 1 1446 ? 154.99000 107.40500 106.30300 1.000 96.53087 1836 LEU B CA 1
ATOM 11548 C C . LEU A 1 1446 ? 156.45900 107.21700 105.95400 1.000 96.53087 1836 LEU B C 1
ATOM 11549 O O . LEU A 1 1446 ? 157.07900 108.08600 105.33700 1.000 96.53087 1836 LEU B O 1
ATOM 11554 N N . ASN A 1 1447 ? 157.01400 106.07600 106.34800 1.000 101.72614 1837 ASN B N 1
ATOM 11555 C CA . ASN A 1 1447 ? 158.37100 105.69900 105.98900 1.000 1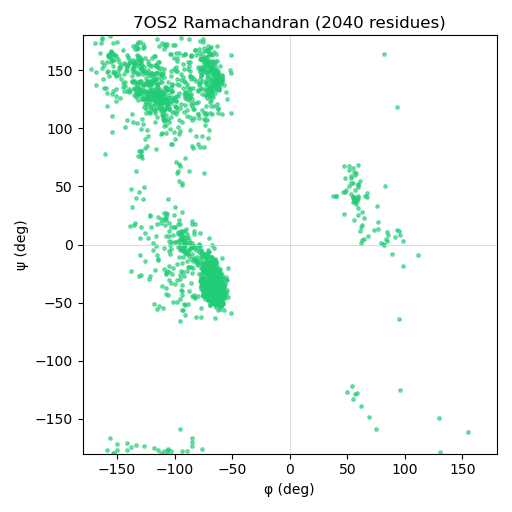01.72614 1837 ASN B CA 1
ATOM 11556 C C . ASN A 1 1447 ? 158.34100 104.31800 105.35200 1.000 101.72614 1837 ASN B C 1
ATOM 11557 O O . ASN A 1 1447 ? 157.27700 103.74600 105.11200 1.000 101.72614 1837 ASN B O 1
ATOM 11562 N N . ALA A 1 1448 ? 159.52100 103.77200 105.08200 1.000 101.14703 1838 ALA B N 1
ATOM 11563 C CA . ALA A 1 1448 ? 159.61800 102.49900 104.38100 1.000 101.14703 1838 ALA B CA 1
ATOM 11564 C C . ALA A 1 1448 ? 159.33600 101.30200 105.27500 1.000 101.14703 1838 ALA B C 1
ATOM 11565 O O . ALA A 1 1448 ? 159.37400 100.16900 104.78900 1.000 101.14703 1838 ALA B O 1
ATOM 11567 N N . LYS A 1 1449 ? 159.06000 101.51700 106.56000 1.000 104.24468 1839 LYS B N 1
ATOM 11568 C CA . LYS A 1 1449 ? 158.84900 100.41700 107.48900 1.000 104.24468 1839 LYS B CA 1
ATOM 11569 C C . LYS A 1 1449 ? 157.56400 100.55200 108.29200 1.000 104.24468 1839 LYS B C 1
ATOM 11570 O O . LYS A 1 1449 ? 157.41200 99.86100 109.30300 1.000 104.24468 1839 LYS B O 1
ATOM 11576 N N . THR A 1 1450 ? 156.64300 101.42000 107.88800 1.000 105.55052 1840 THR B N 1
ATOM 11577 C CA . THR A 1 1450 ? 155.39500 101.55600 108.62500 1.000 105.55052 1840 THR B CA 1
ATOM 11578 C C . THR A 1 1450 ? 154.54300 100.31200 108.44000 1.000 105.55052 1840 THR B C 1
ATOM 11579 O O . THR A 1 1450 ? 154.31700 99.86200 107.31300 1.000 105.55052 1840 THR B O 1
ATOM 11583 N N . LYS A 1 1451 ? 154.08000 99.75400 109.54800 1.000 112.48602 1841 LYS B N 1
ATOM 11584 C CA . LYS A 1 1451 ? 153.16600 98.62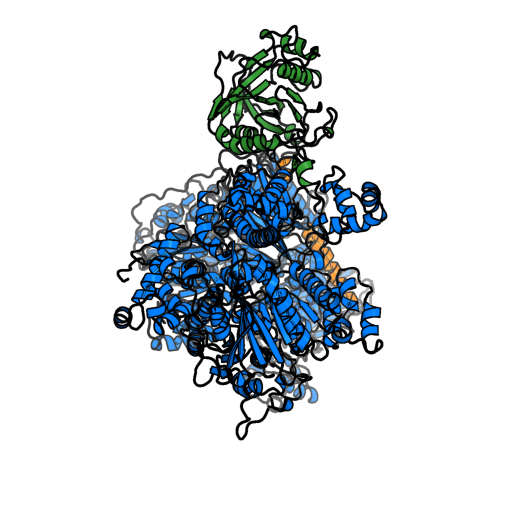900 109.53200 1.000 112.48602 1841 LYS B CA 1
ATOM 11585 C C . LYS A 1 1451 ? 151.77300 99.12200 109.90800 1.000 112.48602 1841 LYS B C 1
ATOM 11586 O O . LYS A 1 1451 ? 151.54700 100.31500 110.11300 1.000 112.48602 1841 LYS B O 1
ATOM 11592 N N . VAL A 1 1452 ? 150.82900 98.18700 110.00300 1.000 108.35954 1842 VAL B N 1
ATOM 11593 C CA . VAL A 1 1452 ? 149.43200 98.55800 110.20900 1.000 108.35954 1842 VAL B CA 1
ATOM 11594 C C . VAL A 1 1452 ? 149.26400 99.35500 111.49600 1.000 108.35954 1842 VAL B C 1
ATOM 11595 O O . VAL A 1 1452 ? 148.44000 100.27600 111.57200 1.000 108.35954 1842 VAL B O 1
ATOM 11599 N N . ARG A 1 1453 ? 150.05000 99.02600 112.52000 1.000 115.77023 1843 ARG B N 1
ATOM 11600 C CA . ARG A 1 1453 ? 149.92500 99.71500 113.79800 1.000 115.77023 1843 ARG B CA 1
ATOM 11601 C C . ARG A 1 1453 ? 150.18300 101.20700 113.64900 1.000 115.77023 1843 ARG B C 1
ATOM 11602 O O . ARG A 1 1453 ? 149.49700 102.02700 114.26800 1.000 115.77023 1843 ARG B O 1
ATOM 11610 N N . GLY A 1 1454 ? 151.17900 101.57800 112.84300 1.000 106.00939 1844 GLY B N 1
ATOM 11611 C CA . GLY A 1 1454 ? 151.42100 102.98300 112.58000 1.000 106.00939 1844 GLY B CA 1
ATOM 11612 C C . GLY A 1 1454 ? 150.45100 103.58300 111.59100 1.000 106.00939 1844 GLY B C 1
ATOM 11613 O O . GLY A 1 1454 ? 150.15600 104.78000 111.66200 1.000 106.00939 1844 GLY B O 1
ATOM 11614 N N . LEU A 1 1455 ? 149.94200 102.77200 110.66200 1.000 99.61156 1845 LEU B N 1
ATOM 11615 C CA . LEU A 1 1455 ? 148.97200 103.27000 109.69600 1.000 99.61156 1845 LEU B CA 1
ATOM 11616 C C . LEU A 1 1455 ? 147.68800 103.70500 110.38000 1.000 99.61156 1845 LEU B C 1
ATOM 11617 O O . LEU A 1 1455 ? 147.08100 104.70200 109.98000 1.000 99.61156 1845 LEU B O 1
ATOM 11622 N N . ILE A 1 1456 ? 147.25100 102.97100 111.40300 1.000 97.88961 1846 ILE B N 1
ATOM 11623 C CA . ILE A 1 1456 ? 146.05300 103.37500 112.13100 1.000 97.88961 1846 ILE B CA 1
ATOM 11624 C C . ILE A 1 1456 ? 146.24400 104.76400 112.72500 1.000 97.88961 1846 ILE B C 1
ATOM 11625 O O . ILE A 1 1456 ? 145.37300 105.63100 112.61800 1.000 97.88961 1846 ILE B O 1
ATOM 11630 N N . GLU A 1 1457 ? 147.39800 104.99300 113.34800 1.000 99.35113 1847 GLU B N 1
ATOM 11631 C CA . GLU A 1 1457 ? 147.67400 106.29100 113.95600 1.000 99.35113 1847 GLU B CA 1
ATOM 11632 C C . GLU A 1 1457 ? 147.72200 107.39600 112.91000 1.000 99.35113 1847 GLU B C 1
ATOM 11633 O O . GLU A 1 1457 ? 147.12100 108.46800 113.08400 1.000 99.35113 1847 GLU B O 1
ATOM 11639 N N . ILE A 1 1458 ? 148.41900 107.14600 111.80600 1.000 96.43084 1848 ILE B N 1
ATOM 11640 C CA . ILE A 1 1458 ? 148.55200 108.15500 110.76400 1.000 96.43084 1848 ILE B CA 1
ATOM 11641 C C . ILE A 1 1458 ? 147.18800 108.51100 110.18500 1.000 96.43084 1848 ILE B C 1
ATOM 11642 O O . ILE A 1 1458 ? 146.86300 109.68700 110.00700 1.000 96.43084 1848 ILE B O 1
ATOM 11647 N N . ILE A 1 1459 ? 146.36600 107.50000 109.89900 1.000 93.92458 1849 ILE B N 1
ATOM 11648 C CA . ILE A 1 1459 ? 145.01300 107.75200 109.41300 1.000 93.92458 1849 ILE B CA 1
ATOM 11649 C C . ILE A 1 1459 ? 144.22400 108.54500 110.43800 1.00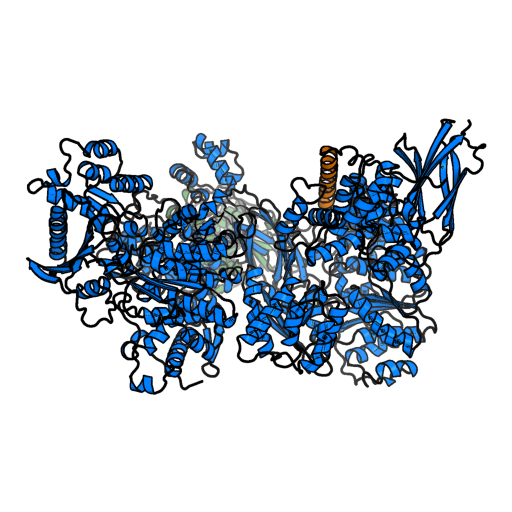0 93.92458 1849 ILE B C 1
ATOM 11650 O O . ILE A 1 1459 ? 143.48600 109.47200 110.09100 1.000 93.92458 1849 ILE B O 1
ATOM 11655 N N . SER A 1 1460 ? 144.37000 108.20500 111.71800 1.000 95.70646 1850 SER B N 1
ATOM 11656 C CA . SER A 1 1460 ? 143.65300 108.92500 112.75800 1.000 95.70646 1850 SER B CA 1
ATOM 11657 C C . SER A 1 1460 ? 144.05300 110.38500 112.82600 1.000 95.70646 1850 SER B C 1
ATOM 11658 O O . SER A 1 1460 ? 143.26400 111.20600 113.30000 1.000 95.70646 1850 SER B O 1
ATOM 11661 N N . ASN A 1 1461 ? 145.25300 110.73300 112.37400 1.000 98.02442 1851 ASN B N 1
ATOM 11662 C CA . ASN A 1 1461 ? 145.70800 112.11200 112.47100 1.000 98.02442 1851 ASN B CA 1
ATOM 11663 C C . ASN A 1 1461 ? 145.33000 112.96000 111.26600 1.000 98.02442 1851 ASN B C 1
ATOM 11664 O O . ASN A 1 1461 ? 145.80400 114.09200 111.15500 1.000 98.02442 1851 ASN B O 1
ATOM 11669 N N . ALA A 1 1462 ? 144.49900 112.44700 110.36300 1.000 93.99508 1852 ALA B N 1
ATOM 11670 C CA . ALA A 1 1462 ? 144.09300 113.22600 109.20100 1.000 93.99508 1852 ALA B CA 1
ATOM 11671 C C . ALA A 1 1462 ? 143.21700 114.40400 109.61000 1.000 93.99508 1852 ALA B C 1
ATOM 11672 O O . ALA A 1 1462 ? 142.53600 114.37600 110.63700 1.000 93.99508 1852 ALA B O 1
ATOM 11674 N N . ALA A 1 1463 ? 143.23900 115.45400 108.78800 1.000 92.32308 1853 ALA B N 1
ATOM 11675 C CA . ALA A 1 1463 ? 142.44900 116.64700 109.06700 1.000 92.32308 1853 ALA B CA 1
ATOM 11676 C C . ALA A 1 1463 ? 140.95800 116.43500 108.85900 1.000 92.32308 1853 ALA B C 1
ATOM 11677 O O . ALA A 1 1463 ? 140.16500 117.27000 109.30300 1.000 92.32308 1853 ALA B O 1
ATOM 11679 N N . GLU A 1 1464 ? 140.55900 115.35800 108.18600 1.000 93.99162 1854 GLU B N 1
ATOM 11680 C CA . GLU A 1 1464 ? 139.14100 115.07100 108.01600 1.000 93.99162 1854 GLU B CA 1
ATOM 11681 C C . GLU A 1 1464 ? 138.46800 114.76800 109.34300 1.000 93.99162 1854 GLU B C 1
ATOM 11682 O O . GLU A 1 1464 ? 137.27300 115.02900 109.50400 1.000 93.99162 1854 GLU B O 1
ATOM 11688 N N . TYR A 1 1465 ? 139.21100 114.22000 110.29700 1.000 94.76305 1855 TYR B N 1
ATOM 11689 C CA . TYR A 1 1465 ? 138.68800 113.87800 111.60900 1.000 94.76305 1855 TYR B CA 1
ATOM 11690 C C . TYR A 1 1465 ? 138.89400 114.98700 112.62400 1.000 94.76305 1855 TYR B C 1
ATOM 11691 O O . TYR A 1 1465 ? 138.62700 114.78300 113.80900 1.000 94.76305 1855 TYR B O 1
ATOM 11700 N N . GLU A 1 1466 ? 139.37300 116.15000 112.18700 1.000 102.51090 1856 GLU B N 1
ATOM 11701 C CA . GLU A 1 1466 ? 139.61100 117.25600 113.10200 1.000 102.51090 1856 GLU B CA 1
ATOM 11702 C C . GLU A 1 1466 ? 138.32800 117.74700 113.75400 1.000 102.51090 1856 GLU B C 1
ATOM 11703 O O . GLU A 1 1466 ? 138.38300 118.34800 114.83000 1.000 102.51090 1856 GLU B O 1
ATOM 11709 N N . ASN A 1 1467 ? 137.17500 117.49100 113.14000 1.000 102.24126 1857 ASN B N 1
ATOM 11710 C CA . ASN A 1 1467 ? 135.89600 117.95700 113.65700 1.000 102.24126 1857 ASN B CA 1
ATOM 11711 C C . ASN A 1 1467 ? 135.05200 116.83000 114.23600 1.000 102.24126 1857 ASN B C 1
ATOM 11712 O O . ASN A 1 1467 ? 133.82700 116.95400 114.30800 1.000 102.24126 1857 ASN B O 1
ATOM 11717 N N . ILE A 1 1468 ? 135.67500 115.73400 114.64200 1.000 101.28674 1858 ILE B N 1
ATOM 11718 C CA . ILE A 1 1468 ? 134.93300 114.67600 115.33600 1.000 101.28674 1858 ILE B CA 1
ATOM 11719 C C . ILE A 1 1468 ? 134.46400 115.20800 116.68400 1.000 101.28674 1858 ILE B C 1
ATOM 11720 O O . ILE A 1 1468 ? 135.28500 115.72700 117.45900 1.000 101.28674 1858 ILE B O 1
ATOM 11725 N N . PRO A 1 1469 ? 133.17700 115.11700 117.00800 1.000 99.87204 1859 PRO B N 1
ATOM 11726 C CA . PRO A 1 1469 ? 132.68600 115.72800 118.24500 1.000 99.87204 1859 PRO B CA 1
ATOM 11727 C C . PRO A 1 1469 ? 133.24600 115.05600 119.48500 1.000 99.87204 1859 PRO B C 1
ATOM 11728 O O . PRO A 1 1469 ? 133.48600 113.84700 119.51700 1.000 99.87204 1859 PRO B O 1
ATOM 11732 N N . ILE A 1 1470 ? 133.45200 115.86700 120.51700 1.000 100.56853 1860 ILE B N 1
ATOM 11733 C CA . ILE A 1 1470 ? 133.87600 115.40700 121.83200 1.000 100.56853 1860 ILE B CA 1
ATOM 11734 C C . ILE A 1 1470 ? 132.83100 115.86100 122.83700 1.000 100.56853 1860 ILE B C 1
ATOM 11735 O O . ILE A 1 1470 ? 132.51100 117.05200 122.90600 1.000 100.56853 1860 ILE B O 1
ATOM 11740 N N . ARG A 1 1471 ? 132.30200 114.92300 123.60900 1.000 105.57365 1861 ARG B N 1
ATOM 11741 C CA . ARG A 1 1471 ? 131.20400 115.19500 124.52200 1.000 105.57365 1861 ARG B CA 1
ATOM 11742 C C . ARG A 1 1471 ? 131.65800 115.04500 125.96600 1.000 105.57365 1861 ARG B C 1
ATOM 11743 O O . ARG A 1 1471 ? 132.76400 114.58400 126.25600 1.000 105.57365 1861 ARG B O 1
ATOM 11751 N N . HIS A 1 1472 ? 130.78100 115.44900 126.88000 1.000 105.28673 1862 HIS B N 1
ATOM 11752 C CA . HIS A 1 1472 ? 131.06400 115.31600 128.30000 1.000 105.28673 1862 HIS B CA 1
ATOM 11753 C C . HIS A 1 1472 ? 131.10700 113.85000 128.71000 1.000 105.28673 1862 HIS B C 1
ATOM 11754 O O . HIS A 1 1472 ? 130.42200 112.99900 128.13700 1.000 105.28673 1862 HIS B O 1
ATOM 11761 N N . HIS A 1 1473 ? 131.94400 113.56200 129.70600 1.000 115.63282 1863 HIS B N 1
ATOM 11762 C CA . HIS A 1 1473 ? 132.04800 112.24100 130.31700 1.000 115.63282 1863 HIS B CA 1
ATOM 11763 C C . HIS A 1 1473 ? 132.54500 111.18400 129.33900 1.000 115.63282 1863 HIS B C 1
ATOM 11764 O O . HIS A 1 1473 ? 132.60600 110.00000 129.68200 1.000 115.63282 1863 HIS B O 1
ATOM 11771 N N . GLU A 1 1474 ? 132.90400 111.59200 128.12300 1.000 115.58700 1864 GLU B N 1
ATOM 11772 C CA . GLU A 1 1474 ? 133.46300 110.63800 127.17700 1.000 115.58700 1864 GLU B CA 1
ATOM 11773 C C . GLU A 1 1474 ? 134.88300 110.23100 127.53000 1.000 115.58700 1864 GLU B C 1
ATOM 11774 O O . GLU A 1 1474 ? 135.37700 109.24500 126.97900 1.000 115.58700 1864 GLU B O 1
ATOM 11780 N N . ASP A 1 1475 ? 135.55000 110.96300 128.42400 1.000 119.65877 1865 ASP B N 1
ATOM 11781 C CA . ASP A 1 1475 ? 136.90500 110.59300 128.81500 1.000 119.65877 1865 ASP B CA 1
ATOM 11782 C C . ASP A 1 1475 ? 136.92900 109.23600 129.50600 1.000 119.65877 1865 ASP B C 1
ATOM 11783 O O . ASP A 1 1475 ? 137.83100 108.42700 129.26500 1.000 119.65877 1865 ASP B O 1
ATOM 11788 N N . ASN A 1 1476 ? 135.95000 108.97200 130.37200 1.000 119.51518 1866 ASN B N 1
ATOM 11789 C CA . ASN A 1 1476 ? 135.88200 107.67500 131.03900 1.000 119.51518 1866 ASN B CA 1
ATOM 11790 C C . ASN A 1 1476 ? 135.70700 106.55000 130.02900 1.000 119.51518 1866 ASN B C 1
ATOM 11791 O O . ASN A 1 1476 ? 136.40200 105.52700 130.09000 1.000 119.51518 1866 ASN B O 1
ATOM 11796 N N . LEU A 1 1477 ? 134.77300 106.72300 129.09200 1.000 116.91515 1867 LEU B N 1
ATOM 11797 C CA . LEU A 1 1477 ? 134.54500 105.70300 128.07800 1.000 116.91515 1867 LEU B CA 1
ATOM 11798 C C . LEU A 1 1477 ? 135.78900 105.49100 127.23100 1.000 116.91515 1867 LEU B C 1
ATOM 11799 O O . LEU A 1 1477 ? 136.14900 104.35100 126.91800 1.000 116.91515 1867 LEU B O 1
ATOM 11804 N N . LEU A 1 1478 ? 136.46300 106.57800 126.85600 1.000 115.64780 1868 LEU B N 1
ATOM 11805 C CA . LEU A 1 1478 ? 137.66100 106.45900 126.03400 1.000 115.64780 1868 LEU B CA 1
ATOM 11806 C C . LEU A 1 1478 ? 138.78500 105.75900 126.78700 1.000 115.64780 1868 LEU B C 1
ATOM 11807 O O . LEU A 1 1478 ? 139.52300 104.96600 126.19900 1.000 115.64780 1868 LEU B O 1
ATOM 11812 N N . ARG A 1 1479 ? 138.93800 106.03700 128.08200 1.000 118.11145 1869 ARG B N 1
ATOM 11813 C CA . ARG A 1 1479 ? 139.96000 105.34400 128.86200 1.000 118.11145 1869 ARG B CA 1
ATOM 11814 C C . ARG A 1 1479 ? 139.65200 103.85700 128.97300 1.000 118.11145 1869 ARG B C 1
ATOM 11815 O O . ARG A 1 1479 ? 140.53300 103.00900 128.76800 1.000 118.11145 1869 ARG B O 1
ATOM 11823 N N . GLN A 1 1480 ? 138.40300 103.52200 129.30200 1.000 118.13820 1870 GLN B N 1
ATOM 11824 C CA . GLN A 1 1480 ? 138.02700 102.11800 129.39700 1.000 118.13820 1870 GLN B CA 1
ATOM 11825 C C . GLN A 1 1480 ? 138.23600 101.40900 128.06700 1.000 118.13820 1870 GLN B C 1
ATOM 11826 O O . GLN A 1 1480 ? 138.65900 100.24900 128.03400 1.000 118.13820 1870 GLN B O 1
ATOM 11832 N N . LEU A 1 1481 ? 137.95500 102.09600 126.95900 1.000 112.92239 1871 LEU B N 1
ATOM 11833 C CA . LEU A 1 1481 ? 138.17700 101.50700 125.64400 1.000 112.92239 1871 LEU B CA 1
ATOM 11834 C C . LEU A 1 1481 ? 139.66300 101.33300 125.35500 1.000 112.92239 1871 LEU B C 1
ATOM 11835 O O . LEU A 1 1481 ? 140.07900 100.30500 124.81100 1.000 112.92239 1871 LEU B O 1
ATOM 11840 N N . ALA A 1 1482 ? 140.47500 102.33200 125.70600 1.000 113.74870 1872 ALA B N 1
ATOM 11841 C CA . ALA A 1 1482 ? 141.90900 102.25100 125.46200 1.000 113.74870 1872 ALA B CA 1
ATOM 11842 C C . ALA A 1 1482 ? 142.54200 101.12100 126.25300 1.000 113.74870 1872 ALA B C 1
ATOM 11843 O O . ALA A 1 1482 ? 143.55500 100.55700 125.82700 1.000 113.74870 1872 ALA B O 1
ATOM 11845 N N . GLN A 1 1483 ? 141.97000 100.78600 127.40900 1.000 115.67437 1873 GLN B N 1
ATOM 11846 C CA . GLN A 1 1483 ? 142.47400 99.64100 128.15500 1.000 115.67437 1873 GLN B CA 1
ATOM 11847 C C . GLN A 1 1483 ? 142.31900 98.33400 127.38700 1.000 115.67437 1873 GLN B C 1
ATOM 11848 O O . GLN A 1 1483 ? 143.06500 97.38500 127.64800 1.000 115.67437 1873 GLN B O 1
ATOM 11854 N N . LYS A 1 1484 ? 141.38200 98.26400 126.44000 1.000 111.08139 1874 LYS B N 1
ATOM 11855 C CA . LYS A 1 1484 ? 141.03100 97.00600 125.79600 1.000 111.08139 1874 LYS B CA 1
ATOM 11856 C C . LYS A 1 1484 ? 141.57200 96.86300 124.38100 1.000 111.08139 1874 LYS B C 1
ATOM 11857 O O . LYS A 1 1484 ? 141.63900 95.73800 123.87500 1.000 111.08139 1874 LYS B O 1
ATOM 11863 N N . VAL A 1 1485 ? 141.95800 97.95600 123.73400 1.000 107.38997 1875 VAL B N 1
ATOM 11864 C CA . VAL A 1 1485 ? 142.33600 97.93400 122.32300 1.000 107.38997 1875 VAL B CA 1
ATOM 11865 C C . VAL A 1 1485 ? 143.67100 97.23000 122.13700 1.000 107.38997 1875 VAL B C 1
ATOM 11866 O O . VAL A 1 1485 ? 144.52700 97.27000 123.03300 1.000 107.38997 1875 VAL B O 1
ATOM 11870 N N . PRO A 1 1486 ? 143.89300 96.56900 120.99800 1.000 105.55534 1876 PRO B N 1
ATOM 11871 C CA . PRO A 1 1486 ? 145.14700 95.82600 120.80700 1.000 105.55534 1876 PRO B CA 1
ATOM 11872 C C . PRO A 1 1486 ? 146.39700 96.68200 120.86300 1.000 105.55534 1876 PRO B C 1
ATOM 11873 O O . PRO A 1 1486 ? 147.45700 96.17900 121.24800 1.000 105.55534 1876 PRO B O 1
ATOM 11877 N N . HIS A 1 1487 ? 146.32100 97.95200 120.47700 1.000 108.25921 1877 HIS B N 1
ATOM 11878 C CA . HIS A 1 1487 ? 147.47000 98.84800 120.51400 1.000 108.25921 1877 HIS B CA 1
ATOM 11879 C C . HIS A 1 1487 ? 147.17500 99.97800 121.48700 1.000 108.25921 1877 HIS B C 1
ATOM 11880 O O . HIS A 1 1487 ? 146.25600 100.77000 121.26200 1.000 108.25921 1877 HIS B O 1
ATOM 11887 N N . LYS A 1 1488 ? 147.95400 100.05500 122.55800 1.000 111.79513 1878 LYS B N 1
ATOM 11888 C CA . LYS A 1 1488 ? 147.75300 101.10800 123.53600 1.000 111.79513 1878 LYS B CA 1
ATOM 11889 C C . LYS A 1 1488 ? 148.31900 102.43000 123.03000 1.000 111.79513 1878 LYS B C 1
ATOM 11890 O O . LYS A 1 1488 ? 149.17000 102.47500 122.13700 1.000 111.79513 1878 LYS B O 1
ATOM 11896 N N . LEU A 1 1489 ? 147.83200 103.51500 123.61900 1.000 113.34606 1879 LEU B N 1
ATOM 11897 C CA . LEU A 1 1489 ? 148.24000 104.86700 123.26200 1.000 113.34606 1879 LEU B CA 1
ATOM 11898 C C . LEU A 1 1489 ? 149.04500 105.44900 124.41500 1.000 113.34606 1879 LEU B C 1
ATOM 11899 O O . LEU A 1 1489 ? 148.55800 105.50400 125.54800 1.000 113.34606 1879 LEU B O 1
ATOM 11904 N N . ASN A 1 1490 ? 150.26900 105.88500 124.12400 1.000 122.84541 1880 ASN B N 1
ATOM 11905 C CA . ASN A 1 1490 ? 151.18400 106.35800 125.15700 1.000 122.84541 1880 ASN B CA 1
ATOM 11906 C C . ASN A 1 1490 ? 150.81900 107.78400 125.54900 1.000 122.84541 1880 ASN B C 1
ATOM 11907 O O . ASN A 1 1490 ? 150.99600 108.71700 124.76100 1.000 122.84541 1880 ASN B O 1
ATOM 11912 N N . ASN A 1 1491 ? 150.33100 107.95000 126.78000 1.000 124.52661 1881 ASN B N 1
ATOM 11913 C CA . ASN A 1 1491 ? 149.91400 109.23000 127.34100 1.000 124.52661 1881 ASN B CA 1
ATOM 11914 C C . ASN A 1 1491 ? 149.03100 109.99200 126.35800 1.000 124.52661 1881 ASN B C 1
ATOM 11915 O O . ASN A 1 1491 ? 149.44000 111.03300 125.83400 1.000 124.52661 1881 ASN B O 1
ATOM 11920 N N . PRO A 1 1492 ? 147.82500 109.50400 126.07400 1.000 118.36670 1882 PRO B N 1
ATOM 11921 C CA . PRO A 1 1492 ? 146.97500 110.17600 125.09100 1.000 118.36670 1882 PRO B CA 1
ATOM 11922 C C . PRO A 1 1492 ? 146.13100 111.28100 125.70600 1.000 118.36670 1882 PRO B C 1
ATOM 11923 O O . PRO A 1 1492 ? 145.67200 111.19300 126.84600 1.000 118.36670 1882 PRO B O 1
ATOM 11927 N N . LYS A 1 1493 ? 145.93300 112.34100 124.93000 1.000 114.83055 1883 LYS B N 1
ATOM 11928 C CA . LYS A 1 1493 ? 145.01800 113.40600 125.31600 1.000 114.83055 1883 LYS B CA 1
ATOM 11929 C C . LYS A 1 1493 ? 143.60800 113.01600 124.89800 1.000 114.83055 1883 LYS B C 1
ATOM 11930 O O . LYS A 1 1493 ? 143.34000 112.82100 123.70900 1.000 114.83055 1883 LYS B O 1
ATOM 11936 N N . PHE A 1 1494 ? 142.70900 112.89800 125.86700 1.000 113.22746 1884 PHE B N 1
ATOM 11937 C CA . PHE A 1 1494 ? 141.37100 112.39700 125.59600 1.000 113.22746 1884 PHE B CA 1
ATOM 11938 C C . PHE A 1 1494 ? 140.39700 113.48400 125.16800 1.000 113.22746 1884 PHE B C 1
ATOM 11939 O O . PHE A 1 1494 ? 139.24500 113.17100 124.85900 1.000 113.22746 1884 PHE B O 1
ATOM 11947 N N . ASN A 1 1495 ? 140.81900 114.74200 125.14400 1.000 108.86394 1885 ASN B N 1
ATOM 11948 C CA . ASN A 1 1495 ? 140.05700 115.78200 124.46900 1.000 108.86394 1885 ASN B CA 1
ATOM 11949 C C . ASN A 1 1495 ? 140.48900 115.95800 123.02200 1.000 108.86394 1885 ASN B C 1
ATOM 11950 O O . ASN A 1 1495 ? 139.90600 116.77900 122.30900 1.000 108.86394 1885 ASN B O 1
ATOM 11955 N N . ASP A 1 1496 ? 141.49300 115.21400 122.58300 1.000 104.85092 1886 ASP B N 1
ATOM 11956 C CA . ASP A 1 1496 ? 141.95900 115.27700 121.20700 1.000 104.85092 1886 ASP B CA 1
ATOM 11957 C C . ASP A 1 1496 ? 141.09200 114.37700 120.33700 1.000 104.85092 1886 ASP B C 1
ATOM 11958 O O . ASP A 1 1496 ? 141.00200 113.17600 120.60900 1.000 104.85092 1886 ASP B O 1
ATOM 11963 N N . PRO A 1 1497 ? 140.43600 114.90600 119.30200 1.000 99.42393 1887 PRO B N 1
ATOM 11964 C CA . PRO A 1 1497 ? 139.61600 114.04400 118.43900 1.000 99.42393 1887 PRO B CA 1
ATOM 11965 C C . PRO A 1 1497 ? 140.40600 112.98000 117.71200 1.000 99.42393 1887 PRO B C 1
ATOM 11966 O O . PRO A 1 1497 ? 139.82600 111.96400 117.31600 1.000 99.42393 1887 PRO B O 1
ATOM 11970 N N . HIS A 1 1498 ? 141.70800 113.17000 117.51900 1.000 97.74760 1888 HIS B N 1
ATOM 11971 C CA . HIS A 1 1498 ? 142.49300 112.16500 116.81400 1.000 97.74760 1888 HIS B CA 1
ATOM 11972 C C . HIS A 1 1498 ? 142.74000 110.94500 117.69000 1.000 97.74760 1888 HIS B C 1
ATOM 11973 O O . HIS A 1 1498 ? 142.72400 109.80800 117.20500 1.000 97.74760 1888 HIS B O 1
ATOM 11980 N N . VAL A 1 1499 ? 142.94600 111.15500 118.98800 1.000 100.64013 1889 VAL B N 1
ATOM 11981 C CA . VAL A 1 1499 ? 143.01200 110.03000 119.91200 1.000 100.64013 1889 VAL B CA 1
ATOM 11982 C C . VAL A 1 1499 ? 141.69500 109.27200 119.91100 1.000 100.64013 1889 VAL B C 1
ATOM 11983 O O . VAL A 1 1499 ? 141.66900 108.03500 119.87600 1.000 100.64013 1889 VAL B O 1
ATOM 11987 N N . LYS A 1 1500 ? 140.58000 110.00400 119.93200 1.000 96.58153 1890 LYS B N 1
ATOM 11988 C CA . LYS A 1 1500 ? 139.27300 109.36300 119.92600 1.000 96.58153 1890 LYS B CA 1
ATOM 11989 C C . LYS A 1 1500 ? 139.06000 108.55100 118.66200 1.000 96.58153 1890 LYS B C 1
ATOM 11990 O O . LYS A 1 1500 ? 138.54500 107.43200 118.72100 1.000 96.58153 1890 LYS B O 1
ATOM 11996 N N . THR A 1 1501 ? 139.44200 109.08900 117.50400 1.000 94.69394 1891 THR B N 1
ATOM 11997 C CA . THR A 1 1501 ? 139.22000 108.33300 116.27900 1.000 94.69394 1891 THR B CA 1
ATOM 11998 C C . THR A 1 1501 ? 140.16100 107.14200 116.17900 1.000 94.69394 1891 THR B C 1
ATOM 11999 O O . THR A 1 1501 ? 139.78300 106.11300 115.61500 1.000 94.69394 1891 THR B O 1
ATOM 12003 N N . ASN A 1 1502 ? 141.36800 107.23800 116.73900 1.000 95.63611 1892 ASN B N 1
ATOM 12004 C CA . ASN A 1 1502 ? 142.22600 106.06000 116.81600 1.000 95.63611 1892 ASN B CA 1
ATOM 12005 C C . ASN A 1 1502 ? 141.57200 104.97100 117.65400 1.000 95.63611 1892 ASN B C 1
ATOM 12006 O O . ASN A 1 1502 ? 141.52300 103.79800 117.25400 1.000 95.63611 1892 ASN B O 1
ATOM 12011 N N . LEU A 1 1503 ? 141.04500 105.35000 118.81900 1.000 97.47709 1893 LEU B N 1
ATOM 12012 C CA . LEU A 1 1503 ? 140.38800 104.37500 119.68000 1.000 97.47709 1893 LEU B CA 1
ATOM 12013 C C . LEU A 1 1503 ? 139.17700 103.76500 118.99300 1.000 97.47709 1893 LEU B C 1
ATOM 12014 O O . LEU A 1 1503 ? 138.94900 102.55600 119.08400 1.000 97.47709 1893 LEU B O 1
ATOM 12019 N N . LEU A 1 1504 ? 138.38800 104.58400 118.29900 1.000 92.83614 1894 LEU B N 1
ATOM 12020 C CA . LEU A 1 1504 ? 137.18900 104.07000 117.65000 1.000 92.83614 1894 LEU B CA 1
ATOM 12021 C C . LEU A 1 1504 ? 137.53500 103.15800 116.48300 1.000 92.83614 1894 LEU B C 1
ATOM 12022 O O . LEU A 1 1504 ? 136.85400 102.15400 116.26000 1.000 92.83614 1894 LEU B O 1
ATOM 12027 N N . LEU A 1 1505 ? 138.58100 103.48500 115.72200 1.000 95.18148 1895 LEU B N 1
ATOM 12028 C CA . LEU A 1 1505 ? 139.00900 102.58900 114.65400 1.000 95.18148 1895 LEU B CA 1
ATOM 12029 C C . LEU A 1 1505 ? 139.45500 101.24900 115.21100 1.000 95.18148 1895 LEU B C 1
ATOM 12030 O O . LEU A 1 1505 ? 139.10400 100.19400 114.66900 1.000 95.18148 1895 LEU B O 1
ATOM 12035 N N . GLN A 1 1506 ? 140.23400 101.26400 116.29400 1.000 99.25254 1896 GLN B N 1
ATOM 12036 C CA . GLN A 1 1506 ? 140.67500 100.00100 116.87600 1.000 99.25254 1896 GLN B CA 1
ATOM 12037 C C . GLN A 1 1506 ? 139.50000 99.21100 117.44000 1.000 99.25254 1896 GLN B C 1
ATOM 12038 O O . GLN A 1 1506 ? 139.44200 97.98600 117.29000 1.000 99.25254 1896 GLN B O 1
ATOM 12044 N N . ALA A 1 1507 ? 138.54800 99.89300 118.07900 1.000 95.75337 1897 ALA B N 1
ATOM 12045 C CA . ALA A 1 1507 ? 137.37000 99.20900 118.59500 1.000 95.75337 1897 ALA B CA 1
ATOM 12046 C C . ALA A 1 1507 ? 136.56000 98.58700 117.47100 1.000 95.75337 1897 ALA B C 1
ATOM 12047 O O . ALA A 1 1507 ? 136.09100 97.45200 117.58900 1.000 95.75337 1897 ALA B O 1
ATOM 12049 N N . HIS A 1 1508 ? 136.37800 99.31800 116.37300 1.000 93.27139 1898 HIS B N 1
ATOM 12050 C CA . HIS A 1 1508 ? 135.64300 98.77800 115.23800 1.000 93.27139 1898 HIS B CA 1
ATOM 12051 C C . HIS A 1 1508 ? 136.35200 97.57100 114.65000 1.000 93.27139 1898 HIS B C 1
ATOM 12052 O O . HIS A 1 1508 ? 135.70900 96.58000 114.29200 1.000 93.27139 1898 HIS B O 1
ATOM 12059 N N . LEU A 1 1509 ? 137.67900 97.63300 114.53700 1.000 96.41040 1899 LEU B N 1
ATOM 12060 C CA . LEU A 1 1509 ? 138.41300 96.48200 114.02800 1.000 96.41040 1899 LEU B CA 1
ATOM 12061 C C . LEU A 1 1509 ? 138.32100 95.29800 114.97700 1.000 96.41040 1899 LEU B C 1
ATOM 12062 O O . LEU A 1 1509 ? 138.37400 94.14700 114.53400 1.000 96.41040 1899 LEU B O 1
ATOM 12067 N N . SER A 1 1510 ? 138.18600 95.55100 116.27500 1.000 99.38915 1900 SER B N 1
ATOM 12068 C CA . SER A 1 1510 ? 138.04500 94.48800 117.25900 1.000 99.38915 1900 SER B CA 1
ATOM 12069 C C . SER A 1 1510 ? 136.59500 94.10700 117.51900 1.000 99.38915 1900 SER B C 1
ATOM 12070 O O . SER A 1 1510 ? 136.34200 93.24900 118.36700 1.000 99.38915 1900 SER B O 1
ATOM 12073 N N . ARG A 1 1511 ? 135.64700 94.72400 116.81700 1.000 99.52640 1901 ARG B N 1
ATOM 12074 C CA . ARG A 1 1511 ? 134.22100 94.44000 116.97200 1.000 99.52640 1901 ARG B CA 1
ATOM 12075 C C . ARG A 1 1511 ? 133.76700 94.62900 118.41500 1.000 99.52640 1901 ARG B C 1
ATOM 12076 O O . ARG A 1 1511 ? 132.92100 93.89200 118.92000 1.000 99.52640 1901 ARG B O 1
ATOM 12084 N N . MET A 1 1512 ? 134.32900 95.62700 119.08500 1.000 103.76100 1902 MET B N 1
ATOM 12085 C CA . MET A 1 1512 ? 133.93000 95.92200 120.44800 1.000 103.76100 1902 MET B CA 1
ATOM 12086 C C . MET A 1 1512 ? 132.58900 96.64100 120.46500 1.000 103.76100 1902 MET B C 1
ATOM 12087 O O . MET A 1 1512 ? 132.22400 97.34400 119.52000 1.000 103.76100 1902 MET B O 1
ATOM 12092 N N . GLN A 1 1513 ? 131.84900 96.45100 121.55200 1.000 109.93604 1903 GLN B N 1
ATOM 12093 C CA . GLN A 1 1513 ? 130.54700 97.07900 121.72200 1.000 109.93604 1903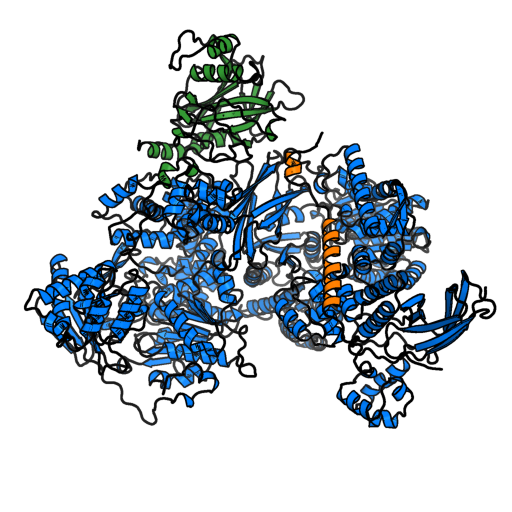 GLN B CA 1
ATOM 12094 C C . GLN A 1 1513 ? 130.72000 98.45900 122.33600 1.000 109.93604 1903 GLN B C 1
ATOM 12095 O O . GLN A 1 1513 ? 131.46200 98.62500 123.30900 1.000 109.93604 1903 GLN B O 1
ATOM 12101 N N . LEU A 1 1514 ? 130.03500 99.44500 121.76700 1.000 105.62632 1904 LEU B N 1
ATOM 12102 C CA . LEU A 1 1514 ? 130.13500 100.82500 122.20900 1.000 105.62632 1904 LEU B CA 1
ATOM 12103 C C . LEU A 1 1514 ? 128.73900 101.41000 122.35200 1.000 105.62632 1904 LEU B C 1
ATOM 12104 O O . LEU A 1 1514 ? 127.74600 100.82600 121.91300 1.000 105.62632 1904 LEU B O 1
ATOM 12109 N N . SER A 1 1515 ? 128.67100 102.58200 122.97500 1.000 106.68785 1905 SER B N 1
ATOM 12110 C CA . SER A 1 1515 ? 127.40000 103.26800 123.12600 1.000 106.68785 1905 SER B CA 1
ATOM 12111 C C . SER A 1 1515 ? 126.90300 103.76000 121.77000 1.000 106.68785 1905 SER B C 1
ATOM 12112 O O . SER A 1 1515 ? 127.61300 103.72500 120.76300 1.000 106.68785 1905 SER B O 1
ATOM 12115 N N . ALA A 1 1516 ? 125.65000 104.21700 121.75000 1.000 104.58067 1906 ALA B N 1
ATOM 12116 C CA . ALA A 1 1516 ? 125.04600 104.64600 120.49300 1.000 104.58067 1906 ALA B CA 1
ATOM 12117 C C . ALA A 1 1516 ? 125.77200 105.84900 119.90800 1.000 104.58067 1906 ALA B C 1
ATOM 12118 O O . ALA A 1 1516 ? 125.99000 105.92100 118.69300 1.000 104.58067 1906 ALA B O 1
ATOM 12120 N N . GLU A 1 1517 ? 126.14700 106.81000 120.75500 1.000 105.19160 1907 GLU B N 1
ATOM 12121 C CA . GLU A 1 1517 ? 126.86600 107.98100 120.26600 1.000 105.19160 1907 GLU B CA 1
ATOM 12122 C C . GLU A 1 1517 ? 128.21900 107.59500 119.68700 1.000 105.19160 1907 GLU B C 1
ATOM 12123 O O . GLU A 1 1517 ? 128.60700 108.07700 118.61500 1.000 105.19160 1907 GLU B O 1
ATOM 12129 N N . LEU A 1 1518 ? 128.95200 106.72100 120.37800 1.000 103.48911 1908 LEU B N 1
ATOM 12130 C CA . LEU A 1 1518 ? 130.21800 106.25000 119.83600 1.000 103.48911 1908 LEU B CA 1
ATOM 12131 C C . LEU A 1 1518 ? 130.01000 105.43700 118.57000 1.000 103.48911 1908 LEU B C 1
ATOM 12132 O O . LEU A 1 1518 ? 130.85700 105.46300 117.67500 1.000 103.48911 1908 LEU B O 1
ATOM 12137 N N . GLN A 1 1519 ? 128.89300 104.71900 118.46800 1.000 103.00642 1909 GLN B N 1
ATOM 12138 C CA . GLN A 1 1519 ? 128.60300 104.00000 117.23400 1.000 103.00642 1909 GLN B CA 1
ATOM 12139 C C . GLN A 1 1519 ? 128.38900 104.96100 116.07000 1.000 103.00642 1909 GLN B C 1
ATOM 12140 O O . GLN A 1 1519 ? 128.89400 104.73000 114.96600 1.000 103.00642 1909 GLN B O 1
ATOM 12146 N N . SER A 1 1520 ? 127.65100 106.04800 116.29600 1.000 101.82857 1910 SER B N 1
ATOM 12147 C CA . SER A 1 1520 ? 127.45600 107.02900 115.23300 1.000 101.82857 1910 SER B CA 1
ATOM 12148 C C . SER A 1 1520 ? 128.77000 107.70100 114.85500 1.000 101.82857 1910 SER B C 1
ATOM 12149 O O . SER A 1 1520 ? 129.03000 107.95700 113.67200 1.000 101.82857 1910 SER B O 1
ATOM 12152 N N . ASP A 1 1521 ? 129.61000 107.99700 115.84800 1.000 102.77266 1911 ASP B N 1
ATOM 12153 C CA . ASP A 1 1521 ? 130.92800 108.54700 115.54800 1.000 102.77266 1911 ASP B CA 1
ATOM 12154 C C . ASP A 1 1521 ? 131.75700 107.56800 114.72800 1.000 102.77266 1911 ASP B C 1
ATOM 12155 O O . ASP A 1 1521 ? 132.49600 107.97300 113.82400 1.000 102.77266 1911 ASP B O 1
ATOM 12160 N N . THR A 1 1522 ? 131.64800 106.27600 115.03100 1.000 98.68218 1912 THR B N 1
ATOM 12161 C CA . THR A 1 1522 ? 132.34800 105.27000 114.24300 1.000 98.68218 1912 THR B CA 1
ATOM 12162 C C . THR A 1 1522 ? 131.84600 105.25300 112.80800 1.000 98.68218 1912 THR B C 1
ATOM 12163 O O . THR A 1 1522 ? 132.63500 105.10000 111.87200 1.000 98.68218 1912 THR B O 1
ATOM 12167 N N . GLU A 1 1523 ? 130.53400 105.39100 112.61600 1.000 101.61318 1913 GLU B N 1
ATOM 12168 C CA . GLU A 1 1523 ? 129.99400 105.49000 111.26200 1.000 101.61318 1913 GLU B CA 1
ATOM 12169 C C . GLU A 1 1523 ? 130.60700 106.67300 110.52500 1.000 101.61318 1913 GLU B C 1
ATOM 12170 O O . GLU A 1 1523 ? 131.04800 106.55200 109.37200 1.000 101.61318 1913 GLU B O 1
ATOM 12176 N N . GLU A 1 1524 ? 130.65300 107.82800 111.19000 1.000 101.16637 1914 GLU B N 1
ATOM 12177 C CA . GLU A 1 1524 ? 131.20100 109.02600 110.56400 1.000 101.16637 1914 GLU B CA 1
ATOM 12178 C C . GLU A 1 1524 ? 132.66300 108.83700 110.18800 1.000 101.16637 1914 GLU B C 1
ATOM 12179 O O . GLU A 1 1524 ? 133.09400 109.25500 109.10800 1.000 101.16637 1914 GLU B O 1
ATOM 12185 N N . ILE A 1 1525 ? 133.44300 108.21300 111.06800 1.000 94.36954 1915 ILE B N 1
ATOM 12186 C CA . ILE A 1 1525 ? 134.85600 107.97700 110.78600 1.000 94.36954 1915 ILE B CA 1
ATOM 12187 C C . ILE A 1 1525 ? 135.01800 107.01900 109.61200 1.000 94.36954 1915 ILE B C 1
ATOM 12188 O O . ILE A 1 1525 ? 135.81600 107.25500 108.69300 1.000 94.36954 1915 ILE B O 1
ATOM 12193 N N . LEU A 1 1526 ? 134.26300 105.92100 109.62700 1.000 94.23321 1916 LEU B N 1
ATOM 12194 C CA . LEU A 1 1526 ? 134.39600 104.92400 108.57500 1.000 94.23321 1916 LEU B CA 1
ATOM 12195 C C . LEU A 1 1526 ? 133.96500 105.47200 107.22800 1.000 94.23321 1916 LEU B C 1
ATOM 12196 O O . LEU A 1 1526 ? 134.36900 104.94100 106.19000 1.000 94.23321 1916 LEU B O 1
ATOM 12201 N N . SER A 1 1527 ? 133.13700 106.51600 107.21900 1.000 96.55391 1917 SER B N 1
ATOM 12202 C CA . SER A 1 1527 ? 132.74300 107.10500 105.94400 1.000 96.55391 1917 SER B CA 1
ATOM 12203 C C . SER A 1 1527 ? 133.95200 107.61400 105.16300 1.000 96.55391 1917 SER B C 1
ATOM 12204 O O . SER A 1 1527 ? 134.04300 107.40900 103.94900 1.000 96.55391 1917 SER B O 1
ATOM 12207 N N . LYS A 1 1528 ? 134.89400 108.27300 105.83900 1.000 94.05053 1918 LYS B N 1
ATOM 12208 C CA . LYS A 1 1528 ? 136.07000 108.84000 105.18900 1.000 94.05053 1918 LYS B CA 1
ATOM 12209 C C . LYS A 1 1528 ? 137.29800 107.94200 105.26000 1.000 94.05053 1918 LYS B C 1
ATOM 12210 O O . LYS A 1 1528 ? 138.30500 108.23400 104.59000 1.000 94.05053 1918 LYS B O 1
ATOM 12216 N N . ALA A 1 1529 ? 137.24200 106.87700 106.06400 1.000 91.73780 1919 ALA B N 1
ATOM 12217 C CA . ALA A 1 1529 ? 138.40000 106.00500 106.23000 1.000 91.73780 1919 ALA B CA 1
ATOM 12218 C C . ALA A 1 1529 ? 138.91800 105.47100 104.90300 1.000 91.73780 1919 ALA B C 1
ATOM 12219 O O . ALA A 1 1529 ? 140.13200 105.41000 104.68900 1.000 91.73780 1919 ALA B O 1
ATOM 12221 N N . ILE A 1 1530 ? 138.02300 105.06200 104.00600 1.000 91.81687 1920 ILE B N 1
ATOM 12222 C CA . ILE A 1 1530 ? 138.47000 104.40600 102.78100 1.000 91.81687 1920 ILE B CA 1
ATOM 12223 C C . ILE A 1 1530 ? 139.18200 105.39000 101.86300 1.000 91.81687 1920 ILE B C 1
ATOM 12224 O O . ILE A 1 1530 ? 140.21200 105.06100 101.26000 1.000 91.81687 1920 ILE B O 1
ATOM 12229 N N . ARG A 1 1531 ? 138.65000 106.60600 101.73200 1.000 88.72563 1921 ARG B N 1
ATOM 12230 C CA . ARG A 1 1531 ? 139.34400 107.61900 100.94600 1.000 88.72563 1921 ARG B CA 1
ATOM 12231 C C . ARG A 1 1531 ? 140.71700 107.90500 101.52400 1.000 88.72563 1921 ARG B C 1
ATOM 12232 O O . ARG A 1 1531 ? 141.70100 108.01600 100.78200 1.000 88.72563 1921 ARG B O 1
ATOM 12240 N N . LEU A 1 1532 ? 140.80800 108.02200 102.85100 1.000 88.25520 1922 LEU B N 1
ATOM 12241 C CA . LEU A 1 1532 ? 142.10500 108.29800 103.45800 1.000 88.25520 1922 LEU B CA 1
ATOM 12242 C C . LEU A 1 1532 ? 143.08900 107.16000 103.21200 1.000 88.25520 1922 LEU B C 1
ATOM 12243 O O . LEU A 1 1532 ? 144.27300 107.39700 102.95100 1.000 88.25520 1922 LEU B O 1
ATOM 12248 N N . ILE A 1 1533 ? 142.62000 105.91600 103.28800 1.000 88.40582 1923 ILE B N 1
ATOM 12249 C CA . ILE A 1 1533 ? 143.51200 104.78200 103.07900 1.000 88.40582 1923 ILE B CA 1
ATOM 12250 C C . ILE A 1 1533 ? 143.98400 104.72500 101.63400 1.000 88.40582 1923 ILE B C 1
ATOM 12251 O O . ILE A 1 1533 ? 145.14200 104.39300 101.36000 1.000 88.40582 1923 ILE B O 1
ATOM 12256 N N . GLN A 1 1534 ? 143.10500 105.04100 100.68500 1.000 90.00297 1924 GLN B N 1
ATOM 12257 C CA . GLN A 1 1534 ? 143.53500 105.08100 99.29100 1.000 90.00297 1924 GLN B CA 1
ATOM 12258 C C . GLN A 1 1534 ? 144.55500 106.18800 99.06200 1.000 90.00297 1924 GLN B C 1
ATOM 12259 O O . GLN A 1 1534 ? 145.50400 106.01800 98.28600 1.000 90.00297 1924 GLN B O 1
ATOM 12265 N N . ALA A 1 1535 ? 144.38100 107.32700 99.73400 1.000 89.70006 1925 ALA B N 1
ATOM 12266 C CA . ALA A 1 1535 ? 145.38600 108.38100 99.65300 1.000 89.70006 1925 ALA B CA 1
ATOM 12267 C C . ALA A 1 1535 ? 146.72500 107.91000 100.20300 1.000 89.70006 1925 ALA B C 1
ATOM 12268 O O . ALA A 1 1535 ? 147.77800 108.20900 99.63000 1.000 89.70006 1925 ALA B O 1
ATOM 12270 N N . CYS A 1 1536 ? 146.70500 107.18400 101.32300 1.000 91.95834 1926 CYS B N 1
ATOM 12271 C CA . CYS A 1 1536 ? 147.94400 106.64500 101.87600 1.000 91.95834 1926 CYS B CA 1
ATOM 12272 C C . CYS A 1 1536 ? 148.60800 105.68600 100.90200 1.000 91.95834 1926 CYS B C 1
ATOM 12273 O O . CYS A 1 1536 ? 149.83600 105.69300 100.74900 1.000 91.95834 1926 CYS B O 1
ATOM 12276 N N . VAL A 1 1537 ? 147.81400 104.83700 100.25100 1.000 92.34787 1927 VAL B N 1
ATOM 12277 C CA . VAL A 1 1537 ? 148.37300 103.91500 99.26900 1.000 92.34787 1927 VAL B CA 1
ATOM 12278 C C . VAL A 1 1537 ? 149.03600 104.68300 98.14100 1.000 92.34787 1927 VAL B C 1
ATOM 12279 O O . VAL A 1 1537 ? 150.12300 104.32000 97.68000 1.000 92.34787 1927 VAL B O 1
ATOM 12283 N N . ASP A 1 1538 ? 148.39200 105.75300 97.67000 1.000 95.25466 1928 ASP B N 1
ATOM 12284 C CA . ASP A 1 1538 ? 148.98200 106.54400 96.59500 1.000 95.25466 1928 ASP B CA 1
ATOM 12285 C C . ASP A 1 1538 ? 150.27900 107.20700 97.03700 1.000 95.25466 1928 ASP B C 1
ATOM 12286 O O . ASP A 1 1538 ? 151.25100 107.24600 96.27600 1.000 95.25466 1928 ASP B O 1
ATOM 12291 N N . VAL A 1 1539 ? 150.31600 107.73000 98.26300 1.000 92.48522 1929 VAL B N 1
ATOM 12292 C CA . VAL A 1 1539 ? 151.54600 108.33300 98.77600 1.000 92.48522 1929 VAL B CA 1
ATOM 12293 C C . VAL A 1 1539 ? 152.67300 107.31100 98.79800 1.000 92.48522 1929 VAL B C 1
ATOM 12294 O O . VAL A 1 1539 ? 153.77700 107.56000 98.29500 1.000 92.48522 1929 VAL B O 1
ATOM 12298 N N . LEU A 1 1540 ? 152.40700 106.13900 99.37700 1.000 94.37266 1930 LEU B N 1
ATOM 12299 C CA . LEU A 1 1540 ? 153.44000 105.11800 99.49400 1.000 94.37266 1930 LEU B CA 1
ATOM 12300 C C . LEU A 1 1540 ? 153.90000 104.63800 98.12700 1.000 94.37266 1930 LEU B C 1
ATOM 12301 O O . LEU A 1 1540 ? 155.09200 104.39900 97.91600 1.000 94.37266 1930 LEU B O 1
ATOM 12306 N N . SER A 1 1541 ? 152.97000 104.48500 97.18500 1.000 97.61343 1931 SER B N 1
ATOM 12307 C CA . SER A 1 1541 ? 153.34900 104.05400 95.84700 1.000 97.61343 1931 SER B CA 1
ATOM 12308 C C . SER A 1 1541 ? 154.18800 105.10800 95.14200 1.000 97.61343 1931 SER B C 1
ATOM 12309 O O . SER A 1 1541 ? 155.11100 104.77300 94.39200 1.000 97.61343 1931 SER B O 1
ATOM 12312 N N . SER A 1 1542 ? 153.87400 106.38800 95.35300 1.000 98.16109 1932 SER B N 1
ATOM 12313 C CA . SER A 1 1542 ? 154.69700 107.44700 94.78200 1.000 98.16109 1932 SER B CA 1
ATOM 12314 C C . SER A 1 1542 ? 156.10400 107.41500 95.35900 1.000 98.16109 1932 SER B C 1
ATOM 12315 O O . SER A 1 1542 ? 157.08600 107.58800 94.62900 1.000 98.16109 1932 SER B O 1
ATOM 12318 N N . ASN A 1 1543 ? 156.22300 107.19900 96.67000 1.000 98.56619 1933 ASN B N 1
ATOM 12319 C CA . ASN A 1 1543 ? 157.54600 107.10900 97.27600 1.000 98.56619 1933 ASN B CA 1
ATOM 12320 C C . ASN A 1 1543 ? 158.29000 105.84600 96.86700 1.000 98.56619 1933 ASN B C 1
ATOM 12321 O O . ASN A 1 1543 ? 159.51800 105.81100 96.96300 1.000 98.56619 1933 ASN B O 1
ATOM 12326 N N . GLY A 1 1544 ? 157.58400 104.81400 96.41900 1.000 103.05316 1934 GLY B N 1
ATOM 12327 C CA . GLY A 1 1544 ? 158.21900 103.60400 95.94100 1.000 103.05316 1934 GLY B CA 1
ATOM 12328 C C . GLY A 1 1544 ? 158.34600 102.48300 96.94700 1.000 103.05316 1934 GLY B C 1
ATOM 12329 O O . GLY A 1 1544 ? 159.00700 101.48200 96.65000 1.000 103.05316 1934 GLY B O 1
ATOM 12330 N N . TRP A 1 1545 ? 157.73200 102.60800 98.11700 1.000 101.74323 1935 TRP B N 1
ATOM 12331 C CA . TRP A 1 1545 ? 157.83200 101.59600 99.15700 1.000 101.74323 1935 TRP B CA 1
ATOM 12332 C C . TRP A 1 1545 ? 156.73500 100.55500 98.99100 1.000 101.74323 1935 TRP B C 1
ATOM 12333 O O . TRP A 1 1545 ? 155.57400 100.89200 98.74700 1.000 101.74323 1935 TRP B O 1
ATOM 12344 N N . LEU A 1 1546 ? 157.11000 99.28400 99.12800 1.000 106.71993 1936 LEU B N 1
ATOM 12345 C CA . LEU A 1 1546 ? 156.22200 98.16400 98.83300 1.000 106.71993 1936 LEU B CA 1
ATOM 12346 C C . LEU A 1 1546 ? 155.54700 97.58900 100.07200 1.000 106.71993 1936 LEU B C 1
ATOM 12347 O O . LEU A 1 1546 ? 154.32900 97.38200 100.07600 1.000 106.71993 1936 LEU B O 1
ATOM 12352 N N . SER A 1 1547 ? 156.31900 97.30600 101.11700 1.000 103.43947 1937 SER B N 1
ATOM 12353 C CA . SER A 1 1547 ? 155.74300 96.72700 102.32600 1.000 103.43947 1937 SER B CA 1
ATOM 12354 C C . SER A 1 1547 ? 154.68300 97.61400 102.96400 1.000 103.43947 1937 SER B C 1
ATOM 12355 O O . SER A 1 1547 ? 153.59600 97.10200 103.28000 1.000 103.43947 1937 SER B O 1
ATOM 12358 N N . PRO A 1 1548 ? 154.91000 98.91100 103.19700 1.000 100.76498 1938 PRO B N 1
ATOM 12359 C CA . PRO A 1 1548 ? 153.82800 99.72600 103.76000 1.000 100.76498 1938 PRO B CA 1
ATOM 12360 C C . PRO A 1 1548 ? 152.64500 99.87600 102.82500 1.000 100.76498 1938 PRO B C 1
ATOM 12361 O O . PRO A 1 1548 ? 151.51600 100.02200 103.30100 1.000 100.76498 1938 PRO B O 1
ATOM 12365 N N . ALA A 1 1549 ? 152.85900 99.84300 101.51000 1.000 100.37210 1939 ALA B N 1
ATOM 12366 C CA . ALA A 1 1549 ? 151.72700 99.89100 100.59000 1.000 100.37210 1939 ALA B CA 1
ATOM 12367 C C . ALA A 1 1549 ? 150.85500 98.65200 100.72900 1.000 100.37210 1939 ALA B C 1
ATOM 12368 O O . ALA A 1 1549 ? 149.62200 98.75400 100.77900 1.000 100.37210 1939 ALA B O 1
ATOM 12370 N N . LEU A 1 1550 ? 151.47500 97.47200 100.79600 1.000 101.08400 1940 LEU B N 1
ATOM 12371 C CA . LEU A 1 1550 ? 150.70200 96.25700 101.02100 1.000 101.08400 1940 LEU B CA 1
ATOM 12372 C C . LEU A 1 1550 ? 150.01500 96.29500 102.37600 1.000 101.08400 1940 LEU B C 1
ATOM 12373 O O . LEU A 1 1550 ? 148.88200 95.82300 102.52100 1.000 101.08400 1940 LEU B O 1
ATOM 12378 N N . ALA A 1 1551 ? 150.68300 96.85900 103.38100 1.000 97.55819 1941 ALA B N 1
ATOM 12379 C CA . ALA A 1 1551 ? 150.05800 96.99300 104.68900 1.000 97.55819 1941 ALA B CA 1
ATOM 12380 C C . ALA A 1 1551 ? 148.82900 97.88500 104.61800 1.000 97.55819 1941 ALA B C 1
ATOM 12381 O O . ALA A 1 1551 ? 147.81700 97.60700 105.26400 1.000 97.55819 1941 ALA B O 1
ATOM 12383 N N . ALA A 1 1552 ? 148.89900 98.96700 103.84500 1.000 95.93248 1942 ALA B N 1
ATOM 12384 C CA . ALA A 1 1552 ? 147.75300 99.86000 103.71500 1.000 95.93248 1942 ALA B CA 1
ATOM 12385 C C . ALA A 1 1552 ? 146.60800 99.18900 102.97100 1.000 95.93248 1942 ALA B C 1
ATOM 12386 O O . ALA A 1 1552 ? 145.43700 99.38700 103.31300 1.000 95.93248 1942 ALA B O 1
ATOM 12388 N N . MET A 1 1553 ? 146.92300 98.40400 101.94100 1.000 99.96765 1943 MET B N 1
ATOM 12389 C CA . MET A 1 1553 ? 145.87300 97.66500 101.24800 1.000 99.96765 1943 MET B CA 1
ATOM 12390 C C . MET A 1 1553 ? 145.19700 96.66700 102.18000 1.000 99.96765 1943 MET B C 1
ATOM 12391 O O . MET A 1 1553 ? 143.96500 96.54100 102.18200 1.000 99.96765 1943 MET B O 1
ATOM 12396 N N . GLU A 1 1554 ? 145.98600 95.95700 102.98900 1.000 100.15329 1944 GLU B N 1
ATOM 12397 C CA . GLU A 1 1554 ? 145.40400 95.05800 103.97900 1.000 100.15329 1944 GLU B CA 1
ATOM 12398 C C . GLU A 1 1554 ? 144.56600 95.82800 104.98700 1.000 100.15329 1944 GLU B C 1
ATOM 12399 O O . GLU A 1 1554 ? 143.51000 95.35500 105.41900 1.000 100.15329 1944 GLU B O 1
ATOM 12405 N N . LEU A 1 1555 ? 145.02300 97.01600 105.37700 1.000 94.38581 1945 LEU B N 1
ATOM 12406 C CA . LEU A 1 1555 ? 144.25900 97.83500 106.30700 1.000 94.38581 1945 LEU B CA 1
ATOM 12407 C C . LEU A 1 1555 ? 142.90600 98.20400 105.72600 1.000 94.38581 1945 LEU B C 1
ATOM 12408 O O . LEU A 1 1555 ? 141.89300 98.16900 106.42800 1.000 94.38581 1945 LEU B O 1
ATOM 12413 N N . ALA A 1 1556 ? 142.86900 98.56700 104.44700 1.000 97.03465 1946 ALA B N 1
ATOM 12414 C CA . ALA A 1 1556 ? 141.59100 98.87000 103.81100 1.000 97.03465 1946 ALA B CA 1
ATOM 12415 C C . ALA A 1 1556 ? 140.69000 97.64700 103.79500 1.000 97.03465 1946 ALA B C 1
ATOM 12416 O O . ALA A 1 1556 ? 139.52800 97.70400 104.22100 1.000 97.03465 1946 ALA B O 1
ATOM 12418 N N . GLN A 1 1557 ? 141.22100 96.51800 103.32400 1.000 102.17442 1947 GLN B N 1
ATOM 12419 C CA . GLN A 1 1557 ? 140.38800 95.33500 103.17200 1.000 102.17442 1947 GLN B CA 1
ATOM 12420 C C . GLN A 1 1557 ? 139.96500 94.75100 104.50800 1.000 102.17442 1947 GLN B C 1
ATOM 12421 O O . GLN A 1 1557 ? 139.04600 93.93200 104.54200 1.000 102.17442 1947 GLN B O 1
ATOM 12427 N N . MET A 1 1558 ? 140.60200 95.14400 105.60500 1.000 97.61852 1948 MET B N 1
ATOM 12428 C CA . MET A 1 1558 ? 140.15400 94.67400 106.90500 1.000 97.61852 1948 MET B CA 1
ATOM 12429 C C . MET A 1 1558 ? 139.33900 95.70300 107.67100 1.000 97.61852 1948 MET B C 1
ATOM 12430 O O . MET A 1 1558 ? 138.60900 95.32700 108.59100 1.000 97.61852 1948 MET B O 1
ATOM 12435 N N . VAL A 1 1559 ? 139.44300 96.98300 107.32600 1.000 94.08110 1949 VAL B N 1
ATOM 12436 C CA . VAL A 1 1559 ? 138.48000 97.95600 107.82700 1.000 94.08110 1949 VAL B CA 1
ATOM 12437 C C . VAL A 1 1559 ? 137.12000 97.71300 107.19700 1.000 94.08110 1949 VAL B C 1
ATOM 12438 O O . VAL A 1 1559 ? 136.08200 97.87300 107.84700 1.000 94.08110 1949 VAL B O 1
ATOM 12442 N N . THR A 1 1560 ? 137.10400 97.31100 105.92500 1.000 98.74111 1950 THR B N 1
ATOM 12443 C CA . THR A 1 1560 ? 135.83700 96.96500 105.29000 1.000 98.74111 1950 THR B CA 1
ATOM 12444 C C . THR A 1 1560 ? 135.15600 95.80700 106.00700 1.000 98.74111 1950 THR B C 1
ATOM 12445 O O . THR A 1 1560 ? 133.94800 95.84900 106.25700 1.000 98.74111 1950 THR B O 1
ATOM 12449 N N . GLN A 1 1561 ? 135.91100 94.77300 106.36200 1.000 101.07326 1951 GLN B N 1
ATOM 12450 C CA . GLN A 1 1561 ? 135.34700 93.59500 107.00200 1.000 101.07326 1951 GLN B CA 1
ATOM 12451 C C . GLN A 1 1561 ? 135.35700 93.66900 108.52000 1.000 101.07326 1951 GLN B C 1
ATOM 12452 O O . GLN A 1 1561 ? 134.85800 92.74700 109.16700 1.000 101.07326 1951 GLN B O 1
ATOM 12458 N N . ALA A 1 1562 ? 135.91700 94.72700 109.10100 1.000 97.64391 1952 ALA B N 1
ATOM 12459 C CA . ALA A 1 1562 ? 135.90800 94.95000 110.54500 1.000 97.64391 1952 ALA B CA 1
ATOM 12460 C C . ALA A 1 1562 ? 136.55000 93.78500 111.29700 1.000 97.64391 1952 ALA B C 1
ATOM 12461 O O . ALA A 1 1562 ? 135.92200 93.11700 112.11400 1.000 97.64391 1952 ALA B O 1
ATOM 12463 N N . MET A 1 1563 ? 137.82500 93.55400 111.00800 1.000 103.20645 1953 MET B N 1
ATOM 12464 C CA . MET A 1 1563 ? 138.56100 92.49200 111.67300 1.000 103.20645 1953 MET B CA 1
ATOM 12465 C C . MET A 1 1563 ? 140.04300 92.82700 111.64400 1.000 103.20645 1953 MET B C 1
ATOM 12466 O O . MET A 1 1563 ? 140.50600 93.59300 110.79800 1.000 103.20645 1953 MET B O 1
ATOM 12471 N N . TRP A 1 1564 ? 140.77900 92.24800 112.58400 1.000 102.67610 1954 TRP B N 1
ATOM 12472 C CA . TRP A 1 1564 ? 142.22000 92.41400 112.61600 1.000 102.67610 1954 TRP B CA 1
ATOM 12473 C C . TRP A 1 1564 ? 142.88400 91.43500 111.65500 1.000 102.67610 1954 TRP B C 1
ATOM 12474 O O . TRP A 1 1564 ? 142.26100 90.50500 111.14100 1.000 102.67610 1954 TRP B O 1
ATOM 12485 N N . SER A 1 1565 ? 144.17000 91.66000 111.40300 1.000 109.93085 1955 SER B N 1
ATOM 12486 C CA . SER A 1 1565 ? 144.89600 90.82600 110.45600 1.000 109.93085 1955 SER B CA 1
ATOM 12487 C C . SER A 1 1565 ? 145.23700 89.45500 111.01900 1.000 109.93085 1955 SER B C 1
ATOM 12488 O O . SER A 1 1565 ? 145.45800 88.52100 110.24200 1.000 109.93085 1955 SER B O 1
ATOM 12491 N N . LYS A 1 1566 ? 145.29100 89.31200 112.34100 1.000 114.32148 1956 LYS B N 1
ATOM 12492 C CA . LYS A 1 1566 ? 145.59400 88.02600 112.95300 1.000 114.32148 1956 LYS B CA 1
ATOM 12493 C C . LYS A 1 1566 ? 144.37500 87.12500 113.07600 1.000 114.32148 1956 LYS B C 1
ATOM 12494 O O . LYS A 1 1566 ? 144.53500 85.93700 113.37000 1.000 114.32148 1956 LYS B O 1
ATOM 12500 N N . ASP A 1 1567 ? 143.17400 87.65300 112.86200 1.000 114.24330 1957 ASP B N 1
ATOM 12501 C CA . ASP A 1 1567 ? 141.96800 86.85800 113.01200 1.000 114.24330 1957 ASP B CA 1
ATOM 12502 C C . ASP A 1 1567 ? 141.84900 85.83800 111.88500 1.000 114.24330 1957 ASP B C 1
ATOM 12503 O O . ASP A 1 1567 ? 142.43400 85.98400 110.81000 1.000 114.24330 1957 ASP B O 1
ATOM 12508 N N . SER A 1 1568 ? 141.08600 84.78300 112.15400 1.000 122.17624 1958 SER B N 1
ATOM 12509 C CA . SER A 1 1568 ? 140.84900 83.76300 111.14400 1.000 122.17624 1958 SER B CA 1
ATOM 12510 C C . SER A 1 1568 ? 140.04300 84.34100 109.99100 1.000 122.17624 1958 SER B C 1
ATOM 12511 O O . SER A 1 1568 ? 139.11700 85.12800 110.19400 1.000 122.17624 1958 SER B O 1
ATOM 12514 N N . TYR A 1 1569 ? 140.40100 83.94100 108.76800 1.000 123.15778 1959 TYR B N 1
ATOM 12515 C CA . TYR A 1 1569 ? 139.70700 84.44900 107.58900 1.000 123.15778 1959 TYR B CA 1
ATOM 12516 C C . TYR A 1 1569 ? 138.21800 84.15300 107.64100 1.000 123.15778 1959 TYR B C 1
ATOM 12517 O O . TYR A 1 1569 ? 137.41900 84.90500 107.07700 1.000 123.15778 1959 TYR B O 1
ATOM 12526 N N . LEU A 1 1570 ? 137.82500 83.06800 108.30400 1.000 127.60844 1960 LEU B N 1
ATOM 12527 C CA . LEU A 1 1570 ? 136.42600 82.66900 108.33600 1.000 127.60844 1960 LEU B CA 1
ATOM 12528 C C . LEU A 1 1570 ? 135.56400 83.58200 109.19400 1.000 127.60844 1960 LEU B C 1
ATOM 12529 O O . LEU A 1 1570 ? 134.33800 83.44400 109.16700 1.000 127.60844 1960 LEU B O 1
ATOM 12534 N N . LYS A 1 1571 ? 136.16500 84.50000 109.95400 1.000 118.78020 1961 LYS B N 1
ATOM 12535 C CA . LYS A 1 1571 ? 135.37000 85.39100 110.79200 1.000 118.78020 1961 LYS B CA 1
ATOM 12536 C C . LYS A 1 1571 ? 134.45400 86.27500 109.95900 1.000 118.78020 1961 LYS B C 1
ATOM 12537 O O . LYS A 1 1571 ? 133.34900 86.61000 110.39600 1.000 118.78020 1961 LYS B O 1
ATOM 12543 N N . GLN A 1 1572 ? 134.88000 86.64900 108.75400 1.000 120.16526 1962 GLN B N 1
ATOM 12544 C CA . GLN A 1 1572 ? 134.06200 87.52300 107.92600 1.000 120.16526 1962 GLN B CA 1
ATOM 12545 C C . GLN A 1 1572 ? 132.80400 86.83500 107.41800 1.000 120.16526 1962 GLN B C 1
ATOM 12546 O O . GLN A 1 1572 ? 131.89300 87.51800 106.93900 1.000 120.16526 1962 GLN B O 1
ATOM 12552 N N . LEU A 1 1573 ? 132.73100 85.51300 107.49900 1.000 130.12832 1963 LEU B N 1
ATOM 12553 C CA . LEU A 1 1573 ? 131.50900 84.81600 107.12600 1.000 130.12832 1963 LEU B CA 1
ATOM 12554 C C . LEU A 1 1573 ? 130.39100 85.18900 108.09200 1.000 130.12832 1963 LEU B C 1
ATOM 12555 O O . LEU A 1 1573 ? 130.62400 85.25000 109.30700 1.000 130.12832 1963 LEU B O 1
ATOM 12560 N N . PRO A 1 1574 ? 129.18200 85.44900 107.60800 1.000 135.78409 1964 PRO B N 1
ATOM 12561 C CA . PRO A 1 1574 ? 128.10000 85.84900 108.51000 1.000 135.78409 1964 PRO B CA 1
ATOM 12562 C C . PRO A 1 1574 ? 127.69900 84.72000 109.44400 1.000 135.78409 1964 PRO B C 1
ATOM 12563 O O . PRO A 1 1574 ? 127.83000 83.53700 109.12300 1.000 135.78409 1964 PRO B O 1
ATOM 12567 N N . HIS A 1 1575 ? 127.21600 85.11100 110.62400 1.000 143.51378 1965 HIS B N 1
ATOM 12568 C CA . HIS A 1 1575 ? 126.71900 84.17400 111.63400 1.000 143.51378 1965 HIS B CA 1
ATOM 12569 C C . HIS A 1 1575 ? 127.79400 83.17400 112.05100 1.000 143.51378 1965 HIS B C 1
ATOM 12570 O O . HIS A 1 1575 ? 127.51400 82.00000 112.29300 1.000 143.51378 1965 HIS B O 1
ATOM 12577 N N . PHE A 1 1576 ? 129.03500 83.64100 112.13500 1.000 142.89541 1966 PHE B N 1
ATOM 12578 C CA . PHE A 1 1576 ? 130.16600 82.82300 112.55400 1.000 142.89541 1966 PHE B CA 1
ATOM 12579 C C . PHE A 1 1576 ? 130.73000 83.39100 113.84500 1.000 142.89541 1966 PHE B C 1
ATOM 12580 O O . PHE A 1 1576 ? 131.08300 84.57300 113.90200 1.000 142.89541 1966 PHE B O 1
ATOM 12588 N N . THR A 1 1577 ? 130.81700 82.55500 114.87300 1.000 149.92298 1967 THR B N 1
ATOM 12589 C CA . THR A 1 1577 ? 131.45100 82.91900 116.13000 1.000 149.92298 1967 THR B CA 1
ATOM 12590 C C . THR A 1 1577 ? 132.70300 82.07300 116.33000 1.000 149.92298 1967 THR B C 1
ATOM 12591 O O . THR A 1 1577 ? 133.07900 81.26300 115.47900 1.000 149.92298 1967 THR B O 1
ATOM 12595 N N . SER A 1 1578 ? 133.34900 82.26700 117.48100 1.000 151.92095 1968 SER B N 1
ATOM 12596 C CA . SER A 1 1578 ? 134.61100 81.58500 117.74400 1.000 151.92095 1968 SER B CA 1
ATOM 12597 C C . SER A 1 1578 ? 134.42900 80.07400 117.78700 1.000 151.92095 1968 SER B C 1
ATOM 12598 O O . SER A 1 1578 ? 135.28700 79.32600 117.30600 1.000 151.92095 1968 SER B O 1
ATOM 12601 N N . GLU A 1 1579 ? 133.31700 79.60800 118.36000 1.000 153.60424 1969 GLU B N 1
ATOM 12602 C CA . GLU A 1 1579 ? 133.08100 78.17100 118.45600 1.000 153.60424 1969 GLU B CA 1
ATOM 12603 C C . GLU A 1 1579 ? 133.05100 77.52600 117.08000 1.000 153.60424 1969 GLU B C 1
ATOM 12604 O O . GLU A 1 1579 ? 133.62800 76.45100 116.87500 1.000 153.60424 1969 GLU B O 1
ATOM 12610 N N . HIS A 1 1580 ? 132.38000 78.16700 116.12300 1.000 152.29062 1970 HIS B N 1
ATOM 12611 C CA . HIS A 1 1580 ? 132.38200 77.65600 114.75800 1.000 152.29062 1970 HIS B CA 1
ATOM 12612 C C . HIS A 1 1580 ? 133.79100 77.64900 114.18700 1.000 152.29062 1970 HIS B C 1
ATOM 12613 O O . HIS A 1 1580 ? 134.18800 76.70300 113.49800 1.000 152.29062 1970 HIS B O 1
ATOM 12620 N N . ILE A 1 1581 ? 134.56200 78.70000 114.46700 1.000 152.30995 1971 ILE B N 1
ATOM 12621 C CA . ILE A 1 1581 ? 135.95900 78.73200 114.05100 1.000 152.30995 1971 ILE B CA 1
ATOM 12622 C C . ILE A 1 1581 ? 136.73600 77.61000 114.72500 1.000 152.30995 1971 ILE B C 1
ATOM 12623 O O . ILE A 1 1581 ? 137.55400 76.93500 114.09000 1.000 152.30995 1971 ILE B O 1
ATOM 12628 N N . LYS A 1 1582 ? 136.48700 77.39100 116.01800 1.000 154.03981 1972 LYS B N 1
ATOM 12629 C CA . LYS A 1 1582 ? 137.17000 76.31700 116.73100 1.000 154.03981 1972 LYS B CA 1
ATOM 12630 C C . LYS A 1 1582 ? 136.87900 74.96800 116.09200 1.000 154.03981 1972 LYS B C 1
ATOM 12631 O O . LYS A 1 1582 ? 137.78600 74.14900 115.90200 1.000 154.03981 1972 LYS B O 1
ATOM 12637 N N . ARG A 1 1583 ? 135.61500 74.72000 115.75300 1.000 157.23333 1973 ARG B N 1
ATOM 12638 C CA . ARG A 1 1583 ? 135.26200 73.47600 115.08300 1.000 157.23333 1973 ARG B CA 1
ATOM 12639 C C . ARG A 1 1583 ? 135.93100 73.38200 113.71800 1.000 157.23333 1973 ARG B C 1
ATOM 12640 O O . ARG A 1 1583 ? 136.40900 72.31200 113.32400 1.000 157.23333 1973 ARG B O 1
ATOM 12648 N N . CYS A 1 1584 ? 135.97300 74.49500 112.98400 1.000 156.41300 1974 CYS B N 1
ATOM 12649 C CA . CYS A 1 1584 ? 136.59100 74.49100 111.66200 1.000 156.41300 1974 CYS B CA 1
ATOM 12650 C C . CYS A 1 1584 ? 138.09700 74.28200 111.74700 1.000 156.41300 1974 CYS B C 1
ATOM 12651 O O . CYS A 1 1584 ? 138.67900 73.58700 110.90700 1.000 156.41300 1974 CYS B O 1
ATOM 12654 N N . THR A 1 1585 ? 138.74800 74.88100 112.74600 1.000 157.24309 1975 THR B N 1
ATOM 12655 C CA . THR A 1 1585 ? 140.20500 74.83100 112.82000 1.000 157.24309 1975 THR B CA 1
ATOM 12656 C C . THR A 1 1585 ? 140.70800 73.39900 112.95400 1.000 157.24309 1975 THR B C 1
ATOM 12657 O O . THR A 1 1585 ? 141.62100 72.98100 112.23300 1.000 157.24309 1975 THR B O 1
ATOM 12661 N N . ASP A 1 1586 ? 140.12500 72.63100 113.87700 1.000 159.31477 1976 ASP B N 1
ATOM 12662 C CA . ASP A 1 1586 ? 140.57500 71.25600 114.06900 1.000 159.31477 1976 ASP B CA 1
ATOM 12663 C C . ASP A 1 1586 ? 140.32100 70.40900 112.83100 1.000 159.31477 1976 ASP B C 1
ATOM 12664 O O . ASP A 1 1586 ? 141.08600 69.48100 112.54700 1.000 159.31477 1976 ASP B O 1
ATOM 12669 N N . LYS A 1 1587 ? 139.25500 70.71100 112.08800 1.000 159.25217 1977 LYS B N 1
ATOM 12670 C CA . LYS A 1 1587 ? 138.99200 69.98700 110.85000 1.000 159.25217 1977 LYS B CA 1
ATOM 12671 C C . LYS A 1 1587 ? 140.08500 70.23200 109.82000 1.000 159.25217 1977 LYS B C 1
ATOM 12672 O O . LYS A 1 1587 ? 140.34800 69.36900 108.97500 1.000 159.25217 1977 LYS B O 1
ATOM 12678 N N . GLY A 1 1588 ? 140.73800 71.39100 109.87800 1.000 156.08611 1978 GLY B N 1
ATOM 12679 C CA . GLY A 1 1588 ? 141.81900 71.72500 108.97500 1.000 156.08611 1978 GLY B CA 1
ATOM 12680 C C . GLY A 1 1588 ? 141.50700 72.83100 107.99200 1.000 156.08611 1978 GLY B C 1
ATOM 12681 O O . GLY A 1 1588 ? 142.42100 73.29300 107.29900 1.000 156.08611 1978 GLY B O 1
ATOM 12682 N N . VAL A 1 1589 ? 140.25600 73.27100 107.90400 1.000 152.57075 1979 VAL B N 1
ATOM 12683 C CA . VAL A 1 1589 ? 139.89200 74.34200 106.98400 1.000 152.57075 1979 VAL B CA 1
ATOM 12684 C C . VAL A 1 1589 ? 140.33800 75.67600 107.56600 1.000 152.57075 1979 VAL B C 1
ATOM 12685 O O . VAL A 1 1589 ? 140.12700 75.95500 108.75200 1.000 152.57075 1979 VAL B O 1
ATOM 12689 N N . GLU A 1 1590 ? 140.97100 76.50200 106.73200 1.000 149.72972 1980 GLU B N 1
ATOM 12690 C CA . GLU A 1 1590 ? 141.44200 77.81000 107.15600 1.000 149.72972 1980 GLU B CA 1
ATOM 12691 C C . GLU A 1 1590 ? 141.03500 78.94400 106.22900 1.000 149.72972 1980 GLU B C 1
ATOM 12692 O O . GLU A 1 1590 ? 141.23100 80.10800 106.59500 1.000 149.72972 1980 GLU B O 1
ATOM 12698 N N . SER A 1 1591 ? 140.47900 78.65500 105.05800 1.000 145.82965 1981 SER B N 1
ATOM 12699 C CA . SER A 1 1591 ? 140.11800 79.67900 104.09300 1.000 145.82965 1981 SER B CA 1
ATOM 12700 C C . SER A 1 1591 ? 138.65300 79.54400 103.71100 1.000 145.82965 1981 SER B C 1
ATOM 12701 O O . SER A 1 1591 ? 138.03500 78.49300 103.88900 1.000 145.82965 1981 SER B O 1
ATOM 12704 N N . VAL A 1 1592 ? 138.10500 80.63300 103.17200 1.000 140.22506 1982 VAL B N 1
ATOM 12705 C CA . VAL A 1 1592 ? 136.72000 80.61700 102.72100 1.000 140.22506 1982 VAL B CA 1
ATOM 12706 C C . VAL A 1 1592 ? 136.54900 79.67300 101.54100 1.000 140.22506 1982 VAL B C 1
ATOM 12707 O O . VAL A 1 1592 ? 135.50300 79.03200 101.39900 1.000 140.22506 1982 VAL B O 1
ATOM 12711 N N . PHE A 1 1593 ? 137.56300 79.56600 100.68000 1.000 144.66796 1983 PHE B N 1
ATOM 12712 C CA . PHE A 1 1593 ? 137.47600 78.65900 99.53900 1.000 144.66796 1983 PHE B CA 1
ATOM 12713 C C . PHE A 1 1593 ? 137.29400 77.21600 99.99000 1.000 144.66796 1983 PHE B C 1
ATOM 12714 O O . PHE A 1 1593 ? 136.52200 76.45800 99.38600 1.000 144.66796 1983 PHE B O 1
ATOM 12722 N N . ASP A 1 1594 ? 137.99600 76.82000 101.05300 1.000 150.61428 1984 ASP B N 1
ATOM 12723 C CA . ASP A 1 1594 ? 138.01300 75.42400 101.46700 1.000 150.61428 1984 ASP B CA 1
ATOM 12724 C C . ASP A 1 1594 ? 136.65200 74.93100 101.93300 1.000 150.61428 1984 ASP B C 1
ATOM 12725 O O . ASP A 1 1594 ? 136.45300 73.71700 102.03800 1.000 150.61428 1984 ASP B O 1
ATOM 12730 N N . ILE A 1 1595 ? 135.71500 75.83000 102.22200 1.000 151.01781 1985 ILE B N 1
ATOM 12731 C CA . ILE A 1 1595 ? 134.33300 75.43200 102.44500 1.000 151.01781 1985 ILE B CA 1
ATOM 12732 C C . ILE A 1 1595 ? 133.41300 75.87200 101.31900 1.000 151.01781 1985 ILE B C 1
ATOM 12733 O O . ILE A 1 1595 ? 132.32400 75.29600 101.17500 1.000 151.01781 1985 ILE B O 1
ATOM 12738 N N . MET A 1 1596 ? 133.80300 76.86800 100.52400 1.000 154.98607 1986 MET B N 1
ATOM 12739 C CA . MET A 1 1596 ? 133.00400 77.23200 99.36100 1.000 154.98607 1986 MET B CA 1
ATOM 12740 C C . MET A 1 1596 ? 132.94300 76.08200 98.36800 1.000 154.98607 1986 MET B C 1
ATOM 12741 O O . MET A 1 1596 ? 131.88900 75.81200 97.78000 1.000 154.98607 1986 MET B O 1
ATOM 12746 N N . GLU A 1 1597 ? 134.06200 75.38900 98.17100 1.000 159.90445 1987 GLU B N 1
ATOM 12747 C CA . GLU A 1 1597 ? 134.10700 74.23500 97.28400 1.000 159.90445 1987 GLU B CA 1
ATOM 12748 C C . GLU A 1 1597 ? 133.85600 72.91900 98.00800 1.000 159.90445 1987 GLU B C 1
ATOM 12749 O O . GLU A 1 1597 ? 133.93300 71.85900 97.38000 1.000 159.90445 1987 GLU B O 1
ATOM 12755 N N . MET A 1 1598 ? 133.55900 72.96000 99.30100 1.000 164.53587 1988 MET B N 1
ATOM 12756 C CA . MET A 1 1598 ? 133.37900 71.75500 100.09600 1.000 164.53587 1988 MET B CA 1
ATOM 12757 C C . MET A 1 1598 ? 131.91400 71.32200 100.09900 1.000 164.53587 1988 MET B C 1
ATOM 12758 O O . MET A 1 1598 ? 131.01300 72.08300 99.74100 1.000 164.53587 1988 MET B O 1
ATOM 12763 N N . GLU A 1 1599 ? 131.69200 70.07500 100.51000 1.000 170.37755 1989 GLU B N 1
ATOM 12764 C CA . GLU A 1 1599 ? 130.36800 69.46800 100.44000 1.000 170.37755 1989 GLU B CA 1
ATOM 12765 C C . GLU A 1 1599 ? 129.36300 70.21900 101.30600 1.000 170.37755 1989 GLU B C 1
ATOM 12766 O O . GLU A 1 1599 ? 129.67200 70.64800 102.42100 1.000 170.37755 1989 GLU B O 1
ATOM 12772 N N . ASP A 1 1600 ? 128.14700 70.37600 100.77600 1.000 173.37709 1990 ASP B N 1
ATOM 12773 C CA . ASP A 1 1600 ? 127.08200 71.03400 101.52800 1.000 173.37709 1990 ASP B CA 1
ATOM 12774 C C . ASP A 1 1600 ? 126.68200 70.22300 102.75500 1.000 173.37709 1990 ASP B C 1
ATOM 12775 O O . ASP A 1 1600 ? 126.42000 70.79000 103.82300 1.000 173.37709 1990 ASP B O 1
ATOM 12780 N N . GLU A 1 1601 ? 126.60900 68.89800 102.61800 1.000 172.17709 1991 GLU B N 1
ATOM 12781 C CA . GLU A 1 1601 ? 126.22600 68.06300 103.75000 1.000 172.17709 1991 GLU B CA 1
ATOM 12782 C C . GLU A 1 1601 ? 127.22600 68.19700 104.89100 1.000 172.17709 1991 GLU B C 1
ATOM 12783 O O . GLU A 1 1601 ? 126.84300 68.38300 106.05000 1.000 172.17709 1991 GLU B O 1
ATOM 12789 N N . GLU A 1 1602 ? 128.51900 68.12400 104.57600 1.000 169.56416 1992 GLU B N 1
ATOM 12790 C CA . GLU A 1 1602 ? 129.53000 68.25200 105.61700 1.000 169.56416 1992 GLU B CA 1
ATOM 12791 C C . GLU A 1 1602 ? 129.53400 69.65300 106.21600 1.000 169.56416 1992 GLU B C 1
ATOM 12792 O O . GLU A 1 1602 ? 129.70600 69.81200 107.43100 1.000 169.56416 1992 GLU B O 1
ATOM 12798 N N . ARG A 1 1603 ? 129.34700 70.68200 105.38500 1.000 167.68905 1993 ARG B N 1
ATOM 12799 C CA . ARG A 1 1603 ? 129.36500 72.04400 105.90700 1.000 167.68905 1993 ARG B CA 1
ATOM 12800 C C . ARG A 1 1603 ? 128.18100 72.29200 106.83400 1.000 167.68905 1993 ARG B C 1
ATOM 12801 O O . ARG A 1 1603 ? 128.32200 72.97500 107.85400 1.000 167.68905 1993 ARG B O 1
ATOM 12809 N N . ASN A 1 1604 ? 127.01300 71.73300 106.51400 1.000 167.08690 1994 ASN B N 1
ATOM 12810 C CA . ASN A 1 1604 ? 125.86500 71.87900 107.39700 1.000 167.08690 1994 ASN B CA 1
ATOM 12811 C C . ASN A 1 1604 ? 125.90300 70.90600 108.56500 1.000 167.08690 1994 ASN B C 1
ATOM 12812 O O . ASN A 1 1604 ? 125.13200 71.06900 109.51600 1.000 167.08690 1994 ASN B O 1
ATOM 12817 N N . ALA A 1 1605 ? 126.76400 69.89100 108.51000 1.000 167.43956 1995 ALA B N 1
ATOM 12818 C CA . ALA A 1 1605 ? 126.96700 69.03700 109.67300 1.000 167.43956 1995 ALA B CA 1
ATOM 12819 C C . ALA A 1 1605 ? 127.89200 69.70300 110.68200 1.000 167.43956 1995 ALA B C 1
ATOM 12820 O O . ALA A 1 1605 ? 127.62200 69.68800 111.88800 1.000 167.43956 1995 ALA B O 1
ATOM 12822 N N . LEU A 1 1606 ? 128.98800 70.29600 110.20500 1.000 165.18680 1996 LEU B N 1
ATOM 12823 C CA . LEU A 1 1606 ? 129.89800 70.99900 111.10100 1.000 165.18680 1996 LEU B CA 1
ATOM 12824 C C . LEU A 1 1606 ? 129.33800 72.34200 111.54900 1.000 165.18680 1996 LEU B C 1
ATOM 12825 O O . LEU A 1 1606 ? 129.78200 72.87700 112.56900 1.000 165.18680 1996 LEU B O 1
ATOM 12830 N N . LEU A 1 1607 ? 128.38200 72.89700 110.81100 1.000 163.56212 1997 LEU B N 1
ATOM 12831 C CA . LEU A 1 1607 ? 127.76600 74.17600 111.13600 1.000 163.56212 1997 LEU B CA 1
ATOM 12832 C C . LEU A 1 1607 ? 126.30500 73.93200 111.48000 1.000 163.56212 1997 LEU B C 1
ATOM 12833 O O . LEU A 1 1607 ? 125.53200 73.47900 110.63000 1.000 163.56212 1997 LEU B O 1
ATOM 12838 N N . GLN A 1 1608 ? 125.93000 74.24100 112.71500 1.000 162.39853 1998 GLN B N 1
ATOM 12839 C CA . GLN A 1 1608 ? 124.61000 73.92400 113.24800 1.000 162.39853 1998 GLN B CA 1
ATOM 12840 C C . GLN A 1 1608 ? 123.81900 75.22000 113.36200 1.000 162.39853 1998 GLN B C 1
ATOM 12841 O O . GLN A 1 1608 ? 124.13100 76.07100 114.20200 1.000 162.39853 1998 GLN B O 1
ATOM 12847 N N . LEU A 1 1609 ? 122.79400 75.36200 112.52700 1.000 160.53824 1999 LEU B N 1
ATOM 12848 C CA . LEU A 1 1609 ? 122.02500 76.59800 112.45600 1.000 160.53824 1999 LEU B CA 1
ATOM 12849 C C . LEU A 1 1609 ? 120.77500 76.34100 111.62600 1.000 160.53824 1999 LEU B C 1
ATOM 12850 O O . LEU A 1 1609 ? 120.61200 75.27500 111.02700 1.000 160.53824 1999 LEU B O 1
ATOM 12855 N N . THR A 1 1610 ? 119.89800 77.34000 111.59300 1.000 160.39568 2000 THR B N 1
ATOM 12856 C CA . THR A 1 1610 ? 118.69200 77.24600 110.78500 1.000 160.39568 2000 THR B CA 1
ATOM 12857 C C . THR A 1 1610 ? 119.02400 77.41700 109.30700 1.000 160.39568 2000 THR B C 1
ATOM 12858 O O . THR A 1 1610 ? 120.02800 78.03200 108.93900 1.000 160.39568 2000 THR B O 1
ATOM 12862 N N . ASP A 1 1611 ? 118.16200 76.86100 108.45500 1.000 160.57924 2001 ASP B N 1
ATOM 12863 C CA . ASP A 1 1611 ? 118.39900 76.92200 107.01600 1.000 160.57924 2001 ASP B CA 1
ATOM 12864 C C . ASP A 1 1611 ? 118.34800 78.35500 106.50300 1.000 160.57924 2001 ASP B C 1
ATOM 12865 O O . ASP A 1 1611 ? 119.09000 78.71700 105.58400 1.000 160.57924 2001 ASP B O 1
ATOM 12870 N N . SER A 1 1612 ? 117.47100 79.18300 107.07400 1.000 157.73182 2002 SER B N 1
ATOM 12871 C CA . SER A 1 1612 ? 117.44900 80.59300 106.70100 1.000 157.73182 2002 SER B CA 1
ATOM 12872 C C . SER A 1 1612 ? 118.75800 81.27400 107.07100 1.000 157.73182 2002 SER B C 1
ATOM 12873 O O . SER A 1 1612 ? 119.25100 82.13600 106.33400 1.000 157.73182 2002 SER B O 1
ATOM 12876 N N . GLN A 1 1613 ? 119.33800 80.89600 108.21200 1.000 153.91822 2003 GLN B N 1
ATOM 12877 C CA . GLN A 1 1613 ? 120.59300 81.49200 108.65100 1.000 153.91822 2003 GLN B CA 1
ATOM 12878 C C . GLN A 1 1613 ? 121.78700 80.98800 107.85100 1.000 153.91822 2003 GLN B C 1
ATOM 12879 O O . GLN A 1 1613 ? 122.84100 81.62900 107.86900 1.000 153.91822 2003 GLN B O 1
ATOM 12885 N N . ILE A 1 1614 ? 121.65500 79.85800 107.16000 1.000 151.79433 2004 ILE B N 1
ATOM 12886 C CA . ILE A 1 1614 ? 122.74100 79.35200 106.33100 1.000 151.79433 2004 ILE B CA 1
ATOM 12887 C C . ILE A 1 1614 ? 122.56700 79.71700 104.86100 1.000 151.79433 2004 ILE B C 1
ATOM 12888 O O . ILE A 1 1614 ? 123.54200 79.64400 104.09800 1.000 151.79433 2004 ILE B O 1
ATOM 12893 N N . ALA A 1 1615 ? 121.36400 80.11200 104.44100 1.000 149.03068 2005 ALA B N 1
ATOM 12894 C CA . ALA A 1 1615 ? 121.16300 80.50700 103.05100 1.000 149.03068 2005 ALA B CA 1
ATOM 12895 C C . ALA A 1 1615 ? 122.01400 81.71900 102.70000 1.000 149.03068 2005 ALA B C 1
ATOM 12896 O O . ALA A 1 1615 ? 122.68900 81.74100 101.66400 1.000 149.03068 2005 ALA B O 1
ATOM 12898 N N . ASP A 1 1616 ? 122.01200 82.73600 103.56400 1.000 146.14872 2006 ASP B N 1
ATOM 12899 C CA . ASP A 1 1616 ? 122.81300 83.92300 103.28900 1.000 146.14872 2006 ASP B CA 1
ATOM 12900 C C . ASP A 1 1616 ? 124.30200 83.64100 103.43200 1.000 146.14872 2006 ASP B C 1
ATOM 12901 O O . ASP A 1 1616 ? 125.11500 84.26000 102.74200 1.000 146.14872 2006 ASP B O 1
ATOM 12906 N N . VAL A 1 1617 ? 124.67900 82.72000 104.32100 1.000 142.55592 2007 VAL B N 1
ATOM 12907 C CA . VAL A 1 1617 ? 126.08200 82.32900 104.43000 1.000 142.55592 2007 VAL B CA 1
ATOM 12908 C C . VAL A 1 1617 ? 126.55200 81.68000 103.14000 1.000 142.55592 2007 VAL B C 1
ATOM 12909 O O . VAL A 1 1617 ? 127.64500 81.97300 102.64200 1.000 142.55592 2007 VAL B O 1
ATOM 12913 N N . ALA A 1 1618 ? 125.74200 80.78200 102.58100 1.000 140.65384 2008 ALA B N 1
ATOM 12914 C CA . ALA A 1 1618 ? 126.09200 80.16800 101.30600 1.000 140.65384 2008 ALA B CA 1
ATOM 12915 C C . ALA A 1 1618 ? 126.11100 81.20200 100.19000 1.000 140.65384 2008 ALA B C 1
ATOM 12916 O O . ALA A 1 1618 ? 126.96800 81.15300 99.30100 1.000 140.65384 2008 ALA B O 1
ATOM 12918 N N . ARG A 1 1619 ? 125.16700 82.14400 100.21600 1.000 138.27039 2009 ARG B N 1
ATOM 12919 C CA . ARG A 1 1619 ? 125.13900 83.19200 99.20400 1.000 138.27039 2009 ARG B CA 1
ATOM 12920 C C . ARG A 1 1619 ? 126.35600 84.10100 99.30600 1.000 138.27039 2009 ARG B C 1
ATOM 12921 O O . ARG A 1 1619 ? 126.79500 84.66400 98.29800 1.000 138.27039 2009 ARG B O 1
ATOM 12929 N N . PHE A 1 1620 ? 126.90900 84.25700 100.50900 1.000 130.74545 2010 PHE B N 1
ATOM 12930 C CA . PHE A 1 1620 ? 128.10900 85.06800 100.67900 1.000 130.74545 2010 PHE B CA 1
ATOM 12931 C C . PHE A 1 1620 ? 129.26400 84.49800 99.87100 1.000 130.74545 2010 PHE B C 1
ATOM 12932 O O . PHE A 1 1620 ? 129.98600 85.23600 99.19300 1.000 130.74545 2010 PHE B O 1
ATOM 12940 N N . CYS A 1 1621 ? 129.45000 83.17900 99.93000 1.000 136.49588 2011 CYS B N 1
ATOM 12941 C CA . CYS A 1 1621 ? 130.51400 82.55400 99.15700 1.000 136.49588 2011 CYS B CA 1
ATOM 12942 C C . CYS A 1 1621 ? 130.29500 82.73400 97.66300 1.000 136.49588 2011 CYS B C 1
ATOM 12943 O O . CYS A 1 1621 ? 131.26100 82.77700 96.89500 1.000 136.49588 2011 CYS B O 1
ATOM 12946 N N . ASN A 1 1622 ? 129.03800 82.83300 97.23000 1.000 135.37261 2012 ASN B N 1
ATOM 12947 C CA . ASN A 1 1622 ? 128.77100 83.13300 95.83000 1.000 135.37261 2012 ASN B CA 1
ATOM 12948 C C . ASN A 1 1622 ? 129.26700 84.52500 95.46500 1.000 135.37261 2012 ASN B C 1
ATOM 12949 O O . ASN A 1 1622 ? 129.86700 84.72000 94.40200 1.000 135.37261 2012 ASN B O 1
ATOM 12954 N N . ARG A 1 1623 ? 129.03000 85.50400 96.33700 1.000 128.59775 2013 ARG B N 1
ATOM 12955 C CA . ARG A 1 1623 ? 129.48900 86.86600 96.10100 1.000 128.59775 2013 ARG B CA 1
ATOM 12956 C C . ARG A 1 1623 ? 130.98100 87.03000 96.35000 1.000 128.59775 2013 ARG B C 1
ATOM 12957 O O . ARG A 1 1623 ? 131.58500 87.96600 95.81500 1.000 128.59775 2013 ARG B O 1
ATOM 12965 N N . TYR A 1 1624 ? 131.58500 86.13600 97.12300 1.000 124.43223 2014 TYR B N 1
ATOM 12966 C CA . TYR A 1 1624 ? 132.99000 86.26900 97.47400 1.000 124.43223 2014 TYR B CA 1
ATOM 12967 C C . TYR A 1 1624 ? 133.85000 86.24800 96.21400 1.000 124.43223 2014 TYR B C 1
ATOM 12968 O O . TYR A 1 1624 ? 133.59800 85.45100 95.30400 1.000 124.43223 2014 TYR B O 1
ATOM 12977 N N . PRO A 1 1625 ? 134.85700 87.11400 96.12000 1.000 123.94916 2015 PRO B N 1
ATOM 12978 C CA . PRO A 1 1625 ? 135.63700 87.22600 94.87900 1.000 123.94916 2015 PRO B CA 1
ATOM 12979 C C . PRO A 1 1625 ? 136.35000 85.92900 94.53800 1.000 123.94916 2015 PRO B C 1
ATOM 12980 O O . PRO A 1 1625 ? 137.21700 85.45800 95.27400 1.000 123.94916 2015 PRO B O 1
ATOM 12984 N N . ASN A 1 1626 ? 135.97200 85.35300 93.40000 1.000 130.30472 2016 ASN B N 1
ATOM 12985 C CA . ASN A 1 1626 ? 136.58500 84.13800 92.86800 1.000 130.30472 2016 ASN B CA 1
ATOM 12986 C C . ASN A 1 1626 ? 137.05800 84.47900 91.46100 1.000 130.30472 2016 ASN B C 1
ATOM 12987 O O . ASN A 1 1626 ? 136.35800 84.23400 90.47800 1.000 130.30472 2016 ASN B O 1
ATOM 12992 N N . ILE A 1 1627 ? 138.25900 85.05100 91.37100 1.000 131.29836 2017 ILE B N 1
ATOM 12993 C CA . ILE A 1 1627 ? 138.82100 85.50800 90.10900 1.000 131.29836 2017 ILE B CA 1
ATOM 12994 C C . ILE A 1 1627 ? 140.22100 84.93300 89.96600 1.000 131.29836 2017 ILE B C 1
ATOM 12995 O O . ILE A 1 1627 ? 140.85800 84.53200 90.94200 1.000 131.29836 2017 ILE B O 1
ATOM 13000 N N . GLU A 1 1628 ? 140.69500 84.88900 88.72400 1.000 135.60112 2018 GLU B N 1
ATOM 13001 C CA . GLU A 1 1628 ? 142.05600 84.45200 88.45300 1.000 135.60112 2018 GLU B CA 1
ATOM 13002 C C . GLU A 1 1628 ? 142.58100 85.21900 87.25000 1.000 135.60112 2018 GLU B C 1
ATOM 13003 O O . GLU A 1 1628 ? 141.80900 85.68400 86.40900 1.000 135.60112 2018 GLU B O 1
ATOM 13009 N N . LEU A 1 1629 ? 143.90300 85.34900 87.17900 1.000 133.97627 2019 LEU B N 1
ATOM 13010 C CA . LEU A 1 1629 ? 144.54200 86.18400 86.17800 1.000 133.97627 2019 LEU B CA 1
ATOM 13011 C C . LEU A 1 1629 ? 145.67600 85.43000 85.49900 1.000 133.97627 2019 LEU B C 1
ATOM 13012 O O . LEU A 1 1629 ? 146.16900 84.41700 85.99800 1.000 133.97627 2019 LEU B O 1
ATOM 13017 N N . SER A 1 1630 ? 146.08500 85.94900 84.34300 1.000 138.53080 2020 SER B N 1
ATOM 13018 C CA . SER A 1 1630 ? 147.27000 85.47900 83.64600 1.000 138.53080 2020 SER B CA 1
ATOM 13019 C C . SER A 1 1630 ? 148.07400 86.68800 83.19700 1.000 138.53080 2020 SER B C 1
ATOM 13020 O O . SER A 1 1630 ? 147.50700 87.68100 82.73500 1.000 138.53080 2020 SER B O 1
ATOM 13023 N N . TYR A 1 1631 ? 149.39100 86.60000 83.33600 1.000 139.87277 2021 TYR B N 1
ATOM 13024 C CA . TYR A 1 1631 ? 150.28100 87.70900 83.04100 1.000 139.87277 2021 TYR B CA 1
ATOM 13025 C C . TYR A 1 1631 ? 151.36200 87.26700 82.06900 1.000 139.87277 2021 TYR B C 1
ATOM 13026 O O . TYR A 1 1631 ? 151.78000 86.10600 82.06400 1.000 139.87277 2021 TYR B O 1
ATOM 13035 N N . GLU A 1 1632 ? 151.81600 88.20900 81.24500 1.000 147.58002 2022 GLU B N 1
ATOM 13036 C CA . GLU A 1 1632 ? 152.92300 87.95300 80.33900 1.000 147.58002 2022 GLU B CA 1
ATOM 13037 C C . GLU A 1 1632 ? 153.69700 89.24400 80.12500 1.000 147.58002 2022 GLU B C 1
ATOM 13038 O O . GLU A 1 1632 ? 153.13400 90.34000 80.17900 1.000 147.58002 2022 GLU B O 1
ATOM 13044 N N . VAL A 1 1633 ? 154.99500 89.10000 79.88700 1.000 155.29496 2023 VAL B N 1
ATOM 13045 C CA . VAL A 1 1633 ? 155.86100 90.23100 79.58200 1.000 155.29496 2023 VAL B CA 1
ATOM 13046 C C . VAL A 1 1633 ? 155.95200 90.35300 78.06800 1.000 155.29496 2023 VAL B C 1
ATOM 13047 O O . VAL A 1 1633 ? 156.38000 89.41500 77.38800 1.000 155.29496 2023 VAL B O 1
ATOM 13051 N N . VAL A 1 1634 ? 155.54900 91.50500 77.54000 1.000 159.43159 2024 VAL B N 1
ATOM 13052 C CA . VAL A 1 1634 ? 155.54100 91.71200 76.09600 1.000 159.43159 2024 VAL B CA 1
ATOM 13053 C C . VAL A 1 1634 ? 156.98600 91.72800 75.60800 1.000 159.43159 2024 VAL B C 1
ATOM 13054 O O . VAL A 1 1634 ? 157.74800 92.64400 75.92800 1.000 159.43159 2024 VAL B O 1
ATOM 13058 N N . ASP A 1 1635 ? 157.36100 90.71000 74.83200 1.000 165.84979 2025 ASP B N 1
ATOM 13059 C CA . ASP A 1 1635 ? 158.71500 90.56600 74.29800 1.000 165.84979 2025 ASP B CA 1
ATOM 13060 C C . ASP A 1 1635 ? 159.75000 90.57700 75.42400 1.000 165.84979 2025 ASP B C 1
ATOM 13061 O O . ASP A 1 1635 ? 160.61600 91.45100 75.50600 1.000 165.84979 2025 ASP B O 1
ATOM 13066 N N . LYS A 1 1636 ? 159.63800 89.58000 76.30300 1.000 166.19514 2026 LYS B N 1
ATOM 13067 C CA . LYS A 1 1636 ? 160.55400 89.48900 77.43500 1.000 166.19514 2026 LYS B CA 1
ATOM 13068 C C . LYS A 1 1636 ? 161.98500 89.23700 76.98200 1.000 166.19514 2026 LYS B C 1
ATOM 13069 O O . LYS A 1 1636 ? 162.93100 89.61200 77.68300 1.000 166.19514 2026 LYS B O 1
ATOM 13075 N N . ASP A 1 1637 ? 162.16600 88.60200 75.82300 1.000 169.99836 2027 ASP B N 1
ATOM 13076 C CA . ASP A 1 1637 ? 163.51400 88.37400 75.31800 1.000 169.99836 2027 ASP B CA 1
ATOM 13077 C C . ASP A 1 1637 ? 164.15600 89.67300 74.84700 1.000 169.99836 2027 ASP B C 1
ATOM 13078 O O . ASP A 1 1637 ? 165.36000 89.88100 75.03600 1.000 169.99836 2027 ASP B O 1
ATOM 13083 N N . SER A 1 1638 ? 163.37200 90.55600 74.23300 1.000 168.92551 2028 SER B N 1
ATOM 13084 C CA . SER A 1 1638 ? 163.89100 91.82100 73.71700 1.000 168.92551 2028 SER B CA 1
ATOM 13085 C C . SER A 1 1638 ? 163.66000 92.92900 74.74300 1.000 168.92551 2028 SER B C 1
ATOM 13086 O O . SER A 1 1638 ? 162.85300 93.84000 74.56200 1.000 168.92551 2028 SER B O 1
ATOM 13089 N N . ILE A 1 1639 ? 164.39600 92.82600 75.84500 1.000 166.06771 2029 ILE B N 1
ATOM 13090 C CA . ILE A 1 1639 ? 164.37100 93.81700 76.91200 1.000 166.06771 2029 ILE B CA 1
ATOM 13091 C C . ILE A 1 1639 ? 165.78700 94.32800 77.12000 1.000 166.06771 2029 ILE B C 1
ATOM 13092 O O . ILE A 1 1639 ? 166.71000 93.53700 77.35100 1.000 166.06771 2029 ILE B O 1
ATOM 13097 N N . ARG A 1 1640 ? 165.95700 95.64300 77.04200 1.000 165.07438 2030 ARG B N 1
ATOM 13098 C CA . ARG A 1 1640 ? 167.25000 96.28100 77.22300 1.000 165.07438 2030 ARG B CA 1
ATOM 13099 C C . ARG A 1 1640 ? 167.20900 97.18800 78.44400 1.000 165.07438 2030 ARG B C 1
ATOM 13100 O O . ARG A 1 1640 ? 166.14900 97.67200 78.85000 1.000 165.07438 2030 ARG B O 1
ATOM 13108 N N . SER A 1 1641 ? 168.38200 97.40700 79.03200 1.000 162.17526 2031 SER B N 1
ATOM 13109 C CA . SER A 1 1641 ? 168.48000 98.26000 80.20700 1.000 162.17526 2031 SER B CA 1
ATOM 13110 C C . SER A 1 1641 ? 168.02100 99.67300 79.87800 1.000 162.17526 2031 SER B C 1
ATOM 13111 O O . SER A 1 1641 ? 168.40500 100.24300 78.85200 1.000 162.17526 2031 SER B O 1
ATOM 13114 N N . GLY A 1 1642 ? 167.18700 100.23400 80.74900 1.000 159.04755 2032 GLY B N 1
ATOM 13115 C CA . GLY A 1 1642 ? 166.66900 101.56900 80.55400 1.000 159.04755 2032 GLY B CA 1
ATOM 13116 C C . GLY A 1 1642 ? 165.52300 101.67700 79.57700 1.000 159.04755 2032 GLY B C 1
ATOM 13117 O O . GLY A 1 1642 ? 165.03500 102.78900 79.34200 1.000 159.04755 2032 GLY B O 1
ATOM 13118 N N . GLY A 1 1643 ? 165.07500 100.56600 78.99900 1.000 155.71273 2033 GLY B N 1
ATOM 13119 C CA . GLY A 1 1643 ? 163.97400 100.58400 78.06900 1.000 155.71273 2033 GLY B CA 1
ATOM 13120 C C . GLY A 1 1643 ? 162.64900 100.33200 78.75600 1.000 155.71273 2033 GLY B C 1
ATOM 13121 O O . GLY A 1 1643 ? 162.59100 99.84000 79.88700 1.000 155.71273 2033 GLY B O 1
ATOM 13122 N N . PRO A 1 1644 ? 161.55100 100.66900 78.08100 1.000 153.07154 2034 PRO B N 1
ATOM 13123 C CA . PRO A 1 1644 ? 160.22700 100.43700 78.67000 1.000 153.07154 2034 PRO B CA 1
ATOM 13124 C C . PRO A 1 1644 ? 159.89000 98.95400 78.67900 1.000 153.07154 2034 PRO B C 1
ATOM 13125 O O . PRO A 1 1644 ? 160.06500 98.25600 77.67800 1.000 153.07154 2034 PRO B O 1
ATOM 13129 N N . VAL A 1 1645 ? 159.40200 98.47800 79.82000 1.000 147.68011 2035 VAL B N 1
ATOM 13130 C CA . VAL A 1 1645 ? 158.98300 97.09300 79.99000 1.000 147.68011 2035 VAL B CA 1
ATOM 13131 C C . VAL A 1 1645 ? 157.47300 97.08200 80.16300 1.000 147.68011 2035 VAL B C 1
ATOM 13132 O O . VAL A 1 1645 ? 156.94300 97.71000 81.08700 1.000 147.68011 2035 VAL B O 1
ATOM 13136 N N . VAL A 1 1646 ? 156.78400 96.36800 79.28100 1.000 145.02415 2036 VAL B N 1
ATOM 13137 C CA . VAL A 1 1646 ? 155.32900 96.30000 79.28900 1.000 145.02415 2036 VAL B CA 1
ATOM 13138 C C . VAL A 1 1646 ? 154.91300 94.93500 79.81400 1.000 145.02415 2036 VAL B C 1
ATOM 13139 O O . VAL A 1 1646 ? 155.25300 93.90200 79.22500 1.000 145.02415 2036 VAL B O 1
ATOM 13143 N N . VAL A 1 1647 ? 154.17300 94.93300 80.91900 1.000 140.17598 2037 VAL B N 1
ATOM 13144 C CA . VAL A 1 1647 ? 153.61800 93.72200 81.51000 1.000 140.17598 2037 VAL B CA 1
ATOM 13145 C C . VAL A 1 1647 ? 152.10300 93.83600 81.46600 1.000 140.17598 2037 VAL B C 1
ATOM 13146 O O . VAL A 1 1647 ? 151.54100 94.84800 81.89600 1.000 140.17598 2037 VAL B O 1
ATOM 13150 N N . LEU A 1 1648 ? 151.44700 92.80500 80.94200 1.000 138.90744 2038 LEU B N 1
ATOM 13151 C CA . LEU A 1 1648 ? 150.01000 92.82200 80.71600 1.000 138.90744 2038 LEU B CA 1
ATOM 13152 C C . LEU A 1 1648 ? 149.34200 91.79200 81.61400 1.000 138.90744 2038 LEU B C 1
ATOM 13153 O O . LEU A 1 1648 ? 149.75600 90.62900 81.64700 1.000 138.90744 2038 LEU B O 1
ATOM 13158 N N . VAL A 1 1649 ? 148.30900 92.22100 82.33500 1.000 136.58375 2039 VAL B N 1
ATOM 13159 C CA . VAL A 1 1649 ? 147.58400 91.37200 83.27200 1.000 136.58375 2039 VAL B CA 1
ATOM 13160 C C . VAL A 1 1649 ? 146.11700 91.35300 82.87500 1.000 136.58375 2039 VAL B C 1
ATOM 13161 O O . VAL A 1 1649 ? 145.49600 92.41000 82.72400 1.000 136.58375 2039 VAL B O 1
ATOM 13165 N N . GLN A 1 1650 ? 145.56700 90.15300 82.71100 1.000 138.61152 2040 GLN B N 1
ATOM 13166 C CA . GLN A 1 1650 ? 144.17100 89.95500 82.33900 1.000 138.61152 2040 GLN B CA 1
ATOM 13167 C C . GLN A 1 1650 ? 143.51100 89.08800 83.39800 1.000 138.61152 2040 GLN B C 1
ATOM 13168 O O . GLN A 1 1650 ? 144.00300 87.99700 83.70400 1.000 138.61152 2040 GLN B O 1
ATOM 13174 N N . LEU A 1 1651 ? 142.40300 89.56600 83.95700 1.000 136.48654 2041 LEU B N 1
ATOM 13175 C CA . LEU A 1 1651 ? 141.70100 88.84800 85.01200 1.000 136.48654 2041 LEU B CA 1
ATOM 13176 C C . LEU A 1 1651 ? 140.21700 88.79500 84.68700 1.000 136.48654 2041 LEU B C 1
ATOM 13177 O O . LEU A 1 1651 ? 139.58600 89.83600 84.48300 1.000 136.48654 2041 LEU B O 1
ATOM 13182 N N . GLU A 1 1652 ? 139.66700 87.58400 84.63600 1.000 139.08900 2042 GLU B N 1
ATOM 13183 C CA . GLU A 1 1652 ? 138.24600 87.36000 84.40700 1.000 139.08900 2042 GLU B CA 1
ATOM 13184 C C . GLU A 1 1652 ? 137.68500 86.57200 85.57900 1.000 139.08900 2042 GLU B C 1
ATOM 13185 O O . GLU A 1 1652 ? 138.20000 85.50000 85.91200 1.000 139.08900 2042 GLU B O 1
ATOM 13191 N N . ARG A 1 1653 ? 136.64000 87.10100 86.20500 1.000 135.64094 2043 ARG B N 1
ATOM 13192 C CA . ARG A 1 1653 ? 135.97100 86.37300 87.26800 1.000 135.64094 2043 ARG B CA 1
ATOM 13193 C C . ARG A 1 1653 ? 135.03400 85.32800 86.67800 1.000 135.64094 2043 ARG B C 1
ATOM 13194 O O . ARG A 1 1653 ? 134.53100 85.47300 85.56200 1.000 135.64094 2043 ARG B O 1
ATOM 13202 N N . GLU A 1 1654 ? 134.80500 84.26100 87.44000 1.000 140.90842 2044 GLU B N 1
ATOM 13203 C CA . GLU A 1 1654 ? 134.00000 83.14900 86.94800 1.000 140.90842 2044 GLU B CA 1
ATOM 13204 C C . GLU A 1 1654 ? 132.52400 83.33100 87.28800 1.000 140.90842 2044 GLU B C 1
ATOM 13205 O O . GLU A 1 1654 ? 131.67900 83.40300 86.39100 1.000 140.90842 2044 GLU B O 1
ATOM 13211 N N . GLU A 1 1655 ? 132.20200 83.41300 88.57400 1.000 143.65799 2045 GLU B N 1
ATOM 13212 C CA . GLU A 1 1655 ? 130.82200 83.61200 88.98600 1.000 143.65799 2045 GLU B CA 1
ATOM 13213 C C . GLU A 1 1655 ? 130.44100 85.07700 88.82500 1.000 143.65799 2045 GLU B C 1
ATOM 13214 O O . GLU A 1 1655 ? 131.22500 85.97600 89.13700 1.000 143.65799 2045 GLU B O 1
ATOM 13220 N N . GLU A 1 1656 ? 129.23100 85.31100 88.33100 1.000 143.95188 2046 GLU B N 1
ATOM 13221 C CA . GLU A 1 1656 ? 128.81100 86.65500 87.97200 1.000 143.95188 2046 GLU B CA 1
ATOM 13222 C C . GLU A 1 1656 ? 128.45300 87.47500 89.20500 1.000 143.95188 2046 GLU B C 1
ATOM 13223 O O . GLU A 1 1656 ? 128.01100 86.94700 90.22900 1.000 143.95188 2046 GLU B O 1
ATOM 13229 N N . VAL A 1 1657 ? 128.65600 88.78700 89.09100 1.000 140.95642 2047 VAL B N 1
ATOM 13230 C CA . VAL A 1 1657 ? 128.37800 89.69700 90.19300 1.000 140.95642 2047 VAL B CA 1
ATOM 13231 C C . VAL A 1 1657 ? 126.87600 89.77600 90.42000 1.000 140.95642 2047 VAL B C 1
ATOM 13232 O O . VAL A 1 1657 ? 126.10100 90.01900 89.48700 1.000 140.95642 2047 VAL B O 1
ATOM 13236 N N . THR A 1 1658 ? 126.45800 89.57400 91.66600 1.000 139.33175 2048 THR B N 1
ATOM 13237 C CA . THR A 1 1658 ? 125.05600 89.67400 92.04100 1.000 139.33175 2048 THR B CA 1
ATOM 13238 C C . THR A 1 1658 ? 124.73100 90.96800 92.77200 1.000 139.33175 2048 THR B C 1
ATOM 13239 O O . THR A 1 1658 ? 123.58200 91.15900 93.18000 1.000 139.33175 2048 THR B O 1
ATOM 13243 N N . GLY A 1 1659 ? 125.70600 91.85600 92.94800 1.000 132.37954 2049 GLY B N 1
ATOM 13244 C CA . GLY A 1 1659 ? 125.48700 93.09700 93.65200 1.000 132.37954 2049 GLY B CA 1
ATOM 13245 C C . GLY A 1 1659 ? 126.75800 93.64500 94.26400 1.000 132.37954 2049 GLY B C 1
ATOM 13246 O O . GLY A 1 1659 ? 127.87000 93.27700 93.87500 1.000 132.37954 2049 GLY B O 1
ATOM 13247 N N . PRO A 1 1660 ? 126.61900 94.53700 95.23400 1.000 123.13395 2050 PRO B N 1
ATOM 13248 C CA . PRO A 1 1660 ? 127.78600 95.11800 95.90100 1.000 123.13395 2050 PRO B CA 1
ATOM 13249 C C . PRO A 1 1660 ? 128.40900 94.11000 96.86000 1.000 123.13395 2050 PRO B C 1
ATOM 13250 O O . PRO A 1 1660 ? 127.91700 92.99900 97.03900 1.000 123.13395 2050 PRO B O 1
ATOM 13254 N N . VAL A 1 1661 ? 129.51700 94.51800 97.47800 1.000 115.09286 2051 VAL B N 1
ATOM 13255 C CA . VAL A 1 1661 ? 130.19400 93.64400 98.42400 1.000 115.09286 2051 VAL B CA 1
ATOM 13256 C C . VAL A 1 1661 ? 129.34000 93.48000 99.67300 1.000 115.09286 2051 VAL B C 1
ATOM 13257 O O . VAL A 1 1661 ? 128.53500 94.35000 100.02800 1.000 115.09286 2051 VAL B O 1
ATOM 13261 N N . ILE A 1 1662 ? 129.51000 92.34800 100.34400 1.000 111.97883 2052 ILE B N 1
ATOM 13262 C CA . ILE A 1 1662 ? 128.74800 92.02000 101.54100 1.000 111.97883 2052 ILE B CA 1
ATOM 13263 C C . ILE A 1 1662 ? 129.60500 92.41200 102.73800 1.000 111.97883 2052 ILE B C 1
ATOM 13264 O O . ILE A 1 1662 ? 130.46100 91.64600 103.18500 1.000 111.97883 2052 ILE B O 1
ATOM 13269 N N . ALA A 1 1663 ? 129.37800 93.61300 103.25700 1.000 104.64180 2053 ALA B N 1
ATOM 13270 C CA . ALA A 1 1663 ? 130.08000 94.12100 104.43300 1.000 104.64180 2053 ALA B CA 1
ATOM 13271 C C . ALA A 1 1663 ? 129.03000 94.61700 105.41300 1.000 104.64180 2053 ALA B C 1
ATOM 13272 O O . ALA A 1 1663 ? 128.75600 95.82000 105.49400 1.000 104.64180 2053 ALA B O 1
ATOM 13274 N N . PRO A 1 1664 ? 128.41000 93.70900 106.16800 1.000 103.28259 2054 PRO B N 1
ATOM 13275 C CA . PRO A 1 1664 ? 127.33600 94.12400 107.08200 1.000 103.28259 2054 PRO B CA 1
ATOM 13276 C C . PRO A 1 1664 ? 127.78700 95.08800 108.15900 1.000 103.28259 2054 PRO B C 1
ATOM 13277 O O . PRO A 1 1664 ? 126.95600 95.83800 108.68300 1.000 103.28259 2054 PRO B O 1
ATOM 13281 N N . LEU A 1 1665 ? 129.06900 95.09700 108.51000 1.000 100.15024 2055 LEU B N 1
ATOM 13282 C CA . LEU A 1 1665 ? 129.57600 95.94900 109.57400 1.000 100.15024 2055 LEU B CA 1
ATOM 13283 C C . LEU A 1 1665 ? 130.14800 97.26200 109.05700 1.000 100.15024 2055 LEU B C 1
ATOM 13284 O O . LEU A 1 1665 ? 130.89200 97.93000 109.78100 1.000 100.15024 2055 LEU B O 1
ATOM 13289 N N . PHE A 1 1666 ? 129.81600 97.65100 107.82900 1.000 99.67226 2056 PHE B N 1
ATOM 13290 C CA . PHE A 1 1666 ? 130.32200 98.88600 107.26700 1.000 99.67226 2056 PHE B CA 1
ATOM 13291 C C . PHE A 1 1666 ? 129.17300 99.83700 106.95900 1.000 99.67226 2056 PHE B C 1
ATOM 13292 O O . PHE A 1 1666 ? 128.12300 99.40400 106.47700 1.000 99.67226 2056 PHE B O 1
ATOM 13300 N N . PRO A 1 1667 ? 129.33700 101.12700 107.22900 1.000 100.16118 2057 PRO B N 1
ATOM 13301 C CA . PRO A 1 1667 ? 128.23600 102.07600 107.02600 1.000 100.16118 2057 PRO B CA 1
ATOM 13302 C C . PRO A 1 1667 ? 127.76500 102.18400 105.58600 1.000 100.16118 2057 PRO B C 1
ATOM 13303 O O . PRO A 1 1667 ? 126.58300 101.98200 105.30000 1.000 100.16118 2057 PRO B O 1
ATOM 13307 N N . GLN A 1 1668 ? 128.67500 102.50300 104.67300 1.000 105.28456 2058 GLN B N 1
ATOM 13308 C CA . GLN A 1 1668 ? 128.30100 102.81400 103.30500 1.000 105.28456 2058 GLN B CA 1
ATOM 13309 C C . GLN A 1 1668 ? 128.26800 101.54600 102.45900 1.000 105.28456 2058 GLN B C 1
ATOM 13310 O O . GLN A 1 1668 ? 128.49000 100.43500 102.94300 1.000 105.28456 2058 GLN B O 1
ATOM 13316 N N . LYS A 1 1669 ? 127.98600 101.71300 101.17400 1.000 108.88302 2059 LYS B N 1
ATOM 13317 C CA . LYS A 1 1669 ? 127.90600 100.60200 100.23200 1.000 108.88302 2059 LYS B CA 1
ATOM 13318 C C . LYS A 1 1669 ? 129.21200 100.56000 99.44900 1.000 108.88302 2059 LYS B C 1
ATOM 13319 O O . LYS A 1 1669 ? 129.38900 101.29100 98.47200 1.000 108.88302 2059 LYS B O 1
ATOM 13325 N N . ARG A 1 1670 ? 130.13100 99.70400 99.88400 1.000 107.92214 2060 ARG B N 1
ATOM 13326 C CA . ARG A 1 1670 ? 131.42200 99.59500 99.22700 1.000 107.92214 2060 ARG B CA 1
ATOM 13327 C C . ARG A 1 1670 ? 131.28300 98.91700 97.86800 1.000 107.92214 2060 ARG B C 1
ATOM 13328 O O . ARG A 1 1670 ? 130.32400 98.19400 97.59500 1.000 107.92214 2060 ARG B O 1
ATOM 13336 N N . GLU A 1 1671 ? 132.26400 99.16400 97.01100 1.000 117.89529 2061 GLU B N 1
ATOM 13337 C CA . GLU A 1 1671 ? 132.33800 98.55800 95.69200 1.000 117.89529 2061 GLU B CA 1
ATOM 13338 C C . GLU A 1 1671 ? 133.68100 97.85500 95.54200 1.000 117.89529 2061 GLU B C 1
ATOM 13339 O O . GLU A 1 1671 ? 134.68900 98.28800 96.10500 1.000 117.89529 2061 GLU B O 1
ATOM 13345 N N . GLU A 1 1672 ? 133.68700 96.75700 94.78900 1.000 119.55733 2062 GLU B N 1
ATOM 13346 C CA . GLU A 1 1672 ? 134.90900 95.98300 94.60800 1.000 119.55733 2062 GLU B CA 1
ATOM 13347 C C . GLU A 1 1672 ? 136.02200 96.82300 93.99700 1.000 119.55733 2062 GLU B C 1
ATOM 13348 O O . GLU A 1 1672 ? 135.93600 97.22700 92.83300 1.000 119.55733 2062 GLU B O 1
ATOM 13354 N N . GLY A 1 1673 ? 137.06600 97.08300 94.77300 1.000 111.52403 2063 GLY B N 1
ATOM 13355 C CA . GLY A 1 1673 ? 138.26000 97.73000 94.27100 1.000 111.52403 2063 GLY B CA 1
ATOM 13356 C C . GLY A 1 1673 ? 139.43400 96.77900 94.37500 1.000 111.52403 2063 GLY B C 1
ATOM 13357 O O . GLY A 1 1673 ? 139.49800 95.94900 95.28100 1.000 111.52403 2063 GLY B O 1
ATOM 13358 N N . TRP A 1 1674 ? 140.35800 96.89300 93.43300 1.000 109.49865 2064 TRP B N 1
ATOM 13359 C CA . TRP A 1 1674 ? 141.49900 95.99700 93.38500 1.000 109.49865 2064 TRP B CA 1
ATOM 13360 C C . TRP A 1 1674 ? 142.77300 96.80500 93.19600 1.000 109.49865 2064 TRP B C 1
ATOM 13361 O O . TRP A 1 1674 ? 142.74400 98.01600 92.97600 1.000 109.49865 2064 TRP B O 1
ATOM 13372 N N . TRP A 1 1675 ? 143.90500 96.11700 93.29200 1.000 103.11249 2065 TRP B N 1
ATOM 13373 C CA . TRP A 1 1675 ? 145.21100 96.73200 93.10800 1.000 103.11249 2065 TRP B CA 1
ATOM 13374 C C . TRP A 1 1675 ? 146.11500 95.72600 92.42200 1.000 103.11249 2065 TRP B C 1
ATOM 13375 O O . TRP A 1 1675 ? 146.18000 94.56900 92.84100 1.000 103.11249 2065 TRP B O 1
ATOM 13386 N N . VAL A 1 1676 ? 146.80700 96.16300 91.37800 1.000 111.03331 2066 VAL B N 1
ATOM 13387 C CA . VAL A 1 1676 ? 147.82400 95.35800 90.71600 1.000 111.03331 2066 VAL B CA 1
ATOM 13388 C C . VAL A 1 1676 ? 149.16300 96.03000 90.96300 1.000 111.03331 2066 VAL B C 1
ATOM 13389 O O . VAL A 1 1676 ? 149.36500 97.18500 90.57400 1.000 111.03331 2066 VAL B O 1
ATOM 13393 N N . VAL A 1 1677 ? 150.07500 95.31600 91.61100 1.000 113.73642 2067 VAL B N 1
ATOM 13394 C CA . VAL A 1 1677 ? 151.35000 95.87400 92.03800 1.000 113.73642 2067 VAL B CA 1
ATOM 13395 C C . VAL A 1 1677 ? 152.47100 94.99300 91.51700 1.000 113.73642 2067 VAL B C 1
ATOM 13396 O O . VAL A 1 1677 ? 152.40900 93.76500 91.64000 1.000 113.73642 2067 VAL B O 1
ATOM 13400 N N . ILE A 1 1678 ? 153.49100 95.61400 90.93700 1.000 119.51280 2068 ILE B N 1
ATOM 13401 C CA . ILE A 1 1678 ? 154.72100 94.93700 90.55200 1.000 119.51280 2068 ILE B CA 1
ATOM 13402 C C . ILE A 1 1678 ? 155.82900 95.44200 91.46000 1.000 119.51280 2068 ILE B C 1
ATOM 13403 O O . ILE A 1 1678 ? 155.99500 96.65600 91.62600 1.000 119.51280 2068 ILE B O 1
ATOM 13408 N N . GLY A 1 1679 ? 156.57700 94.52200 92.05600 1.000 124.21318 2069 GLY B N 1
ATOM 13409 C CA . GLY A 1 1679 ? 157.65000 94.93900 92.93800 1.000 124.21318 2069 GLY B CA 1
ATOM 13410 C C . GLY A 1 1679 ? 158.62100 93.81400 93.20500 1.000 124.21318 2069 GLY B C 1
ATOM 13411 O O . GLY A 1 1679 ? 158.41200 92.66600 92.80600 1.000 124.21318 2069 GLY B O 1
ATOM 13412 N N . ASP A 1 1680 ? 159.70400 94.16800 93.88900 1.000 128.42492 2070 ASP B N 1
ATOM 13413 C CA . ASP A 1 1680 ? 160.71400 93.21700 94.33100 1.000 128.42492 2070 ASP B CA 1
ATOM 13414 C C . ASP A 1 1680 ? 160.67400 93.15900 95.85000 1.000 128.42492 2070 ASP B C 1
ATOM 13415 O O . ASP A 1 1680 ? 160.91800 94.16800 96.52000 1.000 128.42492 2070 ASP B O 1
ATOM 13420 N N . ALA A 1 1681 ? 160.36800 91.97900 96.38900 1.000 127.69936 2071 ALA B N 1
ATOM 13421 C CA . ALA A 1 1681 ? 160.27800 91.83400 97.83700 1.000 127.69936 2071 ALA B CA 1
ATOM 13422 C C . ALA A 1 1681 ? 161.64100 91.98800 98.49400 1.000 127.69936 2071 ALA B C 1
ATOM 13423 O O . ALA A 1 1681 ? 161.74400 92.52200 99.60400 1.000 127.69936 2071 ALA B O 1
ATOM 13425 N N . LYS A 1 1682 ? 162.69700 91.51900 97.82600 1.000 130.24914 2072 LYS B N 1
ATOM 13426 C CA . LYS A 1 1682 ? 164.03300 91.59200 98.40800 1.000 130.24914 2072 LYS B CA 1
ATOM 13427 C C . LYS A 1 1682 ? 164.47000 93.03500 98.61700 1.000 130.24914 2072 LYS B C 1
ATOM 13428 O O . LYS A 1 1682 ? 165.02800 93.37700 99.66500 1.000 130.24914 2072 LYS B O 1
ATOM 13434 N N . SER A 1 1683 ? 164.21900 93.89800 97.63700 1.000 124.05113 2073 SER B N 1
ATOM 13435 C CA . SER A 1 1683 ? 164.61600 95.29500 97.73400 1.000 124.05113 2073 SER B CA 1
ATOM 13436 C C . SER A 1 1683 ? 163.55800 96.17400 98.38400 1.000 124.05113 2073 SER B C 1
ATOM 13437 O O . SER A 1 1683 ? 163.84300 97.34100 98.67000 1.000 124.05113 2073 SER B O 1
ATOM 13440 N N . ASN A 1 1684 ? 162.35900 95.64500 98.62700 1.000 116.18425 2074 ASN B N 1
ATOM 13441 C CA . ASN A 1 1684 ? 161.25700 96.40700 99.21400 1.000 116.18425 2074 ASN B CA 1
ATOM 13442 C C . ASN A 1 1684 ? 160.96400 97.66300 98.39400 1.000 116.18425 2074 ASN B C 1
ATOM 13443 O O . ASN A 1 1684 ? 160.92400 98.77900 98.91100 1.000 116.18425 2074 ASN B O 1
ATOM 13448 N N . SER A 1 1685 ? 160.76300 97.47000 97.09400 1.000 115.35195 2075 SER B N 1
ATOM 13449 C CA . SER A 1 1685 ? 160.51000 98.56400 96.17000 1.000 115.35195 2075 SER B CA 1
ATOM 13450 C C . SER A 1 1685 ? 159.24600 98.28600 95.37300 1.000 115.35195 2075 SER B C 1
ATOM 13451 O O . SER A 1 1685 ? 159.02700 97.16300 94.91300 1.000 115.35195 2075 SER B O 1
ATOM 13454 N N . LEU A 1 1686 ? 158.42300 99.31800 95.20600 1.000 110.06659 2076 LEU B N 1
ATOM 13455 C CA . LEU A 1 1686 ? 157.17800 99.22700 94.44600 1.000 110.06659 2076 LEU B CA 1
ATOM 13456 C C . LEU A 1 1686 ? 157.46600 99.73400 93.03900 1.000 110.06659 2076 LEU B C 1
ATOM 13457 O O . LEU A 1 1686 ? 157.53600 100.94100 92.80400 1.000 110.06659 2076 LEU B O 1
ATOM 13462 N N . ILE A 1 1687 ? 157.63300 98.80500 92.10000 1.000 116.67362 2077 ILE B N 1
ATOM 13463 C CA . ILE A 1 1687 ? 158.01400 99.18500 90.74500 1.000 116.67362 2077 ILE B CA 1
ATOM 13464 C C . ILE A 1 1687 ? 156.85800 99.87100 90.02900 1.000 116.67362 2077 ILE B C 1
ATOM 13465 O O . ILE A 1 1687 ? 157.04000 100.90500 89.37700 1.000 116.67362 2077 ILE B O 1
ATOM 13470 N N . SER A 1 1688 ? 155.65400 99.31300 90.13400 1.000 116.71650 2078 SER B N 1
ATOM 13471 C CA . SER A 1 1688 ? 154.49600 99.87800 89.45600 1.000 116.71650 2078 SER B CA 1
ATOM 13472 C C . SER A 1 1688 ? 153.23400 99.49100 90.20800 1.000 116.71650 2078 SER B C 1
ATOM 13473 O O . SER A 1 1688 ? 153.21500 98.52000 90.96600 1.000 116.71650 2078 SER B O 1
ATOM 13476 N N . ILE A 1 1689 ? 152.17300 100.26000 89.98400 1.000 108.06977 2079 ILE B N 1
ATOM 13477 C CA . ILE A 1 1689 ? 150.90200 100.02400 90.65700 1.000 108.06977 2079 ILE B CA 1
ATOM 13478 C C . ILE A 1 1689 ? 149.79300 100.63700 89.81500 1.000 108.06977 2079 ILE B C 1
ATOM 13479 O O . ILE A 1 1689 ? 149.98400 101.66800 89.16700 1.000 108.06977 2079 ILE B O 1
ATOM 13484 N N . LYS A 1 1690 ? 148.63700 99.98000 89.81500 1.000 106.92670 2080 LYS B N 1
ATOM 13485 C CA . LYS A 1 1690 ? 147.47200 100.46500 89.09000 1.000 106.92670 2080 LYS B CA 1
ATOM 13486 C C . LYS A 1 1690 ? 146.22400 99.98800 89.81300 1.000 106.92670 2080 LYS B C 1
ATOM 13487 O O . LYS A 1 1690 ? 146.09000 98.79300 90.08500 1.000 106.92670 2080 LYS B O 1
ATOM 13493 N N . ARG A 1 1691 ? 145.31700 100.90900 90.11800 1.000 103.22500 2081 ARG B N 1
ATOM 13494 C CA . ARG A 1 1691 ? 144.08200 100.58100 90.81800 1.000 103.22500 2081 ARG B CA 1
ATOM 13495 C C . ARG A 1 1691 ? 142.92900 100.54500 89.82700 1.000 103.22500 2081 ARG B C 1
ATOM 13496 O O . ARG A 1 1691 ? 142.83500 101.40500 88.94700 1.000 103.22500 2081 ARG B O 1
ATOM 13504 N N . LEU A 1 1692 ? 142.05400 99.55500 89.97500 1.000 111.66242 2082 LEU B N 1
ATOM 13505 C CA . LEU A 1 1692 ? 140.97000 99.34200 89.03200 1.000 111.66242 2082 LEU B CA 1
ATOM 13506 C C . LEU A 1 1692 ? 139.73700 98.84700 89.76900 1.000 111.66242 2082 LEU B C 1
ATOM 13507 O O . LEU A 1 1692 ? 139.79400 98.45900 90.93800 1.000 111.66242 2082 LEU B O 1
ATOM 13512 N N . THR A 1 1693 ? 138.61200 98.87000 89.06500 1.000 120.88417 2083 THR B N 1
ATOM 13513 C CA . THR A 1 1693 ? 137.39200 98.19300 89.47900 1.000 120.88417 2083 THR B CA 1
ATOM 13514 C C . THR A 1 1693 ? 137.05400 97.13800 88.43700 1.000 120.88417 2083 THR B C 1
ATOM 13515 O O . THR A 1 1693 ? 136.99400 97.44100 87.24100 1.000 120.88417 2083 THR B O 1
ATOM 13519 N N . LEU A 1 1694 ? 136.84900 95.90500 88.88600 1.000 129.53876 2084 LEU B N 1
ATOM 13520 C CA . LEU A 1 1694 ? 136.59000 94.78200 87.99600 1.000 129.53876 2084 LEU B CA 1
ATOM 13521 C C . LEU A 1 1694 ? 135.09500 94.50800 87.93200 1.000 129.53876 2084 LEU B C 1
ATOM 13522 O O . LEU A 1 1694 ? 134.44200 94.36400 88.97000 1.000 129.53876 2084 LEU B O 1
ATOM 13527 N N . GLN A 1 1695 ? 134.55500 94.43900 86.71300 1.000 135.46793 2085 GLN B N 1
ATOM 13528 C CA . GLN A 1 1695 ? 133.14300 94.12100 86.54500 1.000 135.46793 2085 GLN B CA 1
ATOM 13529 C C . GLN A 1 1695 ? 132.92800 92.63800 86.28400 1.000 135.46793 2085 GLN B C 1
ATOM 13530 O O . GLN A 1 1695 ? 132.33000 91.93300 87.10000 1.000 135.46793 2085 GLN B O 1
ATOM 13536 N N . GLN A 1 1696 ? 133.41800 92.16300 85.14100 1.000 139.94616 2086 GLN B N 1
ATOM 13537 C CA . GLN A 1 1696 ? 133.39800 90.74300 84.80300 1.000 139.94616 2086 GLN B CA 1
ATOM 13538 C C . GLN A 1 1696 ? 134.68900 90.26100 84.16600 1.000 139.94616 2086 GLN B C 1
ATOM 13539 O O . GLN A 1 1696 ? 134.96900 89.05900 84.21900 1.000 139.94616 2086 GLN B O 1
ATOM 13545 N N . LYS A 1 1697 ? 135.47900 91.15000 83.57200 1.000 137.36827 2087 LYS B N 1
ATOM 13546 C CA . LYS A 1 1697 ? 136.74800 90.86700 82.92300 1.000 137.36827 2087 LYS B CA 1
ATOM 13547 C C . LYS A 1 1697 ? 137.47600 92.19300 82.77900 1.000 137.36827 2087 LYS B C 1
ATOM 13548 O O . LYS A 1 1697 ? 136.84100 93.24600 82.68900 1.000 137.36827 2087 LYS B O 1
ATOM 13554 N N . ALA A 1 1698 ? 138.80400 92.14000 82.76400 1.000 134.75406 2088 ALA B N 1
ATOM 13555 C CA . ALA A 1 1698 ? 139.58400 93.36900 82.72400 1.000 134.75406 2088 ALA B CA 1
ATOM 13556 C C . ALA A 1 1698 ? 140.94600 93.08900 82.11000 1.000 134.75406 2088 ALA B C 1
ATOM 13557 O O . ALA A 1 1698 ? 141.36900 91.93900 81.97200 1.000 134.75406 2088 ALA B O 1
ATOM 13559 N N . LYS A 1 1699 ? 141.62800 94.17200 81.74200 1.000 134.99531 2089 LYS B N 1
ATOM 13560 C CA . LYS A 1 1699 ? 142.97500 94.12500 81.19000 1.000 134.99531 2089 LYS B CA 1
ATOM 13561 C C . LYS A 1 1699 ? 143.77200 95.27900 81.77300 1.000 134.99531 2089 LYS B C 1
ATOM 13562 O O . LYS A 1 1699 ? 143.30200 96.41900 81.77300 1.000 134.99531 2089 LYS B O 1
ATOM 13568 N N . VAL A 1 1700 ? 144.96800 94.98700 82.27400 1.000 133.61491 2090 VAL B N 1
ATOM 13569 C CA . VAL A 1 1700 ? 145.82700 95.99400 82.88200 1.000 133.61491 2090 VAL B CA 1
ATOM 13570 C C . VAL A 1 1700 ? 147.23600 95.83000 82.33900 1.000 133.61491 2090 VAL B C 1
ATOM 13571 O O . VAL A 1 1700 ? 147.77500 94.71800 82.32400 1.000 133.61491 2090 VAL B O 1
ATOM 13575 N N . LYS A 1 1701 ? 147.83200 96.93300 81.90200 1.000 134.55414 2091 LYS B N 1
ATOM 13576 C CA . LYS A 1 1701 ? 149.23000 96.96600 81.50400 1.000 134.55414 2091 LYS B CA 1
ATOM 13577 C C . LYS A 1 1701 ? 150.00200 97.88000 82.44400 1.000 134.55414 2091 LYS B C 1
ATOM 13578 O O . LYS A 1 1701 ? 149.54200 98.97500 82.77800 1.000 134.55414 2091 LYS B O 1
ATOM 13584 N N . LEU A 1 1702 ? 151.17000 97.41900 82.88100 1.000 133.07812 2092 LEU B N 1
ATOM 13585 C CA . LEU A 1 1702 ? 152.01600 98.17000 83.79600 1.000 133.07812 2092 LEU B CA 1
ATOM 13586 C C . LEU A 1 1702 ? 153.36000 98.41900 83.13200 1.000 133.07812 2092 LEU B C 1
ATOM 13587 O O . LEU A 1 1702 ? 153.96200 97.49700 82.57300 1.000 133.07812 2092 LEU B O 1
ATOM 13592 N N . ASP A 1 1703 ? 153.82800 99.66200 83.19400 1.000 140.65527 2093 ASP B N 1
ATOM 13593 C CA . ASP A 1 1703 ? 155.04700 100.07600 82.51700 1.000 140.65527 2093 ASP B CA 1
ATOM 13594 C C . ASP A 1 1703 ? 156.10000 100.49300 83.53100 1.000 140.65527 2093 ASP B C 1
ATOM 13595 O O . ASP A 1 1703 ? 155.78100 101.10100 84.55700 1.000 140.65527 2093 ASP B O 1
ATOM 13600 N N . PHE A 1 1704 ? 157.35300 100.16400 83.23400 1.000 143.76701 2094 PHE B N 1
ATOM 13601 C CA . PHE A 1 1704 ? 158.48400 100.58000 84.05200 1.000 143.76701 2094 PHE B CA 1
ATOM 13602 C C . PHE A 1 1704 ? 159.75300 100.41900 83.22500 1.000 143.76701 2094 PHE B C 1
ATOM 13603 O O . PHE A 1 1704 ? 159.71900 99.94200 82.08800 1.000 143.76701 2094 PHE B O 1
ATOM 13611 N N . VAL A 1 1705 ? 160.87900 100.82400 83.80500 1.000 149.56396 2095 VAL B N 1
ATOM 13612 C CA . VAL A 1 1705 ? 162.17400 100.78400 83.13900 1.000 149.56396 2095 VAL B CA 1
ATOM 13613 C C . VAL A 1 1705 ? 162.98900 99.64000 83.72200 1.000 149.56396 2095 VAL B C 1
ATOM 13614 O O . VAL A 1 1705 ? 163.04000 99.46300 84.94600 1.000 149.56396 2095 VAL B O 1
ATOM 13618 N N . ALA A 1 1706 ? 163.61000 98.85700 82.84900 1.000 155.16502 2096 ALA B N 1
ATOM 13619 C CA . ALA A 1 1706 ? 164.39600 97.72200 83.30400 1.000 155.16502 2096 ALA B CA 1
ATOM 13620 C C . ALA A 1 1706 ? 165.69300 98.20100 83.95000 1.000 155.16502 2096 ALA B C 1
ATOM 13621 O O . ALA A 1 1706 ? 166.33500 99.12800 83.44700 1.000 155.16502 2096 ALA B O 1
ATOM 13623 N N . PRO A 1 1707 ? 166.10300 97.59500 85.06000 1.000 156.09344 2097 PRO B N 1
ATOM 13624 C CA . PRO A 1 1707 ? 167.36800 97.98200 85.69300 1.000 156.09344 2097 PRO B CA 1
ATOM 13625 C C . PRO A 1 1707 ? 168.56200 97.53500 84.86300 1.000 156.09344 2097 PRO B C 1
ATOM 13626 O O . PRO A 1 1707 ? 168.44700 96.79100 83.88700 1.000 156.09344 2097 PRO B O 1
ATOM 13630 N N . ALA A 1 1708 ? 169.73800 98.01500 85.27500 1.000 159.16656 2098 ALA B N 1
ATOM 13631 C CA . ALA A 1 1708 ? 170.96300 97.72300 84.53700 1.000 159.16656 2098 ALA B CA 1
ATOM 13632 C C . ALA A 1 1708 ? 171.30100 96.23800 84.57100 1.000 159.16656 2098 ALA B C 1
ATOM 13633 O O . ALA A 1 1708 ? 171.72600 95.67100 83.55700 1.000 159.16656 2098 ALA B O 1
ATOM 13635 N N . THR A 1 1709 ? 171.13200 95.59500 85.72400 1.000 160.09815 2099 THR B N 1
ATOM 13636 C CA . THR A 1 1709 ? 171.48000 94.18600 85.85100 1.000 160.09815 2099 THR B CA 1
ATOM 13637 C C . THR A 1 1709 ? 170.60700 93.33500 84.93800 1.000 160.09815 2099 THR B C 1
ATOM 13638 O O . THR A 1 1709 ? 169.39700 93.55300 84.82400 1.000 160.09815 2099 THR B O 1
ATOM 13642 N N . GLY A 1 1710 ? 171.23500 92.36200 84.27800 1.000 160.28041 2100 GLY B N 1
ATOM 13643 C CA . GLY A 1 1710 ? 170.51500 91.54700 83.31400 1.000 160.28041 2100 GLY B CA 1
ATOM 13644 C C . GLY A 1 1710 ? 169.43400 90.68500 83.93700 1.000 160.28041 2100 GLY B C 1
ATOM 13645 O O . GLY A 1 1710 ? 168.34300 90.54200 83.37800 1.000 160.28041 2100 GLY B O 1
ATOM 13646 N N . ALA A 1 1711 ? 169.71400 90.09700 85.09600 1.000 155.57048 2101 ALA B N 1
ATOM 13647 C CA . ALA A 1 1711 ? 168.79800 89.16500 85.73900 1.000 155.57048 2101 ALA B CA 1
ATOM 13648 C C . ALA A 1 1711 ? 168.03600 89.86600 86.85400 1.000 155.57048 2101 ALA B C 1
ATOM 13649 O O . ALA A 1 1711 ? 168.64200 90.45500 87.75500 1.000 155.57048 2101 ALA B O 1
ATOM 13651 N N . HIS A 1 1712 ? 166.70900 89.79800 86.79000 1.000 151.23125 2102 HIS B N 1
ATOM 13652 C CA . HIS A 1 1712 ? 165.85400 90.37100 87.81800 1.000 151.23125 2102 HIS B CA 1
ATOM 13653 C C . HIS A 1 1712 ? 164.55900 89.57900 87.89100 1.000 151.23125 2102 HIS B C 1
ATOM 13654 O O . HIS A 1 1712 ? 164.05300 89.11000 86.86900 1.000 151.23125 2102 HIS B O 1
ATOM 13661 N N . ASN A 1 1713 ? 164.02900 89.44100 89.10300 1.000 141.35916 2103 ASN B N 1
ATOM 13662 C CA . ASN A 1 1713 ? 162.75100 88.78600 89.32700 1.000 141.35916 2103 ASN B CA 1
ATOM 13663 C C . ASN A 1 1713 ? 161.83100 89.72200 90.09700 1.000 141.35916 2103 ASN B C 1
ATOM 13664 O O . ASN A 1 1713 ? 162.28100 90.53500 90.90700 1.000 141.35916 2103 ASN B O 1
ATOM 13669 N N . TYR A 1 1714 ? 160.53400 89.60400 89.83000 1.000 137.02887 2104 TYR B N 1
ATOM 13670 C CA . TYR A 1 1714 ? 159.54300 90.44500 90.47900 1.000 137.02887 2104 TYR B CA 1
ATOM 13671 C C . TYR A 1 1714 ? 158.35700 89.59500 90.90200 1.000 137.02887 2104 TYR B C 1
ATOM 13672 O O . TYR A 1 1714 ? 158.06100 88.56600 90.29100 1.000 137.02887 2104 TYR B O 1
ATOM 13681 N N . THR A 1 1715 ? 157.67700 90.04300 91.95200 1.000 127.74764 2105 THR B N 1
ATOM 13682 C CA . THR A 1 1715 ? 156.50900 89.35900 92.48800 1.000 127.74764 2105 THR B CA 1
ATOM 13683 C C . THR A 1 1715 ? 155.28300 90.21500 92.20300 1.000 127.74764 2105 THR B C 1
ATOM 13684 O O . THR A 1 1715 ? 155.12300 91.29100 92.78700 1.000 127.74764 2105 THR B O 1
ATOM 13688 N N . LEU A 1 1716 ? 154.41800 89.73300 91.31600 1.000 123.70242 2106 LEU B N 1
ATOM 13689 C CA . LEU A 1 1716 ? 153.22100 90.46700 90.92200 1.000 123.70242 2106 LEU B CA 1
ATOM 13690 C C . LEU A 1 1716 ? 152.15800 90.30500 91.99900 1.000 123.70242 2106 LEU B C 1
ATOM 13691 O O . LEU A 1 1716 ? 151.59200 89.22100 92.16300 1.000 123.70242 2106 LEU B O 1
ATOM 13696 N N . TYR A 1 1717 ? 151.88400 91.37400 92.73400 1.000 116.47957 2107 TYR B N 1
ATOM 13697 C CA . TYR A 1 1717 ? 150.85900 91.34500 93.76200 1.000 116.47957 2107 TYR B CA 1
ATOM 13698 C C . TYR A 1 1717 ? 149.50800 91.71500 93.17100 1.000 116.47957 2107 TYR B C 1
ATOM 13699 O O . TYR A 1 1717 ? 149.41900 92.46600 92.19800 1.000 116.47957 2107 TYR B O 1
ATOM 13708 N N . PHE A 1 1718 ? 148.45200 91.17300 93.76800 1.000 114.03285 2108 PHE B N 1
ATOM 13709 C CA . PHE A 1 1718 ? 147.08000 91.45300 93.34500 1.000 114.03285 2108 PHE B CA 1
ATOM 13710 C C . PHE A 1 1718 ? 146.22400 91.50500 94.60500 1.000 114.03285 2108 PHE B C 1
ATOM 13711 O O . PHE A 1 1718 ? 145.85100 90.46400 95.14900 1.000 114.03285 2108 PHE B O 1
ATOM 13719 N N . MET A 1 1719 ? 145.91500 92.71300 95.05900 1.000 108.32915 2109 MET B N 1
ATOM 13720 C CA . MET A 1 1719 ? 145.28400 92.92500 96.34900 1.000 108.32915 2109 MET B CA 1
ATOM 13721 C C . MET A 1 1719 ? 143.89800 93.52400 96.17200 1.000 108.32915 2109 MET B C 1
ATOM 13722 O O . MET A 1 1719 ? 143.62200 94.20900 95.18600 1.000 108.32915 2109 MET B O 1
ATOM 13727 N N . SER A 1 1720 ? 143.02900 93.25600 97.13800 1.000 106.84277 2110 SER B N 1
ATOM 13728 C CA . SER A 1 1720 ? 141.68400 93.80700 97.18000 1.000 106.84277 2110 SER B CA 1
ATOM 13729 C C . SER A 1 1720 ? 141.58100 94.85000 98.28300 1.000 106.84277 2110 SER B C 1
ATOM 13730 O O . SER A 1 1720 ? 142.49700 95.03900 99.08200 1.000 106.84277 2110 SER B O 1
ATOM 13733 N N . ASP A 1 1721 ? 140.43900 95.53300 98.32100 1.000 107.39550 2111 ASP B N 1
ATOM 13734 C CA . ASP A 1 1721 ? 140.16700 96.49600 99.37800 1.000 107.39550 2111 ASP B CA 1
ATOM 13735 C C . ASP A 1 1721 ? 138.85500 96.21700 100.09600 1.000 107.39550 2111 ASP B C 1
ATOM 13736 O O . ASP A 1 1721 ? 138.40800 97.05400 100.88500 1.000 107.39550 2111 ASP B O 1
ATOM 13741 N N . ALA A 1 1722 ? 138.22600 95.07300 99.84200 1.000 106.62901 2112 ALA B N 1
ATOM 13742 C CA . ALA A 1 1722 ? 136.93700 94.78200 100.45000 1.000 106.62901 2112 ALA B CA 1
ATOM 13743 C C . ALA A 1 1722 ? 136.91300 93.40000 101.08300 1.000 106.62901 2112 ALA B C 1
ATOM 13744 O O . ALA A 1 1722 ? 136.15600 93.16100 102.02700 1.000 106.62901 2112 ALA B O 1
ATOM 13746 N N . TYR A 1 1723 ? 137.73300 92.48500 100.58000 1.000 110.13976 2113 TYR B N 1
ATOM 13747 C CA . TYR A 1 1723 ? 137.72100 91.10600 101.03500 1.000 110.13976 2113 TYR B CA 1
ATOM 13748 C C . TYR A 1 1723 ? 139.12600 90.67000 101.41400 1.000 110.13976 2113 TYR B C 1
ATOM 13749 O O . TYR A 1 1723 ? 140.11400 91.15900 100.86500 1.000 110.13976 2113 TYR B O 1
ATOM 13758 N N . MET A 1 1724 ? 139.20200 89.73800 102.35700 1.000 110.89677 2114 MET B N 1
ATOM 13759 C CA . MET A 1 1724 ? 140.46500 89.20200 102.83600 1.000 110.89677 2114 MET B CA 1
ATOM 13760 C C . MET A 1 1724 ? 140.60300 87.74000 102.43700 1.000 110.89677 2114 MET B C 1
ATOM 13761 O O . MET A 1 1724 ? 139.62100 86.99900 102.37400 1.000 110.89677 2114 MET B O 1
ATOM 13766 N N . GLY A 1 1725 ? 141.83900 87.33200 102.17100 1.000 115.57172 2115 GLY B N 1
ATOM 13767 C CA . GLY A 1 1725 ? 142.13000 85.97200 101.79100 1.000 115.57172 2115 GLY B CA 1
ATOM 13768 C C . GLY A 1 1725 ? 142.06500 85.69700 100.30800 1.000 115.57172 2115 GLY B C 1
ATOM 13769 O O . GLY A 1 1725 ? 142.44300 84.59900 99.88200 1.000 115.57172 2115 GLY B O 1
ATOM 13770 N N . CYS A 1 1726 ? 141.60300 86.65100 99.50800 1.000 119.94401 2116 CYS B N 1
ATOM 13771 C CA . CYS A 1 1726 ? 141.56700 86.49900 98.06200 1.000 119.94401 2116 CYS B CA 1
ATOM 13772 C C . CYS A 1 1726 ? 142.78500 87.10000 97.38000 1.000 119.94401 2116 CYS B C 1
ATOM 13773 O O . CYS A 1 1726 ? 142.86000 87.08500 96.14900 1.000 119.94401 2116 CYS B O 1
ATOM 13776 N N . ASP A 1 1727 ? 143.73500 87.62700 98.14500 1.000 117.60438 2117 ASP B N 1
ATOM 13777 C CA . ASP A 1 1727 ? 144.92600 88.22500 97.56100 1.000 117.60438 2117 ASP B CA 1
ATOM 13778 C C . ASP A 1 1727 ? 145.85400 87.14900 97.01800 1.000 117.60438 2117 ASP B C 1
ATOM 13779 O O . ASP A 1 1727 ? 146.10000 86.13100 97.66900 1.000 117.60438 2117 ASP B O 1
ATOM 13784 N N . GLN A 1 1728 ? 146.37200 87.38100 95.81900 1.000 122.24442 2118 GLN B N 1
ATOM 13785 C CA . GLN A 1 1728 ? 147.23600 86.43200 95.14000 1.000 122.24442 2118 GLN B CA 1
ATOM 13786 C C . GLN A 1 1728 ? 148.57900 87.08200 94.84000 1.000 122.24442 2118 GLN B C 1
ATOM 13787 O O . GLN A 1 1728 ? 148.68600 88.30300 94.72000 1.000 122.24442 2118 GLN B O 1
ATOM 13793 N N . GLU A 1 1729 ? 149.61200 86.25300 94.72600 1.000 127.10335 2119 GLU B N 1
ATOM 13794 C CA . GLU A 1 1729 ? 150.92900 86.74100 94.35100 1.000 127.10335 2119 GLU B CA 1
ATOM 13795 C C . GLU A 1 1729 ? 151.61900 85.69600 93.48900 1.000 127.10335 2119 GLU B C 1
ATOM 13796 O O . GLU A 1 1729 ? 151.52100 84.49500 93.75300 1.000 127.10335 2119 GLU B O 1
ATOM 13802 N N . TYR A 1 1730 ? 152.30500 86.16300 92.45400 1.000 129.46697 2120 TYR B N 1
ATOM 13803 C CA . TYR A 1 1730 ? 153.01600 85.30000 91.52600 1.000 129.46697 2120 TYR B CA 1
ATOM 13804 C C . TYR A 1 1730 ? 154.42500 85.83800 91.34200 1.000 129.46697 2120 TYR B C 1
ATOM 13805 O O . TYR A 1 1730 ? 154.68500 87.02400 91.54800 1.000 129.46697 2120 TYR B O 1
ATOM 13814 N N . LYS A 1 1731 ? 155.34000 84.95800 90.94900 1.000 131.40070 2121 LYS B N 1
ATOM 13815 C CA . LYS A 1 1731 ? 156.74200 85.31700 90.78600 1.000 131.40070 2121 LYS B CA 1
ATOM 13816 C C . LYS A 1 1731 ? 157.15300 85.11500 89.33700 1.000 131.40070 2121 LYS B C 1
ATOM 13817 O O . LYS A 1 1731 ? 156.91700 84.04700 88.76400 1.000 131.40070 2121 LYS B O 1
ATOM 13823 N N . PHE A 1 1732 ? 157.76500 86.14000 88.75300 1.000 137.38539 2122 PHE B N 1
ATOM 13824 C CA . PHE A 1 1732 ? 158.25200 86.07900 87.38500 1.000 137.38539 2122 PHE B CA 1
ATOM 13825 C C . PHE A 1 1732 ? 159.60400 86.76900 87.31200 1.000 137.38539 2122 PHE B C 1
ATOM 13826 O O . PHE A 1 1732 ? 159.95700 87.57900 88.17100 1.000 137.38539 2122 PHE B O 1
ATOM 13834 N N . SER A 1 1733 ? 160.36100 86.44000 86.27000 1.000 145.60908 2123 SER B N 1
ATOM 13835 C CA . SER A 1 1733 ? 161.68800 86.99700 86.06800 1.000 145.60908 2123 SER B CA 1
ATOM 13836 C C . SER A 1 1733 ? 161.78200 87.61200 84.68100 1.000 145.60908 2123 SER B C 1
ATOM 13837 O O . SER A 1 1733 ? 161.08300 87.20100 83.75100 1.000 145.60908 2123 SER B O 1
ATOM 13840 N N . VAL A 1 1734 ? 162.65500 88.60600 84.55200 1.000 153.23302 2124 VAL B N 1
ATOM 13841 C CA . VAL A 1 1734 ? 162.87600 89.31000 83.29600 1.000 153.23302 2124 VAL B CA 1
ATOM 13842 C C . VAL A 1 1734 ? 164.34000 89.16600 82.90800 1.000 153.23302 2124 VAL B C 1
ATOM 13843 O O . VAL A 1 1734 ? 165.23100 89.23400 83.76100 1.000 153.23302 2124 VAL B O 1
ATOM 13847 N N . ASP A 1 1735 ? 164.58300 88.95200 81.61900 1.000 163.55445 2125 ASP B N 1
ATOM 13848 C CA . ASP A 1 1735 ? 165.93300 88.79700 81.08600 1.000 163.55445 2125 ASP B CA 1
ATOM 13849 C C . ASP A 1 1735 ? 166.31000 90.08500 80.36200 1.000 163.55445 2125 ASP B C 1
ATOM 13850 O O . ASP A 1 1735 ? 165.83300 90.35300 79.25700 1.000 163.55445 2125 ASP B O 1
ATOM 13855 N N . VAL A 1 1736 ? 167.16800 90.87900 80.99000 1.000 164.19104 2126 VAL B N 1
ATOM 13856 C CA . VAL A 1 1736 ? 167.63400 92.14400 80.43600 1.000 164.19104 2126 VAL B CA 1
ATOM 13857 C C . VAL A 1 1736 ? 168.98800 91.92200 79.78200 1.000 164.19104 2126 VAL B C 1
ATOM 13858 O O . VAL A 1 1736 ? 169.83900 91.20200 80.31600 1.000 164.19104 2126 VAL B O 1
ATOM 13862 N N . LYS A 1 1737 ? 169.18600 92.52600 78.61800 1.000 167.58868 2127 LYS B N 1
ATOM 13863 C CA . LYS A 1 1737 ? 170.45200 92.46200 77.90800 1.000 167.58868 2127 LYS B CA 1
ATOM 13864 C C . LYS A 1 1737 ? 171.14000 93.82200 77.96300 1.000 167.58868 2127 LYS B C 1
ATOM 13865 O O . LYS A 1 1737 ? 170.65300 94.77000 78.58500 1.000 167.58868 2127 LYS B O 1
ATOM 13871 N N . GLU A 1 1738 ? 172.28800 93.91000 77.30300 1.000 168.83007 2128 GLU B N 1
ATOM 13872 C CA . GLU A 1 1738 ? 173.05300 95.14900 77.26200 1.000 168.83007 2128 GLU B CA 1
ATOM 13873 C C . GLU A 1 1738 ? 172.36600 96.18500 76.37900 1.000 168.83007 2128 GLU B C 1
ATOM 13874 O O . GLU A 1 1738 ? 171.47400 95.85500 75.59800 1.000 168.83007 2128 GLU B O 1
ATOM 13880 N N . ARG B 2 9 ? 149.52800 78.70700 89.89000 1.000 140.12781 5 ARG C N 1
ATOM 13881 C CA . ARG B 2 9 ? 148.10500 78.49700 89.66500 1.000 140.12781 5 ARG C CA 1
ATOM 13882 C C . ARG B 2 9 ? 147.35500 78.59600 90.98900 1.000 140.12781 5 ARG C C 1
ATOM 13883 O O . ARG B 2 9 ? 147.51300 77.74800 91.86800 1.000 140.12781 5 ARG C O 1
ATOM 13891 N N . LYS B 2 10 ? 146.56000 79.65500 91.12500 1.000 134.96873 6 LYS C N 1
ATOM 13892 C CA . LYS B 2 10 ? 145.77900 79.91700 92.33200 1.000 134.96873 6 LYS C CA 1
ATOM 13893 C C . LYS B 2 10 ? 146.64600 79.90500 93.58800 1.000 134.96873 6 LYS C C 1
ATOM 13894 O O . LYS B 2 10 ? 146.37100 79.19400 94.55600 1.000 134.96873 6 LYS C O 1
ATOM 13900 N N . ILE B 2 11 ? 147.70800 80.69700 93.57000 1.000 129.99985 7 ILE C N 1
ATOM 13901 C CA . ILE B 2 11 ? 148.56300 80.83700 94.73800 1.000 129.99985 7 ILE C CA 1
ATOM 13902 C C . ILE B 2 11 ? 148.04700 82.03300 95.51600 1.000 129.99985 7 ILE C C 1
ATOM 13903 O O . ILE B 2 11 ? 147.76100 83.08100 94.92800 1.000 129.99985 7 ILE C O 1
ATOM 13908 N N . PHE B 2 12 ? 147.92400 81.89600 96.82900 1.000 127.41723 8 PHE C N 1
ATOM 13909 C CA . PHE B 2 12 ? 147.38500 83.00300 97.59600 1.000 127.41723 8 PHE C CA 1
ATOM 13910 C C . PHE B 2 12 ? 148.46800 83.64800 98.44500 1.000 127.41723 8 PHE C C 1
ATOM 13911 O O . PHE B 2 12 ? 149.57300 83.12500 98.60300 1.000 127.41723 8 PHE C O 1
ATOM 13919 N N . ARG B 2 13 ? 148.12600 84.81100 98.99300 1.000 124.32669 9 ARG C N 1
ATOM 13920 C CA . ARG B 2 13 ? 149.02600 85.57200 99.85200 1.000 124.32669 9 ARG C CA 1
ATOM 13921 C C . ARG B 2 13 ? 148.93400 85.03000 101.27600 1.000 124.32669 9 ARG C C 1
ATOM 13922 O O . ARG B 2 13 ? 148.18700 85.54700 102.10900 1.000 124.32669 9 ARG C O 1
ATOM 13930 N N . ARG B 2 14 ? 149.66600 83.95200 101.56800 1.000 132.21937 10 ARG C N 1
ATOM 13931 C CA . ARG B 2 14 ? 149.56700 83.41300 102.92100 1.000 132.21937 10 ARG C CA 1
ATOM 13932 C C . ARG B 2 14 ? 150.06400 84.46300 103.91100 1.000 132.21937 10 ARG C C 1
ATOM 13933 O O . ARG B 2 14 ? 151.08300 85.11500 103.67100 1.000 132.21937 10 ARG C O 1
ATOM 13941 N N . ARG B 2 15 ? 149.33000 84.67600 104.99900 1.000 131.39427 11 ARG C N 1
ATOM 13942 C CA . ARG B 2 15 ? 149.72100 85.73700 105.91700 1.000 131.39427 11 ARG C CA 1
ATOM 13943 C C . ARG B 2 15 ? 150.68700 85.24400 106.99000 1.000 131.39427 11 ARG C C 1
ATOM 13944 O O . ARG B 2 15 ? 150.44000 84.21300 107.62300 1.000 131.39427 11 ARG C O 1
ATOM 13952 N N . ARG B 2 16 ? 151.80800 85.94400 107.16700 1.000 141.73347 12 ARG C N 1
ATOM 13953 C CA . ARG B 2 16 ? 152.76600 85.59400 108.21600 1.000 141.73347 12 ARG C CA 1
ATOM 13954 C C . ARG B 2 16 ? 153.14900 86.88500 108.94400 1.000 141.73347 12 ARG C C 1
ATOM 13955 O O . ARG B 2 16 ? 154.30400 87.31000 108.91200 1.000 141.73347 12 ARG C O 1
ATOM 13963 N N . GLY B 2 17 ? 152.17900 87.52500 109.60100 1.000 148.79434 13 GLY C N 1
ATOM 13964 C CA . GLY B 2 17 ? 152.47900 88.77700 110.28300 1.000 148.79434 13 GLY C CA 1
ATOM 13965 C C . GLY B 2 17 ? 153.49300 88.67800 111.41000 1.000 148.79434 13 GLY C C 1
ATOM 13966 O O . GLY B 2 17 ? 154.30300 89.58600 111.60700 1.000 148.79434 13 GLY C O 1
ATOM 13967 N N . ASP B 2 18 ? 153.47600 87.56400 112.14200 1.000 153.16139 14 ASP C N 1
ATOM 13968 C CA . ASP B 2 18 ? 154.36300 87.32700 113.28700 1.000 153.16139 14 ASP C CA 1
ATOM 13969 C C . ASP B 2 18 ? 154.28200 88.51800 114.25000 1.000 153.16139 14 ASP C C 1
ATOM 13970 O O . ASP B 2 18 ? 155.29300 89.06700 114.69200 1.000 153.16139 14 ASP C O 1
ATOM 13975 N N . SER B 2 19 ? 153.04800 88.88400 114.59400 1.000 152.88880 15 SER C N 1
ATOM 13976 C CA . SER B 2 19 ? 152.71100 89.99900 115.49000 1.000 152.88880 15 SER C CA 1
ATOM 13977 C C . SER B 2 19 ? 153.46700 91.26300 115.07100 1.000 152.88880 15 SER C C 1
ATOM 13978 O O . SER B 2 19 ? 154.06600 91.97100 115.88600 1.000 152.88880 15 SER C O 1
ATOM 13981 N N . GLU B 2 20 ? 153.43000 91.52400 113.76900 1.000 145.50300 16 GLU C N 1
ATOM 13982 C CA . GLU B 2 20 ? 154.12600 92.62500 113.09300 1.000 145.50300 16 GLU C CA 1
ATOM 13983 C C . GLU B 2 20 ? 155.63100 92.53400 113.34200 1.000 145.50300 16 GLU C C 1
ATOM 13984 O O . GLU B 2 20 ? 156.30800 93.54900 113.53100 1.000 145.50300 16 GLU C O 1
ATOM 13990 N N . SER B 2 21 ? 156.15200 91.31300 113.33700 1.000 151.53716 17 SER C N 1
ATOM 13991 C CA . SER B 2 21 ? 157.55600 91.03400 113.65500 1.000 151.53716 17 SER C CA 1
ATOM 13992 C C . SER B 2 21 ? 157.93100 91.64900 115.00600 1.000 151.53716 17 SER C C 1
ATOM 13993 O O . SER B 2 21 ? 159.01400 92.22300 115.15300 1.000 151.53716 17 SER C O 1
ATOM 13996 N N . GLU B 2 22 ? 157.06300 91.51200 116.00800 1.000 152.49443 18 GLU C N 1
ATOM 13997 C CA . GLU B 2 22 ? 157.30000 92.13700 117.31700 1.000 152.49443 18 GLU C CA 1
ATOM 13998 C C . GLU B 2 22 ? 157.61300 93.62900 117.13200 1.000 152.49443 18 GLU C C 1
ATOM 13999 O O . GLU B 2 22 ? 158.72900 94.09200 117.36800 1.000 152.49443 18 GLU C O 1
ATOM 14005 N N . GLU B 2 23 ? 156.59500 94.36900 116.69000 1.000 146.77447 19 GLU C N 1
ATOM 14006 C CA . GLU B 2 23 ? 156.77000 95.78300 116.35400 1.000 146.77447 19 GLU C CA 1
ATOM 14007 C C . GLU B 2 23 ? 157.34600 96.59600 117.51000 1.000 146.77447 19 GLU C C 1
ATOM 14008 O O . GLU B 2 23 ? 156.90300 96.48200 118.65700 1.000 146.77447 19 GLU C O 1
ATOM 14014 N N . ASP B 2 24 ? 158.37100 97.38500 117.19900 1.000 146.55379 20 ASP C N 1
ATOM 14015 C CA . ASP B 2 24 ? 159.05200 98.20500 118.19300 1.000 146.55379 20 ASP C CA 1
ATOM 14016 C C . ASP B 2 24 ? 158.18200 99.35900 118.68500 1.000 146.55379 20 ASP C C 1
ATOM 14017 O O . ASP B 2 24 ? 157.51300 100.03700 117.90100 1.000 146.55379 20 ASP C O 1
ATOM 14022 N N . GLU B 2 25 ? 158.20400 99.57100 120.00300 1.000 144.13787 21 GLU C N 1
ATOM 14023 C CA . GLU B 2 25 ? 157.51400 100.70100 120.62500 1.000 144.13787 21 GLU C CA 1
ATOM 14024 C C . GLU B 2 25 ? 158.13500 102.02600 120.18600 1.000 144.13787 21 GLU C C 1
ATOM 14025 O O . GLU B 2 25 ? 157.42600 103.01300 119.94400 1.000 144.13787 21 GLU C O 1
ATOM 14031 N N . GLN B 2 26 ? 159.46400 102.05000 120.07000 1.000 141.73333 22 GLN C N 1
ATOM 14032 C CA . GLN B 2 26 ? 160.17400 103.24500 119.62600 1.000 141.73333 22 GLN C CA 1
ATOM 14033 C C . GLN B 2 26 ? 159.73500 103.64500 118.22400 1.000 141.73333 22 GLN C C 1
ATOM 14034 O O . GLN B 2 26 ? 159.68400 104.83600 117.90700 1.000 141.73333 22 GLN C O 1
ATOM 14040 N N . ASP B 2 27 ? 159.49900 102.66900 117.34600 1.000 137.03586 23 ASP C N 1
ATOM 14041 C CA . ASP B 2 27 ? 159.06500 102.99100 115.98900 1.000 137.03586 23 ASP C CA 1
ATOM 14042 C C . ASP B 2 27 ? 157.74600 103.76000 116.01800 1.000 137.03586 23 ASP C C 1
ATOM 14043 O O . ASP B 2 27 ? 157.58200 104.77100 115.31500 1.000 137.03586 23 ASP C O 1
ATOM 14048 N N . SER B 2 28 ? 156.83400 103.35800 116.90800 1.000 131.88499 24 SER C N 1
ATOM 14049 C CA . SER B 2 28 ? 155.57000 104.07000 117.03200 1.000 131.88499 24 SER C CA 1
ATOM 14050 C C . SER B 2 28 ? 155.80700 105.43900 117.64400 1.000 131.88499 24 SER C C 1
ATOM 14051 O O . SER B 2 28 ? 155.13400 106.41400 117.28300 1.000 131.88499 24 SER C O 1
ATOM 14054 N N . GLU B 2 29 ? 156.79900 105.54200 118.52900 1.000 128.52522 25 GLU C N 1
ATOM 14055 C CA . GLU B 2 29 ? 157.05800 106.82900 119.15300 1.000 128.52522 25 GLU C CA 1
ATOM 14056 C C . GLU B 2 29 ? 157.59700 107.78700 118.10400 1.000 128.52522 25 GLU C C 1
ATOM 14057 O O . GLU B 2 29 ? 157.26900 108.97500 118.11300 1.000 128.52522 25 GLU C O 1
ATOM 14063 N N . GLU B 2 30 ? 158.48000 107.29400 117.23400 1.000 124.34905 26 GLU C N 1
ATOM 14064 C CA . GLU B 2 30 ? 159.04700 108.13900 116.19300 1.000 124.34905 26 GLU C CA 1
ATOM 14065 C C . GLU B 2 30 ? 157.95100 108.62000 115.25600 1.000 124.34905 26 GLU C C 1
ATOM 14066 O O . GLU B 2 30 ? 157.95400 109.78100 114.82300 1.000 124.34905 26 GLU C O 1
ATOM 14072 N N . VAL B 2 31 ? 156.99500 107.74100 114.93200 1.000 119.10352 27 VAL C N 1
ATOM 14073 C CA . VAL B 2 31 ? 155.90400 108.17900 114.06500 1.000 119.10352 27 VAL C CA 1
ATOM 14074 C C . VAL B 2 31 ? 155.10300 109.26800 114.76300 1.000 119.10352 27 VAL C C 1
ATOM 14075 O O . VAL B 2 31 ? 154.70900 110.27200 114.14900 1.000 119.10352 27 VAL C O 1
ATOM 14079 N N . ARG B 2 32 ? 154.93700 109.13400 116.08300 1.000 116.64442 28 ARG C N 1
ATOM 14080 C CA . ARG B 2 32 ? 154.20400 110.14800 116.82900 1.000 116.64442 28 ARG C CA 1
ATOM 14081 C C . ARG B 2 32 ? 154.97500 111.46100 116.85600 1.000 116.64442 28 ARG C C 1
ATOM 14082 O O . ARG B 2 32 ? 154.38000 112.54100 116.78800 1.000 116.64442 28 ARG C O 1
ATOM 14090 N N . LEU B 2 33 ? 156.30300 111.38500 116.95400 1.000 114.60231 29 LEU C N 1
ATOM 14091 C CA . LEU B 2 33 ? 157.11300 112.59700 117.00100 1.000 114.60231 29 LEU C CA 1
ATOM 14092 C C . LEU B 2 33 ? 156.98600 113.34600 115.68600 1.000 114.60231 29 LEU C C 1
ATOM 14093 O O . LEU B 2 33 ? 156.83900 114.57400 115.65900 1.000 114.60231 29 LEU C O 1
ATOM 14098 N N . LYS B 2 34 ? 157.09700 112.61000 114.57700 1.000 110.22492 30 LYS C N 1
ATOM 14099 C CA . LYS B 2 34 ? 157.06200 113.23400 113.26100 1.000 110.22492 30 LYS C CA 1
ATOM 14100 C C . LYS B 2 34 ? 155.70700 113.88600 113.03500 1.000 110.22492 30 LYS C C 1
ATOM 14101 O O . LYS B 2 34 ? 155.62600 115.01900 112.53900 1.000 110.22492 30 LYS C O 1
ATOM 14107 N N . LEU B 2 35 ? 154.64300 113.22900 113.50700 1.000 106.93350 31 LEU C N 1
ATOM 14108 C CA . LEU B 2 35 ? 153.30400 113.79600 113.39400 1.000 106.93350 31 LEU C CA 1
ATOM 14109 C C . LEU B 2 35 ? 153.17000 115.04700 114.24900 1.000 106.93350 31 LEU C C 1
ATOM 14110 O O . LEU B 2 35 ? 152.57100 116.04000 113.81800 1.000 106.93350 31 LEU C O 1
ATOM 14115 N N . GLU B 2 36 ? 153.74400 115.03900 115.44700 1.000 110.32912 32 GLU C N 1
ATOM 14116 C CA . GLU B 2 36 ? 153.61000 116.20600 116.30600 1.000 110.32912 32 GLU C CA 1
ATOM 14117 C C . GLU B 2 36 ? 154.34900 117.40200 115.71800 1.000 110.32912 32 GLU C C 1
ATOM 14118 O O . GLU B 2 36 ? 153.81500 118.51600 115.69100 1.000 110.32912 32 GLU C O 1
ATOM 14124 N N . GLU B 2 37 ? 155.58400 117.20100 115.24900 1.000 109.12729 33 GLU C N 1
ATOM 14125 C CA . GLU B 2 37 ? 156.32000 118.34100 114.70900 1.000 109.12729 33 GLU C CA 1
ATOM 14126 C C . GLU B 2 37 ? 155.66100 118.87900 113.43900 1.000 109.12729 33 GLU C C 1
ATOM 14127 O O . GLU B 2 37 ? 155.57900 120.10400 113.25000 1.000 109.12729 33 GLU C O 1
ATOM 14133 N N . THR B 2 38 ? 155.14300 117.99800 112.57300 1.000 101.84882 34 THR C N 1
ATOM 14134 C CA . THR B 2 38 ? 154.49800 118.49700 111.36200 1.000 101.84882 34 THR C CA 1
ATOM 14135 C C . THR B 2 38 ? 153.26600 119.30800 111.74300 1.000 101.84882 34 THR C C 1
ATOM 14136 O O . THR B 2 38 ? 153.02100 120.38200 111.18300 1.000 101.84882 34 THR C O 1
ATOM 14140 N N . ARG B 2 39 ? 152.44300 118.77300 112.65100 1.000 101.69850 35 ARG C N 1
ATOM 14141 C CA . ARG B 2 39 ? 151.22200 119.46200 113.05200 1.000 101.69850 35 ARG C CA 1
ATOM 14142 C C . ARG B 2 39 ? 151.54600 120.81000 113.68400 1.000 101.69850 35 ARG C C 1
ATOM 14143 O O . ARG B 2 39 ? 150.80600 121.78100 113.50400 1.000 101.69850 35 ARG C O 1
ATOM 14151 N N . GLU B 2 40 ? 152.65200 120.89000 114.42400 1.000 104.15829 36 GLU C N 1
ATOM 14152 C CA . GLU B 2 40 ? 153.07900 122.17400 114.97800 1.000 104.15829 36 GLU C CA 1
ATOM 14153 C C . GLU B 2 40 ? 153.42500 123.16800 113.87700 1.000 104.15829 36 GLU C C 1
ATOM 14154 O O . GLU B 2 40 ? 153.06500 124.34800 113.96300 1.000 104.15829 36 GLU C O 1
ATOM 14160 N N . VAL B 2 41 ? 154.09400 122.71300 112.82100 1.000 97.96544 37 VAL C N 1
ATOM 14161 C CA . VAL B 2 41 ? 154.40400 123.61700 111.71100 1.000 97.96544 37 VAL C CA 1
ATOM 14162 C C . VAL B 2 41 ? 153.11900 124.07900 111.02600 1.000 97.96544 37 VAL C C 1
ATOM 14163 O O . VAL B 2 41 ? 152.94000 125.27100 110.72500 1.000 97.96544 37 VAL C O 1
ATOM 14167 N N . GLN B 2 42 ? 152.19400 123.15300 110.79700 1.000 95.95575 38 GLN C N 1
ATOM 14168 C CA . GLN B 2 42 ? 150.92600 123.49400 110.15900 1.000 95.95575 38 GLN C CA 1
ATOM 14169 C C . GLN B 2 42 ? 150.13800 124.49000 111.00000 1.000 95.95575 38 GLN C C 1
ATOM 14170 O O . GLN B 2 42 ? 149.52600 125.41700 110.45900 1.000 95.95575 38 GLN C O 1
ATOM 14176 N N . ASN B 2 43 ? 150.13100 124.31500 112.31700 1.000 99.80525 39 ASN C N 1
ATOM 14177 C CA . ASN B 2 43 ? 149.48900 125.28700 113.19600 1.000 99.80525 39 ASN C CA 1
ATOM 14178 C C . ASN B 2 43 ? 150.20700 126.62600 113.13500 1.000 99.80525 39 ASN C C 1
ATOM 14179 O O . ASN B 2 43 ? 149.57200 127.67800 113.25600 1.000 99.80525 39 ASN C O 1
ATOM 14184 N N . LEU B 2 44 ? 151.52200 126.60600 112.95200 1.000 98.42896 40 LEU C N 1
ATOM 14185 C CA . LEU B 2 44 ? 152.27300 127.83900 112.75500 1.000 98.42896 40 LEU C CA 1
ATOM 14186 C C . LEU B 2 44 ? 151.86900 128.53400 111.46100 1.000 98.42896 40 LEU C C 1
ATOM 14187 O O . LEU B 2 44 ? 152.05100 129.75000 111.34300 1.000 98.42896 40 LEU C O 1
ATOM 14192 N N . ARG B 2 45 ? 151.30100 127.80500 110.50000 1.000 94.06128 41 ARG C N 1
ATOM 14193 C CA . ARG B 2 45 ? 150.88500 128.43900 109.25000 1.000 94.06128 41 ARG C CA 1
ATOM 14194 C C . ARG B 2 45 ? 149.59300 129.23100 109.38700 1.000 94.06128 41 ARG C C 1
ATOM 14195 O O . ARG B 2 45 ? 149.25400 129.98600 108.47000 1.000 94.06128 41 ARG C O 1
ATOM 14203 N N . LYS B 2 46 ? 148.86800 129.07500 110.48600 1.000 98.90285 42 LYS C N 1
ATOM 14204 C CA . LYS B 2 46 ? 147.58000 129.73500 110.65400 1.000 98.90285 42 LYS C CA 1
ATOM 14205 C C . LYS B 2 46 ? 147.74300 131.24300 110.79400 1.000 98.90285 42 LYS C C 1
ATOM 14206 O O . LYS B 2 46 ? 148.60400 131.71900 111.53600 1.000 98.90285 42 LYS C O 1
ATOM 14212 N N . ARG B 2 47 ? 146.90000 132.00000 110.07400 1.000 96.11318 43 ARG C N 1
ATOM 14213 C CA . ARG B 2 47 ? 146.84300 133.45200 110.12400 1.000 96.11318 43 ARG C CA 1
ATOM 14214 C C . ARG B 2 47 ? 145.70900 133.90500 111.03400 1.000 96.11318 43 ARG C C 1
ATOM 14215 O O . ARG B 2 47 ? 144.71500 133.19300 111.19400 1.000 96.11318 43 ARG C O 1
ATOM 14223 N N . PRO B 2 48 ? 145.81300 135.08300 111.64400 1.000 94.77817 44 PRO C N 1
ATOM 14224 C CA . PRO B 2 48 ? 144.75100 135.55100 112.53200 1.000 94.77817 44 PRO C CA 1
ATOM 14225 C C . PRO B 2 48 ? 143.70000 136.39100 111.83200 1.000 94.77817 44 PRO C C 1
ATOM 14226 O O . PRO B 2 48 ? 143.95800 137.07900 110.84400 1.000 94.77817 44 PRO C O 1
ATOM 14230 N N . ASN B 2 49 ? 142.49200 136.32400 112.37500 1.000 89.45680 45 ASN C N 1
ATOM 14231 C CA . ASN B 2 49 ? 141.35400 137.05000 111.83900 1.000 89.45680 45 ASN C CA 1
ATOM 14232 C C . ASN B 2 49 ? 141.06400 138.29000 112.67400 1.000 89.45680 45 ASN C C 1
ATOM 14233 O O . ASN B 2 49 ? 141.11200 138.25600 113.90500 1.000 89.45680 45 ASN C O 1
ATOM 14238 N N . GLY B 2 50 ? 140.77900 139.38800 111.99300 1.000 83.68828 46 GLY C N 1
ATOM 14239 C CA . GLY B 2 50 ? 140.59800 140.66300 112.64600 1.000 83.68828 46 GLY C CA 1
ATOM 14240 C C . GLY B 2 50 ? 141.92300 141.33800 112.94300 1.000 83.68828 46 GLY C C 1
ATOM 14241 O O . GLY B 2 50 ? 142.98800 140.73000 112.91800 1.000 83.68828 46 GLY C O 1
ATOM 14242 N N . VAL B 2 51 ? 141.84900 142.62500 113.22100 1.000 82.61969 47 VAL C N 1
ATOM 14243 C CA . VAL B 2 51 ? 143.03300 143.40900 113.54100 1.000 82.61969 47 VAL C CA 1
ATOM 14244 C C . VAL B 2 51 ? 143.32500 143.28300 115.02700 1.000 82.61969 47 VAL C C 1
ATOM 14245 O O . VAL B 2 51 ? 142.41000 143.22400 115.85400 1.000 82.61969 47 VAL C O 1
ATOM 14249 N N . SER B 2 52 ? 144.60700 143.22100 115.36400 1.000 88.53851 48 SER C N 1
ATOM 14250 C CA . SER B 2 52 ? 145.02800 143.14000 116.75100 1.000 88.53851 48 SER C CA 1
ATOM 14251 C C . SER B 2 52 ? 144.97800 144.51600 117.40400 1.000 88.53851 48 SER C C 1
ATOM 14252 O O . SER B 2 52 ? 144.87700 145.54600 116.73700 1.000 88.53851 48 SER C O 1
ATOM 14255 N N . ALA B 2 53 ? 145.04200 144.52400 118.73500 1.000 90.26872 49 ALA C N 1
ATOM 14256 C CA . ALA B 2 53 ? 145.01700 145.78500 119.46700 1.000 90.26872 49 ALA C CA 1
ATOM 14257 C C . ALA B 2 53 ? 146.23400 146.63400 119.13100 1.000 90.26872 49 ALA C C 1
ATOM 14258 O O . ALA B 2 53 ? 146.11300 147.83800 118.87400 1.000 90.26872 49 ALA C O 1
ATOM 14260 N N . VAL B 2 54 ? 147.41900 146.02000 119.11200 1.000 91.66013 50 VAL C N 1
ATOM 14261 C CA . VAL B 2 54 ? 148.63800 146.77900 118.85400 1.000 91.66013 50 VAL C CA 1
ATOM 14262 C C . VAL B 2 54 ? 148.58800 147.41800 117.47600 1.000 91.66013 50 VAL C C 1
ATOM 14263 O O . VAL B 2 54 ? 149.11700 148.51700 117.27200 1.000 91.66013 50 VAL C O 1
ATOM 14267 N N . ALA B 2 55 ? 147.94300 146.75400 116.51600 1.000 92.81242 51 ALA C N 1
ATOM 14268 C CA . ALA B 2 55 ? 147.78400 147.33100 115.18700 1.000 92.81242 51 ALA C CA 1
ATOM 14269 C C . ALA B 2 55 ? 146.96300 148.60900 115.23900 1.000 92.81242 51 ALA C C 1
ATOM 14270 O O . ALA B 2 55 ? 147.26700 149.57900 114.53700 1.000 92.81242 51 ALA C O 1
ATOM 14272 N N . LEU B 2 56 ? 145.91200 148.63000 116.05800 1.000 90.45839 52 LEU C N 1
ATOM 14273 C CA . LEU B 2 56 ? 145.12600 149.84900 116.20200 1.000 90.45839 52 LEU C CA 1
ATOM 14274 C C . LEU B 2 56 ? 145.88800 150.92400 116.96500 1.000 90.45839 52 LEU C C 1
ATOM 14275 O O . LEU B 2 56 ? 145.68200 152.11600 116.71500 1.000 90.45839 52 LEU C O 1
ATOM 14280 N N . LEU B 2 57 ? 146.75100 150.53400 117.90500 1.000 93.03157 53 LEU C N 1
ATOM 14281 C CA . LEU B 2 57 ? 147.60500 151.52500 118.55700 1.000 93.03157 53 LEU C CA 1
ATOM 14282 C C . LEU B 2 57 ? 148.55700 152.17600 117.56300 1.000 93.03157 53 LEU C C 1
ATOM 14283 O O . LEU B 2 57 ? 148.76200 153.39500 117.59800 1.000 93.03157 53 LEU C O 1
ATOM 14288 N N . VAL B 2 58 ? 149.14900 151.38600 116.67000 1.000 97.70522 54 VAL C N 1
ATOM 14289 C CA . VAL B 2 58 ? 150.15500 151.92300 115.76000 1.000 97.70522 54 VAL C CA 1
ATOM 14290 C C . VAL B 2 58 ? 149.55600 152.36600 114.42600 1.000 97.70522 54 VAL C C 1
ATOM 14291 O O . VAL B 2 58 ? 150.01800 153.35100 113.84400 1.000 97.70522 54 VAL C O 1
ATOM 14295 N N . GLY B 2 59 ? 148.53700 151.67000 113.92900 1.000 103.11058 55 GLY C N 1
ATOM 14296 C CA . GLY B 2 59 ? 147.97200 152.02200 112.64200 1.000 103.11058 55 GLY C CA 1
ATOM 14297 C C . GLY B 2 59 ? 148.93400 151.73100 111.50100 1.000 103.11058 55 GLY C C 1
ATOM 14298 O O . GLY B 2 59 ? 149.73600 150.79400 111.54700 1.000 103.11058 55 GLY C O 1
ATOM 14299 N N . GLU B 2 60 ? 148.84500 152.54800 110.45300 1.000 119.91042 56 GLU C N 1
ATOM 14300 C CA . GLU B 2 60 ? 149.75100 152.40300 109.32100 1.000 119.91042 56 GLU C CA 1
ATOM 14301 C C . GLU B 2 60 ? 151.19200 152.65000 109.74600 1.000 119.91042 56 GLU C C 1
ATOM 14302 O O . GLU B 2 60 ? 151.47800 153.54200 110.55000 1.000 119.91042 56 GLU C O 1
ATOM 14308 N N . LYS B 2 61 ? 152.10300 151.84300 109.20000 1.000 131.33336 57 LYS C N 1
ATOM 14309 C CA . LYS B 2 61 ? 153.52300 152.03800 109.47200 1.000 131.33336 57 LYS C CA 1
ATOM 14310 C C . LYS B 2 61 ? 154.01900 153.36400 108.91100 1.000 131.33336 57 LYS C C 1
ATOM 14311 O O . LYS B 2 61 ? 154.79700 154.06900 109.56400 1.000 131.33336 57 LYS C O 1
ATOM 14317 N N . VAL B 2 62 ? 153.58100 153.72000 107.70900 1.000 134.50727 58 VAL C N 1
ATOM 14318 C CA . VAL B 2 62 ? 153.98900 154.97000 107.08300 1.000 134.50727 58 VAL C CA 1
ATOM 14319 C C . VAL B 2 62 ? 152.76400 155.78100 106.67900 1.000 134.50727 58 VAL C C 1
ATOM 14320 O O . VAL B 2 62 ? 151.79500 155.23500 106.15200 1.000 134.50727 58 VAL C O 1
ATOM 14324 N N . LYS C 3 13 ? 148.93600 165.81500 159.57400 1.000 112.18708 2070 LYS J N 1
ATOM 14325 C CA . LYS C 3 13 ? 147.78000 166.20600 160.36900 1.000 112.18708 2070 LYS J CA 1
ATOM 14326 C C . LYS C 3 13 ? 146.64400 165.20500 160.21300 1.000 112.18708 2070 LYS J C 1
ATOM 14327 O O . LYS C 3 13 ? 146.68800 164.32800 159.35200 1.000 112.18708 2070 LYS J O 1
ATOM 14333 N N . THR C 3 14 ? 145.62300 165.34400 161.05500 1.000 111.40314 2071 THR J N 1
ATOM 14334 C CA . THR C 3 14 ? 144.44200 164.49600 161.00600 1.000 111.40314 2071 THR J CA 1
ATOM 14335 C C . THR C 3 14 ? 143.30200 165.14000 160.23100 1.000 111.40314 2071 THR J C 1
ATOM 14336 O O . THR C 3 14 ? 142.18100 164.62200 160.24800 1.000 111.40314 2071 THR J O 1
ATOM 14340 N N . GLU C 3 15 ? 143.56300 166.25300 159.55400 1.000 105.68021 2072 GLU J N 1
ATOM 14341 C CA . GLU C 3 15 ? 142.53500 166.99400 158.84100 1.000 105.68021 2072 GLU J CA 1
ATOM 14342 C C . GLU C 3 15 ? 142.27900 166.45300 157.44600 1.000 105.68021 2072 GLU J C 1
ATOM 14343 O O . GLU C 3 15 ? 141.45100 167.01400 156.72500 1.000 105.68021 2072 GLU J O 1
ATOM 14349 N N . TRP C 3 16 ? 142.96900 165.39100 157.03800 1.000 93.48197 2073 TRP J N 1
ATOM 14350 C CA . TRP C 3 16 ? 142.70800 164.83000 155.72300 1.000 93.48197 2073 TRP J CA 1
ATOM 14351 C C . TRP C 3 16 ? 141.38000 164.10000 155.66300 1.000 93.48197 2073 TRP J C 1
ATOM 14352 O O . TRP C 3 16 ? 140.85400 163.89400 154.56900 1.000 93.48197 2073 TRP J O 1
ATOM 14363 N N . ARG C 3 17 ? 140.81000 163.72600 156.80800 1.000 93.75008 2074 ARG J N 1
ATOM 14364 C CA . ARG C 3 17 ? 139.55900 162.97500 156.79700 1.000 93.75008 2074 ARG J CA 1
ATOM 14365 C C . ARG C 3 17 ? 138.39100 163.84800 156.35800 1.000 93.75008 2074 ARG J C 1
ATOM 14366 O O . ARG C 3 17 ? 137.56500 163.42800 155.53900 1.000 93.75008 2074 ARG J O 1
ATOM 14374 N N . VAL C 3 18 ? 138.29700 165.06500 156.89300 1.000 90.36085 2075 VAL J N 1
ATOM 14375 C CA . VAL C 3 18 ? 137.21300 165.95200 156.48700 1.000 90.36085 2075 VAL J CA 1
ATOM 14376 C C . VAL C 3 18 ? 137.36300 166.33100 155.02200 1.000 90.36085 2075 VAL J C 1
ATOM 14377 O O . VAL C 3 18 ? 136.37400 166.43900 154.28700 1.000 90.36085 2075 VAL J O 1
ATOM 14381 N N . ARG C 3 19 ? 138.60100 166.52100 154.57000 1.000 90.16758 2076 ARG J N 1
ATOM 14382 C CA . ARG C 3 19 ? 138.83400 166.82100 153.16500 1.000 90.16758 2076 ARG J CA 1
ATOM 14383 C C . ARG C 3 19 ? 138.43500 165.65100 152.27900 1.000 90.16758 2076 ARG J C 1
ATOM 14384 O O . ARG C 3 19 ? 137.87600 165.85300 151.19900 1.000 90.16758 2076 ARG J O 1
ATOM 14392 N N . ALA C 3 20 ? 138.71600 164.42100 152.71200 1.000 87.80834 2077 ALA J N 1
ATOM 14393 C CA . ALA C 3 20 ? 138.31000 163.25700 151.93400 1.000 87.80834 2077 ALA J CA 1
ATOM 14394 C C . ALA C 3 20 ? 136.79800 163.14400 151.87000 1.000 87.80834 2077 ALA J C 1
ATOM 14395 O O . ALA C 3 20 ? 136.23300 162.81800 150.81900 1.000 87.80834 2077 ALA J O 1
ATOM 14397 N N . ILE C 3 21 ? 136.12400 163.41400 152.98500 1.000 88.81574 2078 ILE J N 1
ATOM 14398 C CA . ILE C 3 21 ? 134.66700 163.37300 152.99000 1.000 88.81574 2078 ILE J CA 1
ATOM 14399 C C . ILE C 3 21 ? 134.10400 164.41900 152.04100 1.000 88.81574 2078 ILE J C 1
ATOM 14400 O O . ILE C 3 21 ? 133.16400 164.14900 151.28500 1.000 88.81574 2078 ILE J O 1
ATOM 14405 N N . SER C 3 22 ? 134.66900 165.62700 152.05800 1.000 88.98712 2079 SER J N 1
ATOM 14406 C CA . SER C 3 22 ? 134.19900 166.66700 151.15100 1.000 88.98712 2079 SER J CA 1
ATOM 14407 C C . SER C 3 22 ? 134.45600 166.29100 149.69900 1.000 88.98712 2079 SER J C 1
ATOM 14408 O O . SER C 3 22 ? 133.59500 166.49400 148.83600 1.000 88.98712 2079 SER J O 1
ATOM 14411 N N . ALA C 3 23 ? 135.63500 165.74200 149.40700 1.000 87.97021 2080 ALA J N 1
ATOM 14412 C CA . ALA C 3 23 ? 135.97600 165.37700 148.04000 1.000 87.97021 2080 ALA J CA 1
ATOM 14413 C C . ALA C 3 23 ? 135.17800 164.18400 147.54500 1.000 87.97021 2080 ALA J C 1
ATOM 14414 O O . ALA C 3 23 ? 135.09400 163.97200 146.33300 1.000 87.97021 2080 ALA J O 1
ATOM 14416 N N . ALA C 3 24 ? 134.60700 163.39200 148.44700 1.000 87.56894 2081 ALA J N 1
ATOM 14417 C CA . ALA C 3 24 ? 133.74200 162.30600 148.01200 1.000 87.56894 2081 ALA J CA 1
ATOM 14418 C C . ALA C 3 24 ? 132.46400 162.81400 147.36100 1.000 87.56894 2081 ALA J C 1
ATOM 14419 O O . ALA C 3 24 ? 131.77800 162.03800 146.69100 1.000 87.56894 2081 ALA J O 1
ATOM 14421 N N . ASN C 3 25 ? 132.12900 164.09000 147.54200 1.000 87.02012 2082 ASN J N 1
ATOM 14422 C CA . ASN C 3 25 ? 130.92100 164.67800 146.98100 1.000 87.02012 2082 ASN J CA 1
ATOM 14423 C C . ASN C 3 25 ? 131.22900 165.61700 145.82300 1.000 87.02012 2082 ASN J C 1
ATOM 14424 O O . ASN C 3 25 ? 130.47600 166.55400 145.56100 1.000 87.02012 2082 ASN J O 1
ATOM 14429 N N . LEU C 3 26 ? 132.33800 165.38900 145.12800 1.000 85.59811 2083 LEU J N 1
ATOM 14430 C CA . LEU C 3 26 ? 132.69900 166.23700 144.00300 1.000 85.59811 2083 LEU J CA 1
ATOM 14431 C C . LEU C 3 26 ? 131.91100 165.91900 142.74600 1.000 85.59811 2083 LEU J C 1
ATOM 14432 O O . LEU C 3 26 ? 131.92300 166.72300 141.81300 1.000 85.59811 2083 LEU J O 1
ATOM 14437 N N . HIS C 3 27 ? 131.23400 164.77400 142.68900 1.000 86.69417 2084 HIS J N 1
ATOM 14438 C CA . HIS C 3 27 ? 130.39500 164.47900 141.53800 1.000 86.69417 2084 HIS J CA 1
ATOM 14439 C C . HIS C 3 27 ? 129.17500 165.38200 141.47500 1.000 86.69417 2084 HIS J C 1
ATOM 14440 O O . HIS C 3 27 ? 128.55700 165.49400 140.41400 1.000 86.69417 2084 HIS J O 1
ATOM 14447 N N . LEU C 3 28 ? 128.80400 166.01200 142.58800 1.000 87.82144 2085 LEU J N 1
ATOM 14448 C CA . LEU C 3 28 ? 127.67300 166.93000 142.57200 1.000 87.82144 2085 LEU J CA 1
ATOM 14449 C C . LEU C 3 28 ? 128.02300 168.21800 141.84300 1.000 87.82144 2085 LEU J C 1
ATOM 14450 O O . LEU C 3 28 ? 127.17500 168.79900 141.15900 1.000 87.82144 2085 LEU J O 1
ATOM 14455 N N . ARG C 3 29 ? 129.26400 168.68600 141.98400 1.000 90.45770 2086 ARG J N 1
ATOM 14456 C CA . ARG C 3 29 ? 129.69800 169.86500 141.24500 1.000 90.45770 2086 ARG J CA 1
ATOM 14457 C C . ARG C 3 29 ? 129.71800 169.60900 139.75000 1.000 90.45770 2086 ARG J C 1
ATOM 14458 O O . ARG C 3 29 ? 129.63800 170.55000 138.95600 1.000 90.45770 2086 ARG J O 1
ATOM 14466 N N . THR C 3 30 ? 129.82700 168.34500 139.35200 1.000 90.10473 2087 THR J N 1
ATOM 14467 C CA . THR C 3 30 ? 129.95100 167.99900 137.94400 1.000 90.10473 2087 THR J CA 1
ATOM 14468 C C . THR C 3 30 ? 128.74100 168.44800 137.13900 1.000 90.10473 2087 THR J C 1
ATOM 14469 O O . THR C 3 30 ? 128.87700 168.82000 135.96900 1.000 90.10473 2087 THR J O 1
ATOM 14473 N N . ASN C 3 31 ? 127.55600 168.44600 137.74900 1.000 96.06507 2088 ASN J N 1
ATOM 14474 C CA . ASN C 3 31 ? 126.34500 168.79400 137.01500 1.000 96.06507 2088 ASN J CA 1
ATOM 14475 C C . ASN C 3 31 ? 126.38500 170.23200 136.51700 1.000 96.06507 2088 ASN J C 1
ATOM 14476 O O . ASN C 3 31 ? 125.98100 170.51400 135.38400 1.000 96.06507 2088 ASN J O 1
ATOM 14481 N N . HIS C 3 32 ? 126.86900 171.15200 137.33900 1.000 99.39026 2089 HIS J N 1
ATOM 14482 C CA . HIS C 3 32 ? 126.87900 172.57300 137.01100 1.000 99.39026 2089 HIS J CA 1
ATOM 14483 C C . HIS C 3 32 ? 128.30700 173.00600 136.70700 1.000 99.39026 2089 HIS J C 1
ATOM 14484 O O . HIS C 3 32 ? 129.10900 173.21500 137.61900 1.000 99.39026 2089 HIS J O 1
ATOM 14491 N N . ILE C 3 33 ? 128.61400 173.15500 135.42200 1.000 95.80181 2090 ILE J N 1
ATOM 14492 C CA . ILE C 3 33 ? 129.90100 173.65700 134.96200 1.000 95.80181 2090 ILE J CA 1
ATOM 14493 C C . ILE C 3 33 ? 129.63600 174.88900 134.11200 1.000 95.80181 2090 ILE J C 1
ATOM 14494 O O . ILE C 3 33 ? 128.90800 174.81400 133.11500 1.000 95.80181 2090 ILE J O 1
ATOM 14499 N N . TYR C 3 34 ? 130.22600 176.01400 134.49600 1.000 98.63384 2091 TYR J N 1
ATOM 14500 C CA . TYR C 3 34 ? 129.99200 177.28800 133.83000 1.000 98.63384 2091 TYR J CA 1
ATOM 14501 C C . TYR C 3 34 ? 131.25900 177.71800 133.10800 1.000 98.63384 2091 TYR J C 1
ATOM 14502 O O . TYR C 3 34 ? 132.31800 177.83900 133.72800 1.000 98.63384 2091 TYR J O 1
ATOM 14511 N N . VAL C 3 35 ? 131.14900 177.95700 131.81200 1.000 98.77275 2092 VAL J N 1
ATOM 14512 C CA . VAL C 3 35 ? 132.24600 178.51400 131.03500 1.000 98.77275 2092 VAL J CA 1
ATOM 14513 C C . VAL C 3 35 ? 132.11400 180.02700 131.03600 1.000 98.77275 2092 VAL J C 1
ATOM 14514 O O . VAL C 3 35 ? 131.06100 180.56800 130.68000 1.000 98.77275 2092 VAL J O 1
ATOM 14518 N N . SER C 3 36 ? 133.17600 180.71200 131.43900 1.000 107.54673 2093 SER J N 1
ATOM 14519 C CA . SER C 3 36 ? 133.12800 182.16300 131.54200 1.000 107.54673 2093 SER J CA 1
ATOM 14520 C C . SER C 3 36 ? 133.03700 182.79700 130.16000 1.000 107.54673 2093 SER J C 1
ATOM 14521 O O . SER C 3 36 ? 133.80000 182.45200 129.25400 1.000 107.54673 2093 SER J O 1
ATOM 14524 N N . SER C 3 37 ? 132.09900 183.72600 130.00200 1.000 119.32474 2094 SER J N 1
ATOM 14525 C CA . SER C 3 37 ? 131.96500 184.50900 128.78400 1.000 119.32474 2094 SER J CA 1
ATOM 14526 C C . SER C 3 37 ? 132.54100 185.89800 129.01900 1.000 119.32474 2094 SER J C 1
ATOM 14527 O O . SER C 3 37 ? 132.29000 186.51800 130.05600 1.000 119.32474 2094 SER J O 1
ATOM 14530 N N . ASP C 3 38 ? 133.31500 186.38100 128.05400 1.000 127.98202 2095 ASP J N 1
ATOM 14531 C CA . ASP C 3 38 ? 134.10400 187.58800 128.23800 1.000 127.98202 2095 ASP J CA 1
ATOM 14532 C C . ASP C 3 38 ? 134.07300 188.39900 126.95000 1.000 127.98202 2095 ASP J C 1
ATOM 14533 O O . ASP C 3 38 ? 133.32900 188.09400 126.01400 1.000 127.98202 2095 ASP J O 1
ATOM 14538 N N . ASP C 3 39 ? 134.90200 189.44200 126.90900 1.000 137.96665 2096 ASP J N 1
ATOM 14539 C CA . ASP C 3 39 ? 135.12500 190.21500 125.69000 1.000 137.96665 2096 ASP J CA 1
ATOM 14540 C C . ASP C 3 39 ? 136.19900 189.49700 124.88000 1.000 137.96665 2096 ASP J C 1
ATOM 14541 O O . ASP C 3 39 ? 137.39500 189.79100 124.95700 1.000 137.96665 2096 ASP J O 1
ATOM 14546 N N . ILE C 3 40 ? 135.75000 188.51600 124.09500 1.000 137.20129 2097 ILE J N 1
ATOM 14547 C CA . ILE C 3 40 ? 136.67400 187.73000 123.29200 1.000 137.20129 2097 ILE J CA 1
ATOM 14548 C C . ILE C 3 40 ? 137.32800 188.61100 122.23500 1.000 137.20129 2097 ILE J C 1
ATOM 14549 O O . ILE C 3 40 ? 136.74200 189.58500 121.74500 1.000 137.20129 2097 ILE J O 1
ATOM 14554 N N . LYS C 3 41 ? 138.56700 188.27000 121.88900 1.000 139.47283 2098 LYS J N 1
ATOM 14555 C CA . LYS C 3 41 ? 139.28300 188.96900 120.83400 1.000 139.47283 2098 LYS J CA 1
ATOM 14556 C C . LYS C 3 41 ? 139.11600 188.30100 119.47600 1.000 139.47283 2098 LYS J C 1
ATOM 14557 O O . LYS C 3 41 ? 139.28200 188.97000 118.44900 1.000 139.47283 2098 LYS J O 1
ATOM 14563 N N . GLU C 3 42 ? 138.80000 187.00200 119.46100 1.000 139.30041 2099 GLU J N 1
ATOM 14564 C CA . GLU C 3 42 ? 138.52800 186.21400 118.25000 1.000 139.30041 2099 GLU J CA 1
ATOM 14565 C C . GLU C 3 42 ? 139.57800 186.43100 117.16100 1.000 139.30041 2099 GLU J C 1
ATOM 14566 O O . GLU C 3 42 ? 139.30900 186.24900 115.97100 1.000 139.30041 2099 GLU J O 1
ATOM 14572 N N . THR C 3 43 ? 140.79200 186.80300 117.55800 1.000 135.24099 2100 THR J N 1
ATOM 14573 C CA . THR C 3 43 ? 141.91200 186.85700 116.63000 1.000 135.24099 2100 THR J CA 1
ATOM 14574 C C . THR C 3 43 ? 142.78100 185.61200 116.68900 1.000 135.24099 2100 THR J C 1
ATOM 14575 O O . THR C 3 43 ? 143.36900 185.22900 115.67300 1.000 135.24099 2100 THR J O 1
ATOM 14579 N N . GLY C 3 44 ? 142.87400 184.97800 117.85100 1.000 116.76435 2101 GLY J N 1
ATOM 14580 C CA . GLY C 3 44 ? 143.63100 183.75700 118.01400 1.000 116.76435 2101 GLY J CA 1
ATOM 14581 C C . GLY C 3 44 ? 142.75900 182.52800 117.89800 1.000 116.76435 2101 GLY J C 1
ATOM 14582 O O . GLY C 3 44 ? 141.66300 182.55700 117.33500 1.000 116.76435 2101 GLY J O 1
ATOM 14583 N N . TYR C 3 45 ? 143.25800 181.43000 118.45100 1.000 101.30819 2102 TYR J N 1
ATOM 14584 C CA . TYR C 3 45 ? 142.56000 180.16100 118.37200 1.000 101.30819 2102 TYR J CA 1
ATOM 14585 C C . TYR C 3 45 ? 141.42700 180.10400 119.39100 1.000 101.30819 2102 TYR J C 1
ATOM 14586 O O . TYR C 3 45 ? 141.31500 180.93900 120.28900 1.000 101.30819 2102 TYR J O 1
ATOM 14595 N N . THR C 3 46 ? 140.57200 179.10000 119.23500 1.000 95.52483 2103 THR J N 1
ATOM 14596 C CA . THR C 3 46 ? 139.55500 178.77400 120.22000 1.000 95.52483 2103 THR J CA 1
ATOM 14597 C C . THR C 3 46 ? 139.62200 177.28300 120.50800 1.000 95.52483 2103 THR J C 1
ATOM 14598 O O . THR C 3 46 ? 139.95400 176.48200 119.63200 1.000 95.52483 2103 THR J O 1
ATOM 14602 N N . TYR C 3 47 ? 139.32000 176.91400 121.74700 1.000 89.09367 2104 TYR J N 1
ATOM 14603 C CA . TYR C 3 47 ? 139.59200 175.57500 122.24600 1.000 89.09367 2104 TYR J CA 1
ATOM 14604 C C . TYR C 3 47 ? 138.30700 174.91600 122.71700 1.000 89.09367 2104 TYR J C 1
ATOM 14605 O O . TYR C 3 47 ? 137.46400 175.55600 123.34800 1.000 89.09367 2104 TYR J O 1
ATOM 14614 N N . ILE C 3 48 ? 138.16100 173.63200 122.40600 1.000 87.21647 2105 ILE J N 1
ATOM 14615 C CA . ILE C 3 48 ? 136.97100 172.86500 122.74500 1.000 87.21647 2105 ILE J CA 1
ATOM 14616 C C . ILE C 3 48 ? 137.38200 171.74800 123.68800 1.000 87.21647 2105 ILE J C 1
ATOM 14617 O O . ILE C 3 48 ? 138.21500 170.90600 123.33500 1.000 87.21647 2105 ILE J O 1
ATOM 14622 N N . LEU C 3 49 ? 136.79500 171.73300 124.88100 1.000 85.43189 2106 LEU J N 1
ATOM 14623 C CA . LEU C 3 49 ? 137.12500 170.75000 125.90000 1.000 85.43189 2106 LEU J CA 1
ATOM 14624 C C . LEU C 3 49 ? 135.97000 169.77900 126.06600 1.000 85.43189 2106 LEU J C 1
ATOM 14625 O O . LEU C 3 49 ? 134.87500 170.20200 126.46200 1.000 85.43189 2106 LEU J O 1
ATOM 14630 N N . PRO C 3 50 ? 136.14700 168.49300 125.77700 1.000 82.81708 2107 PRO J N 1
ATOM 14631 C CA . PRO C 3 50 ? 135.04900 167.54300 125.95800 1.000 82.81708 2107 PRO J CA 1
ATOM 14632 C C . PRO C 3 50 ? 134.65000 167.44400 127.41900 1.000 82.81708 2107 PRO J C 1
ATOM 14633 O O . PRO C 3 50 ? 135.47500 167.57500 128.32200 1.000 82.81708 2107 PRO J O 1
ATOM 14637 N N . LYS C 3 51 ? 133.36100 167.21300 127.64700 1.000 84.80368 2108 LYS J N 1
ATOM 14638 C CA . LYS C 3 51 ? 132.84400 167.28200 129.00300 1.000 84.80368 2108 LYS J CA 1
ATOM 14639 C C . LYS C 3 51 ? 133.22700 166.07300 129.84100 1.000 84.80368 2108 LYS J C 1
ATOM 14640 O O . LYS C 3 51 ? 133.33800 166.20000 131.05800 1.000 84.80368 2108 LYS J O 1
ATOM 14646 N N . ASN C 3 52 ? 133.42800 164.90300 129.23600 1.000 82.28906 2109 ASN J N 1
ATOM 14647 C CA . ASN C 3 52 ? 133.67200 163.71000 130.04100 1.000 82.28906 2109 ASN J CA 1
ATOM 14648 C C . ASN C 3 52 ? 135.00200 163.79700 130.78200 1.000 82.28906 2109 ASN J C 1
ATOM 14649 O O . ASN C 3 52 ? 135.08400 163.46700 131.97300 1.000 82.28906 2109 ASN J O 1
ATOM 14654 N N . VAL C 3 53 ? 136.05800 164.23300 130.09500 1.000 80.46840 2110 VAL J N 1
ATOM 14655 C CA . VAL C 3 53 ? 137.35000 164.34600 130.75500 1.000 80.46840 2110 VAL J CA 1
ATOM 14656 C C . VAL C 3 53 ? 137.31000 165.43000 131.81400 1.000 80.46840 2110 VAL J C 1
ATOM 14657 O O . VAL C 3 53 ? 137.95200 165.30900 132.85800 1.000 80.46840 2110 VAL J O 1
ATOM 14661 N N . LEU C 3 54 ? 136.56600 166.50700 131.57000 1.000 80.42153 2111 LEU J N 1
ATOM 14662 C CA . LEU C 3 54 ? 136.43200 167.54000 132.58900 1.000 80.42153 2111 LEU J CA 1
ATOM 14663 C C . LEU C 3 54 ? 135.70700 167.00800 133.81500 1.000 80.42153 2111 LEU J C 1
ATOM 14664 O O . LEU C 3 54 ? 136.10000 167.30000 134.94900 1.000 80.42153 2111 LEU J O 1
ATOM 14669 N N . LYS C 3 55 ? 134.65000 166.22500 133.60700 1.000 80.92050 2112 LYS J N 1
ATOM 14670 C CA . LYS C 3 55 ? 133.93800 165.62800 134.72900 1.000 80.92050 2112 LYS J CA 1
ATOM 14671 C C . LYS C 3 55 ? 134.86800 164.75300 135.55000 1.000 80.92050 2112 LYS J C 1
ATOM 14672 O O . LYS C 3 55 ? 134.93700 164.88100 136.77700 1.000 80.92050 2112 LYS J O 1
ATOM 14678 N N . LYS C 3 56 ? 135.60300 163.86200 134.88700 1.000 80.45666 2113 LYS J N 1
ATOM 14679 C CA . LYS C 3 56 ? 136.50100 162.98000 135.62400 1.000 80.45666 2113 LYS J CA 1
ATOM 14680 C C . LYS C 3 56 ? 137.61500 163.76200 136.30800 1.000 80.45666 2113 LYS J C 1
ATOM 14681 O O . LYS C 3 56 ? 137.97200 163.46700 137.45000 1.000 80.45666 2113 LYS J O 1
ATOM 14687 N N . PHE C 3 57 ? 138.16600 164.76900 135.63500 1.000 78.27584 2114 PHE J N 1
ATOM 14688 C CA . PHE C 3 57 ? 139.23300 165.56900 136.21800 1.000 78.27584 2114 PHE J CA 1
ATOM 14689 C C . PHE C 3 57 ? 138.75800 166.31500 137.45000 1.000 78.27584 2114 PHE J C 1
ATOM 14690 O O . PHE C 3 57 ? 139.52500 166.49600 138.39900 1.000 78.27584 2114 PHE J O 1
ATOM 14698 N N . ILE C 3 58 ? 137.50900 166.77000 137.45100 1.000 79.95586 2115 ILE J N 1
ATOM 14699 C CA . ILE C 3 58 ? 136.95800 167.38700 138.65000 1.000 79.95586 2115 ILE J CA 1
ATOM 14700 C C . ILE C 3 58 ? 136.74900 166.34700 139.73900 1.000 79.95586 2115 ILE J C 1
ATOM 14701 O O . ILE C 3 58 ? 137.02400 166.60000 140.91600 1.000 79.95586 2115 ILE J O 1
ATOM 14706 N N . CYS C 3 59 ? 136.27700 165.15600 139.36600 1.000 82.79513 2116 CYS J N 1
ATOM 14707 C CA . CYS C 3 59 ? 135.98500 164.13200 140.36200 1.000 82.79513 2116 CYS J CA 1
ATOM 14708 C C . CYS C 3 59 ? 137.23700 163.63600 141.07000 1.000 82.79513 2116 CYS J C 1
ATOM 14709 O O . CYS C 3 59 ? 137.15100 163.16700 142.20700 1.000 82.79513 2116 CYS J O 1
ATOM 14712 N N . ILE C 3 60 ? 138.39800 163.71300 140.42700 1.000 78.92094 2117 ILE J N 1
ATOM 14713 C CA . ILE C 3 60 ? 139.62200 163.18500 141.01400 1.000 78.92094 2117 ILE J CA 1
ATOM 14714 C C . ILE C 3 60 ? 140.39300 164.28800 141.71800 1.000 78.92094 2117 ILE J C 1
ATOM 14715 O O . ILE C 3 60 ? 141.53600 164.08700 142.13300 1.000 78.92094 2117 ILE J O 1
ATOM 14720 N N . SER C 3 61 ? 139.78700 165.45700 141.85700 1.000 83.42245 2118 SER J N 1
ATOM 14721 C CA . SER C 3 61 ? 140.49100 166.59700 142.41100 1.000 83.42245 2118 SER J CA 1
ATOM 14722 C C . SER C 3 61 ? 140.26100 166.69700 143.91400 1.000 83.42245 2118 SER J C 1
ATOM 14723 O O . SER C 3 61 ? 139.60900 165.85600 144.53200 1.000 83.42245 2118 SER J O 1
ATOM 14726 N N . ASP C 3 62 ? 140.82400 167.73800 144.51200 1.000 88.80521 2119 ASP J N 1
ATOM 14727 C CA . ASP C 3 62 ? 140.60900 168.06500 145.91000 1.000 88.80521 2119 ASP J CA 1
ATOM 14728 C C . ASP C 3 62 ? 140.30500 169.55000 146.01700 1.000 88.80521 2119 ASP J C 1
ATOM 14729 O O . ASP C 3 62 ? 140.79900 170.35900 145.22900 1.000 88.80521 2119 ASP J O 1
ATOM 14734 N N . LEU C 3 63 ? 139.48000 169.90100 147.00100 1.000 90.28457 2120 LEU J N 1
ATOM 14735 C CA . LEU C 3 63 ? 139.12400 171.30100 147.19400 1.000 90.28457 2120 LEU J CA 1
ATOM 14736 C C . LEU C 3 63 ? 140.31100 172.11400 147.69100 1.000 90.28457 2120 LEU J C 1
ATOM 14737 O O . LEU C 3 63 ? 140.47300 173.27700 147.31200 1.000 90.28457 2120 LEU J O 1
ATOM 14742 N N . ARG C 3 64 ? 141.15100 171.52600 148.53900 1.000 94.13079 2121 ARG J N 1
ATOM 14743 C CA . ARG C 3 64 ? 142.21900 172.30100 149.15600 1.000 94.13079 2121 ARG J CA 1
ATOM 14744 C C . ARG C 3 64 ? 143.47500 172.33200 148.29900 1.000 94.13079 2121 ARG J C 1
ATOM 14745 O O . ARG C 3 64 ? 144.13200 173.37100 148.20300 1.000 94.13079 2121 ARG J O 1
ATOM 14753 N N . ALA C 3 65 ? 143.83300 171.21600 147.67500 1.000 88.96247 2122 ALA J N 1
ATOM 14754 C CA . ALA C 3 65 ? 145.07100 171.10800 146.92000 1.000 88.96247 2122 ALA J CA 1
ATOM 14755 C C . ALA C 3 65 ? 144.77700 171.09100 145.42800 1.000 88.96247 2122 ALA J C 1
ATOM 14756 O O . ALA C 3 65 ? 143.87700 170.38300 144.97000 1.000 88.96247 2122 ALA J O 1
ATOM 14758 N N . GLN C 3 66 ? 145.54200 171.87200 144.67300 1.000 84.30001 2123 GLN J N 1
ATOM 14759 C CA . GLN C 3 66 ? 145.37200 171.93200 143.23100 1.000 84.30001 2123 GLN J CA 1
ATOM 14760 C C . GLN C 3 66 ? 146.01000 170.72300 142.56700 1.000 84.30001 2123 GLN J C 1
ATOM 14761 O O . GLN C 3 66 ? 147.09800 170.29000 142.94800 1.000 84.30001 2123 GLN J O 1
ATOM 14767 N N . ILE C 3 67 ? 145.32800 170.17900 141.56800 1.000 79.49504 2124 ILE J N 1
ATOM 14768 C CA . ILE C 3 67 ? 145.90600 169.16700 140.70300 1.000 79.49504 2124 ILE J CA 1
ATOM 14769 C C . ILE C 3 67 ? 146.01500 169.76000 139.31000 1.000 79.49504 2124 ILE J C 1
ATOM 14770 O O . ILE C 3 67 ? 145.31500 170.70700 138.95700 1.000 79.49504 2124 ILE J O 1
ATOM 14775 N N . ALA C 3 68 ? 146.91500 169.20000 138.51100 1.000 78.45621 2125 ALA J N 1
ATOM 14776 C CA . ALA C 3 68 ? 147.18800 169.72300 137.18400 1.000 78.45621 2125 ALA J CA 1
ATOM 14777 C C . ALA C 3 68 ? 147.25800 168.58800 136.17600 1.000 78.45621 2125 ALA J C 1
ATOM 14778 O O . ALA C 3 68 ? 147.54400 167.44200 136.52400 1.000 78.45621 2125 ALA J O 1
ATOM 14780 N N . GLY C 3 69 ? 146.99400 168.92100 134.92000 1.000 80.79223 2126 GLY J N 1
ATOM 14781 C CA . GLY C 3 69 ? 147.05700 167.94700 133.85100 1.000 80.79223 2126 GLY J CA 1
ATOM 14782 C C . GLY C 3 69 ? 147.36000 168.57900 132.51100 1.000 80.79223 2126 GLY J C 1
ATOM 14783 O O . GLY C 3 69 ? 146.74600 169.58100 132.14400 1.000 80.79223 2126 GLY J O 1
ATOM 14784 N N . TYR C 3 70 ? 148.30900 168.01300 131.77600 1.000 80.94194 2127 TYR J N 1
ATOM 14785 C CA . TYR C 3 70 ? 148.68200 168.56600 130.48600 1.000 80.94194 2127 TYR J CA 1
ATOM 14786 C C . TYR C 3 70 ? 147.59200 168.31700 129.45300 1.000 80.94194 2127 TYR J C 1
ATOM 14787 O O . TYR C 3 70 ? 146.89800 167.30000 129.48100 1.000 80.94194 2127 TYR J O 1
ATOM 14796 N N . LEU C 3 71 ? 147.45100 169.26100 128.52800 1.000 82.18666 2128 LEU J N 1
ATOM 14797 C CA . LEU C 3 71 ? 146.42800 169.21100 127.49300 1.000 82.18666 2128 LEU J CA 1
ATOM 14798 C C . LEU C 3 71 ? 147.06600 168.85100 126.16200 1.000 82.18666 2128 LEU J C 1
ATOM 14799 O O . LEU C 3 71 ? 148.04500 169.47900 125.75000 1.000 82.18666 2128 LEU J O 1
ATOM 14804 N N . TYR C 3 72 ? 146.51000 167.84800 125.49300 1.000 84.39579 2129 TYR J N 1
ATOM 14805 C CA . TYR C 3 72 ? 146.96800 167.43100 124.17600 1.000 84.39579 2129 TYR J CA 1
ATOM 14806 C C . TYR C 3 72 ? 145.76500 167.31100 123.25900 1.000 84.39579 2129 TYR J C 1
ATOM 14807 O O . TYR C 3 72 ? 144.76200 166.69600 123.62900 1.000 84.39579 2129 TYR J O 1
ATOM 14816 N N . GLY C 3 73 ? 145.86100 167.89700 122.07100 1.000 88.14619 2130 GLY J N 1
ATOM 14817 C CA . GLY C 3 73 ? 144.75000 167.85000 121.14200 1.000 88.14619 2130 GLY J CA 1
ATOM 14818 C C . GLY C 3 73 ? 145.20000 168.20000 119.74300 1.000 88.14619 2130 GLY J C 1
ATOM 14819 O O . GLY C 3 73 ? 146.36400 168.52400 119.50200 1.000 88.14619 2130 GLY J O 1
ATOM 14820 N N . VAL C 3 74 ? 144.25100 168.12700 118.81000 1.000 92.27667 2131 VAL J N 1
ATOM 14821 C CA . VAL C 3 74 ? 144.51100 168.37000 117.39900 1.000 92.27667 2131 VAL J CA 1
ATOM 14822 C C . VAL C 3 74 ? 143.45100 169.30900 116.84800 1.000 92.27667 2131 VAL J C 1
ATOM 14823 O O . VAL C 3 74 ? 142.36200 169.45200 117.40200 1.000 92.27667 2131 VAL J O 1
ATOM 14827 N N . SER C 3 75 ? 143.78600 169.94800 115.74300 1.000 97.40083 2132 SER J N 1
ATOM 14828 C CA . SER C 3 75 ? 142.81900 170.75000 115.00200 1.000 97.40083 2132 SER J CA 1
ATOM 14829 C C . SER C 3 75 ? 142.04000 169.86300 114.04300 1.000 97.40083 2132 SER J C 1
ATOM 14830 O O . SER C 3 75 ? 142.65100 169.10200 113.28500 1.000 97.40083 2132 SER J O 1
ATOM 14833 N N . PRO C 3 76 ? 140.71500 169.92900 114.03800 1.000 101.46097 2133 PRO J N 1
ATOM 14834 C CA . PRO C 3 76 ? 139.93600 169.11600 113.10700 1.000 101.46097 2133 PRO J CA 1
ATOM 14835 C C . PRO C 3 76 ? 140.16700 169.56800 111.67700 1.000 101.46097 2133 PRO J C 1
ATOM 14836 O O . PRO C 3 76 ? 140.68200 170.67200 111.44600 1.000 101.46097 2133 PRO J O 1
ATOM 14840 N N . PRO C 3 77 ? 139.81500 168.74300 110.69100 1.000 108.99210 2134 PRO J N 1
ATOM 14841 C CA . PRO C 3 77 ? 140.08500 169.10300 109.29600 1.000 108.99210 2134 PRO J CA 1
ATOM 14842 C C . PRO C 3 77 ? 139.38100 170.39000 108.89200 1.000 108.99210 2134 PRO J C 1
ATOM 14843 O O . PRO C 3 77 ? 138.38400 170.79700 109.48800 1.000 108.99210 2134 PRO J O 1
ATOM 14847 N N . ASP C 3 78 ? 139.97400 171.05600 107.89700 1.000 113.55314 2135 ASP J N 1
ATOM 14848 C CA . ASP C 3 78 ? 139.52700 172.30500 107.27800 1.000 113.55314 2135 ASP J CA 1
ATOM 14849 C C . ASP C 3 78 ? 138.91800 173.29700 108.26500 1.000 113.55314 2135 ASP J C 1
ATOM 14850 O O . ASP C 3 78 ? 137.92100 173.96000 107.95900 1.000 113.55314 2135 ASP J O 1
ATOM 14855 N N . ASN C 3 79 ? 139.53000 173.42400 109.43700 1.000 105.83139 2136 ASN J N 1
ATOM 14856 C CA . ASN C 3 79 ? 139.14400 174.42400 110.42200 1.000 105.83139 2136 ASN J CA 1
ATOM 14857 C C . ASN C 3 79 ? 140.29600 174.62300 111.39500 1.000 105.83139 2136 ASN J C 1
ATOM 14858 O O . ASN C 3 79 ? 140.26000 174.09500 112.51100 1.000 105.83139 2136 ASN J O 1
ATOM 14863 N N . PRO C 3 80 ? 141.33600 175.36600 111.01100 1.000 102.70930 2137 PRO J N 1
ATOM 14864 C CA . PRO C 3 80 ? 142.51600 175.47400 111.87800 1.000 102.70930 2137 PRO J CA 1
ATOM 14865 C C . PRO C 3 80 ? 142.33100 176.38500 113.07600 1.000 102.70930 2137 PRO J C 1
ATOM 14866 O O . PRO C 3 80 ? 143.14900 176.32400 114.00200 1.000 102.70930 2137 PRO J O 1
ATOM 14870 N N . GLN C 3 81 ? 141.30200 177.23200 113.09300 1.000 101.66649 2138 GLN J N 1
ATOM 14871 C CA . GLN C 3 81 ? 141.12600 178.14200 114.21900 1.000 101.66649 2138 GLN J CA 1
ATOM 14872 C C . GLN C 3 81 ? 140.73400 177.39600 115.48500 1.000 101.66649 2138 GLN J C 1
ATOM 14873 O O . GLN C 3 81 ? 141.22200 177.71600 116.57200 1.000 101.66649 2138 GLN J O 1
ATOM 14879 N N . VAL C 3 82 ? 139.86000 176.41100 115.37400 1.000 97.99202 2139 VAL J N 1
ATOM 14880 C CA . VAL C 3 82 ? 139.42800 175.65900 116.54300 1.000 97.99202 2139 VAL J CA 1
ATOM 14881 C C . VAL C 3 82 ? 140.49100 174.63500 116.90800 1.000 97.99202 2139 VAL J C 1
ATOM 14882 O O . VAL C 3 82 ? 141.23800 174.14800 116.05400 1.000 97.99202 2139 VAL J O 1
ATOM 14886 N N . LYS C 3 83 ? 140.56600 174.30900 118.19500 1.000 92.14358 2140 LYS J N 1
ATOM 14887 C CA . LYS C 3 83 ? 141.53000 173.34300 118.72000 1.000 92.14358 2140 LYS J CA 1
ATOM 14888 C C . LYS C 3 83 ? 140.78100 172.39100 119.64300 1.000 92.14358 2140 LYS J C 1
ATOM 14889 O O . LYS C 3 83 ? 140.43700 172.75500 120.76900 1.000 92.14358 2140 LYS J O 1
ATOM 14895 N N . GLU C 3 84 ? 140.53000 171.17600 119.17500 1.000 90.88123 2141 GLU J N 1
ATOM 14896 C CA . GLU C 3 84 ? 139.87800 170.17700 120.00500 1.000 90.88123 2141 GLU J CA 1
ATOM 14897 C C . GLU C 3 84 ? 140.89000 169.56000 120.95500 1.000 90.88123 2141 GLU J C 1
ATOM 14898 O O . GLU C 3 84 ? 141.98000 169.16400 120.54000 1.000 90.88123 2141 GLU J O 1
ATOM 14904 N N . ILE C 3 85 ? 140.53100 169.48100 122.22900 1.000 85.02476 2142 ILE J N 1
ATOM 14905 C CA . ILE C 3 85 ? 141.37700 168.85400 123.23500 1.000 85.02476 2142 ILE J CA 1
ATOM 14906 C C . ILE C 3 85 ? 140.99300 167.38600 123.32900 1.000 85.02476 2142 ILE J C 1
ATOM 14907 O O . ILE C 3 85 ? 139.84500 167.05600 123.63600 1.000 85.02476 2142 ILE J O 1
ATOM 14912 N N . ARG C 3 86 ? 141.94500 166.50100 123.06000 1.000 86.83485 2143 ARG J N 1
ATOM 14913 C CA . ARG C 3 86 ? 141.64900 165.07800 122.98900 1.000 86.83485 2143 ARG J CA 1
ATOM 14914 C C . ARG C 3 86 ? 142.12700 164.29400 124.19800 1.000 86.83485 2143 ARG J C 1
ATOM 14915 O O . ARG C 3 86 ? 141.51200 163.28400 124.54400 1.000 86.83485 2143 ARG J O 1
ATOM 14923 N N . CYS C 3 87 ? 143.20700 164.72000 124.84500 1.000 84.21950 2144 CYS J N 1
ATOM 14924 C CA . CYS C 3 87 ? 143.78600 163.96100 125.93900 1.000 84.21950 2144 CYS J CA 1
ATOM 14925 C C . CYS C 3 87 ? 144.17600 164.89400 127.07100 1.000 84.21950 2144 CYS J C 1
ATOM 14926 O O . CYS C 3 87 ? 144.60000 166.02900 126.84500 1.000 84.21950 2144 CYS J O 1
ATOM 14929 N N . ILE C 3 88 ? 144.02200 164.40100 128.29500 1.000 81.79320 2145 ILE J N 1
ATOM 14930 C CA . ILE C 3 88 ? 144.54000 165.05000 129.49200 1.000 81.79320 2145 ILE J CA 1
ATOM 14931 C C . ILE C 3 88 ? 145.50700 164.07700 130.14200 1.000 81.79320 2145 ILE J C 1
ATOM 14932 O O . ILE C 3 88 ? 145.13600 162.93700 130.44300 1.000 81.79320 2145 ILE J O 1
ATOM 14937 N N . VAL C 3 89 ? 146.74200 164.51500 130.35500 1.000 80.80345 2146 VAL J N 1
ATOM 14938 C CA . VAL C 3 89 ? 147.80200 163.65700 130.86600 1.000 80.80345 2146 VAL J CA 1
ATOM 14939 C C . VAL C 3 89 ? 148.07100 164.03300 132.31200 1.000 80.80345 2146 VAL J C 1
ATOM 14940 O O . VAL C 3 89 ? 148.41800 165.18200 132.60800 1.000 80.80345 2146 VAL J O 1
ATOM 14944 N N . MET C 3 90 ? 147.92300 163.06800 133.21100 1.000 82.19979 2147 MET J N 1
ATOM 14945 C CA . MET C 3 90 ? 148.22000 163.25900 134.62200 1.000 82.19979 2147 MET J CA 1
ATOM 14946 C C . MET C 3 90 ? 149.62700 162.74900 134.90300 1.000 82.19979 2147 MET J C 1
ATOM 14947 O O . MET C 3 90 ? 149.96900 161.62700 134.52300 1.000 82.19979 2147 MET J O 1
ATOM 14952 N N . VAL C 3 91 ? 150.42800 163.56600 135.56400 1.000 81.01160 2148 VAL J N 1
ATOM 14953 C CA . VAL C 3 91 ? 151.83500 163.25000 135.80300 1.000 81.01160 2148 VAL J CA 1
ATOM 14954 C C . VAL C 3 91 ? 152.07200 163.28800 137.30400 1.000 81.01160 2148 VAL J C 1
ATOM 14955 O O . VAL C 3 91 ? 151.29100 163.89800 138.05100 1.000 81.01160 2148 VAL J O 1
ATOM 14959 N N . PRO C 3 92 ? 153.12000 162.62400 137.78700 1.000 79.98931 2149 PRO J N 1
ATOM 14960 C CA . PRO C 3 92 ? 153.41600 162.65700 139.22300 1.000 79.98931 2149 PRO J CA 1
ATOM 14961 C C . PRO C 3 92 ? 153.54000 164.07900 139.73400 1.000 79.98931 2149 PRO J C 1
ATOM 14962 O O . PRO C 3 92 ? 154.33100 164.87000 139.22500 1.000 79.98931 2149 PRO J O 1
ATOM 14966 N N . GLN C 3 93 ? 152.76300 164.40500 140.75800 1.000 80.74981 2150 GLN J N 1
ATOM 14967 C CA . GLN C 3 93 ? 152.64800 165.79300 141.17000 1.000 80.74981 2150 GLN J CA 1
ATOM 14968 C C . GLN C 3 93 ? 152.24400 165.86600 142.63200 1.000 80.74981 2150 GLN J C 1
ATOM 14969 O O . GLN C 3 93 ? 151.71500 164.91200 143.20000 1.000 80.74981 2150 GLN J O 1
ATOM 14975 N N . TRP C 3 94 ? 152.51100 167.02200 143.23000 1.000 82.39998 2151 TRP J N 1
ATOM 14976 C CA . TRP C 3 94 ? 151.98600 167.37700 144.53700 1.000 82.39998 2151 TRP J CA 1
ATOM 14977 C C . TRP C 3 94 ? 151.66500 168.86000 144.51500 1.000 82.39998 2151 TRP J C 1
ATOM 14978 O O . TRP C 3 94 ? 152.44300 169.65900 143.99100 1.000 82.39998 2151 TRP J O 1
ATOM 14989 N N . GLY C 3 95 ? 150.51600 169.22600 145.06800 1.000 85.73844 2152 GLY J N 1
ATOM 14990 C CA . GLY C 3 95 ? 149.98300 170.56400 144.91400 1.000 85.73844 2152 GLY J CA 1
ATOM 14991 C C . GLY C 3 95 ? 149.79900 171.29300 146.22900 1.000 85.73844 2152 GLY J C 1
ATOM 14992 O O . GLY C 3 95 ? 149.50800 170.68900 147.26000 1.000 85.73844 2152 GLY J O 1
ATOM 14993 N N . THR C 3 96 ? 149.97400 172.60600 146.17700 1.000 90.53429 2153 THR J N 1
ATOM 14994 C CA . THR C 3 96 ? 149.62400 173.52500 147.24500 1.000 90.53429 2153 THR J CA 1
ATOM 14995 C C . THR C 3 96 ? 148.34200 174.24500 146.84800 1.000 90.53429 2153 THR J C 1
ATOM 14996 O O . THR C 3 96 ? 147.93100 174.21700 145.68800 1.000 90.53429 2153 THR J O 1
ATOM 15000 N N . HIS C 3 97 ? 147.69100 174.87800 147.82100 1.000 94.15476 2154 HIS J N 1
ATOM 15001 C CA . HIS C 3 97 ? 146.44500 175.56600 147.51900 1.000 94.15476 2154 HIS J CA 1
ATOM 15002 C C . HIS C 3 97 ? 146.64500 176.75000 146.58400 1.000 94.15476 2154 HIS J C 1
ATOM 15003 O O . HIS C 3 97 ? 145.67400 177.22600 145.99400 1.000 94.15476 2154 HIS J O 1
ATOM 15010 N N . GLN C 3 98 ? 147.87300 177.24100 146.43000 1.000 96.18124 2155 GLN J N 1
ATOM 15011 C CA . GLN C 3 98 ? 148.12400 178.36200 145.54100 1.000 96.18124 2155 GLN J CA 1
ATOM 15012 C C . GLN C 3 98 ? 149.00200 178.01600 144.34800 1.000 96.18124 2155 GLN J C 1
ATOM 15013 O O . GLN C 3 98 ? 149.13100 178.84200 143.44100 1.000 96.18124 2155 GLN J O 1
ATOM 15019 N N . THR C 3 99 ? 149.60200 176.83000 144.31400 1.000 90.44704 2156 THR J N 1
ATOM 15020 C CA . THR C 3 99 ? 150.42800 176.43400 143.18300 1.000 90.44704 2156 THR J CA 1
ATOM 15021 C C . THR C 3 99 ? 150.51300 174.91900 143.14000 1.000 90.44704 2156 THR J C 1
ATOM 15022 O O . THR C 3 99 ? 150.22200 174.23600 144.12300 1.000 90.44704 2156 THR J O 1
ATOM 15026 N N . VAL C 3 100 ? 150.92100 174.40000 141.98900 1.000 85.70108 2157 VAL J N 1
ATOM 15027 C CA . VAL C 3 100 ? 151.07400 172.96700 141.78300 1.000 85.70108 2157 VAL J CA 1
ATOM 15028 C C . VAL C 3 100 ? 152.50200 172.69500 141.34400 1.000 85.70108 2157 VAL J C 1
ATOM 15029 O O . VAL C 3 100 ? 153.03100 173.38700 140.46700 1.000 85.70108 2157 VAL J O 1
ATOM 15033 N N . HIS C 3 101 ? 153.13500 171.70900 141.97000 1.000 83.55373 2158 HIS J N 1
ATOM 15034 C CA . HIS C 3 101 ? 154.50300 171.32700 141.65500 1.000 83.55373 2158 HIS J CA 1
ATOM 15035 C C . HIS C 3 101 ? 154.48100 170.05500 140.82300 1.000 83.55373 2158 HIS J C 1
ATOM 15036 O O . HIS C 3 101 ? 153.91900 169.04200 141.24700 1.000 83.55373 2158 HIS J O 1
ATOM 15043 N N . LEU C 3 102 ? 155.09200 170.11100 139.64800 1.000 83.84565 2159 LEU J N 1
ATOM 15044 C CA . LEU C 3 102 ? 155.09400 169.00800 138.70200 1.000 83.84565 2159 LEU J CA 1
ATOM 15045 C C . LEU C 3 102 ? 156.46300 168.93300 138.04500 1.000 83.84565 2159 LEU J C 1
ATOM 15046 O O . LEU C 3 102 ? 157.16900 169.94400 137.96900 1.000 83.84565 2159 LEU J O 1
ATOM 15051 N N . PRO C 3 103 ? 156.87200 167.75500 137.57800 1.000 84.90685 2160 PRO J N 1
ATOM 15052 C CA . PRO C 3 103 ? 158.25800 167.57800 137.14200 1.000 84.90685 2160 PRO J CA 1
ATOM 15053 C C . PRO C 3 103 ? 158.56200 168.34700 135.86900 1.000 84.90685 2160 PRO J C 1
ATOM 15054 O O . PRO C 3 103 ? 157.67900 168.69000 135.08200 1.000 84.90685 2160 PRO J O 1
ATOM 15058 N N . GLY C 3 104 ? 159.85300 168.62000 135.68100 1.000 87.10943 2161 GLY J N 1
ATOM 15059 C CA . GLY C 3 104 ? 160.28400 169.35700 134.50900 1.000 87.10943 2161 GLY J CA 1
ATOM 15060 C C . GLY C 3 104 ? 160.04200 168.62100 133.20900 1.000 87.10943 2161 GLY J C 1
ATOM 15061 O O . GLY C 3 104 ? 159.78000 169.24600 132.17900 1.000 87.10943 2161 GLY J O 1
ATOM 15062 N N . GLN C 3 105 ? 160.13000 167.29600 133.22900 1.000 87.63244 2162 GLN J N 1
ATOM 15063 C CA . GLN C 3 105 ? 159.97100 166.51400 132.01100 1.000 87.63244 2162 GLN J CA 1
ATOM 15064 C C . GLN C 3 105 ? 158.52700 166.56500 131.53300 1.000 87.63244 2162 GLN J C 1
ATOM 15065 O O . GLN C 3 105 ? 157.60900 166.19100 132.26800 1.000 87.63244 2162 GLN J O 1
ATOM 15071 N N . LEU C 3 106 ? 158.32600 167.02000 130.30200 1.000 85.93151 2163 LEU J N 1
ATOM 15072 C CA . LEU C 3 106 ? 157.00500 166.96500 129.70600 1.000 85.93151 2163 LEU J CA 1
ATOM 15073 C C . LEU C 3 106 ? 156.65600 165.52200 129.35600 1.000 85.93151 2163 LEU J C 1
ATOM 15074 O O . LEU C 3 106 ? 157.54400 164.70100 129.12600 1.000 85.93151 2163 LEU J O 1
ATOM 15079 N N . PRO C 3 107 ? 155.37000 165.18100 129.31800 1.000 83.97358 2164 PRO J N 1
ATOM 15080 C CA . PRO C 3 107 ? 154.98800 163.80100 129.00700 1.000 83.97358 2164 PRO J CA 1
ATOM 15081 C C . PRO C 3 107 ? 155.32400 163.45300 127.56800 1.000 83.97358 2164 PRO J C 1
ATOM 15082 O O . PRO C 3 107 ? 155.01700 164.20800 126.64400 1.000 83.97358 2164 PRO J O 1
ATOM 15086 N N . GLN C 3 108 ? 155.96200 162.30300 127.38200 1.000 89.33923 2165 GLN J N 1
ATOM 15087 C CA . GLN C 3 108 ? 156.29800 161.80900 126.05700 1.000 89.33923 2165 GLN J CA 1
ATOM 15088 C C . GLN C 3 108 ? 155.84100 160.36600 125.93700 1.000 89.33923 2165 GLN J C 1
ATOM 15089 O O . GLN C 3 108 ? 156.05500 159.56200 126.84900 1.000 89.33923 2165 GLN J O 1
ATOM 15095 N N . HIS C 3 109 ? 155.19500 160.04800 124.82100 1.000 88.10486 2166 HIS J N 1
ATOM 15096 C CA . HIS C 3 109 ? 154.69300 158.70600 124.58200 1.000 88.10486 2166 HIS J CA 1
ATOM 15097 C C . HIS C 3 109 ? 154.39800 158.57300 123.09900 1.000 88.10486 2166 HIS J C 1
ATOM 15098 O O . HIS C 3 109 ? 154.19000 159.56700 122.40000 1.000 88.10486 2166 HIS J O 1
ATOM 15105 N N . GLU C 3 110 ? 154.39400 157.32900 122.62400 1.000 93.43517 2167 GLU J N 1
ATOM 15106 C CA . GLU C 3 110 ? 154.11500 157.08400 121.21600 1.000 93.43517 2167 GLU J CA 1
ATOM 15107 C C . GLU C 3 110 ? 152.70900 157.52400 120.84500 1.000 93.43517 2167 GLU J C 1
ATOM 15108 O O . GLU C 3 110 ? 152.47300 157.96500 119.71600 1.000 93.43517 2167 GLU J O 1
ATOM 15114 N N . TYR C 3 111 ? 151.76800 157.42300 121.78000 1.000 86.35788 2168 TYR J N 1
ATOM 15115 C CA . TYR C 3 111 ? 150.38500 157.77600 121.50000 1.000 86.35788 2168 TYR J CA 1
ATOM 15116 C C . TYR C 3 111 ? 150.19400 159.27500 121.32600 1.000 86.35788 2168 TYR J C 1
ATOM 15117 O O . TYR C 3 111 ? 149.22900 159.69000 120.68100 1.000 86.35788 2168 TYR J O 1
ATOM 15126 N N . LEU C 3 112 ? 151.08300 160.09100 121.88000 1.000 87.71000 2169 LEU J N 1
ATOM 15127 C CA . LEU C 3 112 ? 150.94400 161.53900 121.84500 1.000 87.71000 2169 LEU J CA 1
ATOM 15128 C C . LEU C 3 112 ? 151.70200 162.19000 120.70000 1.000 87.71000 2169 LEU J C 1
ATOM 15129 O O . LEU C 3 112 ? 151.62300 163.41100 120.54700 1.000 87.71000 2169 LEU J O 1
ATOM 15134 N N . LYS C 3 113 ? 152.44000 161.42000 119.90200 1.000 91.85916 2170 LYS J N 1
ATOM 15135 C CA . LYS C 3 113 ? 153.22600 162.01800 118.82900 1.000 91.85916 2170 LYS J CA 1
ATOM 15136 C C . LYS C 3 113 ? 152.33900 162.58800 117.73500 1.000 91.85916 2170 LYS J C 1
ATOM 15137 O O . LYS C 3 113 ? 152.70100 163.58500 117.10300 1.000 91.85916 2170 LYS J O 1
ATOM 15143 N N . GLU C 3 114 ? 151.18500 161.96900 117.49100 1.000 95.58320 2171 GLU J N 1
ATOM 15144 C CA . GLU C 3 114 ? 150.25700 162.50100 116.50100 1.000 95.58320 2171 GLU J CA 1
ATOM 15145 C C . GLU C 3 114 ? 149.70800 163.85500 116.92700 1.000 95.58320 2171 GLU J C 1
ATOM 15146 O O . GLU C 3 114 ? 149.59200 164.77100 116.10600 1.000 95.58320 2171 GLU J O 1
ATOM 15152 N N . MET C 3 115 ? 149.37300 164.00500 118.20400 1.000 92.24972 2172 MET J N 1
ATOM 15153 C CA . MET C 3 115 ? 148.76100 165.22100 118.71100 1.000 92.24972 2172 MET J CA 1
ATOM 15154 C C . MET C 3 115 ? 149.83200 166.22800 119.11200 1.000 92.24972 2172 MET J C 1
ATOM 15155 O O . MET C 3 115 ? 151.03200 165.95800 119.05000 1.000 92.24972 2172 MET J O 1
ATOM 15160 N N . GLU C 3 116 ? 149.39600 167.40900 119.53000 1.000 90.75197 2173 GLU J N 1
ATOM 15161 C CA . GLU C 3 116 ? 150.31300 168.47000 119.90300 1.000 90.75197 2173 GLU J CA 1
ATOM 15162 C C . GLU C 3 116 ? 149.94500 169.02500 121.26800 1.000 90.75197 2173 GLU J C 1
ATOM 15163 O O . GLU C 3 116 ? 148.77800 168.98700 121.66200 1.000 90.75197 2173 GLU J O 1
ATOM 15169 N N . PRO C 3 117 ? 150.92000 169.53600 122.01400 1.000 85.72703 2174 PRO J N 1
ATOM 15170 C CA . PRO C 3 117 ? 150.61000 170.11000 123.32400 1.000 85.72703 2174 PRO J CA 1
ATOM 15171 C C . PRO C 3 117 ? 149.84800 171.41500 123.19000 1.000 85.72703 2174 PRO J C 1
ATOM 15172 O O . PRO C 3 117 ? 150.20100 172.28400 122.39200 1.000 85.72703 2174 PRO J O 1
ATOM 15176 N N . LEU C 3 118 ? 148.79600 171.54800 123.99100 1.000 86.26441 2175 LEU J N 1
ATOM 15177 C CA . LEU C 3 118 ? 147.95600 172.73000 123.96700 1.000 86.26441 2175 LEU J CA 1
ATOM 15178 C C . LEU C 3 118 ? 147.98200 173.50900 125.27100 1.000 86.26441 2175 LEU J C 1
ATOM 15179 O O . LEU C 3 118 ? 147.31900 174.54400 125.36500 1.000 86.26441 2175 LEU J O 1
ATOM 15184 N N . GLY C 3 119 ? 148.72000 173.05000 126.27300 1.000 84.91556 2176 GLY J N 1
ATOM 15185 C CA . GLY C 3 119 ? 148.75300 173.73200 127.55000 1.000 84.91556 2176 GLY J CA 1
ATOM 15186 C C . GLY C 3 119 ? 148.50000 172.80600 128.71800 1.000 84.91556 2176 GLY J C 1
ATOM 15187 O O . GLY C 3 119 ? 148.83100 171.62100 128.65300 1.000 84.91556 2176 GLY J O 1
ATOM 15188 N N . TRP C 3 120 ? 147.90700 173.32800 129.78700 1.000 83.01938 2177 TRP J N 1
ATOM 15189 C CA . TRP C 3 120 ? 147.65800 172.53000 130.97600 1.000 83.01938 2177 TRP J CA 1
ATOM 15190 C C . TRP C 3 120 ? 146.47200 173.10500 131.73000 1.000 83.01938 2177 TRP J C 1
ATOM 15191 O O . TRP C 3 120 ? 146.23700 174.31300 131.71400 1.000 83.01938 2177 TRP J O 1
ATOM 15202 N N . ILE C 3 121 ? 145.73100 172.22400 132.39000 1.000 80.16578 2178 ILE J N 1
ATOM 15203 C CA . ILE C 3 121 ? 144.54700 172.59000 133.15400 1.000 80.16578 2178 ILE J CA 1
ATOM 15204 C C . ILE C 3 121 ? 144.80800 172.28700 134.61900 1.000 80.16578 2178 ILE J C 1
ATOM 15205 O O . ILE C 3 121 ? 145.48100 171.30400 134.94600 1.000 80.16578 2178 ILE J O 1
ATOM 15210 N N . HIS C 3 122 ? 144.30000 173.14200 135.50300 1.000 81.09395 2179 HIS J N 1
ATOM 15211 C CA . HIS C 3 122 ? 144.48000 172.92300 136.92800 1.000 81.09395 2179 HIS J CA 1
ATOM 15212 C C . HIS C 3 122 ? 143.28000 173.46100 137.68800 1.000 81.09395 2179 HIS J C 1
ATOM 15213 O O . HIS C 3 122 ? 142.69000 174.47100 137.30400 1.000 81.09395 2179 HIS J O 1
ATOM 15220 N N . THR C 3 123 ? 142.92900 172.77900 138.77300 1.000 83.24428 2180 THR J N 1
ATOM 15221 C CA . THR C 3 123 ? 141.85100 173.23100 139.63300 1.000 83.24428 2180 THR J CA 1
ATOM 15222 C C . THR C 3 123 ? 142.32600 174.36500 140.53000 1.000 83.24428 2180 THR J C 1
ATOM 15223 O O . THR C 3 123 ? 143.52000 174.55100 140.76200 1.000 83.24428 2180 THR J O 1
ATOM 15227 N N . GLN C 3 124 ? 141.36900 175.13400 141.03800 1.000 90.13714 2181 GLN J N 1
ATOM 15228 C CA . GLN C 3 124 ? 141.67400 176.28300 141.86800 1.000 90.13714 2181 GLN J CA 1
ATOM 15229 C C . GLN C 3 124 ? 140.74800 176.28700 143.07800 1.000 90.13714 2181 GLN J C 1
ATOM 15230 O O . GLN C 3 124 ? 139.53500 176.07200 142.92900 1.000 90.13714 2181 GLN J O 1
ATOM 15236 N N . PRO C 3 125 ? 141.27300 176.50600 144.28500 1.000 95.05773 2182 PRO J N 1
ATOM 15237 C CA . PRO C 3 125 ? 140.41000 176.45100 145.47600 1.000 95.05773 2182 PRO J CA 1
ATOM 15238 C C . PRO C 3 125 ? 139.27600 177.45900 145.47400 1.000 95.05773 2182 PRO J C 1
ATOM 15239 O O . PRO C 3 125 ? 138.18000 177.14000 145.94600 1.000 95.05773 2182 PRO J O 1
ATOM 15243 N N . ASN C 3 126 ? 139.49700 178.66700 144.96400 1.000 102.96492 2183 ASN J N 1
ATOM 15244 C CA . ASN C 3 126 ? 138.46500 179.69100 144.98900 1.000 102.96492 2183 ASN J CA 1
ATOM 15245 C C . ASN C 3 126 ? 138.47400 180.46400 143.68100 1.000 102.96492 2183 ASN J C 1
ATOM 15246 O O . ASN C 3 126 ? 139.44500 180.43600 142.92300 1.000 102.96492 2183 ASN J O 1
ATOM 15251 N N . GLU C 3 127 ? 137.36800 181.15200 143.42300 1.000 108.76899 2184 GLU J N 1
ATOM 15252 C CA . GLU C 3 127 ? 137.26400 181.98000 142.23200 1.000 108.76899 2184 GLU J CA 1
ATOM 15253 C C . GLU C 3 127 ? 138.21300 183.16600 142.32600 1.000 108.76899 2184 GLU J C 1
ATOM 15254 O O . GLU C 3 127 ? 138.33600 183.80500 143.37300 1.000 108.76899 2184 GLU J O 1
ATOM 15260 N N . SER C 3 128 ? 138.89100 183.45800 141.21900 1.000 109.63618 2185 SER J N 1
ATOM 15261 C CA . SER C 3 128 ? 139.81800 184.57400 141.15300 1.000 109.63618 2185 SER J CA 1
ATOM 15262 C C . SER C 3 128 ? 139.54600 185.36300 139.87900 1.000 109.63618 2185 SER J C 1
ATOM 15263 O O . SER C 3 128 ? 139.44200 184.76800 138.79300 1.000 109.63618 2185 SER J O 1
ATOM 15266 N N . PRO C 3 129 ? 139.41600 186.68800 139.96100 1.000 110.44079 2186 PRO J N 1
ATOM 15267 C CA . PRO C 3 129 ? 139.16200 187.47300 138.74600 1.000 110.44079 2186 PRO J CA 1
ATOM 15268 C C . PRO C 3 129 ? 140.35500 187.55200 137.81400 1.000 110.44079 2186 PRO J C 1
ATOM 15269 O O . PRO C 3 129 ? 140.18000 187.90600 136.64300 1.000 110.44079 2186 PRO J O 1
ATOM 15273 N N . GLN C 3 130 ? 141.55600 187.23600 138.28700 1.000 109.03753 2187 GLN J N 1
ATOM 15274 C CA . GLN C 3 130 ? 142.76700 187.36800 137.49500 1.000 109.03753 2187 GLN J CA 1
ATOM 15275 C C . GLN C 3 130 ? 143.59900 186.10000 137.61200 1.000 109.03753 2187 GLN J C 1
ATOM 15276 O O . GLN C 3 130 ? 143.49500 185.35800 138.59100 1.000 109.03753 2187 GLN J O 1
ATOM 15282 N N . LEU C 3 131 ? 144.42200 185.85600 136.59700 1.000 102.09957 2188 LEU J N 1
ATOM 15283 C CA . LEU C 3 131 ? 145.30500 184.69900 136.61300 1.000 102.09957 2188 LEU J CA 1
ATOM 15284 C C . LEU C 3 131 ? 146.39100 184.89000 137.66300 1.000 102.09957 2188 LEU J C 1
ATOM 15285 O O . LEU C 3 131 ? 146.98400 185.96600 137.76900 1.000 102.09957 2188 LEU J O 1
ATOM 15290 N N . SER C 3 132 ? 146.64600 183.84700 138.44200 1.000 99.83631 2189 SER J N 1
ATOM 15291 C CA . SER C 3 132 ? 147.59700 183.95900 139.53300 1.000 99.83631 2189 SER J CA 1
ATOM 15292 C C . SER C 3 132 ? 149.02100 184.06200 138.99300 1.000 99.83631 2189 SER J C 1
ATOM 15293 O O . SER C 3 132 ? 149.34200 183.45400 137.97100 1.000 99.83631 2189 SER J O 1
ATOM 15296 N N . PRO C 3 133 ? 149.89100 184.82800 139.65100 1.000 100.84367 2190 PRO J N 1
ATOM 15297 C CA . PRO C 3 133 ? 151.28300 184.91500 139.18900 1.000 100.84367 2190 PRO J CA 1
ATOM 15298 C C . PRO C 3 133 ? 152.00100 183.58300 139.19300 1.000 100.84367 2190 PRO J C 1
ATOM 15299 O O . PRO C 3 133 ? 152.91800 183.38000 138.38900 1.000 100.84367 2190 PRO J O 1
ATOM 15303 N N . GLN C 3 134 ? 151.62200 182.66800 140.08500 1.000 101.66979 2191 GLN J N 1
ATOM 15304 C CA . GLN C 3 134 ? 152.23000 181.34500 140.07300 1.000 101.66979 2191 GLN J CA 1
ATOM 15305 C C . GLN C 3 134 ? 151.95100 180.63100 138.76000 1.000 101.66979 2191 GLN J C 1
ATOM 15306 O O . GLN C 3 134 ? 152.83500 179.96800 138.20700 1.000 101.66979 2191 GLN J O 1
ATOM 15312 N N . ASP C 3 135 ? 150.73000 180.76100 138.24000 1.000 98.28827 2192 ASP J N 1
ATOM 15313 C CA . ASP C 3 135 ? 150.38500 180.10100 136.98700 1.000 98.28827 2192 ASP J CA 1
ATOM 15314 C C . ASP C 3 135 ? 151.20000 180.65400 135.82600 1.000 98.28827 2192 ASP J C 1
ATOM 15315 O O . ASP C 3 135 ? 151.71300 179.89300 134.99900 1.000 98.28827 2192 ASP J O 1
ATOM 15320 N N . VAL C 3 136 ? 151.32800 181.97800 135.73900 1.000 97.52931 2193 VAL J N 1
ATOM 15321 C CA . VAL C 3 136 ? 152.07500 182.54700 134.62400 1.000 97.52931 2193 VAL J CA 1
ATOM 15322 C C . VAL C 3 136 ? 153.55400 182.21500 134.75300 1.000 97.52931 2193 VAL J C 1
ATOM 15323 O O . VAL C 3 136 ? 154.22800 181.94900 133.75300 1.000 97.52931 2193 VAL J O 1
ATOM 15327 N N . THR C 3 137 ? 154.07900 182.19900 135.97800 1.000 96.02291 2194 THR J N 1
ATOM 15328 C CA . THR C 3 137 ? 155.47300 181.81800 136.16500 1.000 96.02291 2194 THR J CA 1
ATOM 15329 C C . THR C 3 137 ? 155.70300 180.37600 135.74000 1.000 96.02291 2194 THR J C 1
ATOM 15330 O O . THR C 3 137 ? 156.67200 180.07200 135.03900 1.000 96.02291 2194 THR J O 1
ATOM 15334 N N . THR C 3 138 ? 154.80700 179.47600 136.13800 1.000 92.55289 2195 THR J N 1
ATOM 15335 C CA . THR C 3 138 ? 154.95300 178.07500 135.76800 1.000 92.55289 2195 THR J CA 1
ATOM 15336 C C . THR C 3 138 ? 154.86800 177.89100 134.26200 1.000 92.55289 2195 THR J C 1
ATOM 15337 O O . THR C 3 138 ? 155.67200 177.16100 133.67000 1.000 92.55289 2195 THR J O 1
ATOM 15341 N N . HIS C 3 139 ? 153.90400 178.55000 133.62200 1.000 90.29961 2196 HIS J N 1
ATOM 15342 C CA . HIS C 3 139 ? 153.75300 178.41500 132.18000 1.000 90.29961 2196 HIS J CA 1
ATOM 15343 C C . HIS C 3 139 ? 154.96700 178.96600 131.44900 1.000 90.29961 2196 HIS J C 1
ATOM 15344 O O . HIS C 3 139 ? 155.44400 178.36300 130.48200 1.000 90.29961 2196 HIS J O 1
ATOM 15351 N N . ALA C 3 140 ? 155.48800 180.10800 131.90000 1.000 94.22825 2197 ALA J N 1
ATOM 15352 C CA . ALA C 3 140 ? 156.67100 180.67300 131.26700 1.000 94.22825 2197 ALA J CA 1
ATOM 15353 C C . ALA C 3 140 ? 157.87800 179.76700 131.44300 1.000 94.22825 2197 ALA J C 1
ATOM 15354 O O . ALA C 3 140 ? 158.67900 179.60900 130.51900 1.000 94.22825 2197 ALA J O 1
ATOM 15356 N N . LYS C 3 141 ? 158.03500 179.16900 132.62600 1.000 95.24681 2198 LYS J N 1
ATOM 15357 C CA . LYS C 3 141 ? 159.14600 178.24600 132.83100 1.000 95.24681 2198 LYS J CA 1
ATOM 15358 C C . LYS C 3 141 ? 159.02600 177.03600 131.91900 1.000 95.24681 2198 LYS J C 1
ATOM 15359 O O . LYS C 3 141 ? 160.01900 176.58500 131.33700 1.000 95.24681 2198 LYS J O 1
ATOM 15365 N N . ILE C 3 142 ? 157.81600 176.49500 131.78000 1.000 92.05800 2199 ILE J N 1
ATOM 15366 C CA . ILE C 3 142 ? 157.62600 175.34500 130.90300 1.000 92.05800 2199 ILE J CA 1
ATOM 15367 C C . ILE C 3 142 ? 157.94200 175.71500 129.46300 1.000 92.05800 2199 ILE J C 1
ATOM 15368 O O . ILE C 3 142 ? 158.58500 174.94800 128.73800 1.000 92.05800 2199 ILE J O 1
ATOM 15373 N N . MET C 3 143 ? 157.49300 176.89100 129.02000 1.000 94.51706 2200 MET J N 1
ATOM 15374 C CA . MET C 3 143 ? 157.78600 177.32100 127.65800 1.000 94.51706 2200 MET J CA 1
ATOM 15375 C C . MET C 3 143 ? 159.28000 177.51400 127.44800 1.000 94.51706 2200 MET J C 1
ATOM 15376 O O . MET C 3 143 ? 159.81900 177.13900 126.40200 1.000 94.51706 2200 MET J O 1
ATOM 15381 N N . ALA C 3 144 ? 159.96400 178.10700 128.42400 1.000 95.64709 2201 ALA J N 1
ATOM 15382 C CA . ALA C 3 144 ? 161.39400 178.34700 128.28300 1.000 95.64709 2201 ALA J CA 1
ATOM 15383 C C . ALA C 3 144 ? 162.17600 177.04300 128.23300 1.000 95.64709 2201 ALA J C 1
ATOM 15384 O O . ALA C 3 144 ? 163.11300 176.90800 127.44000 1.000 95.64709 2201 ALA J O 1
ATOM 15386 N N . ASP C 3 145 ? 161.81500 176.07500 129.07600 1.000 98.84358 2202 ASP J N 1
ATOM 15387 C CA . ASP C 3 145 ? 162.56200 174.82200 129.10500 1.000 98.84358 2202 ASP J CA 1
ATOM 15388 C C . ASP C 3 145 ? 162.33200 174.00200 127.84200 1.000 98.84358 2202 ASP J C 1
ATOM 15389 O O . ASP C 3 145 ? 163.25500 173.34700 127.34800 1.000 98.84358 2202 ASP J O 1
ATOM 15394 N N . ASN C 3 146 ? 161.11600 174.01700 127.30700 1.000 95.61335 2203 ASN J N 1
ATOM 15395 C CA . ASN C 3 146 ? 160.75900 173.16600 126.17900 1.000 95.61335 2203 ASN J CA 1
ATOM 15396 C C . ASN C 3 146 ? 160.31400 174.00900 124.99600 1.000 95.61335 2203 ASN J C 1
ATOM 15397 O O . ASN C 3 146 ? 159.28800 174.70200 125.08900 1.000 95.61335 2203 ASN J O 1
ATOM 15402 N N . PRO C 3 147 ? 161.03200 173.98400 123.87000 1.000 93.93770 2204 PRO J N 1
ATOM 15403 C CA . PRO C 3 147 ? 160.59000 174.74400 122.69400 1.000 93.93770 2204 PRO J CA 1
ATOM 15404 C C . PRO C 3 147 ? 159.31600 174.21400 122.06900 1.000 93.93770 2204 PRO J C 1
ATOM 15405 O O . PRO C 3 147 ? 158.72000 174.91300 121.24200 1.000 93.93770 2204 PRO J O 1
ATOM 15409 N N . SER C 3 148 ? 158.88900 173.00200 122.42000 1.000 91.22018 2205 SER J N 1
ATOM 15410 C CA . SER C 3 148 ? 157.68600 172.43300 121.83000 1.000 91.22018 2205 SER J CA 1
ATOM 15411 C C . SER C 3 148 ? 156.43100 173.20900 122.19300 1.000 91.22018 2205 SER J C 1
ATOM 15412 O O . SER C 3 148 ? 155.43900 173.12700 121.46400 1.000 91.22018 2205 SER J O 1
ATOM 15415 N N . TRP C 3 149 ? 156.44500 173.95100 123.29700 1.000 90.03429 2206 TRP J N 1
ATOM 15416 C CA . TRP C 3 149 ? 155.29300 174.73900 123.71900 1.000 90.03429 2206 TRP J CA 1
ATOM 15417 C C . TRP C 3 149 ? 155.35700 176.10000 123.04100 1.000 90.03429 2206 TRP J C 1
ATOM 15418 O O . TRP C 3 149 ? 156.21500 176.92600 123.36700 1.000 90.03429 2206 TRP J O 1
ATOM 15429 N N . ASP C 3 150 ? 154.45300 176.33100 122.09700 1.000 97.66487 2207 ASP J N 1
ATOM 15430 C CA . ASP C 3 150 ? 154.39800 177.61200 121.41600 1.000 97.66487 2207 ASP J CA 1
ATOM 15431 C C . ASP C 3 150 ? 153.82300 178.67700 122.33900 1.000 97.66487 2207 ASP J C 1
ATOM 15432 O O . ASP C 3 150 ? 153.03500 178.38900 123.24200 1.000 97.66487 2207 ASP J O 1
ATOM 15437 N N . GLY C 3 151 ? 154.23500 179.92200 122.10900 1.000 98.06499 2208 GLY J N 1
ATOM 15438 C CA . GLY C 3 151 ? 153.77400 181.00600 122.95800 1.000 98.06499 2208 GLY J CA 1
ATOM 15439 C C . GLY C 3 151 ? 152.28200 181.24800 122.85000 1.000 98.06499 2208 GLY J C 1
ATOM 15440 O O . GLY C 3 151 ? 151.61200 181.50600 123.85100 1.000 98.06499 2208 GLY J O 1
ATOM 15441 N N . GLU C 3 152 ? 151.74200 181.16800 121.63600 1.000 99.17279 2209 GLU J N 1
ATOM 15442 C CA . GLU C 3 152 ? 150.33700 181.46500 121.40100 1.000 99.17279 2209 GLU J CA 1
ATOM 15443 C C . GLU C 3 152 ? 149.44600 180.23500 121.39700 1.000 99.17279 2209 GLU J C 1
ATOM 15444 O O . GLU C 3 152 ? 148.25500 180.35100 121.69500 1.000 99.17279 2209 GLU J O 1
ATOM 15450 N N . LYS C 3 153 ? 149.98200 179.06300 121.06200 1.000 95.53789 2210 LYS J N 1
ATOM 15451 C CA . LYS C 3 153 ? 149.14100 177.87500 120.99500 1.000 95.53789 2210 LYS J CA 1
ATOM 15452 C C . LYS C 3 153 ? 148.78300 177.36000 122.38400 1.000 95.53789 2210 LYS J C 1
ATOM 15453 O O . LYS C 3 153 ? 147.65300 176.91800 122.61100 1.000 95.53789 2210 LYS J O 1
ATOM 15459 N N . THR C 3 154 ? 149.72500 177.40100 123.32100 1.000 91.29546 2211 THR J N 1
ATOM 15460 C CA . THR C 3 154 ? 149.48800 176.86900 124.65500 1.000 91.29546 2211 THR J CA 1
ATOM 15461 C C . THR C 3 154 ? 148.65000 177.82900 125.48700 1.000 91.29546 2211 THR J C 1
ATOM 15462 O O . THR C 3 154 ? 148.77400 179.04900 125.36700 1.000 91.29546 2211 THR J O 1
ATOM 15466 N N . ILE C 3 155 ? 147.79900 177.26500 126.34600 1.000 86.43390 2212 ILE J N 1
ATOM 15467 C CA . ILE C 3 155 ? 146.90400 178.03300 127.20100 1.000 86.43390 2212 ILE J CA 1
ATOM 15468 C C . ILE C 3 155 ? 146.91100 177.44300 128.60400 1.000 86.43390 2212 ILE J C 1
ATOM 15469 O O . ILE C 3 155 ? 147.45300 176.36700 128.85100 1.000 86.43390 2212 ILE J O 1
ATOM 15474 N N . ILE C 3 156 ? 146.28600 178.16900 129.52600 1.000 85.62373 2213 ILE J N 1
ATOM 15475 C CA . ILE C 3 156 ? 146.08100 177.72800 130.89800 1.000 85.62373 2213 ILE J CA 1
ATOM 15476 C C . ILE C 3 156 ? 144.59000 177.74800 131.17700 1.000 85.62373 2213 ILE J C 1
ATOM 15477 O O . ILE C 3 156 ? 143.93200 178.77500 130.97800 1.000 85.62373 2213 ILE J O 1
ATOM 15482 N N . ILE C 3 157 ? 144.05500 176.62700 131.64400 1.000 83.80553 2214 ILE J N 1
ATOM 15483 C CA . ILE C 3 157 ? 142.65000 176.51800 132.00900 1.000 83.80553 2214 ILE J CA 1
ATOM 15484 C C . ILE C 3 157 ? 142.57000 176.36500 133.51800 1.000 83.80553 2214 ILE J C 1
ATOM 15485 O O . ILE C 3 157 ? 143.14100 175.42600 134.08300 1.000 83.80553 2214 ILE J O 1
ATOM 15490 N N . THR C 3 158 ? 141.86400 177.27800 134.17200 1.000 84.18339 2215 THR J N 1
ATOM 15491 C CA . THR C 3 158 ? 141.72000 177.26800 135.62100 1.000 84.18339 2215 THR J CA 1
ATOM 15492 C C . THR C 3 158 ? 140.28500 176.90900 135.96900 1.000 84.18339 2215 THR J C 1
ATOM 15493 O O . THR C 3 158 ? 139.36100 177.65300 135.63300 1.000 84.18339 2215 THR J O 1
ATOM 15497 N N . CYS C 3 159 ? 140.10400 175.78900 136.66000 1.000 90.59919 2216 CYS J N 1
ATOM 15498 C CA . CYS C 3 159 ? 138.77900 175.29600 137.03000 1.000 90.59919 2216 CYS J CA 1
ATOM 15499 C C . CYS C 3 159 ? 138.53800 175.61700 138.50200 1.000 90.59919 2216 CYS J C 1
ATOM 15500 O O . CYS C 3 159 ? 138.79500 174.80000 139.38500 1.000 90.59919 2216 CYS J O 1
ATOM 15503 N N . SER C 3 160 ? 138.03200 176.81700 138.76600 1.000 93.62371 2217 SER J N 1
ATOM 15504 C CA . SER C 3 160 ? 137.77400 177.24800 140.13000 1.000 93.62371 2217 SER J CA 1
ATOM 15505 C C . SER C 3 160 ? 136.54200 176.55600 140.69200 1.000 93.62371 2217 SER J C 1
ATOM 15506 O O . SER C 3 160 ? 135.63100 176.17000 139.95900 1.000 93.62371 2217 SER J O 1
ATOM 15509 N N . PHE C 3 161 ? 136.51900 176.40400 142.01100 1.000 93.54520 2218 PHE J N 1
ATOM 15510 C CA . PHE C 3 161 ? 135.41300 175.74700 142.70500 1.000 93.54520 2218 PHE J CA 1
ATOM 15511 C C . PHE C 3 161 ? 134.50500 176.82300 143.28700 1.000 93.54520 2218 PHE J C 1
ATOM 15512 O O . PHE C 3 161 ? 134.69300 177.28100 144.41300 1.000 93.54520 2218 PHE J O 1
ATOM 15520 N N . THR C 3 162 ? 133.51200 177.22800 142.50600 1.000 100.43447 2219 THR J N 1
ATOM 15521 C CA . THR C 3 162 ? 132.49900 178.14200 142.99400 1.000 100.43447 2219 THR J CA 1
ATOM 15522 C C . THR C 3 162 ? 131.54500 177.40200 143.92700 1.000 100.43447 2219 THR J C 1
ATOM 15523 O O . THR C 3 162 ? 131.49700 176.17100 143.92600 1.000 100.43447 2219 THR J O 1
ATOM 15527 N N . PRO C 3 163 ? 130.78700 178.12900 144.75400 1.000 102.40225 2220 PRO J N 1
ATOM 15528 C CA . PRO C 3 163 ? 129.86100 177.44800 145.66700 1.000 102.40225 2220 PRO J CA 1
ATOM 15529 C C . PRO C 3 163 ? 128.80000 176.64800 144.93200 1.000 102.40225 2220 PRO J C 1
ATOM 15530 O O . PRO C 3 163 ? 127.93800 177.21300 144.25500 1.000 102.40225 2220 PRO J O 1
ATOM 15534 N N . GLY C 3 164 ? 128.86100 175.32600 145.06100 1.000 99.85053 2221 GLY J N 1
ATOM 15535 C CA . GLY C 3 164 ? 127.89600 174.44300 144.44700 1.000 99.85053 2221 GLY J CA 1
ATOM 15536 C C . GLY C 3 164 ? 128.12700 174.14200 142.98500 1.000 99.85053 2221 GLY J C 1
ATOM 15537 O O . GLY C 3 164 ? 127.33500 173.39800 142.39400 1.000 99.85053 2221 GLY J O 1
ATOM 15538 N N . SER C 3 165 ? 129.18000 174.67900 142.38300 1.000 99.68395 2222 SER J N 1
ATOM 15539 C CA . SER C 3 165 ? 129.42900 174.50300 140.95900 1.000 99.68395 2222 SER J CA 1
ATOM 15540 C C . SER C 3 165 ? 130.91800 174.69600 140.70600 1.000 99.68395 2222 SER J C 1
ATOM 15541 O O . SER C 3 165 ? 131.72900 174.69400 141.63800 1.000 99.68395 2222 SER J O 1
ATOM 15544 N N . CYS C 3 166 ? 131.28400 174.85200 139.43800 1.000 98.29316 2223 CYS J N 1
ATOM 15545 C CA . CYS C 3 166 ? 132.66400 175.13200 139.07300 1.000 98.29316 2223 CYS J CA 1
ATOM 15546 C C . CYS C 3 166 ? 132.68300 175.93900 137.78600 1.000 98.29316 2223 CYS J C 1
ATOM 15547 O O . CYS C 3 166 ? 131.97700 175.61100 136.83000 1.000 98.29316 2223 CYS J O 1
ATOM 15550 N N . THR C 3 167 ? 133.48600 176.99600 137.76900 1.000 95.27061 2224 THR J N 1
ATOM 15551 C CA . THR C 3 167 ? 133.64500 177.84400 136.59900 1.000 95.27061 2224 THR J CA 1
ATOM 15552 C C . THR C 3 167 ? 135.07900 177.74800 136.11500 1.000 95.27061 2224 THR J C 1
ATOM 15553 O O . THR C 3 167 ? 136.01400 177.87800 136.91000 1.000 95.27061 2224 THR J O 1
ATOM 15557 N N . LEU C 3 168 ? 135.25100 177.52700 134.81800 1.000 90.76282 2225 LEU J N 1
ATOM 15558 C CA . LEU C 3 168 ? 136.56900 177.35400 134.23300 1.000 90.76282 2225 LEU J CA 1
ATOM 15559 C C . LEU C 3 168 ? 136.80300 178.40200 133.15800 1.000 90.76282 2225 LEU J C 1
ATOM 15560 O O . LEU C 3 168 ? 135.90900 178.70500 132.36600 1.000 90.76282 2225 LEU J O 1
ATOM 15565 N N . THR C 3 169 ? 138.01200 178.95400 133.14000 1.000 90.26559 2226 THR J N 1
ATOM 15566 C CA . THR C 3 169 ? 138.38000 180.02700 132.23300 1.000 90.26559 2226 THR J CA 1
ATOM 15567 C C . THR C 3 169 ? 139.74700 179.74100 131.63500 1.000 90.26559 2226 THR J C 1
ATOM 15568 O O . THR C 3 169 ? 140.64600 179.26300 132.33100 1.000 90.26559 2226 THR J O 1
ATOM 15572 N N . ALA C 3 170 ? 139.90500 180.03900 130.35200 1.000 91.16944 2227 ALA J N 1
ATOM 15573 C CA . ALA C 3 170 ? 141.16800 179.84600 129.65800 1.000 91.16944 2227 ALA J CA 1
ATOM 15574 C C . ALA C 3 170 ? 141.94100 181.15700 129.58600 1.000 91.16944 2227 ALA J C 1
ATOM 15575 O O . ALA C 3 170 ? 141.35700 182.24000 129.53600 1.000 91.16944 2227 ALA J O 1
ATOM 15577 N N . TYR C 3 171 ? 143.26600 181.04900 129.58500 1.000 92.36726 2228 TYR J N 1
ATOM 15578 C CA . TYR C 3 171 ? 144.13400 182.21300 129.53600 1.000 92.36726 2228 TYR J CA 1
ATOM 15579 C C . TYR C 3 171 ? 145.30000 181.94200 128.59800 1.000 92.36726 2228 TYR J C 1
ATOM 15580 O O . TYR C 3 171 ? 145.65800 180.79500 128.33600 1.000 92.36726 2228 TYR J O 1
ATOM 15589 N N . LYS C 3 172 ? 145.89100 183.01900 128.09400 1.000 95.19088 2229 LYS J N 1
ATOM 15590 C CA . LYS C 3 172 ? 147.05500 182.94700 127.22500 1.000 95.19088 2229 LYS J CA 1
ATOM 15591 C C . LYS C 3 172 ? 148.06900 183.98900 127.67000 1.000 95.19088 2229 LYS J C 1
ATOM 15592 O O . LYS C 3 172 ? 147.70200 185.04600 128.18500 1.000 95.19088 2229 LYS J O 1
ATOM 15598 N N . LEU C 3 173 ? 149.34700 183.68800 127.46800 1.000 97.75524 2230 LEU J N 1
ATOM 15599 C CA . LEU C 3 173 ? 150.42700 184.57000 127.88800 1.000 97.75524 2230 LEU J CA 1
ATOM 15600 C C . LEU C 3 173 ? 150.90000 185.42600 126.72200 1.000 97.75524 2230 LEU J C 1
ATOM 15601 O O . LEU C 3 173 ? 151.22600 184.90300 125.65200 1.000 97.75524 2230 LEU J O 1
ATOM 15606 N N . THR C 3 174 ? 150.93900 186.73700 126.93400 1.000 102.83164 2231 THR J N 1
ATOM 15607 C CA . THR C 3 174 ? 151.52400 187.64000 125.96400 1.000 102.83164 2231 THR J CA 1
ATOM 15608 C C . THR C 3 174 ? 153.04400 187.51000 125.98700 1.000 102.83164 2231 THR J C 1
ATOM 15609 O O . THR C 3 174 ? 153.61200 186.99200 126.94900 1.000 102.83164 2231 THR J O 1
ATOM 15613 N N . PRO C 3 175 ? 153.72800 187.95700 124.92900 1.000 103.96365 2232 PRO J N 1
ATOM 15614 C CA . PRO C 3 175 ? 155.19900 187.88600 124.94500 1.000 103.96365 2232 PRO J CA 1
ATOM 15615 C C . PRO C 3 175 ? 155.82200 188.61500 126.12000 1.000 103.96365 2232 PRO J C 1
ATOM 15616 O O . PRO C 3 175 ? 156.84100 188.16000 126.65200 1.000 103.96365 2232 PRO J O 1
ATOM 15620 N N . SER C 3 176 ? 155.23800 189.73600 126.54600 1.000 104.61387 2233 SER J N 1
ATOM 15621 C CA . SER C 3 176 ? 155.71100 190.38200 127.76400 1.000 104.61387 2233 SER J CA 1
ATOM 15622 C C . SER C 3 176 ? 155.49900 189.47900 128.96800 1.000 104.61387 2233 SER J C 1
ATOM 15623 O O . SER C 3 176 ? 156.32800 189.44400 129.88500 1.000 104.61387 2233 SER J O 1
ATOM 15626 N N . GLY C 3 177 ? 154.38700 188.74500 128.98500 1.000 103.83710 2234 GLY J N 1
ATOM 15627 C CA . GLY C 3 177 ? 154.16300 187.78700 130.05300 1.000 103.83710 2234 GLY J CA 1
ATOM 15628 C C . GLY C 3 177 ? 155.21800 186.70100 130.08900 1.000 103.83710 2234 GLY J C 1
ATOM 15629 O O . GLY C 3 177 ? 155.71000 186.34200 131.15700 1.000 103.83710 2234 GLY J O 1
ATOM 15630 N N . TYR C 3 178 ? 155.58000 186.16500 128.92300 1.000 103.86587 2235 TYR J N 1
ATOM 15631 C CA . TYR C 3 178 ? 156.65700 185.18300 128.86800 1.000 103.86587 2235 TYR J CA 1
ATOM 15632 C C . TYR C 3 178 ? 157.96700 185.78600 129.35100 1.000 103.86587 2235 TYR J C 1
ATOM 15633 O O . TYR C 3 178 ? 158.70000 185.16000 130.12600 1.000 103.86587 2235 TYR J O 1
ATOM 15642 N N . GLU C 3 179 ? 158.26300 187.01300 128.92000 1.000 108.05200 2236 GLU J N 1
ATOM 15643 C CA . GLU C 3 179 ? 159.50900 187.66100 129.31100 1.000 108.05200 2236 GLU J CA 1
ATOM 15644 C C . GLU C 3 179 ? 159.58500 187.84500 130.81900 1.000 108.05200 2236 GLU J C 1
ATOM 15645 O O . GLU C 3 179 ? 160.63400 187.61100 131.42800 1.000 108.05200 2236 GLU J O 1
ATOM 15651 N N . TRP C 3 180 ? 158.48400 188.26300 131.44200 1.000 107.08121 2237 TRP J N 1
ATOM 15652 C CA . TRP C 3 180 ? 158.49700 188.46800 132.88600 1.000 107.08121 2237 TRP J CA 1
ATOM 15653 C C . TRP C 3 180 ? 158.51800 187.14600 133.63800 1.000 107.08121 2237 TRP J C 1
ATOM 15654 O O . TRP C 3 180 ? 159.23700 187.00600 134.63300 1.000 107.08121 2237 TRP J O 1
ATOM 15665 N N . GLY C 3 181 ? 157.73100 186.16900 133.18900 1.000 105.74246 2238 GLY J N 1
ATOM 15666 C CA . GLY C 3 181 ? 157.64200 184.91200 133.91000 1.000 105.74246 2238 GLY J CA 1
ATOM 15667 C C . GLY C 3 181 ? 158.92000 184.10200 133.85900 1.000 105.74246 2238 GLY J C 1
ATOM 15668 O O . GLY C 3 181 ? 159.27700 183.43800 134.83400 1.000 105.74246 2238 GLY J O 1
ATOM 15669 N N . ARG C 3 182 ? 159.62200 184.13100 132.72400 1.000 108.58743 2239 ARG J N 1
ATOM 15670 C CA . ARG C 3 182 ? 160.83900 183.33700 132.60600 1.000 108.58743 2239 ARG J CA 1
ATOM 15671 C C . ARG C 3 182 ? 161.89100 183.78800 133.61100 1.000 108.58743 2239 ARG J C 1
ATOM 15672 O O . ARG C 3 182 ? 162.59100 182.95800 134.20000 1.000 108.58743 2239 ARG J O 1
ATOM 15680 N N . GLN C 3 183 ? 162.01200 185.09200 133.82900 1.000 111.66542 2240 GLN J N 1
ATOM 15681 C CA . GLN C 3 183 ? 162.99500 185.62400 134.76000 1.000 111.66542 2240 GLN J CA 1
ATOM 15682 C C . GLN C 3 183 ? 162.47200 185.72700 136.18500 1.000 111.66542 2240 GLN J C 1
ATOM 15683 O O . GLN C 3 183 ? 163.23600 186.09300 137.08300 1.000 111.66542 2240 GLN J O 1
ATOM 15689 N N . ASN C 3 184 ? 161.19900 185.42500 136.41600 1.000 112.17486 2241 ASN J N 1
ATOM 15690 C CA . ASN C 3 184 ? 160.63300 185.54400 137.75400 1.000 112.17486 2241 ASN J CA 1
ATOM 15691 C C . ASN C 3 184 ? 161.18100 184.45500 138.66500 1.000 112.17486 2241 ASN J C 1
ATOM 15692 O O . ASN C 3 184 ? 161.19300 183.27500 138.30500 1.000 112.17486 2241 ASN J O 1
ATOM 15697 N N . THR C 3 185 ? 161.63300 184.85500 139.85300 1.000 117.94490 2242 THR J N 1
ATOM 15698 C CA . THR C 3 185 ? 162.14600 183.92200 140.84900 1.000 117.94490 2242 THR J CA 1
ATOM 15699 C C . THR C 3 185 ? 161.40600 184.02700 142.17600 1.000 117.94490 2242 THR J C 1
ATOM 15700 O O . THR C 3 185 ? 161.80400 183.37700 143.14800 1.000 117.94490 2242 THR J O 1
ATOM 15704 N N . ASP C 3 186 ? 160.34800 184.82600 142.24500 1.000 119.91487 2243 ASP J N 1
ATOM 15705 C CA . ASP C 3 186 ? 159.60100 185.03400 143.47600 1.000 119.91487 2243 ASP J CA 1
ATOM 15706 C C . ASP C 3 186 ? 158.35300 184.16400 143.47100 1.000 119.91487 2243 ASP J C 1
ATOM 15707 O O . ASP C 3 186 ? 157.55500 184.22000 142.53000 1.000 119.91487 2243 ASP J O 1
ATOM 15712 N N . LYS C 3 187 ? 158.18600 183.36900 144.52400 1.000 118.22000 2244 LYS J N 1
ATOM 15713 C CA . LYS C 3 187 ? 157.02800 182.50000 144.67200 1.000 118.22000 2244 LYS J CA 1
ATOM 15714 C C . LYS C 3 187 ? 155.94400 183.11800 145.54000 1.000 118.22000 2244 LYS J C 1
ATOM 15715 O O . LYS C 3 187 ? 154.99400 182.42600 145.91500 1.000 118.22000 2244 LYS J O 1
ATOM 15721 N N . GLY C 3 188 ? 156.06300 184.39900 145.86700 1.000 117.43906 2245 GLY J N 1
ATOM 15722 C CA . GLY C 3 188 ? 155.06700 185.05600 146.68200 1.000 117.43906 2245 GLY J CA 1
ATOM 15723 C C . GLY C 3 188 ? 153.75200 185.23100 145.95000 1.000 117.43906 2245 GLY J C 1
ATOM 15724 O O . GLY C 3 188 ? 153.63100 185.01700 144.74500 1.000 117.43906 2245 GLY J O 1
ATOM 15725 N N . ASN C 3 189 ? 152.73500 185.62700 146.71500 1.000 116.80128 2246 ASN J N 1
ATOM 15726 C CA . ASN C 3 189 ? 151.41000 185.79800 146.13500 1.000 116.80128 2246 ASN J CA 1
ATOM 15727 C C . ASN C 3 189 ? 151.32700 187.05300 145.27700 1.000 116.80128 2246 ASN J C 1
ATOM 15728 O O . ASN C 3 189 ? 150.51400 187.11200 144.34900 1.000 116.80128 2246 ASN J O 1
ATOM 15733 N N . ASN C 3 190 ? 152.14300 188.06200 145.56900 1.000 116.56793 2247 ASN J N 1
ATOM 15734 C CA . ASN C 3 190 ? 152.14700 189.32100 144.82400 1.000 116.56793 2247 ASN J CA 1
ATOM 15735 C C . ASN C 3 190 ? 153.57900 189.68200 144.45700 1.000 116.56793 2247 ASN J C 1
ATOM 15736 O O . ASN C 3 190 ? 154.19000 190.56100 145.07900 1.000 116.56793 2247 ASN J O 1
ATOM 15741 N N . PRO C 3 191 ? 154.14900 189.02200 143.45100 1.000 116.11486 2248 PRO J N 1
ATOM 15742 C CA . PRO C 3 191 ? 155.51300 189.35500 143.03200 1.000 116.11486 2248 PRO J CA 1
ATOM 15743 C C . PRO C 3 191 ? 155.58200 190.74100 142.41800 1.000 116.11486 2248 PRO J C 1
ATOM 15744 O O . PRO C 3 191 ? 154.60000 191.26100 141.88200 1.000 116.11486 2248 PRO J O 1
ATOM 15748 N N . LYS C 3 192 ? 156.76200 191.34400 142.50900 1.000 116.68638 2249 LYS J N 1
ATOM 15749 C CA . LYS C 3 192 ? 156.97500 192.65000 141.90700 1.000 116.68638 2249 LYS J CA 1
ATOM 15750 C C . LYS C 3 192 ? 157.05200 192.53400 140.38900 1.000 116.68638 2249 LYS J C 1
ATOM 15751 O O . LYS C 3 192 ? 157.49600 191.52300 139.84000 1.000 116.68638 2249 LYS J O 1
ATOM 15757 N N . GLY C 3 193 ? 156.60800 193.58700 139.70900 1.000 112.84569 2250 GLY J N 1
ATOM 15758 C CA . GLY C 3 193 ? 156.63300 193.60300 138.26300 1.000 112.84569 2250 GLY J CA 1
ATOM 15759 C C . GLY C 3 193 ? 155.55800 192.78400 137.59400 1.000 112.84569 2250 GLY J C 1
ATOM 15760 O O . GLY C 3 193 ? 155.70000 192.44300 136.41800 1.000 112.84569 2250 GLY J O 1
ATOM 15761 N N . TYR C 3 194 ? 154.48500 192.45600 138.30300 1.000 108.36790 2251 TYR J N 1
ATOM 15762 C CA . TYR C 3 194 ? 153.39000 191.66300 137.75900 1.000 108.36790 2251 TYR J CA 1
ATOM 15763 C C . TYR C 3 194 ? 152.19400 192.57000 137.51900 1.000 108.36790 2251 TYR J C 1
ATOM 15764 O O . TYR C 3 194 ? 151.72400 193.23900 138.44500 1.000 108.36790 2251 TYR J O 1
ATOM 15773 N N . LEU C 3 195 ? 151.70600 192.58900 136.28800 1.000 107.23108 2252 LEU J N 1
ATOM 15774 C CA . LEU C 3 195 ? 150.57400 193.41000 135.89500 1.000 107.23108 2252 LEU J CA 1
ATOM 15775 C C . LEU C 3 195 ? 149.68900 192.59800 134.96500 1.000 107.23108 2252 LEU J C 1
ATOM 15776 O O . LEU C 3 195 ? 150.15700 191.64900 134.32800 1.000 107.23108 2252 LEU J O 1
ATOM 15781 N N . PRO C 3 196 ? 148.40000 192.94100 134.86800 1.000 105.31144 2253 PRO J N 1
ATOM 15782 C CA . PRO C 3 196 ? 147.47600 192.12000 134.06800 1.000 105.31144 2253 PRO J CA 1
ATOM 15783 C C . PRO C 3 196 ? 147.78700 192.09500 132.58300 1.000 105.31144 2253 PRO J C 1
ATOM 15784 O O . PRO C 3 196 ? 147.23000 191.25000 131.87400 1.000 105.31144 2253 PRO J O 1
ATOM 15788 N N . SER C 3 197 ? 148.64400 192.98500 132.08600 1.000 104.31895 2254 SER J N 1
ATOM 15789 C CA . SER C 3 197 ? 149.00400 192.96900 130.67500 1.000 104.31895 2254 SER J CA 1
ATOM 15790 C C . SER C 3 197 ? 149.74400 191.70400 130.26700 1.000 104.31895 2254 SER J C 1
ATOM 15791 O O . SER C 3 197 ? 149.86600 191.43900 129.06800 1.000 104.31895 2254 SER J O 1
ATOM 15794 N N . HIS C 3 198 ? 150.24500 190.92900 131.22700 1.000 104.97511 2255 HIS J N 1
ATOM 15795 C CA . HIS C 3 198 ? 151.01300 189.73600 130.89800 1.000 104.97511 2255 HIS J CA 1
ATOM 15796 C C . HIS C 3 198 ? 150.14900 188.67100 130.23700 1.000 104.97511 2255 HIS J C 1
ATOM 15797 O O . HIS C 3 198 ? 150.59600 187.99500 129.30500 1.000 104.97511 2255 HIS J O 1
ATOM 15804 N N . TYR C 3 199 ? 148.91800 188.50300 130.69700 1.000 102.06127 2256 TYR J N 1
ATOM 15805 C CA . TYR C 3 199 ? 148.05600 187.42900 130.23400 1.000 102.06127 2256 TYR J CA 1
ATOM 15806 C C . TYR C 3 199 ? 146.86300 187.98200 129.46800 1.000 102.06127 2256 TYR J C 1
ATOM 15807 O O . TYR C 3 199 ? 146.47600 189.14100 129.62400 1.000 102.06127 2256 TYR J O 1
ATOM 15816 N N . GLU C 3 200 ? 146.28900 187.13000 128.62600 1.000 100.44220 2257 GLU J N 1
ATOM 15817 C CA . GLU C 3 200 ? 145.06200 187.43400 127.91100 1.000 100.44220 2257 GLU J CA 1
ATOM 15818 C C . GLU C 3 200 ? 144.10900 186.25700 128.02900 1.000 100.44220 2257 GLU J C 1
ATOM 15819 O O . GLU C 3 200 ? 144.53100 185.10000 128.07500 1.000 100.44220 2257 GLU J O 1
ATOM 15825 N N . ARG C 3 201 ? 142.81800 186.56400 128.07000 1.000 97.09585 2258 ARG J N 1
ATOM 15826 C CA . ARG C 3 201 ? 141.78800 185.54900 128.22200 1.000 97.09585 2258 ARG J CA 1
ATOM 15827 C C . ARG C 3 201 ? 141.34800 185.04300 126.85500 1.000 97.09585 2258 ARG J C 1
ATOM 15828 O O . ARG C 3 201 ? 141.17900 185.82300 125.91700 1.000 97.09585 2258 ARG J O 1
ATOM 15836 N N . VAL C 3 202 ? 141.16500 183.73100 126.74800 1.000 94.72895 2259 VAL J N 1
ATOM 15837 C CA . VAL C 3 202 ? 140.89900 183.06800 125.47900 1.000 94.72895 2259 VAL J CA 1
ATOM 15838 C C . VAL C 3 202 ? 139.54900 182.37400 125.54200 1.000 94.72895 2259 VAL J C 1
ATOM 15839 O O . VAL C 3 202 ? 139.20200 181.75900 126.55600 1.000 94.72895 2259 VAL J O 1
ATOM 15843 N N . GLN C 3 203 ? 138.78700 182.47700 124.45700 1.000 98.73916 2260 GLN J N 1
ATOM 15844 C CA . GLN C 3 203 ? 137.50100 181.80000 124.37200 1.000 98.73916 2260 GLN J CA 1
ATOM 15845 C C . GLN C 3 203 ? 137.68100 180.28800 124.37600 1.000 98.73916 2260 GLN J C 1
ATOM 15846 O O . GLN C 3 203 ? 138.58000 179.75300 123.72500 1.000 98.73916 2260 GLN J O 1
ATOM 15852 N N . MET C 3 204 ? 136.81600 179.59700 125.11400 1.000 94.73050 2261 MET J N 1
ATOM 15853 C CA . MET C 3 204 ? 136.80600 178.14400 125.14000 1.000 94.73050 2261 MET J CA 1
ATOM 15854 C C . MET C 3 204 ? 135.37000 177.66000 125.25500 1.000 94.73050 2261 MET J C 1
ATOM 15855 O O . MET C 3 204 ? 134.49000 178.37600 125.73500 1.000 94.73050 2261 MET J O 1
ATOM 15860 N N . LEU C 3 205 ? 135.14000 176.42800 124.81100 1.000 90.99751 2262 LEU J N 1
ATOM 15861 C CA . LEU C 3 205 ? 133.81000 175.84200 124.80500 1.000 90.99751 2262 LEU J CA 1
ATOM 15862 C C . LEU C 3 205 ? 133.86600 174.41900 125.33700 1.000 90.99751 2262 LEU J C 1
ATOM 15863 O O . LEU C 3 205 ? 134.88400 173.73500 125.21900 1.000 90.99751 2262 LEU J O 1
ATOM 15868 N N . LEU C 3 206 ? 132.76100 173.97900 125.92600 1.000 88.50402 2263 LEU J N 1
ATOM 15869 C CA . LEU C 3 206 ? 132.57500 172.58700 126.30200 1.000 88.50402 2263 LEU J CA 1
ATOM 15870 C C . LEU C 3 206 ? 131.69700 171.90100 125.26700 1.000 88.50402 2263 LEU J C 1
ATOM 15871 O O . LEU C 3 206 ? 130.85200 172.53500 124.63000 1.000 88.50402 2263 LEU J O 1
ATOM 15876 N N . SER C 3 207 ? 131.89900 170.59900 125.09800 1.000 90.02251 2264 SER J N 1
ATOM 15877 C CA . SER C 3 207 ? 131.18400 169.88800 124.05300 1.000 90.02251 2264 SER J CA 1
ATOM 15878 C C . SER C 3 207 ? 130.97900 168.43400 124.44000 1.000 90.02251 2264 SER J C 1
ATOM 15879 O O . SER C 3 207 ? 131.81900 167.82700 125.10500 1.000 90.02251 2264 SER J O 1
ATOM 15882 N N . ASP C 3 208 ? 129.84600 167.88500 124.00900 1.000 93.33456 2265 ASP J N 1
ATOM 15883 C CA . ASP C 3 208 ? 129.58400 166.45700 124.06500 1.000 93.33456 2265 ASP J CA 1
ATOM 15884 C C . ASP C 3 208 ? 129.69800 165.80000 122.69900 1.000 93.33456 2265 ASP J C 1
ATOM 15885 O O . ASP C 3 208 ? 129.37400 164.61900 122.56100 1.000 93.33456 2265 ASP J O 1
ATOM 15890 N N . ARG C 3 209 ? 130.14800 166.54300 121.68800 1.000 92.16027 2266 ARG J N 1
ATOM 15891 C CA . ARG C 3 209 ? 130.23500 165.99200 120.34200 1.000 92.16027 2266 ARG J CA 1
ATOM 15892 C C . ARG C 3 209 ? 131.25700 164.86700 120.26800 1.000 92.16027 2266 ARG J C 1
ATOM 15893 O O . ARG C 3 209 ? 131.03600 163.86700 119.57600 1.000 92.16027 2266 ARG J O 1
ATOM 15901 N N . PHE C 3 210 ? 132.37900 165.00900 120.96700 1.000 87.04995 2267 PHE J N 1
ATOM 15902 C CA . PHE C 3 210 ? 133.43700 164.01400 120.95000 1.000 87.04995 2267 PHE J CA 1
ATOM 15903 C C . PHE C 3 210 ? 133.88400 163.71400 122.37100 1.000 87.04995 2267 PHE J C 1
ATOM 15904 O O . PHE C 3 210 ? 133.60500 164.46700 123.30500 1.000 87.04995 2267 PHE J O 1
ATOM 15912 N N . LEU C 3 211 ? 134.58100 162.59600 122.52500 1.000 83.92703 2268 LEU J N 1
ATOM 15913 C CA . LEU C 3 211 ? 135.06700 162.14200 123.81600 1.000 83.92703 2268 LEU J CA 1
ATOM 15914 C C . LEU C 3 211 ? 136.58500 162.23500 123.87600 1.000 83.92703 2268 LEU J C 1
ATOM 15915 O O . LEU C 3 211 ? 137.27700 162.03200 122.87500 1.000 83.92703 2268 LEU J O 1
ATOM 15920 N N . GLY C 3 212 ? 137.10000 162.55100 125.06400 1.000 80.13574 2269 GLY J N 1
ATOM 15921 C CA . GLY C 3 212 ? 138.52000 162.55800 125.32100 1.000 80.13574 2269 GLY J CA 1
ATOM 15922 C C . GLY C 3 212 ? 138.92500 161.36700 126.17400 1.000 80.13574 2269 GLY J C 1
ATOM 15923 O O . GLY C 3 212 ? 138.09300 160.61800 126.67600 1.000 80.13574 2269 GLY J O 1
ATOM 15924 N N . PHE C 3 213 ? 140.23400 161.20700 126.33600 1.000 79.81328 2270 PHE J N 1
ATOM 15925 C CA . PHE C 3 213 ? 140.78300 160.11300 127.11900 1.000 79.81328 2270 PHE J CA 1
ATOM 15926 C C . PHE C 3 213 ? 141.86600 160.63700 128.05000 1.000 79.81328 2270 PHE J C 1
ATOM 15927 O O . PHE C 3 213 ? 142.31100 161.77900 127.94500 1.000 79.81328 2270 PHE J O 1
ATOM 15935 N N . PHE C 3 214 ? 142.27900 159.78400 128.98000 1.000 78.84130 2271 PHE J N 1
ATOM 15936 C CA . PHE C 3 214 ? 143.26800 160.12300 129.98900 1.000 78.84130 2271 PHE J CA 1
ATOM 15937 C C . PHE C 3 214 ? 144.51200 159.26800 129.81100 1.000 78.84130 2271 PHE J C 1
ATOM 15938 O O . PHE C 3 214 ? 144.45300 158.16700 129.26200 1.000 78.84130 2271 PHE J O 1
ATOM 15946 N N . MET C 3 215 ? 145.64200 159.78800 130.27700 1.000 81.21346 2272 MET J N 1
ATOM 15947 C CA . MET C 3 215 ? 146.87800 159.02500 130.34700 1.000 81.21346 2272 MET J CA 1
ATOM 15948 C C . MET C 3 215 ? 147.52700 159.27200 131.69700 1.000 81.21346 2272 MET J C 1
ATOM 15949 O O . MET C 3 215 ? 147.60400 160.41100 132.15900 1.000 81.21346 2272 MET J O 1
ATOM 15954 N N . VAL C 3 216 ? 147.99000 158.19700 132.32500 1.000 79.28077 2273 VAL J N 1
ATOM 15955 C CA . VAL C 3 216 ? 148.48700 158.25000 133.69800 1.000 79.28077 2273 VAL J CA 1
ATOM 15956 C C . VAL C 3 216 ? 149.82500 157.53000 133.75000 1.000 79.28077 2273 VAL J C 1
ATOM 15957 O O . VAL C 3 216 ? 150.14700 156.73200 132.85900 1.000 79.28077 2273 VAL J O 1
ATOM 15961 N N . PRO C 3 217 ? 150.63700 157.80000 134.77200 1.000 79.72413 2274 PRO J N 1
ATOM 15962 C CA . PRO C 3 217 ? 151.95500 157.16400 134.84500 1.000 79.72413 2274 PRO J CA 1
ATOM 15963 C C . PRO C 3 217 ? 151.85100 155.64900 134.88100 1.000 79.72413 2274 PRO J C 1
ATOM 15964 O O . PRO C 3 217 ? 150.91500 155.08300 135.44600 1.000 79.72413 2274 PRO J O 1
ATOM 15968 N N . ALA C 3 218 ? 152.82700 154.99200 134.25500 1.000 84.43615 2275 ALA J N 1
ATOM 15969 C CA . ALA C 3 218 ? 152.81600 153.53900 134.19200 1.000 84.43615 2275 ALA J CA 1
ATOM 15970 C C . ALA C 3 218 ? 153.08700 152.90900 135.54900 1.000 84.43615 2275 ALA J C 1
ATOM 15971 O O . ALA C 3 218 ? 152.53100 151.85100 135.86000 1.000 84.43615 2275 ALA J O 1
ATOM 15973 N N . GLN C 3 219 ? 153.93300 153.52700 136.36200 1.000 90.02811 2276 GLN J N 1
ATOM 15974 C CA . GLN C 3 219 ? 154.31100 152.98600 137.65700 1.000 90.02811 2276 GLN J CA 1
ATOM 15975 C C . GLN C 3 219 ? 153.68200 153.81700 138.76400 1.000 90.02811 2276 GLN J C 1
ATOM 15976 O O . GLN C 3 219 ? 153.72500 155.05000 138.72300 1.000 90.02811 2276 GLN J O 1
ATOM 15982 N N . SER C 3 220 ? 153.10100 153.13700 139.74300 1.000 91.47807 2277 SER J N 1
ATOM 15983 C CA . SER C 3 220 ? 152.50700 153.75800 140.93300 1.000 91.47807 2277 SER J CA 1
ATOM 15984 C C . SER C 3 220 ? 151.36100 154.65800 140.46400 1.000 91.47807 2277 SER J C 1
ATOM 15985 O O . SER C 3 220 ? 150.61100 154.28200 139.55300 1.000 91.47807 2277 SER J O 1
ATOM 15988 N N . SER C 3 221 ? 151.20800 155.84500 141.04000 1.000 85.50015 2278 SER J N 1
ATOM 15989 C CA . SER C 3 221 ? 150.05600 156.69200 140.78900 1.000 85.50015 2278 SER J CA 1
ATOM 15990 C C . SER C 3 221 ? 150.52000 158.10700 140.49000 1.000 85.50015 2278 SER J C 1
ATOM 15991 O O . SER C 3 221 ? 151.69000 158.45000 140.66600 1.000 85.50015 2278 SER J O 1
ATOM 15994 N N . TRP C 3 222 ? 149.58300 158.92800 140.03000 1.000 79.06892 2279 TRP J N 1
ATOM 15995 C CA . TRP C 3 222 ? 149.89000 160.28800 139.62000 1.000 79.06892 2279 TRP J CA 1
ATOM 15996 C C . TRP C 3 222 ? 149.98100 161.26700 140.77600 1.000 79.06892 2279 TRP J C 1
ATOM 15997 O O . TRP C 3 222 ? 150.48300 162.37500 140.58200 1.000 79.06892 2279 TRP J O 1
ATOM 16008 N N . ASN C 3 223 ? 149.51900 160.90200 141.96300 1.000 80.00322 2280 ASN J N 1
ATOM 16009 C CA . ASN C 3 223 ? 149.36600 161.84500 143.06300 1.000 80.00322 2280 ASN J CA 1
ATOM 16010 C C . ASN C 3 223 ? 150.42600 161.57800 144.11800 1.000 80.00322 2280 ASN J C 1
ATOM 16011 O O . ASN C 3 223 ? 150.53300 160.46000 144.62700 1.000 80.00322 2280 ASN J O 1
ATOM 16016 N N . TYR C 3 224 ? 151.20000 162.60800 144.44700 1.000 82.91756 2281 TYR J N 1
ATOM 16017 C CA . TYR C 3 224 ? 152.24200 162.52100 145.45900 1.000 82.91756 2281 TYR J CA 1
ATOM 16018 C C . TYR C 3 224 ? 152.01700 163.51300 146.58800 1.000 82.91756 2281 TYR J C 1
ATOM 16019 O O . TYR C 3 224 ? 152.97500 163.92900 147.24000 1.000 82.91756 2281 TYR J O 1
ATOM 16028 N N . ASN C 3 225 ? 150.77000 163.91600 146.82200 1.000 82.28330 2282 ASN J N 1
ATOM 16029 C CA . ASN C 3 225 ? 150.49500 164.86100 147.89700 1.000 82.28330 2282 ASN J CA 1
ATOM 16030 C C . ASN C 3 225 ? 150.76100 164.23800 149.25900 1.000 82.28330 2282 ASN J C 1
ATOM 16031 O O . ASN C 3 225 ? 151.25100 164.91300 150.16900 1.000 82.28330 2282 ASN J O 1
ATOM 16036 N N . PHE C 3 226 ? 150.43900 162.95800 149.42100 1.000 82.67789 2283 PHE J N 1
ATOM 16037 C CA . PHE C 3 226 ? 150.69500 162.29700 150.69200 1.000 82.67789 2283 PHE J CA 1
ATOM 16038 C C . PHE C 3 226 ? 152.13500 161.81500 150.79500 1.000 82.67789 2283 PHE J C 1
ATOM 16039 O O . PHE C 3 226 ? 152.76900 161.97400 151.84100 1.000 82.67789 2283 PHE J O 1
ATOM 16047 N N . MET C 3 227 ? 152.66700 161.22700 149.72800 1.000 88.55557 2284 MET J N 1
ATOM 16048 C CA . MET C 3 227 ? 154.05600 160.78000 149.70300 1.000 88.55557 2284 MET J CA 1
ATOM 16049 C C . MET C 3 227 ? 154.92800 161.85700 149.06200 1.000 88.55557 2284 MET J C 1
ATOM 16050 O O . MET C 3 227 ? 155.48300 161.70000 147.97800 1.000 88.55557 2284 MET J O 1
ATOM 16055 N N . GLY C 3 228 ? 155.03900 162.97700 149.77500 1.000 92.03999 2285 GLY J N 1
ATOM 16056 C CA . GLY C 3 228 ? 155.73600 164.12900 149.22800 1.000 92.03999 2285 GLY J CA 1
ATOM 16057 C C . GLY C 3 228 ? 157.22500 163.90400 149.04600 1.000 92.03999 2285 GLY J C 1
ATOM 16058 O O . GLY C 3 228 ? 157.82500 164.42200 148.10200 1.000 92.03999 2285 GLY J O 1
ATOM 16059 N N . VAL C 3 229 ? 157.84300 163.14300 149.95100 1.000 95.85220 2286 VAL J N 1
ATOM 16060 C CA . VAL C 3 229 ? 159.29100 162.97000 149.90100 1.000 95.85220 2286 VAL J CA 1
ATOM 16061 C C . VAL C 3 229 ? 159.71300 162.20300 148.65700 1.000 95.85220 2286 VAL J C 1
ATOM 16062 O O . VAL C 3 229 ? 160.84100 162.35800 148.17900 1.000 95.85220 2286 VAL J O 1
ATOM 16066 N N . ARG C 3 230 ? 158.83000 161.37200 148.11000 1.000 97.50407 2287 ARG J N 1
ATOM 16067 C CA . ARG C 3 230 ? 159.17000 160.56700 146.94700 1.000 97.50407 2287 ARG J CA 1
ATOM 16068 C C . ARG C 3 230 ? 159.11800 161.34800 145.64200 1.000 97.50407 2287 ARG J C 1
ATOM 16069 O O . ARG C 3 230 ? 159.50700 160.80500 144.60400 1.000 97.50407 2287 ARG J O 1
ATOM 16077 N N . HIS C 3 231 ? 158.65500 162.59200 145.66300 1.000 90.95670 2288 HIS J N 1
ATOM 16078 C CA . HIS C 3 231 ? 158.51200 163.39300 144.45500 1.000 90.95670 2288 HIS J CA 1
ATOM 16079 C C . HIS C 3 231 ? 159.68800 164.35400 144.34800 1.000 90.95670 2288 HIS J C 1
ATOM 16080 O O . HIS C 3 231 ? 159.94300 165.13900 145.26700 1.000 90.95670 2288 HIS J O 1
ATOM 16087 N N . ASP C 3 232 ? 160.39200 164.29500 143.22100 1.000 98.12912 2289 ASP J N 1
ATOM 16088 C CA . ASP C 3 232 ? 161.56800 165.10200 142.95500 1.000 98.12912 2289 ASP J CA 1
ATOM 16089 C C . ASP C 3 232 ? 161.39900 165.73100 141.57800 1.000 98.12912 2289 ASP J C 1
ATOM 16090 O O . ASP C 3 232 ? 161.05700 165.02400 140.62000 1.000 98.12912 2289 ASP J O 1
ATOM 16095 N N . PRO C 3 233 ? 161.61500 167.04100 141.43400 1.000 96.31233 2290 PRO J N 1
ATOM 16096 C CA . PRO C 3 233 ? 161.37600 167.70000 140.14100 1.000 96.31233 2290 PRO J CA 1
ATOM 16097 C C . PRO C 3 233 ? 162.08300 167.07900 138.94600 1.000 96.31233 2290 PRO J C 1
ATOM 16098 O O . PRO C 3 233 ? 161.67400 167.30600 137.80500 1.000 96.31233 2290 PRO J O 1
ATOM 16102 N N . ASN C 3 234 ? 163.13600 166.29900 139.17700 1.000 96.60710 2291 ASN J N 1
ATOM 16103 C CA . ASN C 3 234 ? 163.91600 165.71300 138.09700 1.000 96.60710 2291 ASN J CA 1
ATOM 16104 C C . ASN C 3 234 ? 163.56000 164.25600 137.83700 1.000 96.60710 2291 ASN J C 1
ATOM 16105 O O . ASN C 3 234 ? 164.31100 163.55700 137.15200 1.000 96.60710 2291 ASN J O 1
ATOM 16110 N N . MET C 3 235 ? 162.43700 163.78200 138.36600 1.000 93.23916 2292 MET J N 1
ATOM 16111 C CA . MET C 3 235 ? 162.07000 162.38700 138.19500 1.000 93.23916 2292 MET J CA 1
ATOM 16112 C C . MET C 3 235 ? 161.61800 162.11700 136.76500 1.000 93.23916 2292 MET J C 1
ATOM 16113 O O . MET C 3 235 ? 161.17300 163.01000 136.04300 1.000 93.23916 2292 MET J O 1
ATOM 16118 N N . LYS C 3 236 ? 161.74600 160.86000 136.35900 1.000 90.01422 2293 LYS J N 1
ATOM 16119 C CA . LYS C 3 236 ? 161.31700 160.40000 135.04900 1.000 90.01422 2293 LYS J CA 1
ATOM 16120 C C . LYS C 3 236 ? 160.12400 159.46800 135.20300 1.000 90.01422 2293 LYS J C 1
ATOM 16121 O O . LYS C 3 236 ? 159.97000 158.79900 136.22600 1.000 90.01422 2293 LYS J O 1
ATOM 16127 N N . TYR C 3 237 ? 159.27500 159.42900 134.18000 1.000 84.09691 2294 TYR J N 1
ATOM 16128 C CA . TYR C 3 237 ? 158.08500 158.59800 134.23800 1.000 84.09691 2294 TYR J CA 1
ATOM 16129 C C . TYR C 3 237 ? 157.67600 158.18900 132.83500 1.000 84.09691 2294 TYR J C 1
ATOM 16130 O O . TYR C 3 237 ? 158.05000 158.82100 131.84600 1.000 84.09691 2294 TYR J O 1
ATOM 16139 N N . GLU C 3 238 ? 156.90000 157.11500 132.76300 1.000 86.35370 2295 GLU J N 1
ATOM 16140 C CA . GLU C 3 238 ? 156.34200 156.61800 131.51800 1.000 86.35370 2295 GLU J CA 1
ATOM 16141 C C . GLU C 3 238 ? 154.82800 156.57800 131.64300 1.000 86.35370 2295 GLU J C 1
ATOM 16142 O O . GLU C 3 238 ? 154.28900 156.34100 132.72600 1.000 86.35370 2295 GLU J O 1
ATOM 16148 N N . LEU C 3 239 ? 154.14200 156.81200 130.53300 1.000 81.60514 2296 LEU J N 1
ATOM 16149 C CA . LEU C 3 239 ? 152.69300 156.92700 130.53600 1.000 81.60514 2296 LEU J CA 1
ATOM 16150 C C . LEU C 3 239 ? 152.03600 155.62800 130.08700 1.000 81.60514 2296 LEU J C 1
ATOM 16151 O O . LEU C 3 239 ? 152.68900 154.69000 129.63400 1.000 81.60514 2296 LEU J O 1
ATOM 16156 N N . GLN C 3 240 ? 150.71500 155.58600 130.23100 1.000 80.26920 2297 GLN J N 1
ATOM 16157 C CA . GLN C 3 240 ? 149.91900 154.45300 129.78900 1.000 80.26920 2297 GLN J CA 1
ATOM 16158 C C . GLN C 3 240 ? 148.49200 154.92500 129.57700 1.000 80.26920 2297 GLN J C 1
ATOM 16159 O O . GLN C 3 240 ? 148.09300 155.97800 130.07400 1.000 80.26920 2297 GLN J O 1
ATOM 16165 N N . LEU C 3 241 ? 147.72600 154.13200 128.83700 1.000 80.51354 2298 LEU J N 1
ATOM 16166 C CA . LEU C 3 241 ? 146.31600 154.42600 128.59500 1.000 80.51354 2298 LEU J CA 1
ATOM 16167 C C . LEU C 3 241 ? 145.50100 153.83800 129.73700 1.000 80.51354 2298 LEU J C 1
ATOM 16168 O O . LEU C 3 241 ? 145.19400 152.64500 129.74500 1.000 80.51354 2298 LEU J O 1
ATOM 16173 N N . ALA C 3 242 ? 145.14600 154.67400 130.70500 1.000 79.83944 2299 ALA J N 1
ATOM 16174 C CA . ALA C 3 242 ? 144.32100 154.23100 131.81500 1.000 79.83944 2299 ALA J CA 1
ATOM 16175 C C . ALA C 3 242 ? 143.66600 155.44600 132.44700 1.000 79.83944 2299 ALA J C 1
ATOM 16176 O O . ALA C 3 242 ? 144.15100 156.57000 132.31900 1.000 79.83944 2299 ALA J O 1
ATOM 16178 N N . ASN C 3 243 ? 142.55500 155.20500 133.13100 1.000 79.60526 2300 ASN J N 1
ATOM 16179 C CA . ASN C 3 243 ? 141.87900 156.32000 133.77700 1.000 79.60526 2300 ASN J CA 1
ATOM 16180 C C . ASN C 3 243 ? 142.48600 156.58900 135.14800 1.000 79.60526 2300 ASN J C 1
ATOM 16181 O O . ASN C 3 243 ? 142.87700 155.65100 135.84600 1.000 79.60526 2300 ASN J O 1
ATOM 16186 N N . PRO C 3 244 ? 142.57100 157.85000 135.55100 1.000 78.16857 2301 PRO J N 1
ATOM 16187 C CA . PRO C 3 244 ? 143.20900 158.17500 136.82600 1.000 78.16857 2301 PRO J CA 1
ATOM 16188 C C . PRO C 3 244 ? 142.35000 157.77000 138.01300 1.000 78.16857 2301 PRO J C 1
ATOM 16189 O O . PRO C 3 244 ? 141.12700 157.65600 137.92900 1.000 78.16857 2301 PRO J O 1
ATOM 16193 N N . LYS C 3 245 ? 143.02100 157.55100 139.13400 1.000 79.22317 2302 LYS J N 1
ATOM 16194 C CA . LYS C 3 245 ? 142.35500 157.26300 140.39000 1.000 79.22317 2302 LYS J CA 1
ATOM 16195 C C . LYS C 3 245 ? 141.97400 158.56100 141.08900 1.000 79.22317 2302 LYS J C 1
ATOM 16196 O O . LYS C 3 245 ? 142.49600 159.63300 140.78600 1.000 79.22317 2302 LYS J O 1
ATOM 16202 N N . GLU C 3 246 ? 141.05800 158.45100 142.04600 1.000 82.81658 2303 GLU J N 1
ATOM 16203 C CA . GLU C 3 246 ? 140.62100 159.61700 142.79300 1.000 82.81658 2303 GLU J CA 1
ATOM 16204 C C . GLU C 3 246 ? 141.74500 160.13000 143.68500 1.000 82.81658 2303 GLU J C 1
ATOM 16205 O O . GLU C 3 246 ? 142.72900 159.44200 143.94400 1.000 82.81658 2303 GLU J O 1
ATOM 16211 N N . PHE C 3 247 ? 141.58500 161.36400 144.15800 1.000 79.44425 2304 PHE J N 1
ATOM 16212 C CA . PHE C 3 247 ? 142.63300 161.99600 144.95200 1.000 79.44425 2304 PHE J CA 1
ATOM 16213 C C . PHE C 3 247 ? 142.92600 161.19700 146.21000 1.000 79.44425 2304 PHE J C 1
ATOM 16214 O O . PHE C 3 247 ? 144.08700 160.98700 146.56800 1.000 79.44425 2304 PHE J O 1
ATOM 16222 N N . TYR C 3 248 ? 141.88300 160.74600 146.90200 1.000 80.68035 2305 TYR J N 1
ATOM 16223 C CA . TYR C 3 248 ? 142.03700 160.01700 148.15200 1.000 80.68035 2305 TYR J CA 1
ATOM 16224 C C . TYR C 3 248 ? 141.91500 158.51700 147.96000 1.000 80.68035 2305 TYR J C 1
ATOM 16225 O O . TYR C 3 248 ? 141.42800 157.81500 148.84800 1.000 80.68035 2305 TYR J O 1
ATOM 16234 N N . HIS C 3 249 ? 142.34500 158.01300 146.81300 1.000 80.62527 2306 HIS J N 1
ATOM 16235 C CA . HIS C 3 249 ? 142.37500 156.57900 146.60000 1.000 80.62527 2306 HIS J CA 1
ATOM 16236 C C . HIS C 3 249 ? 143.39000 155.93800 147.53400 1.000 80.62527 2306 HIS J C 1
ATOM 16237 O O . HIS C 3 249 ? 144.32200 156.58500 148.01100 1.000 80.62527 2306 HIS J O 1
ATOM 16244 N N . GLU C 3 250 ? 143.19000 154.65000 147.80600 1.000 85.42212 2307 GLU J N 1
ATOM 16245 C CA . GLU C 3 250 ? 144.05900 153.94500 148.74000 1.000 85.42212 2307 GLU J CA 1
ATOM 16246 C C . GLU C 3 250 ? 145.50100 153.93400 148.25900 1.000 85.42212 2307 GLU J C 1
ATOM 16247 O O . GLU C 3 250 ? 146.43200 154.04200 149.06400 1.000 85.42212 2307 GLU J O 1
ATOM 16253 N N . VAL C 3 251 ? 145.70500 153.81100 146.94900 1.000 80.65670 2308 VAL J N 1
ATOM 16254 C CA . VAL C 3 251 ? 147.05400 153.76300 146.39600 1.000 80.65670 2308 VAL J CA 1
ATOM 16255 C C . VAL C 3 251 ? 147.80900 155.04600 146.70500 1.000 80.65670 2308 VAL J C 1
ATOM 16256 O O . VAL C 3 251 ? 149.01300 155.02500 146.97900 1.000 80.65670 2308 VAL J O 1
ATOM 16260 N N . HIS C 3 252 ? 147.11400 156.17800 146.68100 1.000 79.72947 2309 HIS J N 1
ATOM 16261 C CA . HIS C 3 252 ? 147.78200 157.46400 146.79600 1.000 79.72947 2309 HIS J CA 1
ATOM 16262 C C . HIS C 3 252 ? 148.30000 157.73600 148.19600 1.000 79.72947 2309 HIS J C 1
ATOM 16263 O O . HIS C 3 252 ? 149.19600 158.56900 148.35500 1.000 79.72947 2309 HIS J O 1
ATOM 16270 N N . ARG C 3 253 ? 147.75600 157.07500 149.21300 1.000 82.88981 2310 ARG J N 1
ATOM 16271 C CA . ARG C 3 253 ? 148.12800 157.31800 150.60600 1.000 82.88981 2310 ARG J CA 1
ATOM 16272 C C . ARG C 3 253 ? 148.46100 155.99200 151.27000 1.000 82.88981 2310 ARG J C 1
ATOM 16273 O O . ARG C 3 253 ? 147.65900 155.44900 152.03800 1.000 82.88981 2310 ARG J O 1
ATOM 16281 N N . PRO C 3 254 ? 149.64600 155.44100 151.00400 1.000 85.23613 2311 PRO J N 1
ATOM 16282 C CA . PRO C 3 254 ? 150.00800 154.16300 151.62100 1.000 85.23613 2311 PRO J CA 1
ATOM 16283 C C . PRO C 3 254 ? 150.40400 154.28100 153.07700 1.000 85.23613 2311 PRO J C 1
ATOM 16284 O O . PRO C 3 254 ? 150.40400 153.26600 153.77900 1.000 85.23613 2311 PRO J O 1
ATOM 16288 N N . SER C 3 255 ? 150.74700 155.47300 153.55800 1.000 88.30587 2312 SER J N 1
ATOM 16289 C CA . SER C 3 255 ? 151.13100 155.62300 154.95400 1.000 88.30587 2312 SER J CA 1
ATOM 16290 C C . SER C 3 255 ? 149.96500 155.42500 155.90800 1.000 88.30587 2312 SER J C 1
ATOM 16291 O O . SER C 3 255 ? 150.18700 155.34200 157.11800 1.000 88.30587 2312 SER J O 1
ATOM 16294 N N . HIS C 3 256 ? 148.73900 155.36500 155.40300 1.000 87.77388 2313 HIS J N 1
ATOM 16295 C CA . HIS C 3 256 ? 147.57900 155.10800 156.23900 1.000 87.77388 2313 HIS J CA 1
ATOM 16296 C C . HIS C 3 256 ? 147.19800 153.64000 156.28500 1.000 87.77388 2313 HIS J C 1
ATOM 16297 O O . HIS C 3 256 ? 146.53300 153.21600 157.23300 1.000 87.77388 2313 HIS J O 1
ATOM 16304 N N . PHE C 3 257 ? 147.59700 152.86000 155.28500 1.000 86.08161 2314 PHE J N 1
ATOM 16305 C CA . PHE C 3 257 ? 147.23500 151.45500 155.18800 1.000 86.08161 2314 PHE J CA 1
ATOM 16306 C C . PHE C 3 257 ? 148.38500 150.52000 155.52700 1.000 86.08161 2314 PHE J C 1
ATOM 16307 O O . PHE C 3 257 ? 148.18000 149.52900 156.22900 1.000 86.08161 2314 PHE J O 1
ATOM 16315 N N . LEU C 3 258 ? 149.58900 150.80500 155.03200 1.000 93.46480 2315 LEU J N 1
ATOM 16316 C CA . LEU C 3 258 ? 150.68100 149.84400 155.13100 1.000 93.46480 2315 LEU J CA 1
ATOM 16317 C C . LEU C 3 258 ? 151.13800 149.65200 156.56900 1.000 93.46480 2315 LEU J C 1
ATOM 16318 O O . LEU C 3 258 ? 151.25200 148.51700 157.04100 1.000 93.46480 2315 LEU J O 1
ATOM 16323 N N . ASN C 3 259 ? 151.41000 150.73900 157.28500 1.000 97.67666 2316 ASN J N 1
ATOM 16324 C CA . ASN C 3 259 ? 151.96700 150.60600 158.62700 1.000 97.67666 2316 ASN J CA 1
ATOM 16325 C C . ASN C 3 259 ? 150.86300 150.15500 159.57200 1.000 97.67666 2316 ASN J C 1
ATOM 16326 O O . ASN C 3 259 ? 149.94800 150.91900 159.88900 1.000 97.67666 2316 ASN J O 1
ATOM 16331 N N . PHE C 3 260 ? 150.94200 148.89900 160.00100 1.000 101.42415 2317 PHE J N 1
ATOM 16332 C CA . PHE C 3 260 ? 149.96000 148.30500 160.90200 1.000 101.42415 2317 PHE J CA 1
ATOM 16333 C C . PHE C 3 260 ? 150.62100 147.11300 161.56700 1.000 101.42415 2317 PHE J C 1
ATOM 16334 O O . PHE C 3 260 ? 151.04000 146.17900 160.87500 1.000 101.42415 2317 PHE J O 1
ATOM 16342 N N . ALA C 3 261 ? 150.72700 147.14100 162.89100 1.000 110.27975 2318 ALA J N 1
ATOM 16343 C CA . ALA C 3 261 ? 151.26600 145.99500 163.60800 1.000 110.27975 2318 ALA J CA 1
ATOM 16344 C C . ALA C 3 261 ? 150.32800 144.80700 163.45200 1.000 110.27975 2318 ALA J C 1
ATOM 16345 O O . ALA C 3 261 ? 149.16200 144.86900 163.85200 1.000 110.27975 2318 ALA J O 1
ATOM 16347 N N . LEU C 3 262 ? 150.83200 143.72800 162.86100 1.000 116.97270 2319 LEU J N 1
ATOM 16348 C CA . LEU C 3 262 ? 150.02900 142.53600 162.62200 1.000 116.97270 2319 LEU J CA 1
ATOM 16349 C C . LEU C 3 262 ? 150.02300 141.68100 163.88200 1.000 116.97270 2319 LEU J C 1
ATOM 16350 O O . LEU C 3 262 ? 151.07200 141.18800 164.30900 1.000 116.97270 2319 LEU J O 1
ATOM 16355 N N . LEU C 3 263 ? 148.84500 141.50900 164.47100 1.000 122.81542 2320 LEU J N 1
ATOM 16356 C CA . LEU C 3 263 ? 148.73600 140.77600 165.72100 1.000 122.81542 2320 LEU J CA 1
ATOM 16357 C C . LEU C 3 263 ? 149.02500 139.29500 165.51300 1.000 122.81542 2320 LEU J C 1
ATOM 16358 O O . LEU C 3 263 ? 148.76700 138.72800 164.44700 1.000 122.81542 2320 LEU J O 1
ATOM 16363 N N . GLN C 3 264 ? 149.58300 138.67500 166.54800 1.000 134.70609 2321 GLN J N 1
ATOM 16364 C CA . GLN C 3 264 ? 149.75000 137.22900 166.60600 1.000 134.70609 2321 GLN J CA 1
ATOM 16365 C C . GLN C 3 264 ? 148.97500 136.61600 167.75900 1.000 134.70609 2321 GLN J C 1
ATOM 16366 O O . GLN C 3 264 ? 148.20800 135.66800 167.55300 1.000 134.70609 2321 GLN J O 1
ATOM 16372 N N . GLU C 3 265 ? 149.14600 137.14000 168.96800 1.000 136.61467 2322 GLU J N 1
ATOM 16373 C CA . GLU C 3 265 ? 148.39200 136.69600 170.12900 1.000 136.61467 2322 GLU J CA 1
ATOM 16374 C C . GLU C 3 265 ? 147.15800 137.54600 170.38500 1.000 136.61467 2322 GLU J C 1
ATOM 16375 O O . GLU C 3 265 ? 146.55500 137.43600 171.45600 1.000 136.61467 2322 GLU J O 1
ATOM 16381 N N . GLY C 3 266 ? 146.78500 138.41300 169.44400 1.000 129.47665 2323 GLY J N 1
ATOM 16382 C CA . GLY C 3 266 ? 145.54400 139.15200 169.59100 1.000 129.47665 2323 GLY J CA 1
ATOM 16383 C C . GLY C 3 266 ? 144.32300 138.25600 169.51100 1.000 129.47665 2323 GLY J C 1
ATOM 16384 O O . GLY C 3 266 ? 143.32500 138.48900 170.19600 1.000 129.47665 2323 GLY J O 1
ATOM 16385 N N . GLU C 3 267 ? 144.38800 137.21900 168.68100 1.000 121.69686 2324 GLU J N 1
ATOM 16386 C CA . GLU C 3 267 ? 143.25900 136.33200 168.44300 1.000 121.69686 2324 GLU J CA 1
ATOM 16387 C C . GLU C 3 267 ? 143.21200 135.14900 169.39700 1.000 121.69686 2324 GLU J C 1
ATOM 16388 O O . GLU C 3 267 ? 142.36600 134.26800 169.21800 1.000 121.69686 2324 GLU J O 1
ATOM 16394 N N . VAL C 3 268 ? 144.09800 135.09300 170.39300 1.000 122.74002 2325 VAL J N 1
ATOM 16395 C CA . VAL C 3 268 ? 144.10400 133.95200 171.30400 1.000 122.74002 2325 VAL J CA 1
ATOM 16396 C C . VAL C 3 268 ? 142.81000 133.90300 172.10500 1.000 122.74002 2325 VAL J C 1
ATOM 16397 O O . VAL C 3 268 ? 142.30900 132.82200 172.43000 1.000 122.74002 2325 VAL J O 1
ATOM 16401 N N . TYR C 3 269 ? 142.25100 135.06400 172.43800 1.000 118.31065 2326 TYR J N 1
ATOM 16402 C CA . TYR C 3 269 ? 140.99200 135.14100 173.16500 1.000 118.31065 2326 TYR J CA 1
ATOM 16403 C C . TYR C 3 269 ? 139.86700 135.69700 172.30400 1.000 118.31065 2326 TYR J C 1
ATOM 16404 O O . TYR C 3 269 ? 138.87800 136.21000 172.83500 1.000 118.31065 2326 TYR J O 1
ATOM 16413 N N . SER C 3 270 ? 140.00600 135.61500 170.98400 1.000 112.74465 2327 SER J N 1
ATOM 16414 C CA . SER C 3 270 ? 138.94000 136.03900 170.09100 1.000 112.74465 2327 SER J CA 1
ATOM 16415 C C . SER C 3 270 ? 137.69100 135.20500 170.32700 1.000 112.74465 2327 SER J C 1
ATOM 16416 O O . SER C 3 270 ? 137.76500 133.99400 170.54100 1.000 112.74465 2327 SER J O 1
ATOM 16419 N N . ALA C 3 271 ? 136.53600 135.86300 170.30100 1.000 107.14072 2328 ALA J N 1
ATOM 16420 C CA . ALA C 3 271 ? 135.27700 135.15000 170.46000 1.000 107.14072 2328 ALA J CA 1
ATOM 16421 C C . ALA C 3 271 ? 135.08000 134.17500 169.30900 1.000 107.14072 2328 ALA J C 1
ATOM 16422 O O . ALA C 3 271 ? 135.41100 134.47100 168.15900 1.000 107.14072 2328 ALA J O 1
ATOM 16424 N N . ASP C 3 272 ? 134.54400 133.00200 169.62200 1.000 105.68701 2329 ASP J N 1
ATOM 16425 C CA . ASP C 3 272 ? 134.41000 131.92500 168.65300 1.000 105.68701 2329 ASP J CA 1
ATOM 16426 C C . ASP C 3 272 ? 132.94300 131.71300 168.31300 1.000 105.68701 2329 ASP J C 1
ATOM 16427 O O . ASP C 3 272 ? 132.12600 131.44400 169.19900 1.000 105.68701 2329 ASP J O 1
ATOM 16432 N N . ARG C 3 273 ? 132.61600 131.84400 167.03200 1.000 94.55784 2330 ARG J N 1
ATOM 16433 C CA . ARG C 3 273 ? 131.32900 131.42000 166.51300 1.000 94.55784 2330 ARG J CA 1
ATOM 16434 C C . ARG C 3 273 ? 131.55900 130.86800 165.11800 1.000 94.55784 2330 ARG J C 1
ATOM 16435 O O . ARG C 3 273 ? 132.44800 131.32400 164.39600 1.000 94.55784 2330 ARG J O 1
ATOM 16443 N N . GLU C 3 274 ? 130.76800 129.86800 164.75400 1.000 97.29776 2331 GLU J N 1
ATOM 16444 C CA . GLU C 3 274 ? 130.95700 129.16400 163.49700 1.000 97.29776 2331 GLU J CA 1
ATOM 16445 C C . GLU C 3 274 ? 130.20100 129.87200 162.38500 1.000 97.29776 2331 GLU J C 1
ATOM 16446 O O . GLU C 3 274 ? 129.02400 130.20900 162.54100 1.000 97.29776 2331 GLU J O 1
ATOM 16452 N N . ASP C 3 275 ? 130.88200 130.10400 161.26700 1.000 94.30686 2332 ASP J N 1
ATOM 16453 C CA . ASP C 3 275 ? 130.23900 130.65300 160.07700 1.000 94.30686 2332 ASP J CA 1
ATOM 16454 C C . ASP C 3 275 ? 129.55400 129.49800 159.36600 1.000 94.30686 2332 ASP J C 1
ATOM 16455 O O . ASP C 3 275 ? 130.15600 128.78600 158.56400 1.000 94.30686 2332 ASP J O 1
ATOM 16460 N N . LEU C 3 276 ? 128.27300 129.30900 159.67500 1.000 89.71964 2333 LEU J N 1
ATOM 16461 C CA . LEU C 3 276 ? 127.55000 128.15400 159.16200 1.000 89.71964 2333 LEU J CA 1
ATOM 16462 C C . LEU C 3 276 ? 127.43000 128.20500 157.64800 1.000 89.71964 2333 LEU J C 1
ATOM 16463 O O . LEU C 3 276 ? 127.49300 127.17000 156.98000 1.000 89.71964 2333 LEU J O 1
ATOM 16468 N N . TYR C 3 277 ? 127.25700 129.39900 157.08700 1.000 89.23686 2334 TYR J N 1
ATOM 16469 C CA . TYR C 3 277 ? 127.07900 129.52200 155.64900 1.000 89.23686 2334 TYR J CA 1
ATOM 16470 C C . TYR C 3 277 ? 128.38000 129.35000 154.88300 1.000 89.23686 2334 TYR J C 1
ATOM 16471 O O . TYR C 3 277 ? 128.34300 129.15000 153.66700 1.000 89.23686 2334 TYR J O 1
ATOM 16480 N N . ALA C 3 278 ? 129.52200 129.43000 155.55600 1.000 95.62651 2335 ALA J N 1
ATOM 16481 C CA . ALA C 3 278 ? 130.81100 129.30000 154.88900 1.000 95.62651 2335 ALA J CA 1
ATOM 16482 C C . ALA C 3 278 ? 131.01100 127.89400 154.34600 1.000 95.62651 2335 ALA J C 1
ATOM 16483 O O . ALA C 3 278 ? 131.28300 126.95900 155.09800 1.000 95.62651 2335 ALA J O 1
#

CATH classification: 1.10.10.10 (+5 more: 3.40.50.300, 3.40.50.300, 2.60.40.150)

Foldseek 3Di:
DDPFDADDLVVLFDPPFLLDFPFDFQDADPPWDWADDDQWIKIWHFFDAADDADPPADFAALVNDDPLPSQLQPPDGTDDRLCRVCLCVQAPDLFAAAEAAAPPLPVVVSVVSNVSNVQVVACDPPRATPAQQAAEEEADADVLLLVVSQVSCCVRCVVRVFHEDEQDDDLVQSLVVRNVGRYYYYHLVSVQLNVLQLSCLPCVLRYAEYEAAALLCQSGPCNLSVLLVQLVVVLVCLLQVDHHHYYHYHHQAPPSVLVCVLNVHDCVRRYHHDFSSSQLFTATEMEMAGADDDDVVSVVVLLVVVLVVCLVCQQPWQEEEADADQVVQLVSLVSSCCVCCVPPNVLCRSQVCVVPPPLVVLVVVLPDDDCQNVRSSSLEGEAEPDDDPVRNVVVQVCVQVVRRRYYYYYLSVLSNDLRAIQEYEYGEQWYADQLLQGIGGDHLSSVSSRSSRHADSPPGNHGYYYYYYHNVSRSSVSCSVRRNGHRAHRCSVCVLLSLLSCVLLVQAWFLVSQLVSCLSGSNQSRCLVCVVSSPADPVNCVVPVNCSSVSSNSSVNSVVVCVVLPQWDADPPGRGTHGDPLSSLCSSLVADSQLSSLLVVQDDLPDDPQSVLLNLLPGPSNVNHADDPVCPVVLVVLQVVFDRHHPDDPRGSSSLLSSLLSCQLVVHDDDDPSSVSNSVVSLVSCLSSLVSSLSVCVVVFFQVVNVVSLQVNLSSVQSYHLLADLLVSVVPDDPVQSCLVVVPVDDLVVLQPDDLQCQQVVSVHNVCSNVVNLSSLQDWAWDWDWQWFAFALWKIKIKIKIFTRGDHDCVRQNQKWKKKKFKAAPVSGGTQFIAIDIGGPVCHRPIDIDIAMGTADDVGGQWMKIKIGTNRGRPHIDIDIGGCPQADGFDQFDDADDQDPDDFAALVVPVDPLLSVLCVVVDGTQDRLCRVQLCCQQPPLAAFEAAEFFQQPLVVSVVSNLVSQCVVDVQAAEAEEEQDVLLLVVVQVVVCVRCCPSVVFFGDEDDQDAVVNLVCLVRHRYYGYYLVSVCLNCLLVVPRVSNLRHQEYEYEQLLCLQPPVNLSVQLSLLVLQVSLVPPVRHRHYYYYHHAARPQVLVCVLNVNDPVRYRHDKHCVNQFAEAEAEAADADNDQSSLLSSCLVVVLVCCCPFPQQWAEEEEAADDVVQLVSLSSNQSSCVSPPDWLSQFDDDVVVCVVVLVVDDDPSQSVSVNRQEHEDEDLGDPVNLVSVLVCCQVRRHRYYYYYLVCLSNHDHAIQEYEYREQWYAFLLSRGIDGHDVVSVSSSSSSQDDPPPDRHHYYYYYYHPRCRVVNCVQVNGHGHGAHDCLVVVQLSVLSCQASVQDWWLVSQLVSVCSGSNLSVCLRRVSNVVQSDNDPVSSVVVSSVSSQVSVVVCVVLQQWPQPPPITIHGDLLSNLCSNLVFPSVLSSLLLVQDDLDDALLVVLLSLLPGPLQQRQGDDPPCLVVLVVLLVPFPDHDDPDDNSGSSSLSSSLLRCQLVVHDDDSSSLVSSQVSLVCSLSSLVSSLSSCVVVFFANVNVNSLVVLQSSLQSHDPPDQQCVSQPPDDVVLVVLCVVVPDGHPVVVLPDDPVVVCVSPPDDPVRCVVSNVLSLQPFAKDKDKDWDPLVPAAAFDKTKMKIKMFTDRAHPDFHDRVSHNDGDHKKKKKWKADPVVRGTFWMDIDGDHGMDMDMTIGGHHHDQKDKIKIWMGIRHGPPPIDIDMDIGGYDD/DPDDDDDDCVVVVPDDPVVVVVVVVVVVVVVVVVVVPDDDDDDDPVCVVCPDPD/DPPVVVQVVVLQPQLQQLVAEAEDDDDAPLPAAEEEEESVVVSLVSSQATLFWKFKWWWKFADDPPGNRYTYTAETEFAAWATGLQAIAGALDDADDPVRPVIATQAMEMEHNADDPADFLRRLLVRLCSCVSDVSDDQRRHWYWYWYDDVSYTYIWIKGFDPVSSVCSNPDDDPDRDDPPDDRVGMGTHHYYYDNPDHHFYKFFPPQARYCNQVVVPDDNHDDTHIDGDRHDHNPDCSNHVVVPPDDDDDDCPCVPPDDDDPVVD